Protein 7AVR (pdb70)

Foldseek 3Di:
DDWDFFDPVLVPQDPLAPADWDWDQPQVPRHRFIKIKGKDADLPFPEEEEAEEDAPAFLSLQSLQQCLQRVVRYIYITIGFALHARTIHDQDLVCDALCNRLSSVVSVCVVSVAANYAYEAAAVSCLRVLLNCVVVVRRYAEYEYEQYAQDAFDAADPVLVVVLVVLVVDPHDQFLVVVCVQQPPLDDVSNSSSRCSQDPDCSSCSNNSNRSVRRDPGCPGPSNVSRVVSLVCQQPPDDHAYAYEFFQQEPHRGDVRVVVVQNSHPHYDDYHYDPNGGSSCSSVCNVVSVVGVVPDPPD/DDWDFQDPVLVPQQVLAPADWDWDQPQPPRHRFIKIKGKDADLPFPEEEEAEEDAPFFLSLQSLQQCLQRVVRYIYIGIGFALHARTIHDQDLVCDALCNRLSVVVSVCVVSVAAAYEYEAAAVSCLRVLLNCLVVVRRYAEYEYELYAQDAFDAADPVLVVVLVVLVPDPHDQFLVVVCVQQPPLDDVSNSSSRCSQDPDCSSNSSNSNRSVRRDRGCPHPSNVSRVVSLVCQQPVDDHAYAYEFEQQEPHRGDVRVVVVQNSHPHYDDYHYDPNHGSSCSSVCNVVSVVGVVRDDD/DQDWDFFDPVLVPQDVLAPFDWDWDQPQPPRHRFIKTKGKDADPPFPEEEEAEEDAPAFLSLQSLQQCLQRVVRYIYITIGFALHARTIHGQDLVCDALCNRLSVVVSVCVVSVAANYAYHAAAVSCLRVLLNCLVVVRRYAEYEYELYAQDAFDAADPVLVVVLVVLVPDPHDQQLVVVCVQQPPLDDVSNSSSRCSQDPDCSSNSNNSNPSVRRDRGCPGPSNVSRVSSLCCQQPVDDHAYAYEFFQAEPHRGDVRVVVVQNSHPHYDDYHYDPSHGSSCSSVCNVVSVVGVVRDDD/DDWDFFDPVLVPQQVLAPADWDWDQCQVPRHRFIKIKGKDADLPFPEEEEAEEDAPAFLSLQSLQQCLQRVVRYIYIGIGFALHARTIHHQDLVCDALCNRLSVVVSVCVVSVAARYAYEAAAVSCLRVLLNCVVVVRRYAEYEYELYAQAALDAADPVLVVVLVVLVPDPHDQFLVVVCVQQPPLDDVSNSSSRCSQDPDCSSNSNNSNRSVRRDNGCPGPSNVSRVVSLVCQQPPDDHYYAYEFFQAEPHRGDVRVVVVQNSHPHYDDYHYDPNGGSSCSSVCNVVSVVGVVRHD/DDWDFFDPVLVPQDVLAPADWDWDQPQPPRHRWIKTKGKDADLPFPEEEEAEEDAPFFLSLQSLQQCLQRVVRYIYITIGFALHARTIHDQDLVCDALCNRLSSVVSVCVVSVAANYAYEAAAVSCLRVLLNCLVVVRRYAEYEYELYAQAAFDAADPVLVVVLVVLVPDPHDQFLVVVCVQQPPLDDVSNSSSRCSQDPDCSSCSNNSNRSVRRRRGCPHPSNVSRVSSLCCQQPVDDHAYAYEFEQQEPHRGDVRVVVVQNSHPHYDDYHYDPNGGSSCSSVCNVVSVVSVVRDDD/DFDWDFFDPVLVPQDPLAPADWDWDQPQVPRHRFIKIKGKDADLPFPAEEEAEEDAPFFQSLQSLQQCLQRVVRYIYIGIGFALHARTIHGQDLVCDALCNRLSVVVSVCVVSVAARYAYEAAAVSCLRVLLNCVVVVRRYAEYEYELYAQAALPAADPVLVVVLVVLVPDPHDQFLVVVCVQQPPLDDVSNSSSRCSQDPDCSSNSNNSNRSVRRDNGCPGPSNVSRVVSLVCQQPPDDHYYAYEFFQQEPHRGDVRVVVVQNSRHRYDDYHYDPNHGSSCSSVCNVVSVVGVVRHD/DQDWDFFDPVLVPQQVLAPADWDWDQPQPPRHRFIKTKGKDADLPFPEEEEAEEDAPAFLSLQSLQQCLQRVVRYIYITIGFALHARTIHGQDLVCDALCNRLSSVVSVCVVSVAARYAYEAAAVSCLRVLLNCLVVVRRYFEYEYELYAQDAFDAADPVLVVVLVVLVPDPHDQQLVVVCVQQPPLDDVSNSSSRCSQDPDCSSNSNNSNRSVRRDRGCPGPSNVSRVVSLCCQQPVDDHYYAYEFFQAEPHRGDVRVVVVQNSHPHYDDYHYDPNGGSSCSSVCNVVSVVGVVRDDD/DAWDFFDPVLVPQQVLAPADWDWDQCQVPRHRFIKIKGKDADLPFPEEEEAEEDAPAFLSLQSLQQCLQRVVRYIYIGIGFALHARTIHHQDLVCDALCNRLSSVVSVCVVSVAAAYAYEAAAVSCLRVLLPCLVVVRRYAEYEYEQYAQAAFDAADPVLVVVLVVLVPDPHDQQLVVVCVQQPPLDDVSNSSSRCSQDPDCSSCSNNSNRSVRPDPGCPGPSNVSRVVSLVCQQPPDDHYYAYEFFQQEPHRGDVRVVVVQNSHPHYDDYHYDPNGGSSCSSVCNVSSVVGVVRDPSD

Radius of gyration: 51.77 Å; Cα contacts (8 Å, |Δi|>4): 5154; chains: 8; bounding box: 103×87×160 Å

Solvent-accessible surface area: 83856 Å² total; per-residue (Å²): 106,146,41,58,118,5,57,96,96,18,12,86,27,18,86,50,6,100,40,148,33,51,76,8,78,96,3,37,56,10,116,86,4,37,0,1,19,5,17,44,39,100,130,128,20,131,21,6,0,1,0,3,2,0,9,0,1,2,1,1,0,0,14,51,0,0,50,27,0,38,127,52,53,16,19,0,0,0,1,2,3,0,0,0,0,35,1,8,1,1,77,80,79,87,26,0,56,10,50,17,0,1,37,0,1,23,41,0,0,95,96,34,75,1,118,55,0,0,1,0,0,0,19,26,0,0,9,1,0,0,0,2,0,9,19,23,63,93,54,9,82,14,0,0,0,0,0,0,59,7,20,75,31,119,122,54,66,76,23,12,65,109,60,33,53,29,3,99,83,13,25,27,6,2,1,2,0,26,0,3,40,28,1,28,74,22,5,84,35,52,5,0,13,0,0,29,4,0,12,25,39,90,94,28,20,24,0,2,65,40,1,0,54,14,30,18,105,89,62,118,47,54,1,0,77,16,0,89,53,0,36,95,11,1,34,72,89,9,110,24,55,6,17,0,0,0,0,1,31,6,28,66,30,0,6,18,26,0,54,131,10,55,108,36,4,110,64,15,60,86,8,47,56,26,50,64,0,0,29,4,0,0,4,49,0,53,92,0,0,79,88,0,28,82,58,13,84,33,169,69,149,38,58,124,6,56,110,90,17,15,87,36,20,89,51,2,103,39,160,35,54,76,10,70,100,5,49,75,13,118,85,6,45,0,1,17,2,40,48,40,113,166,131,22,125,26,7,0,0,1,2,1,0,7,1,1,1,1,1,0,0,13,53,0,0,50,26,0,39,128,52,50,22,28,0,0,0,1,2,3,0,0,0,0,15,0,10,0,1,78,84,67,90,31,0,56,10,57,21,0,7,55,0,1,25,49,0,0,90,93,34,76,1,124,38,0,0,1,0,0,0,18,25,1,0,8,0,0,0,0,1,0,13,70,17,88,112,56,10,86,15,0,0,0,0,0,0,56,6,16,64,18,114,119,46,64,85,23,8,68,106,60,34,52,30,18,100,87,12,23,28,6,2,0,1,0,23,0,3,40,28,1,27,74,22,5,85,36,55,6,0,14,0,1,30,4,0,12,25,38,103,93,28,19,19,1,2,86,45,0,1,55,16,33,19,82,81,60,120,50,62,1,0,135,41,0,82,119,0,28,103,10,1,31,100,94,8,112,25,56,4,15,0,0,0,0,2,28,7,27,61,31,0,6,14,23,0,51,126,9,43,117,33,5,106,64,16,54,60,9,33,45,27,74,66,0,0,27,4,0,0,4,47,0,53,87,0,0,89,82,0,31,90,55,14,111,85,160,62,130,38,58,119,5,58,96,99,20,12,87,27,18,90,51,6,95,38,146,26,54,76,6,77,98,3,41,58,13,105,75,7,38,0,1,17,5,18,46,36,71,138,125,16,134,37,6,0,1,1,3,2,0,8,1,1,3,1,1,0,0,12,53,0,0,51,24,0,39,129,52,42,17,22,0,0,0,1,3,2,0,0,0,0,36,0,8,0,1,71,58,76,90,29,0,59,10,51,20,0,6,64,0,1,30,56,0,1,93,86,31,78,1,120,50,0,0,1,0,0,0,19,27,1,0,10,0,0,0,0,1,0,15,68,20,65,128,51,10,88,8,0,0,0,0,0,0,54,8,21,57,24,101,119,52,66,103,23,10,78,119,57,33,58,30,14,103,78,13,33,29,6,2,1,2,1,21,0,4,36,32,1,30,74,20,5,85,37,38,4,2,14,0,2,29,4,0,12,25,38,88,98,28,18,19,0,1,83,40,0,2,65,14,32,18,96,85,63,141,47,49,2,0,111,24,0,90,114,0,38,104,10,1,33,94,101,9,109,24,55,5,15,0,0,0,0,2,32,6,29,64,30,0,4,26,21,0,39,97,9,58,107,36,4,106,67,15,58,89,10,31,53,28,75,69,0,0,27,4,0,0,4,48,0,51,89,0,0,89,83,0,30,91,57,14,99,84,104,157,37,58,117,7,62,108,128,26,13,86,27,19,90,49,2,101,38,150,33,58,76,7,75,94,3,42,58,14,111,84,5,45,0,1,20,3,19,46,37,72,138,127,17,121,38,7,3,1,0,2,1,0,7,1,1,0,2,2,0,0,11,52,0,0,51,24,0,38,129,51,44,34,20,0,0,0,1,2,3,0,0,0,0,20,0,8,0,1,60,94,74,76,39,0,58,9,60,19,0,7,49,0,2,24,51,0,0,90,93,32,93,1,90,58,0,1,2,0,0,1,19,26,1,0,8,0,1,0,0,2,0,34,87,22,98,118,42,14,96,12,0,0,0,0,0,0,57,8,16,65,37,121,126,55,67,81,27,10,72,96,61,40,50,44,4,122,89,13,36,21,4,2,1,2,0,20,0,2,36,28,1,28,79,22,5,85,31,47,5,0,14,0,0,31,4,0,13,27,38,57,97,27,14,20,0,1,54,43,0,2,89,15,29,18,109,89,64,102,49,60,1,0,98,36,0,89,130,0,37,104,11,2,35,88,94,9,110,22,59,5,15,0,0,0,0,2,34,8,32,63,27,0,3,19,18,0,54,125,10,51,109,33,4,100,67,13,60,84,9,32,48,27,75,60,0,0,30,4,0,0,4,47,0,52,91,0,0,88,83,0,40,91,57,23,138,66,138,37,58,119,6,55,98,89,16,12,88,27,20,90,50,3,104,41,151,29,51,75,8,73,105,5,48,70,13,110,83,8,43,0,0,18,3,41,42,41,107,166,124,22,128,26,6,0,1,1,2,2,0,7,0,1,1,2,1,0,0,13,53,0,0,49,26,0,38,128,52,43,20,32,0,0,0,1,2,2,0,0,0,0,25,0,8,1,1,71,74,63,89,31,0,49,10,92,16,1,8,56,0,2,28,39,0,0,81,91,31,74,1,134,43,0,0,1,0,0,0,18,26,0,0,9,0,0,0,0,1,0,13,68,29,87,124,66,11,79,15,0,0,0,0,0,0,53,6,15,60,18,96,119,48,58,96,22,8,80,111,57,36,54,30,17,108,90,13,24,30,6,2,0,1,0,26,0,2,39,34,1,28,74,22,5,85,32,52,4,0,13,0,1,29,4,0,12,24,40,98,91,28,19,19,1,2,98,44,0,2,56,15,34,19,79,76,60,125,48,70,1,0,146,62,0,85,116,0,26,97,12,1,33,99,95,10,110,24,55,4,14,0,0,0,0,2,24,8,27,63,31,0,8,18,18,0,39,104,9,56,106,32,5,104,63,19,55,79,9,32,43,26,72,73,0,0,28,4,0,0,4,45,0,53,93,0,0,88,82,0,28,91,56,14,113,83,162,59,144,38,59,119,9,57,109,119,28,14,86,34,18,94,51,3,99,38,146,31,58,76,7,76,95,3,42,58,16,116,63,6,44,0,1,20,2,18,49,40,104,134,133,20,130,40,7,1,0,0,2,0,0,8,1,1,1,2,3,0,0,13,53,0,0,49,24,0,39,127,52,51,33,19,0,0,0,1,2,1,0,0,0,0,19,0,8,1,1,70,91,73,82,38,0,56,9,60,18,1,7,48,0,1,25,52,0,0,88,95,34,93,1,81,69,0,0,1,0,0,0,19,25,0,0,10,0,0,1,0,1,0,34,88,20,92,126,41,15,95,6,0,0,0,0,0,0,56,8,18,62,36,116,124,55,70,77,19,10,72,101,59,37,49,35,3,133,84,12,52,21,3,3,1,2,0,21,0,3,35,28,1,25,74,22,5,86,29,47,5,0,13,0,1,30,4,1,12,26,37,52,98,29,14,19,1,0,44,42,0,1,96,15,30,20,109,95,62,108,49,59,2,0,96,34,0,92,131,0,36,104,10,1,36,88,96,8,107,22,61,5,14,0,0,0,0,2,33,8,33,65,28,0,5,23,22,0,57,130,9,52,108,32,4,110,48,14,60,85,9,32,47,27,74,62,0,0,28,4,0,0,4,49,0,51,91,0,0,87,83,0,39,91,57,22,145,145,45,57,40,57,121,5,67,100,117,26,13,65,28,20,89,50,5,99,40,146,28,58,75,7,72,102,4,44,58,15,111,66,6,40,0,1,17,4,16,47,36,96,133,126,20,102,24,7,0,0,1,2,1,0,9,1,1,2,1,1,0,0,13,53,0,0,50,24,0,39,129,54,50,15,23,0,0,0,1,2,2,0,0,0,0,30,0,9,1,1,71,16,27,17,4,0,50,9,53,19,1,7,62,0,1,27,56,0,0,92,91,31,77,1,124,52,0,0,1,0,0,0,19,26,1,0,9,0,0,0,0,1,0,14,72,18,76,125,52,10,82,15,0,0,1,0,0,0,45,6,18,60,26,117,107,51,65,72,18,12,74,103,62,33,47,35,14,78,84,13,36,27,6,3,0,1,1,21,0,5,38,28,1,31,75,22,7,84,36,48,5,3,13,0,2,30,4,0,12,25,38,99,98,28,17,20,1,1,80,32,0,1,33,14,32,18,91,76,62,131,47,47,1,0,114,26,0,87,112,0,37,106,11,1,37,98,96,9,103,24,57,5,16,0,0,0,0,1,24,6,31,62,30,0,5,25,20,0,34,88,4,61,108,30,5,102,64,16,61,79,9,33,50,27,78,76,0,0,28,4,0,0,4,50,0,51,90,0,0,88,82,0,30,91,56,14,106,70,162,145,39,58,117,4,55,94,94,16,12,86,22,18,86,49,7,105,43,149,18,56,75,8,75,94,3,37,66,18,112,77,9,35,0,0,19,5,15,47,34,98,129,84,19,123,23,9,0,1,1,3,1,0,7,1,1,1,2,1,0,0,12,52,0,0,50,26,0,38,128,55,51,16,22,0,0,0,1,2,4,0,0,0,0,35,0,8,1,1,80,75,79,87,31,0,57,11,78,22,0,15,44,0,1,25,44,0,1,94,93,33,74,1,120,52,0,0,2,0,0,0,19,26,0,0,9,0,0,0,0,1,0,32,85,25,95,121,56,8,84,14,0,0,0,0,0,0,60,8,17,74,34,120,121,48,66,89,29,12,55,91,61,29,50,33,4,89,91,10,25,27,6,2,0,1,0,21,0,2,35,29,1,28,74,23,4,83,34,51,5,0,14,0,0,30,5,0,13,26,41,95,94,28,20,24,0,2,80,38,0,1,59,15,31,19,106,85,62,104,43,61,2,1,96,45,0,92,132,0,36,94,13,1,42,78,106,9,110,24,58,6,12,0,0,0,0,1,32,6,26,62,30,0,8,14,27,0,53,133,9,56,105,36,4,117,66,15,54,89,11,45,46,27,57,62,0,0,28,5,0,0,4,48,0,53,94,0,0,88,97,0,28,82,58,14,86,28,168

Structure (mmCIF, N/CA/C/O backbone):
data_7AVR
#
_entry.id   7AVR
#
_cell.length_a   117.385
_cell.length_b   155.506
_cell.length_c   155.611
_cell.angle_alpha   90.00
_cell.angle_beta   90.00
_cell.angle_gamma   90.00
#
_symmetry.space_group_name_H-M   'P 21 21 2'
#
loop_
_entity.id
_entity.type
_entity.pdbx_description
1 polymer 'Haloalkane dehalogenase 1'
2 non-polymer 'CHLORIDE ION'
3 water water
#
loop_
_atom_site.group_PDB
_atom_site.id
_atom_site.type_symbol
_atom_site.label_atom_id
_atom_site.label_alt_id
_atom_site.label_comp_id
_atom_site.label_asym_id
_atom_site.label_entity_id
_atom_site.label_seq_id
_atom_site.pdbx_PDB_ins_code
_atom_site.Cartn_x
_atom_site.Cartn_y
_atom_site.Cartn_z
_atom_site.occupancy
_atom_site.B_iso_or_equiv
_atom_site.auth_seq_id
_atom_site.auth_comp_id
_atom_site.auth_asym_id
_atom_site.auth_atom_id
_atom_site.pdbx_PDB_model_num
ATOM 1 N N . ILE A 1 3 ? 30.211 16.710 121.002 1.00 60.92 3 ILE A N 1
ATOM 2 C CA . ILE A 1 3 ? 30.714 17.569 122.135 1.00 52.67 3 ILE A CA 1
ATOM 3 C C . ILE A 1 3 ? 31.060 16.643 123.323 1.00 45.06 3 ILE A C 1
ATOM 4 O O . ILE A 1 3 ? 30.205 15.927 123.853 1.00 49.24 3 ILE A O 1
ATOM 9 N N . LYS A 1 4 ? 32.324 16.681 123.735 1.00 36.25 4 LYS A N 1
ATOM 10 C CA . LYS A 1 4 ? 32.815 15.839 124.828 1.00 35.15 4 LYS A CA 1
ATOM 11 C C . LYS A 1 4 ? 32.108 16.321 126.131 1.00 31.13 4 LYS A C 1
ATOM 12 O O . LYS A 1 4 ? 32.062 17.524 126.424 1.00 27.30 4 LYS A O 1
ATOM 18 N N . ALA A 1 5 ? 31.500 15.356 126.855 1.00 26.92 5 ALA A N 1
ATOM 19 C CA . ALA A 1 5 ? 30.774 15.623 128.094 1.00 27.68 5 ALA A CA 1
ATOM 20 C C . ALA A 1 5 ? 30.810 14.420 129.053 1.00 28.96 5 ALA A C 1
ATOM 21 O O . ALA A 1 5 ? 31.084 13.314 128.631 1.00 33.54 5 ALA A O 1
ATOM 23 N N . LEU A 1 6 ? 30.472 14.680 130.294 1.00 30.50 6 LEU A N 1
ATOM 24 C CA . LEU A 1 6 ? 30.258 13.684 131.330 1.00 30.98 6 LEU A CA 1
ATOM 25 C C . LEU A 1 6 ? 28.783 13.582 131.644 1.00 27.86 6 LEU A C 1
ATOM 26 O O . LEU A 1 6 ? 28.031 14.544 131.500 1.00 32.43 6 LEU A O 1
ATOM 31 N N . ARG A 1 7 ? 28.363 12.385 132.024 1.00 31.23 7 ARG A N 1
ATOM 32 C CA . ARG A 1 7 ? 27.030 12.083 132.460 1.00 29.39 7 ARG A CA 1
ATOM 33 C C . ARG A 1 7 ? 27.146 11.737 133.924 1.00 29.27 7 ARG A C 1
ATOM 34 O O . ARG A 1 7 ? 27.877 10.819 134.279 1.00 25.59 7 ARG A O 1
ATOM 42 N N . THR A 1 8 ? 26.413 12.461 134.784 1.00 30.86 8 THR A N 1
ATOM 43 C CA . THR A 1 8 ? 26.409 12.142 136.212 1.00 26.87 8 THR A CA 1
ATOM 44 C C . THR A 1 8 ? 25.841 10.703 136.428 1.00 30.37 8 THR A C 1
ATOM 45 O O . THR A 1 8 ? 24.788 10.400 135.938 1.00 31.16 8 THR A O 1
ATOM 49 N N . PRO A 1 9 ? 26.563 9.844 137.138 1.00 32.19 9 PRO A N 1
ATOM 50 C CA . PRO A 1 9 ? 26.068 8.525 137.467 1.00 36.36 9 PRO A CA 1
ATOM 51 C C . PRO A 1 9 ? 24.699 8.579 138.124 1.00 42.61 9 PRO A C 1
ATOM 52 O O . PRO A 1 9 ? 24.461 9.449 139.004 1.00 41.03 9 PRO A O 1
ATOM 56 N N . GLU A 1 10 ? 23.810 7.680 137.701 1.00 35.86 10 GLU A N 1
ATOM 57 C CA . GLU A 1 10 ? 22.416 7.666 138.123 1.00 39.04 10 GLU A CA 1
ATOM 58 C C . GLU A 1 10 ? 22.240 7.498 139.621 1.00 36.87 10 GLU A C 1
ATOM 59 O O . GLU A 1 10 ? 21.287 8.057 140.198 1.00 36.90 10 GLU A O 1
ATOM 65 N N . GLU A 1 11 ? 23.153 6.740 140.259 1.00 35.69 11 GLU A N 1
ATOM 66 C CA . GLU A 1 11 ? 23.143 6.518 141.695 1.00 37.65 11 GLU A CA 1
ATOM 67 C C . GLU A 1 11 ? 23.163 7.830 142.512 1.00 32.17 11 GLU A C 1
ATOM 68 O O . GLU A 1 11 ? 22.654 7.889 143.610 1.00 35.62 11 GLU A O 1
ATOM 74 N N . ARG A 1 12 ? 23.688 8.886 141.922 1.00 30.01 12 ARG A N 1
ATOM 75 C CA . ARG A 1 12 ? 23.684 10.238 142.545 1.00 29.40 12 ARG A CA 1
ATOM 76 C C . ARG A 1 12 ? 22.295 10.743 142.842 1.00 28.33 12 ARG A C 1
ATOM 77 O O . ARG A 1 12 ? 22.133 11.589 143.722 1.00 27.36 12 ARG A O 1
ATOM 85 N N . PHE A 1 13 ? 21.300 10.280 142.073 1.00 27.37 13 PHE A N 1
ATOM 86 C CA . PHE A 1 13 ? 19.922 10.763 142.147 1.00 28.87 13 PHE A CA 1
ATOM 87 C C . PHE A 1 13 ? 18.969 9.804 142.814 1.00 33.53 13 PHE A C 1
ATOM 88 O O . PHE A 1 13 ? 17.775 10.041 142.773 1.00 35.17 13 PHE A O 1
ATOM 96 N N . SER A 1 14 ? 19.485 8.769 143.477 1.00 29.49 14 SER A N 1
ATOM 97 C CA . SER A 1 14 ? 18.666 7.730 144.089 1.00 32.84 14 SER A CA 1
ATOM 98 C C . SER A 1 14 ? 18.012 8.195 145.397 1.00 32.60 14 SER A C 1
ATOM 99 O O . SER A 1 14 ? 17.073 7.572 145.838 1.00 29.45 14 SER A O 1
ATOM 102 N N . VAL A 1 15 ? 18.493 9.282 146.024 1.00 31.40 15 VAL A N 1
ATOM 103 C CA . VAL A 1 15 ? 17.908 9.832 147.237 1.00 28.93 15 VAL A CA 1
ATOM 104 C C . VAL A 1 15 ? 17.436 11.271 147.012 1.00 28.89 15 VAL A C 1
ATOM 105 O O . VAL A 1 15 ? 18.199 12.184 147.188 1.00 31.71 15 VAL A O 1
ATOM 109 N N . LEU A 1 16 ? 16.193 11.415 146.526 1.00 35.39 16 LEU A N 1
ATOM 110 C CA . LEU A 1 16 ? 15.489 12.664 146.229 1.00 30.16 16 LEU A CA 1
ATOM 111 C C . LEU A 1 16 ? 14.014 12.578 146.672 1.00 32.27 16 LEU A C 1
ATOM 112 O O . LEU A 1 16 ? 13.117 12.808 145.861 1.00 32.44 16 LEU A O 1
ATOM 117 N N . PRO A 1 17 ? 13.735 12.342 147.944 1.00 33.93 17 PRO A N 1
ATOM 118 C CA . PRO A 1 17 ? 12.348 12.158 148.344 1.00 33.01 17 PRO A CA 1
ATOM 119 C C . PRO A 1 17 ? 11.519 13.417 148.143 1.00 28.73 17 PRO A C 1
ATOM 120 O O . PRO A 1 17 ? 10.351 13.296 147.893 1.00 32.04 17 PRO A O 1
ATOM 124 N N . ALA A 1 18 ? 12.105 14.625 148.202 1.00 25.62 18 ALA A N 1
ATOM 125 C CA . ALA A 1 18 ? 11.389 15.855 147.977 1.00 26.25 18 ALA A CA 1
ATOM 126 C C . ALA A 1 18 ? 11.158 16.227 146.465 1.00 27.18 18 ALA A C 1
ATOM 127 O O . ALA A 1 18 ? 10.561 17.290 146.195 1.00 28.66 18 ALA A O 1
ATOM 129 N N . PHE A 1 19 ? 11.598 15.377 145.522 1.00 28.42 19 PHE A N 1
ATOM 130 C CA . PHE A 1 19 ? 11.517 15.671 144.099 1.00 30.74 19 PHE A CA 1
ATOM 131 C C . PHE A 1 19 ? 11.231 14.350 143.379 1.00 31.94 19 PHE A C 1
ATOM 132 O O . PHE A 1 19 ? 12.059 13.828 142.642 1.00 32.39 19 PHE A O 1
ATOM 140 N N . PRO A 1 20 ? 10.022 13.809 143.582 1.00 38.90 20 PRO A N 1
ATOM 141 C CA . PRO A 1 20 ? 9.730 12.444 143.123 1.00 40.95 20 PRO A CA 1
ATOM 142 C C . PRO A 1 20 ? 9.161 12.433 141.681 1.00 49.15 20 PRO A C 1
ATOM 143 O O . PRO A 1 20 ? 8.165 11.784 141.439 1.00 67.61 20 PRO A O 1
ATOM 147 N N . TYR A 1 21 ? 9.742 13.176 140.766 1.00 39.15 21 TYR A N 1
ATOM 148 C CA . TYR A 1 21 ? 9.305 13.104 139.367 1.00 38.19 21 TYR A CA 1
ATOM 149 C C . TYR A 1 21 ? 10.298 12.231 138.603 1.00 38.89 21 TYR A C 1
ATOM 150 O O . TYR A 1 21 ? 11.517 12.320 138.876 1.00 36.06 21 TYR A O 1
ATOM 159 N N . GLN A 1 22 ? 9.781 11.392 137.696 1.00 36.85 22 GLN A N 1
ATOM 160 C CA . GLN A 1 22 ? 10.604 10.682 136.732 1.00 35.64 22 GLN A CA 1
ATOM 161 C C . GLN A 1 22 ? 11.032 11.707 135.625 1.00 37.58 22 GLN A C 1
ATOM 162 O O . GLN A 1 22 ? 10.192 12.352 134.999 1.00 32.82 22 GLN A O 1
ATOM 168 N N . PRO A 1 23 ? 12.347 11.860 135.412 1.00 34.19 23 PRO A N 1
ATOM 169 C CA . PRO A 1 23 ? 12.808 12.804 134.436 1.00 31.82 23 PRO A CA 1
ATOM 170 C C . PRO A 1 23 ? 12.588 12.332 132.986 1.00 32.66 23 PRO A C 1
ATOM 171 O O . PRO A 1 23 ? 12.632 11.159 132.738 1.00 31.90 23 PRO A O 1
ATOM 175 N N . ASN A 1 24 ? 12.396 13.309 132.093 1.00 29.83 24 ASN A N 1
ATOM 176 C CA . ASN A 1 24 ? 12.385 13.082 130.658 1.00 33.20 24 ASN A CA 1
ATOM 177 C C . ASN A 1 24 ? 13.701 13.552 130.085 1.00 29.41 24 ASN A C 1
ATOM 178 O O . ASN A 1 24 ? 14.407 14.335 130.711 1.00 37.83 24 ASN A O 1
ATOM 183 N N . TYR A 1 25 ? 14.027 13.032 128.913 1.00 32.86 25 TYR A N 1
ATOM 184 C CA . TYR A 1 25 ? 15.311 13.303 128.255 1.00 29.98 25 TYR A CA 1
ATOM 185 C C . TYR A 1 25 ? 15.084 13.611 126.783 1.00 33.15 25 TYR A C 1
ATOM 186 O O . TYR A 1 25 ? 14.182 13.039 126.140 1.00 37.15 25 TYR A O 1
ATOM 195 N N . VAL A 1 26 ? 15.920 14.473 126.252 1.00 30.08 26 VAL A N 1
ATOM 196 C CA . VAL A 1 26 ? 15.986 14.772 124.800 1.00 32.35 26 VAL A CA 1
ATOM 197 C C . VAL A 1 26 ? 17.458 14.847 124.419 1.00 37.69 26 VAL A C 1
ATOM 198 O O . VAL A 1 26 ? 18.208 15.524 125.064 1.00 27.63 26 VAL A O 1
ATOM 202 N N . ASP A 1 27 ? 17.866 14.104 123.406 1.00 38.15 27 ASP A N 1
ATOM 203 C CA . ASP A 1 27 ? 19.267 13.995 122.987 1.00 35.72 27 ASP A CA 1
ATOM 204 C C . ASP A 1 27 ? 19.519 14.279 121.475 1.00 32.53 27 ASP A C 1
ATOM 205 O O . ASP A 1 27 ? 20.613 14.063 121.030 1.00 39.56 27 ASP A O 1
ATOM 210 N N . ASP A 1 28 ? 18.548 14.920 120.817 1.00 41.40 28 ASP A N 1
ATOM 211 C CA . ASP A 1 28 ? 18.672 15.287 119.435 1.00 45.80 28 ASP A CA 1
ATOM 212 C C . ASP A 1 28 ? 18.117 16.702 119.245 1.00 44.79 28 ASP A C 1
ATOM 213 O O . ASP A 1 28 ? 17.433 17.022 118.243 1.00 43.25 28 ASP A O 1
ATOM 218 N N . LEU A 1 29 ? 18.388 17.572 120.198 1.00 36.47 29 LEU A N 1
ATOM 219 C CA . LEU A 1 29 ? 18.186 19.010 119.980 1.00 39.23 29 LEU A CA 1
ATOM 220 C C . LEU A 1 29 ? 19.160 19.455 118.888 1.00 40.86 29 LEU A C 1
ATOM 221 O O . LEU A 1 29 ? 20.337 19.105 118.904 1.00 43.14 29 LEU A O 1
ATOM 226 N N . GLY A 1 30 ? 18.636 20.189 117.909 1.00 46.79 30 GLY A N 1
ATOM 227 C CA . GLY A 1 30 ? 19.408 20.715 116.791 1.00 40.59 30 GLY A CA 1
ATOM 228 C C . GLY A 1 30 ? 20.638 21.502 117.188 1.00 41.39 30 GLY A C 1
ATOM 229 O O . GLY A 1 30 ? 20.516 22.529 117.824 1.00 41.53 30 GLY A O 1
ATOM 230 N N . GLY A 1 31 ? 21.813 21.018 116.793 1.00 34.00 31 GLY A N 1
ATOM 231 C CA . GLY A 1 31 ? 23.081 21.597 117.201 1.00 38.68 31 GLY A CA 1
ATOM 232 C C . GLY A 1 31 ? 23.765 20.925 118.388 1.00 33.28 31 GLY A C 1
ATOM 233 O O . GLY A 1 31 ? 24.958 21.060 118.566 1.00 48.03 31 GLY A O 1
ATOM 234 N N . TYR A 1 32 ? 23.033 20.136 119.154 1.00 41.54 32 TYR A N 1
ATOM 235 C CA . TYR A 1 32 ? 23.519 19.558 120.448 1.00 40.39 32 TYR A CA 1
ATOM 236 C C . TYR A 1 32 ? 23.499 18.028 120.347 1.00 47.22 32 TYR A C 1
ATOM 237 O O . TYR A 1 32 ? 23.460 17.340 121.382 1.00 35.56 32 TYR A O 1
ATOM 246 N N . GLU A 1 33 ? 23.568 17.496 119.123 1.00 39.75 33 GLU A N 1
ATOM 247 C CA . GLU A 1 33 ? 23.302 16.090 118.873 1.00 41.65 33 GLU A CA 1
ATOM 248 C C . GLU A 1 33 ? 24.044 15.208 119.868 1.00 35.79 33 GLU A C 1
ATOM 249 O O . GLU A 1 33 ? 25.196 15.367 120.079 1.00 39.34 33 GLU A O 1
ATOM 255 N N . SER A 1 34 ? 23.299 14.300 120.499 1.00 43.72 34 SER A N 1
ATOM 256 C CA . SER A 1 34 ? 23.769 13.321 121.452 1.00 47.89 34 SER A CA 1
ATOM 257 C C . SER A 1 34 ? 24.018 13.865 122.867 1.00 45.58 34 SER A C 1
ATOM 258 O O . SER A 1 34 ? 24.194 13.085 123.752 1.00 43.33 34 SER A O 1
ATOM 261 N N . LEU A 1 35 ? 24.046 15.179 123.056 1.00 39.88 35 LEU A N 1
ATOM 262 C CA . LEU A 1 35 ? 24.042 15.770 124.418 1.00 43.83 35 LEU A CA 1
ATOM 263 C C . LEU A 1 35 ? 22.650 15.657 124.920 1.00 39.08 35 LEU A C 1
ATOM 264 O O . LEU A 1 35 ? 21.739 16.182 124.304 1.00 46.58 35 LEU A O 1
ATOM 269 N N . ARG A 1 36 ? 22.453 14.959 126.024 1.00 33.31 36 ARG A N 1
ATOM 270 C CA . ARG A 1 36 ? 21.119 14.656 126.580 1.00 30.25 36 ARG A CA 1
ATOM 271 C C . ARG A 1 36 ? 20.706 15.711 127.633 1.00 31.37 36 ARG A C 1
ATOM 272 O O . ARG A 1 36 ? 21.438 15.953 128.597 1.00 29.41 36 ARG A O 1
ATOM 280 N N . MET A 1 37 ? 19.556 16.346 127.405 1.00 27.76 37 MET A N 1
ATOM 281 C CA . MET A 1 37 ? 18.988 17.321 128.309 1.00 26.53 37 MET A CA 1
ATOM 282 C C . MET A 1 37 ? 17.905 16.646 129.087 1.00 26.54 37 MET A C 1
ATOM 283 O O . MET A 1 37 ? 17.052 16.001 128.494 1.00 26.54 37 MET A O 1
ATOM 288 N N . ALA A 1 38 ? 17.957 16.765 130.421 1.00 29.16 38 ALA A N 1
ATOM 289 C CA . ALA A 1 38 ? 16.896 16.277 131.333 1.00 28.37 38 ALA A CA 1
ATOM 290 C C . ALA A 1 38 ? 15.870 17.384 131.578 1.00 30.69 38 ALA A C 1
ATOM 291 O O . ALA A 1 38 ? 16.220 18.573 131.652 1.00 29.99 38 ALA A O 1
ATOM 293 N N . TYR A 1 39 ? 14.598 17.018 131.686 1.00 27.78 39 TYR A N 1
ATOM 294 C CA . TYR A 1 39 ? 13.565 17.984 132.007 1.00 34.79 39 TYR A CA 1
ATOM 295 C C . TYR A 1 39 ? 12.409 17.273 132.723 1.00 32.54 39 TYR A C 1
ATOM 296 O O . TYR A 1 39 ? 12.091 16.092 132.422 1.00 29.61 39 TYR A O 1
ATOM 305 N N . ILE A 1 40 ? 11.832 17.985 133.690 1.00 24.34 40 ILE A N 1
ATOM 306 C CA . ILE A 1 40 ? 10.588 17.579 134.324 1.00 26.32 40 ILE A CA 1
ATOM 307 C C . ILE A 1 40 ? 9.443 17.995 133.409 1.00 26.04 40 ILE A C 1
ATOM 308 O O . ILE A 1 40 ? 9.466 19.114 132.902 1.00 28.58 40 ILE A O 1
ATOM 313 N N . ASP A 1 41 ? 8.422 17.124 133.293 1.00 24.68 41 ASP A N 1
ATOM 314 C CA . ASP A 1 41 ? 7.174 17.421 132.511 1.00 25.80 41 ASP A CA 1
ATOM 315 C C . ASP A 1 41 ? 6.001 16.785 133.224 1.00 24.49 41 ASP A C 1
ATOM 316 O O . ASP A 1 41 ? 5.860 15.597 133.195 1.00 26.18 41 ASP A O 1
ATOM 321 N N . GLU A 1 42 ? 5.179 17.587 133.910 1.00 30.78 42 GLU A N 1
ATOM 322 C CA . GLU A 1 42 ? 4.112 17.129 134.835 1.00 33.11 42 GLU A CA 1
ATOM 323 C C . GLU A 1 42 ? 2.851 17.904 134.528 1.00 32.89 42 GLU A C 1
ATOM 324 O O . GLU A 1 42 ? 2.921 19.021 133.993 1.00 30.91 42 GLU A O 1
ATOM 330 N N . GLY A 1 43 ? 1.711 17.317 134.842 1.00 35.29 43 GLY A N 1
ATOM 331 C CA . GLY A 1 43 ? 0.384 17.882 134.501 1.00 39.16 43 GLY A CA 1
ATOM 332 C C . GLY A 1 43 ? -0.086 17.315 133.174 1.00 38.61 43 GLY A C 1
ATOM 333 O O . GLY A 1 43 ? 0.679 16.701 132.422 1.00 44.45 43 GLY A O 1
ATOM 334 N N . ASP A 1 44 ? -1.357 17.554 132.855 1.00 42.33 44 ASP A N 1
ATOM 335 C CA . ASP A 1 44 ? -1.948 17.068 131.596 1.00 42.05 44 ASP A CA 1
ATOM 336 C C . ASP A 1 44 ? -1.306 17.819 130.437 1.00 39.89 44 ASP A C 1
ATOM 337 O O . ASP A 1 44 ? -1.198 19.027 130.476 1.00 44.43 44 ASP A O 1
ATOM 342 N N . LYS A 1 45 ? -0.874 17.069 129.435 1.00 45.00 45 LYS A N 1
ATOM 343 C CA . LYS A 1 45 ? -0.199 17.647 128.238 1.00 52.34 45 LYS A CA 1
ATOM 344 C C . LYS A 1 45 ? -1.069 18.668 127.459 1.00 52.22 45 LYS A C 1
ATOM 345 O O . LYS A 1 45 ? -0.568 19.581 126.808 1.00 58.38 45 LYS A O 1
ATOM 351 N N . ASP A 1 46 ? -2.388 18.465 127.523 1.00 55.09 46 ASP A N 1
ATOM 352 C CA . ASP A 1 46 ? -3.384 19.356 126.924 1.00 49.97 46 ASP A CA 1
ATOM 353 C C . ASP A 1 46 ? -3.884 20.451 127.884 1.00 54.29 46 ASP A C 1
ATOM 354 O O . ASP A 1 46 ? -4.897 21.087 127.571 1.00 43.95 46 ASP A O 1
ATOM 359 N N . SER A 1 47 ? -3.149 20.710 128.984 1.00 44.27 47 SER A N 1
ATOM 360 C CA . SER A 1 47 ? -3.471 21.828 129.862 1.00 47.30 47 SER A CA 1
ATOM 361 C C . SER A 1 47 ? -3.465 23.123 129.083 1.00 43.36 47 SER A C 1
ATOM 362 O O . SER A 1 47 ? -2.735 23.245 128.124 1.00 49.27 47 SER A O 1
ATOM 365 N N . GLU A 1 48 ? -4.270 24.100 129.493 1.00 37.15 48 GLU A N 1
ATOM 366 C CA . GLU A 1 48 ? -4.359 25.403 128.828 1.00 37.93 48 GLU A CA 1
ATOM 367 C C . GLU A 1 48 ? -2.922 26.049 128.784 1.00 35.80 48 GLU A C 1
ATOM 368 O O . GLU A 1 48 ? -2.424 26.403 127.730 1.00 39.27 48 GLU A O 1
ATOM 374 N N . TYR A 1 49 ? -2.274 26.106 129.955 1.00 36.85 49 TYR A N 1
ATOM 375 C CA . TYR A 1 49 ? -1.045 26.824 130.162 1.00 34.61 49 TYR A CA 1
ATOM 376 C C . TYR A 1 49 ? 0.083 25.878 130.586 1.00 30.22 49 TYR A C 1
ATOM 377 O O . TYR A 1 49 ? -0.178 24.882 131.242 1.00 23.41 49 TYR A O 1
ATOM 386 N N . THR A 1 50 ? 1.321 26.205 130.174 1.00 27.85 50 THR A N 1
ATOM 387 C CA . THR A 1 50 ? 2.553 25.486 130.583 1.00 27.93 50 THR A CA 1
ATOM 388 C C . THR A 1 50 ? 3.436 26.435 131.314 1.00 25.17 50 THR A C 1
ATOM 389 O O . THR A 1 50 ? 3.790 27.485 130.774 1.00 23.18 50 THR A O 1
ATOM 393 N N . PHE A 1 51 ? 3.793 26.104 132.567 1.00 24.44 51 PHE A N 1
ATOM 394 C CA . PHE A 1 51 ? 4.751 26.917 133.356 1.00 26.99 51 PHE A CA 1
ATOM 395 C C . PHE A 1 51 ? 6.171 26.392 133.035 1.00 22.82 51 PHE A C 1
ATOM 396 O O . PHE A 1 51 ? 6.527 25.257 133.393 1.00 27.37 51 PHE A O 1
ATOM 404 N N . LEU A 1 52 ? 6.947 27.213 132.312 1.00 22.82 52 LEU A N 1
ATOM 405 C CA . LEU A 1 52 ? 8.308 26.849 131.909 1.00 20.34 52 LEU A CA 1
ATOM 406 C C . LEU A 1 52 ? 9.232 27.447 132.964 1.00 19.37 52 LEU A C 1
ATOM 407 O O . LEU A 1 52 ? 9.298 28.688 133.069 1.00 17.27 52 LEU A O 1
ATOM 412 N N . CYS A 1 53 ? 9.822 26.581 133.800 1.00 19.51 53 CYS A N 1
ATOM 413 C CA . CYS A 1 53 ? 10.552 27.014 135.017 1.00 19.26 53 CYS A CA 1
ATOM 414 C C . CYS A 1 53 ? 12.027 26.814 134.764 1.00 14.88 53 CYS A C 1
ATOM 415 O O . CYS A 1 53 ? 12.445 25.700 134.631 1.00 16.59 53 CYS A O 1
ATOM 418 N N . LEU A 1 54 ? 12.756 27.943 134.667 1.00 16.93 54 LEU A N 1
ATOM 419 C CA . LEU A 1 54 ? 14.201 27.998 134.308 1.00 17.21 54 LEU A CA 1
ATOM 420 C C . LEU A 1 54 ? 15.037 28.336 135.543 1.00 13.53 54 LEU A C 1
ATOM 421 O O . LEU A 1 54 ? 14.872 29.388 136.136 1.00 15.66 54 LEU A O 1
ATOM 426 N N . HIS A 1 55 ? 15.968 27.429 135.843 1.00 14.39 55 HIS A N 1
ATOM 427 C CA . HIS A 1 55 ? 16.957 27.627 136.923 1.00 16.99 55 HIS A CA 1
ATOM 428 C C . HIS A 1 55 ? 18.170 28.378 136.374 1.00 15.93 55 HIS A C 1
ATOM 429 O O . HIS A 1 55 ? 18.309 28.500 135.105 1.00 18.89 55 HIS A O 1
ATOM 436 N N . GLY A 1 56 ? 19.052 28.817 137.279 1.00 15.57 56 GLY A N 1
ATOM 437 C CA . GLY A 1 56 ? 20.338 29.404 137.012 1.00 16.54 56 GLY A CA 1
ATOM 438 C C . GLY A 1 56 ? 21.513 28.729 137.674 1.00 15.28 56 GLY A C 1
ATOM 439 O O . GLY A 1 56 ? 21.491 27.503 137.876 1.00 13.87 56 GLY A O 1
ATOM 440 N N . GLU A 1 57 ? 22.463 29.547 138.075 1.00 17.54 57 GLU A N 1
ATOM 441 C CA . GLU A 1 57 ? 23.725 29.114 138.777 1.00 20.49 57 GLU A CA 1
ATOM 442 C C . GLU A 1 57 ? 23.463 28.892 140.273 1.00 19.43 57 GLU A C 1
ATOM 443 O O . GLU A 1 57 ? 22.806 29.733 140.871 1.00 20.58 57 GLU A O 1
ATOM 449 N N . PRO A 1 58 ? 23.998 27.846 140.923 1.00 18.33 58 PRO A N 1
ATOM 450 C CA . PRO A 1 58 ? 24.482 26.563 140.388 1.00 18.45 58 PRO A CA 1
ATOM 451 C C . PRO A 1 58 ? 23.466 25.453 140.676 1.00 19.04 58 PRO A C 1
ATOM 452 O O . PRO A 1 58 ? 23.787 24.468 141.329 1.00 20.90 58 PRO A O 1
ATOM 456 N N . THR A 1 59 ? 22.237 25.667 140.207 1.00 20.04 59 THR A N 1
ATOM 457 C CA . THR A 1 59 ? 21.068 24.875 140.620 1.00 20.63 59 THR A CA 1
ATOM 458 C C . THR A 1 59 ? 20.642 23.934 139.467 1.00 19.83 59 THR A C 1
ATOM 459 O O . THR A 1 59 ? 21.399 23.703 138.540 1.00 19.40 59 THR A O 1
ATOM 463 N N . TRP A 1 60 ? 19.435 23.359 139.594 1.00 22.55 60 TRP A N 1
ATOM 464 C CA . TRP A 1 60 ? 18.792 22.559 138.574 1.00 23.07 60 TRP A CA 1
ATOM 465 C C . TRP A 1 60 ? 17.289 22.563 138.894 1.00 20.25 60 TRP A C 1
ATOM 466 O O . TRP A 1 60 ? 16.903 23.316 139.817 1.00 19.41 60 TRP A O 1
ATOM 477 N N . SER A 1 61 ? 16.494 21.763 138.185 1.00 19.20 61 SER A N 1
ATOM 478 C CA . SER A 1 61 ? 15.020 21.754 138.293 1.00 16.80 61 SER A CA 1
ATOM 479 C C . SER A 1 61 ? 14.537 21.439 139.745 1.00 15.37 61 SER A C 1
ATOM 480 O O . SER A 1 61 ? 13.452 21.826 140.091 1.00 17.88 61 SER A O 1
ATOM 483 N N . TYR A 1 62 ? 15.385 20.777 140.540 1.00 15.93 62 TYR A N 1
ATOM 484 C CA . TYR A 1 62 ? 15.145 20.531 141.954 1.00 17.66 62 TYR A CA 1
ATOM 485 C C . TYR A 1 62 ? 14.786 21.792 142.709 1.00 20.07 62 TYR A C 1
ATOM 486 O O . TYR A 1 62 ? 13.971 21.758 143.667 1.00 17.81 62 TYR A O 1
ATOM 495 N N . LEU A 1 63 ? 15.366 22.930 142.290 1.00 18.45 63 LEU A N 1
ATOM 496 C CA . LEU A 1 63 ? 15.065 24.218 142.871 1.00 20.57 63 LEU A CA 1
ATOM 497 C C . LEU A 1 63 ? 13.573 24.589 142.822 1.00 18.35 63 LEU A C 1
ATOM 498 O O . LEU A 1 63 ? 13.085 25.388 143.687 1.00 24.07 63 LEU A O 1
ATOM 503 N N . TYR A 1 64 ? 12.875 24.051 141.828 1.00 17.33 64 TYR A N 1
ATOM 504 C CA . TYR A 1 64 ? 11.441 24.305 141.581 1.00 19.46 64 TYR A CA 1
ATOM 505 C C . TYR A 1 64 ? 10.494 23.294 142.247 1.00 20.85 64 TYR A C 1
ATOM 506 O O . TYR A 1 64 ? 9.299 23.387 142.036 1.00 18.92 64 TYR A O 1
ATOM 515 N N . ARG A 1 65 ? 11.033 22.395 143.066 1.00 20.38 65 ARG A N 1
ATOM 516 C CA . ARG A 1 65 ? 10.244 21.305 143.702 1.00 22.64 65 ARG A CA 1
ATOM 517 C C . ARG A 1 65 ? 9.070 21.776 144.555 1.00 25.93 65 ARG A C 1
ATOM 518 O O . ARG A 1 65 ? 8.110 21.006 144.719 1.00 32.04 65 ARG A O 1
ATOM 526 N N . LYS A 1 66 ? 9.160 22.991 145.131 1.00 23.18 66 LYS A N 1
ATOM 527 C CA . LYS A 1 66 ? 8.088 23.476 145.994 1.00 25.62 66 LYS A CA 1
ATOM 528 C C . LYS A 1 66 ? 6.993 24.151 145.151 1.00 27.19 66 LYS A C 1
ATOM 529 O O . LYS A 1 66 ? 5.843 24.158 145.566 1.00 22.52 66 LYS A O 1
ATOM 535 N N . MET A 1 67 ? 7.361 24.667 143.946 1.00 23.32 67 MET A N 1
ATOM 536 C CA . MET A 1 67 ? 6.457 25.456 143.048 1.00 22.94 67 MET A CA 1
ATOM 537 C C . MET A 1 67 ? 5.681 24.543 142.150 1.00 26.26 67 MET A C 1
ATOM 538 O O . MET A 1 67 ? 4.459 24.743 141.963 1.00 29.34 67 MET A O 1
ATOM 543 N N . ILE A 1 68 ? 6.337 23.519 141.620 1.00 23.01 68 ILE A N 1
ATOM 544 C CA . ILE A 1 68 ? 5.724 22.568 140.678 1.00 27.48 68 ILE A CA 1
ATOM 545 C C . ILE A 1 68 ? 4.349 22.021 141.151 1.00 29.90 68 ILE A C 1
ATOM 546 O O . ILE A 1 68 ? 3.362 22.122 140.397 1.00 37.44 68 ILE A O 1
ATOM 551 N N . PRO A 1 69 ? 4.263 21.491 142.385 1.00 31.90 69 PRO A N 1
ATOM 552 C CA . PRO A 1 69 ? 2.950 20.956 142.841 1.00 30.03 69 PRO A CA 1
ATOM 553 C C . PRO A 1 69 ? 1.826 21.989 142.930 1.00 32.27 69 PRO A C 1
ATOM 554 O O . PRO A 1 69 ? 0.655 21.630 142.747 1.00 33.10 69 PRO A O 1
ATOM 558 N N . VAL A 1 70 ? 2.179 23.248 143.202 1.00 33.89 70 VAL A N 1
ATOM 559 C CA . VAL A 1 70 ? 1.179 24.321 143.240 1.00 31.95 70 VAL A CA 1
ATOM 560 C C . VAL A 1 70 ? 0.565 24.534 141.838 1.00 32.41 70 VAL A C 1
ATOM 561 O O . VAL A 1 70 ? -0.656 24.680 141.714 1.00 30.58 70 VAL A O 1
ATOM 565 N N . PHE A 1 71 ? 1.410 24.560 140.815 1.00 30.24 71 PHE A N 1
ATOM 566 C CA . PHE A 1 71 ? 0.966 24.706 139.426 1.00 28.46 71 PHE A CA 1
ATOM 567 C C . PHE A 1 71 ? 0.169 23.505 138.899 1.00 32.14 71 PHE A C 1
ATOM 568 O O . PHE A 1 71 ? -0.877 23.680 138.215 1.00 31.84 71 PHE A O 1
ATOM 576 N N . THR A 1 72 ? 0.622 22.287 139.187 1.00 25.40 72 THR A N 1
ATOM 577 C CA . THR A 1 72 ? -0.055 21.102 138.741 1.00 26.82 72 THR A CA 1
ATOM 578 C C . THR A 1 72 ? -1.368 20.864 139.488 1.00 36.33 72 THR A C 1
ATOM 579 O O . THR A 1 72 ? -2.312 20.363 138.916 1.00 37.02 72 THR A O 1
ATOM 583 N N . ASP A 1 73 ? -1.467 21.285 140.741 1.00 38.68 73 ASP A N 1
ATOM 584 C CA . ASP A 1 73 ? -2.656 21.184 141.563 1.00 41.78 73 ASP A CA 1
ATOM 585 C C . ASP A 1 73 ? -3.710 22.221 141.141 1.00 47.83 73 ASP A C 1
ATOM 586 O O . ASP A 1 73 ? -4.790 22.269 141.665 1.00 62.42 73 ASP A O 1
ATOM 591 N N . ALA A 1 74 ? -3.355 23.134 140.273 1.00 47.59 74 ALA A N 1
ATOM 592 C CA . ALA A 1 74 ? -4.280 24.106 139.704 1.00 39.60 74 ALA A CA 1
ATOM 593 C C . ALA A 1 74 ? -4.720 23.747 138.306 1.00 40.20 74 ALA A C 1
ATOM 594 O O . ALA A 1 74 ? -5.461 24.510 137.690 1.00 39.87 74 ALA A O 1
ATOM 596 N N . GLY A 1 75 ? -4.273 22.617 137.795 1.00 35.97 75 GLY A N 1
ATOM 597 C CA . GLY A 1 75 ? -4.640 22.084 136.504 1.00 39.06 75 GLY A CA 1
ATOM 598 C C . GLY A 1 75 ? -3.736 22.442 135.347 1.00 37.13 75 GLY A C 1
ATOM 599 O O . GLY A 1 75 ? -4.140 22.242 134.177 1.00 38.17 75 GLY A O 1
ATOM 600 N N . HIS A 1 76 ? -2.526 22.964 135.630 1.00 31.93 76 HIS A N 1
ATOM 601 C CA . HIS A 1 76 ? -1.578 23.315 134.562 1.00 31.78 76 HIS A CA 1
ATOM 602 C C . HIS A 1 76 ? -0.468 22.304 134.354 1.00 33.43 76 HIS A C 1
ATOM 603 O O . HIS A 1 76 ? -0.315 21.362 135.152 1.00 33.42 76 HIS A O 1
ATOM 610 N N . ARG A 1 77 ? 0.247 22.478 133.214 1.00 27.94 77 ARG A N 1
ATOM 611 C CA . ARG A 1 77 ? 1.415 21.678 132.888 1.00 27.18 77 ARG A CA 1
ATOM 612 C C . ARG A 1 77 ? 2.671 22.451 133.382 1.00 28.96 77 ARG A C 1
ATOM 613 O O . ARG A 1 77 ? 2.665 23.684 133.411 1.00 29.70 77 ARG A O 1
ATOM 621 N N . VAL A 1 78 ? 3.724 21.726 133.752 1.00 30.22 78 VAL A N 1
ATOM 622 C CA . VAL A 1 78 ? 5.000 22.336 134.140 1.00 28.74 78 VAL A CA 1
ATOM 623 C C . VAL A 1 78 ? 6.117 21.654 133.393 1.00 24.71 78 VAL A C 1
ATOM 624 O O . VAL A 1 78 ? 6.165 20.431 133.339 1.00 26.02 78 VAL A O 1
ATOM 628 N N . VAL A 1 79 ? 7.006 22.457 132.789 1.00 27.34 79 VAL A N 1
ATOM 629 C CA . VAL A 1 79 ? 8.233 21.947 132.156 1.00 20.86 79 VAL A CA 1
ATOM 630 C C . VAL A 1 79 ? 9.389 22.668 132.864 1.00 22.47 79 VAL A C 1
ATOM 631 O O . VAL A 1 79 ? 9.415 23.896 132.891 1.00 18.61 79 VAL A O 1
ATOM 635 N N . ALA A 1 80 ? 10.317 21.901 133.430 1.00 22.12 80 ALA A N 1
ATOM 636 C CA . ALA A 1 80 ? 11.469 22.452 134.211 1.00 20.27 80 ALA A CA 1
ATOM 637 C C . ALA A 1 80 ? 12.728 21.728 133.705 1.00 19.34 80 ALA A C 1
ATOM 638 O O . ALA A 1 80 ? 12.982 20.612 134.123 1.00 22.75 80 ALA A O 1
ATOM 640 N N . PRO A 1 81 ? 13.451 22.324 132.770 1.00 20.77 81 PRO A N 1
ATOM 641 C CA . PRO A 1 81 ? 14.667 21.676 132.223 1.00 20.66 81 PRO A CA 1
ATOM 642 C C . PRO A 1 81 ? 15.866 21.918 133.132 1.00 19.63 81 PRO A C 1
ATOM 643 O O . PRO A 1 81 ? 15.923 22.940 133.826 1.00 20.06 81 PRO A O 1
ATOM 647 N N . ASP A 1 82 ? 16.791 20.970 133.095 1.00 20.49 82 ASP A N 1
ATOM 648 C CA . ASP A 1 82 ? 18.124 21.124 133.585 1.00 22.21 82 ASP A CA 1
ATOM 649 C C . ASP A 1 82 ? 18.998 21.592 132.419 1.00 23.13 82 ASP A C 1
ATOM 650 O O . ASP A 1 82 ? 19.141 20.888 131.390 1.00 28.65 82 ASP A O 1
ATOM 655 N N . LEU A 1 83 ? 19.605 22.777 132.552 1.00 20.92 83 LEU A N 1
ATOM 656 C CA . LEU A 1 83 ? 20.556 23.278 131.569 1.00 18.88 83 LEU A CA 1
ATOM 657 C C . LEU A 1 83 ? 21.699 22.292 131.436 1.00 19.54 83 LEU A C 1
ATOM 658 O O . LEU A 1 83 ? 22.058 21.571 132.389 1.00 21.81 83 LEU A O 1
ATOM 663 N N . PHE A 1 84 ? 22.286 22.249 130.232 1.00 20.52 84 PHE A N 1
ATOM 664 C CA . PHE A 1 84 ? 23.500 21.473 130.021 1.00 19.28 84 PHE A CA 1
ATOM 665 C C . PHE A 1 84 ? 24.569 22.019 131.013 1.00 19.71 84 PHE A C 1
ATOM 666 O O . PHE A 1 84 ? 24.724 23.239 131.145 1.00 17.87 84 PHE A O 1
ATOM 674 N N . GLY A 1 85 ? 25.312 21.099 131.655 1.00 17.34 85 GLY A N 1
ATOM 675 C CA . GLY A 1 85 ? 26.206 21.373 132.748 1.00 17.61 85 GLY A CA 1
ATOM 676 C C . GLY A 1 85 ? 25.578 21.258 134.128 1.00 15.91 85 GLY A C 1
ATOM 677 O O . GLY A 1 85 ? 26.298 21.358 135.124 1.00 17.30 85 GLY A O 1
ATOM 678 N N . PHE A 1 86 ? 24.259 21.037 134.197 1.00 15.49 86 PHE A N 1
ATOM 679 C CA . PHE A 1 86 ? 23.527 21.072 135.498 1.00 18.85 86 PHE A CA 1
ATOM 680 C C . PHE A 1 86 ? 22.560 19.889 135.635 1.00 18.65 86 PHE A C 1
ATOM 681 O O . PHE A 1 86 ? 22.174 19.236 134.615 1.00 19.79 86 PHE A O 1
ATOM 689 N N . GLY A 1 87 ? 22.250 19.594 136.887 1.00 20.13 87 GLY A N 1
ATOM 690 C CA . GLY A 1 87 ? 21.217 18.609 137.220 1.00 24.18 87 GLY A CA 1
ATOM 691 C C . GLY A 1 87 ? 21.499 17.237 136.668 1.00 21.31 87 GLY A C 1
ATOM 692 O O . GLY A 1 87 ? 22.637 16.738 136.829 1.00 21.18 87 GLY A O 1
ATOM 693 N N . ARG A 1 88 ? 20.531 16.707 135.959 1.00 25.20 88 ARG A N 1
ATOM 694 C CA . ARG A 1 88 ? 20.650 15.398 135.309 1.00 30.85 88 ARG A CA 1
ATOM 695 C C . ARG A 1 88 ? 21.021 15.460 133.841 1.00 28.10 88 ARG A C 1
ATOM 696 O O . ARG A 1 88 ? 21.136 14.388 133.197 1.00 31.72 88 ARG A O 1
ATOM 704 N N . SER A 1 89 ? 21.265 16.669 133.314 1.00 23.16 89 SER A N 1
ATOM 705 C CA . SER A 1 89 ? 21.654 16.823 131.894 1.00 23.49 89 SER A CA 1
ATOM 706 C C . SER A 1 89 ? 23.100 16.461 131.751 1.00 25.81 89 SER A C 1
ATOM 707 O O . SER A 1 89 ? 23.854 16.450 132.752 1.00 28.18 89 SER A O 1
ATOM 710 N N . ASP A 1 90 ? 23.535 16.205 130.532 1.00 25.60 90 ASP A N 1
ATOM 711 C CA . ASP A 1 90 ? 24.951 15.994 130.264 1.00 20.98 90 ASP A CA 1
ATOM 712 C C . ASP A 1 90 ? 25.744 17.264 130.443 1.00 20.62 90 ASP A C 1
ATOM 713 O O . ASP A 1 90 ? 25.199 18.377 130.314 1.00 21.17 90 ASP A O 1
ATOM 718 N N . LYS A 1 91 ? 27.030 17.093 130.729 1.00 22.58 91 LYS A N 1
ATOM 719 C CA . LYS A 1 91 ? 27.919 18.192 131.161 1.00 23.21 91 LYS A CA 1
ATOM 720 C C . LYS A 1 91 ? 29.178 18.284 130.286 1.00 22.44 91 LYS A C 1
ATOM 721 O O . LYS A 1 91 ? 30.140 17.563 130.500 1.00 21.59 91 LYS A O 1
ATOM 727 N N . PRO A 1 92 ? 29.172 19.180 129.276 1.00 26.31 92 PRO A N 1
ATOM 728 C CA . PRO A 1 92 ? 30.390 19.469 128.519 1.00 27.51 92 PRO A CA 1
ATOM 729 C C . PRO A 1 92 ? 31.603 19.750 129.419 1.00 34.66 92 PRO A C 1
ATOM 730 O O . PRO A 1 92 ? 31.423 20.334 130.499 1.00 33.12 92 PRO A O 1
ATOM 734 N N . ILE A 1 93 ? 32.778 19.266 128.999 1.00 26.97 93 ILE A N 1
ATOM 735 C CA . ILE A 1 93 ? 33.981 19.375 129.763 1.00 31.54 93 ILE A CA 1
ATOM 736 C C . ILE A 1 93 ? 34.912 20.474 129.270 1.00 26.54 93 ILE A C 1
ATOM 737 O O . ILE A 1 93 ? 35.864 20.745 129.933 1.00 34.29 93 ILE A O 1
ATOM 742 N N . GLU A 1 94 ? 34.594 21.093 128.127 1.00 25.14 94 GLU A N 1
ATOM 743 C CA . GLU A 1 94 ? 35.410 22.198 127.602 1.00 28.02 94 GLU A CA 1
ATOM 744 C C . GLU A 1 94 ? 34.763 23.565 127.936 1.00 26.27 94 GLU A C 1
ATOM 745 O O . GLU A 1 94 ? 33.585 23.757 127.649 1.00 27.64 94 GLU A O 1
ATOM 751 N N . ASP A 1 95 ? 35.542 24.426 128.527 1.00 24.18 95 ASP A N 1
ATOM 752 C CA . ASP A 1 95 ? 35.156 25.730 128.920 1.00 25.97 95 ASP A CA 1
ATOM 753 C C . ASP A 1 95 ? 34.387 26.497 127.861 1.00 23.45 95 ASP A C 1
ATOM 754 O O . ASP A 1 95 ? 33.393 27.015 128.115 1.00 19.05 95 ASP A O 1
ATOM 759 N N . SER A 1 96 ? 34.945 26.544 126.665 1.00 24.63 96 SER A N 1
ATOM 760 C CA . SER A 1 96 ? 34.465 27.388 125.571 1.00 24.42 96 SER A CA 1
ATOM 761 C C . SER A 1 96 ? 33.100 27.005 125.045 1.00 24.89 96 SER A C 1
ATOM 762 O O . SER A 1 96 ? 32.499 27.822 124.330 1.00 23.87 96 SER A O 1
ATOM 765 N N . VAL A 1 97 ? 32.650 25.759 125.283 1.00 22.12 97 VAL A N 1
ATOM 766 C CA . VAL A 1 97 ? 31.370 25.315 124.807 1.00 24.08 97 VAL A CA 1
ATOM 767 C C . VAL A 1 97 ? 30.256 26.083 125.527 1.00 26.97 97 VAL A C 1
ATOM 768 O O . VAL A 1 97 ? 29.204 26.370 124.920 1.00 24.57 97 VAL A O 1
ATOM 772 N N . TYR A 1 98 ? 30.438 26.367 126.821 1.00 22.89 98 TYR A N 1
ATOM 773 C CA . TYR A 1 98 ? 29.463 27.170 127.552 1.00 20.51 98 TYR A CA 1
ATOM 774 C C . TYR A 1 98 ? 29.605 28.621 127.206 1.00 18.71 98 TYR A C 1
ATOM 775 O O . TYR A 1 98 ? 30.667 29.157 127.309 1.00 18.65 98 TYR A O 1
ATOM 784 N N . ASN A 1 99 ? 28.487 29.249 126.796 1.00 19.37 99 ASN A N 1
ATOM 785 C CA . ASN A 1 99 ? 28.378 30.686 126.528 1.00 21.73 99 ASN A CA 1
ATOM 786 C C . ASN A 1 99 ? 26.917 31.028 126.468 1.00 18.16 99 ASN A C 1
ATOM 787 O O . ASN A 1 99 ? 26.066 30.110 126.551 1.00 22.91 99 ASN A O 1
ATOM 792 N N . PHE A 1 100 ? 26.583 32.322 126.339 1.00 17.34 100 PHE A N 1
ATOM 793 C CA . PHE A 1 100 ? 25.192 32.800 126.328 1.00 19.46 100 PHE A CA 1
ATOM 794 C C . PHE A 1 100 ? 24.403 32.169 125.203 1.00 17.17 100 PHE A C 1
ATOM 795 O O . PHE A 1 100 ? 23.317 31.659 125.454 1.00 16.72 100 PHE A O 1
ATOM 803 N N . GLU A 1 101 ? 24.963 32.127 123.996 1.00 18.58 101 GLU A N 1
ATOM 804 C CA . GLU A 1 101 ? 24.281 31.469 122.892 1.00 17.90 101 GLU A CA 1
ATOM 805 C C . GLU A 1 101 ? 24.001 29.986 123.065 1.00 19.46 101 GLU A C 1
ATOM 806 O O . GLU A 1 101 ? 22.921 29.548 122.745 1.00 21.86 101 GLU A O 1
ATOM 812 N N . PHE A 1 102 ? 24.986 29.236 123.523 1.00 20.72 102 PHE A N 1
ATOM 813 C CA . PHE A 1 102 ? 24.880 27.796 123.816 1.00 22.14 102 PHE A CA 1
ATOM 814 C C . PHE A 1 102 ? 23.659 27.503 124.663 1.00 20.45 102 PHE A C 1
ATOM 815 O O . PHE A 1 102 ? 22.856 26.617 124.313 1.00 19.26 102 PHE A O 1
ATOM 823 N N . HIS A 1 103 ? 23.525 28.259 125.780 1.00 18.14 103 HIS A N 1
ATOM 824 C CA . HIS A 1 103 ? 22.406 28.049 126.742 1.00 19.18 103 HIS A CA 1
ATOM 825 C C . HIS A 1 103 ? 21.072 28.488 126.173 1.00 16.86 103 HIS A C 1
ATOM 826 O O . HIS A 1 103 ? 20.096 27.720 126.227 1.00 18.19 103 HIS A O 1
ATOM 833 N N . ARG A 1 104 ? 21.039 29.710 125.645 1.00 20.67 104 ARG A N 1
ATOM 834 C CA . ARG A 1 104 ? 19.813 30.301 125.091 1.00 23.34 104 ARG A CA 1
ATOM 835 C C . ARG A 1 104 ? 19.229 29.411 124.010 1.00 25.31 104 ARG A C 1
ATOM 836 O O . ARG A 1 104 ? 18.055 29.087 124.062 1.00 25.61 104 ARG A O 1
ATOM 844 N N . ASN A 1 105 ? 20.084 28.967 123.079 1.00 21.27 105 ASN A N 1
ATOM 845 C CA . ASN A 1 105 ? 19.630 28.152 121.939 1.00 24.25 105 ASN A CA 1
ATOM 846 C C . ASN A 1 105 ? 19.147 26.817 122.401 1.00 25.83 105 ASN A C 1
ATOM 847 O O . ASN A 1 105 ? 18.179 26.340 121.823 1.00 21.18 105 ASN A O 1
ATOM 852 N N . SER A 1 106 ? 19.762 26.226 123.435 1.00 26.17 106 SER A N 1
ATOM 853 C CA . SER A 1 106 ? 19.247 24.941 123.989 1.00 25.27 106 SER A CA 1
ATOM 854 C C . SER A 1 106 ? 17.840 25.066 124.440 1.00 28.83 106 SER A C 1
ATOM 855 O O . SER A 1 106 ? 17.042 24.127 124.246 1.00 27.18 106 SER A O 1
ATOM 858 N N . LEU A 1 107 ? 17.508 26.212 125.059 1.00 25.76 107 LEU A N 1
ATOM 859 C CA . LEU A 1 107 ? 16.147 26.439 125.565 1.00 25.52 107 LEU A CA 1
ATOM 860 C C . LEU A 1 107 ? 15.160 26.683 124.412 1.00 22.37 107 LEU A C 1
ATOM 861 O O . LEU A 1 107 ? 14.060 26.147 124.412 1.00 22.68 107 LEU A O 1
ATOM 866 N N . ILE A 1 108 ? 15.579 27.506 123.451 1.00 28.16 108 ILE A N 1
ATOM 867 C CA . ILE A 1 108 ? 14.809 27.699 122.204 1.00 27.22 108 ILE A CA 1
ATOM 868 C C . ILE A 1 108 ? 14.495 26.368 121.515 1.00 27.21 108 ILE A C 1
ATOM 869 O O . ILE A 1 108 ? 13.352 26.166 121.176 1.00 26.14 108 ILE A O 1
ATOM 874 N N . GLN A 1 109 ? 15.483 25.482 121.369 1.00 29.92 109 GLN A N 1
ATOM 875 C CA . GLN A 1 109 ? 15.324 24.126 120.752 1.00 30.60 109 GLN A CA 1
ATOM 876 C C . GLN A 1 109 ? 14.400 23.238 121.529 1.00 30.79 109 GLN A C 1
ATOM 877 O O . GLN A 1 109 ? 13.576 22.544 120.927 1.00 25.50 109 GLN A O 1
ATOM 883 N N . LEU A 1 110 ? 14.481 23.298 122.872 1.00 27.12 110 LEU A N 1
ATOM 884 C CA . LEU A 1 110 ? 13.607 22.507 123.735 1.00 28.22 110 LEU A CA 1
ATOM 885 C C . LEU A 1 110 ? 12.172 22.972 123.559 1.00 28.54 110 LEU A C 1
ATOM 886 O O . LEU A 1 110 ? 11.260 22.140 123.412 1.00 29.35 110 LEU A O 1
ATOM 891 N N . ILE A 1 111 ? 11.986 24.289 123.570 1.00 27.65 111 ILE A N 1
ATOM 892 C CA . ILE A 1 111 ? 10.651 24.879 123.387 1.00 28.82 111 ILE A CA 1
ATOM 893 C C . ILE A 1 111 ? 10.011 24.410 122.059 1.00 29.81 111 ILE A C 1
ATOM 894 O O . ILE A 1 111 ? 8.850 24.024 122.041 1.00 28.82 111 ILE A O 1
ATOM 899 N N . GLU A 1 112 ? 10.778 24.470 120.975 1.00 29.63 112 GLU A N 1
ATOM 900 C CA . GLU A 1 112 ? 10.290 24.054 119.666 1.00 33.67 112 GLU A CA 1
ATOM 901 C C . GLU A 1 112 ? 10.042 22.552 119.648 1.00 35.16 112 GLU A C 1
ATOM 902 O O . GLU A 1 112 ? 9.031 22.084 119.125 1.00 33.05 112 GLU A O 1
ATOM 908 N N . HIS A 1 113 ? 10.976 21.802 120.223 1.00 37.40 113 HIS A N 1
ATOM 909 C CA . HIS A 1 113 ? 10.863 20.334 120.286 1.00 39.74 113 HIS A CA 1
ATOM 910 C C . HIS A 1 113 ? 9.600 19.822 120.939 1.00 44.27 113 HIS A C 1
ATOM 911 O O . HIS A 1 113 ? 8.981 18.881 120.423 1.00 37.99 113 HIS A O 1
ATOM 918 N N . LEU A 1 114 ? 9.210 20.424 122.052 1.00 39.68 114 LEU A N 1
ATOM 919 C CA . LEU A 1 114 ? 7.944 20.111 122.755 1.00 38.62 114 LEU A CA 1
ATOM 920 C C . LEU A 1 114 ? 6.751 20.934 122.214 1.00 34.45 114 LEU A C 1
ATOM 921 O O . LEU A 1 114 ? 5.643 20.742 122.658 1.00 32.45 114 LEU A O 1
ATOM 926 N N . ASP A 1 115 ? 7.026 21.877 121.301 1.00 32.88 115 ASP A N 1
ATOM 927 C CA . ASP A 1 115 ? 6.052 22.769 120.743 1.00 38.45 115 ASP A CA 1
ATOM 928 C C . ASP A 1 115 ? 5.227 23.441 121.839 1.00 34.16 115 ASP A C 1
ATOM 929 O O . ASP A 1 115 ? 4.010 23.484 121.755 1.00 29.52 115 ASP A O 1
ATOM 934 N N . LEU A 1 116 ? 5.931 23.987 122.833 1.00 29.38 116 LEU A N 1
ATOM 935 C CA . LEU A 1 116 ? 5.297 24.669 123.949 1.00 32.43 116 LEU A CA 1
ATOM 936 C C . LEU A 1 116 ? 4.576 25.930 123.553 1.00 33.76 116 LEU A C 1
ATOM 937 O O . LEU A 1 116 ? 5.134 26.742 122.853 1.00 37.07 116 LEU A O 1
ATOM 942 N N . LYS A 1 117 ? 3.349 26.093 124.042 1.00 34.22 117 LYS A N 1
ATOM 943 C CA . LYS A 1 117 ? 2.517 27.286 123.779 1.00 36.92 117 LYS A CA 1
ATOM 944 C C . LYS A 1 117 ? 1.810 27.648 125.045 1.00 36.77 117 LYS A C 1
ATOM 945 O O . LYS A 1 117 ? 1.781 26.866 126.004 1.00 37.94 117 LYS A O 1
ATOM 951 N N . ASN A 1 118 ? 1.260 28.848 125.094 1.00 31.83 118 ASN A N 1
ATOM 952 C CA . ASN A 1 118 ? 0.594 29.382 126.311 1.00 33.36 118 ASN A CA 1
ATOM 953 C C . ASN A 1 118 ? 1.543 29.222 127.520 1.00 34.61 118 ASN A C 1
ATOM 954 O O . ASN A 1 118 ? 1.198 28.662 128.559 1.00 29.64 118 ASN A O 1
ATOM 959 N N . ILE A 1 119 ? 2.747 29.776 127.358 1.00 31.56 119 ILE A N 1
ATOM 960 C CA . ILE A 1 119 ? 3.824 29.615 128.328 1.00 31.17 119 ILE A CA 1
ATOM 961 C C . ILE A 1 119 ? 3.708 30.706 129.370 1.00 28.01 119 ILE A C 1
ATOM 962 O O . ILE A 1 119 ? 3.541 31.899 129.033 1.00 27.82 119 ILE A O 1
ATOM 967 N N . VAL A 1 120 ? 3.749 30.271 130.658 1.00 25.01 120 VAL A N 1
ATOM 968 C CA . VAL A 1 120 ? 4.052 31.176 131.744 1.00 25.95 120 VAL A CA 1
ATOM 969 C C . VAL A 1 120 ? 5.561 30.961 132.082 1.00 24.94 120 VAL A C 1
ATOM 970 O O . VAL A 1 120 ? 5.969 29.868 132.525 1.00 24.96 120 VAL A O 1
ATOM 974 N N . LEU A 1 121 ? 6.364 31.980 131.773 1.00 23.82 121 LEU A N 1
ATOM 975 C CA . LEU A 1 121 ? 7.804 31.932 131.998 1.00 19.10 121 LEU A CA 1
ATOM 976 C C . LEU A 1 121 ? 8.018 32.172 133.484 1.00 18.65 121 LEU A C 1
ATOM 977 O O . LEU A 1 121 ? 7.605 33.217 133.991 1.00 19.28 121 LEU A O 1
ATOM 982 N N . VAL A 1 122 ? 8.648 31.174 134.145 1.00 17.93 122 VAL A N 1
ATOM 983 C CA . VAL A 1 122 ? 9.086 31.332 135.558 1.00 19.96 122 VAL A CA 1
ATOM 984 C C . VAL A 1 122 ? 10.631 31.313 135.545 1.00 18.61 122 VAL A C 1
ATOM 985 O O . VAL A 1 122 ? 11.218 30.324 135.028 1.00 25.77 122 VAL A O 1
ATOM 989 N N . CYS A 1 123 ? 11.281 32.359 136.017 1.00 17.58 123 CYS A N 1
ATOM 990 C CA . CYS A 1 123 ? 12.745 32.457 135.970 1.00 19.38 123 CYS A CA 1
ATOM 991 C C . CYS A 1 123 ? 13.364 33.173 137.101 1.00 17.97 123 CYS A C 1
ATOM 992 O O . CYS A 1 123 ? 12.627 33.881 137.887 1.00 14.83 123 CYS A O 1
ATOM 995 N N . GLN A 1 124 ? 14.702 33.023 137.257 1.00 15.37 124 GLN A N 1
ATOM 996 C CA . GLN A 1 124 ? 15.530 33.572 138.341 1.00 18.70 124 GLN A CA 1
ATOM 997 C C . GLN A 1 124 ? 16.987 33.351 137.961 1.00 17.26 124 GLN A C 1
ATOM 998 O O . GLN A 1 124 ? 17.273 32.410 137.239 1.00 17.26 124 GLN A O 1
ATOM 1004 N N . ASP A 1 125 ? 17.873 34.234 138.472 1.00 17.28 125 ASP A N 1
ATOM 1005 C CA . ASP A 1 125 ? 19.300 34.195 138.184 1.00 17.22 125 ASP A CA 1
ATOM 1006 C C . ASP A 1 125 ? 19.511 34.159 136.646 1.00 17.11 125 ASP A C 1
ATOM 1007 O O . ASP A 1 125 ? 18.766 34.874 135.920 1.00 17.22 125 ASP A O 1
ATOM 1012 N N . TRP A 1 126 ? 20.427 33.332 136.172 1.00 16.74 126 TRP A N 1
ATOM 1013 C CA . TRP A 1 126 ? 20.658 33.114 134.697 1.00 16.86 126 TRP A CA 1
ATOM 1014 C C . TRP A 1 126 ? 19.431 32.533 133.971 1.00 17.12 126 TRP A C 1
ATOM 1015 O O . TRP A 1 126 ? 19.268 32.733 132.808 1.00 13.60 126 TRP A O 1
ATOM 1026 N N . GLY A 1 127 ? 18.560 31.841 134.696 1.00 18.44 127 GLY A N 1
ATOM 1027 C CA . GLY A 1 127 ? 17.257 31.504 134.198 1.00 15.90 127 GLY A CA 1
ATOM 1028 C C . GLY A 1 127 ? 16.562 32.684 133.573 1.00 15.74 127 GLY A C 1
ATOM 1029 O O . GLY A 1 127 ? 15.996 32.547 132.493 1.00 14.34 127 GLY A O 1
ATOM 1030 N N . GLY A 1 128 ? 16.629 33.825 134.235 1.00 18.91 128 GLY A N 1
ATOM 1031 C CA . GLY A 1 128 ? 16.098 35.075 133.714 1.00 19.70 128 GLY A CA 1
ATOM 1032 C C . GLY A 1 128 ? 17.045 35.774 132.745 1.00 18.20 128 GLY A C 1
ATOM 1033 O O . GLY A 1 128 ? 16.592 36.208 131.678 1.00 14.59 128 GLY A O 1
ATOM 1034 N N . GLY A 1 129 ? 18.338 35.861 133.086 1.00 16.81 129 GLY A N 1
ATOM 1035 C CA . GLY A 1 129 ? 19.334 36.436 132.202 1.00 16.74 129 GLY A CA 1
ATOM 1036 C C . GLY A 1 129 ? 19.294 35.891 130.771 1.00 15.67 129 GLY A C 1
ATOM 1037 O O . GLY A 1 129 ? 19.372 36.656 129.812 1.00 17.25 129 GLY A O 1
ATOM 1038 N N . LEU A 1 130 ? 19.166 34.575 130.645 1.00 15.55 130 LEU A N 1
ATOM 1039 C CA . LEU A 1 130 ? 18.851 33.868 129.429 1.00 18.64 130 LEU A CA 1
ATOM 1040 C C . LEU A 1 130 ? 17.392 33.983 128.996 1.00 18.63 130 LEU A C 1
ATOM 1041 O O . LEU A 1 130 ? 17.062 34.539 127.904 1.00 16.52 130 LEU A O 1
ATOM 1046 N N . GLY A 1 131 ? 16.492 33.444 129.854 1.00 17.04 131 GLY A N 1
ATOM 1047 C CA . GLY A 1 131 ? 15.067 33.242 129.529 1.00 18.46 131 GLY A CA 1
ATOM 1048 C C . GLY A 1 131 ? 14.282 34.494 129.162 1.00 15.80 131 GLY A C 1
ATOM 1049 O O . GLY A 1 131 ? 13.443 34.439 128.283 1.00 19.52 131 GLY A O 1
ATOM 1050 N N . LEU A 1 132 ? 14.577 35.615 129.862 1.00 17.22 132 LEU A N 1
ATOM 1051 C CA . LEU A 1 132 ? 13.873 36.876 129.585 1.00 15.92 132 LEU A CA 1
ATOM 1052 C C . LEU A 1 132 ? 14.237 37.407 128.165 1.00 18.31 132 LEU A C 1
ATOM 1053 O O . LEU A 1 132 ? 13.523 38.317 127.694 1.00 14.01 132 LEU A O 1
ATOM 1058 N N . THR A 1 133 ? 15.305 36.856 127.513 1.00 17.02 133 THR A N 1
ATOM 1059 C CA . THR A 1 133 ? 15.622 37.256 126.166 1.00 19.56 133 THR A CA 1
ATOM 1060 C C . THR A 1 133 ? 14.997 36.390 125.089 1.00 22.42 133 THR A C 1
ATOM 1061 O O . THR A 1 133 ? 15.294 36.575 123.882 1.00 20.69 133 THR A O 1
ATOM 1065 N N . ILE A 1 134 ? 14.183 35.393 125.489 1.00 20.68 134 ILE A N 1
ATOM 1066 C CA . ILE A 1 134 ? 13.582 34.434 124.526 1.00 26.65 134 ILE A CA 1
ATOM 1067 C C . ILE A 1 134 ? 12.240 34.865 123.925 1.00 24.46 134 ILE A C 1
ATOM 1068 O O . ILE A 1 134 ? 12.072 34.804 122.697 1.00 24.86 134 ILE A O 1
ATOM 1073 N N . PRO A 1 135 ? 11.314 35.372 124.756 1.00 26.84 135 PRO A N 1
ATOM 1074 C CA . PRO A 1 135 ? 10.019 35.780 124.257 1.00 25.63 135 PRO A CA 1
ATOM 1075 C C . PRO A 1 135 ? 9.990 36.777 123.091 1.00 27.53 135 PRO A C 1
ATOM 1076 O O . PRO A 1 135 ? 9.097 36.634 122.239 1.00 29.49 135 PRO A O 1
ATOM 1080 N N . MET A 1 136 ? 10.957 37.692 123.019 1.00 24.77 136 MET A N 1
ATOM 1081 C CA . MET A 1 136 ? 10.996 38.658 121.890 1.00 26.87 136 MET A CA 1
ATOM 1082 C C . MET A 1 136 ? 11.169 37.986 120.521 1.00 23.10 136 MET A C 1
ATOM 1083 O O . MET A 1 136 ? 10.777 38.559 119.505 1.00 24.45 136 MET A O 1
ATOM 1088 N N . ASP A 1 137 ? 11.679 36.780 120.503 1.00 23.92 137 ASP A N 1
ATOM 1089 C CA . ASP A 1 137 ? 11.848 36.006 119.283 1.00 27.90 137 ASP A CA 1
ATOM 1090 C C . ASP A 1 137 ? 10.874 34.854 119.159 1.00 25.19 137 ASP A C 1
ATOM 1091 O O . ASP A 1 137 ? 11.000 34.012 118.246 1.00 20.85 137 ASP A O 1
ATOM 1096 N N . MET A 1 138 ? 9.871 34.863 120.028 1.00 27.21 138 MET A N 1
ATOM 1097 C CA . MET A 1 138 ? 8.809 33.870 120.052 1.00 26.36 138 MET A CA 1
ATOM 1098 C C . MET A 1 138 ? 7.705 34.515 120.875 1.00 29.00 138 MET A C 1
ATOM 1099 O O . MET A 1 138 ? 7.345 34.025 121.945 1.00 26.40 138 MET A O 1
ATOM 1104 N N . GLN A 1 139 ? 7.171 35.622 120.365 1.00 22.29 139 GLN A N 1
ATOM 1105 C CA . GLN A 1 139 ? 6.154 36.376 121.095 1.00 25.16 139 GLN A CA 1
ATOM 1106 C C . GLN A 1 139 ? 4.817 35.694 121.244 1.00 28.60 139 GLN A C 1
ATOM 1107 O O . GLN A 1 139 ? 4.153 35.934 122.245 1.00 26.80 139 GLN A O 1
ATOM 1113 N N . ASP A 1 140 ? 4.409 34.902 120.302 1.00 20.21 140 ASP A N 1
ATOM 1114 C CA . ASP A 1 140 ? 3.123 34.170 120.332 1.00 30.03 140 ASP A CA 1
ATOM 1115 C C . ASP A 1 140 ? 3.063 33.018 121.354 1.00 31.87 140 ASP A C 1
ATOM 1116 O O . ASP A 1 140 ? 1.979 32.652 121.768 1.00 31.50 140 ASP A O 1
ATOM 1121 N N . ARG A 1 141 ? 4.201 32.508 121.748 1.00 25.59 141 ARG A N 1
ATOM 1122 C CA . ARG A 1 141 ? 4.329 31.384 122.692 1.00 26.61 141 ARG A CA 1
ATOM 1123 C C . ARG A 1 141 ? 4.154 31.743 124.175 1.00 27.30 141 ARG A C 1
ATOM 1124 O O . ARG A 1 141 ? 3.671 30.934 124.934 1.00 29.02 141 ARG A O 1
ATOM 1132 N N . PHE A 1 142 ? 4.461 33.006 124.525 1.00 25.60 142 PHE A N 1
ATOM 1133 C CA . PHE A 1 142 ? 4.514 33.496 125.911 1.00 26.14 142 PHE A CA 1
ATOM 1134 C C . PHE A 1 142 ? 3.337 34.388 126.274 1.00 25.46 142 PHE A C 1
ATOM 1135 O O . PHE A 1 142 ? 3.135 35.386 125.562 1.00 25.64 142 PHE A O 1
ATOM 1143 N N . LYS A 1 143 ? 2.596 34.027 127.331 1.00 23.37 143 LYS A N 1
ATOM 1144 C CA . LYS A 1 143 ? 1.438 34.753 127.866 1.00 26.89 143 LYS A CA 1
ATOM 1145 C C . LYS A 1 143 ? 1.632 35.487 129.152 1.00 24.75 143 LYS A C 1
ATOM 1146 O O . LYS A 1 143 ? 1.147 36.578 129.293 1.00 23.82 143 LYS A O 1
ATOM 1152 N N . LYS A 1 144 ? 2.360 34.886 130.111 1.00 23.98 144 LYS A N 1
ATOM 1153 C CA . LYS A 1 144 ? 2.588 35.508 131.426 1.00 22.80 144 LYS A CA 1
ATOM 1154 C C . LYS A 1 144 ? 4.038 35.250 131.941 1.00 21.54 144 LYS A C 1
ATOM 1155 O O . LYS A 1 144 ? 4.773 34.467 131.364 1.00 21.54 144 LYS A O 1
ATOM 1161 N N . LEU A 1 145 ? 4.402 35.961 133.007 1.00 25.70 145 LEU A N 1
ATOM 1162 C CA . LEU A 1 145 ? 5.758 35.941 133.584 1.00 23.86 145 LEU A CA 1
ATOM 1163 C C . LEU A 1 145 ? 5.690 35.949 135.127 1.00 21.37 145 LEU A C 1
ATOM 1164 O O . LEU A 1 145 ? 5.034 36.805 135.717 1.00 23.30 145 LEU A O 1
ATOM 1169 N N . ILE A 1 146 ? 6.381 34.993 135.747 1.00 23.93 146 ILE A N 1
ATOM 1170 C CA . ILE A 1 146 ? 6.704 35.041 137.175 1.00 22.81 146 ILE A CA 1
ATOM 1171 C C . ILE A 1 146 ? 8.229 35.223 137.256 1.00 23.34 146 ILE A C 1
ATOM 1172 O O . ILE A 1 146 ? 8.958 34.394 136.720 1.00 22.56 146 ILE A O 1
ATOM 1177 N N . VAL A 1 147 ? 8.669 36.327 137.851 1.00 22.23 147 VAL A N 1
ATOM 1178 C CA . VAL A 1 147 ? 10.078 36.708 137.857 1.00 20.57 147 VAL A CA 1
ATOM 1179 C C . VAL A 1 147 ? 10.532 36.901 139.310 1.00 21.30 147 VAL A C 1
ATOM 1180 O O . VAL A 1 147 ? 9.900 37.547 140.122 1.00 19.57 147 VAL A O 1
ATOM 1184 N N . MET A 1 148 ? 11.704 36.317 139.608 1.00 21.75 148 MET A N 1
ATOM 1185 C CA . MET A 1 148 ? 12.322 36.414 140.904 1.00 17.95 148 MET A CA 1
ATOM 1186 C C . MET A 1 148 ? 13.799 36.810 140.654 1.00 24.25 148 MET A C 1
ATOM 1187 O O . MET A 1 148 ? 14.158 37.105 139.508 1.00 20.55 148 MET A O 1
ATOM 1192 N N . ASN A 1 149 ? 14.539 37.018 141.712 1.00 15.78 149 ASN A N 1
ATOM 1193 C CA . ASN A 1 149 ? 15.815 37.689 141.752 1.00 17.34 149 ASN A CA 1
ATOM 1194 C C . ASN A 1 149 ? 16.656 37.407 140.530 1.00 17.75 149 ASN A C 1
ATOM 1195 O O . ASN A 1 149 ? 17.275 36.330 140.412 1.00 20.61 149 ASN A O 1
ATOM 1200 N N . THR A 1 150 ? 16.713 38.319 139.601 1.00 17.94 150 THR A N 1
ATOM 1201 C CA . THR A 1 150 ? 17.338 38.151 138.304 1.00 17.85 150 THR A CA 1
ATOM 1202 C C . THR A 1 150 ? 17.638 39.550 137.732 1.00 16.63 150 THR A C 1
ATOM 1203 O O . THR A 1 150 ? 17.441 40.515 138.392 1.00 18.74 150 THR A O 1
ATOM 1207 N N . THR A 1 151 ? 18.127 39.619 136.522 1.00 15.64 151 THR A N 1
ATOM 1208 C CA . THR A 1 151 ? 18.465 40.823 135.841 1.00 16.94 151 THR A CA 1
ATOM 1209 C C . THR A 1 151 ? 18.512 40.572 134.322 1.00 16.52 151 THR A C 1
ATOM 1210 O O . THR A 1 151 ? 18.636 39.395 133.918 1.00 18.18 151 THR A O 1
ATOM 1214 N N . ILE A 1 152 ? 18.354 41.628 133.515 1.00 16.07 152 ILE A N 1
ATOM 1215 C CA . ILE A 1 152 ? 18.642 41.524 132.054 1.00 17.47 152 ILE A CA 1
ATOM 1216 C C . ILE A 1 152 ? 19.827 42.413 131.852 1.00 15.26 152 ILE A C 1
ATOM 1217 O O . ILE A 1 152 ? 19.858 43.539 132.391 1.00 16.68 152 ILE A O 1
ATOM 1222 N N . SER A 1 153 ? 20.838 41.916 131.158 1.00 14.39 153 SER A N 1
ATOM 1223 C CA . SER A 1 153 ? 22.090 42.661 130.918 1.00 14.01 153 SER A CA 1
ATOM 1224 C C . SER A 1 153 ? 21.796 43.886 130.057 1.00 17.23 153 SER A C 1
ATOM 1225 O O . SER A 1 153 ? 21.181 43.715 129.005 1.00 17.62 153 SER A O 1
ATOM 1228 N N . ASN A 1 154 ? 22.246 45.038 130.485 1.00 16.03 154 ASN A N 1
ATOM 1229 C CA . ASN A 1 154 ? 22.186 46.328 129.803 1.00 18.42 154 ASN A CA 1
ATOM 1230 C C . ASN A 1 154 ? 23.522 46.952 129.451 1.00 20.29 154 ASN A C 1
ATOM 1231 O O . ASN A 1 154 ? 23.555 48.054 128.861 1.00 20.52 154 ASN A O 1
ATOM 1236 N N . GLY A 1 155 ? 24.621 46.259 129.737 1.00 20.82 155 GLY A N 1
ATOM 1237 C CA . GLY A 1 155 ? 25.955 46.753 129.462 1.00 23.40 155 GLY A CA 1
ATOM 1238 C C . GLY A 1 155 ? 26.569 47.712 130.462 1.00 26.58 155 GLY A C 1
ATOM 1239 O O . GLY A 1 155 ? 27.698 48.045 130.311 1.00 24.74 155 GLY A O 1
ATOM 1240 N N . GLU A 1 156 ? 25.843 48.127 131.486 1.00 29.09 156 GLU A N 1
ATOM 1241 C CA . GLU A 1 156 ? 26.348 49.088 132.451 1.00 30.56 156 GLU A CA 1
ATOM 1242 C C . GLU A 1 156 ? 27.484 48.513 133.275 1.00 31.31 156 GLU A C 1
ATOM 1243 O O . GLU A 1 156 ? 27.575 47.314 133.425 1.00 28.51 156 GLU A O 1
ATOM 1249 N N . PRO A 1 157 ? 28.388 49.390 133.791 1.00 26.19 157 PRO A N 1
ATOM 1250 C CA . PRO A 1 157 ? 29.478 48.871 134.666 1.00 25.02 157 PRO A CA 1
ATOM 1251 C C . PRO A 1 157 ? 28.850 47.956 135.784 1.00 26.79 157 PRO A C 1
ATOM 1252 O O . PRO A 1 157 ? 27.741 48.228 136.279 1.00 26.31 157 PRO A O 1
ATOM 1256 N N . LEU A 1 158 ? 29.563 46.892 136.099 1.00 25.19 158 LEU A N 1
ATOM 1257 C CA . LEU A 1 158 ? 29.053 45.923 137.111 1.00 24.71 158 LEU A CA 1
ATOM 1258 C C . LEU A 1 158 ? 29.207 46.569 138.488 1.00 24.47 158 LEU A C 1
ATOM 1259 O O . LEU A 1 158 ? 30.155 47.298 138.770 1.00 18.30 158 LEU A O 1
ATOM 1264 N N . ALA A 1 159 ? 28.192 46.390 139.338 1.00 23.42 159 ALA A N 1
ATOM 1265 C CA . ALA A 1 159 ? 28.259 46.697 140.755 1.00 30.01 159 ALA A CA 1
ATOM 1266 C C . ALA A 1 159 ? 29.370 45.890 141.466 1.00 22.22 159 ALA A C 1
ATOM 1267 O O . ALA A 1 159 ? 29.784 44.825 140.958 1.00 27.44 159 ALA A O 1
ATOM 1269 N N . GLU A 1 160 ? 29.926 46.439 142.532 1.00 27.04 160 GLU A N 1
ATOM 1270 C CA . GLU A 1 160 ? 31.078 45.827 143.190 1.00 27.40 160 GLU A CA 1
ATOM 1271 C C . GLU A 1 160 ? 30.864 44.360 143.597 1.00 24.96 160 GLU A C 1
ATOM 1272 O O . GLU A 1 160 ? 31.751 43.525 143.455 1.00 20.67 160 GLU A O 1
ATOM 1278 N N . ALA A 1 161 ? 29.681 44.077 144.103 1.00 22.64 161 ALA A N 1
ATOM 1279 C CA . ALA A 1 161 ? 29.262 42.730 144.534 1.00 21.52 161 ALA A CA 1
ATOM 1280 C C . ALA A 1 161 ? 29.396 41.682 143.446 1.00 21.95 161 ALA A C 1
ATOM 1281 O O . ALA A 1 161 ? 29.901 40.610 143.693 1.00 23.18 161 ALA A O 1
ATOM 1283 N N . ALA A 1 162 ? 29.041 42.045 142.214 1.00 21.35 162 ALA A N 1
ATOM 1284 C CA . ALA A 1 162 ? 29.113 41.157 141.075 1.00 22.91 162 ALA A CA 1
ATOM 1285 C C . ALA A 1 162 ? 30.539 40.945 140.642 1.00 22.72 162 ALA A C 1
ATOM 1286 O O . ALA A 1 162 ? 30.912 39.811 140.340 1.00 20.37 162 ALA A O 1
ATOM 1288 N N . VAL A 1 163 ? 31.349 42.019 140.608 1.00 24.04 163 VAL A N 1
ATOM 1289 C CA . VAL A 1 163 ? 32.770 41.881 140.312 1.00 22.81 163 VAL A CA 1
ATOM 1290 C C . VAL A 1 163 ? 33.455 40.952 141.350 1.00 20.81 163 VAL A C 1
ATOM 1291 O O . VAL A 1 163 ? 34.249 40.100 140.964 1.00 23.47 163 VAL A O 1
ATOM 1295 N N . GLN A 1 164 ? 33.142 41.154 142.636 1.00 21.03 164 GLN A N 1
ATOM 1296 C CA . GLN A 1 164 ? 33.641 40.318 143.758 1.00 22.78 164 GLN A CA 1
ATOM 1297 C C . GLN A 1 164 ? 33.255 38.866 143.599 1.00 22.41 164 GLN A C 1
ATOM 1298 O O . GLN A 1 164 ? 34.109 37.976 143.784 1.00 19.56 164 GLN A O 1
ATOM 1304 N N . TRP A 1 165 ? 31.996 38.628 143.207 1.00 22.10 165 TRP A N 1
ATOM 1305 C CA . TRP A 1 165 ? 31.496 37.297 142.892 1.00 20.72 165 TRP A CA 1
ATOM 1306 C C . TRP A 1 165 ? 32.306 36.625 141.768 1.00 22.59 165 TRP A C 1
ATOM 1307 O O . TRP A 1 165 ? 32.669 35.475 141.906 1.00 20.74 165 TRP A O 1
ATOM 1318 N N . MET A 1 166 ? 32.606 37.357 140.678 1.00 20.57 166 MET A N 1
ATOM 1319 C CA . MET A 1 166 ? 33.383 36.796 139.603 1.00 22.59 166 MET A CA 1
ATOM 1320 C C . MET A 1 166 ? 34.819 36.455 140.096 1.00 20.40 166 MET A C 1
ATOM 1321 O O . MET A 1 166 ? 35.328 35.375 139.799 1.00 20.60 166 MET A O 1
ATOM 1326 N N . ALA A 1 167 ? 35.431 37.369 140.825 1.00 21.22 167 ALA A N 1
ATOM 1327 C CA . ALA A 1 167 ? 36.850 37.145 141.313 1.00 23.21 167 ALA A CA 1
ATOM 1328 C C . ALA A 1 167 ? 36.908 35.982 142.324 1.00 26.60 167 ALA A C 1
ATOM 1329 O O . ALA A 1 167 ? 37.875 35.190 142.298 1.00 21.88 167 ALA A O 1
ATOM 1331 N N . PHE A 1 168 ? 35.901 35.881 143.186 1.00 23.82 168 PHE A N 1
ATOM 1332 C CA . PHE A 1 168 ? 35.853 34.818 144.182 1.00 24.65 168 PHE A CA 1
ATOM 1333 C C . PHE A 1 168 ? 35.741 33.451 143.515 1.00 24.67 168 PHE A C 1
ATOM 1334 O O . PHE A 1 168 ? 36.321 32.471 143.984 1.00 23.27 168 PHE A O 1
ATOM 1342 N N . ASN A 1 169 ? 34.944 33.390 142.453 1.00 22.78 169 ASN A N 1
ATOM 1343 C CA . ASN A 1 169 ? 34.746 32.153 141.712 1.00 21.05 169 ASN A CA 1
ATOM 1344 C C . ASN A 1 169 ? 36.063 31.785 141.057 1.00 21.49 169 ASN A C 1
ATOM 1345 O O . ASN A 1 169 ? 36.459 30.620 141.033 1.00 19.88 169 ASN A O 1
ATOM 1350 N N . GLU A 1 170 ? 36.730 32.790 140.500 1.00 16.70 170 GLU A N 1
ATOM 1351 C CA A GLU A 1 170 ? 38.052 32.596 139.880 0.50 18.04 170 GLU A CA 1
ATOM 1352 C CA B GLU A 1 170 ? 38.063 32.692 139.816 0.50 18.68 170 GLU A CA 1
ATOM 1353 C C . GLU A 1 170 ? 39.430 32.498 140.732 1.00 22.37 170 GLU A C 1
ATOM 1354 O O . GLU A 1 170 ? 40.573 32.327 140.307 1.00 20.48 170 GLU A O 1
ATOM 1365 N N . THR A 1 171 ? 39.134 32.512 142.028 1.00 23.03 171 THR A N 1
ATOM 1366 C CA . THR A 1 171 ? 40.174 32.346 143.036 1.00 21.99 171 THR A CA 1
ATOM 1367 C C . THR A 1 171 ? 40.068 30.988 143.721 1.00 18.12 171 THR A C 1
ATOM 1368 O O . THR A 1 171 ? 41.079 30.370 144.055 1.00 17.78 171 THR A O 1
ATOM 1372 N N . ILE A 1 172 ? 38.838 30.528 143.929 1.00 15.84 172 ILE A N 1
ATOM 1373 C CA . ILE A 1 172 ? 38.605 29.260 144.567 1.00 19.31 172 ILE A CA 1
ATOM 1374 C C . ILE A 1 172 ? 38.887 28.019 143.750 1.00 22.40 172 ILE A C 1
ATOM 1375 O O . ILE A 1 172 ? 38.840 28.057 142.494 1.00 17.23 172 ILE A O 1
ATOM 1380 N N . SER A 1 173 ? 39.096 26.884 144.457 1.00 21.94 173 SER A N 1
ATOM 1381 C CA . SER A 1 173 ? 39.279 25.610 143.770 1.00 22.10 173 SER A CA 1
ATOM 1382 C C . SER A 1 173 ? 38.038 25.219 142.971 1.00 25.44 173 SER A C 1
ATOM 1383 O O . SER A 1 173 ? 38.144 24.779 141.832 1.00 24.04 173 SER A O 1
ATOM 1386 N N . GLU A 1 174 ? 36.882 25.333 143.609 1.00 22.50 174 GLU A N 1
ATOM 1387 C CA . GLU A 1 174 ? 35.607 25.049 142.992 1.00 23.58 174 GLU A CA 1
ATOM 1388 C C . GLU A 1 174 ? 34.544 25.624 143.899 1.00 20.40 174 GLU A C 1
ATOM 1389 O O . GLU A 1 174 ? 34.812 25.779 145.109 1.00 17.55 174 GLU A O 1
ATOM 1395 N N . LEU A 1 175 ? 33.361 25.870 143.363 1.00 19.22 175 LEU A N 1
ATOM 1396 C CA . LEU A 1 175 ? 32.305 26.504 144.161 1.00 18.36 175 LEU A CA 1
ATOM 1397 C C . LEU A 1 175 ? 31.594 25.384 145.005 1.00 18.72 175 LEU A C 1
ATOM 1398 O O . LEU A 1 175 ? 31.262 24.332 144.455 1.00 15.44 175 LEU A O 1
ATOM 1403 N N . PRO A 1 176 ? 31.412 25.615 146.332 1.00 16.73 176 PRO A N 1
ATOM 1404 C CA . PRO A 1 176 ? 30.717 24.636 147.155 1.00 16.54 176 PRO A CA 1
ATOM 1405 C C . PRO A 1 176 ? 29.200 24.817 146.916 1.00 17.89 176 PRO A C 1
ATOM 1406 O O . PRO A 1 176 ? 28.623 25.745 147.467 1.00 17.32 176 PRO A O 1
ATOM 1410 N N . VAL A 1 177 ? 28.609 23.958 146.074 1.00 15.72 177 VAL A N 1
ATOM 1411 C CA . VAL A 1 177 ? 27.278 24.155 145.544 1.00 16.25 177 VAL A CA 1
ATOM 1412 C C . VAL A 1 177 ? 26.209 24.118 146.629 1.00 15.59 177 VAL A C 1
ATOM 1413 O O . VAL A 1 177 ? 25.504 25.111 146.834 1.00 15.24 177 VAL A O 1
ATOM 1417 N N . ALA A 1 178 ? 26.178 23.012 147.390 1.00 17.35 178 ALA A N 1
ATOM 1418 C CA . ALA A 1 178 ? 25.198 22.860 148.466 1.00 17.37 178 ALA A CA 1
ATOM 1419 C C . ALA A 1 178 ? 25.398 23.919 149.549 1.00 20.06 178 ALA A C 1
ATOM 1420 O O . ALA A 1 178 ? 24.427 24.477 150.049 1.00 20.22 178 ALA A O 1
ATOM 1422 N N . GLY A 1 179 ? 26.665 24.181 149.879 1.00 18.69 179 GLY A N 1
ATOM 1423 C CA . GLY A 1 179 ? 27.048 25.237 150.813 1.00 19.66 179 GLY A CA 1
ATOM 1424 C C . GLY A 1 179 ? 26.472 26.559 150.480 1.00 19.24 179 GLY A C 1
ATOM 1425 O O . GLY A 1 179 ? 25.899 27.231 151.369 1.00 14.91 179 GLY A O 1
ATOM 1426 N N . LEU A 1 180 ? 26.633 26.974 149.223 1.00 16.28 180 LEU A N 1
ATOM 1427 C CA . LEU A 1 180 ? 26.156 28.308 148.760 1.00 15.97 180 LEU A CA 1
ATOM 1428 C C . LEU A 1 180 ? 24.646 28.387 148.909 1.00 13.22 180 LEU A C 1
ATOM 1429 O O . LEU A 1 180 ? 24.138 29.348 149.461 1.00 14.51 180 LEU A O 1
ATOM 1434 N N . VAL A 1 181 ? 23.932 27.351 148.424 1.00 15.35 181 VAL A N 1
ATOM 1435 C CA . VAL A 1 181 ? 22.448 27.368 148.497 1.00 16.78 181 VAL A CA 1
ATOM 1436 C C . VAL A 1 181 ? 21.967 27.364 149.925 1.00 17.37 181 VAL A C 1
ATOM 1437 O O . VAL A 1 181 ? 21.034 28.125 150.258 1.00 14.26 181 VAL A O 1
ATOM 1441 N N . ALA A 1 182 ? 22.557 26.519 150.747 1.00 17.22 182 ALA A N 1
ATOM 1442 C CA . ALA A 1 182 ? 22.178 26.418 152.209 1.00 21.32 182 ALA A CA 1
ATOM 1443 C C . ALA A 1 182 ? 22.459 27.756 152.953 1.00 20.20 182 ALA A C 1
ATOM 1444 O O . ALA A 1 182 ? 21.607 28.195 153.710 1.00 19.30 182 ALA A O 1
ATOM 1446 N N . CYS A 1 183 ? 23.590 28.416 152.667 1.00 17.84 183 CYS A N 1
ATOM 1447 C CA . CYS A 1 183 ? 23.894 29.702 153.212 1.00 19.80 183 CYS A CA 1
ATOM 1448 C C . CYS A 1 183 ? 22.904 30.733 152.840 1.00 18.30 183 CYS A C 1
ATOM 1449 O O . CYS A 1 183 ? 22.472 31.543 153.688 1.00 20.43 183 CYS A O 1
ATOM 1452 N N . ASP A 1 184 ? 22.425 30.688 151.604 1.00 17.08 184 ASP A N 1
ATOM 1453 C CA . ASP A 1 184 ? 21.423 31.658 151.129 1.00 15.72 184 ASP A CA 1
ATOM 1454 C C . ASP A 1 184 ? 20.002 31.460 151.656 1.00 17.41 184 ASP A C 1
ATOM 1455 O O . ASP A 1 184 ? 19.333 32.442 152.008 1.00 15.02 184 ASP A O 1
ATOM 1460 N N . ALA A 1 185 ? 19.570 30.196 151.730 1.00 16.47 185 ALA A N 1
ATOM 1461 C CA . ALA A 1 185 ? 18.186 29.842 151.965 1.00 17.92 185 ALA A CA 1
ATOM 1462 C C . ALA A 1 185 ? 17.840 29.524 153.421 1.00 17.85 185 ALA A C 1
ATOM 1463 O O . ALA A 1 185 ? 16.701 29.388 153.736 1.00 19.51 185 ALA A O 1
ATOM 1465 N N . GLY A 1 186 ? 18.866 29.376 154.260 1.00 19.05 186 GLY A N 1
ATOM 1466 C CA . GLY A 1 186 ? 18.661 29.142 155.721 1.00 17.68 186 GLY A CA 1
ATOM 1467 C C . GLY A 1 186 ? 17.825 27.933 156.007 1.00 15.95 186 GLY A C 1
ATOM 1468 O O . GLY A 1 186 ? 18.069 26.850 155.439 1.00 14.20 186 GLY A O 1
ATOM 1469 N N . ALA A 1 187 ? 16.796 28.113 156.829 1.00 18.61 187 ALA A N 1
ATOM 1470 C CA . ALA A 1 187 ? 15.983 27.027 157.325 1.00 23.07 187 ALA A CA 1
ATOM 1471 C C . ALA A 1 187 ? 15.122 26.391 156.245 1.00 22.21 187 ALA A C 1
ATOM 1472 O O . ALA A 1 187 ? 14.583 25.288 156.449 1.00 23.16 187 ALA A O 1
ATOM 1474 N N . ALA A 1 188 ? 15.013 27.032 155.056 1.00 20.34 188 ALA A N 1
ATOM 1475 C CA . ALA A 1 188 ? 14.234 26.503 153.967 1.00 21.63 188 ALA A CA 1
ATOM 1476 C C . ALA A 1 188 ? 14.915 25.358 153.250 1.00 26.22 188 ALA A C 1
ATOM 1477 O O . ALA A 1 188 ? 14.287 24.645 152.461 1.00 22.13 188 ALA A O 1
ATOM 1479 N N . VAL A 1 189 ? 16.198 25.143 153.544 1.00 23.54 189 VAL A N 1
ATOM 1480 C CA . VAL A 1 189 ? 16.990 24.014 152.988 1.00 26.06 189 VAL A CA 1
ATOM 1481 C C . VAL A 1 189 ? 17.495 23.149 154.171 1.00 25.09 189 VAL A C 1
ATOM 1482 O O . VAL A 1 189 ? 18.105 23.696 155.053 1.00 22.87 189 VAL A O 1
ATOM 1486 N N . ASN A 1 190 ? 17.294 21.822 154.057 1.00 23.41 190 ASN A N 1
ATOM 1487 C CA . ASN A 1 190 ? 17.830 20.843 154.974 1.00 26.55 190 ASN A CA 1
ATOM 1488 C C . ASN A 1 190 ? 18.937 20.028 154.297 1.00 26.04 190 ASN A C 1
ATOM 1489 O O . ASN A 1 190 ? 19.274 20.286 153.143 1.00 18.03 190 ASN A O 1
ATOM 1494 N N . VAL A 1 191 ? 19.503 19.034 155.017 1.00 20.72 191 VAL A N 1
ATOM 1495 C CA . VAL A 1 191 ? 20.674 18.307 154.514 1.00 24.78 191 VAL A CA 1
ATOM 1496 C C . VAL A 1 191 ? 20.321 17.401 153.355 1.00 25.15 191 VAL A C 1
ATOM 1497 O O . VAL A 1 191 ? 21.184 17.165 152.487 1.00 24.13 191 VAL A O 1
ATOM 1501 N N . MET A 1 192 ? 19.053 16.921 153.301 1.00 23.09 192 MET A N 1
ATOM 1502 C CA . MET A 1 192 ? 18.547 16.162 152.148 1.00 23.29 192 MET A CA 1
ATOM 1503 C C . MET A 1 192 ? 18.556 17.059 150.880 1.00 21.38 192 MET A C 1
ATOM 1504 O O . MET A 1 192 ? 18.896 16.598 149.830 1.00 20.01 192 MET A O 1
ATOM 1509 N N . ASP A 1 193 ? 18.251 18.357 151.055 1.00 18.75 193 ASP A N 1
ATOM 1510 C CA . ASP A 1 193 ? 18.309 19.314 149.963 1.00 17.91 193 ASP A CA 1
ATOM 1511 C C . ASP A 1 193 ? 19.738 19.588 149.526 1.00 18.86 193 ASP A C 1
ATOM 1512 O O . ASP A 1 193 ? 19.997 19.692 148.291 1.00 13.85 193 ASP A O 1
ATOM 1517 N N . ALA A 1 194 ? 20.659 19.696 150.503 1.00 19.65 194 ALA A N 1
ATOM 1518 C CA . ALA A 1 194 ? 22.069 19.886 150.250 1.00 18.10 194 ALA A CA 1
ATOM 1519 C C . ALA A 1 194 ? 22.616 18.718 149.425 1.00 20.99 194 ALA A C 1
ATOM 1520 O O . ALA A 1 194 ? 23.385 18.940 148.489 1.00 21.54 194 ALA A O 1
ATOM 1522 N N . LEU A 1 195 ? 22.191 17.490 149.743 1.00 22.27 195 LEU A N 1
ATOM 1523 C CA . LEU A 1 195 ? 22.541 16.304 148.994 1.00 21.09 195 LEU A CA 1
ATOM 1524 C C . LEU A 1 195 ? 22.088 16.401 147.542 1.00 17.93 195 LEU A C 1
ATOM 1525 O O . LEU A 1 195 ? 22.868 16.090 146.639 1.00 18.82 195 LEU A O 1
ATOM 1530 N N . ALA A 1 196 ? 20.859 16.867 147.331 1.00 18.19 196 ALA A N 1
ATOM 1531 C CA . ALA A 1 196 ? 20.311 17.081 146.000 1.00 19.85 196 ALA A CA 1
ATOM 1532 C C . ALA A 1 196 ? 21.066 18.100 145.201 1.00 20.97 196 ALA A C 1
ATOM 1533 O O . ALA A 1 196 ? 21.273 17.882 144.004 1.00 18.46 196 ALA A O 1
ATOM 1535 N N . TYR A 1 197 ? 21.486 19.187 145.829 1.00 23.38 197 TYR A N 1
ATOM 1536 C CA . TYR A 1 197 ? 22.246 20.241 145.143 1.00 20.32 197 TYR A CA 1
ATOM 1537 C C . TYR A 1 197 ? 23.666 19.817 144.827 1.00 20.39 197 TYR A C 1
ATOM 1538 O O . TYR A 1 197 ? 24.153 20.161 143.750 1.00 23.72 197 TYR A O 1
ATOM 1547 N N . ASP A 1 198 ? 24.305 19.021 145.676 1.00 19.06 198 ASP A N 1
ATOM 1548 C CA . ASP A 1 198 ? 25.646 18.436 145.374 1.00 18.11 198 ASP A CA 1
ATOM 1549 C C . ASP A 1 198 ? 25.565 17.255 144.407 1.00 15.41 198 ASP A C 1
ATOM 1550 O O . ASP A 1 198 ? 26.599 16.916 143.820 1.00 16.94 198 ASP A O 1
ATOM 1555 N N . ALA A 1 199 ? 24.372 16.647 144.256 1.00 16.99 199 ALA A N 1
ATOM 1556 C CA . ALA A 1 199 ? 24.193 15.355 143.490 1.00 17.60 199 ALA A CA 1
ATOM 1557 C C . ALA A 1 199 ? 24.722 15.396 142.049 1.00 21.86 199 ALA A C 1
ATOM 1558 O O . ALA A 1 199 ? 25.362 14.449 141.616 1.00 21.93 199 ALA A O 1
ATOM 1560 N N . PRO A 1 200 ? 24.514 16.514 141.305 1.00 20.15 200 PRO A N 1
ATOM 1561 C CA . PRO A 1 200 ? 25.034 16.517 139.923 1.00 21.05 200 PRO A CA 1
ATOM 1562 C C . PRO A 1 200 ? 26.539 16.404 139.774 1.00 21.10 200 PRO A C 1
ATOM 1563 O O . PRO A 1 200 ? 27.002 16.073 138.681 1.00 20.17 200 PRO A O 1
ATOM 1567 N N . PHE A 1 201 ? 27.305 16.651 140.831 1.00 17.70 201 PHE A N 1
ATOM 1568 C CA . PHE A 1 201 ? 28.765 16.998 140.746 1.00 20.51 201 PHE A CA 1
ATOM 1569 C C . PHE A 1 201 ? 29.619 16.117 141.677 1.00 22.68 201 PHE A C 1
ATOM 1570 O O . PHE A 1 201 ? 30.037 16.550 142.751 1.00 21.98 201 PHE A O 1
ATOM 1578 N N . PRO A 1 202 ? 29.879 14.841 141.278 1.00 23.98 202 PRO A N 1
ATOM 1579 C CA . PRO A 1 202 ? 30.817 14.028 142.065 1.00 26.23 202 PRO A CA 1
ATOM 1580 C C . PRO A 1 202 ? 32.206 14.664 142.286 1.00 25.88 202 PRO A C 1
ATOM 1581 O O . PRO A 1 202 ? 32.866 14.391 143.289 1.00 24.11 202 PRO A O 1
ATOM 1585 N N . ASN A 1 203 ? 32.650 15.547 141.354 1.00 23.43 203 ASN A N 1
ATOM 1586 C CA . ASN A 1 203 ? 33.914 16.285 141.474 1.00 20.04 203 ASN A CA 1
ATOM 1587 C C . ASN A 1 203 ? 33.934 17.425 140.503 1.00 15.98 203 ASN A C 1
ATOM 1588 O O . ASN A 1 203 ? 32.975 17.599 139.726 1.00 19.68 203 ASN A O 1
ATOM 1593 N N . LYS A 1 204 ? 34.993 18.246 140.570 1.00 20.05 204 LYS A N 1
ATOM 1594 C CA . LYS A 1 204 ? 35.082 19.478 139.805 1.00 18.87 204 LYS A CA 1
ATOM 1595 C C . LYS A 1 204 ? 35.106 19.276 138.280 1.00 20.14 204 LYS A C 1
ATOM 1596 O O . LYS A 1 204 ? 34.766 20.201 137.563 1.00 19.96 204 LYS A O 1
ATOM 1602 N N . ASN A 1 205 ? 35.455 18.092 137.813 1.00 18.54 205 ASN A N 1
ATOM 1603 C CA . ASN A 1 205 ? 35.421 17.802 136.375 1.00 21.45 205 ASN A CA 1
ATOM 1604 C C . ASN A 1 205 ? 33.980 17.938 135.807 1.00 17.77 205 ASN A C 1
ATOM 1605 O O . ASN A 1 205 ? 33.823 18.229 134.606 1.00 17.84 205 ASN A O 1
ATOM 1610 N N . TYR A 1 206 ? 32.976 17.743 136.656 1.00 15.73 206 TYR A N 1
ATOM 1611 C CA . TYR A 1 206 ? 31.560 17.891 136.318 1.00 17.56 206 TYR A CA 1
ATOM 1612 C C . TYR A 1 206 ? 31.027 19.365 136.419 1.00 16.45 206 TYR A C 1
ATOM 1613 O O . TYR A 1 206 ? 29.865 19.611 136.069 1.00 19.03 206 TYR A O 1
ATOM 1622 N N . LYS A 1 207 ? 31.872 20.276 136.912 1.00 16.86 207 LYS A N 1
ATOM 1623 C CA . LYS A 1 207 ? 31.480 21.631 137.294 1.00 16.65 207 LYS A CA 1
ATOM 1624 C C . LYS A 1 207 ? 31.939 22.707 136.282 1.00 16.17 207 LYS A C 1
ATOM 1625 O O . LYS A 1 207 ? 31.869 23.887 136.609 1.00 14.72 207 LYS A O 1
ATOM 1631 N N . VAL A 1 208 ? 32.369 22.308 135.061 1.00 12.85 208 VAL A N 1
ATOM 1632 C CA . VAL A 1 208 ? 32.811 23.292 134.097 1.00 16.17 208 VAL A CA 1
ATOM 1633 C C . VAL A 1 208 ? 31.718 24.323 133.783 1.00 14.67 208 VAL A C 1
ATOM 1634 O O . VAL A 1 208 ? 32.047 25.515 133.687 1.00 16.86 208 VAL A O 1
ATOM 1638 N N . GLY A 1 209 ? 30.463 23.893 133.630 1.00 16.90 209 GLY A N 1
ATOM 1639 C CA . GLY A 1 209 ? 29.339 24.838 133.480 1.00 19.23 209 GLY A CA 1
ATOM 1640 C C . GLY A 1 209 ? 29.124 25.770 134.655 1.00 19.16 209 GLY A C 1
ATOM 1641 O O . GLY A 1 209 ? 28.816 26.956 134.484 1.00 15.94 209 GLY A O 1
ATOM 1642 N N . VAL A 1 210 ? 29.263 25.201 135.870 1.00 21.30 210 VAL A N 1
ATOM 1643 C CA . VAL A 1 210 ? 29.206 25.973 137.139 1.00 19.91 210 VAL A CA 1
ATOM 1644 C C . VAL A 1 210 ? 30.302 27.031 137.187 1.00 20.56 210 VAL A C 1
ATOM 1645 O O . VAL A 1 210 ? 30.055 28.149 137.672 1.00 19.47 210 VAL A O 1
ATOM 1649 N N . LYS A 1 211 ? 31.523 26.645 136.787 1.00 20.44 211 LYS A N 1
ATOM 1650 C CA . LYS A 1 211 ? 32.667 27.574 136.690 1.00 20.30 211 LYS A CA 1
ATOM 1651 C C . LYS A 1 211 ? 32.422 28.642 135.671 1.00 20.77 211 LYS A C 1
ATOM 1652 O O . LYS A 1 211 ? 32.777 29.802 135.923 1.00 16.88 211 LYS A O 1
ATOM 1658 N N . ARG A 1 212 ? 31.804 28.302 134.538 1.00 18.01 212 ARG A N 1
ATOM 1659 C CA . ARG A 1 212 ? 31.641 29.271 133.463 1.00 20.24 212 ARG A CA 1
ATOM 1660 C C . ARG A 1 212 ? 30.610 30.326 133.666 1.00 18.81 212 ARG A C 1
ATOM 1661 O O . ARG A 1 212 ? 30.802 31.448 133.167 1.00 15.19 212 ARG A O 1
ATOM 1669 N N . PHE A 1 213 ? 29.529 30.053 134.418 1.00 15.77 213 PHE A N 1
ATOM 1670 C CA . PHE A 1 213 ? 28.482 31.046 134.602 1.00 19.00 213 PHE A CA 1
ATOM 1671 C C . PHE A 1 213 ? 28.964 32.373 135.163 1.00 14.36 213 PHE A C 1
ATOM 1672 O O . PHE A 1 213 ? 28.650 33.401 134.595 1.00 11.25 213 PHE A O 1
ATOM 1680 N N . PRO A 1 214 ? 29.731 32.363 136.289 1.00 12.93 214 PRO A N 1
ATOM 1681 C CA . PRO A 1 214 ? 30.283 33.637 136.786 1.00 13.58 214 PRO A CA 1
ATOM 1682 C C . PRO A 1 214 ? 31.177 34.338 135.763 1.00 12.29 214 PRO A C 1
ATOM 1683 O O . PRO A 1 214 ? 31.111 35.576 135.639 1.00 14.03 214 PRO A O 1
ATOM 1687 N N . GLN A 1 215 ? 31.958 33.582 135.010 1.00 15.83 215 GLN A N 1
ATOM 1688 C CA . GLN A 1 215 ? 32.796 34.159 133.948 1.00 18.49 215 GLN A CA 1
ATOM 1689 C C . GLN A 1 215 ? 32.002 34.811 132.847 1.00 17.77 215 GLN A C 1
ATOM 1690 O O . GLN A 1 215 ? 32.500 35.706 132.153 1.00 23.53 215 GLN A O 1
ATOM 1696 N N . MET A 1 216 ? 30.768 34.362 132.648 1.00 19.94 216 MET A N 1
ATOM 1697 C CA . MET A 1 216 ? 29.876 34.821 131.551 1.00 20.97 216 MET A CA 1
ATOM 1698 C C . MET A 1 216 ? 29.209 36.144 131.874 1.00 17.14 216 MET A C 1
ATOM 1699 O O . MET A 1 216 ? 28.612 36.735 130.982 1.00 15.83 216 MET A O 1
ATOM 1704 N N . ILE A 1 217 ? 29.234 36.597 133.131 1.00 15.18 217 ILE A N 1
ATOM 1705 C CA . ILE A 1 217 ? 28.638 37.883 133.509 1.00 15.44 217 ILE A CA 1
ATOM 1706 C C . ILE A 1 217 ? 29.323 38.950 132.610 1.00 18.91 217 ILE A C 1
ATOM 1707 O O . ILE A 1 217 ? 30.546 39.025 132.606 1.00 19.71 217 ILE A O 1
ATOM 1712 N N . PRO A 1 218 ? 28.550 39.726 131.848 1.00 18.54 218 PRO A N 1
ATOM 1713 C CA . PRO A 1 218 ? 29.130 40.585 130.835 1.00 18.36 218 PRO A CA 1
ATOM 1714 C C . PRO A 1 218 ? 29.855 41.791 131.368 1.00 14.81 218 PRO A C 1
ATOM 1715 O O . PRO A 1 218 ? 29.354 42.454 132.249 1.00 17.94 218 PRO A O 1
ATOM 1719 N N . THR A 1 219 ? 31.096 41.984 130.875 1.00 17.52 219 THR A N 1
ATOM 1720 C CA . THR A 1 219 ? 32.007 43.064 131.185 1.00 17.53 219 THR A CA 1
ATOM 1721 C C . THR A 1 219 ? 32.222 44.025 129.990 1.00 20.69 219 THR A C 1
ATOM 1722 O O . THR A 1 219 ? 32.834 45.100 130.207 1.00 24.40 219 THR A O 1
ATOM 1726 N N . ASN A 1 220 ? 31.597 43.725 128.841 1.00 23.38 220 ASN A N 1
ATOM 1727 C CA . ASN A 1 220 ? 31.593 44.606 127.681 1.00 30.58 220 ASN A CA 1
ATOM 1728 C C . ASN A 1 220 ? 30.268 44.532 126.957 1.00 31.44 220 ASN A C 1
ATOM 1729 O O . ASN A 1 220 ? 29.587 43.533 126.897 1.00 23.04 220 ASN A O 1
ATOM 1734 N N . ALA A 1 221 ? 29.820 45.712 126.449 1.00 35.23 221 ALA A N 1
ATOM 1735 C CA . ALA A 1 221 ? 28.500 45.861 125.798 1.00 35.70 221 ALA A CA 1
ATOM 1736 C C . ALA A 1 221 ? 28.370 45.151 124.470 1.00 35.98 221 ALA A C 1
ATOM 1737 O O . ALA A 1 221 ? 27.271 45.054 123.902 1.00 35.44 221 ALA A O 1
ATOM 1739 N N . ASP A 1 222 ? 29.453 44.582 123.984 1.00 30.06 222 ASP A N 1
ATOM 1740 C CA . ASP A 1 222 ? 29.441 43.766 122.766 1.00 25.61 222 ASP A CA 1
ATOM 1741 C C . ASP A 1 222 ? 29.191 42.307 123.097 1.00 25.71 222 ASP A C 1
ATOM 1742 O O . ASP A 1 222 ? 29.041 41.548 122.159 1.00 23.60 222 ASP A O 1
ATOM 1747 N N . ASP A 1 223 ? 29.059 41.916 124.409 1.00 19.52 223 ASP A N 1
ATOM 1748 C CA . ASP A 1 223 ? 28.775 40.543 124.773 1.00 19.35 223 ASP A CA 1
ATOM 1749 C C . ASP A 1 223 ? 27.354 40.212 124.286 1.00 16.89 223 ASP A C 1
ATOM 1750 O O . ASP A 1 223 ? 26.464 41.083 124.331 1.00 17.81 223 ASP A O 1
ATOM 1755 N N . ASP A 1 224 ? 27.152 38.962 123.832 1.00 18.19 224 ASP A N 1
ATOM 1756 C CA . ASP A 1 224 ? 25.855 38.488 123.431 1.00 17.90 224 ASP A CA 1
ATOM 1757 C C . ASP A 1 224 ? 24.762 38.734 124.518 1.00 17.66 224 ASP A C 1
ATOM 1758 O O . ASP A 1 224 ? 23.608 39.062 124.153 1.00 15.36 224 ASP A O 1
ATOM 1763 N N . ALA A 1 225 ? 25.131 38.598 125.788 1.00 14.84 225 ALA A N 1
ATOM 1764 C CA . ALA A 1 225 ? 24.197 38.765 126.922 1.00 14.35 225 ALA A CA 1
ATOM 1765 C C . ALA A 1 225 ? 23.561 40.135 126.861 1.00 13.30 225 ALA A C 1
ATOM 1766 O O . ALA A 1 225 ? 22.337 40.249 127.051 1.00 13.68 225 ALA A O 1
ATOM 1768 N N . VAL A 1 226 ? 24.353 41.131 126.495 1.00 13.12 226 VAL A N 1
ATOM 1769 C CA . VAL A 1 226 ? 23.927 42.545 126.444 1.00 15.62 226 VAL A CA 1
ATOM 1770 C C . VAL A 1 226 ? 23.210 42.843 125.133 1.00 17.77 226 VAL A C 1
ATOM 1771 O O . VAL A 1 226 ? 22.224 43.599 125.126 1.00 14.67 226 VAL A O 1
ATOM 1775 N N . LYS A 1 227 ? 23.741 42.327 124.015 1.00 17.36 227 LYS A N 1
ATOM 1776 C CA . LYS A 1 227 ? 23.053 42.481 122.701 1.00 17.80 227 LYS A CA 1
ATOM 1777 C C . LYS A 1 227 ? 21.630 41.966 122.758 1.00 15.51 227 LYS A C 1
ATOM 1778 O O . LYS A 1 227 ? 20.704 42.696 122.495 1.00 15.58 227 LYS A O 1
ATOM 1784 N N . TYR A 1 228 ? 21.444 40.708 123.144 1.00 15.64 228 TYR A N 1
ATOM 1785 C CA . TYR A 1 228 ? 20.095 40.149 123.410 1.00 16.38 228 TYR A CA 1
ATOM 1786 C C . TYR A 1 228 ? 19.383 40.897 124.499 1.00 15.49 228 TYR A C 1
ATOM 1787 O O . TYR A 1 228 ? 18.167 41.164 124.374 1.00 17.50 228 TYR A O 1
ATOM 1796 N N . GLY A 1 229 ? 20.130 41.240 125.564 1.00 16.39 229 GLY A N 1
ATOM 1797 C CA . GLY A 1 229 ? 19.585 41.948 126.712 1.00 15.98 229 GLY A CA 1
ATOM 1798 C C . GLY A 1 229 ? 18.886 43.227 126.404 1.00 16.98 229 GLY A C 1
ATOM 1799 O O . GLY A 1 229 ? 17.741 43.439 126.806 1.00 18.30 229 GLY A O 1
ATOM 1800 N N . LEU A 1 230 ? 19.543 44.084 125.618 1.00 18.29 230 LEU A N 1
ATOM 1801 C CA . LEU A 1 230 ? 18.983 45.404 125.268 1.00 16.62 230 LEU A CA 1
ATOM 1802 C C . LEU A 1 230 ? 17.724 45.290 124.379 1.00 15.41 230 LEU A C 1
ATOM 1803 O O . LEU A 1 230 ? 16.805 46.087 124.539 1.00 15.35 230 LEU A O 1
ATOM 1808 N N . ARG A 1 231 ? 17.678 44.293 123.523 1.00 15.12 231 ARG A N 1
ATOM 1809 C CA . ARG A 1 231 ? 16.509 44.018 122.732 1.00 16.83 231 ARG A CA 1
ATOM 1810 C C . ARG A 1 231 ? 15.350 43.519 123.652 1.00 17.07 231 ARG A C 1
ATOM 1811 O O . ARG A 1 231 ? 14.242 43.874 123.454 1.00 13.06 231 ARG A O 1
ATOM 1819 N N . ALA A 1 232 ? 15.691 42.739 124.672 1.00 14.82 232 ALA A N 1
ATOM 1820 C CA . ALA A 1 232 ? 14.713 42.202 125.578 1.00 17.66 232 ALA A CA 1
ATOM 1821 C C . ALA A 1 232 ? 14.017 43.291 126.376 1.00 16.30 232 ALA A C 1
ATOM 1822 O O . ALA A 1 232 ? 12.789 43.253 126.566 1.00 19.67 232 ALA A O 1
ATOM 1824 N N . ILE A 1 233 ? 14.845 44.210 126.873 1.00 18.04 233 ILE A N 1
ATOM 1825 C CA . ILE A 1 233 ? 14.416 45.395 127.611 1.00 18.50 233 ILE A CA 1
ATOM 1826 C C . ILE A 1 233 ? 13.410 46.191 126.779 1.00 20.38 233 ILE A C 1
ATOM 1827 O O . ILE A 1 233 ? 12.354 46.537 127.278 1.00 20.85 233 ILE A O 1
ATOM 1832 N N . GLU A 1 234 ? 13.708 46.378 125.492 1.00 23.73 234 GLU A N 1
ATOM 1833 C CA . GLU A 1 234 ? 12.767 47.005 124.554 1.00 23.76 234 GLU A CA 1
ATOM 1834 C C . GLU A 1 234 ? 11.443 46.207 124.471 1.00 20.83 234 GLU A C 1
ATOM 1835 O O . GLU A 1 234 ? 10.392 46.824 124.508 1.00 24.44 234 GLU A O 1
ATOM 1841 N N . PHE A 1 235 ? 11.529 44.876 124.379 1.00 20.38 235 PHE A N 1
ATOM 1842 C CA . PHE A 1 235 ? 10.376 44.005 124.266 1.00 21.68 235 PHE A CA 1
ATOM 1843 C C . PHE A 1 235 ? 9.445 44.117 125.499 1.00 21.49 235 PHE A C 1
ATOM 1844 O O . PHE A 1 235 ? 8.233 44.262 125.343 1.00 22.11 235 PHE A O 1
ATOM 1852 N N . TRP A 1 236 ? 10.034 44.021 126.731 1.00 21.06 236 TRP A N 1
ATOM 1853 C CA . TRP A 1 236 ? 9.228 44.042 127.968 1.00 19.69 236 TRP A CA 1
ATOM 1854 C C . TRP A 1 236 ? 8.641 45.424 128.235 1.00 23.29 236 TRP A C 1
ATOM 1855 O O . TRP A 1 236 ? 7.577 45.547 128.837 1.00 25.85 236 TRP A O 1
ATOM 1866 N N . SER A 1 237 ? 9.328 46.459 127.761 1.00 22.62 237 SER A N 1
ATOM 1867 C CA . SER A 1 237 ? 8.892 47.835 127.983 1.00 27.11 237 SER A CA 1
ATOM 1868 C C . SER A 1 237 ? 7.972 48.427 126.911 1.00 26.88 237 SER A C 1
ATOM 1869 O O . SER A 1 237 ? 7.320 49.442 127.156 1.00 28.50 237 SER A O 1
ATOM 1872 N N . ASN A 1 238 ? 7.912 47.813 125.733 1.00 27.14 238 ASN A N 1
ATOM 1873 C CA . ASN A 1 238 ? 7.048 48.363 124.661 1.00 27.86 238 ASN A CA 1
ATOM 1874 C C . ASN A 1 238 ? 6.132 47.387 123.951 1.00 33.23 238 ASN A C 1
ATOM 1875 O O . ASN A 1 238 ? 5.014 47.773 123.586 1.00 42.19 238 ASN A O 1
ATOM 1880 N N . GLU A 1 239 ? 6.572 46.150 123.752 1.00 32.12 239 GLU A N 1
ATOM 1881 C CA . GLU A 1 239 ? 5.754 45.166 123.046 1.00 33.52 239 GLU A CA 1
ATOM 1882 C C . GLU A 1 239 ? 4.922 44.268 123.961 1.00 35.79 239 GLU A C 1
ATOM 1883 O O . GLU A 1 239 ? 3.733 44.057 123.721 1.00 34.49 239 GLU A O 1
ATOM 1889 N N . TRP A 1 240 ? 5.551 43.742 125.005 1.00 25.95 240 TRP A N 1
ATOM 1890 C CA . TRP A 1 240 ? 4.879 42.844 125.939 1.00 25.85 240 TRP A CA 1
ATOM 1891 C C . TRP A 1 240 ? 3.463 43.312 126.341 1.00 24.81 240 TRP A C 1
ATOM 1892 O O . TRP A 1 240 ? 3.288 44.450 126.825 1.00 21.79 240 TRP A O 1
ATOM 1903 N N . SER A 1 241 ? 2.492 42.421 126.238 1.00 22.82 241 SER A N 1
ATOM 1904 C CA . SER A 1 241 ? 1.104 42.713 126.563 1.00 25.09 241 SER A CA 1
ATOM 1905 C C . SER A 1 241 ? 0.497 41.693 127.555 1.00 30.25 241 SER A C 1
ATOM 1906 O O . SER A 1 241 ? -0.709 41.750 127.811 1.00 25.75 241 SER A O 1
ATOM 1909 N N . GLY A 1 242 ? 1.344 40.859 128.162 1.00 23.91 242 GLY A N 1
ATOM 1910 C CA . GLY A 1 242 ? 0.888 39.859 129.139 1.00 21.95 242 GLY A CA 1
ATOM 1911 C C . GLY A 1 242 ? 0.823 40.302 130.568 1.00 22.97 242 GLY A C 1
ATOM 1912 O O . GLY A 1 242 ? 1.053 41.435 130.856 1.00 18.74 242 GLY A O 1
ATOM 1913 N N . GLU A 1 243 ? 0.444 39.363 131.458 1.00 19.47 243 GLU A N 1
ATOM 1914 C CA . GLU A 1 243 ? 0.433 39.595 132.872 1.00 25.23 243 GLU A CA 1
ATOM 1915 C C . GLU A 1 243 ? 1.782 39.185 133.477 1.00 22.76 243 GLU A C 1
ATOM 1916 O O . GLU A 1 243 ? 2.375 38.210 133.016 1.00 22.64 243 GLU A O 1
ATOM 1922 N N . SER A 1 244 ? 2.226 39.874 134.490 1.00 21.48 244 SER A N 1
ATOM 1923 C CA . SER A 1 244 ? 3.449 39.551 135.230 1.00 23.40 244 SER A CA 1
ATOM 1924 C C . SER A 1 244 ? 3.234 39.590 136.717 1.00 23.65 244 SER A C 1
ATOM 1925 O O . SER A 1 244 ? 2.240 40.187 137.179 1.00 25.14 244 SER A O 1
ATOM 1928 N N . PHE A 1 245 ? 4.127 38.930 137.427 1.00 23.14 245 PHE A N 1
ATOM 1929 C CA . PHE A 1 245 ? 4.152 38.917 138.910 1.00 21.43 245 PHE A CA 1
ATOM 1930 C C . PHE A 1 245 ? 5.643 38.761 139.308 1.00 19.41 245 PHE A C 1
ATOM 1931 O O . PHE A 1 245 ? 6.334 37.840 138.790 1.00 21.61 245 PHE A O 1
ATOM 1939 N N . MET A 1 246 ? 6.078 39.607 140.212 1.00 18.70 246 MET A N 1
ATOM 1940 C CA . MET A 1 246 ? 7.472 39.677 140.655 1.00 23.42 246 MET A CA 1
ATOM 1941 C C . MET A 1 246 ? 7.535 39.329 142.163 1.00 21.14 246 MET A C 1
ATOM 1942 O O . MET A 1 246 ? 6.733 39.855 142.942 1.00 29.34 246 MET A O 1
ATOM 1947 N N . ALA A 1 247 ? 8.432 38.431 142.530 1.00 17.02 247 ALA A N 1
ATOM 1948 C CA . ALA A 1 247 ? 8.735 38.105 143.947 1.00 19.21 247 ALA A CA 1
ATOM 1949 C C . ALA A 1 247 ? 10.228 38.318 144.222 1.00 19.49 247 ALA A C 1
ATOM 1950 O O . ALA A 1 247 ? 11.062 37.853 143.465 1.00 20.15 247 ALA A O 1
ATOM 1952 N N . ILE A 1 248 ? 10.556 39.116 145.235 1.00 17.65 248 ILE A N 1
ATOM 1953 C CA . ILE A 1 248 ? 11.896 39.497 145.546 1.00 20.21 248 ILE A CA 1
ATOM 1954 C C . ILE A 1 248 ? 12.333 38.849 146.867 1.00 22.58 248 ILE A C 1
ATOM 1955 O O . ILE A 1 248 ? 11.669 39.017 147.912 1.00 23.64 248 ILE A O 1
ATOM 1960 N N . GLY A 1 249 ? 13.429 38.069 146.790 1.00 25.16 249 GLY A N 1
ATOM 1961 C CA . GLY A 1 249 ? 14.162 37.626 148.006 1.00 21.70 249 GLY A CA 1
ATOM 1962 C C . GLY A 1 249 ? 15.034 38.719 148.517 1.00 23.95 249 GLY A C 1
ATOM 1963 O O . GLY A 1 249 ? 16.031 39.088 147.903 1.00 23.60 249 GLY A O 1
ATOM 1964 N N . MET A 1 250 ? 14.665 39.260 149.679 1.00 18.43 250 MET A N 1
ATOM 1965 C CA . MET A 1 250 ? 15.343 40.490 150.187 1.00 19.25 250 MET A CA 1
ATOM 1966 C C . MET A 1 250 ? 16.731 40.317 150.703 1.00 16.34 250 MET A C 1
ATOM 1967 O O . MET A 1 250 ? 17.558 41.270 150.676 1.00 16.20 250 MET A O 1
ATOM 1972 N N . LYS A 1 251 ? 17.077 39.109 151.153 1.00 18.12 251 LYS A N 1
ATOM 1973 C CA . LYS A 1 251 ? 18.424 38.797 151.700 1.00 19.30 251 LYS A CA 1
ATOM 1974 C C . LYS A 1 251 ? 19.347 38.476 150.504 1.00 24.70 251 LYS A C 1
ATOM 1975 O O . LYS A 1 251 ? 19.933 37.372 150.447 1.00 25.22 251 LYS A O 1
ATOM 1981 N N . ASP A 1 252 ? 19.420 39.384 149.573 1.00 19.51 252 ASP A N 1
ATOM 1982 C CA . ASP A 1 252 ? 20.282 39.210 148.373 1.00 17.78 252 ASP A CA 1
ATOM 1983 C C . ASP A 1 252 ? 21.021 40.505 148.156 1.00 18.03 252 ASP A C 1
ATOM 1984 O O . ASP A 1 252 ? 20.475 41.498 147.703 1.00 19.00 252 ASP A O 1
ATOM 1989 N N . ALA A 1 253 ? 22.340 40.469 148.429 1.00 23.37 253 ALA A N 1
ATOM 1990 C CA . ALA A 1 253 ? 23.251 41.591 148.228 1.00 27.72 253 ALA A CA 1
ATOM 1991 C C . ALA A 1 253 ? 23.617 41.950 146.746 1.00 27.20 253 ALA A C 1
ATOM 1992 O O . ALA A 1 253 ? 24.173 43.003 146.473 1.00 34.68 253 ALA A O 1
ATOM 1994 N N . VAL A 1 254 ? 23.262 41.082 145.795 1.00 28.10 254 VAL A N 1
ATOM 1995 C CA . VAL A 1 254 ? 23.529 41.343 144.407 1.00 25.80 254 VAL A CA 1
ATOM 1996 C C . VAL A 1 254 ? 22.241 41.596 143.620 1.00 22.75 254 VAL A C 1
ATOM 1997 O O . VAL A 1 254 ? 22.099 42.666 142.998 1.00 26.30 254 VAL A O 1
ATOM 2001 N N . LEU A 1 255 ? 21.312 40.642 143.581 1.00 21.33 255 LEU A N 1
ATOM 2002 C CA . LEU A 1 255 ? 20.103 40.792 142.780 1.00 20.98 255 LEU A CA 1
ATOM 2003 C C . LEU A 1 255 ? 18.821 40.856 143.618 1.00 20.88 255 LEU A C 1
ATOM 2004 O O . LEU A 1 255 ? 17.777 40.284 143.264 1.00 17.94 255 LEU A O 1
ATOM 2009 N N . GLY A 1 256 ? 18.893 41.611 144.674 1.00 17.09 256 GLY A N 1
ATOM 2010 C CA . GLY A 1 256 ? 17.765 41.855 145.612 1.00 18.63 256 GLY A CA 1
ATOM 2011 C C . GLY A 1 256 ? 16.920 43.026 145.194 1.00 18.00 256 GLY A C 1
ATOM 2012 O O . GLY A 1 256 ? 16.847 43.323 143.975 1.00 17.92 256 GLY A O 1
ATOM 2013 N N . GLU A 1 257 ? 16.407 43.734 146.168 1.00 19.13 257 GLU A N 1
ATOM 2014 C CA . GLU A 1 257 ? 15.379 44.769 146.006 1.00 19.63 257 GLU A CA 1
ATOM 2015 C C . GLU A 1 257 ? 15.774 45.862 144.981 1.00 19.32 257 GLU A C 1
ATOM 2016 O O . GLU A 1 257 ? 14.916 46.225 144.157 1.00 17.62 257 GLU A O 1
ATOM 2022 N N . ALA A 1 258 ? 16.991 46.391 145.072 1.00 21.18 258 ALA A N 1
ATOM 2023 C CA . ALA A 1 258 ? 17.401 47.497 144.231 1.00 21.81 258 ALA A CA 1
ATOM 2024 C C . ALA A 1 258 ? 17.415 47.082 142.725 1.00 24.13 258 ALA A C 1
ATOM 2025 O O . ALA A 1 258 ? 16.808 47.765 141.893 1.00 23.32 258 ALA A O 1
ATOM 2027 N N . ALA A 1 259 ? 18.046 45.939 142.450 1.00 21.39 259 ALA A N 1
ATOM 2028 C CA . ALA A 1 259 ? 18.106 45.387 141.092 1.00 22.14 259 ALA A CA 1
ATOM 2029 C C . ALA A 1 259 ? 16.750 44.972 140.569 1.00 21.58 259 ALA A C 1
ATOM 2030 O O . ALA A 1 259 ? 16.459 45.177 139.388 1.00 21.19 259 ALA A O 1
ATOM 2032 N N . MET A 1 260 ? 15.890 44.403 141.444 1.00 18.14 260 MET A N 1
ATOM 2033 C CA . MET A 1 260 ? 14.586 43.940 141.020 1.00 23.09 260 MET A CA 1
ATOM 2034 C C . MET A 1 260 ? 13.617 45.112 140.734 1.00 20.43 260 MET A C 1
ATOM 2035 O O . MET A 1 260 ? 12.835 45.045 139.798 1.00 19.60 260 MET A O 1
ATOM 2040 N N . MET A 1 261 ? 13.714 46.174 141.518 1.00 23.99 261 MET A N 1
ATOM 2041 C CA . MET A 1 261 ? 12.893 47.384 141.276 1.00 26.70 261 MET A CA 1
ATOM 2042 C C . MET A 1 261 ? 13.285 48.070 139.941 1.00 26.38 261 MET A C 1
ATOM 2043 O O . MET A 1 261 ? 12.397 48.553 139.236 1.00 23.19 261 MET A O 1
ATOM 2048 N N . GLN A 1 262 ? 14.568 48.080 139.627 1.00 25.47 262 GLN A N 1
ATOM 2049 C CA . GLN A 1 262 ? 15.078 48.586 138.338 1.00 29.44 262 GLN A CA 1
ATOM 2050 C C . GLN A 1 262 ? 14.505 47.758 137.200 1.00 29.16 262 GLN A C 1
ATOM 2051 O O . GLN A 1 262 ? 14.074 48.299 136.213 1.00 27.98 262 GLN A O 1
ATOM 2057 N N . LEU A 1 263 ? 14.486 46.429 137.383 1.00 29.44 263 LEU A N 1
ATOM 2058 C CA . LEU A 1 263 ? 13.903 45.531 136.447 1.00 28.75 263 LEU A CA 1
ATOM 2059 C C . LEU A 1 263 ? 12.400 45.790 136.257 1.00 28.88 263 LEU A C 1
ATOM 2060 O O . LEU A 1 263 ? 11.932 45.840 135.116 1.00 24.95 263 LEU A O 1
ATOM 2065 N N . LYS A 1 264 ? 11.673 45.997 137.363 1.00 25.96 264 LYS A N 1
ATOM 2066 C CA . LYS A 1 264 ? 10.276 46.258 137.306 1.00 26.46 264 LYS A CA 1
ATOM 2067 C C . LYS A 1 264 ? 9.916 47.472 136.382 1.00 24.07 264 LYS A C 1
ATOM 2068 O O . LYS A 1 264 ? 8.917 47.425 135.703 1.00 23.87 264 LYS A O 1
ATOM 2074 N N . THR A 1 265 ? 10.746 48.484 136.382 1.00 25.62 265 THR A N 1
ATOM 2075 C CA . THR A 1 265 ? 10.525 49.701 135.603 1.00 34.30 265 THR A CA 1
ATOM 2076 C C . THR A 1 265 ? 10.482 49.390 134.083 1.00 31.64 265 THR A C 1
ATOM 2077 O O . THR A 1 265 ? 9.868 50.115 133.347 1.00 37.88 265 THR A O 1
ATOM 2081 N N . VAL A 1 266 ? 11.103 48.305 133.638 1.00 29.48 266 VAL A N 1
ATOM 2082 C CA . VAL A 1 266 ? 11.149 47.974 132.232 1.00 30.16 266 VAL A CA 1
ATOM 2083 C C . VAL A 1 266 ? 10.170 46.901 131.813 1.00 29.08 266 VAL A C 1
ATOM 2084 O O . VAL A 1 266 ? 10.120 46.567 130.626 1.00 28.12 266 VAL A O 1
ATOM 2088 N N . ILE A 1 267 ? 9.430 46.327 132.768 1.00 21.53 267 ILE A N 1
ATOM 2089 C CA . ILE A 1 267 ? 8.368 45.372 132.517 1.00 22.28 267 ILE A CA 1
ATOM 2090 C C . ILE A 1 267 ? 7.022 46.101 132.541 1.00 22.31 267 ILE A C 1
ATOM 2091 O O . ILE A 1 267 ? 6.484 46.406 133.616 1.00 26.32 267 ILE A O 1
ATOM 2096 N N . LYS A 1 268 ? 6.453 46.351 131.383 1.00 23.67 268 LYS A N 1
ATOM 2097 C CA . LYS A 1 268 ? 5.161 47.094 131.279 1.00 23.40 268 LYS A CA 1
ATOM 2098 C C . LYS A 1 268 ? 4.102 46.281 131.944 1.00 19.51 268 LYS A C 1
ATOM 2099 O O . LYS A 1 268 ? 3.948 45.102 131.604 1.00 16.37 268 LYS A O 1
ATOM 2105 N N . GLY A 1 269 ? 3.337 46.871 132.863 1.00 20.23 269 GLY A N 1
ATOM 2106 C CA . GLY A 1 269 ? 2.249 46.158 133.547 1.00 22.01 269 GLY A CA 1
ATOM 2107 C C . GLY A 1 269 ? 2.641 45.378 134.797 1.00 25.94 269 GLY A C 1
ATOM 2108 O O . GLY A 1 269 ? 1.817 44.747 135.400 1.00 18.46 269 GLY A O 1
ATOM 2109 N N . CYS A 1 270 ? 3.899 45.443 135.200 1.00 24.66 270 CYS A N 1
ATOM 2110 C CA . CYS A 1 270 ? 4.350 44.671 136.366 1.00 23.25 270 CYS A CA 1
ATOM 2111 C C . CYS A 1 270 ? 3.753 45.266 137.649 1.00 21.46 270 CYS A C 1
ATOM 2112 O O . CYS A 1 270 ? 4.012 46.406 137.961 1.00 19.09 270 CYS A O 1
ATOM 2115 N N . PRO A 1 271 ? 2.949 44.481 138.388 1.00 23.90 271 PRO A N 1
ATOM 2116 C CA . PRO A 1 271 ? 2.348 45.031 139.651 1.00 28.01 271 PRO A CA 1
ATOM 2117 C C . PRO A 1 271 ? 3.361 45.124 140.729 1.00 26.42 271 PRO A C 1
ATOM 2118 O O . PRO A 1 271 ? 4.544 44.845 140.488 1.00 27.02 271 PRO A O 1
ATOM 2122 N N . GLU A 1 272 ? 2.940 45.659 141.861 1.00 29.60 272 GLU A N 1
ATOM 2123 C CA . GLU A 1 272 ? 3.739 45.770 143.086 1.00 31.58 272 GLU A CA 1
ATOM 2124 C C . GLU A 1 272 ? 4.359 44.395 143.367 1.00 28.91 272 GLU A C 1
ATOM 2125 O O . GLU A 1 272 ? 3.666 43.372 143.331 1.00 30.03 272 GLU A O 1
ATOM 2131 N N . PRO A 1 273 ? 5.691 44.350 143.560 1.00 27.89 273 PRO A N 1
ATOM 2132 C CA . PRO A 1 273 ? 6.335 43.078 143.879 1.00 28.57 273 PRO A CA 1
ATOM 2133 C C . PRO A 1 273 ? 5.996 42.536 145.280 1.00 22.74 273 PRO A C 1
ATOM 2134 O O . PRO A 1 273 ? 5.837 43.323 146.215 1.00 28.06 273 PRO A O 1
ATOM 2138 N N . MET A 1 274 ? 5.877 41.230 145.377 1.00 22.77 274 MET A N 1
ATOM 2139 C CA . MET A 1 274 ? 5.930 40.484 146.626 1.00 22.21 274 MET A CA 1
ATOM 2140 C C . MET A 1 274 ? 7.355 40.508 147.159 1.00 28.56 274 MET A C 1
ATOM 2141 O O . MET A 1 274 ? 8.264 40.046 146.461 1.00 24.05 274 MET A O 1
ATOM 2146 N N . LYS A 1 275 ? 7.579 41.131 148.345 1.00 23.19 275 LYS A N 1
ATOM 2147 C CA . LYS A 1 275 ? 8.935 41.232 148.960 1.00 27.53 275 LYS A CA 1
ATOM 2148 C C . LYS A 1 275 ? 9.005 40.239 150.179 1.00 29.57 275 LYS A C 1
ATOM 2149 O O . LYS A 1 275 ? 8.227 40.365 151.164 1.00 23.03 275 LYS A O 1
ATOM 2155 N N . ILE A 1 276 ? 9.856 39.215 150.051 1.00 25.68 276 ILE A N 1
ATOM 2156 C CA . ILE A 1 276 ? 9.924 38.141 151.044 1.00 23.76 276 ILE A CA 1
ATOM 2157 C C . ILE A 1 276 ? 11.151 38.410 151.875 1.00 24.02 276 ILE A C 1
ATOM 2158 O O . ILE A 1 276 ? 12.298 38.134 151.440 1.00 22.56 276 ILE A O 1
ATOM 2163 N N . GLU A 1 277 ? 10.946 38.909 153.102 1.00 24.32 277 GLU A N 1
ATOM 2164 C CA . GLU A 1 277 ? 12.055 39.314 153.981 1.00 26.64 277 GLU A CA 1
ATOM 2165 C C . GLU A 1 277 ? 12.957 38.138 154.371 1.00 22.88 277 GLU A C 1
ATOM 2166 O O . GLU A 1 277 ? 14.169 38.344 154.557 1.00 26.30 277 GLU A O 1
ATOM 2172 N N . GLU A 1 278 ? 12.417 36.946 154.430 1.00 20.92 278 GLU A N 1
ATOM 2173 C CA . GLU A 1 278 ? 13.160 35.752 154.910 1.00 22.88 278 GLU A CA 1
ATOM 2174 C C . GLU A 1 278 ? 13.875 35.006 153.784 1.00 23.16 278 GLU A C 1
ATOM 2175 O O . GLU A 1 278 ? 14.748 34.127 154.036 1.00 20.07 278 GLU A O 1
ATOM 2181 N N . ALA A 1 279 ? 13.505 35.353 152.529 1.00 22.73 279 ALA A N 1
ATOM 2182 C CA . ALA A 1 279 ? 14.109 34.694 151.357 1.00 19.67 279 ALA A CA 1
ATOM 2183 C C . ALA A 1 279 ? 15.389 35.368 150.912 1.00 19.56 279 ALA A C 1
ATOM 2184 O O . ALA A 1 279 ? 15.535 36.584 151.014 1.00 19.50 279 ALA A O 1
ATOM 2186 N N . GLY A 1 280 ? 16.312 34.573 150.404 1.00 18.96 280 GLY A N 1
ATOM 2187 C CA . GLY A 1 280 ? 17.550 35.056 149.766 1.00 17.19 280 GLY A CA 1
ATOM 2188 C C . GLY A 1 280 ? 17.439 35.025 148.238 1.00 17.05 280 GLY A C 1
ATOM 2189 O O . GLY A 1 280 ? 16.371 35.048 147.734 1.00 14.80 280 GLY A O 1
ATOM 2190 N N . HIS A 1 281 ? 18.602 35.013 147.588 1.00 20.24 281 HIS A N 1
ATOM 2191 C CA . HIS A 1 281 ? 18.670 34.920 146.123 1.00 20.89 281 HIS A CA 1
ATOM 2192 C C . HIS A 1 281 ? 17.851 33.775 145.551 1.00 19.04 281 HIS A C 1
ATOM 2193 O O . HIS A 1 281 ? 17.149 33.985 144.551 1.00 17.52 281 HIS A O 1
ATOM 2200 N N . PHE A 1 282 ? 17.894 32.593 146.178 1.00 17.59 282 PHE A N 1
ATOM 2201 C CA . PHE A 1 282 ? 17.113 31.424 145.757 1.00 16.89 282 PHE A CA 1
ATOM 2202 C C . PHE A 1 282 ? 15.686 31.501 146.310 1.00 16.89 282 PHE A C 1
ATOM 2203 O O . PHE A 1 282 ? 15.288 30.832 147.200 1.00 15.97 282 PHE A O 1
ATOM 2211 N N . VAL A 1 283 ? 14.936 32.355 145.634 1.00 19.52 283 VAL A N 1
ATOM 2212 C CA . VAL A 1 283 ? 13.534 32.737 145.998 1.00 16.07 283 VAL A CA 1
ATOM 2213 C C . VAL A 1 283 ? 12.635 31.513 146.019 1.00 17.28 283 VAL A C 1
ATOM 2214 O O . VAL A 1 283 ? 11.695 31.434 146.884 1.00 15.77 283 VAL A O 1
ATOM 2218 N N . GLN A 1 284 ? 12.911 30.529 145.134 1.00 16.14 284 GLN A N 1
ATOM 2219 C CA . GLN A 1 284 ? 12.058 29.368 144.970 1.00 19.55 284 GLN A CA 1
ATOM 2220 C C . GLN A 1 284 ? 12.071 28.431 146.205 1.00 21.85 284 GLN A C 1
ATOM 2221 O O . GLN A 1 284 ? 11.174 27.599 146.344 1.00 24.18 284 GLN A O 1
ATOM 2227 N N . GLU A 1 285 ? 13.076 28.581 147.078 1.00 19.41 285 GLU A N 1
ATOM 2228 C CA . GLU A 1 285 ? 13.080 27.868 148.360 1.00 22.02 285 GLU A CA 1
ATOM 2229 C C . GLU A 1 285 ? 11.984 28.398 149.307 1.00 22.31 285 GLU A C 1
ATOM 2230 O O . GLU A 1 285 ? 11.670 27.772 150.346 1.00 22.71 285 GLU A O 1
ATOM 2236 N N . TYR A 1 286 ? 11.428 29.553 148.950 1.00 22.07 286 TYR A N 1
ATOM 2237 C CA . TYR A 1 286 ? 10.307 30.235 149.659 1.00 22.48 286 TYR A CA 1
ATOM 2238 C C . TYR A 1 286 ? 9.164 30.402 148.687 1.00 20.51 286 TYR A C 1
ATOM 2239 O O . TYR A 1 286 ? 8.373 31.318 148.794 1.00 23.49 286 TYR A O 1
ATOM 2248 N N . GLY A 1 287 ? 9.038 29.423 147.785 1.00 21.28 287 GLY A N 1
ATOM 2249 C CA . GLY A 1 287 ? 8.328 29.567 146.529 1.00 25.13 287 GLY A CA 1
ATOM 2250 C C . GLY A 1 287 ? 6.896 29.039 146.550 1.00 27.41 287 GLY A C 1
ATOM 2251 O O . GLY A 1 287 ? 6.160 29.305 145.564 1.00 28.01 287 GLY A O 1
ATOM 2252 N N . VAL A 1 288 ? 6.483 28.321 147.621 1.00 33.49 288 VAL A N 1
ATOM 2253 C CA . VAL A 1 288 ? 5.051 27.907 147.715 1.00 33.06 288 VAL A CA 1
ATOM 2254 C C . VAL A 1 288 ? 4.126 29.124 147.614 1.00 27.52 288 VAL A C 1
ATOM 2255 O O . VAL A 1 288 ? 3.229 29.156 146.764 1.00 30.84 288 VAL A O 1
ATOM 2259 N N . GLU A 1 289 ? 4.409 30.133 148.429 1.00 31.00 289 GLU A N 1
ATOM 2260 C CA . GLU A 1 289 ? 3.598 31.342 148.529 1.00 31.36 289 GLU A CA 1
ATOM 2261 C C . GLU A 1 289 ? 3.728 32.197 147.273 1.00 32.37 289 GLU A C 1
ATOM 2262 O O . GLU A 1 289 ? 2.760 32.839 146.856 1.00 23.18 289 GLU A O 1
ATOM 2268 N N . VAL A 1 290 ? 4.922 32.158 146.616 1.00 22.93 290 VAL A N 1
ATOM 2269 C CA . VAL A 1 290 ? 5.073 32.838 145.330 1.00 25.33 290 VAL A CA 1
ATOM 2270 C C . VAL A 1 290 ? 4.188 32.241 144.260 1.00 23.47 290 VAL A C 1
ATOM 2271 O O . VAL A 1 290 ? 3.508 33.015 143.572 1.00 22.57 290 VAL A O 1
ATOM 2275 N N . ALA A 1 291 ? 4.174 30.893 144.159 1.00 20.85 291 ALA A N 1
ATOM 2276 C CA . ALA A 1 291 ? 3.312 30.192 143.214 1.00 23.51 291 ALA A CA 1
ATOM 2277 C C . ALA A 1 291 ? 1.848 30.416 143.491 1.00 22.70 291 ALA A C 1
ATOM 2278 O O . ALA A 1 291 ? 1.033 30.742 142.564 1.00 23.03 291 ALA A O 1
ATOM 2280 N N . GLU A 1 292 ? 1.454 30.331 144.781 1.00 23.10 292 GLU A N 1
ATOM 2281 C CA . GLU A 1 292 ? 0.058 30.623 145.175 1.00 24.30 292 GLU A CA 1
ATOM 2282 C C . GLU A 1 292 ? -0.383 32.027 144.831 1.00 24.78 292 GLU A C 1
ATOM 2283 O O . GLU A 1 292 ? -1.442 32.224 144.217 1.00 30.23 292 GLU A O 1
ATOM 2289 N N . GLN A 1 293 ? 0.392 33.010 145.219 1.00 22.41 293 GLN A N 1
ATOM 2290 C CA . GLN A 1 293 ? 0.044 34.396 144.960 1.00 26.18 293 GLN A CA 1
ATOM 2291 C C . GLN A 1 293 ? 0.080 34.814 143.515 1.00 29.93 293 GLN A C 1
ATOM 2292 O O . GLN A 1 293 ? -0.688 35.680 143.077 1.00 30.88 293 GLN A O 1
ATOM 2298 N N . ALA A 1 294 ? 1.027 34.245 142.746 1.00 27.72 294 ALA A N 1
ATOM 2299 C CA . ALA A 1 294 ? 1.111 34.465 141.268 1.00 30.70 294 ALA A CA 1
ATOM 2300 C C . ALA A 1 294 ? -0.185 34.037 140.607 1.00 32.59 294 ALA A C 1
ATOM 2301 O O . ALA A 1 294 ? -0.800 34.838 139.840 1.00 28.35 294 ALA A O 1
ATOM 2303 N N . LEU A 1 295 ? -0.610 32.786 140.910 1.00 31.37 295 LEU A N 1
ATOM 2304 C CA . LEU A 1 295 ? -1.822 32.221 140.364 1.00 34.43 295 LEU A CA 1
ATOM 2305 C C . LEU A 1 295 ? -3.089 33.027 140.713 1.00 33.31 295 LEU A C 1
ATOM 2306 O O . LEU A 1 295 ? -3.988 33.141 139.870 1.00 35.40 295 LEU A O 1
ATOM 2311 N N . ALA A 1 296 ? -3.173 33.516 141.948 1.00 33.09 296 ALA A N 1
ATOM 2312 C CA . ALA A 1 296 ? -4.304 34.309 142.442 1.00 36.36 296 ALA A CA 1
ATOM 2313 C C . ALA A 1 296 ? -4.357 35.667 141.733 1.00 31.98 296 ALA A C 1
ATOM 2314 O O . ALA A 1 296 ? -5.441 36.151 141.333 1.00 27.67 296 ALA A O 1
ATOM 2316 N N . SER A 1 297 ? -3.174 36.250 141.526 1.00 23.41 297 SER A N 1
ATOM 2317 C CA . SER A 1 297 ? -3.032 37.515 140.814 1.00 28.90 297 SER A CA 1
ATOM 2318 C C . SER A 1 297 ? -3.395 37.398 139.328 1.00 27.30 297 SER A C 1
ATOM 2319 O O . SER A 1 297 ? -3.824 38.384 138.726 1.00 28.13 297 SER A O 1
ATOM 2322 N N . PHE A 1 298 ? -3.209 36.217 138.749 1.00 28.70 298 PHE A N 1
ATOM 2323 C CA . PHE A 1 298 ? -3.386 36.000 137.320 1.00 24.37 298 PHE A CA 1
ATOM 2324 C C . PHE A 1 298 ? -4.831 35.661 136.921 1.00 28.47 298 PHE A C 1
ATOM 2325 O O . PHE A 1 298 ? -5.545 34.952 137.658 1.00 29.14 298 PHE A O 1
ATOM 2333 N N . THR A 1 299 ? -5.197 36.087 135.726 1.00 28.93 299 THR A N 1
ATOM 2334 C CA . THR A 1 299 ? -6.443 35.637 135.051 1.00 31.88 299 THR A CA 1
ATOM 2335 C C . THR A 1 299 ? -6.078 34.540 134.095 1.00 27.56 299 THR A C 1
ATOM 2336 O O . THR A 1 299 ? -5.496 34.775 133.050 1.00 26.97 299 THR A O 1
ATOM 2340 N N . MET A 1 300 ? -6.292 33.323 134.594 1.00 28.32 300 MET A N 1
ATOM 2341 C CA . MET A 1 300 ? -5.783 32.116 134.040 1.00 30.61 300 MET A CA 1
ATOM 2342 C C . MET A 1 300 ? -6.698 31.500 133.047 1.00 30.18 300 MET A C 1
ATOM 2343 O O . MET A 1 300 ? -6.800 30.259 132.951 1.00 38.38 300 MET A O 1
ATOM 2348 N N . ILE A 1 301 ? -7.323 32.372 132.265 1.00 29.68 301 ILE A N 1
ATOM 2349 C CA . ILE A 1 301 ? -8.241 32.047 131.201 1.00 29.99 301 ILE A CA 1
ATOM 2350 C C . ILE A 1 301 ? -7.863 32.950 130.095 1.00 32.98 301 ILE A C 1
ATOM 2351 O O . ILE A 1 301 ? -7.173 33.931 130.339 1.00 28.78 301 ILE A O 1
ATOM 2356 N N . ILE B 1 3 ? 50.482 2.829 155.649 1.00 39.77 3 ILE B N 1
ATOM 2357 C CA . ILE B 1 3 ? 48.977 2.946 155.591 1.00 38.45 3 ILE B CA 1
ATOM 2358 C C . ILE B 1 3 ? 48.573 3.703 154.341 1.00 35.69 3 ILE B C 1
ATOM 2359 O O . ILE B 1 3 ? 48.955 4.858 154.199 1.00 29.70 3 ILE B O 1
ATOM 2364 N N . LYS B 1 4 ? 47.840 3.071 153.431 1.00 31.34 4 LYS B N 1
ATOM 2365 C CA . LYS B 1 4 ? 47.415 3.730 152.188 1.00 37.46 4 LYS B CA 1
ATOM 2366 C C . LYS B 1 4 ? 46.498 4.895 152.512 1.00 30.03 4 LYS B C 1
ATOM 2367 O O . LYS B 1 4 ? 45.527 4.712 153.276 1.00 27.52 4 LYS B O 1
ATOM 2373 N N . ALA B 1 5 ? 46.844 6.085 151.986 1.00 30.45 5 ALA B N 1
ATOM 2374 C CA . ALA B 1 5 ? 46.131 7.337 152.307 1.00 27.18 5 ALA B CA 1
ATOM 2375 C C . ALA B 1 5 ? 46.320 8.355 151.174 1.00 33.32 5 ALA B C 1
ATOM 2376 O O . ALA B 1 5 ? 47.275 8.254 150.404 1.00 32.88 5 ALA B O 1
ATOM 2378 N N . LEU B 1 6 ? 45.439 9.349 151.144 1.00 27.85 6 LEU B N 1
ATOM 2379 C CA . LEU B 1 6 ? 45.530 10.499 150.316 1.00 26.01 6 LEU B CA 1
ATOM 2380 C C . LEU B 1 6 ? 45.897 11.714 151.143 1.00 24.52 6 LEU B C 1
ATOM 2381 O O . LEU B 1 6 ? 45.537 11.798 152.306 1.00 21.21 6 LEU B O 1
ATOM 2386 N N . ARG B 1 7 ? 46.561 12.653 150.512 1.00 21.81 7 ARG B N 1
ATOM 2387 C CA . ARG B 1 7 ? 46.872 13.958 151.069 1.00 18.48 7 ARG B CA 1
ATOM 2388 C C . ARG B 1 7 ? 46.117 14.918 150.228 1.00 19.46 7 ARG B C 1
ATOM 2389 O O . ARG B 1 7 ? 46.302 14.944 148.975 1.00 17.61 7 ARG B O 1
ATOM 2397 N N . THR B 1 8 ? 45.263 15.733 150.868 1.00 16.40 8 THR B N 1
ATOM 2398 C CA . THR B 1 8 ? 44.572 16.798 150.153 1.00 17.05 8 THR B CA 1
ATOM 2399 C C . THR B 1 8 ? 45.563 17.789 149.507 1.00 16.27 8 THR B C 1
ATOM 2400 O O . THR B 1 8 ? 46.408 18.280 150.184 1.00 14.45 8 THR B O 1
ATOM 2404 N N . PRO B 1 9 ? 45.457 18.022 148.203 1.00 17.75 9 PRO B N 1
ATOM 2405 C CA . PRO B 1 9 ? 46.316 18.997 147.539 1.00 21.61 9 PRO B CA 1
ATOM 2406 C C . PRO B 1 9 ? 46.255 20.355 148.251 1.00 21.61 9 PRO B C 1
ATOM 2407 O O . PRO B 1 9 ? 45.133 20.815 148.658 1.00 20.48 9 PRO B O 1
ATOM 2411 N N . GLU B 1 10 ? 47.450 20.960 148.397 1.00 21.00 10 GLU B N 1
ATOM 2412 C CA . GLU B 1 10 ? 47.606 22.200 149.153 1.00 24.07 10 GLU B CA 1
ATOM 2413 C C . GLU B 1 10 ? 46.775 23.359 148.628 1.00 20.07 10 GLU B C 1
ATOM 2414 O O . GLU B 1 10 ? 46.319 24.217 149.430 1.00 20.49 10 GLU B O 1
ATOM 2420 N N . GLU B 1 11 ? 46.563 23.382 147.290 1.00 26.26 11 GLU B N 1
ATOM 2421 C CA . GLU B 1 11 ? 45.779 24.454 146.654 1.00 26.35 11 GLU B CA 1
ATOM 2422 C C . GLU B 1 11 ? 44.334 24.558 147.246 1.00 22.13 11 GLU B C 1
ATOM 2423 O O . GLU B 1 11 ? 43.720 25.615 147.231 1.00 23.25 11 GLU B O 1
ATOM 2429 N N . ARG B 1 12 ? 43.838 23.466 147.796 1.00 20.68 12 ARG B N 1
ATOM 2430 C CA . ARG B 1 12 ? 42.526 23.453 148.464 1.00 17.96 12 ARG B CA 1
ATOM 2431 C C . ARG B 1 12 ? 42.447 24.405 149.642 1.00 19.11 12 ARG B C 1
ATOM 2432 O O . ARG B 1 12 ? 41.331 24.801 150.007 1.00 21.70 12 ARG B O 1
ATOM 2440 N N . PHE B 1 13 ? 43.585 24.706 150.257 1.00 16.61 13 PHE B N 1
ATOM 2441 C CA . PHE B 1 13 ? 43.651 25.531 151.479 1.00 23.15 13 PHE B CA 1
ATOM 2442 C C . PHE B 1 13 ? 44.142 26.948 151.247 1.00 26.17 13 PHE B C 1
ATOM 2443 O O . PHE B 1 13 ? 44.376 27.610 152.213 1.00 26.88 13 PHE B O 1
ATOM 2451 N N . SER B 1 14 ? 44.239 27.369 149.966 1.00 26.15 14 SER B N 1
ATOM 2452 C CA . SER B 1 14 ? 44.806 28.663 149.624 1.00 24.70 14 SER B CA 1
ATOM 2453 C C . SER B 1 14 ? 43.904 29.849 149.966 1.00 26.17 14 SER B C 1
ATOM 2454 O O . SER B 1 14 ? 44.374 30.951 150.048 1.00 28.77 14 SER B O 1
ATOM 2457 N N . VAL B 1 15 ? 42.583 29.624 150.143 1.00 21.61 15 VAL B N 1
ATOM 2458 C CA . VAL B 1 15 ? 41.642 30.647 150.520 1.00 22.74 15 VAL B CA 1
ATOM 2459 C C . VAL B 1 15 ? 40.974 30.269 151.858 1.00 21.23 15 VAL B C 1
ATOM 2460 O O . VAL B 1 15 ? 39.996 29.519 151.828 1.00 18.17 15 VAL B O 1
ATOM 2464 N N . LEU B 1 16 ? 41.594 30.741 152.953 1.00 20.71 16 LEU B N 1
ATOM 2465 C CA . LEU B 1 16 ? 41.123 30.552 154.341 1.00 23.33 16 LEU B CA 1
ATOM 2466 C C . LEU B 1 16 ? 41.262 31.826 155.190 1.00 22.97 16 LEU B C 1
ATOM 2467 O O . LEU B 1 16 ? 41.946 31.829 156.213 1.00 23.72 16 LEU B O 1
ATOM 2472 N N . PRO B 1 17 ? 40.622 32.921 154.774 1.00 30.37 17 PRO B N 1
ATOM 2473 C CA . PRO B 1 17 ? 40.935 34.203 155.438 1.00 26.31 17 PRO B CA 1
ATOM 2474 C C . PRO B 1 17 ? 40.513 34.210 156.876 1.00 27.22 17 PRO B C 1
ATOM 2475 O O . PRO B 1 17 ? 41.204 34.872 157.656 1.00 21.68 17 PRO B O 1
ATOM 2479 N N . ALA B 1 18 ? 39.473 33.455 157.282 1.00 23.00 18 ALA B N 1
ATOM 2480 C CA . ALA B 1 18 ? 39.077 33.414 158.682 1.00 23.74 18 ALA B CA 1
ATOM 2481 C C . ALA B 1 18 ? 39.895 32.427 159.579 1.00 25.22 18 ALA B C 1
ATOM 2482 O O . ALA B 1 18 ? 39.550 32.243 160.783 1.00 25.82 18 ALA B O 1
ATOM 2484 N N . PHE B 1 19 ? 40.946 31.799 159.037 1.00 24.55 19 PHE B N 1
ATOM 2485 C CA . PHE B 1 19 ? 41.741 30.793 159.762 1.00 23.11 19 PHE B CA 1
ATOM 2486 C C . PHE B 1 19 ? 43.175 30.944 159.361 1.00 27.15 19 PHE B C 1
ATOM 2487 O O . PHE B 1 19 ? 43.742 30.085 158.725 1.00 24.52 19 PHE B O 1
ATOM 2495 N N . PRO B 1 20 ? 43.799 32.076 159.735 1.00 31.91 20 PRO B N 1
ATOM 2496 C CA . PRO B 1 20 ? 45.131 32.417 159.210 1.00 31.65 20 PRO B CA 1
ATOM 2497 C C . PRO B 1 20 ? 46.260 31.837 160.112 1.00 34.33 20 PRO B C 1
ATOM 2498 O O . PRO B 1 20 ? 47.170 32.534 160.462 1.00 41.35 20 PRO B O 1
ATOM 2502 N N . TYR B 1 21 ? 46.143 30.590 160.536 1.00 28.17 21 TYR B N 1
ATOM 2503 C CA . TYR B 1 21 ? 47.219 29.945 161.293 1.00 29.63 21 TYR B CA 1
ATOM 2504 C C . TYR B 1 21 ? 47.964 29.021 160.324 1.00 27.86 21 TYR B C 1
ATOM 2505 O O . TYR B 1 21 ? 47.352 28.386 159.450 1.00 27.25 21 TYR B O 1
ATOM 2514 N N . GLN B 1 22 ? 49.294 29.037 160.392 1.00 24.56 22 GLN B N 1
ATOM 2515 C CA . GLN B 1 22 ? 50.153 28.128 159.643 1.00 26.53 22 GLN B CA 1
ATOM 2516 C C . GLN B 1 22 ? 50.122 26.764 160.372 1.00 26.64 22 GLN B C 1
ATOM 2517 O O . GLN B 1 22 ? 50.418 26.680 161.579 1.00 22.62 22 GLN B O 1
ATOM 2523 N N . PRO B 1 23 ? 49.727 25.691 159.669 1.00 22.95 23 PRO B N 1
ATOM 2524 C CA . PRO B 1 23 ? 49.615 24.397 160.327 1.00 24.90 23 PRO B CA 1
ATOM 2525 C C . PRO B 1 23 ? 50.971 23.754 160.661 1.00 26.22 23 PRO B C 1
ATOM 2526 O O . PRO B 1 23 ? 51.900 23.959 159.925 1.00 27.87 23 PRO B O 1
ATOM 2530 N N . ASN B 1 24 ? 51.014 22.993 161.760 1.00 24.23 24 ASN B N 1
ATOM 2531 C CA . ASN B 1 24 ? 52.119 22.139 162.109 1.00 20.68 24 ASN B CA 1
ATOM 2532 C C . ASN B 1 24 ? 51.771 20.698 161.781 1.00 23.23 24 ASN B C 1
ATOM 2533 O O . ASN B 1 24 ? 50.582 20.380 161.594 1.00 22.82 24 ASN B O 1
ATOM 2538 N N . TYR B 1 25 ? 52.776 19.847 161.655 1.00 20.63 25 TYR B N 1
ATOM 2539 C CA . TYR B 1 25 ? 52.586 18.458 161.188 1.00 18.27 25 TYR B CA 1
ATOM 2540 C C . TYR B 1 25 ? 53.440 17.523 162.044 1.00 20.50 25 TYR B C 1
ATOM 2541 O O . TYR B 1 25 ? 54.603 17.875 162.439 1.00 18.29 25 TYR B O 1
ATOM 2550 N N . VAL B 1 26 ? 52.931 16.314 162.253 1.00 17.87 26 VAL B N 1
ATOM 2551 C CA . VAL B 1 26 ? 53.674 15.194 162.853 1.00 21.04 26 VAL B CA 1
ATOM 2552 C C . VAL B 1 26 ? 53.363 13.944 162.055 1.00 19.47 26 VAL B C 1
ATOM 2553 O O . VAL B 1 26 ? 52.251 13.648 161.818 1.00 18.36 26 VAL B O 1
ATOM 2557 N N . ASP B 1 27 ? 54.397 13.225 161.616 1.00 20.08 27 ASP B N 1
ATOM 2558 C CA . ASP B 1 27 ? 54.199 12.018 160.799 1.00 21.14 27 ASP B CA 1
ATOM 2559 C C . ASP B 1 27 ? 54.938 10.769 161.295 1.00 19.88 27 ASP B C 1
ATOM 2560 O O . ASP B 1 27 ? 55.130 9.808 160.550 1.00 21.65 27 ASP B O 1
ATOM 2565 N N . ASP B 1 28 ? 55.344 10.804 162.556 1.00 21.32 28 ASP B N 1
ATOM 2566 C CA . ASP B 1 28 ? 56.050 9.716 163.226 1.00 29.53 28 ASP B CA 1
ATOM 2567 C C . ASP B 1 28 ? 55.338 9.432 164.551 1.00 30.29 28 ASP B C 1
ATOM 2568 O O . ASP B 1 28 ? 55.997 9.177 165.606 1.00 32.12 28 ASP B O 1
ATOM 2573 N N . LEU B 1 29 ? 54.015 9.515 164.571 1.00 26.47 29 LEU B N 1
ATOM 2574 C CA . LEU B 1 29 ? 53.296 9.082 165.780 1.00 26.86 29 LEU B CA 1
ATOM 2575 C C . LEU B 1 29 ? 53.413 7.571 165.818 1.00 31.00 29 LEU B C 1
ATOM 2576 O O . LEU B 1 29 ? 53.243 6.870 164.784 1.00 35.76 29 LEU B O 1
ATOM 2581 N N . GLY B 1 30 ? 53.750 7.058 167.023 1.00 32.50 30 GLY B N 1
ATOM 2582 C CA . GLY B 1 30 ? 53.886 5.626 167.249 1.00 36.14 30 GLY B CA 1
ATOM 2583 C C . GLY B 1 30 ? 52.664 4.815 166.838 1.00 31.94 30 GLY B C 1
ATOM 2584 O O . GLY B 1 30 ? 51.587 5.015 167.371 1.00 34.77 30 GLY B O 1
ATOM 2585 N N . GLY B 1 31 ? 52.869 3.901 165.903 1.00 29.54 31 GLY B N 1
ATOM 2586 C CA . GLY B 1 31 ? 51.802 3.080 165.377 1.00 30.85 31 GLY B CA 1
ATOM 2587 C C . GLY B 1 31 ? 51.242 3.568 164.033 1.00 30.62 31 GLY B C 1
ATOM 2588 O O . GLY B 1 31 ? 50.537 2.780 163.409 1.00 35.19 31 GLY B O 1
ATOM 2589 N N . TYR B 1 32 ? 51.550 4.831 163.623 1.00 31.38 32 TYR B N 1
ATOM 2590 C CA . TYR B 1 32 ? 50.893 5.430 162.463 1.00 29.47 32 TYR B CA 1
ATOM 2591 C C . TYR B 1 32 ? 51.765 5.681 161.274 1.00 34.61 32 TYR B C 1
ATOM 2592 O O . TYR B 1 32 ? 51.544 6.605 160.470 1.00 48.96 32 TYR B O 1
ATOM 2601 N N . GLU B 1 33 ? 52.809 4.852 161.175 1.00 36.91 33 GLU B N 1
ATOM 2602 C CA . GLU B 1 33 ? 53.677 4.811 159.960 1.00 31.13 33 GLU B CA 1
ATOM 2603 C C . GLU B 1 33 ? 54.035 6.287 159.618 1.00 28.28 33 GLU B C 1
ATOM 2604 O O . GLU B 1 33 ? 54.451 7.056 160.600 1.00 24.69 33 GLU B O 1
ATOM 2610 N N . SER B 1 34 ? 53.975 6.635 158.393 1.00 17.78 34 SER B N 1
ATOM 2611 C CA . SER B 1 34 ? 54.302 8.022 158.046 1.00 22.20 34 SER B CA 1
ATOM 2612 C C . SER B 1 34 ? 53.002 8.805 157.717 1.00 22.71 34 SER B C 1
ATOM 2613 O O . SER B 1 34 ? 52.963 9.686 156.843 1.00 25.22 34 SER B O 1
ATOM 2616 N N . LEU B 1 35 ? 51.904 8.462 158.410 1.00 22.58 35 LEU B N 1
ATOM 2617 C CA . LEU B 1 35 ? 50.643 9.222 158.281 1.00 23.60 35 LEU B CA 1
ATOM 2618 C C . LEU B 1 35 ? 50.828 10.522 158.963 1.00 22.59 35 LEU B C 1
ATOM 2619 O O . LEU B 1 35 ? 51.152 10.545 160.133 1.00 23.15 35 LEU B O 1
ATOM 2624 N N . ARG B 1 36 ? 50.647 11.626 158.241 1.00 25.14 36 ARG B N 1
ATOM 2625 C CA . ARG B 1 36 ? 50.903 12.986 158.753 1.00 23.80 36 ARG B CA 1
ATOM 2626 C C . ARG B 1 36 ? 49.653 13.635 159.338 1.00 19.87 36 ARG B C 1
ATOM 2627 O O . ARG B 1 36 ? 48.608 13.711 158.647 1.00 20.00 36 ARG B O 1
ATOM 2635 N N . MET B 1 37 ? 49.719 14.053 160.580 1.00 19.99 37 MET B N 1
ATOM 2636 C CA . MET B 1 37 ? 48.638 14.717 161.269 1.00 17.01 37 MET B CA 1
ATOM 2637 C C . MET B 1 37 ? 48.948 16.194 161.284 1.00 18.73 37 MET B C 1
ATOM 2638 O O . MET B 1 37 ? 50.064 16.565 161.710 1.00 18.68 37 MET B O 1
ATOM 2643 N N . ALA B 1 38 ? 47.993 17.013 160.868 1.00 18.41 38 ALA B N 1
ATOM 2644 C CA . ALA B 1 38 ? 48.055 18.491 160.963 1.00 17.58 38 ALA B CA 1
ATOM 2645 C C . ALA B 1 38 ? 47.477 18.978 162.269 1.00 17.44 38 ALA B C 1
ATOM 2646 O O . ALA B 1 38 ? 46.495 18.421 162.762 1.00 16.48 38 ALA B O 1
ATOM 2648 N N . TYR B 1 39 ? 48.069 20.027 162.861 1.00 19.19 39 TYR B N 1
ATOM 2649 C CA . TYR B 1 39 ? 47.513 20.616 164.064 1.00 19.49 39 TYR B CA 1
ATOM 2650 C C . TYR B 1 39 ? 47.891 22.112 164.123 1.00 19.38 39 TYR B C 1
ATOM 2651 O O . TYR B 1 39 ? 48.995 22.509 163.685 1.00 20.61 39 TYR B O 1
ATOM 2660 N N . ILE B 1 40 ? 46.935 22.892 164.646 1.00 18.81 40 ILE B N 1
ATOM 2661 C CA . ILE B 1 40 ? 47.189 24.288 164.999 1.00 20.76 40 ILE B CA 1
ATOM 2662 C C . ILE B 1 40 ? 47.869 24.293 166.374 1.00 19.26 40 ILE B C 1
ATOM 2663 O O . ILE B 1 40 ? 47.446 23.540 167.267 1.00 19.12 40 ILE B O 1
ATOM 2668 N N . ASP B 1 41 ? 48.874 25.173 166.529 1.00 21.38 41 ASP B N 1
ATOM 2669 C CA . ASP B 1 41 ? 49.572 25.392 167.825 1.00 22.42 41 ASP B CA 1
ATOM 2670 C C . ASP B 1 41 ? 49.858 26.910 167.957 1.00 21.57 41 ASP B C 1
ATOM 2671 O O . ASP B 1 41 ? 50.710 27.403 167.277 1.00 29.12 41 ASP B O 1
ATOM 2676 N N . GLU B 1 42 ? 49.070 27.604 168.764 1.00 23.67 42 GLU B N 1
ATOM 2677 C CA . GLU B 1 42 ? 49.245 29.035 168.920 1.00 26.42 42 GLU B CA 1
ATOM 2678 C C . GLU B 1 42 ? 49.458 29.407 170.371 1.00 29.20 42 GLU B C 1
ATOM 2679 O O . GLU B 1 42 ? 49.420 28.557 171.261 1.00 24.20 42 GLU B O 1
ATOM 2685 N N . GLY B 1 43 ? 49.683 30.692 170.598 1.00 31.34 43 GLY B N 1
ATOM 2686 C CA . GLY B 1 43 ? 49.908 31.204 171.954 1.00 33.98 43 GLY B CA 1
ATOM 2687 C C . GLY B 1 43 ? 51.330 30.907 172.384 1.00 34.77 43 GLY B C 1
ATOM 2688 O O . GLY B 1 43 ? 52.068 30.112 171.677 1.00 34.47 43 GLY B O 1
ATOM 2689 N N . ASP B 1 44 ? 51.744 31.461 173.528 1.00 39.77 44 ASP B N 1
ATOM 2690 C CA . ASP B 1 44 ? 53.117 31.254 173.986 1.00 45.68 44 ASP B CA 1
ATOM 2691 C C . ASP B 1 44 ? 53.312 29.813 174.411 1.00 45.88 44 ASP B C 1
ATOM 2692 O O . ASP B 1 44 ? 52.456 29.235 175.095 1.00 47.21 44 ASP B O 1
ATOM 2697 N N . LYS B 1 45 ? 54.415 29.217 173.913 1.00 48.70 45 LYS B N 1
ATOM 2698 C CA . LYS B 1 45 ? 54.715 27.791 174.181 1.00 55.24 45 LYS B CA 1
ATOM 2699 C C . LYS B 1 45 ? 54.827 27.409 175.669 1.00 56.00 45 LYS B C 1
ATOM 2700 O O . LYS B 1 45 ? 54.578 26.288 176.080 1.00 47.73 45 LYS B O 1
ATOM 2706 N N . ASP B 1 46 ? 55.254 28.368 176.462 1.00 54.31 46 ASP B N 1
ATOM 2707 C CA . ASP B 1 46 ? 55.382 28.251 177.940 1.00 51.47 46 ASP B CA 1
ATOM 2708 C C . ASP B 1 46 ? 54.157 28.748 178.678 1.00 48.59 46 ASP B C 1
ATOM 2709 O O . ASP B 1 46 ? 54.257 29.062 179.875 1.00 48.72 46 ASP B O 1
ATOM 2714 N N . SER B 1 47 ? 52.990 28.848 177.993 1.00 45.61 47 SER B N 1
ATOM 2715 C CA . SER B 1 47 ? 51.760 29.270 178.669 1.00 42.43 47 SER B CA 1
ATOM 2716 C C . SER B 1 47 ? 51.460 28.285 179.803 1.00 48.21 47 SER B C 1
ATOM 2717 O O . SER B 1 47 ? 51.792 27.116 179.671 1.00 45.45 47 SER B O 1
ATOM 2720 N N . GLU B 1 48 ? 50.811 28.742 180.871 1.00 43.24 48 GLU B N 1
ATOM 2721 C CA . GLU B 1 48 ? 50.434 27.876 181.967 1.00 50.08 48 GLU B CA 1
ATOM 2722 C C . GLU B 1 48 ? 49.544 26.724 181.484 1.00 48.80 48 GLU B C 1
ATOM 2723 O O . GLU B 1 48 ? 49.838 25.552 181.708 1.00 53.76 48 GLU B O 1
ATOM 2729 N N . TYR B 1 49 ? 48.513 27.059 180.738 1.00 38.99 49 TYR B N 1
ATOM 2730 C CA . TYR B 1 49 ? 47.439 26.167 180.323 1.00 34.21 49 TYR B CA 1
ATOM 2731 C C . TYR B 1 49 ? 47.412 26.002 178.785 1.00 31.24 49 TYR B C 1
ATOM 2732 O O . TYR B 1 49 ? 47.745 26.943 178.089 1.00 26.86 49 TYR B O 1
ATOM 2741 N N . THR B 1 50 ? 47.104 24.775 178.319 1.00 32.93 50 THR B N 1
ATOM 2742 C CA . THR B 1 50 ? 46.906 24.460 176.904 1.00 31.42 50 THR B CA 1
ATOM 2743 C C . THR B 1 50 ? 45.474 24.020 176.689 1.00 28.07 50 THR B C 1
ATOM 2744 O O . THR B 1 50 ? 45.058 23.066 177.304 1.00 27.43 50 THR B O 1
ATOM 2748 N N . PHE B 1 51 ? 44.729 24.714 175.814 1.00 29.48 51 PHE B N 1
ATOM 2749 C CA . PHE B 1 51 ? 43.391 24.322 175.407 1.00 28.81 51 PHE B CA 1
ATOM 2750 C C . PHE B 1 51 ? 43.496 23.344 174.224 1.00 27.33 51 PHE B C 1
ATOM 2751 O O . PHE B 1 51 ? 43.904 23.717 173.119 1.00 29.14 51 PHE B O 1
ATOM 2759 N N . LEU B 1 52 ? 43.187 22.077 174.487 1.00 22.83 52 LEU B N 1
ATOM 2760 C CA . LEU B 1 52 ? 43.244 21.011 173.479 1.00 25.07 52 LEU B CA 1
ATOM 2761 C C . LEU B 1 52 ? 41.855 20.896 172.879 1.00 23.31 52 LEU B C 1
ATOM 2762 O O . LEU B 1 52 ? 40.946 20.507 173.595 1.00 26.84 52 LEU B O 1
ATOM 2767 N N . CYS B 1 53 ? 41.700 21.370 171.622 1.00 24.12 53 CYS B N 1
ATOM 2768 C CA . CYS B 1 53 ? 40.372 21.582 171.004 1.00 21.88 53 CYS B CA 1
ATOM 2769 C C . CYS B 1 53 ? 40.201 20.482 169.953 1.00 21.05 53 CYS B C 1
ATOM 2770 O O . CYS B 1 53 ? 40.931 20.474 168.964 1.00 19.44 53 CYS B O 1
ATOM 2773 N N . LEU B 1 54 ? 39.276 19.563 170.224 1.00 20.75 54 LEU B N 1
ATOM 2774 C CA . LEU B 1 54 ? 39.006 18.342 169.419 1.00 20.26 54 LEU B CA 1
ATOM 2775 C C . LEU B 1 54 ? 37.692 18.485 168.669 1.00 19.61 54 LEU B C 1
ATOM 2776 O O . LEU B 1 54 ? 36.652 18.648 169.259 1.00 16.34 54 LEU B O 1
ATOM 2781 N N . HIS B 1 55 ? 37.787 18.388 167.317 1.00 17.03 55 HIS B N 1
ATOM 2782 C CA . HIS B 1 55 ? 36.672 18.333 166.426 1.00 16.13 55 HIS B CA 1
ATOM 2783 C C . HIS B 1 55 ? 36.169 16.883 166.292 1.00 17.39 55 HIS B C 1
ATOM 2784 O O . HIS B 1 55 ? 36.865 15.966 166.697 1.00 18.34 55 HIS B O 1
ATOM 2791 N N . GLY B 1 56 ? 34.993 16.744 165.676 1.00 17.95 56 GLY B N 1
ATOM 2792 C CA . GLY B 1 56 ? 34.417 15.427 165.256 1.00 18.32 56 GLY B CA 1
ATOM 2793 C C . GLY B 1 56 ? 34.006 15.442 163.802 1.00 17.06 56 GLY B C 1
ATOM 2794 O O . GLY B 1 56 ? 34.699 16.032 162.939 1.00 15.17 56 GLY B O 1
ATOM 2795 N N . GLU B 1 57 ? 32.885 14.777 163.540 1.00 18.52 57 GLU B N 1
ATOM 2796 C CA . GLU B 1 57 ? 32.297 14.559 162.214 1.00 22.48 57 GLU B CA 1
ATOM 2797 C C . GLU B 1 57 ? 31.508 15.806 161.755 1.00 26.60 57 GLU B C 1
ATOM 2798 O O . GLU B 1 57 ? 30.757 16.325 162.563 1.00 31.76 57 GLU B O 1
ATOM 2804 N N . PRO B 1 58 ? 31.591 16.262 160.502 1.00 23.42 58 PRO B N 1
ATOM 2805 C CA . PRO B 1 58 ? 32.648 16.022 159.503 1.00 19.53 58 PRO B CA 1
ATOM 2806 C C . PRO B 1 58 ? 33.519 17.255 159.350 1.00 17.86 58 PRO B C 1
ATOM 2807 O O . PRO B 1 58 ? 33.642 17.811 158.246 1.00 23.48 58 PRO B O 1
ATOM 2811 N N . THR B 1 59 ? 34.099 17.694 160.448 1.00 16.07 59 THR B N 1
ATOM 2812 C CA . THR B 1 59 ? 34.756 19.019 160.563 1.00 17.89 59 THR B CA 1
ATOM 2813 C C . THR B 1 59 ? 36.272 18.880 160.598 1.00 16.65 59 THR B C 1
ATOM 2814 O O . THR B 1 59 ? 36.796 17.833 160.240 1.00 16.80 59 THR B O 1
ATOM 2818 N N . TRP B 1 60 ? 36.988 19.970 161.025 1.00 15.69 60 TRP B N 1
ATOM 2819 C CA . TRP B 1 60 ? 38.388 19.965 161.266 1.00 15.37 60 TRP B CA 1
ATOM 2820 C C . TRP B 1 60 ? 38.668 21.178 162.199 1.00 16.18 60 TRP B C 1
ATOM 2821 O O . TRP B 1 60 ? 37.679 21.799 162.625 1.00 14.03 60 TRP B O 1
ATOM 2832 N N . SER B 1 61 ? 39.944 21.499 162.446 1.00 16.64 61 SER B N 1
ATOM 2833 C CA . SER B 1 61 ? 40.340 22.578 163.389 1.00 17.06 61 SER B CA 1
ATOM 2834 C C . SER B 1 61 ? 39.722 23.955 163.026 1.00 18.41 61 SER B C 1
ATOM 2835 O O . SER B 1 61 ? 39.566 24.786 163.925 1.00 12.62 61 SER B O 1
ATOM 2838 N N . TYR B 1 62 ? 39.389 24.140 161.726 1.00 13.27 62 TYR B N 1
ATOM 2839 C CA . TYR B 1 62 ? 38.676 25.323 161.264 1.00 16.11 62 TYR B CA 1
ATOM 2840 C C . TYR B 1 62 ? 37.424 25.643 162.085 1.00 13.87 62 TYR B C 1
ATOM 2841 O O . TYR B 1 62 ? 37.073 26.828 162.284 1.00 14.52 62 TYR B O 1
ATOM 2850 N N . LEU B 1 63 ? 36.779 24.620 162.579 1.00 13.99 63 LEU B N 1
ATOM 2851 C CA . LEU B 1 63 ? 35.599 24.728 163.428 1.00 15.60 63 LEU B CA 1
ATOM 2852 C C . LEU B 1 63 ? 35.846 25.582 164.690 1.00 18.41 63 LEU B C 1
ATOM 2853 O O . LEU B 1 63 ? 34.885 26.183 165.271 1.00 16.48 63 LEU B O 1
ATOM 2858 N N . TYR B 1 64 ? 37.099 25.577 165.154 1.00 17.27 64 TYR B N 1
ATOM 2859 C CA . TYR B 1 64 ? 37.537 26.268 166.382 1.00 18.92 64 TYR B CA 1
ATOM 2860 C C . TYR B 1 64 ? 38.065 27.689 166.122 1.00 19.75 64 TYR B C 1
ATOM 2861 O O . TYR B 1 64 ? 38.494 28.315 167.052 1.00 17.16 64 TYR B O 1
ATOM 2870 N N . ARG B 1 65 ? 37.956 28.193 164.874 1.00 18.39 65 ARG B N 1
ATOM 2871 C CA . ARG B 1 65 ? 38.478 29.507 164.490 1.00 20.79 65 ARG B CA 1
ATOM 2872 C C . ARG B 1 65 ? 37.958 30.693 165.305 1.00 20.91 65 ARG B C 1
ATOM 2873 O O . ARG B 1 65 ? 38.658 31.708 165.402 1.00 24.22 65 ARG B O 1
ATOM 2881 N N . LYS B 1 66 ? 36.730 30.590 165.827 1.00 22.99 66 LYS B N 1
ATOM 2882 C CA . LYS B 1 66 ? 36.151 31.698 166.595 1.00 20.42 66 LYS B CA 1
ATOM 2883 C C . LYS B 1 66 ? 36.578 31.615 168.064 1.00 24.35 66 LYS B C 1
ATOM 2884 O O . LYS B 1 66 ? 36.660 32.657 168.709 1.00 24.86 66 LYS B O 1
ATOM 2890 N N . MET B 1 67 ? 36.911 30.407 168.554 1.00 23.83 67 MET B N 1
ATOM 2891 C CA . MET B 1 67 ? 37.293 30.139 169.983 1.00 27.86 67 MET B CA 1
ATOM 2892 C C . MET B 1 67 ? 38.738 30.380 170.227 1.00 28.39 67 MET B C 1
ATOM 2893 O O . MET B 1 67 ? 39.107 30.962 171.256 1.00 29.50 67 MET B O 1
ATOM 2898 N N . ILE B 1 68 ? 39.583 29.947 169.285 1.00 27.29 68 ILE B N 1
ATOM 2899 C CA . ILE B 1 68 ? 41.057 30.057 169.423 1.00 28.67 68 ILE B CA 1
ATOM 2900 C C . ILE B 1 68 ? 41.529 31.460 169.847 1.00 29.36 68 ILE B C 1
ATOM 2901 O O . ILE B 1 68 ? 42.258 31.569 170.830 1.00 32.53 68 ILE B O 1
ATOM 2906 N N . PRO B 1 69 ? 41.087 32.528 169.146 1.00 33.29 69 PRO B N 1
ATOM 2907 C CA . PRO B 1 69 ? 41.556 33.878 169.537 1.00 31.78 69 PRO B CA 1
ATOM 2908 C C . PRO B 1 69 ? 41.142 34.310 170.945 1.00 31.73 69 PRO B C 1
ATOM 2909 O O . PRO B 1 69 ? 41.876 35.097 171.561 1.00 32.24 69 PRO B O 1
ATOM 2913 N N . VAL B 1 70 ? 40.013 33.817 171.438 1.00 35.70 70 VAL B N 1
ATOM 2914 C CA . VAL B 1 70 ? 39.580 34.122 172.797 1.00 35.55 70 VAL B CA 1
ATOM 2915 C C . VAL B 1 70 ? 40.557 33.525 173.828 1.00 35.35 70 VAL B C 1
ATOM 2916 O O . VAL B 1 70 ? 40.933 34.190 174.785 1.00 36.38 70 VAL B O 1
ATOM 2920 N N . PHE B 1 71 ? 40.942 32.278 173.627 1.00 32.32 71 PHE B N 1
ATOM 2921 C CA . PHE B 1 71 ? 41.913 31.591 174.480 1.00 28.30 71 PHE B CA 1
ATOM 2922 C C . PHE B 1 71 ? 43.346 32.200 174.406 1.00 34.11 71 PHE B C 1
ATOM 2923 O O . PHE B 1 71 ? 44.021 32.399 175.467 1.00 30.90 71 PHE B O 1
ATOM 2931 N N . THR B 1 72 ? 43.818 32.506 173.196 1.00 29.82 72 THR B N 1
ATOM 2932 C CA . THR B 1 72 ? 45.129 33.069 173.033 1.00 30.78 72 THR B CA 1
ATOM 2933 C C . THR B 1 72 ? 45.200 34.531 173.507 1.00 32.56 72 THR B C 1
ATOM 2934 O O . THR B 1 72 ? 46.247 34.950 174.003 1.00 40.01 72 THR B O 1
ATOM 2938 N N . ASP B 1 73 ? 44.104 35.289 173.379 1.00 28.27 73 ASP B N 1
ATOM 2939 C CA . ASP B 1 73 ? 44.015 36.642 173.904 1.00 33.19 73 ASP B CA 1
ATOM 2940 C C . ASP B 1 73 ? 44.145 36.687 175.399 1.00 33.11 73 ASP B C 1
ATOM 2941 O O . ASP B 1 73 ? 44.623 37.674 175.932 1.00 34.42 73 ASP B O 1
ATOM 2946 N N . ALA B 1 74 ? 43.796 35.584 176.079 1.00 35.46 74 ALA B N 1
ATOM 2947 C CA . ALA B 1 74 ? 43.828 35.511 177.540 1.00 32.52 74 ALA B CA 1
ATOM 2948 C C . ALA B 1 74 ? 45.132 34.978 178.078 1.00 33.89 74 ALA B C 1
ATOM 2949 O O . ALA B 1 74 ? 45.222 34.744 179.267 1.00 31.45 74 ALA B O 1
ATOM 2951 N N . GLY B 1 75 ? 46.107 34.757 177.193 1.00 30.32 75 GLY B N 1
ATOM 2952 C CA . GLY B 1 75 ? 47.438 34.358 177.541 1.00 33.06 75 GLY B CA 1
ATOM 2953 C C . GLY B 1 75 ? 47.725 32.856 177.541 1.00 32.11 75 GLY B C 1
ATOM 2954 O O . GLY B 1 75 ? 48.753 32.439 178.059 1.00 32.70 75 GLY B O 1
ATOM 2955 N N . HIS B 1 76 ? 46.839 32.063 176.955 1.00 28.32 76 HIS B N 1
ATOM 2956 C CA . HIS B 1 76 ? 46.983 30.611 176.904 1.00 25.99 76 HIS B CA 1
ATOM 2957 C C . HIS B 1 76 ? 47.423 30.078 175.551 1.00 27.61 76 HIS B C 1
ATOM 2958 O O . HIS B 1 76 ? 47.451 30.812 174.577 1.00 26.40 76 HIS B O 1
ATOM 2965 N N . ARG B 1 77 ? 47.842 28.808 175.546 1.00 27.57 77 ARG B N 1
ATOM 2966 C CA . ARG B 1 77 ? 48.248 28.079 174.354 1.00 28.15 77 ARG B CA 1
ATOM 2967 C C . ARG B 1 77 ? 46.994 27.271 173.873 1.00 27.53 77 ARG B C 1
ATOM 2968 O O . ARG B 1 77 ? 46.158 26.872 174.687 1.00 24.79 77 ARG B O 1
ATOM 2976 N N . VAL B 1 78 ? 46.889 27.072 172.557 1.00 24.06 78 VAL B N 1
ATOM 2977 C CA . VAL B 1 78 ? 45.836 26.234 171.976 1.00 25.84 78 VAL B CA 1
ATOM 2978 C C . VAL B 1 78 ? 46.486 25.210 171.053 1.00 24.18 78 VAL B C 1
ATOM 2979 O O . VAL B 1 78 ? 47.335 25.564 170.230 1.00 23.55 78 VAL B O 1
ATOM 2983 N N . VAL B 1 79 ? 46.060 23.951 171.164 1.00 23.00 79 VAL B N 1
ATOM 2984 C CA . VAL B 1 79 ? 46.424 22.892 170.223 1.00 23.48 79 VAL B CA 1
ATOM 2985 C C . VAL B 1 79 ? 45.121 22.335 169.683 1.00 17.95 79 VAL B C 1
ATOM 2986 O O . VAL B 1 79 ? 44.266 21.917 170.465 1.00 22.63 79 VAL B O 1
ATOM 2990 N N . ALA B 1 80 ? 44.966 22.359 168.334 1.00 18.25 80 ALA B N 1
ATOM 2991 C CA . ALA B 1 80 ? 43.741 21.923 167.681 1.00 18.13 80 ALA B CA 1
ATOM 2992 C C . ALA B 1 80 ? 44.134 21.021 166.511 1.00 16.48 80 ALA B C 1
ATOM 2993 O O . ALA B 1 80 ? 44.500 21.524 165.421 1.00 13.91 80 ALA B O 1
ATOM 2995 N N . PRO B 1 81 ? 44.144 19.685 166.735 1.00 15.02 81 PRO B N 1
ATOM 2996 C CA . PRO B 1 81 ? 44.540 18.762 165.653 1.00 14.87 81 PRO B CA 1
ATOM 2997 C C . PRO B 1 81 ? 43.374 18.498 164.696 1.00 16.47 81 PRO B C 1
ATOM 2998 O O . PRO B 1 81 ? 42.227 18.592 165.068 1.00 20.59 81 PRO B O 1
ATOM 3002 N N . ASP B 1 82 ? 43.741 18.184 163.463 1.00 15.58 82 ASP B N 1
ATOM 3003 C CA . ASP B 1 82 ? 42.889 17.559 162.506 1.00 17.83 82 ASP B CA 1
ATOM 3004 C C . ASP B 1 82 ? 43.074 16.037 162.627 1.00 17.27 82 ASP B C 1
ATOM 3005 O O . ASP B 1 82 ? 44.153 15.510 162.418 1.00 15.80 82 ASP B O 1
ATOM 3010 N N . LEU B 1 83 ? 41.984 15.336 162.929 1.00 16.01 83 LEU B N 1
ATOM 3011 C CA . LEU B 1 83 ? 41.990 13.872 162.982 1.00 16.57 83 LEU B CA 1
ATOM 3012 C C . LEU B 1 83 ? 42.402 13.319 161.632 1.00 15.92 83 LEU B C 1
ATOM 3013 O O . LEU B 1 83 ? 42.125 13.984 160.574 1.00 14.70 83 LEU B O 1
ATOM 3018 N N . PHE B 1 84 ? 43.012 12.149 161.616 1.00 16.63 84 PHE B N 1
ATOM 3019 C CA . PHE B 1 84 ? 43.259 11.449 160.387 1.00 17.38 84 PHE B CA 1
ATOM 3020 C C . PHE B 1 84 ? 41.905 11.231 159.655 1.00 15.71 84 PHE B C 1
ATOM 3021 O O . PHE B 1 84 ? 40.921 10.832 160.300 1.00 20.69 84 PHE B O 1
ATOM 3029 N N . GLY B 1 85 ? 41.859 11.495 158.351 1.00 16.60 85 GLY B N 1
ATOM 3030 C CA . GLY B 1 85 ? 40.665 11.546 157.544 1.00 16.15 85 GLY B CA 1
ATOM 3031 C C . GLY B 1 85 ? 40.057 12.927 157.417 1.00 18.82 85 GLY B C 1
ATOM 3032 O O . GLY B 1 85 ? 39.076 13.096 156.637 1.00 20.97 85 GLY B O 1
ATOM 3033 N N . PHE B 1 86 ? 40.609 13.927 158.145 1.00 18.73 86 PHE B N 1
ATOM 3034 C CA . PHE B 1 86 ? 39.964 15.279 158.207 1.00 19.14 86 PHE B CA 1
ATOM 3035 C C . PHE B 1 86 ? 40.976 16.396 158.012 1.00 21.22 86 PHE B C 1
ATOM 3036 O O . PHE B 1 86 ? 42.202 16.208 158.198 1.00 18.90 86 PHE B O 1
ATOM 3044 N N . GLY B 1 87 ? 40.445 17.538 157.582 1.00 15.35 87 GLY B N 1
ATOM 3045 C CA . GLY B 1 87 ? 41.224 18.781 157.499 1.00 16.62 87 GLY B CA 1
ATOM 3046 C C . GLY B 1 87 ? 42.416 18.695 156.592 1.00 17.04 87 GLY B C 1
ATOM 3047 O O . GLY B 1 87 ? 42.288 18.203 155.444 1.00 18.69 87 GLY B O 1
ATOM 3048 N N . ARG B 1 88 ? 43.591 19.012 157.128 1.00 17.97 88 ARG B N 1
ATOM 3049 C CA . ARG B 1 88 ? 44.835 18.932 156.368 1.00 20.72 88 ARG B CA 1
ATOM 3050 C C . ARG B 1 88 ? 45.635 17.652 156.667 1.00 21.45 88 ARG B C 1
ATOM 3051 O O . ARG B 1 88 ? 46.721 17.460 156.120 1.00 21.70 88 ARG B O 1
ATOM 3059 N N . SER B 1 89 ? 45.104 16.782 157.527 1.00 20.14 89 SER B N 1
ATOM 3060 C CA . SER B 1 89 ? 45.794 15.522 157.881 1.00 18.73 89 SER B CA 1
ATOM 3061 C C . SER B 1 89 ? 45.664 14.569 156.741 1.00 21.95 89 SER B C 1
ATOM 3062 O O . SER B 1 89 ? 44.789 14.735 155.883 1.00 21.54 89 SER B O 1
ATOM 3065 N N . ASP B 1 90 ? 46.501 13.529 156.744 1.00 23.77 90 ASP B N 1
ATOM 3066 C CA . ASP B 1 90 ? 46.371 12.470 155.760 1.00 26.15 90 ASP B CA 1
ATOM 3067 C C . ASP B 1 90 ? 45.119 11.655 155.982 1.00 24.10 90 ASP B C 1
ATOM 3068 O O . ASP B 1 90 ? 44.627 11.565 157.102 1.00 29.34 90 ASP B O 1
ATOM 3073 N N . LYS B 1 91 ? 44.641 11.056 154.907 1.00 21.94 91 LYS B N 1
ATOM 3074 C CA . LYS B 1 91 ? 43.309 10.397 154.859 1.00 24.76 91 LYS B CA 1
ATOM 3075 C C . LYS B 1 91 ? 43.376 8.968 154.364 1.00 21.42 91 LYS B C 1
ATOM 3076 O O . LYS B 1 91 ? 43.427 8.736 153.170 1.00 21.72 91 LYS B O 1
ATOM 3082 N N . PRO B 1 92 ? 43.448 7.985 155.289 1.00 22.88 92 PRO B N 1
ATOM 3083 C CA . PRO B 1 92 ? 43.331 6.565 154.891 1.00 22.99 92 PRO B CA 1
ATOM 3084 C C . PRO B 1 92 ? 42.172 6.296 153.966 1.00 23.76 92 PRO B C 1
ATOM 3085 O O . PRO B 1 92 ? 41.128 6.949 154.105 1.00 22.31 92 PRO B O 1
ATOM 3089 N N . ILE B 1 93 ? 42.388 5.419 152.973 1.00 20.51 93 ILE B N 1
ATOM 3090 C CA . ILE B 1 93 ? 41.423 5.123 151.961 1.00 21.02 93 ILE B CA 1
ATOM 3091 C C . ILE B 1 93 ? 40.675 3.815 152.224 1.00 21.02 93 ILE B C 1
ATOM 3092 O O . ILE B 1 93 ? 39.749 3.526 151.497 1.00 28.50 93 ILE B O 1
ATOM 3097 N N . GLU B 1 94 ? 41.059 3.049 153.212 1.00 23.06 94 GLU B N 1
ATOM 3098 C CA . GLU B 1 94 ? 40.426 1.774 153.546 1.00 25.53 94 GLU B CA 1
ATOM 3099 C C . GLU B 1 94 ? 39.522 1.959 154.786 1.00 25.81 94 GLU B C 1
ATOM 3100 O O . GLU B 1 94 ? 39.980 2.467 155.822 1.00 28.30 94 GLU B O 1
ATOM 3106 N N . ASP B 1 95 ? 38.281 1.551 154.625 1.00 24.18 95 ASP B N 1
ATOM 3107 C CA . ASP B 1 95 ? 37.263 1.560 155.605 1.00 25.64 95 ASP B CA 1
ATOM 3108 C C . ASP B 1 95 ? 37.702 1.070 156.978 1.00 23.87 95 ASP B C 1
ATOM 3109 O O . ASP B 1 95 ? 37.516 1.740 157.917 1.00 23.69 95 ASP B O 1
ATOM 3114 N N . SER B 1 96 ? 38.330 -0.087 157.039 1.00 24.53 96 SER B N 1
ATOM 3115 C CA . SER B 1 96 ? 38.623 -0.749 158.341 1.00 23.85 96 SER B CA 1
ATOM 3116 C C . SER B 1 96 ? 39.683 -0.084 159.176 1.00 22.66 96 SER B C 1
ATOM 3117 O O . SER B 1 96 ? 39.852 -0.418 160.348 1.00 26.59 96 SER B O 1
ATOM 3120 N N . VAL B 1 97 ? 40.488 0.798 158.560 1.00 26.22 97 VAL B N 1
ATOM 3121 C CA . VAL B 1 97 ? 41.538 1.511 159.302 1.00 20.76 97 VAL B CA 1
ATOM 3122 C C . VAL B 1 97 ? 40.928 2.435 160.308 1.00 21.32 97 VAL B C 1
ATOM 3123 O O . VAL B 1 97 ? 41.484 2.635 161.427 1.00 20.81 97 VAL B O 1
ATOM 3127 N N . TYR B 1 98 ? 39.812 3.076 159.944 1.00 20.96 98 TYR B N 1
ATOM 3128 C CA . TYR B 1 98 ? 39.106 3.955 160.908 1.00 22.01 98 TYR B CA 1
ATOM 3129 C C . TYR B 1 98 ? 38.318 3.119 161.893 1.00 24.35 98 TYR B C 1
ATOM 3130 O O . TYR B 1 98 ? 37.516 2.283 161.466 1.00 29.02 98 TYR B O 1
ATOM 3139 N N . ASN B 1 99 ? 38.560 3.373 163.195 1.00 25.19 99 ASN B N 1
ATOM 3140 C CA . ASN B 1 99 ? 37.809 2.805 164.298 1.00 26.16 99 ASN B CA 1
ATOM 3141 C C . ASN B 1 99 ? 38.106 3.593 165.566 1.00 23.99 99 ASN B C 1
ATOM 3142 O O . ASN B 1 99 ? 38.970 4.521 165.499 1.00 30.60 99 ASN B O 1
ATOM 3147 N N . PHE B 1 100 ? 37.457 3.284 166.679 1.00 23.27 100 PHE B N 1
ATOM 3148 C CA . PHE B 1 100 ? 37.593 3.987 167.929 1.00 24.89 100 PHE B CA 1
ATOM 3149 C C . PHE B 1 100 ? 39.025 4.025 168.438 1.00 24.99 100 PHE B C 1
ATOM 3150 O O . PHE B 1 100 ? 39.563 5.059 168.756 1.00 23.31 100 PHE B O 1
ATOM 3158 N N . GLU B 1 101 ? 39.681 2.868 168.425 1.00 25.28 101 GLU B N 1
ATOM 3159 C CA . GLU B 1 101 ? 41.074 2.764 168.828 1.00 28.58 101 GLU B CA 1
ATOM 3160 C C . GLU B 1 101 ? 42.044 3.562 167.985 1.00 27.16 101 GLU B C 1
ATOM 3161 O O . GLU B 1 101 ? 42.925 4.234 168.573 1.00 25.83 101 GLU B O 1
ATOM 3167 N N . PHE B 1 102 ? 41.912 3.465 166.649 1.00 20.97 102 PHE B N 1
ATOM 3168 C CA . PHE B 1 102 ? 42.722 4.216 165.710 1.00 21.74 102 PHE B CA 1
ATOM 3169 C C . PHE B 1 102 ? 42.767 5.699 166.063 1.00 21.93 102 PHE B C 1
ATOM 3170 O O . PHE B 1 102 ? 43.857 6.296 166.147 1.00 22.79 102 PHE B O 1
ATOM 3178 N N . HIS B 1 103 ? 41.585 6.286 166.266 1.00 22.25 103 HIS B N 1
ATOM 3179 C CA . HIS B 1 103 ? 41.459 7.728 166.557 1.00 21.21 103 HIS B CA 1
ATOM 3180 C C . HIS B 1 103 ? 41.947 8.103 167.932 1.00 23.54 103 HIS B C 1
ATOM 3181 O O . HIS B 1 103 ? 42.732 9.060 168.072 1.00 19.89 103 HIS B O 1
ATOM 3188 N N . ARG B 1 104 ? 41.490 7.364 168.942 1.00 22.43 104 ARG B N 1
ATOM 3189 C CA . ARG B 1 104 ? 41.820 7.625 170.340 1.00 21.77 104 ARG B CA 1
ATOM 3190 C C . ARG B 1 104 ? 43.346 7.617 170.519 1.00 21.60 104 ARG B C 1
ATOM 3191 O O . ARG B 1 104 ? 43.894 8.551 171.085 1.00 19.00 104 ARG B O 1
ATOM 3199 N N . ASN B 1 105 ? 43.986 6.565 169.975 1.00 21.68 105 ASN B N 1
ATOM 3200 C CA . ASN B 1 105 ? 45.430 6.395 170.154 1.00 28.67 105 ASN B CA 1
ATOM 3201 C C . ASN B 1 105 ? 46.195 7.493 169.449 1.00 28.29 105 ASN B C 1
ATOM 3202 O O . ASN B 1 105 ? 47.201 7.932 169.985 1.00 31.45 105 ASN B O 1
ATOM 3207 N N . SER B 1 106 ? 45.716 7.960 168.282 1.00 22.39 106 SER B N 1
ATOM 3208 C CA . SER B 1 106 ? 46.349 9.080 167.605 1.00 20.92 106 SER B CA 1
ATOM 3209 C C . SER B 1 106 ? 46.421 10.300 168.466 1.00 20.60 106 SER B C 1
ATOM 3210 O O . SER B 1 106 ? 47.459 11.037 168.447 1.00 20.15 106 SER B O 1
ATOM 3213 N N . LEU B 1 107 ? 45.354 10.549 169.234 1.00 19.35 107 LEU B N 1
ATOM 3214 C CA . LEU B 1 107 ? 45.285 11.722 170.106 1.00 19.95 107 LEU B CA 1
ATOM 3215 C C . LEU B 1 107 ? 46.203 11.548 171.324 1.00 23.71 107 LEU B C 1
ATOM 3216 O O . LEU B 1 107 ? 46.913 12.478 171.719 1.00 20.27 107 LEU B O 1
ATOM 3221 N N . ILE B 1 108 ? 46.140 10.357 171.930 1.00 23.54 108 ILE B N 1
ATOM 3222 C CA . ILE B 1 108 ? 47.092 9.993 173.010 1.00 25.27 108 ILE B CA 1
ATOM 3223 C C . ILE B 1 108 ? 48.560 10.213 172.574 1.00 28.40 108 ILE B C 1
ATOM 3224 O O . ILE B 1 108 ? 49.286 10.827 173.318 1.00 34.45 108 ILE B O 1
ATOM 3229 N N . GLN B 1 109 ? 48.942 9.753 171.373 1.00 26.43 109 GLN B N 1
ATOM 3230 C CA . GLN B 1 109 ? 50.309 9.899 170.819 1.00 24.53 109 GLN B CA 1
ATOM 3231 C C . GLN B 1 109 ? 50.692 11.341 170.581 1.00 28.32 109 GLN B C 1
ATOM 3232 O O . GLN B 1 109 ? 51.833 11.733 170.874 1.00 17.28 109 GLN B O 1
ATOM 3238 N N . LEU B 1 110 ? 49.733 12.144 170.094 1.00 28.84 110 LEU B N 1
ATOM 3239 C CA . LEU B 1 110 ? 49.964 13.576 169.861 1.00 30.12 110 LEU B CA 1
ATOM 3240 C C . LEU B 1 110 ? 50.221 14.261 171.193 1.00 31.04 110 LEU B C 1
ATOM 3241 O O . LEU B 1 110 ? 51.174 15.070 171.322 1.00 32.21 110 LEU B O 1
ATOM 3246 N N . ILE B 1 111 ? 49.388 13.952 172.182 1.00 27.46 111 ILE B N 1
ATOM 3247 C CA . ILE B 1 111 ? 49.544 14.519 173.520 1.00 35.34 111 ILE B CA 1
ATOM 3248 C C . ILE B 1 111 ? 50.947 14.240 174.113 1.00 36.66 111 ILE B C 1
ATOM 3249 O O . ILE B 1 111 ? 51.589 15.174 174.651 1.00 31.39 111 ILE B O 1
ATOM 3254 N N . GLU B 1 112 ? 51.395 12.984 173.988 1.00 39.17 112 GLU B N 1
ATOM 3255 C CA . GLU B 1 112 ? 52.692 12.559 174.506 1.00 40.15 112 GLU B CA 1
ATOM 3256 C C . GLU B 1 112 ? 53.836 13.126 173.674 1.00 35.51 112 GLU B C 1
ATOM 3257 O O . GLU B 1 112 ? 54.867 13.472 174.231 1.00 40.33 112 GLU B O 1
ATOM 3263 N N . HIS B 1 113 ? 53.621 13.299 172.358 1.00 33.03 113 HIS B N 1
ATOM 3264 C CA . HIS B 1 113 ? 54.596 13.889 171.459 1.00 34.63 113 HIS B CA 1
ATOM 3265 C C . HIS B 1 113 ? 54.911 15.364 171.759 1.00 29.60 113 HIS B C 1
ATOM 3266 O O . HIS B 1 113 ? 56.104 15.753 171.743 1.00 27.56 113 HIS B O 1
ATOM 3273 N N . LEU B 1 114 ? 53.881 16.146 172.029 1.00 27.93 114 LEU B N 1
ATOM 3274 C CA . LEU B 1 114 ? 54.028 17.563 172.420 1.00 28.46 114 LEU B CA 1
ATOM 3275 C C . LEU B 1 114 ? 54.215 17.738 173.942 1.00 28.19 114 LEU B C 1
ATOM 3276 O O . LEU B 1 114 ? 54.408 18.863 174.391 1.00 31.39 114 LEU B O 1
ATOM 3281 N N . ASP B 1 115 ? 54.101 16.638 174.700 1.00 30.13 115 ASP B N 1
ATOM 3282 C CA . ASP B 1 115 ? 54.227 16.640 176.127 1.00 34.29 115 ASP B CA 1
ATOM 3283 C C . ASP B 1 115 ? 53.299 17.697 176.744 1.00 35.07 115 ASP B C 1
ATOM 3284 O O . ASP B 1 115 ? 53.713 18.463 177.600 1.00 40.48 115 ASP B O 1
ATOM 3289 N N . LEU B 1 116 ? 52.049 17.726 176.326 1.00 34.83 116 LEU B N 1
ATOM 3290 C CA . LEU B 1 116 ? 51.050 18.666 176.827 1.00 34.30 116 LEU B CA 1
ATOM 3291 C C . LEU B 1 116 ? 50.759 18.458 178.306 1.00 37.17 116 LEU B C 1
ATOM 3292 O O . LEU B 1 116 ? 50.560 17.367 178.728 1.00 39.04 116 LEU B O 1
ATOM 3297 N N . LYS B 1 117 ? 50.673 19.536 179.067 1.00 41.71 117 LYS B N 1
ATOM 3298 C CA . LYS B 1 117 ? 50.537 19.418 180.503 1.00 47.45 117 LYS B CA 1
ATOM 3299 C C . LYS B 1 117 ? 49.347 19.961 181.280 1.00 52.29 117 LYS B C 1
ATOM 3300 O O . LYS B 1 117 ? 48.735 19.219 182.003 1.00 68.71 117 LYS B O 1
ATOM 3306 N N . ASN B 1 118 ? 49.039 21.237 181.215 1.00 45.21 118 ASN B N 1
ATOM 3307 C CA . ASN B 1 118 ? 47.927 21.730 182.013 1.00 42.89 118 ASN B CA 1
ATOM 3308 C C . ASN B 1 118 ? 46.804 21.921 181.032 1.00 38.05 118 ASN B C 1
ATOM 3309 O O . ASN B 1 118 ? 46.483 22.993 180.633 1.00 40.53 118 ASN B O 1
ATOM 3314 N N . ILE B 1 119 ? 46.225 20.821 180.650 1.00 32.59 119 ILE B N 1
ATOM 3315 C CA . ILE B 1 119 ? 45.260 20.804 179.614 1.00 26.15 119 ILE B CA 1
ATOM 3316 C C . ILE B 1 119 ? 43.826 21.108 179.955 1.00 27.13 119 ILE B C 1
ATOM 3317 O O . ILE B 1 119 ? 43.292 20.581 180.865 1.00 22.96 119 ILE B O 1
ATOM 3322 N N . VAL B 1 120 ? 43.282 22.066 179.234 1.00 28.46 120 VAL B N 1
ATOM 3323 C CA . VAL B 1 120 ? 41.832 22.278 179.225 1.00 29.17 120 VAL B CA 1
ATOM 3324 C C . VAL B 1 120 ? 41.291 21.551 177.969 1.00 25.92 120 VAL B C 1
ATOM 3325 O O . VAL B 1 120 ? 41.594 21.957 176.833 1.00 33.18 120 VAL B O 1
ATOM 3329 N N . LEU B 1 121 ? 40.572 20.455 178.195 1.00 29.61 121 LEU B N 1
ATOM 3330 C CA . LEU B 1 121 ? 40.018 19.653 177.115 1.00 28.36 121 LEU B CA 1
ATOM 3331 C C . LEU B 1 121 ? 38.771 20.411 176.632 1.00 26.98 121 LEU B C 1
ATOM 3332 O O . LEU B 1 121 ? 37.851 20.661 177.436 1.00 22.67 121 LEU B O 1
ATOM 3337 N N . VAL B 1 122 ? 38.762 20.768 175.353 1.00 24.58 122 VAL B N 1
ATOM 3338 C CA . VAL B 1 122 ? 37.596 21.338 174.679 1.00 21.96 122 VAL B CA 1
ATOM 3339 C C . VAL B 1 122 ? 37.131 20.347 173.611 1.00 20.91 122 VAL B C 1
ATOM 3340 O O . VAL B 1 122 ? 37.915 20.013 172.712 1.00 20.67 122 VAL B O 1
ATOM 3344 N N . CYS B 1 123 ? 35.910 19.865 173.699 1.00 19.02 123 CYS B N 1
ATOM 3345 C CA . CYS B 1 123 ? 35.415 18.819 172.763 1.00 20.83 123 CYS B CA 1
ATOM 3346 C C . CYS B 1 123 ? 33.966 18.955 172.456 1.00 21.81 123 CYS B C 1
ATOM 3347 O O . CYS B 1 123 ? 33.224 19.685 173.164 1.00 18.17 123 CYS B O 1
ATOM 3350 N N . GLN B 1 124 ? 33.553 18.217 171.418 1.00 20.96 124 GLN B N 1
ATOM 3351 C CA . GLN B 1 124 ? 32.197 18.259 170.814 1.00 18.73 124 GLN B CA 1
ATOM 3352 C C . GLN B 1 124 ? 32.150 17.047 169.849 1.00 16.65 124 GLN B C 1
ATOM 3353 O O . GLN B 1 124 ? 33.177 16.691 169.286 1.00 21.44 124 GLN B O 1
ATOM 3359 N N . ASP B 1 125 ? 30.974 16.481 169.669 1.00 20.30 125 ASP B N 1
ATOM 3360 C CA . ASP B 1 125 ? 30.695 15.354 168.768 1.00 19.05 125 ASP B CA 1
ATOM 3361 C C . ASP B 1 125 ? 31.689 14.209 169.146 1.00 19.37 125 ASP B C 1
ATOM 3362 O O . ASP B 1 125 ? 31.951 13.987 170.356 1.00 18.31 125 ASP B O 1
ATOM 3367 N N . TRP B 1 126 ? 32.278 13.557 168.126 1.00 19.39 126 TRP B N 1
ATOM 3368 C CA . TRP B 1 126 ? 33.332 12.516 168.324 1.00 19.35 126 TRP B CA 1
ATOM 3369 C C . TRP B 1 126 ? 34.582 13.032 169.021 1.00 20.27 126 TRP B C 1
ATOM 3370 O O . TRP B 1 126 ? 35.289 12.296 169.662 1.00 18.62 126 TRP B O 1
ATOM 3381 N N . GLY B 1 127 ? 34.851 14.348 168.892 1.00 23.39 127 GLY B N 1
ATOM 3382 C CA . GLY B 1 127 ? 35.827 15.004 169.714 1.00 23.47 127 GLY B CA 1
ATOM 3383 C C . GLY B 1 127 ? 35.677 14.639 171.178 1.00 22.10 127 GLY B C 1
ATOM 3384 O O . GLY B 1 127 ? 36.675 14.313 171.839 1.00 23.59 127 GLY B O 1
ATOM 3385 N N . GLY B 1 128 ? 34.454 14.655 171.665 1.00 25.75 128 GLY B N 1
ATOM 3386 C CA . GLY B 1 128 ? 34.134 14.216 173.023 1.00 24.55 128 GLY B CA 1
ATOM 3387 C C . GLY B 1 128 ? 34.026 12.709 173.182 1.00 27.18 128 GLY B C 1
ATOM 3388 O O . GLY B 1 128 ? 34.569 12.168 174.136 1.00 21.68 128 GLY B O 1
ATOM 3389 N N . GLY B 1 129 ? 33.323 12.050 172.254 1.00 22.08 129 GLY B N 1
ATOM 3390 C CA . GLY B 1 129 ? 33.187 10.582 172.226 1.00 21.92 129 GLY B CA 1
ATOM 3391 C C . GLY B 1 129 ? 34.515 9.861 172.435 1.00 23.28 129 GLY B C 1
ATOM 3392 O O . GLY B 1 129 ? 34.613 8.919 173.224 1.00 23.59 129 GLY B O 1
ATOM 3393 N N . LEU B 1 130 ? 35.532 10.313 171.693 1.00 24.09 130 LEU B N 1
ATOM 3394 C CA . LEU B 1 130 ? 36.898 9.907 171.845 1.00 26.66 130 LEU B CA 1
ATOM 3395 C C . LEU B 1 130 ? 37.602 10.590 173.049 1.00 28.72 130 LEU B C 1
ATOM 3396 O O . LEU B 1 130 ? 38.065 9.898 173.996 1.00 25.06 130 LEU B O 1
ATOM 3401 N N . GLY B 1 131 ? 37.694 11.941 172.997 1.00 27.49 131 GLY B N 1
ATOM 3402 C CA . GLY B 1 131 ? 38.458 12.738 173.923 1.00 26.55 131 GLY B CA 1
ATOM 3403 C C . GLY B 1 131 ? 38.135 12.591 175.420 1.00 25.79 131 GLY B C 1
ATOM 3404 O O . GLY B 1 131 ? 39.049 12.577 176.270 1.00 26.91 131 GLY B O 1
ATOM 3405 N N . LEU B 1 132 ? 36.857 12.480 175.728 1.00 26.19 132 LEU B N 1
ATOM 3406 C CA . LEU B 1 132 ? 36.399 12.285 177.094 1.00 31.38 132 LEU B CA 1
ATOM 3407 C C . LEU B 1 132 ? 36.893 10.931 177.687 1.00 30.46 132 LEU B C 1
ATOM 3408 O O . LEU B 1 132 ? 36.826 10.753 178.910 1.00 28.74 132 LEU B O 1
ATOM 3413 N N . THR B 1 133 ? 37.334 10.003 176.830 1.00 27.37 133 THR B N 1
ATOM 3414 C CA . THR B 1 133 ? 37.853 8.711 177.297 1.00 26.89 133 THR B CA 1
ATOM 3415 C C . THR B 1 133 ? 39.377 8.723 177.528 1.00 26.35 133 THR B C 1
ATOM 3416 O O . THR B 1 133 ? 39.934 7.676 177.870 1.00 25.59 133 THR B O 1
ATOM 3420 N N . ILE B 1 134 ? 40.032 9.873 177.308 1.00 24.17 134 ILE B N 1
ATOM 3421 C CA . ILE B 1 134 ? 41.493 9.955 177.402 1.00 25.17 134 ILE B CA 1
ATOM 3422 C C . ILE B 1 134 ? 42.047 10.326 178.787 1.00 27.13 134 ILE B C 1
ATOM 3423 O O . ILE B 1 134 ? 43.013 9.669 179.248 1.00 22.70 134 ILE B O 1
ATOM 3428 N N . PRO B 1 135 ? 41.441 11.309 179.476 1.00 27.26 135 PRO B N 1
ATOM 3429 C CA . PRO B 1 135 ? 41.972 11.739 180.751 1.00 26.22 135 PRO B CA 1
ATOM 3430 C C . PRO B 1 135 ? 42.143 10.654 181.838 1.00 32.02 135 PRO B C 1
ATOM 3431 O O . PRO B 1 135 ? 43.096 10.744 182.609 1.00 28.47 135 PRO B O 1
ATOM 3435 N N . MET B 1 136 ? 41.270 9.639 181.846 1.00 33.07 136 MET B N 1
ATOM 3436 C CA . MET B 1 136 ? 41.335 8.535 182.776 1.00 30.84 136 MET B CA 1
ATOM 3437 C C . MET B 1 136 ? 42.652 7.757 182.695 1.00 31.91 136 MET B C 1
ATOM 3438 O O . MET B 1 136 ? 43.059 7.139 183.686 1.00 29.87 136 MET B O 1
ATOM 3443 N N . ASP B 1 137 ? 43.324 7.805 181.547 1.00 30.32 137 ASP B N 1
ATOM 3444 C CA . ASP B 1 137 ? 44.596 7.155 181.350 1.00 29.66 137 ASP B CA 1
ATOM 3445 C C . ASP B 1 137 ? 45.762 8.130 181.304 1.00 31.84 137 ASP B C 1
ATOM 3446 O O . ASP B 1 137 ? 46.906 7.727 181.025 1.00 33.34 137 ASP B O 1
ATOM 3451 N N . MET B 1 138 ? 45.509 9.404 181.602 1.00 33.97 138 MET B N 1
ATOM 3452 C CA . MET B 1 138 ? 46.525 10.480 181.676 1.00 37.09 138 MET B CA 1
ATOM 3453 C C . MET B 1 138 ? 46.085 11.560 182.658 1.00 40.23 138 MET B C 1
ATOM 3454 O O . MET B 1 138 ? 46.092 12.726 182.325 1.00 39.97 138 MET B O 1
ATOM 3459 N N . GLN B 1 139 ? 45.681 11.156 183.846 1.00 41.44 139 GLN B N 1
ATOM 3460 C CA . GLN B 1 139 ? 44.991 12.006 184.816 1.00 40.81 139 GLN B CA 1
ATOM 3461 C C . GLN B 1 139 ? 45.695 13.295 185.174 1.00 44.01 139 GLN B C 1
ATOM 3462 O O . GLN B 1 139 ? 45.051 14.317 185.368 1.00 48.53 139 GLN B O 1
ATOM 3468 N N . ASP B 1 140 ? 47.007 13.223 185.335 1.00 39.70 140 ASP B N 1
ATOM 3469 C CA . ASP B 1 140 ? 47.837 14.373 185.729 1.00 41.09 140 ASP B CA 1
ATOM 3470 C C . ASP B 1 140 ? 47.966 15.473 184.676 1.00 37.33 140 ASP B C 1
ATOM 3471 O O . ASP B 1 140 ? 48.253 16.624 185.036 1.00 40.15 140 ASP B O 1
ATOM 3476 N N . ARG B 1 141 ? 47.685 15.163 183.413 1.00 34.93 141 ARG B N 1
ATOM 3477 C CA . ARG B 1 141 ? 47.802 16.152 182.336 1.00 37.38 141 ARG B CA 1
ATOM 3478 C C . ARG B 1 141 ? 46.551 17.000 182.047 1.00 35.29 141 ARG B C 1
ATOM 3479 O O . ARG B 1 141 ? 46.632 17.996 181.327 1.00 32.86 141 ARG B O 1
ATOM 3487 N N . PHE B 1 142 ? 45.406 16.612 182.600 1.00 32.37 142 PHE B N 1
ATOM 3488 C CA . PHE B 1 142 ? 44.141 17.341 182.378 1.00 35.53 142 PHE B CA 1
ATOM 3489 C C . PHE B 1 142 ? 43.642 18.042 183.649 1.00 38.96 142 PHE B C 1
ATOM 3490 O O . PHE B 1 142 ? 43.489 17.369 184.672 1.00 41.89 142 PHE B O 1
ATOM 3498 N N . LYS B 1 143 ? 43.376 19.353 183.562 1.00 39.18 143 LYS B N 1
ATOM 3499 C CA . LYS B 1 143 ? 42.972 20.233 184.672 1.00 42.25 143 LYS B CA 1
ATOM 3500 C C . LYS B 1 143 ? 41.486 20.683 184.581 1.00 42.00 143 LYS B C 1
ATOM 3501 O O . LYS B 1 143 ? 40.792 20.724 185.601 1.00 42.16 143 LYS B O 1
ATOM 3507 N N . LYS B 1 144 ? 41.002 21.018 183.370 1.00 35.12 144 LYS B N 1
ATOM 3508 C CA . LYS B 1 144 ? 39.650 21.500 183.183 1.00 30.18 144 LYS B CA 1
ATOM 3509 C C . LYS B 1 144 ? 39.008 20.968 181.862 1.00 23.95 144 LYS B C 1
ATOM 3510 O O . LYS B 1 144 ? 39.687 20.373 181.050 1.00 28.20 144 LYS B O 1
ATOM 3516 N N . LEU B 1 145 ? 37.709 21.207 181.728 1.00 25.11 145 LEU B N 1
ATOM 3517 C CA . LEU B 1 145 ? 36.895 20.671 180.594 1.00 24.05 145 LEU B CA 1
ATOM 3518 C C . LEU B 1 145 ? 35.884 21.735 180.143 1.00 28.87 145 LEU B C 1
ATOM 3519 O O . LEU B 1 145 ? 35.108 22.258 180.948 1.00 27.26 145 LEU B O 1
ATOM 3524 N N . ILE B 1 146 ? 35.861 21.998 178.836 1.00 25.70 146 ILE B N 1
ATOM 3525 C CA . ILE B 1 146 ? 34.764 22.715 178.169 1.00 23.77 146 ILE B CA 1
ATOM 3526 C C . ILE B 1 146 ? 34.114 21.660 177.252 1.00 26.88 146 ILE B C 1
ATOM 3527 O O . ILE B 1 146 ? 34.800 21.123 176.379 1.00 28.65 146 ILE B O 1
ATOM 3532 N N . VAL B 1 147 ? 32.849 21.355 177.494 1.00 24.12 147 VAL B N 1
ATOM 3533 C CA . VAL B 1 147 ? 32.104 20.354 176.736 1.00 30.58 147 VAL B CA 1
ATOM 3534 C C . VAL B 1 147 ? 30.891 20.975 176.050 1.00 32.95 147 VAL B C 1
ATOM 3535 O O . VAL B 1 147 ? 30.116 21.749 176.626 1.00 24.63 147 VAL B O 1
ATOM 3539 N N . MET B 1 148 ? 30.775 20.664 174.763 1.00 31.08 148 MET B N 1
ATOM 3540 C CA . MET B 1 148 ? 29.680 21.038 173.892 1.00 29.69 148 MET B CA 1
ATOM 3541 C C . MET B 1 148 ? 29.120 19.779 173.235 1.00 30.81 148 MET B C 1
ATOM 3542 O O . MET B 1 148 ? 29.741 18.720 173.287 1.00 23.19 148 MET B O 1
ATOM 3547 N N . ASN B 1 149 ? 27.899 19.882 172.698 1.00 27.30 149 ASN B N 1
ATOM 3548 C CA . ASN B 1 149 ? 27.097 18.808 172.144 1.00 24.84 149 ASN B CA 1
ATOM 3549 C C . ASN B 1 149 ? 27.916 17.565 171.779 1.00 24.03 149 ASN B C 1
ATOM 3550 O O . ASN B 1 149 ? 28.635 17.550 170.789 1.00 27.08 149 ASN B O 1
ATOM 3555 N N . THR B 1 150 ? 27.861 16.592 172.670 1.00 22.12 150 THR B N 1
ATOM 3556 C CA . THR B 1 150 ? 28.670 15.367 172.618 1.00 19.41 150 THR B CA 1
ATOM 3557 C C . THR B 1 150 ? 27.995 14.335 173.554 1.00 18.77 150 THR B C 1
ATOM 3558 O O . THR B 1 150 ? 26.923 14.602 174.132 1.00 18.90 150 THR B O 1
ATOM 3562 N N . THR B 1 151 ? 28.618 13.178 173.676 1.00 21.31 151 THR B N 1
ATOM 3563 C CA . THR B 1 151 ? 28.110 12.091 174.512 1.00 21.58 151 THR B CA 1
ATOM 3564 C C . THR B 1 151 ? 29.305 11.137 174.809 1.00 21.77 151 THR B C 1
ATOM 3565 O O . THR B 1 151 ? 30.341 11.188 174.123 1.00 22.07 151 THR B O 1
ATOM 3569 N N . ILE B 1 152 ? 29.192 10.347 175.852 1.00 21.23 152 ILE B N 1
ATOM 3570 C CA . ILE B 1 152 ? 30.120 9.228 176.144 1.00 24.81 152 ILE B CA 1
ATOM 3571 C C . ILE B 1 152 ? 29.257 7.996 175.963 1.00 25.48 152 ILE B C 1
ATOM 3572 O O . ILE B 1 152 ? 28.148 7.958 176.466 1.00 27.42 152 ILE B O 1
ATOM 3577 N N . SER B 1 153 ? 29.737 7.048 175.179 1.00 23.33 153 SER B N 1
ATOM 3578 C CA . SER B 1 153 ? 28.999 5.824 174.877 1.00 28.32 153 SER B CA 1
ATOM 3579 C C . SER B 1 153 ? 28.836 4.993 176.154 1.00 31.39 153 SER B C 1
ATOM 3580 O O . SER B 1 153 ? 29.829 4.759 176.837 1.00 30.88 153 SER B O 1
ATOM 3583 N N . ASN B 1 154 ? 27.612 4.613 176.452 1.00 28.91 154 ASN B N 1
ATOM 3584 C CA . ASN B 1 154 ? 27.188 3.834 177.613 1.00 30.21 154 ASN B CA 1
ATOM 3585 C C . ASN B 1 154 ? 26.512 2.519 177.256 1.00 33.66 154 ASN B C 1
ATOM 3586 O O . ASN B 1 154 ? 26.167 1.769 178.157 1.00 35.13 154 ASN B O 1
ATOM 3591 N N . GLY B 1 155 ? 26.367 2.198 175.975 1.00 35.80 155 GLY B N 1
ATOM 3592 C CA . GLY B 1 155 ? 25.769 0.979 175.504 1.00 42.19 155 GLY B CA 1
ATOM 3593 C C . GLY B 1 155 ? 24.215 0.967 175.460 1.00 39.72 155 GLY B C 1
ATOM 3594 O O . GLY B 1 155 ? 23.663 0.025 174.952 1.00 41.14 155 GLY B O 1
ATOM 3595 N N . GLU B 1 156 ? 23.554 2.007 175.908 1.00 34.56 156 GLU B N 1
ATOM 3596 C CA . GLU B 1 156 ? 22.094 2.020 175.976 1.00 31.80 156 GLU B CA 1
ATOM 3597 C C . GLU B 1 156 ? 21.484 2.093 174.573 1.00 32.17 156 GLU B C 1
ATOM 3598 O O . GLU B 1 156 ? 22.166 2.569 173.671 1.00 29.70 156 GLU B O 1
ATOM 3604 N N . PRO B 1 157 ? 20.251 1.651 174.388 1.00 29.99 157 PRO B N 1
ATOM 3605 C CA . PRO B 1 157 ? 19.646 1.687 173.050 1.00 33.53 157 PRO B CA 1
ATOM 3606 C C . PRO B 1 157 ? 19.807 3.065 172.376 1.00 34.31 157 PRO B C 1
ATOM 3607 O O . PRO B 1 157 ? 19.718 4.109 173.041 1.00 32.92 157 PRO B O 1
ATOM 3611 N N . LEU B 1 158 ? 20.112 3.069 171.079 1.00 39.33 158 LEU B N 1
ATOM 3612 C CA . LEU B 1 158 ? 20.140 4.284 170.295 1.00 38.47 158 LEU B CA 1
ATOM 3613 C C . LEU B 1 158 ? 18.747 4.883 170.173 1.00 38.30 158 LEU B C 1
ATOM 3614 O O . LEU B 1 158 ? 17.821 4.174 169.968 1.00 50.51 158 LEU B O 1
ATOM 3619 N N . ALA B 1 159 ? 18.670 6.206 170.305 1.00 38.80 159 ALA B N 1
ATOM 3620 C CA . ALA B 1 159 ? 17.459 6.960 169.965 1.00 38.55 159 ALA B CA 1
ATOM 3621 C C . ALA B 1 159 ? 17.155 6.823 168.461 1.00 37.13 159 ALA B C 1
ATOM 3622 O O . ALA B 1 159 ? 18.075 6.567 167.662 1.00 43.66 159 ALA B O 1
ATOM 3624 N N . GLU B 1 160 ? 15.895 6.982 168.073 1.00 33.58 160 GLU B N 1
ATOM 3625 C CA . GLU B 1 160 ? 15.508 6.849 166.668 1.00 43.23 160 GLU B CA 1
ATOM 3626 C C . GLU B 1 160 ? 16.283 7.777 165.727 1.00 44.06 160 GLU B C 1
ATOM 3627 O O . GLU B 1 160 ? 16.644 7.391 164.616 1.00 40.92 160 GLU B O 1
ATOM 3633 N N . ALA B 1 161 ? 16.531 8.998 166.186 1.00 39.84 161 ALA B N 1
ATOM 3634 C CA . ALA B 1 161 ? 17.249 10.026 165.398 1.00 37.30 161 ALA B CA 1
ATOM 3635 C C . ALA B 1 161 ? 18.670 9.608 165.059 1.00 34.44 161 ALA B C 1
ATOM 3636 O O . ALA B 1 161 ? 19.101 9.818 163.934 1.00 34.32 161 ALA B O 1
ATOM 3638 N N . ALA B 1 162 ? 19.341 8.922 165.969 1.00 30.35 162 ALA B N 1
ATOM 3639 C CA . ALA B 1 162 ? 20.700 8.392 165.765 1.00 30.10 162 ALA B CA 1
ATOM 3640 C C . ALA B 1 162 ? 20.698 7.257 164.774 1.00 29.53 162 ALA B C 1
ATOM 3641 O O . ALA B 1 162 ? 21.551 7.207 163.886 1.00 22.82 162 ALA B O 1
ATOM 3643 N N . VAL B 1 163 ? 19.734 6.327 164.922 1.00 28.48 163 VAL B N 1
ATOM 3644 C CA . VAL B 1 163 ? 19.580 5.231 163.985 1.00 29.82 163 VAL B CA 1
ATOM 3645 C C . VAL B 1 163 ? 19.323 5.787 162.557 1.00 32.69 163 VAL B C 1
ATOM 3646 O O . VAL B 1 163 ? 19.899 5.302 161.611 1.00 30.33 163 VAL B O 1
ATOM 3650 N N . GLN B 1 164 ? 18.443 6.784 162.448 1.00 33.06 164 GLN B N 1
ATOM 3651 C CA . GLN B 1 164 ? 18.111 7.479 161.181 1.00 32.88 164 GLN B CA 1
ATOM 3652 C C . GLN B 1 164 ? 19.318 8.138 160.559 1.00 33.13 164 GLN B C 1
ATOM 3653 O O . GLN B 1 164 ? 19.535 8.017 159.352 1.00 37.85 164 GLN B O 1
ATOM 3659 N N . TRP B 1 165 ? 20.127 8.791 161.392 1.00 32.79 165 TRP B N 1
ATOM 3660 C CA . TRP B 1 165 ? 21.432 9.368 160.983 1.00 33.65 165 TRP B CA 1
ATOM 3661 C C . TRP B 1 165 ? 22.359 8.299 160.381 1.00 29.11 165 TRP B C 1
ATOM 3662 O O . TRP B 1 165 ? 22.948 8.531 159.340 1.00 23.74 165 TRP B O 1
ATOM 3673 N N . MET B 1 166 ? 22.469 7.134 161.026 1.00 28.41 166 MET B N 1
ATOM 3674 C CA . MET B 1 166 ? 23.303 6.073 160.495 1.00 31.34 166 MET B CA 1
ATOM 3675 C C . MET B 1 166 ? 22.763 5.570 159.171 1.00 25.32 166 MET B C 1
ATOM 3676 O O . MET B 1 166 ? 23.542 5.374 158.205 1.00 21.05 166 MET B O 1
ATOM 3681 N N . ALA B 1 167 ? 21.448 5.346 159.086 1.00 26.14 167 ALA B N 1
ATOM 3682 C CA . ALA B 1 167 ? 20.837 4.820 157.838 1.00 26.20 167 ALA B CA 1
ATOM 3683 C C . ALA B 1 167 ? 20.973 5.822 156.667 1.00 25.85 167 ALA B C 1
ATOM 3684 O O . ALA B 1 167 ? 21.199 5.419 155.519 1.00 31.91 167 ALA B O 1
ATOM 3686 N N . PHE B 1 168 ? 20.805 7.117 156.983 1.00 28.17 168 PHE B N 1
ATOM 3687 C CA . PHE B 1 168 ? 21.060 8.238 156.009 1.00 29.60 168 PHE B CA 1
ATOM 3688 C C . PHE B 1 168 ? 22.442 8.134 155.396 1.00 29.66 168 PHE B C 1
ATOM 3689 O O . PHE B 1 168 ? 22.585 8.068 154.154 1.00 29.80 168 PHE B O 1
ATOM 3697 N N . ASN B 1 169 ? 23.467 8.058 156.240 1.00 24.32 169 ASN B N 1
ATOM 3698 C CA . ASN B 1 169 ? 24.854 7.972 155.781 1.00 26.92 169 ASN B CA 1
ATOM 3699 C C . ASN B 1 169 ? 25.152 6.721 155.019 1.00 29.52 169 ASN B C 1
ATOM 3700 O O . ASN B 1 169 ? 25.987 6.746 154.125 1.00 29.29 169 ASN B O 1
ATOM 3705 N N . GLU B 1 170 ? 24.394 5.650 155.284 1.00 24.62 170 GLU B N 1
ATOM 3706 C CA . GLU B 1 170 ? 24.484 4.403 154.491 1.00 32.49 170 GLU B CA 1
ATOM 3707 C C . GLU B 1 170 ? 23.890 4.515 153.108 1.00 30.61 170 GLU B C 1
ATOM 3708 O O . GLU B 1 170 ? 24.432 3.972 152.167 1.00 42.84 170 GLU B O 1
ATOM 3714 N N . THR B 1 171 ? 22.740 5.190 153.021 1.00 37.54 171 THR B N 1
ATOM 3715 C CA . THR B 1 171 ? 21.930 5.275 151.792 1.00 35.93 171 THR B CA 1
ATOM 3716 C C . THR B 1 171 ? 22.449 6.260 150.766 1.00 37.51 171 THR B C 1
ATOM 3717 O O . THR B 1 171 ? 22.391 6.000 149.552 1.00 34.34 171 THR B O 1
ATOM 3721 N N . ILE B 1 172 ? 23.008 7.390 151.227 1.00 33.98 172 ILE B N 1
ATOM 3722 C CA . ILE B 1 172 ? 23.540 8.415 150.332 1.00 33.85 172 ILE B CA 1
ATOM 3723 C C . ILE B 1 172 ? 24.853 8.062 149.617 1.00 30.10 172 ILE B C 1
ATOM 3724 O O . ILE B 1 172 ? 25.640 7.230 150.083 1.00 32.45 172 ILE B O 1
ATOM 3729 N N . SER B 1 173 ? 25.110 8.754 148.501 1.00 27.94 173 SER B N 1
ATOM 3730 C CA . SER B 1 173 ? 26.384 8.588 147.773 1.00 25.87 173 SER B CA 1
ATOM 3731 C C . SER B 1 173 ? 27.564 9.004 148.638 1.00 27.10 173 SER B C 1
ATOM 3732 O O . SER B 1 173 ? 28.579 8.340 148.665 1.00 28.84 173 SER B O 1
ATOM 3735 N N . GLU B 1 174 ? 27.430 10.159 149.275 1.00 25.22 174 GLU B N 1
ATOM 3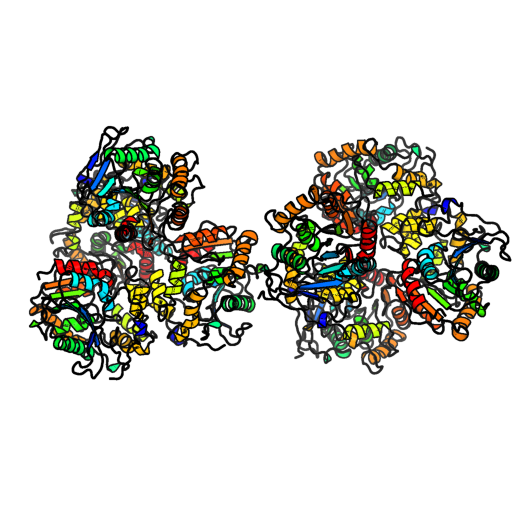736 C CA . GLU B 1 174 ? 28.445 10.696 150.189 1.00 23.74 174 GLU B CA 1
ATOM 3737 C C . GLU B 1 174 ? 27.793 11.830 150.929 1.00 23.80 174 GLU B C 1
ATOM 3738 O O . GLU B 1 174 ? 26.778 12.405 150.416 1.00 23.93 174 GLU B O 1
ATOM 3744 N N . LEU B 1 175 ? 28.325 12.197 152.074 1.00 22.57 175 LEU B N 1
ATOM 3745 C CA . LEU B 1 175 ? 27.736 13.259 152.886 1.00 21.27 175 LEU B CA 1
ATOM 3746 C C . LEU B 1 175 ? 28.163 14.643 152.319 1.00 21.31 175 LEU B C 1
ATOM 3747 O O . LEU B 1 175 ? 29.326 14.851 152.076 1.00 24.99 175 LEU B O 1
ATOM 3752 N N . PRO B 1 176 ? 27.212 15.570 152.099 1.00 23.38 176 PRO B N 1
ATOM 3753 C CA . PRO B 1 176 ? 27.557 16.939 151.682 1.00 21.49 176 PRO B CA 1
ATOM 3754 C C . PRO B 1 176 ? 28.072 17.715 152.915 1.00 19.16 176 PRO B C 1
ATOM 3755 O O . PRO B 1 176 ? 27.281 18.129 153.731 1.00 22.48 176 PRO B O 1
ATOM 3759 N N . VAL B 1 177 ? 29.374 17.821 153.073 1.00 20.81 177 VAL B N 1
ATOM 3760 C CA . VAL B 1 177 ? 30.024 18.280 154.297 1.00 19.57 177 VAL B CA 1
ATOM 3761 C C . VAL B 1 177 ? 29.701 19.753 154.626 1.00 16.63 177 VAL B C 1
ATOM 3762 O O . VAL B 1 177 ? 29.090 20.012 155.640 1.00 15.29 177 VAL B O 1
ATOM 3766 N N . ALA B 1 178 ? 29.964 20.639 153.707 1.00 15.26 178 ALA B N 1
ATOM 3767 C CA . ALA B 1 178 ? 29.606 22.083 153.844 1.00 17.11 178 ALA B CA 1
ATOM 3768 C C . ALA B 1 178 ? 28.120 22.275 153.997 1.00 18.53 178 ALA B C 1
ATOM 3769 O O . ALA B 1 178 ? 27.686 23.070 154.824 1.00 18.63 178 ALA B O 1
ATOM 3771 N N . GLY B 1 179 ? 27.349 21.545 153.205 1.00 16.95 179 GLY B N 1
ATOM 3772 C CA . GLY B 1 179 ? 25.870 21.546 153.250 1.00 18.01 179 GLY B CA 1
ATOM 3773 C C . GLY B 1 179 ? 25.374 21.254 154.678 1.00 21.70 179 GLY B C 1
ATOM 3774 O O . GLY B 1 179 ? 24.500 21.977 155.191 1.00 20.15 179 GLY B O 1
ATOM 3775 N N . LEU B 1 180 ? 25.897 20.190 155.277 1.00 19.28 180 LEU B N 1
ATOM 3776 C CA . LEU B 1 180 ? 25.483 19.759 156.600 1.00 20.52 180 LEU B CA 1
ATOM 3777 C C . LEU B 1 180 ? 25.773 20.825 157.640 1.00 18.70 180 LEU B C 1
ATOM 3778 O O . LEU B 1 180 ? 24.897 21.191 158.422 1.00 19.87 180 LEU B O 1
ATOM 3783 N N . VAL B 1 181 ? 27.003 21.368 157.619 1.00 16.55 181 VAL B N 1
ATOM 3784 C CA . VAL B 1 181 ? 27.426 22.363 158.602 1.00 17.98 181 VAL B CA 1
ATOM 3785 C C . VAL B 1 181 ? 26.610 23.638 158.438 1.00 18.66 181 VAL B C 1
ATOM 3786 O O . VAL B 1 181 ? 26.160 24.230 159.467 1.00 19.14 181 VAL B O 1
ATOM 3790 N N . ALA B 1 182 ? 26.435 24.074 157.185 1.00 16.23 182 ALA B N 1
ATOM 3791 C CA . ALA B 1 182 ? 25.631 25.308 156.889 1.00 19.36 182 ALA B CA 1
ATOM 3792 C C . ALA B 1 182 ? 24.144 25.145 157.336 1.00 21.23 182 ALA B C 1
ATOM 3793 O O . ALA B 1 182 ? 23.589 26.046 157.926 1.00 19.55 182 ALA B O 1
ATOM 3795 N N . CYS B 1 183 ? 23.552 23.974 157.082 1.00 18.17 183 CYS B N 1
ATOM 3796 C CA . CYS B 1 183 ? 22.203 23.665 157.515 1.00 22.86 183 CYS B CA 1
ATOM 3797 C C . CYS B 1 183 ? 22.080 23.746 159.018 1.00 24.59 183 CYS B C 1
ATOM 3798 O O . CYS B 1 183 ? 21.083 24.277 159.534 1.00 23.99 183 CYS B O 1
ATOM 3801 N N . ASP B 1 184 ? 23.102 23.281 159.734 1.00 20.28 184 ASP B N 1
ATOM 3802 C CA . ASP B 1 184 ? 23.074 23.301 161.199 1.00 19.16 184 ASP B CA 1
ATOM 3803 C C . ASP B 1 184 ? 23.274 24.661 161.841 1.00 20.56 184 ASP B C 1
ATOM 3804 O O . ASP B 1 184 ? 22.555 25.000 162.813 1.00 17.38 184 ASP B O 1
ATOM 3809 N N . ALA B 1 185 ? 24.221 25.445 161.288 1.00 17.66 185 ALA B N 1
ATOM 3810 C CA . ALA B 1 185 ? 24.708 26.649 161.937 1.00 18.09 185 ALA B CA 1
ATOM 3811 C C . ALA B 1 185 ? 24.021 27.940 161.447 1.00 17.56 185 ALA B C 1
ATOM 3812 O O . ALA B 1 185 ? 24.255 28.984 162.014 1.00 17.96 185 ALA B O 1
ATOM 3814 N N . GLY B 1 186 ? 23.276 27.855 160.363 1.00 17.37 186 GLY B N 1
ATOM 3815 C CA . GLY B 1 186 ? 22.613 29.007 159.730 1.00 20.31 186 GLY B CA 1
ATOM 3816 C C . GLY B 1 186 ? 23.459 30.175 159.464 1.00 17.99 186 GLY B C 1
ATOM 3817 O O . GLY B 1 186 ? 24.466 30.033 158.872 1.00 17.11 186 GLY B O 1
ATOM 3818 N N . ALA B 1 187 ? 23.045 31.341 160.010 1.00 17.87 187 ALA B N 1
ATOM 3819 C CA . ALA B 1 187 ? 23.680 32.605 159.760 1.00 18.44 187 ALA B CA 1
ATOM 3820 C C . ALA B 1 187 ? 25.104 32.697 160.278 1.00 14.55 187 ALA B C 1
ATOM 3821 O O . ALA B 1 187 ? 25.832 33.589 159.867 1.00 14.52 187 ALA B O 1
ATOM 3823 N N . ALA B 1 188 ? 25.521 31.769 161.167 1.00 14.07 188 ALA B N 1
ATOM 3824 C CA . ALA B 1 188 ? 26.870 31.757 161.692 1.00 13.99 188 ALA B CA 1
ATOM 3825 C C . ALA B 1 188 ? 27.910 31.284 160.699 1.00 12.93 188 ALA B C 1
ATOM 3826 O O . ALA B 1 188 ? 29.086 31.463 160.932 1.00 15.04 188 ALA B O 1
ATOM 3828 N N . VAL B 1 189 ? 27.472 30.699 159.597 1.00 14.28 189 VAL B N 1
ATOM 3829 C CA . VAL B 1 189 ? 28.331 30.234 158.504 1.00 15.24 189 VAL B CA 1
ATOM 3830 C C . VAL B 1 189 ? 27.979 30.911 157.200 1.00 14.81 189 VAL B C 1
ATOM 3831 O O . VAL B 1 189 ? 26.797 30.918 156.829 1.00 16.20 189 VAL B O 1
ATOM 3835 N N . ASN B 1 190 ? 29.031 31.432 156.510 1.00 17.82 190 ASN B N 1
ATOM 3836 C CA . ASN B 1 190 ? 28.932 32.027 155.194 1.00 19.81 190 ASN B CA 1
ATOM 3837 C C . ASN B 1 190 ? 29.578 31.129 154.159 1.00 18.92 190 ASN B C 1
ATOM 3838 O O . ASN B 1 190 ? 30.084 30.061 154.496 1.00 16.85 190 ASN B O 1
ATOM 3843 N N . VAL B 1 191 ? 29.604 31.567 152.897 1.00 20.35 191 VAL B N 1
ATOM 3844 C CA . VAL B 1 191 ? 30.117 30.761 151.791 1.00 20.34 191 VAL B CA 1
ATOM 3845 C C . VAL B 1 191 ? 31.597 30.527 151.832 1.00 17.40 191 VAL B C 1
ATOM 3846 O O . VAL B 1 191 ? 32.049 29.467 151.402 1.00 17.41 191 VAL B O 1
ATOM 3850 N N . MET B 1 192 ? 32.329 31.463 152.409 1.00 17.42 192 MET B N 1
ATOM 3851 C CA . MET B 1 192 ? 33.797 31.331 152.655 1.00 20.56 192 MET B CA 1
ATOM 3852 C C . MET B 1 192 ? 34.014 30.170 153.680 1.00 18.26 192 MET B C 1
ATOM 3853 O O . MET B 1 192 ? 34.929 29.383 153.49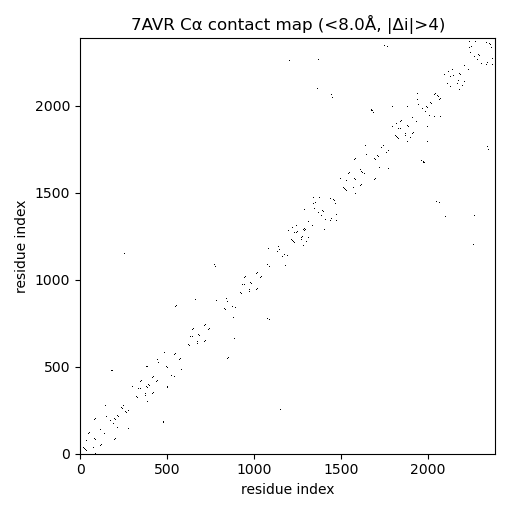2 1.00 17.50 192 MET B O 1
ATOM 3858 N N . ASP B 1 193 ? 33.106 30.047 154.666 1.00 17.43 193 ASP B N 1
ATOM 3859 C CA . ASP B 1 193 ? 33.172 28.946 155.603 1.00 15.50 193 ASP B CA 1
ATOM 3860 C C . ASP B 1 193 ? 32.839 27.603 154.937 1.00 16.62 193 ASP B C 1
ATOM 3861 O O . ASP B 1 193 ? 33.492 26.579 155.233 1.00 14.44 193 ASP B O 1
ATOM 3866 N N . ALA B 1 194 ? 31.824 27.606 154.064 1.00 16.34 194 ALA B N 1
ATOM 3867 C CA . ALA B 1 194 ? 31.431 26.438 153.288 1.00 13.94 194 ALA B CA 1
ATOM 3868 C C . ALA B 1 194 ? 32.580 25.934 152.455 1.00 15.69 194 ALA B C 1
ATOM 3869 O O . ALA B 1 194 ? 32.818 24.710 152.394 1.00 13.16 194 ALA B O 1
ATOM 3871 N N . LEU B 1 195 ? 33.332 26.847 151.826 1.00 14.90 195 LEU B N 1
ATOM 3872 C CA . LEU B 1 195 ? 34.526 26.548 151.058 1.00 15.77 195 LEU B CA 1
ATOM 3873 C C . LEU B 1 195 ? 35.574 25.814 151.946 1.00 14.33 195 LEU B C 1
ATOM 3874 O O . LEU B 1 195 ? 36.118 24.792 151.505 1.00 18.41 195 LEU B O 1
ATOM 3879 N N . ALA B 1 196 ? 35.778 26.310 153.141 1.00 15.63 196 ALA B N 1
ATOM 3880 C CA . ALA B 1 196 ? 36.714 25.729 154.119 1.00 16.91 196 ALA B CA 1
ATOM 3881 C C . ALA B 1 196 ? 36.308 24.354 154.561 1.00 16.50 196 ALA B C 1
ATOM 3882 O O . ALA B 1 196 ? 37.182 23.507 154.662 1.00 14.44 196 ALA B O 1
ATOM 3884 N N . TYR B 1 197 ? 34.999 24.126 154.772 1.00 16.86 197 TYR B N 1
ATOM 3885 C CA . TYR B 1 197 ? 34.504 22.841 155.201 1.00 16.67 197 TYR B CA 1
ATOM 3886 C C . TYR B 1 197 ? 34.553 21.791 154.078 1.00 16.60 197 TYR B C 1
ATOM 3887 O O . TYR B 1 197 ? 34.869 20.641 154.351 1.00 18.60 197 TYR B O 1
ATOM 3896 N N . ASP B 1 198 ? 34.315 22.203 152.836 1.00 18.21 198 ASP B N 1
ATOM 3897 C CA . ASP B 1 198 ? 34.478 21.278 151.674 1.00 18.74 198 ASP B CA 1
ATOM 3898 C C . ASP B 1 198 ? 35.935 21.112 151.266 1.00 17.73 198 ASP B C 1
ATOM 3899 O O . ASP B 1 198 ? 36.214 20.122 150.546 1.00 20.19 198 ASP B O 1
ATOM 3904 N N . ALA B 1 199 ? 36.832 22.014 151.706 1.00 15.19 199 ALA B N 1
ATOM 3905 C CA . ALA B 1 199 ? 38.267 22.051 151.225 1.00 14.92 199 ALA B CA 1
ATOM 3906 C C . ALA B 1 199 ? 39.021 20.710 151.385 1.00 15.80 199 ALA B C 1
ATOM 3907 O O . ALA B 1 199 ? 39.743 20.327 150.488 1.00 11.83 199 ALA B O 1
ATOM 3909 N N . PRO B 1 200 ? 38.817 19.951 152.522 1.00 13.37 200 PRO B N 1
ATOM 3910 C CA . PRO B 1 200 ? 39.558 18.736 152.650 1.00 12.26 200 PRO B CA 1
ATOM 3911 C C . PRO B 1 200 ? 39.275 17.655 151.621 1.00 12.50 200 PRO B C 1
ATOM 3912 O O . PRO B 1 200 ? 40.074 16.737 151.478 1.00 14.84 200 PRO B O 1
ATOM 3916 N N . PHE B 1 201 ? 38.148 17.754 150.885 1.00 13.66 201 PHE B N 1
ATOM 3917 C CA . PHE B 1 201 ? 37.522 16.635 150.180 1.00 13.89 201 PHE B CA 1
ATOM 3918 C C . PHE B 1 201 ? 37.216 16.943 148.710 1.00 14.85 201 PHE B C 1
ATOM 3919 O O . PHE B 1 201 ? 36.056 17.272 148.343 1.00 15.39 201 PHE B O 1
ATOM 3927 N N . PRO B 1 202 ? 38.235 16.925 147.835 1.00 13.89 202 PRO B N 1
ATOM 3928 C CA . PRO B 1 202 ? 37.928 17.124 146.386 1.00 14.04 202 PRO B CA 1
ATOM 3929 C C . PRO B 1 202 ? 36.916 16.139 145.817 1.00 16.76 202 PRO B C 1
ATOM 3930 O O . PRO B 1 202 ? 36.229 16.464 144.836 1.00 19.75 202 PRO B O 1
ATOM 3934 N N . ASN B 1 203 ? 36.799 14.919 146.407 1.00 19.63 203 ASN B N 1
ATOM 3935 C CA . ASN B 1 203 ? 35.805 13.908 145.999 1.00 20.17 203 ASN B CA 1
ATOM 3936 C C . ASN B 1 203 ? 35.705 12.834 147.064 1.00 18.08 203 ASN B C 1
ATOM 3937 O O . ASN B 1 203 ? 36.448 12.921 148.079 1.00 16.39 203 ASN B O 1
ATOM 3942 N N . LYS B 1 204 ? 34.821 11.874 146.888 1.00 17.02 204 LYS B N 1
ATOM 3943 C CA . LYS B 1 204 ? 34.490 10.894 147.888 1.00 20.60 204 LYS B CA 1
ATOM 3944 C C . LYS B 1 204 ? 35.627 9.969 148.255 1.00 18.20 204 LYS B C 1
ATOM 3945 O O . LYS B 1 204 ? 35.604 9.399 149.378 1.00 20.86 204 LYS B O 1
ATOM 3951 N N . ASN B 1 205 ? 36.637 9.834 147.397 1.00 22.41 205 ASN B N 1
ATOM 3952 C CA . ASN B 1 205 ? 37.815 9.034 147.733 1.00 22.16 205 ASN B CA 1
ATOM 3953 C C . ASN B 1 205 ? 38.537 9.563 148.991 1.00 23.05 205 ASN B C 1
ATOM 3954 O O . ASN B 1 205 ? 39.190 8.791 149.720 1.00 20.85 205 ASN B O 1
ATOM 3959 N N . TYR B 1 206 ? 38.409 10.887 149.236 1.00 20.30 206 TYR B N 1
ATOM 3960 C CA . TYR B 1 206 ? 38.983 11.564 150.382 1.00 18.67 206 TYR B CA 1
ATOM 3961 C C . TYR B 1 206 ? 38.092 11.494 151.671 1.00 20.22 206 TYR B C 1
ATOM 3962 O O . TYR B 1 206 ? 38.542 11.944 152.727 1.00 14.97 206 TYR B O 1
ATOM 3971 N N . LYS B 1 207 ? 36.886 10.942 151.560 1.00 19.01 207 LYS B N 1
ATOM 3972 C CA . LYS B 1 207 ? 35.836 11.013 152.578 1.00 19.17 207 LYS B CA 1
ATOM 3973 C C . LYS B 1 207 ? 35.608 9.687 153.327 1.00 18.51 207 LYS B C 1
ATOM 3974 O O . LYS B 1 207 ? 34.617 9.549 154.036 1.00 19.84 207 LYS B O 1
ATOM 3980 N N . VAL B 1 208 ? 36.555 8.746 153.242 1.00 22.00 208 VAL B N 1
ATOM 3981 C CA . VAL B 1 208 ? 36.390 7.466 153.919 1.00 19.83 208 VAL B CA 1
ATOM 3982 C C . VAL B 1 208 ? 36.223 7.627 155.406 1.00 21.25 208 VAL B C 1
ATOM 3983 O O . VAL B 1 208 ? 35.382 6.966 156.003 1.00 16.07 208 VAL B O 1
ATOM 3987 N N . GLY B 1 209 ? 37.021 8.511 156.027 1.00 19.05 209 GLY B N 1
ATOM 3988 C CA . GLY B 1 209 ? 36.823 8.834 157.480 1.00 19.17 209 GLY B CA 1
ATOM 3989 C C . GLY B 1 209 ? 35.474 9.476 157.784 1.00 18.68 209 GLY B C 1
ATOM 3990 O O . GLY B 1 209 ? 34.871 9.150 158.834 1.00 21.14 209 GLY B O 1
ATOM 3991 N N . VAL B 1 210 ? 35.002 10.345 156.900 1.00 19.86 210 VAL B N 1
ATOM 3992 C CA . VAL B 1 210 ? 33.666 10.973 156.989 1.00 19.92 210 VAL B CA 1
ATOM 3993 C C . VAL B 1 210 ? 32.554 9.897 156.931 1.00 21.60 210 VAL B C 1
ATOM 3994 O O . VAL B 1 210 ? 31.558 9.985 157.664 1.00 22.34 210 VAL B O 1
ATOM 3998 N N . LYS B 1 211 ? 32.701 8.940 155.989 1.00 19.84 211 LYS B N 1
ATOM 3999 C CA . LYS B 1 211 ? 31.807 7.793 155.884 1.00 23.38 211 LYS B CA 1
ATOM 4000 C C . LYS B 1 211 ? 31.829 6.924 157.122 1.00 21.88 211 LYS B C 1
ATOM 4001 O O . LYS B 1 211 ? 30.786 6.429 157.563 1.00 18.07 211 LYS B O 1
ATOM 4007 N N . ARG B 1 212 ? 33.013 6.736 157.708 1.00 18.07 212 ARG B N 1
ATOM 4008 C CA . ARG B 1 212 ? 33.149 5.781 158.793 1.00 17.29 212 ARG B CA 1
ATOM 4009 C C . ARG B 1 212 ? 32.641 6.212 160.154 1.00 20.33 212 ARG B C 1
ATOM 4010 O O . ARG B 1 212 ? 32.164 5.354 160.935 1.00 19.51 212 ARG B O 1
ATOM 4018 N N . PHE B 1 213 ? 32.670 7.515 160.436 1.00 17.04 213 PHE B N 1
ATOM 4019 C CA . PHE B 1 213 ? 32.201 7.991 161.752 1.00 17.73 213 PHE B CA 1
ATOM 4020 C C . PHE B 1 213 ? 30.775 7.595 162.096 1.00 20.16 213 PHE B C 1
ATOM 4021 O O . PHE B 1 213 ? 30.564 7.054 163.185 1.00 18.04 213 PHE B O 1
ATOM 4029 N N . PRO B 1 214 ? 29.796 7.825 161.207 1.00 19.71 214 PRO B N 1
ATOM 4030 C CA . PRO B 1 214 ? 28.426 7.338 161.479 1.00 20.44 214 PRO B CA 1
ATOM 4031 C C . PRO B 1 214 ? 28.375 5.793 161.694 1.00 24.43 214 PRO B C 1
ATOM 4032 O O . PRO B 1 214 ? 27.641 5.321 162.593 1.00 22.03 214 PRO B O 1
ATOM 4036 N N . GLN B 1 215 ? 29.140 5.054 160.936 1.00 23.52 215 GLN B N 1
ATOM 4037 C CA . GLN B 1 215 ? 29.207 3.580 161.104 1.00 23.27 215 GLN B CA 1
ATOM 4038 C C . GLN B 1 215 ? 29.765 3.160 162.471 1.00 23.44 215 GLN B C 1
ATOM 4039 O O . GLN B 1 215 ? 29.474 2.058 162.975 1.00 21.88 215 GLN B O 1
ATOM 4045 N N . MET B 1 216 ? 30.570 4.029 163.074 1.00 23.32 216 MET B N 1
ATOM 4046 C CA . MET B 1 216 ? 31.262 3.746 164.347 1.00 26.53 216 MET B CA 1
ATOM 4047 C C . MET B 1 216 ? 30.359 3.943 165.561 1.00 26.79 216 MET B C 1
ATOM 4048 O O . MET B 1 216 ? 30.742 3.526 166.663 1.00 26.23 216 MET B O 1
ATOM 4053 N N . ILE B 1 217 ? 29.201 4.619 165.399 1.00 22.67 217 ILE B N 1
ATOM 4054 C CA . ILE B 1 217 ? 28.297 4.840 166.531 1.00 19.94 217 ILE B CA 1
ATOM 4055 C C . ILE B 1 217 ? 27.935 3.457 167.073 1.00 25.09 217 ILE B C 1
ATOM 4056 O O . ILE B 1 217 ? 27.446 2.603 166.310 1.00 25.90 217 ILE B O 1
ATOM 4061 N N . PRO B 1 218 ? 28.157 3.214 168.378 1.00 23.58 218 PRO B N 1
ATOM 4062 C CA . PRO B 1 218 ? 27.838 1.894 168.934 1.00 27.16 218 PRO B CA 1
ATOM 4063 C C . PRO B 1 218 ? 26.305 1.680 169.043 1.00 31.59 218 PRO B C 1
ATOM 4064 O O . PRO B 1 218 ? 25.583 2.609 169.517 1.00 35.90 218 PRO B O 1
ATOM 4068 N N . THR B 1 219 ? 25.841 0.513 168.685 1.00 36.84 219 THR B N 1
ATOM 4069 C CA . THR B 1 219 ? 24.401 0.164 168.729 1.00 33.33 219 THR B CA 1
ATOM 4070 C C . THR B 1 219 ? 23.917 -0.656 170.024 1.00 41.45 219 THR B C 1
ATOM 4071 O O . THR B 1 219 ? 22.788 -0.662 170.350 1.00 39.55 219 THR B O 1
ATOM 4075 N N . ASN B 1 220 ? 24.906 -1.190 170.749 1.00 37.26 220 ASN B N 1
ATOM 4076 C CA . ASN B 1 220 ? 24.810 -2.010 171.913 1.00 48.56 220 ASN B CA 1
ATOM 4077 C C . ASN B 1 220 ? 26.198 -1.915 172.687 1.00 43.34 220 ASN B C 1
ATOM 4078 O O . ASN B 1 220 ? 27.205 -1.496 172.142 1.00 37.52 220 ASN B O 1
ATOM 4083 N N . ALA B 1 221 ? 26.234 -2.495 173.876 1.00 44.37 221 ALA B N 1
ATOM 4084 C CA . ALA B 1 221 ? 27.340 -2.488 174.761 1.00 43.21 221 ALA B CA 1
ATOM 4085 C C . ALA B 1 221 ? 28.632 -3.175 174.362 1.00 45.90 221 ALA B C 1
ATOM 4086 O O . ALA B 1 221 ? 29.682 -3.002 174.984 1.00 46.47 221 ALA B O 1
ATOM 4088 N N . ASP B 1 222 ? 28.537 -3.991 173.339 1.00 39.42 222 ASP B N 1
ATOM 4089 C CA . ASP B 1 222 ? 29.700 -4.740 172.806 1.00 40.67 222 ASP B CA 1
ATOM 4090 C C . ASP B 1 222 ? 30.374 -3.883 171.704 1.00 41.14 222 ASP B C 1
ATOM 4091 O O . ASP B 1 222 ? 30.236 -4.081 170.512 1.00 42.88 222 ASP B O 1
ATOM 4096 N N . ASP B 1 223 ? 31.177 -2.927 172.166 1.00 39.03 223 ASP B N 1
ATOM 4097 C CA . ASP B 1 223 ? 31.915 -2.032 171.274 1.00 38.41 223 ASP B CA 1
ATOM 4098 C C . ASP B 1 223 ? 33.014 -1.275 172.024 1.00 29.95 223 ASP B C 1
ATOM 4099 O O . ASP B 1 223 ? 32.798 -0.811 173.143 1.00 32.02 223 ASP B O 1
ATOM 4104 N N . ASP B 1 224 ? 34.190 -1.151 171.409 1.00 30.51 224 ASP B N 1
ATOM 4105 C CA . ASP B 1 224 ? 35.309 -0.439 172.048 1.00 33.96 224 ASP B CA 1
ATOM 4106 C C . ASP B 1 224 ? 34.877 0.960 172.631 1.00 28.49 224 ASP B C 1
ATOM 4107 O O . ASP B 1 224 ? 35.324 1.382 173.732 1.00 27.39 224 ASP B O 1
ATOM 4112 N N . ALA B 1 225 ? 34.010 1.640 171.858 1.00 26.21 225 ALA B N 1
ATOM 4113 C CA . ALA B 1 225 ? 33.495 2.967 172.247 1.00 28.11 225 ALA B CA 1
ATOM 4114 C C . ALA B 1 225 ? 32.874 2.925 173.616 1.00 26.78 225 ALA B C 1
ATOM 4115 O O . ALA B 1 225 ? 33.070 3.817 174.434 1.00 32.85 225 ALA B O 1
ATOM 4117 N N . VAL B 1 226 ? 32.159 1.847 173.863 1.00 26.23 226 VAL B N 1
ATOM 4118 C CA . VAL B 1 226 ? 31.394 1.614 175.132 1.00 27.92 226 VAL B CA 1
ATOM 4119 C C . VAL B 1 226 ? 32.292 1.098 176.243 1.00 29.96 226 VAL B C 1
ATOM 4120 O O . VAL B 1 226 ? 32.134 1.488 177.403 1.00 28.38 226 VAL B O 1
ATOM 4124 N N . LYS B 1 227 ? 33.190 0.162 175.908 1.00 33.69 227 LYS B N 1
ATOM 4125 C CA . LYS B 1 227 ? 34.224 -0.311 176.878 1.00 32.79 227 LYS B CA 1
ATOM 4126 C C . LYS B 1 227 ? 34.988 0.872 177.474 1.00 33.99 227 LYS B C 1
ATOM 4127 O O . LYS B 1 227 ? 35.000 1.048 178.674 1.00 30.85 227 LYS B O 1
ATOM 4133 N N . TYR B 1 228 ? 35.602 1.703 176.614 1.00 27.35 228 TYR B N 1
ATOM 4134 C CA . TYR B 1 228 ? 36.213 2.931 177.037 1.00 28.06 228 TYR B CA 1
ATOM 4135 C C . TYR B 1 228 ? 35.245 3.897 177.716 1.00 28.77 228 TYR B C 1
ATOM 4136 O O . TYR B 1 228 ? 35.552 4.531 178.757 1.00 30.98 228 TYR B O 1
ATOM 4145 N N . GLY B 1 229 ? 34.076 3.988 177.096 1.00 29.95 229 GLY B N 1
ATOM 4146 C CA . GLY B 1 229 ? 33.018 4.891 177.527 1.00 30.15 229 GLY B CA 1
ATOM 4147 C C . GLY B 1 229 ? 32.595 4.694 178.987 1.00 31.48 229 GLY B C 1
ATOM 4148 O O . GLY B 1 229 ? 32.559 5.648 179.760 1.00 27.30 229 GLY B O 1
ATOM 4149 N N . LEU B 1 230 ? 32.326 3.445 179.360 1.00 30.91 230 LEU B N 1
ATOM 4150 C CA . LEU B 1 230 ? 31.860 3.140 180.721 1.00 32.77 230 LEU B CA 1
ATOM 4151 C C . LEU B 1 230 ? 32.929 3.401 181.793 1.00 29.44 230 LEU B C 1
ATOM 4152 O O . LEU B 1 230 ? 32.608 3.852 182.906 1.00 41.18 230 LEU B O 1
ATOM 4157 N N . ARG B 1 231 ? 34.190 3.260 181.399 1.00 31.16 231 ARG B N 1
ATOM 4158 C CA . ARG B 1 231 ? 35.306 3.542 182.288 1.00 31.30 231 ARG B CA 1
ATOM 4159 C C . ARG B 1 231 ? 35.479 5.060 182.430 1.00 32.57 231 ARG B C 1
ATOM 4160 O O . ARG B 1 231 ? 35.928 5.542 183.470 1.00 32.12 231 ARG B O 1
ATOM 4168 N N . ALA B 1 232 ? 35.122 5.807 181.384 1.00 31.51 232 ALA B N 1
ATOM 4169 C CA . ALA B 1 232 ? 35.231 7.255 181.409 1.00 28.31 232 ALA B CA 1
ATOM 4170 C C . ALA B 1 232 ? 34.178 7.860 182.310 1.00 24.88 232 ALA B C 1
ATOM 4171 O O . ALA B 1 232 ? 34.478 8.818 183.042 1.00 23.20 232 ALA B O 1
ATOM 4173 N N . ILE B 1 233 ? 32.960 7.337 182.199 1.00 28.06 233 ILE B N 1
ATOM 4174 C CA . ILE B 1 233 ? 31.813 7.734 183.021 1.00 30.94 233 ILE B CA 1
ATOM 4175 C C . ILE B 1 233 ? 32.176 7.557 184.516 1.00 33.37 233 ILE B C 1
ATOM 4176 O O . ILE B 1 233 ? 31.966 8.467 185.286 1.00 33.21 233 ILE B O 1
ATOM 4181 N N . GLU B 1 234 ? 32.826 6.441 184.861 1.00 33.94 234 GLU B N 1
ATOM 4182 C CA . GLU B 1 234 ? 33.380 6.261 186.201 1.00 34.78 234 GLU B CA 1
ATOM 4183 C C . GLU B 1 234 ? 34.379 7.322 186.587 1.00 34.30 234 GLU B C 1
ATOM 4184 O O . GLU B 1 234 ? 34.297 7.844 187.692 1.00 38.25 234 GLU B O 1
ATOM 4190 N N . PHE B 1 235 ? 35.298 7.662 185.669 1.00 29.10 235 PHE B N 1
ATOM 4191 C CA . PHE B 1 235 ? 36.323 8.667 185.893 1.00 27.68 235 PHE B CA 1
ATOM 4192 C C . PHE B 1 235 ? 35.720 10.049 186.179 1.00 32.83 235 PHE B C 1
ATOM 4193 O O . PHE B 1 235 ? 36.119 10.700 187.147 1.00 26.05 235 PHE B O 1
ATOM 4201 N N . TRP B 1 236 ? 34.776 10.507 185.334 1.00 29.51 236 TRP B N 1
ATOM 4202 C CA . TRP B 1 236 ? 34.179 11.859 185.461 1.00 32.02 236 TRP B CA 1
ATOM 4203 C C . TRP B 1 236 ? 33.279 11.949 186.691 1.00 30.19 236 TRP B C 1
ATOM 4204 O O . TRP B 1 236 ? 33.140 13.022 187.291 1.00 30.14 236 TRP B O 1
ATOM 4215 N N . SER B 1 237 ? 32.649 10.834 187.027 1.00 32.70 237 SER B N 1
ATOM 4216 C CA . SER B 1 237 ? 31.772 10.761 188.199 1.00 36.72 237 SER B CA 1
ATOM 4217 C C . SER B 1 237 ? 32.497 10.648 189.560 1.00 40.65 237 SER B C 1
ATOM 4218 O O . SER B 1 237 ? 31.982 11.184 190.551 1.00 42.36 237 SER B O 1
ATOM 4221 N N . ASN B 1 238 ? 33.642 9.962 189.606 1.00 39.59 238 ASN B N 1
ATOM 4222 C CA . ASN B 1 238 ? 34.293 9.640 190.901 1.00 38.34 238 ASN B CA 1
ATOM 4223 C C . ASN B 1 238 ? 35.726 10.125 191.099 1.00 41.36 238 ASN B C 1
ATOM 4224 O O . ASN B 1 238 ? 36.112 10.474 192.200 1.00 43.11 238 ASN B O 1
ATOM 4229 N N . GLU B 1 239 ? 36.510 10.184 190.036 1.00 39.24 239 GLU B N 1
ATOM 4230 C CA . GLU B 1 239 ? 37.937 10.473 190.138 1.00 40.20 239 GLU B CA 1
ATOM 4231 C C . GLU B 1 239 ? 38.267 11.895 189.713 1.00 41.35 239 GLU B C 1
ATOM 4232 O O . GLU B 1 239 ? 39.077 12.544 190.328 1.00 40.53 239 GLU B O 1
ATOM 4238 N N . TRP B 1 240 ? 37.605 12.401 188.670 1.00 35.77 240 TRP B N 1
ATOM 4239 C CA . TRP B 1 240 ? 37.727 13.801 188.262 1.00 35.44 240 TRP B CA 1
ATOM 4240 C C . TRP B 1 240 ? 37.544 14.798 189.412 1.00 31.45 240 TRP B C 1
ATOM 4241 O O . TRP B 1 240 ? 36.537 14.764 190.101 1.00 27.29 240 TRP B O 1
ATOM 4252 N N . SER B 1 241 ? 38.476 15.728 189.548 1.00 28.52 241 SER B N 1
ATOM 4253 C CA . SER B 1 241 ? 38.430 16.770 190.585 1.00 33.17 241 SER B CA 1
ATOM 4254 C C . SER B 1 241 ? 38.560 18.191 190.026 1.00 36.32 241 SER B C 1
ATOM 4255 O O . SER B 1 241 ? 38.732 19.142 190.770 1.00 36.06 241 SER B O 1
ATOM 4258 N N . GLY B 1 242 ? 38.520 18.319 188.681 1.00 34.39 242 GLY B N 1
ATOM 4259 C CA . GLY B 1 242 ? 38.746 19.610 187.993 1.00 35.27 242 GLY B CA 1
ATOM 4260 C C . GLY B 1 242 ? 37.507 20.458 187.808 1.00 32.16 242 GLY B C 1
ATOM 4261 O O . GLY B 1 242 ? 36.430 20.085 188.261 1.00 38.76 242 GLY B O 1
ATOM 4262 N N . GLU B 1 243 ? 37.673 21.600 187.187 1.00 31.47 243 GLU B N 1
ATOM 4263 C CA . GLU B 1 243 ? 36.589 22.484 186.896 1.00 36.95 243 GLU B CA 1
ATOM 4264 C C . GLU B 1 243 ? 36.026 22.157 185.509 1.00 32.69 243 GLU B C 1
ATOM 4265 O O . GLU B 1 243 ? 36.766 21.769 184.659 1.00 31.30 243 GLU B O 1
ATOM 4271 N N . SER B 1 244 ? 34.729 22.338 185.297 1.00 38.26 244 SER B N 1
ATOM 4272 C CA . SER B 1 244 ? 34.073 22.074 183.991 1.00 33.14 244 SER B CA 1
ATOM 4273 C C . SER B 1 244 ? 33.131 23.179 183.628 1.00 38.37 244 SER B C 1
ATOM 4274 O O . SER B 1 244 ? 32.737 23.983 184.503 1.00 33.69 244 SER B O 1
ATOM 4277 N N . PHE B 1 245 ? 32.807 23.252 182.327 1.00 31.54 245 PHE B N 1
ATOM 4278 C CA . PHE B 1 245 ? 31.830 24.203 181.788 1.00 30.74 245 PHE B CA 1
ATOM 4279 C C . PHE B 1 245 ? 31.179 23.556 180.562 1.00 28.10 245 PHE B C 1
ATOM 4280 O O . PHE B 1 245 ? 31.902 23.050 179.696 1.00 24.88 245 PHE B O 1
ATOM 4288 N N . MET B 1 246 ? 29.867 23.576 180.512 1.00 27.51 246 MET B N 1
ATOM 4289 C CA . MET B 1 246 ? 29.064 22.945 179.466 1.00 24.95 246 MET B CA 1
ATOM 4290 C C . MET B 1 246 ? 28.283 24.021 178.704 1.00 26.09 246 MET B C 1
ATOM 4291 O O . MET B 1 246 ? 27.647 24.866 179.320 1.00 22.85 246 MET B O 1
ATOM 4296 N N . ALA B 1 247 ? 28.340 23.978 177.367 1.00 21.65 247 ALA B N 1
ATOM 4297 C CA . ALA B 1 247 ? 27.512 24.834 176.490 1.00 18.81 247 ALA B CA 1
ATOM 4298 C C . ALA B 1 247 ? 26.732 23.955 175.525 1.00 21.18 247 ALA B C 1
ATOM 4299 O O . ALA B 1 247 ? 27.315 23.085 174.879 1.00 22.15 247 ALA B O 1
ATOM 4301 N N . ILE B 1 248 ? 25.415 24.119 175.446 1.00 20.00 248 ILE B N 1
ATOM 4302 C CA . ILE B 1 248 ? 24.553 23.271 174.697 1.00 24.90 248 ILE B CA 1
ATOM 4303 C C . ILE B 1 248 ? 23.958 24.094 173.535 1.00 25.46 248 ILE B C 1
ATOM 4304 O O . ILE B 1 248 ? 23.320 25.191 173.755 1.00 24.96 248 ILE B O 1
ATOM 4309 N N . GLY B 1 249 ? 24.184 23.574 172.311 1.00 23.64 249 GLY B N 1
ATOM 4310 C CA . GLY B 1 249 ? 23.426 24.052 171.128 1.00 22.70 249 GLY B CA 1
ATOM 4311 C C . GLY B 1 249 ? 22.108 23.420 171.073 1.00 18.28 249 GLY B C 1
ATOM 4312 O O . GLY B 1 249 ? 21.956 22.200 170.850 1.00 17.55 249 GLY B O 1
ATOM 4313 N N . MET B 1 250 ? 21.059 24.236 171.270 1.00 23.09 250 MET B N 1
ATOM 4314 C CA . MET B 1 250 ? 19.695 23.687 171.463 1.00 21.82 250 MET B CA 1
ATOM 4315 C C . MET B 1 250 ? 19.026 23.100 170.228 1.00 23.22 250 MET B C 1
ATOM 4316 O O . MET B 1 250 ? 18.190 22.181 170.341 1.00 20.22 250 MET B O 1
ATOM 4321 N N . LYS B 1 251 ? 19.411 23.596 169.062 1.00 20.78 251 LYS B N 1
ATOM 4322 C CA . LYS B 1 251 ? 18.864 23.160 167.786 1.00 24.52 251 LYS B CA 1
ATOM 4323 C C . LYS B 1 251 ? 19.609 21.896 167.332 1.00 25.35 251 LYS B C 1
ATOM 4324 O O . LYS B 1 251 ? 20.184 21.861 166.248 1.00 40.73 251 LYS B O 1
ATOM 4330 N N . ASP B 1 252 ? 19.616 20.883 168.167 1.00 26.26 252 ASP B N 1
ATOM 4331 C CA . ASP B 1 252 ? 20.281 19.595 167.860 1.00 24.63 252 ASP B CA 1
ATOM 4332 C C . ASP B 1 252 ? 19.302 18.519 168.262 1.00 26.29 252 ASP B C 1
ATOM 4333 O O . ASP B 1 252 ? 19.002 18.377 169.436 1.00 22.79 252 ASP B O 1
ATOM 4338 N N . ALA B 1 253 ? 18.791 17.806 167.265 1.00 33.00 253 ALA B N 1
ATOM 4339 C CA . ALA B 1 253 ? 17.885 16.660 167.458 1.00 32.17 253 ALA B CA 1
ATOM 4340 C C . ALA B 1 253 ? 18.501 15.362 167.999 1.00 34.09 253 ALA B C 1
ATOM 4341 O O . ALA B 1 253 ? 17.796 14.457 168.424 1.00 30.70 253 ALA B O 1
ATOM 4343 N N . VAL B 1 254 ? 19.812 15.272 168.018 1.00 33.40 254 VAL B N 1
ATOM 4344 C CA . VAL B 1 254 ? 20.501 14.068 168.507 1.00 32.14 254 VAL B CA 1
ATOM 4345 C C . VAL B 1 254 ? 21.236 14.333 169.819 1.00 26.56 254 VAL B C 1
ATOM 4346 O O . VAL B 1 254 ? 20.991 13.653 170.790 1.00 28.26 254 VAL B O 1
ATOM 4350 N N . LEU B 1 255 ? 22.172 15.286 169.842 1.00 24.72 255 LEU B N 1
ATOM 4351 C CA . LEU B 1 255 ? 23.008 15.518 171.023 1.00 22.41 255 LEU B CA 1
ATOM 4352 C C . LEU B 1 255 ? 22.803 16.891 171.633 1.00 19.45 255 LEU B C 1
ATOM 4353 O O . LEU B 1 255 ? 23.758 17.534 172.094 1.00 18.66 255 LEU B O 1
ATOM 4358 N N . GLY B 1 256 ? 21.545 17.293 171.702 1.00 20.54 256 GLY B N 1
ATOM 4359 C CA . GLY B 1 256 ? 21.093 18.566 172.275 1.00 19.36 256 GLY B CA 1
ATOM 4360 C C . GLY B 1 256 ? 20.845 18.462 173.761 1.00 19.22 256 GLY B C 1
ATOM 4361 O O . GLY B 1 256 ? 21.498 17.612 174.437 1.00 22.47 256 GLY B O 1
ATOM 4362 N N . GLU B 1 257 ? 19.878 19.220 174.238 1.00 21.48 257 GLU B N 1
ATOM 4363 C CA . GLU B 1 257 ? 19.643 19.443 175.678 1.00 25.79 257 GLU B CA 1
ATOM 4364 C C . GLU B 1 257 ? 19.474 18.137 176.502 1.00 23.64 257 GLU B C 1
ATOM 4365 O O . GLU B 1 257 ? 20.054 18.022 177.561 1.00 26.00 257 GLU B O 1
ATOM 4371 N N . ALA B 1 258 ? 18.673 17.228 176.006 1.00 26.42 258 ALA B N 1
ATOM 4372 C CA . ALA B 1 258 ? 18.364 15.966 176.712 1.00 28.98 258 ALA B CA 1
ATOM 4373 C C . ALA B 1 258 ? 19.638 15.125 176.939 1.00 28.35 258 ALA B C 1
ATOM 4374 O O . ALA B 1 258 ? 19.938 14.754 178.079 1.00 32.94 258 ALA B O 1
ATOM 4376 N N . ALA B 1 259 ? 20.400 14.918 175.867 1.00 28.23 259 ALA B N 1
ATOM 4377 C CA . ALA B 1 259 ? 21.633 14.140 175.902 1.00 25.86 259 ALA B CA 1
ATOM 4378 C C . ALA B 1 259 ? 22.721 14.865 176.738 1.00 28.45 259 ALA B C 1
ATOM 4379 O O . ALA B 1 259 ? 23.451 14.202 177.480 1.00 27.87 259 ALA B O 1
ATOM 4381 N N . MET B 1 260 ? 22.792 16.196 176.639 1.00 24.09 260 MET B N 1
ATOM 4382 C CA . MET B 1 260 ? 23.798 16.960 177.354 1.00 25.97 260 MET B CA 1
ATOM 4383 C C . MET B 1 260 ? 23.510 17.004 178.874 1.00 25.93 260 MET B C 1
ATOM 4384 O O . MET B 1 260 ? 24.448 16.931 179.675 1.00 24.73 260 MET B O 1
ATOM 4389 N N . MET B 1 261 ? 22.231 17.099 179.247 1.00 27.00 261 MET B N 1
ATOM 4390 C CA . MET B 1 261 ? 21.859 17.107 180.679 1.00 31.19 261 MET B CA 1
ATOM 4391 C C . MET B 1 261 ? 22.171 15.713 181.324 1.00 29.90 261 MET B C 1
ATOM 4392 O O . MET B 1 261 ? 22.599 15.670 182.475 1.00 32.04 261 MET B O 1
ATOM 4397 N N . GLN B 1 262 ? 21.958 14.630 180.577 1.00 26.74 262 GLN B N 1
ATOM 4398 C CA . GLN B 1 262 ? 22.317 13.281 180.993 1.00 26.22 262 GLN B CA 1
ATOM 4399 C C . GLN B 1 262 ? 23.803 13.177 181.217 1.00 30.29 262 GLN B C 1
ATOM 4400 O O . GLN B 1 262 ? 24.240 12.616 182.194 1.00 26.57 262 GLN B O 1
ATOM 4406 N N . LEU B 1 263 ? 24.584 13.754 180.303 1.00 27.94 263 LEU B N 1
ATOM 4407 C CA . LEU B 1 263 ? 26.017 13.838 180.420 1.00 26.47 263 LEU B CA 1
ATOM 4408 C C . LEU B 1 263 ? 26.440 14.606 181.643 1.00 27.78 263 LEU B C 1
ATOM 4409 O O . LEU B 1 263 ? 27.314 14.132 182.378 1.00 28.35 263 LEU B O 1
ATOM 4414 N N . LYS B 1 264 ? 25.800 15.765 181.897 1.00 29.18 264 LYS B N 1
ATOM 4415 C CA . LYS B 1 264 ? 26.130 16.574 183.041 1.00 31.82 264 LYS B CA 1
ATOM 4416 C C . LYS B 1 264 ? 26.051 15.797 184.370 1.00 31.06 264 LYS B C 1
ATOM 4417 O O . LYS B 1 264 ? 26.850 16.024 185.242 1.00 31.80 264 LYS B O 1
ATOM 4423 N N . THR B 1 265 ? 25.104 14.891 184.494 1.00 30.14 265 THR B N 1
ATOM 4424 C CA . THR B 1 265 ? 24.879 14.097 185.711 1.00 31.35 265 THR B CA 1
ATOM 4425 C C . THR B 1 265 ? 26.113 13.248 186.048 1.00 35.19 265 THR B C 1
ATOM 4426 O O . THR B 1 265 ? 26.309 12.933 187.197 1.00 34.57 265 THR B O 1
ATOM 4430 N N . VAL B 1 266 ? 26.944 12.888 185.064 1.00 31.95 266 VAL B N 1
ATOM 4431 C CA . VAL B 1 266 ? 28.095 12.052 185.312 1.00 31.94 266 VAL B CA 1
ATOM 4432 C C . VAL B 1 266 ? 29.412 12.793 185.400 1.00 29.33 266 VAL B C 1
ATOM 4433 O O . VAL B 1 266 ? 30.443 12.154 185.637 1.00 32.35 266 VAL B O 1
ATOM 4437 N N . ILE B 1 267 ? 29.388 14.109 185.200 1.00 30.96 267 ILE B N 1
ATOM 4438 C CA . ILE B 1 267 ? 30.536 14.981 185.379 1.00 30.99 267 ILE B CA 1
ATOM 4439 C C . ILE B 1 267 ? 30.451 15.652 186.741 1.00 32.50 267 ILE B C 1
ATOM 4440 O O . ILE B 1 267 ? 29.687 16.603 186.940 1.00 38.72 267 ILE B O 1
ATOM 4445 N N . LYS B 1 268 ? 31.260 15.193 187.680 1.00 34.12 268 LYS B N 1
ATOM 4446 C CA . LYS B 1 268 ? 31.213 15.718 189.072 1.00 34.91 268 LYS B CA 1
ATOM 4447 C C . LYS B 1 268 ? 31.629 17.167 189.034 1.00 31.74 268 LYS B C 1
ATOM 4448 O O . LYS B 1 268 ? 32.683 17.469 188.487 1.00 27.58 268 LYS B O 1
ATOM 4454 N N . GLY B 1 269 ? 30.822 18.063 189.621 1.00 24.68 269 GLY B N 1
ATOM 4455 C CA . GLY B 1 269 ? 31.174 19.475 189.672 1.00 26.28 269 GLY B CA 1
ATOM 4456 C C . GLY B 1 269 ? 30.724 20.313 188.471 1.00 28.42 269 GLY B C 1
ATOM 4457 O O . GLY B 1 269 ? 30.990 21.493 188.416 1.00 30.65 269 GLY B O 1
ATOM 4458 N N . CYS B 1 270 ? 30.044 19.707 187.502 1.00 29.98 270 CYS B N 1
ATOM 4459 C CA . CYS B 1 270 ? 29.641 20.437 186.305 1.00 31.28 270 CYS B CA 1
ATOM 4460 C C . CYS B 1 270 ? 28.554 21.455 186.643 1.00 28.76 270 CYS B C 1
ATOM 4461 O O . CYS B 1 270 ? 27.497 21.092 187.085 1.00 31.98 270 CYS B O 1
ATOM 4464 N N . PRO B 1 271 ? 28.839 22.778 186.431 1.00 29.25 271 PRO B N 1
ATOM 4465 C CA . PRO B 1 271 ? 27.828 23.800 186.787 1.00 32.94 271 PRO B CA 1
ATOM 4466 C C . PRO B 1 271 ? 26.695 23.787 185.776 1.00 40.11 271 PRO B C 1
ATOM 4467 O O . PRO B 1 271 ? 26.682 22.943 184.864 1.00 36.69 271 PRO B O 1
ATOM 4471 N N . GLU B 1 272 ? 25.726 24.670 186.030 1.00 38.57 272 GLU B N 1
ATOM 4472 C CA . GLU B 1 272 ? 24.607 24.917 185.152 1.00 40.18 272 GLU B CA 1
ATOM 4473 C C . GLU B 1 272 ? 25.121 25.133 183.725 1.00 32.43 272 GLU B C 1
ATOM 4474 O O . GLU B 1 272 ? 26.048 25.912 183.517 1.00 28.04 272 GLU B O 1
ATOM 4480 N N . PRO B 1 273 ? 24.577 24.378 182.745 1.00 31.19 273 PRO B N 1
ATOM 4481 C CA . PRO B 1 273 ? 24.940 24.619 181.348 1.00 32.02 273 PRO B CA 1
ATOM 4482 C C . PRO B 1 273 ? 24.488 25.943 180.762 1.00 28.96 273 PRO B C 1
ATOM 4483 O O . PRO B 1 273 ? 23.446 26.399 181.078 1.00 23.42 273 PRO B O 1
ATOM 4487 N N . MET B 1 274 ? 25.346 26.536 179.947 1.00 31.12 274 MET B N 1
ATOM 4488 C CA . MET B 1 274 ? 25.003 27.637 179.018 1.00 31.71 274 MET B CA 1
ATOM 4489 C C . MET B 1 274 ? 24.174 27.033 177.876 1.00 30.36 274 MET B C 1
ATOM 4490 O O . MET B 1 274 ? 24.669 26.125 177.196 1.00 27.89 274 MET B O 1
ATOM 4495 N N . LYS B 1 275 ? 22.911 27.438 177.723 1.00 26.22 275 LYS B N 1
ATOM 4496 C CA . LYS B 1 275 ? 21.998 26.963 176.687 1.00 28.71 275 LYS B CA 1
ATOM 4497 C C . LYS B 1 275 ? 21.788 28.013 175.562 1.00 29.40 275 LYS B C 1
ATOM 4498 O O . LYS B 1 275 ? 21.266 29.116 175.813 1.00 26.69 275 LYS B O 1
ATOM 4504 N N . ILE B 1 276 ? 22.298 27.727 174.369 1.00 27.91 276 ILE B N 1
ATOM 4505 C CA . ILE B 1 276 ? 22.341 28.713 173.274 1.00 25.30 276 ILE B CA 1
ATOM 4506 C C . ILE B 1 276 ? 21.211 28.331 172.324 1.00 27.77 276 ILE B C 1
ATOM 4507 O O . ILE B 1 276 ? 21.345 27.369 171.528 1.00 22.83 276 ILE B O 1
ATOM 4512 N N . GLU B 1 277 ? 20.094 29.095 172.388 1.00 26.13 277 GLU B N 1
ATOM 4513 C CA . GLU B 1 277 ? 18.902 28.768 171.595 1.00 24.87 277 GLU B CA 1
ATOM 4514 C C . GLU B 1 277 ? 19.142 28.829 170.083 1.00 22.45 277 GLU B C 1
ATOM 4515 O O . GLU B 1 277 ? 18.499 28.099 169.344 1.00 24.36 277 GLU B O 1
ATOM 4521 N N . GLU B 1 278 ? 20.051 29.697 169.656 1.00 26.09 278 GLU B N 1
ATOM 4522 C CA . GLU B 1 278 ? 20.347 29.886 168.226 1.00 33.85 278 GLU B CA 1
ATOM 4523 C C . GLU B 1 278 ? 21.363 28.916 167.621 1.00 29.01 278 GLU B C 1
ATOM 4524 O O . GLU B 1 278 ? 21.503 28.831 166.414 1.00 23.37 278 GLU B O 1
ATOM 4530 N N . ALA B 1 279 ? 22.062 28.216 168.507 1.00 21.49 279 ALA B N 1
ATOM 4531 C CA . ALA B 1 279 ? 23.160 27.295 168.119 1.00 24.83 279 ALA B CA 1
ATOM 4532 C C . ALA B 1 279 ? 22.620 25.900 167.818 1.00 24.56 279 ALA B C 1
ATOM 4533 O O . ALA B 1 279 ? 21.693 25.431 168.481 1.00 29.59 279 ALA B O 1
ATOM 4535 N N . GLY B 1 280 ? 23.226 25.249 166.813 1.00 20.23 280 GLY B N 1
ATOM 4536 C CA . GLY B 1 280 ? 22.944 23.840 166.536 1.00 21.88 280 GLY B CA 1
ATOM 4537 C C . GLY B 1 280 ? 24.015 22.907 167.098 1.00 21.14 280 GLY B C 1
ATOM 4538 O O . GLY B 1 280 ? 24.695 23.282 168.038 1.00 20.24 280 GLY B O 1
ATOM 4539 N N . HIS B 1 281 ? 24.094 21.703 166.537 1.00 19.05 281 HIS B N 1
ATOM 4540 C CA . HIS B 1 281 ? 25.111 20.723 166.914 1.00 22.48 281 HIS B CA 1
ATOM 4541 C C . HIS B 1 281 ? 26.523 21.288 166.939 1.00 20.86 281 HIS B C 1
ATOM 4542 O O . HIS B 1 281 ? 27.267 21.029 167.895 1.00 20.25 281 HIS B O 1
ATOM 4549 N N . PHE B 1 282 ? 26.885 22.074 165.916 1.00 18.02 282 PHE B N 1
ATOM 4550 C CA . PHE B 1 282 ? 28.210 22.722 165.805 1.00 18.57 282 PHE B CA 1
ATOM 4551 C C . PHE B 1 282 ? 28.253 24.003 166.650 1.00 19.89 282 PHE B C 1
ATOM 4552 O O . PHE B 1 282 ? 28.241 25.103 166.146 1.00 17.66 282 PHE B O 1
ATOM 4560 N N . VAL B 1 283 ? 28.354 23.760 167.967 1.00 19.89 283 VAL B N 1
ATOM 4561 C CA . VAL B 1 283 ? 28.281 24.855 168.980 1.00 18.62 283 VAL B CA 1
ATOM 4562 C C . VAL B 1 283 ? 29.359 25.890 168.807 1.00 19.37 283 VAL B C 1
ATOM 4563 O O . VAL B 1 283 ? 29.114 27.106 169.068 1.00 20.79 283 VAL B O 1
ATOM 4567 N N . GLN B 1 284 ? 30.536 25.469 168.296 1.00 20.57 284 GLN B N 1
ATOM 4568 C CA . GLN B 1 284 ? 31.690 26.331 168.149 1.00 20.17 284 GLN B CA 1
ATOM 4569 C C . GLN B 1 284 ? 31.486 27.455 167.116 1.00 17.89 284 GLN B C 1
ATOM 4570 O O . GLN B 1 284 ? 32.223 28.438 167.152 1.00 17.45 284 GLN B O 1
ATOM 4576 N N . GLU B 1 285 ? 30.504 27.300 166.215 1.00 19.30 285 GLU B N 1
ATOM 4577 C CA . GLU B 1 285 ? 30.129 28.381 165.301 1.00 16.33 285 GLU B CA 1
ATOM 4578 C C . GLU B 1 285 ? 29.443 29.560 166.071 1.00 18.73 285 GLU B C 1
ATOM 4579 O O . GLU B 1 285 ? 29.239 30.612 165.493 1.00 19.99 285 GLU B O 1
ATOM 4585 N N . TYR B 1 286 ? 29.090 29.309 167.322 1.00 20.07 286 TYR B N 1
ATOM 4586 C CA . TYR B 1 286 ? 28.492 30.272 168.275 1.00 22.01 286 TYR B CA 1
ATOM 4587 C C . TYR B 1 286 ? 29.382 30.339 169.501 1.00 21.76 286 TYR B C 1
ATOM 4588 O O . TYR B 1 286 ? 28.913 30.586 170.634 1.00 25.99 286 TYR B O 1
ATOM 4597 N N . GLY B 1 287 ? 30.695 30.155 169.279 1.00 23.11 287 GLY B N 1
ATOM 4598 C CA . GLY B 1 287 ? 31.618 29.753 170.320 1.00 23.08 287 GLY B CA 1
ATOM 4599 C C . GLY B 1 287 ? 32.393 30.894 170.986 1.00 23.65 287 GLY B C 1
ATOM 4600 O O . GLY B 1 287 ? 33.102 30.633 171.979 1.00 22.41 287 GLY B O 1
ATOM 4601 N N . VAL B 1 288 ? 32.311 32.116 170.457 1.00 22.69 288 VAL B N 1
ATOM 4602 C CA . VAL B 1 288 ? 32.986 33.286 171.102 1.00 27.65 288 VAL B CA 1
ATOM 4603 C C . VAL B 1 288 ? 32.502 33.428 172.547 1.00 25.16 288 VAL B C 1
ATOM 4604 O O . VAL B 1 288 ? 33.336 33.446 173.476 1.00 27.68 288 VAL B O 1
ATOM 4608 N N . GLU B 1 289 ? 31.164 33.432 172.732 1.00 28.23 289 GLU B N 1
ATOM 4609 C CA . GLU B 1 289 ? 30.559 33.632 174.012 1.00 29.84 289 GLU B CA 1
ATOM 4610 C C . GLU B 1 289 ? 30.781 32.408 174.935 1.00 34.89 289 GLU B C 1
ATOM 4611 O O . GLU B 1 289 ? 30.924 32.557 176.156 1.00 32.20 289 GLU B O 1
ATOM 4617 N N . VAL B 1 290 ? 30.865 31.202 174.333 1.00 31.59 290 VAL B N 1
ATOM 4618 C CA . VAL B 1 290 ? 31.209 29.989 175.068 1.00 33.76 290 VAL B CA 1
ATOM 4619 C C . VAL B 1 290 ? 32.612 30.070 175.668 1.00 30.38 290 VAL B C 1
ATOM 4620 O O . VAL B 1 290 ? 32.761 29.785 176.870 1.00 28.61 290 VAL B O 1
ATOM 4624 N N . ALA B 1 291 ? 33.584 30.477 174.842 1.00 30.47 291 ALA B N 1
ATOM 4625 C CA . ALA B 1 291 ? 34.971 30.645 175.275 1.00 31.09 291 ALA B CA 1
ATOM 4626 C C . ALA B 1 291 ? 35.099 31.749 176.340 1.00 34.54 291 ALA B C 1
ATOM 4627 O O . ALA B 1 291 ? 35.753 31.562 177.385 1.00 33.80 291 ALA B O 1
ATOM 4629 N N . GLU B 1 292 ? 34.423 32.875 176.111 1.00 33.05 292 GLU B N 1
ATOM 4630 C CA . GLU B 1 292 ? 34.406 33.975 177.113 1.00 34.62 292 GLU B CA 1
ATOM 4631 C C . GLU B 1 292 ? 33.822 33.548 178.451 1.00 37.14 292 GLU B C 1
ATOM 4632 O O . GLU B 1 292 ? 34.434 33.767 179.491 1.00 35.75 292 GLU B O 1
ATOM 4638 N N . GLN B 1 293 ? 32.662 32.935 178.427 1.00 37.44 293 GLN B N 1
ATOM 4639 C CA . GLN B 1 293 ? 32.009 32.517 179.673 1.00 34.84 293 GLN B CA 1
ATOM 4640 C C . GLN B 1 293 ? 32.708 31.378 180.402 1.00 28.59 293 GLN B C 1
ATOM 4641 O O . GLN B 1 293 ? 32.676 31.328 181.621 1.00 32.20 293 GLN B O 1
ATOM 4647 N N . ALA B 1 294 ? 33.300 30.446 179.654 1.00 29.86 294 ALA B N 1
ATOM 4648 C CA . ALA B 1 294 ? 34.127 29.370 180.212 1.00 30.55 294 ALA B CA 1
ATOM 4649 C C . ALA B 1 294 ? 35.289 29.944 181.027 1.00 30.74 294 ALA B C 1
ATOM 4650 O O . ALA B 1 294 ? 35.483 29.568 182.210 1.00 37.73 294 ALA B O 1
ATOM 4652 N N . LEU B 1 295 ? 36.041 30.857 180.395 1.00 30.13 295 LEU B N 1
ATOM 4653 C CA . LEU B 1 295 ? 37.177 31.510 181.009 1.00 33.51 295 LEU B CA 1
ATOM 4654 C C . LEU B 1 295 ? 36.809 32.308 182.292 1.00 34.02 295 LEU B C 1
ATOM 4655 O O . LEU B 1 295 ? 37.584 32.306 183.260 1.00 32.19 295 LEU B O 1
ATOM 4660 N N . ALA B 1 296 ? 35.667 32.994 182.262 1.00 34.61 296 ALA B N 1
ATOM 4661 C CA . ALA B 1 296 ? 35.172 33.797 183.389 1.00 33.43 296 ALA B CA 1
ATOM 4662 C C . ALA B 1 296 ? 34.758 32.887 184.545 1.00 40.04 296 ALA B C 1
ATOM 4663 O O . ALA B 1 296 ? 35.034 33.172 185.728 1.00 40.64 296 ALA B O 1
ATOM 4665 N N . SER B 1 297 ? 34.134 31.755 184.193 1.00 44.82 297 SER B N 1
ATOM 4666 C CA . SER B 1 297 ? 33.744 30.732 185.163 1.00 45.67 297 SER B CA 1
ATOM 4667 C C . SER B 1 297 ? 34.930 30.041 185.817 1.00 39.00 297 SER B C 1
ATOM 4668 O O . SER B 1 297 ? 34.823 29.571 186.925 1.00 41.23 297 SER B O 1
ATOM 4671 N N . PHE B 1 298 ? 36.054 29.965 185.119 1.00 40.94 298 PHE B N 1
ATOM 4672 C CA . PHE B 1 298 ? 37.240 29.226 185.571 1.00 34.53 298 PHE B CA 1
ATOM 4673 C C . PHE B 1 298 ? 38.177 30.049 186.467 1.00 39.03 298 PHE B C 1
ATOM 4674 O O . PHE B 1 298 ? 38.354 31.248 186.250 1.00 44.59 298 PHE B O 1
ATOM 4682 N N . THR B 1 299 ? 38.833 29.402 187.394 1.00 39.39 299 THR B N 1
ATOM 4683 C CA . THR B 1 299 ? 39.984 29.939 188.141 1.00 46.50 299 THR B CA 1
ATOM 4684 C C . THR B 1 299 ? 41.260 29.379 187.555 1.00 48.17 299 THR B C 1
ATOM 4685 O O . THR B 1 299 ? 41.548 28.191 187.680 1.00 36.74 299 THR B O 1
ATOM 4689 N N . MET B 1 300 ? 42.128 30.270 187.088 1.00 53.44 300 MET B N 1
ATOM 4690 C CA . MET B 1 300 ? 43.373 29.896 186.395 1.00 59.01 300 MET B CA 1
ATOM 4691 C C . MET B 1 300 ? 44.583 30.554 187.012 1.00 59.26 300 MET B C 1
ATOM 4692 O O . MET B 1 300 ? 44.926 31.688 186.676 1.00 74.02 300 MET B O 1
ATOM 4697 N N . THR C 1 2 ? -19.260 38.948 191.334 1.00 54.00 2 THR C N 1
ATOM 4698 C CA . THR C 1 2 ? -18.813 40.003 192.289 1.00 45.69 2 THR C CA 1
ATOM 4699 C C . THR C 1 2 ? -17.300 40.152 192.405 1.00 43.52 2 THR C C 1
ATOM 4700 O O . THR C 1 2 ? -16.864 41.088 193.032 1.00 56.47 2 THR C O 1
ATOM 4704 N N . ILE C 1 3 ? -16.510 39.255 191.806 1.00 39.88 3 ILE C N 1
ATOM 4705 C CA . ILE C 1 3 ? -15.000 39.382 191.732 1.00 33.34 3 ILE C CA 1
ATOM 4706 C C . ILE C 1 3 ? -14.665 40.607 190.892 1.00 29.49 3 ILE C C 1
ATOM 4707 O O . ILE C 1 3 ? -15.097 40.694 189.707 1.00 31.63 3 ILE C O 1
ATOM 4712 N N . LYS C 1 4 ? -13.957 41.570 191.454 1.00 24.34 4 LYS C N 1
ATOM 4713 C CA . LYS C 1 4 ? -13.584 42.798 190.719 1.00 22.80 4 LYS C CA 1
ATOM 4714 C C . LYS C 1 4 ? -12.673 42.403 189.539 1.00 22.02 4 LYS C C 1
ATOM 4715 O O . LYS C 1 4 ? -11.677 41.663 189.724 1.00 18.31 4 LYS C O 1
ATOM 4721 N N . ALA C 1 5 ? -13.025 42.899 188.357 1.00 22.37 5 ALA C N 1
ATOM 4722 C CA . ALA C 1 5 ? -12.332 42.532 187.087 1.00 26.71 5 ALA C CA 1
ATOM 4723 C C . ALA C 1 5 ? -12.566 43.573 186.024 1.00 29.72 5 ALA C C 1
ATOM 4724 O O . ALA C 1 5 ? -13.525 44.355 186.115 1.00 29.77 5 ALA C O 1
ATOM 4726 N N . LEU C 1 6 ? -11.685 43.589 185.023 1.00 27.96 6 LEU C N 1
ATOM 4727 C CA . LEU C 1 6 ? -11.763 44.426 183.875 1.00 28.28 6 LEU C CA 1
ATOM 4728 C C . LEU C 1 6 ? -12.103 43.568 182.671 1.00 25.86 6 LEU C C 1
ATOM 4729 O O . LEU C 1 6 ? -11.769 42.374 182.581 1.00 22.19 6 LEU C O 1
ATOM 4734 N N . ARG C 1 7 ? -12.849 44.177 181.753 1.00 25.86 7 ARG C N 1
ATOM 4735 C CA . ARG C 1 7 ? -13.156 43.602 180.441 1.00 23.36 7 ARG C CA 1
ATOM 4736 C C . ARG C 1 7 ? -12.389 44.437 179.460 1.00 24.53 7 ARG C C 1
ATOM 4737 O O . ARG C 1 7 ? -12.544 45.677 179.409 1.00 26.08 7 ARG C O 1
ATOM 4745 N N . THR C 1 8 ? -11.539 43.770 178.654 1.00 23.23 8 THR C N 1
ATOM 4746 C CA . THR C 1 8 ? -10.839 44.469 177.589 1.00 20.19 8 THR C CA 1
ATOM 4747 C C . THR C 1 8 ? -11.803 45.141 176.605 1.00 19.58 8 THR C C 1
ATOM 4748 O O . THR C 1 8 ? -12.684 44.468 176.105 1.00 26.76 8 THR C O 1
ATOM 4752 N N . PRO C 1 9 ? -11.669 46.447 176.347 1.00 24.10 9 PRO C N 1
ATOM 4753 C CA . PRO C 1 9 ? -12.477 47.115 175.368 1.00 26.93 9 PRO C CA 1
ATOM 4754 C C . PRO C 1 9 ? -12.466 46.411 174.035 1.00 27.91 9 PRO C C 1
ATOM 4755 O O . PRO C 1 9 ? -11.386 45.956 173.563 1.00 22.61 9 PRO C O 1
ATOM 4759 N N . GLU C 1 10 ? -13.677 46.285 173.431 1.00 25.87 10 GLU C N 1
ATOM 4760 C CA . GLU C 1 10 ? -13.854 45.535 172.201 1.00 30.29 10 GLU C CA 1
ATOM 4761 C C . GLU C 1 10 ? -13.010 46.033 171.033 1.00 24.46 10 GLU C C 1
ATOM 4762 O O . GLU C 1 10 ? -12.583 45.193 170.194 1.00 28.59 10 GLU C O 1
ATOM 4768 N N . GLU C 1 11 ? -12.754 47.339 170.944 1.00 25.44 11 GLU C N 1
ATOM 4769 C CA . GLU C 1 11 ? -11.952 47.943 169.882 1.00 24.23 11 GLU C CA 1
ATOM 4770 C C . GLU C 1 11 ? -10.531 47.374 169.818 1.00 20.38 11 GLU C C 1
ATOM 4771 O O . GLU C 1 11 ? -9.912 47.403 168.836 1.00 20.24 11 GLU C O 1
ATOM 4777 N N . ARG C 1 12 ? -10.074 46.851 170.917 1.00 20.57 12 ARG C N 1
ATOM 4778 C CA . ARG C 1 12 ? -8.771 46.131 170.940 1.00 19.57 12 ARG C CA 1
ATOM 4779 C C . ARG C 1 12 ? -8.708 44.925 170.019 1.00 16.51 12 ARG C C 1
ATOM 4780 O O . ARG C 1 12 ? -7.615 44.538 169.631 1.00 15.80 12 ARG C O 1
ATOM 4788 N N . PHE C 1 13 ? -9.865 44.328 169.732 1.00 16.45 13 PHE C N 1
ATOM 4789 C CA . PHE C 1 13 ? -9.949 43.093 168.926 1.00 18.69 13 PHE C CA 1
ATOM 4790 C C . PHE C 1 13 ? -10.417 43.307 167.492 1.00 20.58 13 PHE C C 1
ATOM 4791 O O . PHE C 1 13 ? -10.673 42.327 166.846 1.00 25.41 13 PHE C O 1
ATOM 4799 N N . SER C 1 14 ? -10.509 44.564 167.053 1.00 20.69 14 SER C N 1
ATOM 4800 C CA . SER C 1 14 ? -11.060 44.898 165.741 1.00 21.83 14 SER C CA 1
ATOM 4801 C C . SER C 1 14 ? -10.135 44.521 164.554 1.00 23.51 14 SER C C 1
ATOM 4802 O O . SER C 1 14 ? -10.597 44.411 163.461 1.00 23.70 14 SER C O 1
ATOM 4805 N N . VAL C 1 15 ? -8.824 44.315 164.792 1.00 23.85 15 VAL C N 1
ATOM 4806 C CA . VAL C 1 15 ? -7.884 43.922 163.776 1.00 25.55 15 VAL C CA 1
ATOM 4807 C C . VAL C 1 15 ? -7.234 42.574 164.205 1.00 23.42 15 VAL C C 1
ATOM 4808 O O . VAL C 1 15 ? -6.250 42.575 164.939 1.00 21.16 15 VAL C O 1
ATOM 4812 N N . LEU C 1 16 ? -7.852 41.489 163.738 1.00 20.59 16 LEU C N 1
ATOM 4813 C CA . LEU C 1 16 ? -7.441 40.097 163.930 1.00 23.22 16 LEU C CA 1
ATOM 4814 C C . LEU C 1 16 ? -7.558 39.234 162.664 1.00 23.52 16 LEU C C 1
ATOM 4815 O O . LEU C 1 16 ? -8.181 38.213 162.683 1.00 23.85 16 LEU C O 1
ATOM 4820 N N . PRO C 1 17 ? -6.935 39.653 161.560 1.00 24.30 17 PRO C N 1
ATOM 4821 C CA . PRO C 1 17 ? -7.198 38.979 160.290 1.00 22.27 17 PRO C CA 1
ATOM 4822 C C . PRO C 1 17 ? -6.795 37.527 160.292 1.00 20.17 17 PRO C C 1
ATOM 4823 O O . PRO C 1 17 ? -7.462 36.759 159.623 1.00 16.91 17 PRO C O 1
ATOM 4827 N N . ALA C 1 18 ? -5.750 37.153 161.057 1.00 21.88 18 ALA C N 1
ATOM 4828 C CA . ALA C 1 18 ? -5.341 35.728 161.093 1.00 18.14 18 ALA C CA 1
ATOM 4829 C C . ALA C 1 18 ? -6.150 34.824 162.062 1.00 22.97 18 ALA C C 1
ATOM 4830 O O . ALA C 1 18 ? -5.814 33.661 162.192 1.00 21.39 18 ALA C O 1
ATOM 4832 N N . PHE C 1 19 ? -7.203 35.357 162.699 1.00 22.90 19 PHE C N 1
ATOM 4833 C CA . PHE C 1 19 ? -7.992 34.665 163.716 1.00 19.71 19 PHE C CA 1
ATOM 4834 C C . PHE C 1 19 ? -9.428 35.080 163.554 1.00 21.36 19 PHE C C 1
ATOM 4835 O O . PHE C 1 19 ? -9.991 35.753 164.394 1.00 22.72 19 PHE C O 1
ATOM 4843 N N . PRO C 1 20 ? -10.061 34.677 162.414 1.00 26.08 20 PRO C N 1
ATOM 4844 C CA . PRO C 1 20 ? -11.365 35.223 162.057 1.00 27.80 20 PRO C CA 1
ATOM 4845 C C . PRO C 1 20 ? -12.531 34.411 162.658 1.00 29.34 20 PRO C C 1
ATOM 4846 O O . PRO C 1 20 ? -13.456 34.074 161.961 1.00 34.44 20 PRO C O 1
ATOM 4850 N N . TYR C 1 21 ? -12.441 34.018 163.914 1.00 29.53 21 TYR C N 1
ATOM 4851 C CA . TYR C 1 21 ? -13.563 33.295 164.549 1.00 25.35 21 TYR C CA 1
ATOM 4852 C C . TYR C 1 21 ? -14.283 34.305 165.437 1.00 27.44 21 TYR C C 1
ATOM 4853 O O . TYR C 1 21 ? -13.646 35.194 166.058 1.00 22.60 21 TYR C O 1
ATOM 4862 N N . GLN C 1 22 ? -15.600 34.203 165.470 1.00 26.97 22 GLN C N 1
ATOM 4863 C CA . GLN C 1 22 ? -16.421 34.919 166.476 1.00 27.88 22 GLN C CA 1
ATOM 4864 C C . GLN C 1 22 ? -16.312 34.191 167.797 1.00 29.30 22 GLN C C 1
ATOM 4865 O O . GLN C 1 22 ? -16.591 32.994 167.873 1.00 24.66 22 GLN C O 1
ATOM 4871 N N . PRO C 1 23 ? -15.912 34.891 168.863 1.00 27.22 23 PRO C N 1
ATOM 4872 C CA . PRO C 1 23 ? -15.821 34.243 170.167 1.00 27.69 23 PRO C CA 1
ATOM 4873 C C . PRO C 1 23 ? -17.193 33.938 170.782 1.00 23.69 23 PRO C C 1
ATOM 4874 O O . PRO C 1 23 ? -18.100 34.694 170.576 1.00 26.71 23 PRO C O 1
ATOM 4878 N N . ASN C 1 24 ? -17.252 32.869 171.557 1.00 24.36 24 ASN C N 1
ATOM 4879 C CA . ASN C 1 24 ? -18.374 32.524 172.400 1.00 20.96 24 ASN C CA 1
ATOM 4880 C C . ASN C 1 24 ? -18.005 32.839 173.839 1.00 22.20 24 ASN C C 1
ATOM 4881 O O . ASN C 1 24 ? -16.851 33.000 174.164 1.00 19.50 24 ASN C O 1
ATOM 4886 N N . TYR C 1 25 ? -19.010 32.963 174.670 1.00 20.18 25 TYR C N 1
ATOM 4887 C CA . TYR C 1 25 ? -18.868 33.437 176.070 1.00 22.62 25 TYR C CA 1
ATOM 4888 C C . TYR C 1 25 ? -19.685 32.546 176.991 1.00 22.28 25 TYR C C 1
ATOM 4889 O O . TYR C 1 25 ? -20.800 32.088 176.630 1.00 22.79 25 TYR C O 1
ATOM 4898 N N . VAL C 1 26 ? -19.161 32.359 178.183 1.00 22.57 26 VAL C N 1
ATOM 4899 C CA . VAL C 1 26 ? -19.879 31.719 179.304 1.00 25.17 26 VAL C CA 1
ATOM 4900 C C . VAL C 1 26 ? -19.642 32.584 180.554 1.00 25.89 26 VAL C C 1
ATOM 4901 O O . VAL C 1 26 ? -18.522 32.885 180.859 1.00 25.66 26 VAL C O 1
ATOM 4905 N N . ASP C 1 27 ? -20.710 33.010 181.225 1.00 27.87 27 ASP C N 1
ATOM 4906 C CA . ASP C 1 27 ? -20.569 33.875 182.400 1.00 26.22 27 ASP C CA 1
ATOM 4907 C C . ASP C 1 27 ? -21.358 33.416 183.626 1.00 29.28 27 ASP C C 1
ATOM 4908 O O . ASP C 1 27 ? -21.709 34.221 184.490 1.00 42.75 27 ASP C O 1
ATOM 4913 N N . ASP C 1 28 ? -21.631 32.120 183.692 1.00 29.71 28 ASP C N 1
ATOM 4914 C CA . ASP C 1 28 ? -22.356 31.522 184.801 1.00 27.17 28 ASP C CA 1
ATOM 4915 C C . ASP C 1 28 ? -21.628 30.294 185.350 1.00 32.65 28 ASP C C 1
ATOM 4916 O O . ASP C 1 28 ? -22.261 29.407 185.922 1.00 34.42 28 ASP C O 1
ATOM 4921 N N . LEU C 1 29 ? -20.307 30.235 185.182 1.00 25.83 29 LEU C N 1
ATOM 4922 C CA . LEU C 1 29 ? -19.564 29.091 185.685 1.00 24.50 29 LEU C CA 1
ATOM 4923 C C . LEU C 1 29 ? -19.700 29.132 187.221 1.00 27.07 29 LEU C C 1
ATOM 4924 O O . LEU C 1 29 ? -19.528 30.201 187.862 1.00 26.37 29 LEU C O 1
ATOM 4929 N N . GLY C 1 30 ? -20.035 27.986 187.815 1.00 27.97 30 GLY C N 1
ATOM 4930 C CA . GLY C 1 30 ? -20.225 27.889 189.260 1.00 28.78 30 GLY C CA 1
ATOM 4931 C C . GLY C 1 30 ? -18.988 28.282 190.054 1.00 29.09 30 GLY C C 1
ATOM 4932 O O . GLY C 1 30 ? -17.882 27.710 189.863 1.00 37.91 30 GLY C O 1
ATOM 4933 N N . GLY C 1 31 ? -19.159 29.291 190.903 1.00 32.88 31 GLY C N 1
ATOM 4934 C CA . GLY C 1 31 ? -18.039 29.879 191.638 1.00 35.81 31 GLY C CA 1
ATOM 4935 C C . GLY C 1 31 ? -17.477 31.162 191.037 1.00 40.55 31 GLY C C 1
ATOM 4936 O O . GLY C 1 31 ? -16.869 31.939 191.745 1.00 37.24 31 GLY C O 1
ATOM 4937 N N . TYR C 1 32 ? -17.748 31.429 189.782 1.00 32.72 32 TYR C N 1
ATOM 4938 C CA . TYR C 1 32 ? -17.126 32.571 189.031 1.00 40.90 32 TYR C CA 1
ATOM 4939 C C . TYR C 1 32 ? -18.221 33.522 188.551 1.00 49.02 32 TYR C C 1
ATOM 4940 O O . TYR C 1 32 ? -18.039 34.201 187.516 1.00 63.83 32 TYR C O 1
ATOM 4949 N N . GLU C 1 33 ? -19.374 33.516 189.230 1.00 45.37 33 GLU C N 1
ATOM 4950 C CA . GLU C 1 33 ? -20.615 34.078 188.667 1.00 35.96 33 GLU C CA 1
ATOM 4951 C C . GLU C 1 33 ? -20.364 35.410 188.029 1.00 23.16 33 GLU C C 1
ATOM 4952 O O . GLU C 1 33 ? -19.731 36.279 188.673 1.00 24.99 33 GLU C O 1
ATOM 4958 N N . SER C 1 34 ? -20.783 35.585 186.783 1.00 27.89 34 SER C N 1
ATOM 4959 C CA . SER C 1 34 ? -20.684 36.863 186.048 1.00 29.67 34 SER C CA 1
ATOM 4960 C C . SER C 1 34 ? -19.329 37.168 185.482 1.00 25.01 34 SER C C 1
ATOM 4961 O O . SER C 1 34 ? -19.212 38.070 184.701 1.00 28.02 34 SER C O 1
ATOM 4964 N N . LEU C 1 35 ? -18.285 36.451 185.876 1.00 26.29 35 LEU C N 1
ATOM 4965 C CA . LEU C 1 35 ? -16.955 36.514 185.188 1.00 24.79 35 LEU C CA 1
ATOM 4966 C C . LEU C 1 35 ? -17.131 35.769 183.925 1.00 19.23 35 LEU C C 1
ATOM 4967 O O . LEU C 1 35 ? -17.465 34.600 183.940 1.00 19.99 35 LEU C O 1
ATOM 4972 N N . ARG C 1 36 ? -16.920 36.453 182.805 1.00 18.07 36 ARG C N 1
ATOM 4973 C CA . ARG C 1 36 ? -17.162 35.910 181.463 1.00 19.93 36 ARG C CA 1
ATOM 4974 C C . ARG C 1 36 ? -15.919 35.327 180.845 1.00 21.00 36 ARG C C 1
ATOM 4975 O O . ARG C 1 36 ? -14.893 35.992 180.746 1.00 18.87 36 ARG C O 1
ATOM 4983 N N . MET C 1 37 ? -16.000 34.057 180.456 1.00 18.66 37 MET C N 1
ATOM 4984 C CA . MET C 1 37 ? -14.906 33.333 179.805 1.00 19.50 37 MET C CA 1
ATOM 4985 C C . MET C 1 37 ? -15.213 33.311 178.327 1.00 18.80 37 MET C C 1
ATOM 4986 O O . MET C 1 37 ? -16.301 32.959 177.948 1.00 18.96 37 MET C O 1
ATOM 4991 N N . ALA C 1 38 ? -14.253 33.716 177.518 1.00 18.32 38 ALA C N 1
ATOM 4992 C CA . ALA C 1 38 ? -14.328 33.654 176.029 1.00 19.74 38 ALA C CA 1
ATOM 4993 C C . ALA C 1 38 ? -13.714 32.344 175.535 1.00 20.78 38 ALA C C 1
ATOM 4994 O O . ALA C 1 38 ? -12.776 31.807 176.133 1.00 20.61 38 ALA C O 1
ATOM 4996 N N . TYR C 1 39 ? -14.299 31.735 174.518 1.00 19.63 39 TYR C N 1
ATOM 4997 C CA . TYR C 1 39 ? -13.781 30.522 173.928 1.00 20.34 39 TYR C CA 1
ATOM 4998 C C . TYR C 1 39 ? -14.170 30.428 172.468 1.00 20.04 39 TYR C C 1
ATOM 4999 O O . TYR C 1 39 ? -15.300 30.875 172.060 1.00 20.20 39 TYR C O 1
ATOM 5008 N N . ILE C 1 40 ? -13.235 29.902 171.677 1.00 18.53 40 ILE C N 1
ATOM 5009 C CA . ILE C 1 40 ? -13.490 29.536 170.293 1.00 18.65 40 ILE C CA 1
ATOM 5010 C C . ILE C 1 40 ? -14.207 28.210 170.273 1.00 21.75 40 ILE C C 1
ATOM 5011 O O . ILE C 1 40 ? -13.777 27.313 170.994 1.00 24.64 40 ILE C O 1
ATOM 5016 N N . ASP C 1 41 ? -15.213 28.065 169.386 1.00 22.65 41 ASP C N 1
ATOM 5017 C CA . ASP C 1 41 ? -15.931 26.798 169.166 1.00 21.32 41 ASP C CA 1
ATOM 5018 C C . ASP C 1 41 ? -16.254 26.683 167.677 1.00 25.73 41 ASP C C 1
ATOM 5019 O O . ASP C 1 41 ? -17.109 27.371 167.206 1.00 26.08 41 ASP C O 1
ATOM 5024 N N . GLU C 1 42 ? -15.533 25.824 166.963 1.00 23.98 42 GLU C N 1
ATOM 5025 C CA . GLU C 1 42 ? -15.586 25.721 165.461 1.00 30.24 42 GLU C CA 1
ATOM 5026 C C . GLU C 1 42 ? -15.691 24.254 165.109 1.00 28.49 42 GLU C C 1
ATOM 5027 O O . GLU C 1 42 ? -15.254 23.400 165.889 1.00 27.31 42 GLU C O 1
ATOM 5033 N N . GLY C 1 43 ? -16.277 23.990 163.932 1.00 33.54 43 GLY C N 1
ATOM 5034 C CA . GLY C 1 43 ? -16.569 22.620 163.493 1.00 35.63 43 GLY C CA 1
ATOM 5035 C C . GLY C 1 43 ? -17.970 22.189 163.960 1.00 35.23 43 GLY C C 1
ATOM 5036 O O . GLY C 1 43 ? -18.603 22.825 164.778 1.00 37.08 43 GLY C O 1
ATOM 5037 N N . ASP C 1 44 ? -18.446 21.111 163.372 1.00 37.16 44 ASP C N 1
ATOM 5038 C CA . ASP C 1 44 ? -19.789 20.599 163.610 1.00 36.08 44 ASP C CA 1
ATOM 5039 C C . ASP C 1 44 ? -19.903 20.103 165.039 1.00 36.03 44 ASP C C 1
ATOM 5040 O O . ASP C 1 44 ? -19.053 19.377 165.523 1.00 38.44 44 ASP C O 1
ATOM 5045 N N . LYS C 1 45 ? -20.954 20.528 165.733 1.00 39.18 45 LYS C N 1
ATOM 5046 C CA . LYS C 1 45 ? -21.294 20.011 167.086 1.00 42.10 45 LYS C CA 1
ATOM 5047 C C . LYS C 1 45 ? -21.460 18.496 167.193 1.00 39.92 45 LYS C C 1
ATOM 5048 O O . LYS C 1 45 ? -21.189 17.905 168.283 1.00 38.41 45 LYS C O 1
ATOM 5054 N N . ASP C 1 46 ? -21.863 17.861 166.088 1.00 44.76 46 ASP C N 1
ATOM 5055 C CA . ASP C 1 46 ? -21.932 16.377 166.021 1.00 43.47 46 ASP C CA 1
ATOM 5056 C C . ASP C 1 46 ? -20.641 15.701 165.532 1.00 40.38 46 ASP C C 1
ATOM 5057 O O . ASP C 1 46 ? -20.663 14.538 165.202 1.00 43.69 46 ASP C O 1
ATOM 5062 N N . SER C 1 47 ? -19.525 16.439 165.514 1.00 34.42 47 SER C N 1
ATOM 5063 C CA . SER C 1 47 ? -18.214 15.841 165.206 1.00 33.33 47 SER C CA 1
ATOM 5064 C C . SER C 1 47 ? -17.926 14.747 166.173 1.00 31.25 47 SER C C 1
ATOM 5065 O O . SER C 1 47 ? -18.328 14.861 167.315 1.00 26.61 47 SER C O 1
ATOM 5068 N N . GLU C 1 48 ? -17.207 13.692 165.742 1.00 34.19 48 GLU C N 1
ATOM 5069 C CA . GLU C 1 48 ? -16.895 12.591 166.675 1.00 40.54 48 GLU C CA 1
ATOM 5070 C C . GLU C 1 48 ? -16.062 13.126 167.854 1.00 43.12 48 GLU C C 1
ATOM 5071 O O . GLU C 1 48 ? -16.396 12.928 169.000 1.00 39.96 48 GLU C O 1
ATOM 5077 N N . TYR C 1 49 ? -15.018 13.874 167.533 1.00 39.16 49 TYR C N 1
ATOM 5078 C CA . TYR C 1 49 ? -13.972 14.300 168.458 1.00 41.83 49 TYR C CA 1
ATOM 5079 C C . TYR C 1 49 ? -13.928 15.825 168.618 1.00 43.40 49 TYR C C 1
ATOM 5080 O O . TYR C 1 49 ? -14.248 16.525 167.664 1.00 39.92 49 TYR C O 1
ATOM 5089 N N . THR C 1 50 ? -13.607 16.298 169.835 1.00 39.50 50 THR C N 1
ATOM 5090 C CA . THR C 1 50 ? -13.418 17.726 170.150 1.00 35.21 50 THR C CA 1
ATOM 5091 C C . THR C 1 50 ? -11.992 17.936 170.596 1.00 30.37 50 THR C C 1
ATOM 5092 O O . THR C 1 50 ? -11.569 17.323 171.549 1.00 30.91 50 THR C O 1
ATOM 5096 N N . PHE C 1 51 ? -11.236 18.796 169.892 1.00 29.02 51 PHE C N 1
ATOM 5097 C CA . PHE C 1 51 ? -9.894 19.178 170.271 1.00 28.99 51 PHE C CA 1
ATOM 5098 C C . PHE C 1 51 ? -9.957 20.363 171.242 1.00 26.59 51 PHE C C 1
ATOM 5099 O O . PHE C 1 51 ? -10.321 21.465 170.842 1.00 30.35 51 PHE C O 1
ATOM 5107 N N . LEU C 1 52 ? -9.641 20.122 172.504 1.00 25.04 52 LEU C N 1
ATOM 5108 C CA . LEU C 1 52 ? -9.673 21.148 173.556 1.00 20.43 52 LEU C CA 1
ATOM 5109 C C . LEU C 1 52 ? -8.290 21.713 173.684 1.00 18.35 52 LEU C C 1
ATOM 5110 O O . LEU C 1 52 ? -7.403 21.003 174.109 1.00 19.41 52 LEU C O 1
ATOM 5115 N N . CYS C 1 53 ? -8.117 22.956 173.209 1.00 18.63 53 CYS C N 1
ATOM 5116 C CA . CYS C 1 53 ? -6.764 23.585 173.000 1.00 15.93 53 CYS C CA 1
ATOM 5117 C C . CYS C 1 53 ? -6.589 24.630 174.112 1.00 18.36 53 CYS C C 1
ATOM 5118 O O . CYS C 1 53 ? -7.277 25.581 174.130 1.00 19.15 53 CYS C O 1
ATOM 5121 N N . LEU C 1 54 ? -5.678 24.364 175.014 1.00 17.49 54 LEU C N 1
ATOM 5122 C CA . LEU C 1 54 ? -5.383 25.175 176.244 1.00 17.31 54 LEU C CA 1
ATOM 5123 C C . LEU C 1 54 ? -4.036 25.902 176.089 1.00 16.05 54 LEU C C 1
ATOM 5124 O O . LEU C 1 54 ? -3.052 25.305 175.930 1.00 18.17 54 LEU C O 1
ATOM 5129 N N . HIS C 1 55 ? -4.117 27.230 176.196 1.00 18.54 55 HIS C N 1
ATOM 5130 C CA . HIS C 1 55 ? -2.968 28.139 176.195 1.00 19.26 55 HIS C CA 1
ATOM 5131 C C . HIS C 1 55 ? -2.423 28.286 177.621 1.00 17.07 55 HIS C C 1
ATOM 5132 O O . HIS C 1 55 ? -3.093 27.890 178.561 1.00 21.05 55 HIS C O 1
ATOM 5139 N N . GLY C 1 56 ? -1.259 28.905 177.740 1.00 18.96 56 GLY C N 1
ATOM 5140 C CA . GLY C 1 56 ? -0.641 29.322 179.034 1.00 18.11 56 GLY C CA 1
ATOM 5141 C C . GLY C 1 56 ? -0.239 30.775 179.046 1.00 15.93 56 GLY C C 1
ATOM 5142 O O . GLY C 1 56 ? -0.946 31.626 178.473 1.00 15.04 56 GLY C O 1
ATOM 5143 N N . GLU C 1 57 ? 0.879 31.033 179.664 1.00 15.30 57 GLU C N 1
ATOM 5144 C CA . GLU C 1 57 ? 1.456 32.383 179.941 1.00 15.80 57 GLU C CA 1
ATOM 5145 C C . GLU C 1 57 ? 2.236 32.840 178.696 1.00 16.70 57 GLU C C 1
ATOM 5146 O O . GLU C 1 57 ? 3.003 32.040 178.187 1.00 14.21 57 GLU C O 1
ATOM 5152 N N . PRO C 1 58 ? 2.131 34.111 178.240 1.00 15.24 58 PRO C N 1
ATOM 5153 C CA . PRO C 1 58 ? 1.088 35.087 178.465 1.00 14.79 58 PRO C CA 1
ATOM 5154 C C . PRO C 1 58 ? 0.176 35.226 177.264 1.00 14.21 58 PRO C C 1
ATOM 5155 O O . PRO C 1 58 ? 0.045 36.328 176.714 1.00 15.52 58 PRO C O 1
ATOM 5159 N N . THR C 1 59 ? -0.392 34.111 176.815 1.00 15.33 59 THR C N 1
ATOM 5160 C CA . THR C 1 59 ? -1.055 34.008 175.507 1.00 16.59 59 THR C CA 1
ATOM 5161 C C . THR C 1 59 ? -2.572 33.941 175.632 1.00 14.74 59 THR C C 1
ATOM 5162 O O . THR C 1 59 ? -3.104 34.299 176.672 1.00 16.68 59 THR C O 1
ATOM 5166 N N . TRP C 1 60 ? -3.259 33.540 174.553 1.00 14.01 60 TRP C N 1
ATOM 5167 C CA . TRP C 1 60 ? -4.711 33.269 174.555 1.00 14.95 60 TRP C CA 1
ATOM 5168 C C . TRP C 1 60 ? -4.970 32.338 173.347 1.00 15.01 60 TRP C C 1
ATOM 5169 O O . TRP C 1 60 ? -3.985 31.928 172.726 1.00 15.89 60 TRP C O 1
ATOM 5180 N N . SER C 1 61 ? -6.235 32.085 173.031 1.00 15.95 61 SER C N 1
ATOM 5181 C CA . SER C 1 61 ? -6.642 31.110 171.941 1.00 13.91 61 SER C CA 1
ATOM 5182 C C . SER C 1 61 ? -6.047 31.499 170.575 1.00 16.91 61 SER C C 1
ATOM 5183 O O . SER C 1 61 ? -5.892 30.619 169.738 1.00 18.12 61 SER C O 1
ATOM 5186 N N . TYR C 1 62 ? -5.697 32.780 170.380 1.00 19.81 62 TYR C N 1
ATOM 5187 C CA . TYR C 1 62 ? -4.998 33.258 169.200 1.00 19.83 62 TYR C CA 1
ATOM 5188 C C . TYR C 1 62 ? -3.742 32.425 168.875 1.00 20.00 62 TYR C C 1
ATOM 5189 O O . TYR C 1 62 ? -3.412 32.210 167.697 1.00 17.42 62 TYR C O 1
ATOM 5198 N N . LEU C 1 63 ? -3.086 31.940 169.911 1.00 14.87 63 LEU C N 1
ATOM 5199 C CA . LEU C 1 63 ? -1.929 31.071 169.796 1.00 14.99 63 LEU C CA 1
ATOM 5200 C C . LEU C 1 63 ? -2.194 29.800 168.962 1.00 14.88 63 LEU C C 1
ATOM 5201 O O . LEU C 1 63 ? -1.233 29.249 168.346 1.00 13.94 63 LEU C O 1
ATOM 5206 N N . TYR C 1 64 ? -3.422 29.341 168.977 1.00 16.75 64 TYR C N 1
ATOM 5207 C CA . TYR C 1 64 ? -3.880 28.107 168.275 1.00 19.34 64 TYR C CA 1
ATOM 5208 C C . TYR C 1 64 ? -4.436 28.364 166.858 1.00 16.57 64 TYR C C 1
ATOM 5209 O O . TYR C 1 64 ? -4.918 27.425 166.231 1.00 17.51 64 TYR C O 1
ATOM 5218 N N . ARG C 1 65 ? -4.280 29.591 166.353 1.00 17.07 65 ARG C N 1
ATOM 5219 C CA . ARG C 1 65 ? -4.873 29.987 165.043 1.00 18.84 65 ARG C CA 1
ATOM 5220 C C . ARG C 1 65 ? -4.386 29.181 163.861 1.00 16.51 65 ARG C C 1
ATOM 5221 O O . ARG C 1 65 ? -5.120 29.105 162.840 1.00 21.71 65 ARG C O 1
ATOM 5229 N N . LYS C 1 66 ? -3.200 28.624 163.924 1.00 18.08 66 LYS C N 1
ATOM 5230 C CA . LYS C 1 66 ? -2.618 27.872 162.804 1.00 21.56 66 LYS C CA 1
ATOM 5231 C C . LYS C 1 66 ? -3.077 26.400 162.896 1.00 23.69 66 LYS C C 1
ATOM 5232 O O . LYS C 1 66 ? -3.171 25.764 161.879 1.00 25.36 66 LYS C O 1
ATOM 5238 N N . MET C 1 67 ? -3.404 25.905 164.112 1.00 25.67 67 MET C N 1
ATOM 5239 C CA . MET C 1 67 ? -3.779 24.494 164.399 1.00 22.41 67 MET C CA 1
ATOM 5240 C C . MET C 1 67 ? -5.252 24.257 164.164 1.00 21.71 67 MET C C 1
ATOM 5241 O O . MET C 1 67 ? -5.645 23.233 163.560 1.00 29.09 67 MET C O 1
ATOM 5246 N N . ILE C 1 68 ? -6.073 25.193 164.598 1.00 23.99 68 ILE C N 1
ATOM 5247 C CA . ILE C 1 68 ? -7.539 25.092 164.493 1.00 25.80 68 ILE C CA 1
ATOM 5248 C C . ILE C 1 68 ? -8.038 24.690 163.076 1.00 26.49 68 ILE C C 1
ATOM 5249 O O . ILE C 1 68 ? -8.796 23.726 162.960 1.00 24.50 68 ILE C O 1
ATOM 5254 N N . PRO C 1 69 ? -7.590 25.377 162.015 1.00 28.58 69 PRO C N 1
ATOM 5255 C CA . PRO C 1 69 ? -8.064 25.018 160.665 1.00 27.18 69 PRO C CA 1
ATOM 5256 C C . PRO C 1 69 ? -7.681 23.599 160.218 1.00 30.04 69 PRO C C 1
ATOM 5257 O O . PRO C 1 69 ? -8.428 22.986 159.431 1.00 25.28 69 PRO C O 1
ATOM 5261 N N . VAL C 1 70 ? -6.562 23.094 160.704 1.00 30.71 70 VAL C N 1
ATOM 5262 C CA . VAL C 1 70 ? -6.143 21.722 160.395 1.00 32.12 70 VAL C CA 1
ATOM 5263 C C . VAL C 1 70 ? -7.155 20.709 160.996 1.00 27.97 70 VAL C C 1
ATOM 5264 O O . VAL C 1 70 ? -7.534 19.756 160.330 1.00 20.67 70 VAL C O 1
ATOM 5268 N N . PHE C 1 71 ? -7.543 20.920 162.244 1.00 26.03 71 PHE C N 1
ATOM 5269 C CA . PHE C 1 71 ? -8.531 20.086 162.922 1.00 26.74 71 PHE C CA 1
ATOM 5270 C C . PHE C 1 71 ? -9.941 20.177 162.321 1.00 27.70 71 PHE C C 1
ATOM 5271 O O . PHE C 1 71 ? -10.621 19.146 162.128 1.00 30.81 71 PHE C O 1
ATOM 5279 N N . THR C 1 72 ? -10.411 21.388 162.015 1.00 27.73 72 THR C N 1
ATOM 5280 C CA . THR C 1 72 ? -11.713 21.577 161.459 1.00 29.13 72 THR C CA 1
ATOM 5281 C C . THR C 1 72 ? -11.792 21.093 159.967 1.00 28.42 72 THR C C 1
ATOM 5282 O O . THR C 1 72 ? -12.838 20.600 159.581 1.00 27.18 72 THR C O 1
ATOM 5286 N N . ASP C 1 73 ? -10.686 21.205 159.214 1.00 30.81 73 ASP C N 1
ATOM 5287 C CA . ASP C 1 73 ? -10.608 20.662 157.886 1.00 31.85 73 ASP C CA 1
ATOM 5288 C C . ASP C 1 73 ? -10.776 19.144 157.858 1.00 35.29 73 ASP C C 1
ATOM 5289 O O . ASP C 1 73 ? -11.285 18.604 156.875 1.00 31.21 73 ASP C O 1
ATOM 5294 N N . ALA C 1 74 ? -10.425 18.482 158.954 1.00 33.98 74 ALA C N 1
ATOM 5295 C CA . ALA C 1 74 ? -10.458 17.031 159.051 1.00 33.97 74 ALA C CA 1
ATOM 5296 C C . ALA C 1 74 ? -11.763 16.498 159.613 1.00 34.64 74 ALA C C 1
ATOM 5297 O O . ALA C 1 74 ? -11.879 15.299 159.876 1.00 41.74 74 ALA C O 1
ATOM 5299 N N . GLY C 1 75 ? -12.713 17.397 159.840 1.00 36.33 75 GLY C N 1
ATOM 5300 C CA . GLY C 1 75 ? -14.045 17.070 160.276 1.00 37.31 75 GLY C CA 1
ATOM 5301 C C . GLY C 1 75 ? -14.305 17.089 161.762 1.00 44.37 75 GLY C C 1
ATOM 5302 O O . GLY C 1 75 ? -15.303 16.555 162.183 1.00 41.50 75 GLY C O 1
ATOM 5303 N N . HIS C 1 76 ? -13.387 17.690 162.537 1.00 45.84 76 HIS C N 1
ATOM 5304 C CA . HIS C 1 76 ? -13.504 17.715 164.003 1.00 39.25 76 HIS C CA 1
ATOM 5305 C C . HIS C 1 76 ? -13.956 19.071 164.525 1.00 39.08 76 HIS C C 1
ATOM 5306 O O . HIS C 1 76 ? -14.006 20.057 163.779 1.00 44.26 76 HIS C O 1
ATOM 5313 N N . ARG C 1 77 ? -14.368 19.069 165.789 1.00 37.89 77 ARG C N 1
ATOM 5314 C CA . ARG C 1 77 ? -14.746 20.266 166.525 1.00 31.43 77 ARG C CA 1
ATOM 5315 C C . ARG C 1 77 ? -13.499 20.730 167.323 1.00 34.66 77 ARG C C 1
ATOM 5316 O O . ARG C 1 77 ? -12.673 19.922 167.733 1.00 32.40 77 ARG C O 1
ATOM 5324 N N . VAL C 1 78 ? -13.384 22.039 167.524 1.00 34.70 78 VAL C N 1
ATOM 5325 C CA . VAL C 1 78 ? -12.286 22.619 168.346 1.00 26.15 78 VAL C CA 1
ATOM 5326 C C . VAL C 1 78 ? -12.888 23.568 169.351 1.00 22.68 78 VAL C C 1
ATOM 5327 O O . VAL C 1 78 ? -13.732 24.372 169.004 1.00 30.50 78 VAL C O 1
ATOM 5331 N N . VAL C 1 79 ? -12.454 23.443 170.600 1.00 23.08 79 VAL C N 1
ATOM 5332 C CA . VAL C 1 79 ? -12.786 24.375 171.674 1.00 26.50 79 VAL C CA 1
ATOM 5333 C C . VAL C 1 79 ? -11.465 24.928 172.191 1.00 23.34 79 VAL C C 1
ATOM 5334 O O . VAL C 1 79 ? -10.641 24.139 172.619 1.00 25.66 79 VAL C O 1
ATOM 5338 N N . ALA C 1 80 ? -11.295 26.248 172.188 1.00 23.79 80 ALA C N 1
ATOM 5339 C CA . ALA C 1 80 ? -10.047 26.894 172.642 1.00 23.23 80 ALA C CA 1
ATOM 5340 C C . ALA C 1 80 ? -10.425 28.062 173.543 1.00 21.21 80 ALA C C 1
ATOM 5341 O O . ALA C 1 80 ? -10.794 29.104 173.045 1.00 24.80 80 ALA C O 1
ATOM 5343 N N . PRO C 1 81 ? -10.433 27.838 174.878 1.00 21.39 81 PRO C N 1
ATOM 5344 C CA . PRO C 1 81 ? -10.821 28.913 175.796 1.00 17.07 81 PRO C CA 1
ATOM 5345 C C . PRO C 1 81 ? -9.674 29.851 176.080 1.00 18.48 81 PRO C C 1
ATOM 5346 O O . PRO C 1 81 ? -8.499 29.448 176.027 1.00 16.17 81 PRO C O 1
ATOM 5350 N N . ASP C 1 82 ? -10.027 31.089 176.397 1.00 17.89 82 ASP C N 1
ATOM 5351 C CA . ASP C 1 82 ? -9.169 32.059 176.988 1.00 15.52 82 ASP C CA 1
ATOM 5352 C C . ASP C 1 82 ? -9.340 31.974 178.502 1.00 17.79 82 ASP C C 1
ATOM 5353 O O . ASP C 1 82 ? -10.447 32.190 179.030 1.00 17.46 82 ASP C O 1
ATOM 5358 N N . LEU C 1 83 ? -8.261 31.684 179.202 1.00 18.87 83 LEU C N 1
ATOM 5359 C CA . LEU C 1 83 ? -8.269 31.651 180.661 1.00 17.12 83 LEU C CA 1
ATOM 5360 C C . LEU C 1 83 ? -8.671 33.009 181.203 1.00 16.72 83 LEU C C 1
ATOM 5361 O O . LEU C 1 83 ? -8.387 34.052 180.534 1.00 17.42 83 LEU C O 1
ATOM 5366 N N . PHE C 1 84 ? -9.318 33.029 182.376 1.00 15.63 84 PHE C N 1
ATOM 5367 C CA . PHE C 1 84 ? -9.543 34.290 183.054 1.00 18.55 84 PHE C CA 1
ATOM 5368 C C . PHE C 1 84 ? -8.178 35.015 183.257 1.00 16.56 84 PHE C C 1
ATOM 5369 O O . PHE C 1 84 ? -7.217 34.374 183.665 1.00 19.54 84 PHE C O 1
ATOM 5377 N N . GLY C 1 85 ? -8.145 36.312 183.002 1.00 16.69 85 GLY C N 1
ATOM 5378 C CA . GLY C 1 85 ? -6.940 37.130 182.933 1.00 14.55 85 GLY C CA 1
ATOM 5379 C C . GLY C 1 85 ? -6.318 37.234 181.563 1.00 15.96 85 GLY C C 1
ATOM 5380 O O . GLY C 1 85 ? -5.333 38.007 181.396 1.00 17.05 85 GLY C O 1
ATOM 5381 N N . PHE C 1 86 ? -6.873 36.497 180.562 1.00 15.86 86 PHE C N 1
ATOM 5382 C CA . PHE C 1 86 ? -6.213 36.405 179.224 1.00 16.46 86 PHE C CA 1
ATOM 5383 C C . PHE C 1 86 ? -7.225 36.582 178.090 1.00 16.92 86 PHE C C 1
ATOM 5384 O O . PHE C 1 86 ? -8.466 36.388 178.295 1.00 16.16 86 PHE C O 1
ATOM 5392 N N . GLY C 1 87 ? -6.703 36.990 176.938 1.00 14.91 87 GLY C N 1
ATOM 5393 C CA . GLY C 1 87 ? -7.483 37.031 175.700 1.00 17.71 87 GLY C CA 1
ATOM 5394 C C . GLY C 1 87 ? -8.687 37.937 175.770 1.00 17.69 87 GLY C C 1
ATOM 5395 O O . GLY C 1 87 ? -8.548 39.103 176.261 1.00 18.43 87 GLY C O 1
ATOM 5396 N N . ARG C 1 88 ? -9.855 37.378 175.490 1.00 15.49 88 ARG C N 1
ATOM 5397 C CA . ARG C 1 88 ? -11.092 38.113 175.541 1.00 16.92 88 ARG C CA 1
ATOM 5398 C C . ARG C 1 88 ? -11.912 37.823 176.797 1.00 17.19 88 ARG C C 1
ATOM 5399 O O . ARG C 1 88 ? -13.019 38.332 176.957 1.00 16.72 88 ARG C O 1
ATOM 5407 N N . SER C 1 89 ? -11.347 37.024 177.731 1.00 14.68 89 SER C N 1
ATOM 5408 C CA . SER C 1 89 ? -12.041 36.703 178.986 1.00 16.97 89 SER C CA 1
ATOM 5409 C C . SER C 1 89 ? -11.908 37.868 179.920 1.00 17.45 89 SER C C 1
ATOM 5410 O O . SER C 1 89 ? -11.071 38.728 179.736 1.00 18.32 89 SER C O 1
ATOM 5413 N N . ASP C 1 90 ? -12.763 37.889 180.954 1.00 19.51 90 ASP C N 1
ATOM 5414 C CA . ASP C 1 90 ? -12.626 38.900 181.981 1.00 17.29 90 ASP C CA 1
ATOM 5415 C C . ASP C 1 90 ? -11.399 38.697 182.825 1.00 17.45 90 ASP C C 1
ATOM 5416 O O . ASP C 1 90 ? -10.904 37.568 182.930 1.00 14.27 90 ASP C O 1
ATOM 5421 N N . LYS C 1 91 ? -10.909 39.791 183.408 1.00 16.41 91 LYS C N 1
ATOM 5422 C CA . LYS C 1 91 ? -9.572 39.837 184.042 1.00 19.33 91 LYS C CA 1
ATOM 5423 C C . LYS C 1 91 ? -9.632 40.370 185.477 1.00 17.08 91 LYS C C 1
ATOM 5424 O O . LYS C 1 91 ? -9.658 41.582 185.680 1.00 16.14 91 LYS C O 1
ATOM 5430 N N . PRO C 1 92 ? -9.710 39.473 186.481 1.00 19.57 92 PRO C N 1
ATOM 5431 C CA . PRO C 1 92 ? -9.579 39.898 187.881 1.00 18.45 92 PRO C CA 1
ATOM 5432 C C . PRO C 1 92 ? -8.396 40.807 188.123 1.00 22.39 92 PRO C C 1
ATOM 5433 O O . PRO C 1 92 ? -7.377 40.637 187.492 1.00 21.28 92 PRO C O 1
ATOM 5437 N N . ILE C 1 93 ? -8.583 41.833 188.992 1.00 23.68 93 ILE C N 1
ATOM 5438 C CA . ILE C 1 93 ? -7.635 42.822 189.264 1.00 27.49 93 ILE C CA 1
ATOM 5439 C C . ILE C 1 93 ? -6.884 42.587 190.588 1.00 27.74 93 ILE C C 1
ATOM 5440 O O . ILE C 1 93 ? -5.935 43.317 190.859 1.00 24.42 93 ILE C O 1
ATOM 5445 N N . GLU C 1 94 ? -7.278 41.612 191.372 1.00 26.33 94 GLU C N 1
ATOM 5446 C CA . GLU C 1 94 ? -6.635 41.265 192.614 1.00 27.77 94 GLU C CA 1
ATOM 5447 C C . GLU C 1 94 ? -5.747 40.037 192.465 1.00 27.11 94 GLU C C 1
ATOM 5448 O O . GLU C 1 94 ? -6.216 38.989 191.982 1.00 27.02 94 GLU C O 1
ATOM 5454 N N . ASP C 1 95 ? -4.474 40.191 192.901 1.00 26.24 95 ASP C N 1
ATOM 5455 C CA . ASP C 1 95 ? -3.412 39.190 192.836 1.00 24.41 95 ASP C CA 1
ATOM 5456 C C . ASP C 1 95 ? -3.917 37.835 193.338 1.00 24.21 95 ASP C C 1
ATOM 5457 O O . ASP C 1 95 ? -3.748 36.797 192.656 1.00 20.42 95 ASP C O 1
ATOM 5462 N N . SER C 1 96 ? -4.563 37.841 194.545 1.00 19.87 96 SER C N 1
ATOM 5463 C CA . SER C 1 96 ? -4.851 36.572 195.228 1.00 22.32 96 SER C CA 1
ATOM 5464 C C . SER C 1 96 ? -5.917 35.689 194.566 1.00 15.77 96 SER C C 1
ATOM 5465 O O . SER C 1 96 ? -6.049 34.522 194.932 1.00 19.38 96 SER C O 1
ATOM 5468 N N . VAL C 1 97 ? -6.723 36.282 193.685 1.00 17.21 97 VAL C N 1
ATOM 5469 C CA . VAL C 1 97 ? -7.774 35.527 192.991 1.00 20.77 97 VAL C CA 1
ATOM 5470 C C . VAL C 1 97 ? -7.168 34.474 192.093 1.00 17.41 97 VAL C C 1
ATOM 5471 O O . VAL C 1 97 ? -7.720 33.362 191.915 1.00 16.91 97 VAL C O 1
ATOM 5475 N N . TYR C 1 98 ? -6.060 34.842 191.441 1.00 17.59 98 TYR C N 1
ATOM 5476 C CA . TYR C 1 98 ? -5.357 33.854 190.564 1.00 16.90 98 TYR C CA 1
ATOM 5477 C C . TYR C 1 98 ? -4.579 32.879 191.390 1.00 19.22 98 TYR C C 1
ATOM 5478 O O . TYR C 1 98 ? -3.785 33.311 192.190 1.00 17.46 98 TYR C O 1
ATOM 5487 N N . ASN C 1 99 ? -4.823 31.579 191.158 1.00 21.47 99 ASN C N 1
ATOM 5488 C CA . ASN C 1 99 ? -4.091 30.466 191.713 1.00 20.81 99 ASN C CA 1
ATOM 5489 C C . ASN C 1 99 ? -4.379 29.210 190.919 1.00 18.70 99 ASN C C 1
ATOM 5490 O O . ASN C 1 99 ? -5.236 29.266 190.020 1.00 22.00 99 ASN C O 1
ATOM 5495 N N . PHE C 1 100 ? -3.703 28.114 191.199 1.00 20.71 100 PHE C N 1
ATOM 5496 C CA . PHE C 1 100 ? -3.846 26.828 190.504 1.00 20.69 100 PHE C CA 1
ATOM 5497 C C . PHE C 1 100 ? -5.280 26.333 190.527 1.00 22.44 100 PHE C C 1
ATOM 5498 O O . PHE C 1 100 ? -5.833 26.015 189.476 1.00 20.90 100 PHE C O 1
ATOM 5506 N N . GLU C 1 101 ? -5.911 26.352 191.685 1.00 23.04 101 GLU C N 1
ATOM 5507 C CA . GLU C 1 101 ? -7.299 25.934 191.810 1.00 24.79 101 GLU C CA 1
ATOM 5508 C C . GLU C 1 101 ? -8.291 26.785 191.012 1.00 21.19 101 GLU C C 1
ATOM 5509 O O . GLU C 1 101 ? -9.171 26.226 190.360 1.00 26.61 101 GLU C O 1
ATOM 5515 N N . PHE C 1 102 ? -8.172 28.104 191.104 1.00 18.14 102 PHE C N 1
ATOM 5516 C CA . PHE C 1 102 ? -8.981 29.071 190.349 1.00 18.48 102 PHE C CA 1
ATOM 5517 C C . PHE C 1 102 ? -9.039 28.716 188.856 1.00 20.39 102 PHE C C 1
ATOM 5518 O O . PHE C 1 102 ? -10.137 28.637 188.288 1.00 20.63 102 PHE C O 1
ATOM 5526 N N . HIS C 1 103 ? -7.863 28.490 188.274 1.00 18.46 103 HIS C N 1
ATOM 5527 C CA . HIS C 1 103 ? -7.753 28.180 186.819 1.00 19.15 103 HIS C CA 1
ATOM 5528 C C . HIS C 1 103 ? -8.259 26.800 186.468 1.00 21.38 103 HIS C C 1
ATOM 5529 O O . HIS C 1 103 ? -9.059 26.656 185.528 1.00 19.71 103 HIS C O 1
ATOM 5536 N N . ARG C 1 104 ? -7.791 25.807 187.214 1.00 21.38 104 ARG C N 1
ATOM 5537 C CA . ARG C 1 104 ? -8.164 24.398 186.984 1.00 27.59 104 ARG C CA 1
ATOM 5538 C C . ARG C 1 104 ? -9.684 24.243 187.031 1.00 29.27 104 ARG C C 1
ATOM 5539 O O . ARG C 1 104 ? -10.265 23.668 186.118 1.00 26.29 104 ARG C O 1
ATOM 5547 N N . ASN C 1 105 ? -10.303 24.811 188.074 1.00 26.30 105 ASN C N 1
ATOM 5548 C CA . ASN C 1 105 ? -11.742 24.675 188.270 1.00 26.91 105 ASN C CA 1
ATOM 5549 C C . ASN C 1 105 ? -12.526 25.358 187.169 1.00 26.59 105 ASN C C 1
ATOM 5550 O O . ASN C 1 105 ? -13.542 24.819 186.748 1.00 24.02 105 ASN C O 1
ATOM 5555 N N . SER C 1 106 ? -12.030 26.512 186.685 1.00 26.22 106 SER C N 1
ATOM 5556 C CA . SER C 1 106 ? -12.684 27.183 185.556 1.00 24.31 106 SER C CA 1
ATOM 5557 C C . SER C 1 106 ? -12.766 26.299 184.348 1.00 22.92 106 SER C C 1
ATOM 5558 O O . SER C 1 106 ? -13.782 26.317 183.620 1.00 20.82 106 SER C O 1
ATOM 5561 N N . LEU C 1 107 ? -11.700 25.520 184.102 1.00 21.29 107 LEU C N 1
ATOM 5562 C CA . LEU C 1 107 ? -11.655 24.618 182.951 1.00 26.12 107 LEU C CA 1
ATOM 5563 C C . LEU C 1 107 ? -12.601 23.426 183.154 1.00 24.59 107 LEU C C 1
ATOM 5564 O O . LEU C 1 107 ? -13.309 23.031 182.233 1.00 21.71 107 LEU C O 1
ATOM 5569 N N . ILE C 1 108 ? -12.544 22.840 184.341 1.00 22.78 108 ILE C N 1
ATOM 5570 C CA . ILE C 1 108 ? -13.497 21.778 184.727 1.00 24.76 108 ILE C CA 1
ATOM 5571 C C . ILE C 1 108 ? -14.965 22.224 184.499 1.00 25.58 108 ILE C C 1
ATOM 5572 O O . ILE C 1 108 ? -15.699 21.470 183.867 1.00 26.23 108 ILE C O 1
ATOM 5577 N N . GLN C 1 109 ? -15.333 23.441 184.982 1.00 21.08 109 GLN C N 1
ATOM 5578 C CA . GLN C 1 109 ? -16.675 24.009 184.794 1.00 27.88 109 GLN C CA 1
ATOM 5579 C C . GLN C 1 109 ? -17.064 24.245 183.342 1.00 25.46 109 GLN C C 1
ATOM 5580 O O . GLN C 1 109 ? -18.196 23.961 182.948 1.00 30.29 109 GLN C O 1
ATOM 5586 N N . LEU C 1 110 ? -16.097 24.698 182.544 1.00 24.34 110 LEU C N 1
ATOM 5587 C CA . LEU C 1 110 ? -16.313 24.946 181.097 1.00 19.94 110 LEU C CA 1
ATOM 5588 C C . LEU C 1 110 ? -16.578 23.622 180.427 1.00 21.47 110 LEU C C 1
ATOM 5589 O O . LEU C 1 110 ? -17.546 23.518 179.615 1.00 17.99 110 LEU C O 1
ATOM 5594 N N . ILE C 1 111 ? -15.773 22.614 180.735 1.00 17.91 111 ILE C N 1
ATOM 5595 C CA . ILE C 1 111 ? -15.923 21.286 180.159 1.00 22.89 111 ILE C CA 1
ATOM 5596 C C . ILE C 1 111 ? -17.341 20.716 180.434 1.00 27.01 111 ILE C C 1
ATOM 5597 O O . ILE C 1 111 ? -17.976 20.177 179.510 1.00 26.76 111 ILE C O 1
ATOM 5602 N N . GLU C 1 112 ? -17.809 20.855 181.675 1.00 25.92 112 GLU C N 1
ATOM 5603 C CA . GLU C 1 112 ? -19.108 20.362 182.089 1.00 28.87 112 GLU C CA 1
ATOM 5604 C C . GLU C 1 112 ? -20.233 21.197 181.532 1.00 31.19 112 GLU C C 1
ATOM 5605 O O . GLU C 1 112 ? -21.272 20.659 181.181 1.00 43.81 112 GLU C O 1
ATOM 5611 N N . HIS C 1 113 ? -20.002 22.507 181.359 1.00 32.07 113 HIS C N 1
ATOM 5612 C CA . HIS C 1 113 ? -20.962 23.426 180.744 1.00 31.49 113 HIS C CA 1
ATOM 5613 C C . HIS C 1 113 ? -21.262 23.129 179.280 1.00 35.32 113 HIS C C 1
ATOM 5614 O O . HIS C 1 113 ? -22.429 23.179 178.871 1.00 43.07 113 HIS C O 1
ATOM 5621 N N . LEU C 1 114 ? -20.225 22.826 178.504 1.00 32.68 114 LEU C N 1
ATOM 5622 C CA . LEU C 1 114 ? -20.375 22.414 177.093 1.00 33.19 114 LEU C CA 1
ATOM 5623 C C . LEU C 1 114 ? -20.583 20.928 176.922 1.00 32.41 114 LEU C C 1
ATOM 5624 O O . LEU C 1 114 ? -20.776 20.484 175.797 1.00 28.73 114 LEU C O 1
ATOM 5629 N N . ASP C 1 115 ? -20.519 20.183 178.022 1.00 32.58 115 ASP C N 1
ATOM 5630 C CA . ASP C 1 115 ? -20.686 18.739 177.987 1.00 33.90 115 ASP C CA 1
ATOM 5631 C C . ASP C 1 115 ? -19.734 18.128 176.968 1.00 32.80 115 ASP C C 1
ATOM 5632 O O . ASP C 1 115 ? -20.144 17.318 176.136 1.00 31.57 115 ASP C O 1
ATOM 5637 N N . LEU C 1 116 ? -18.463 18.515 177.031 1.00 30.68 116 LEU C N 1
ATOM 5638 C CA . LEU C 1 116 ? -17.476 17.984 176.078 1.00 27.90 116 LEU C CA 1
ATOM 5639 C C . LEU C 1 116 ? -17.195 16.529 176.271 1.00 25.76 116 LEU C C 1
ATOM 5640 O O . LEU C 1 116 ? -16.969 16.120 177.380 1.00 29.76 116 LEU C O 1
ATOM 5645 N N . LYS C 1 117 ? -17.173 15.758 175.189 1.00 29.16 117 LYS C N 1
ATOM 5646 C CA . LYS C 1 117 ? -16.875 14.342 175.186 1.00 31.72 117 LYS C CA 1
ATOM 5647 C C . LYS C 1 117 ? -15.987 14.033 173.996 1.00 30.18 117 LYS C C 1
ATOM 5648 O O . LYS C 1 117 ? -15.837 14.835 173.091 1.00 30.91 117 LYS C O 1
ATOM 5654 N N . ASN C 1 118 ? -15.366 12.855 174.024 1.00 28.34 118 ASN C N 1
ATOM 5655 C CA . ASN C 1 118 ? -14.390 12.447 172.997 1.00 34.76 118 ASN C CA 1
ATOM 5656 C C . ASN C 1 118 ? -13.329 13.578 172.783 1.00 29.58 118 ASN C C 1
ATOM 5657 O O . ASN C 1 118 ? -13.114 14.056 171.672 1.00 25.62 118 ASN C O 1
ATOM 5662 N N . ILE C 1 119 ? -12.700 13.966 173.894 1.00 31.55 119 ILE C N 1
ATOM 5663 C CA . ILE C 1 119 ? -11.790 15.101 173.916 1.00 27.84 119 ILE C CA 1
ATOM 5664 C C . ILE C 1 119 ? -10.403 14.679 173.537 1.00 22.75 119 ILE C C 1
ATOM 5665 O O . ILE C 1 119 ? -9.907 13.688 174.079 1.00 29.44 119 ILE C O 1
ATOM 5670 N N . VAL C 1 120 ? -9.812 15.392 172.574 1.00 25.89 120 VAL C N 1
ATOM 5671 C CA . VAL C 1 120 ? -8.382 15.377 172.346 1.00 25.31 120 VAL C CA 1
ATOM 5672 C C . VAL C 1 120 ? -7.796 16.637 173.059 1.00 23.34 120 VAL C C 1
ATOM 5673 O O . VAL C 1 120 ? -8.083 17.758 172.642 1.00 22.89 120 VAL C O 1
ATOM 5677 N N . LEU C 1 121 ? -7.082 16.418 174.141 1.00 24.79 121 LEU C N 1
ATOM 5678 C CA . LEU C 1 121 ? -6.491 17.478 174.950 1.00 27.00 121 LEU C CA 1
ATOM 5679 C C . LEU C 1 121 ? -5.256 17.954 174.178 1.00 26.10 121 LEU C C 1
ATOM 5680 O O . LEU C 1 121 ? -4.346 17.155 173.939 1.00 31.39 121 LEU C O 1
ATOM 5685 N N . VAL C 1 122 ? -5.231 19.224 173.825 1.00 28.89 122 VAL C N 1
ATOM 5686 C CA . VAL C 1 122 ? -4.080 19.897 173.221 1.00 27.85 122 VAL C CA 1
ATOM 5687 C C . VAL C 1 122 ? -3.588 20.971 174.200 1.00 24.06 122 VAL C C 1
ATOM 5688 O O . VAL C 1 122 ? -4.352 21.852 174.554 1.00 21.28 122 VAL C O 1
ATOM 5692 N N . CYS C 1 123 ? -2.358 20.876 174.669 1.00 20.33 123 CYS C N 1
ATOM 5693 C CA . CYS C 1 123 ? -1.856 21.767 175.729 1.00 25.14 123 CYS C CA 1
ATOM 5694 C C . CYS C 1 123 ? -0.392 22.081 175.599 1.00 26.41 123 CYS C C 1
ATOM 5695 O O . CYS C 1 123 ? 0.329 21.396 174.844 1.00 28.29 123 CYS C O 1
ATOM 5698 N N . GLN C 1 124 ? 0.038 23.128 176.330 1.00 28.14 124 GLN C N 1
ATOM 5699 C CA . GLN C 1 124 ? 1.380 23.718 176.302 1.00 24.81 124 GLN C CA 1
ATOM 5700 C C . GLN C 1 124 ? 1.464 24.706 177.484 1.00 24.89 124 GLN C C 1
ATOM 5701 O O . GLN C 1 124 ? 0.459 25.266 177.842 1.00 23.37 124 GLN C O 1
ATOM 5707 N N . ASP C 1 125 ? 2.653 24.891 178.030 1.00 25.45 125 ASP C N 1
ATOM 5708 C CA . ASP C 1 125 ? 2.945 25.798 179.134 1.00 27.77 125 ASP C CA 1
ATOM 5709 C C . ASP C 1 125 ? 1.969 25.443 180.299 1.00 23.41 125 ASP C C 1
ATOM 5710 O O . ASP C 1 125 ? 1.704 24.229 180.532 1.00 19.99 125 ASP C O 1
ATOM 5715 N N . TRP C 1 126 ? 1.408 26.455 180.970 1.00 23.56 126 TRP C N 1
ATOM 5716 C CA . TRP C 1 126 ? 0.370 26.260 182.038 1.00 21.74 126 TRP C CA 1
ATOM 5717 C C . TRP C 1 126 ? -0.898 25.575 181.521 1.00 19.15 126 TRP C C 1
ATOM 5718 O O . TRP C 1 126 ? -1.586 24.942 182.257 1.00 16.89 126 TRP C O 1
ATOM 5729 N N . GLY C 1 127 ? -1.180 25.698 180.203 1.00 18.47 127 GLY C N 1
ATOM 5730 C CA . GLY C 1 127 ? -2.171 24.883 179.567 1.00 20.06 127 GLY C CA 1
ATOM 5731 C C . GLY C 1 127 ? -2.030 23.430 179.914 1.00 20.68 127 GLY C C 1
ATOM 5732 O O . GLY C 1 127 ? -3.033 22.776 180.231 1.00 16.28 127 GLY C O 1
ATOM 5733 N N . GLY C 1 128 ? -0.808 22.918 179.892 1.00 16.91 128 GLY C N 1
ATOM 5734 C CA . GLY C 1 128 ? -0.493 21.560 180.301 1.00 19.00 128 GLY C CA 1
ATOM 5735 C C . GLY C 1 128 ? -0.355 21.399 181.814 1.00 17.95 128 GLY C C 1
ATOM 5736 O O . GLY C 1 128 ? -0.914 20.460 182.348 1.00 23.38 128 GLY C O 1
ATOM 5737 N N . GLY C 1 129 ? 0.359 22.334 182.479 1.00 18.39 129 GLY C N 1
ATOM 5738 C CA . GLY C 1 129 ? 0.483 22.325 183.935 1.00 19.58 129 GLY C CA 1
ATOM 5739 C C . GLY C 1 129 ? -0.848 22.169 184.661 1.00 21.26 129 GLY C C 1
ATOM 5740 O O . GLY C 1 129 ? -0.943 21.403 185.619 1.00 23.93 129 GLY C O 1
ATOM 5741 N N . LEU C 1 130 ? -1.865 22.908 184.208 1.00 18.99 130 LEU C N 1
ATOM 5742 C CA . LEU C 1 130 ? -3.231 22.788 184.607 1.00 20.05 130 LEU C CA 1
ATOM 5743 C C . LEU C 1 130 ? -3.938 21.587 183.944 1.00 21.28 130 LEU C C 1
ATOM 5744 O O . LEU C 1 130 ? -4.392 20.651 184.650 1.00 18.00 130 LEU C O 1
ATOM 5749 N N . GLY C 1 131 ? -4.035 21.619 182.601 1.00 19.84 131 GLY C N 1
ATOM 5750 C CA . GLY C 1 131 ? -4.837 20.710 181.815 1.00 19.66 131 GLY C CA 1
ATOM 5751 C C . GLY C 1 131 ? -4.513 19.221 181.980 1.00 23.14 131 GLY C C 1
ATOM 5752 O O . GLY C 1 131 ? -5.434 18.365 181.995 1.00 22.78 131 GLY C O 1
ATOM 5753 N N . LEU C 1 132 ? -3.202 18.895 182.066 1.00 21.97 132 LEU C N 1
ATOM 5754 C CA . LEU C 1 132 ? -2.785 17.526 182.240 1.00 21.01 132 LEU C CA 1
ATOM 5755 C C . LEU C 1 132 ? -3.266 16.952 183.626 1.00 24.74 132 LEU C C 1
ATOM 5756 O O . LEU C 1 132 ? -3.209 15.738 183.811 1.00 26.97 132 LEU C O 1
ATOM 5761 N N . THR C 1 133 ? -3.678 17.817 184.563 1.00 22.15 133 THR C N 1
ATOM 5762 C CA . THR C 1 133 ? -4.205 17.368 185.843 1.00 24.08 133 THR C CA 1
ATOM 5763 C C . THR C 1 133 ? -5.728 17.147 185.862 1.00 26.61 133 THR C C 1
ATOM 5764 O O . THR C 1 133 ? -6.275 16.838 186.912 1.00 23.86 133 THR C O 1
ATOM 5768 N N . ILE C 1 134 ? -6.396 17.373 184.707 1.00 28.26 134 ILE C N 1
ATOM 5769 C CA . ILE C 1 134 ? -7.859 17.293 184.653 1.00 32.97 134 ILE C CA 1
ATOM 5770 C C . ILE C 1 134 ? -8.452 15.918 184.307 1.00 32.86 134 ILE C C 1
ATOM 5771 O O . ILE C 1 134 ? -9.401 15.485 184.982 1.00 32.08 134 ILE C O 1
ATOM 5776 N N . PRO C 1 135 ? -7.873 15.207 183.310 1.00 27.22 135 PRO C N 1
ATOM 5777 C CA . PRO C 1 135 ? -8.426 13.931 182.924 1.00 30.07 135 PRO C CA 1
ATOM 5778 C C . PRO C 1 135 ? -8.574 12.869 184.050 1.00 26.59 135 PRO C C 1
ATOM 5779 O O . PRO C 1 135 ? -9.538 12.078 183.981 1.00 33.09 135 PRO C O 1
ATOM 5783 N N . MET C 1 136 ? -7.688 12.884 185.054 1.00 32.56 136 MET C N 1
ATOM 5784 C CA . MET C 1 136 ? -7.756 11.972 186.177 1.00 34.59 136 MET C CA 1
ATOM 5785 C C . MET C 1 136 ? -9.076 12.085 186.977 1.00 35.67 136 MET C C 1
ATOM 5786 O O . MET C 1 136 ? -9.492 11.111 187.621 1.00 34.87 136 MET C O 1
ATOM 5791 N N . ASP C 1 137 ? -9.730 13.233 186.904 1.00 34.20 137 ASP C N 1
ATOM 5792 C CA . ASP C 1 137 ? -10.999 13.451 187.552 1.00 33.40 137 ASP C CA 1
ATOM 5793 C C . ASP C 1 137 ? -12.170 13.503 186.572 1.00 40.55 137 ASP C C 1
ATOM 5794 O O . ASP C 1 137 ? -13.310 13.820 186.994 1.00 35.83 137 ASP C O 1
ATOM 5799 N N . MET C 1 138 ? -11.924 13.172 185.306 1.00 37.76 138 MET C N 1
ATOM 5800 C CA . MET C 1 138 ? -12.946 13.112 184.247 1.00 41.18 138 MET C CA 1
ATOM 5801 C C . MET C 1 138 ? -12.538 12.116 183.154 1.00 33.23 138 MET C C 1
ATOM 5802 O O . MET C 1 138 ? -12.574 12.438 181.979 1.00 32.92 138 MET C O 1
ATOM 5807 N N . GLN C 1 139 ? -12.157 10.925 183.550 1.00 33.69 139 GLN C N 1
ATOM 5808 C CA . GLN C 1 139 ? -11.550 9.937 182.678 1.00 38.80 139 GLN C CA 1
ATOM 5809 C C . GLN C 1 139 ? -12.331 9.569 181.437 1.00 35.03 139 GLN C C 1
ATOM 5810 O O . GLN C 1 139 ? -11.700 9.351 180.389 1.00 43.48 139 GLN C O 1
ATOM 5816 N N . ASP C 1 140 ? -13.648 9.482 181.538 1.00 33.80 140 ASP C N 1
ATOM 5817 C CA . ASP C 1 140 ? -14.486 9.094 180.368 1.00 36.05 140 ASP C CA 1
ATOM 5818 C C . ASP C 1 140 ? -14.592 10.143 179.267 1.00 37.79 140 ASP C C 1
ATOM 5819 O O . ASP C 1 140 ? -14.981 9.853 178.175 1.00 33.90 140 ASP C O 1
ATOM 5824 N N . ARG C 1 141 ? -14.272 11.408 179.591 1.00 40.11 141 ARG C N 1
ATOM 5825 C CA . ARG C 1 141 ? -14.322 12.525 178.626 1.00 37.34 141 ARG C CA 1
ATOM 5826 C C . ARG C 1 141 ? -13.142 12.594 177.654 1.00 39.59 141 ARG C C 1
ATOM 5827 O O . ARG C 1 141 ? -13.334 13.040 176.513 1.00 33.82 141 ARG C O 1
ATOM 5835 N N . PHE C 1 142 ? -11.963 12.120 178.099 1.00 33.94 142 PHE C N 1
ATOM 5836 C CA . PHE C 1 142 ? -10.696 12.307 177.348 1.00 33.07 142 PHE C CA 1
ATOM 5837 C C . PHE C 1 142 ? -10.215 11.028 176.674 1.00 34.29 142 PHE C C 1
ATOM 5838 O O . PHE C 1 142 ? -10.099 9.992 177.354 1.00 36.19 142 PHE C O 1
ATOM 5846 N N . LYS C 1 143 ? -9.959 11.109 175.369 1.00 30.76 143 LYS C N 1
ATOM 5847 C CA . LYS C 1 143 ? -9.552 9.984 174.485 1.00 32.06 143 LYS C CA 1
ATOM 5848 C C . LYS C 1 143 ? -8.108 10.068 174.004 1.00 33.61 143 LYS C C 1
ATOM 5849 O O . LYS C 1 143 ? -7.444 9.071 173.963 1.00 32.64 143 LYS C O 1
ATOM 5855 N N . LYS C 1 144 ? -7.625 11.262 173.647 1.00 31.58 144 LYS C N 1
ATOM 5856 C CA . LYS C 1 144 ? -6.243 11.454 173.129 1.00 33.00 144 LYS C CA 1
ATOM 5857 C C . LYS C 1 144 ? -5.579 12.747 173.639 1.00 25.17 144 LYS C C 1
ATOM 5858 O O . LYS C 1 144 ? -6.229 13.551 174.220 1.00 24.72 144 LYS C O 1
ATOM 5864 N N . LEU C 1 145 ? -4.292 12.892 173.383 1.00 32.83 145 LEU C N 1
ATOM 5865 C CA . LEU C 1 145 ? -3.440 13.995 173.884 1.00 32.01 145 LEU C CA 1
ATOM 5866 C C . LEU C 1 145 ? -2.443 14.452 172.796 1.00 31.15 145 LEU C C 1
ATOM 5867 O O . LEU C 1 145 ? -1.712 13.646 172.250 1.00 31.25 145 LEU C O 1
ATOM 5872 N N . ILE C 1 146 ? -2.411 15.754 172.520 1.00 23.69 146 ILE C N 1
ATOM 5873 C CA . ILE C 1 146 ? -1.310 16.414 171.819 1.00 23.15 146 ILE C CA 1
ATOM 5874 C C . ILE C 1 146 ? -0.635 17.336 172.816 1.00 25.07 146 ILE C C 1
ATOM 5875 O O . ILE C 1 146 ? -1.304 18.196 173.376 1.00 30.18 146 ILE C O 1
ATOM 5880 N N . VAL C 1 147 ? 0.620 17.092 173.144 1.00 22.71 147 VAL C N 1
ATOM 5881 C CA . VAL C 1 147 ? 1.377 17.796 174.168 1.00 23.84 147 VAL C CA 1
ATOM 5882 C C . VAL C 1 147 ? 2.602 18.472 173.543 1.00 20.24 147 VAL C C 1
ATOM 5883 O O . VAL C 1 147 ? 3.373 17.892 172.780 1.00 19.84 147 VAL C O 1
ATOM 5887 N N . MET C 1 148 ? 2.765 19.714 173.940 1.00 19.74 148 MET C N 1
ATOM 5888 C CA . MET C 1 148 ? 3.836 20.593 173.538 1.00 21.43 148 MET C CA 1
ATOM 5889 C C . MET C 1 148 ? 4.537 21.204 174.777 1.00 24.74 148 MET C C 1
ATOM 5890 O O . MET C 1 148 ? 4.120 21.040 175.829 1.00 33.42 148 MET C O 1
ATOM 5895 N N . ASN C 1 149 ? 5.576 21.946 174.596 1.00 20.58 149 ASN C N 1
ATOM 5896 C CA . ASN C 1 149 ? 6.432 22.403 175.647 1.00 19.91 149 ASN C CA 1
ATOM 5897 C C . ASN C 1 149 ? 5.659 22.727 176.910 1.00 22.02 149 ASN C C 1
ATOM 5898 O O . ASN C 1 149 ? 4.934 23.684 176.925 1.00 25.52 149 ASN C O 1
ATOM 5903 N N . THR C 1 150 ? 5.778 21.868 177.908 1.00 21.29 150 THR C N 1
ATOM 5904 C CA . THR C 1 150 ? 4.998 21.933 179.121 1.00 19.31 150 THR C CA 1
ATOM 5905 C C . THR C 1 150 ? 5.674 20.989 180.180 1.00 25.48 150 THR C C 1
ATOM 5906 O O . THR C 1 150 ? 6.720 20.393 179.882 1.00 30.97 150 THR C O 1
ATOM 5910 N N . THR C 1 151 ? 5.057 20.887 181.351 1.00 28.40 151 THR C N 1
ATOM 5911 C CA . THR C 1 151 ? 5.530 20.001 182.399 1.00 27.32 151 THR C CA 1
ATOM 5912 C C . THR C 1 151 ? 4.353 19.730 183.396 1.00 27.40 151 THR C C 1
ATOM 5913 O O . THR C 1 151 ? 3.349 20.441 183.354 1.00 25.00 151 THR C O 1
ATOM 5917 N N . ILE C 1 152 ? 4.469 18.664 184.171 1.00 28.63 152 ILE C N 1
ATOM 5918 C CA . ILE C 1 152 ? 3.564 18.402 185.319 1.00 32.30 152 ILE C CA 1
ATOM 5919 C C . ILE C 1 152 ? 4.429 18.611 186.542 1.00 27.52 152 ILE C C 1
ATOM 5920 O O . ILE C 1 152 ? 5.519 18.047 186.567 1.00 22.64 152 ILE C O 1
ATOM 5925 N N . SER C 1 153 ? 3.968 19.393 187.503 1.00 29.25 153 SER C N 1
ATOM 5926 C CA . SER C 1 153 ? 4.731 19.688 188.697 1.00 31.58 153 SER C CA 1
ATOM 5927 C C . SER C 1 153 ? 4.901 18.399 189.529 1.00 40.62 153 SER C C 1
ATOM 5928 O O . SER C 1 153 ? 3.879 17.735 189.795 1.00 37.47 153 SER C O 1
ATOM 5931 N N . ASN C 1 154 ? 6.159 18.107 189.906 1.00 33.03 154 ASN C N 1
ATOM 5932 C CA . ASN C 1 154 ? 6.515 16.996 190.773 1.00 35.35 154 ASN C CA 1
ATOM 5933 C C . ASN C 1 154 ? 7.135 17.384 192.118 1.00 38.31 154 ASN C C 1
ATOM 5934 O O . ASN C 1 154 ? 7.471 16.501 192.918 1.00 41.43 154 ASN C O 1
ATOM 5939 N N . GLY C 1 155 ? 7.252 18.673 192.390 1.00 33.46 155 GLY C N 1
ATOM 5940 C CA . GLY C 1 155 ? 7.817 19.170 193.634 1.00 39.15 155 GLY C CA 1
ATOM 5941 C C . GLY C 1 155 ? 9.304 19.249 193.730 1.00 45.65 155 GLY C C 1
ATOM 5942 O O . GLY C 1 155 ? 9.785 19.709 194.746 1.00 40.38 155 GLY C O 1
ATOM 5943 N N . GLU C 1 156 ? 10.059 18.814 192.706 1.00 39.04 156 GLU C N 1
ATOM 5944 C CA . GLU C 1 156 ? 11.524 18.860 192.788 1.00 39.07 156 GLU C CA 1
ATOM 5945 C C . GLU C 1 156 ? 12.030 20.293 192.828 1.00 37.38 156 GLU C C 1
ATOM 5946 O O . GLU C 1 156 ? 11.366 21.186 192.350 1.00 33.43 156 GLU C O 1
ATOM 5952 N N . PRO C 1 157 ? 13.212 20.536 193.462 1.00 35.51 157 PRO C N 1
ATOM 5953 C CA . PRO C 1 157 ? 13.766 21.911 193.404 1.00 37.29 157 PRO C CA 1
ATOM 5954 C C . PRO C 1 157 ? 13.796 22.461 191.951 1.00 39.03 157 PRO C C 1
ATOM 5955 O O . PRO C 1 157 ? 14.020 21.706 191.035 1.00 45.46 157 PRO C O 1
ATOM 5959 N N . LEU C 1 158 ? 13.492 23.730 191.800 1.00 40.99 158 LEU C N 1
ATOM 5960 C CA . LEU C 1 158 ? 13.411 24.385 190.501 1.00 38.99 158 LEU C CA 1
ATOM 5961 C C . LEU C 1 158 ? 14.784 24.516 189.891 1.00 37.21 158 LEU C C 1
ATOM 5962 O O . LEU C 1 158 ? 15.733 24.820 190.580 1.00 38.09 158 LEU C O 1
ATOM 5967 N N . ALA C 1 159 ? 14.858 24.234 188.583 1.00 41.64 159 ALA C N 1
ATOM 5968 C CA . ALA C 1 159 ? 16.090 24.517 187.804 1.00 40.50 159 ALA C CA 1
ATOM 5969 C C . ALA C 1 159 ? 16.388 26.010 187.764 1.00 32.07 159 ALA C C 1
ATOM 5970 O O . ALA C 1 159 ? 15.489 26.807 187.951 1.00 25.97 159 ALA C O 1
ATOM 5972 N N . GLU C 1 160 ? 17.657 26.368 187.579 1.00 27.34 160 GLU C N 1
ATOM 5973 C CA . GLU C 1 160 ? 18.077 27.780 187.525 1.00 29.21 160 GLU C CA 1
ATOM 5974 C C . GLU C 1 160 ? 17.246 28.625 186.540 1.00 27.16 160 GLU C C 1
ATOM 5975 O O . GLU C 1 160 ? 16.908 29.759 186.863 1.00 21.54 160 GLU C O 1
ATOM 5981 N N . ALA C 1 161 ? 16.927 28.067 185.368 1.00 24.80 161 ALA C N 1
ATOM 5982 C CA . ALA C 1 161 ? 16.159 28.813 184.344 1.00 27.56 161 ALA C CA 1
ATOM 5983 C C . ALA C 1 161 ? 14.794 29.279 184.822 1.00 26.08 161 ALA C C 1
ATOM 5984 O O . ALA C 1 161 ? 14.426 30.435 184.601 1.00 21.30 161 ALA C O 1
ATOM 5986 N N . ALA C 1 162 ? 14.129 28.392 185.599 1.00 23.95 162 ALA C N 1
ATOM 5987 C CA . ALA C 1 162 ? 12.818 28.689 186.163 1.00 29.26 162 ALA C CA 1
ATOM 5988 C C . ALA C 1 162 ? 12.917 29.739 187.249 1.00 26.23 162 ALA C C 1
ATOM 5989 O O . ALA C 1 162 ? 12.092 30.638 187.287 1.00 23.14 162 ALA C O 1
ATOM 5991 N N . VAL C 1 163 ? 13.923 29.612 188.145 1.00 22.25 163 VAL C N 1
ATOM 5992 C CA . VAL C 1 163 ? 14.152 30.585 189.166 1.00 22.75 163 VAL C CA 1
ATOM 5993 C C . VAL C 1 163 ? 14.425 31.975 188.558 1.00 22.73 163 VAL C C 1
ATOM 5994 O O . VAL C 1 163 ? 13.886 32.946 189.037 1.00 26.85 163 VAL C O 1
ATOM 5998 N N . GLN C 1 164 ? 15.273 32.015 187.506 1.00 19.51 164 GLN C N 1
ATOM 5999 C CA A GLN C 1 164 ? 15.609 33.268 186.770 0.50 20.54 164 GLN C CA 1
ATOM 6000 C CA B GLN C 1 164 ? 15.614 33.265 186.776 0.50 20.80 164 GLN C CA 1
ATOM 6001 C C . GLN C 1 164 ? 14.355 33.902 186.162 1.00 16.22 164 GLN C C 1
ATOM 6002 O O . GLN C 1 164 ? 14.175 35.129 186.269 1.00 15.18 164 GLN C O 1
ATOM 6013 N N . TRP C 1 165 ? 13.521 33.051 185.567 1.00 18.51 165 TRP C N 1
ATOM 6014 C CA . TRP C 1 165 ? 12.216 33.485 185.036 1.00 20.48 165 TRP C CA 1
ATOM 6015 C C . TRP C 1 165 ? 11.320 34.127 186.104 1.00 22.21 165 TRP C C 1
ATOM 6016 O O . TRP C 1 165 ? 10.743 35.191 185.866 1.00 21.32 165 TRP C O 1
ATOM 6027 N N . MET C 1 166 ? 11.240 33.498 187.291 1.00 19.50 166 MET C N 1
ATOM 6028 C CA . MET C 1 166 ? 10.460 34.088 188.375 1.00 20.47 166 MET C CA 1
ATOM 6029 C C . MET C 1 166 ? 11.017 35.405 188.826 1.00 18.98 166 MET C C 1
ATOM 6030 O O . MET C 1 166 ? 10.258 36.356 189.007 1.00 18.34 166 MET C O 1
ATOM 6035 N N . ALA C 1 167 ? 12.333 35.476 189.000 1.00 23.40 167 ALA C N 1
ATOM 6036 C CA . ALA C 1 167 ? 12.985 36.739 189.491 1.00 25.09 167 ALA C CA 1
ATOM 6037 C C . ALA C 1 167 ? 12.831 37.879 188.470 1.00 19.19 167 ALA C C 1
ATOM 6038 O O . ALA C 1 167 ? 12.615 39.048 188.873 1.00 19.23 167 ALA C O 1
ATOM 6040 N N . PHE C 1 168 ? 12.954 37.538 187.186 1.00 23.63 168 PHE C N 1
ATOM 6041 C CA . PHE C 1 168 ? 12.666 38.492 186.059 1.00 23.81 168 PHE C CA 1
ATOM 6042 C C . PHE C 1 168 ? 11.304 39.139 186.203 1.00 21.87 168 PHE C C 1
ATOM 6043 O O . PHE C 1 168 ? 11.176 40.426 186.284 1.00 23.67 168 PHE C O 1
ATOM 6051 N N . ASN C 1 169 ? 10.272 38.302 186.302 1.00 23.54 169 ASN C N 1
ATOM 6052 C CA . ASN C 1 169 ? 8.900 38.797 186.416 1.00 23.12 169 ASN C CA 1
ATOM 6053 C C . ASN C 1 169 ? 8.641 39.552 187.669 1.00 26.24 169 ASN C C 1
ATOM 6054 O O . ASN C 1 169 ? 7.784 40.436 187.669 1.00 26.76 169 ASN C O 1
ATOM 6059 N N . GLU C 1 170 ? 9.415 39.287 188.736 1.00 25.51 170 GLU C N 1
ATOM 6060 C CA . GLU C 1 170 ? 9.344 40.074 189.972 1.00 24.73 170 GLU C CA 1
ATOM 6061 C C . GLU C 1 170 ? 9.928 41.444 189.856 1.00 25.02 170 GLU C C 1
ATOM 6062 O O . GLU C 1 170 ? 9.326 42.407 190.413 1.00 22.86 170 GLU C O 1
ATOM 6068 N N . THR C 1 171 ? 11.095 41.547 189.151 1.00 23.94 171 THR C N 1
ATOM 6069 C CA . THR C 1 171 ? 11.837 42.778 189.061 1.00 26.62 171 THR C CA 1
ATOM 6070 C C . THR C 1 171 ? 11.275 43.823 188.102 1.00 27.47 171 THR C C 1
ATOM 6071 O O . THR C 1 171 ? 11.333 45.041 188.381 1.00 22.12 171 THR C O 1
ATOM 6075 N N . ILE C 1 172 ? 10.721 43.361 186.975 1.00 20.92 172 ILE C N 1
ATOM 6076 C CA . ILE C 1 172 ? 10.204 44.277 185.957 1.00 20.48 172 ILE C CA 1
ATOM 6077 C C . ILE C 1 172 ? 8.867 44.994 186.323 1.00 19.91 172 ILE C C 1
ATOM 6078 O O . ILE C 1 172 ? 8.062 44.478 187.158 1.00 20.66 172 ILE C O 1
ATOM 6083 N N . SER C 1 173 ? 8.593 46.105 185.678 1.00 19.30 173 SER C N 1
ATOM 6084 C CA . SER C 1 173 ? 7.312 46.803 185.803 1.00 21.29 173 SER C CA 1
ATOM 6085 C C . SER C 1 173 ? 6.153 45.928 185.381 1.00 21.87 173 SER C C 1
ATOM 6086 O O . SER C 1 173 ? 5.114 45.861 186.095 1.00 24.26 173 SER C O 1
ATOM 6089 N N . GLU C 1 174 ? 6.280 45.328 184.234 1.00 18.80 174 GLU C N 1
ATOM 6090 C CA . GLU C 1 174 ? 5.253 44.425 183.683 1.00 21.41 174 GLU C CA 1
ATOM 6091 C C . GLU C 1 174 ? 5.953 43.680 182.543 1.00 17.38 174 GLU C C 1
ATOM 6092 O O . GLU C 1 174 ? 6.926 44.173 181.971 1.00 18.17 174 GLU C O 1
ATOM 6098 N N . LEU C 1 175 ? 5.411 42.524 182.199 1.00 17.74 175 LEU C N 1
ATOM 6099 C CA . LEU C 1 175 ? 5.985 41.690 181.140 1.00 17.88 175 LEU C CA 1
ATOM 6100 C C . LEU C 1 175 ? 5.582 42.259 179.748 1.00 17.59 175 LEU C C 1
ATOM 6101 O O . LEU C 1 175 ? 4.404 42.545 179.537 1.00 19.52 175 LEU C O 1
ATOM 6106 N N . PRO C 1 176 ? 6.526 42.435 178.825 1.00 17.76 176 PRO C N 1
ATOM 6107 C CA . PRO C 1 176 ? 6.178 42.827 177.448 1.00 19.87 176 PRO C CA 1
ATOM 6108 C C . PRO C 1 176 ? 5.677 41.601 176.710 1.00 18.70 176 PRO C C 1
ATOM 6109 O O . PRO C 1 176 ? 6.458 40.784 176.290 1.00 21.60 176 PRO C O 1
ATOM 6113 N N . VAL C 1 177 ? 4.345 41.482 176.587 1.00 17.65 177 VAL C N 1
ATOM 6114 C CA . VAL C 1 177 ? 3.689 40.232 176.162 1.00 16.44 177 VAL C CA 1
ATOM 6115 C C . VAL C 1 177 ? 4.028 39.910 174.701 1.00 15.48 177 VAL C C 1
ATOM 6116 O O . VAL C 1 177 ? 4.611 38.867 174.432 1.00 13.25 177 VAL C O 1
ATOM 6120 N N . ALA C 1 178 ? 3.761 40.823 173.796 1.00 13.63 178 ALA C N 1
ATOM 6121 C CA . ALA C 1 178 ? 4.085 40.649 172.356 1.00 13.47 178 ALA C CA 1
ATOM 6122 C C . ALA C 1 178 ? 5.562 40.497 172.154 1.00 16.07 178 ALA C C 1
ATOM 6123 O O . ALA C 1 178 ? 5.981 39.646 171.328 1.00 15.78 178 ALA C O 1
ATOM 6125 N N . GLY C 1 179 ? 6.361 41.304 172.856 1.00 16.40 179 GLY C N 1
ATOM 6126 C CA . GLY C 1 179 ? 7.812 41.209 172.838 1.00 18.15 179 GLY C CA 1
ATOM 6127 C C . GLY C 1 179 ? 8.306 39.804 173.130 1.00 16.89 179 GLY C C 1
ATOM 6128 O O . GLY C 1 179 ? 9.169 39.281 172.379 1.00 19.35 179 GLY C O 1
ATOM 6129 N N . LEU C 1 180 ? 7.792 39.217 174.222 1.00 16.03 180 LEU C N 1
ATOM 6130 C CA . LEU C 1 180 ? 8.227 37.898 174.663 1.00 17.51 180 LEU C CA 1
ATOM 6131 C C . LEU C 1 180 ? 7.918 36.838 173.561 1.00 16.60 180 LEU C C 1
ATOM 6132 O O . LEU C 1 180 ? 8.799 36.075 173.203 1.00 14.80 180 LEU C O 1
ATOM 6137 N N . VAL C 1 181 ? 6.686 36.866 173.039 1.00 15.70 181 VAL C N 1
ATOM 6138 C CA . VAL C 1 181 ? 6.254 35.892 172.071 1.00 18.75 181 VAL C CA 1
ATOM 6139 C C . VAL C 1 181 ? 7.034 36.035 170.780 1.00 19.68 181 VAL C C 1
ATOM 6140 O O . VAL C 1 181 ? 7.466 35.023 170.178 1.00 20.25 181 VAL C O 1
ATOM 6144 N N . ALA C 1 182 ? 7.189 37.291 170.311 1.00 19.29 182 ALA C N 1
ATOM 6145 C CA . ALA C 1 182 ? 7.986 37.568 169.058 1.00 18.71 182 ALA C CA 1
ATOM 6146 C C . ALA C 1 182 ? 9.453 37.137 169.203 1.00 21.74 182 ALA C C 1
ATOM 6147 O O . ALA C 1 182 ? 9.995 36.529 168.296 1.00 21.01 182 ALA C O 1
ATOM 6149 N N . CYS C 1 183 ? 10.070 37.400 170.372 1.00 18.30 183 CYS C N 1
ATOM 6150 C CA . CYS C 1 183 ? 11.435 36.976 170.632 1.00 19.16 183 CYS C CA 1
ATOM 6151 C C . CYS C 1 183 ? 11.555 35.447 170.569 1.00 19.12 183 CYS C C 1
ATOM 6152 O O . CYS C 1 183 ? 12.496 34.948 170.044 1.00 17.64 183 CYS C O 1
ATOM 6155 N N . ASP C 1 184 ? 10.549 34.747 171.083 1.00 21.23 184 ASP C N 1
ATOM 6156 C CA . ASP C 1 184 ? 10.539 33.285 171.058 1.00 19.12 184 ASP C CA 1
ATOM 6157 C C . ASP C 1 184 ? 10.302 32.626 169.721 1.00 19.80 184 ASP C C 1
ATOM 6158 O O . ASP C 1 184 ? 10.971 31.623 169.390 1.00 22.98 184 ASP C O 1
ATOM 6163 N N . ALA C 1 185 ? 9.378 33.177 168.949 1.00 21.67 185 ALA C N 1
ATOM 6164 C CA . ALA C 1 185 ? 8.857 32.552 167.732 1.00 22.37 185 ALA C CA 1
ATOM 6165 C C . ALA C 1 185 ? 9.567 33.019 166.440 1.00 23.27 185 ALA C C 1
ATOM 6166 O O . ALA C 1 185 ? 9.325 32.427 165.406 1.00 22.34 185 ALA C O 1
ATOM 6168 N N . GLY C 1 186 ? 10.327 34.077 166.515 1.00 21.29 186 GLY C N 1
ATOM 6169 C CA . GLY C 1 186 ? 11.008 34.637 165.305 1.00 24.03 186 GLY C CA 1
ATOM 6170 C C . GLY C 1 186 ? 10.119 34.958 164.158 1.00 22.69 186 GLY C C 1
ATOM 6171 O O . GLY C 1 186 ? 9.097 35.555 164.344 1.00 19.57 186 GLY C O 1
ATOM 6172 N N . ALA C 1 187 ? 10.453 34.399 162.990 1.00 23.32 187 ALA C N 1
ATOM 6173 C CA . ALA C 1 187 ? 9.778 34.714 161.735 1.00 22.58 187 ALA C CA 1
ATOM 6174 C C . ALA C 1 187 ? 8.367 34.171 161.685 1.00 26.13 187 ALA C C 1
ATOM 6175 O O . ALA C 1 187 ? 7.594 34.557 160.801 1.00 24.04 187 ALA C O 1
ATOM 6177 N N . ALA C 1 188 ? 7.983 33.268 162.635 1.00 23.75 188 ALA C N 1
ATOM 6178 C CA . ALA C 1 188 ? 6.657 32.723 162.666 1.00 22.41 188 ALA C CA 1
ATOM 6179 C C . ALA C 1 188 ? 5.626 33.712 163.189 1.00 20.68 188 ALA C C 1
ATOM 6180 O O . ALA C 1 188 ? 4.422 33.496 162.997 1.00 19.03 188 ALA C O 1
ATOM 6182 N N . VAL C 1 189 ? 6.081 34.811 163.776 1.00 18.12 189 VAL C N 1
ATOM 6183 C CA . VAL C 1 189 ? 5.233 35.892 164.276 1.00 21.19 189 VAL C CA 1
ATOM 6184 C C . VAL C 1 189 ? 5.606 37.205 163.585 1.00 21.63 189 VAL C C 1
ATOM 6185 O O . VAL C 1 189 ? 6.766 37.542 163.558 1.00 22.92 189 VAL C O 1
ATOM 6189 N N . ASN C 1 190 ? 4.587 37.901 163.055 1.00 20.16 190 ASN C N 1
ATOM 6190 C CA . ASN C 1 190 ? 4.730 39.202 162.410 1.00 21.58 190 ASN C CA 1
ATOM 6191 C C . ASN C 1 190 ? 4.099 40.283 163.281 1.00 19.40 190 ASN C C 1
ATOM 6192 O O . ASN C 1 190 ? 3.571 39.950 164.356 1.00 13.96 190 ASN C O 1
ATOM 6197 N N . VAL C 1 191 ? 4.077 41.534 162.805 1.00 17.86 191 VAL C N 1
ATOM 6198 C CA . VAL C 1 191 ? 3.623 42.646 163.603 1.00 20.57 191 VAL C CA 1
ATOM 6199 C C . VAL C 1 191 ? 2.085 42.609 163.866 1.00 18.77 191 VAL C C 1
ATOM 6200 O O . VAL C 1 191 ? 1.657 43.051 164.936 1.00 19.91 191 VAL C O 1
ATOM 6204 N N . MET C 1 192 ? 1.355 42.011 162.931 1.00 22.81 192 MET C N 1
ATOM 6205 C CA . MET C 1 192 ? -0.090 41.778 163.087 1.00 23.84 192 MET C CA 1
ATOM 6206 C C . MET C 1 192 ? -0.344 40.797 164.255 1.00 25.07 192 MET C C 1
ATOM 6207 O O . MET C 1 192 ? -1.254 40.993 165.038 1.00 20.35 192 MET C O 1
ATOM 6212 N N . ASP C 1 193 ? 0.571 39.798 164.393 1.00 21.47 193 ASP C N 1
ATOM 6213 C CA . ASP C 1 193 ? 0.490 38.867 165.506 1.00 18.86 193 ASP C CA 1
ATOM 6214 C C . ASP C 1 193 ? 0.852 39.532 166.825 1.00 16.04 193 ASP C C 1
ATOM 6215 O O . ASP C 1 193 ? 0.194 39.242 167.866 1.00 14.06 193 ASP C O 1
ATOM 6220 N N . ALA C 1 194 ? 1.858 40.389 166.812 1.00 17.44 194 ALA C N 1
ATOM 6221 C CA . ALA C 1 194 ? 2.283 41.158 167.986 1.00 17.83 194 ALA C CA 1
ATOM 6222 C C . ALA C 1 194 ? 1.156 42.011 168.487 1.00 18.44 194 ALA C C 1
ATOM 6223 O O . ALA C 1 194 ? 0.938 42.079 169.727 1.00 14.85 194 ALA C O 1
ATOM 6225 N N . LEU C 1 195 ? 0.392 42.626 167.573 1.00 19.24 195 LEU C N 1
ATOM 6226 C CA . LEU C 1 195 ? -0.789 43.413 167.889 1.00 16.62 195 LEU C CA 1
ATOM 6227 C C . LEU C 1 195 ? -1.823 42.555 168.636 1.00 18.87 195 LEU C C 1
ATOM 6228 O O . LEU C 1 195 ? -2.360 43.012 169.643 1.00 16.22 195 LEU C O 1
ATOM 6233 N N . ALA C 1 196 ? -2.056 41.359 168.152 1.00 17.84 196 ALA C N 1
ATOM 6234 C CA . ALA C 1 196 ? -2.976 40.406 168.736 1.00 19.00 196 ALA C CA 1
ATOM 6235 C C . ALA C 1 196 ? -2.569 39.952 170.104 1.00 17.13 196 ALA C C 1
ATOM 6236 O O . ALA C 1 196 ? -3.455 39.844 170.961 1.00 17.48 196 ALA C O 1
ATOM 6238 N N . TYR C 1 197 ? -1.285 39.735 170.335 1.00 14.59 197 TYR C N 1
ATOM 6239 C CA . TYR C 1 197 ? -0.788 39.314 171.630 1.00 14.05 197 TYR C CA 1
ATOM 6240 C C . TYR C 1 197 ? -0.820 40.448 172.665 1.00 13.58 197 TYR C C 1
ATOM 6241 O O . TYR C 1 197 ? -1.159 40.176 173.812 1.00 13.33 197 TYR C O 1
ATOM 6250 N N . ASP C 1 198 ? -0.573 41.697 172.247 1.00 13.26 198 ASP C N 1
ATOM 6251 C CA . ASP C 1 198 ? -0.726 42.853 173.125 1.00 16.46 198 ASP C CA 1
ATOM 6252 C C . ASP C 1 198 ? -2.199 43.273 173.304 1.00 18.56 198 ASP C C 1
ATOM 6253 O O . ASP C 1 198 ? -2.480 44.010 174.273 1.00 20.33 198 ASP C O 1
ATOM 6258 N N . ALA C 1 199 ? -3.097 42.831 172.404 1.00 16.68 199 ALA C N 1
ATOM 6259 C CA . ALA C 1 199 ? -4.529 43.312 172.364 1.00 19.51 199 ALA C CA 1
ATOM 6260 C C . ALA C 1 199 ? -5.285 43.179 173.688 1.00 15.75 199 ALA C C 1
ATOM 6261 O O . ALA C 1 199 ? -5.991 44.086 174.072 1.00 21.23 199 ALA C O 1
ATOM 6263 N N . PRO C 1 200 ? -5.106 42.043 174.434 1.00 17.67 200 PRO C N 1
ATOM 6264 C CA . PRO C 1 200 ? -5.861 41.924 175.694 1.00 16.63 200 PRO C CA 1
ATOM 6265 C C . PRO C 1 200 ? -5.544 42.972 176.759 1.00 19.38 200 PRO C C 1
ATOM 6266 O O . PRO C 1 200 ? -6.326 43.128 177.661 1.00 20.80 200 PRO C O 1
ATOM 6270 N N . PHE C 1 201 ? -4.414 43.694 176.637 1.00 20.92 201 PHE C N 1
ATOM 6271 C CA . PHE C 1 201 ? -3.751 44.415 177.747 1.00 20.68 201 PHE C CA 1
ATOM 6272 C C . PHE C 1 201 ? -3.445 45.881 177.446 1.00 22.09 201 PHE C C 1
ATOM 6273 O O . PHE C 1 201 ? -2.310 46.242 177.119 1.00 22.48 201 PHE C O 1
ATOM 6281 N N . PRO C 1 202 ? -4.497 46.770 177.434 1.00 21.33 202 PRO C N 1
ATOM 6282 C CA . PRO C 1 202 ? -4.188 48.197 177.245 1.00 19.22 202 PRO C CA 1
ATOM 6283 C C . PRO C 1 202 ? -3.163 48.794 178.223 1.00 19.30 202 PRO C C 1
ATOM 6284 O O . PRO C 1 202 ? -2.503 49.781 177.894 1.00 26.48 202 PRO C O 1
ATOM 6288 N N . ASN C 1 203 ? -3.035 48.226 179.441 1.00 19.25 203 ASN C N 1
ATOM 6289 C CA . ASN C 1 203 ? -2.045 48.651 180.437 1.00 20.19 203 ASN C CA 1
ATOM 6290 C C . ASN C 1 203 ? -1.945 47.584 181.532 1.00 19.37 203 ASN C C 1
ATOM 6291 O O . ASN C 1 203 ? -2.676 46.587 181.464 1.00 17.80 203 ASN C O 1
ATOM 6296 N N . LYS C 1 204 ? -1.057 47.787 182.492 1.00 21.50 204 LYS C N 1
ATOM 6297 C CA . LYS C 1 204 ? -0.731 46.799 183.489 1.00 20.62 204 LYS C CA 1
ATOM 6298 C C . LYS C 1 204 ? -1.863 46.420 184.415 1.00 20.63 204 LYS C C 1
ATOM 6299 O O . LYS C 1 204 ? -1.958 45.250 184.811 1.00 22.43 204 LYS C O 1
ATOM 6305 N N . ASN C 1 205 ? -2.855 47.292 184.553 1.00 22.75 205 ASN C N 1
ATOM 6306 C CA . ASN C 1 205 ? -4.039 46.969 185.356 1.00 24.19 205 ASN C CA 1
ATOM 6307 C C . ASN C 1 205 ? -4.769 45.716 184.840 1.00 20.77 205 ASN C C 1
ATOM 6308 O O . ASN C 1 205 ? -5.426 45.027 185.620 1.00 18.12 205 ASN C O 1
ATOM 6313 N N . TYR C 1 206 ? -4.646 45.448 183.528 1.00 18.84 206 TYR C N 1
ATOM 6314 C CA . TYR C 1 206 ? -5.214 44.273 182.875 1.00 21.18 206 TYR C CA 1
ATOM 6315 C C . TYR C 1 206 ? -4.329 43.000 182.941 1.00 23.73 206 TYR C C 1
ATOM 6316 O O . TYR C 1 206 ? -4.775 41.929 182.475 1.00 20.02 206 TYR C O 1
ATOM 6325 N N . LYS C 1 207 ? -3.118 43.138 183.497 1.00 20.67 207 LYS C N 1
ATOM 6326 C CA . LYS C 1 207 ? -2.077 42.062 183.410 1.00 23.20 207 LYS C CA 1
ATOM 6327 C C . LYS C 1 207 ? -1.855 41.333 184.733 1.00 22.02 207 LYS C C 1
ATOM 6328 O O . LYS C 1 207 ? -0.883 40.643 184.882 1.00 26.51 207 LYS C O 1
ATOM 6334 N N . VAL C 1 208 ? -2.800 41.440 185.674 1.00 22.01 208 VAL C N 1
ATOM 6335 C CA . VAL C 1 208 ? -2.639 40.787 186.992 1.00 22.92 208 VAL C CA 1
ATOM 6336 C C . VAL C 1 208 ? -2.478 39.300 186.828 1.00 19.53 208 VAL C C 1
ATOM 6337 O O . VAL C 1 208 ? -1.644 38.710 187.502 1.00 18.31 208 VAL C O 1
ATOM 6341 N N . GLY C 1 209 ? -3.288 38.669 185.925 1.00 18.87 209 GLY C N 1
ATOM 6342 C CA . GLY C 1 209 ? -3.104 37.232 185.626 1.00 20.12 209 GLY C CA 1
ATOM 6343 C C . GLY C 1 209 ? -1.744 36.888 185.020 1.00 18.67 209 GLY C C 1
ATOM 6344 O O . GLY C 1 209 ? -1.151 35.857 185.328 1.00 19.76 209 GLY C O 1
ATOM 6345 N N . VAL C 1 210 ? -1.274 37.764 184.114 1.00 18.34 210 VAL C N 1
ATOM 6346 C CA . VAL C 1 210 ? 0.046 37.669 183.469 1.00 16.80 210 VAL C CA 1
ATOM 6347 C C . VAL C 1 210 ? 1.173 37.744 184.547 1.00 19.74 210 VAL C C 1
ATOM 6348 O O . VAL C 1 210 ? 2.167 37.008 184.462 1.00 19.26 210 VAL C O 1
ATOM 6352 N N . LYS C 1 211 ? 1.024 38.682 185.483 1.00 21.31 211 LYS C N 1
ATOM 6353 C CA . LYS C 1 211 ? 1.937 38.824 186.623 1.00 21.40 211 LYS C CA 1
ATOM 6354 C C . LYS C 1 211 ? 1.905 37.591 187.526 1.00 22.63 211 LYS C C 1
ATOM 6355 O O . LYS C 1 211 ? 2.958 37.151 188.010 1.00 24.83 211 LYS C O 1
ATOM 6361 N N . ARG C 1 212 ? 0.742 37.014 187.731 1.00 19.35 212 ARG C N 1
ATOM 6362 C CA . ARG C 1 212 ? 0.608 35.941 188.692 1.00 19.09 212 ARG C CA 1
ATOM 6363 C C . ARG C 1 212 ? 1.083 34.586 188.284 1.00 17.08 212 ARG C C 1
ATOM 6364 O O . ARG C 1 212 ? 1.566 33.821 189.164 1.00 19.39 212 ARG C O 1
ATOM 6372 N N . PHE C 1 213 ? 1.023 34.260 186.976 1.00 15.14 213 PHE C N 1
ATOM 6373 C CA . PHE C 1 213 ? 1.472 32.923 186.537 1.00 16.74 213 PHE C CA 1
ATOM 6374 C C . PHE C 1 213 ? 2.903 32.575 186.922 1.00 18.09 213 PHE C C 1
ATOM 6375 O O . PHE C 1 213 ? 3.112 31.514 187.480 1.00 21.03 213 PHE C O 1
ATOM 6383 N N . PRO C 1 214 ? 3.897 33.476 186.661 1.00 16.86 214 PRO C N 1
ATOM 6384 C CA . PRO C 1 214 ? 5.269 33.161 187.118 1.00 18.44 214 PRO C CA 1
ATOM 6385 C C . PRO C 1 214 ? 5.337 32.967 188.669 1.00 19.28 214 PRO C C 1
ATOM 6386 O O . PRO C 1 214 ? 6.051 32.047 189.156 1.00 18.59 214 PRO C O 1
ATOM 6390 N N . GLN C 1 215 ? 4.591 33.776 189.412 1.00 18.71 215 GLN C N 1
ATOM 6391 C CA . GLN C 1 215 ? 4.574 33.635 190.881 1.00 23.03 215 GLN C CA 1
ATOM 6392 C C . GLN C 1 215 ? 3.990 32.291 191.344 1.00 25.89 215 GLN C C 1
ATOM 6393 O O . GLN C 1 215 ? 4.328 31.796 192.461 1.00 23.77 215 GLN C O 1
ATOM 6399 N N . MET C 1 216 ? 3.131 31.693 190.518 1.00 21.88 216 MET C N 1
ATOM 6400 C CA . MET C 1 216 ? 2.459 30.437 190.830 1.00 22.58 216 MET C CA 1
ATOM 6401 C C . MET C 1 216 ? 3.304 29.194 190.623 1.00 23.30 216 MET C C 1
ATOM 6402 O O . MET C 1 216 ? 2.913 28.112 191.054 1.00 20.78 216 MET C O 1
ATOM 6407 N N . ILE C 1 217 ? 4.442 29.303 189.946 1.00 20.06 217 ILE C N 1
ATOM 6408 C CA . ILE C 1 217 ? 5.357 28.150 189.739 1.00 23.33 217 ILE C CA 1
ATOM 6409 C C . ILE C 1 217 ? 5.711 27.639 191.119 1.00 26.47 217 ILE C C 1
ATOM 6410 O O . ILE C 1 217 ? 6.200 28.431 191.946 1.00 26.06 217 ILE C O 1
ATOM 6415 N N . PRO C 1 218 ? 5.462 26.340 191.406 1.00 24.45 218 PRO C N 1
ATOM 6416 C CA . PRO C 1 218 ? 5.667 25.838 192.783 1.00 24.25 218 PRO C CA 1
ATOM 6417 C C . PRO C 1 218 ? 7.146 25.759 193.167 1.00 26.26 218 PRO C C 1
ATOM 6418 O O . PRO C 1 218 ? 7.942 25.249 192.428 1.00 25.31 218 PRO C O 1
ATOM 6422 N N . THR C 1 219 ? 7.454 26.245 194.365 1.00 27.19 219 THR C N 1
ATOM 6423 C CA . THR C 1 219 ? 8.807 26.255 194.961 1.00 34.39 219 THR C CA 1
ATOM 6424 C C . THR C 1 219 ? 9.018 25.150 196.082 1.00 36.02 219 THR C C 1
ATOM 6425 O O . THR C 1 219 ? 10.131 24.901 196.465 1.00 57.39 219 THR C O 1
ATOM 6429 N N . ASN C 1 220 ? 7.931 24.473 196.442 1.00 35.80 220 ASN C N 1
ATOM 6430 C CA . ASN C 1 220 ? 7.865 23.450 197.452 1.00 38.62 220 ASN C CA 1
ATOM 6431 C C . ASN C 1 220 ? 6.742 22.461 197.114 1.00 37.91 220 ASN C C 1
ATOM 6432 O O . ASN C 1 220 ? 5.748 22.791 196.430 1.00 30.81 220 ASN C O 1
ATOM 6437 N N . ALA C 1 221 ? 6.829 21.276 197.732 1.00 34.22 221 ALA C N 1
ATOM 6438 C CA . ALA C 1 221 ? 5.912 20.164 197.376 1.00 34.76 221 ALA C CA 1
ATOM 6439 C C . ALA C 1 221 ? 4.496 20.340 197.951 1.00 33.18 221 ALA C C 1
ATOM 6440 O O . ALA C 1 221 ? 3.610 19.558 197.659 1.00 38.91 221 ALA C O 1
ATOM 6442 N N . ASP C 1 222 ? 4.310 21.365 198.788 1.00 38.64 222 ASP C N 1
ATOM 6443 C CA . ASP C 1 222 ? 3.050 21.616 199.418 1.00 39.48 222 ASP C CA 1
ATOM 6444 C C . ASP C 1 222 ? 2.146 22.557 198.612 1.00 44.43 222 ASP C C 1
ATOM 6445 O O . ASP C 1 222 ? 1.222 23.185 199.168 1.00 45.53 222 ASP C O 1
ATOM 6450 N N . ASP C 1 223 ? 2.440 22.804 197.363 1.00 35.13 223 ASP C N 1
ATOM 6451 C CA . ASP C 1 223 ? 1.598 23.616 196.472 1.00 31.40 223 ASP C CA 1
ATOM 6452 C C . ASP C 1 223 ? 0.574 22.744 195.814 1.00 27.97 223 ASP C C 1
ATOM 6453 O O . ASP C 1 223 ? 0.843 21.594 195.495 1.00 27.02 223 ASP C O 1
ATOM 6458 N N . ASP C 1 224 ? -0.629 23.291 195.583 1.00 30.44 224 ASP C N 1
ATOM 6459 C CA . ASP C 1 224 ? -1.676 22.625 194.819 1.00 30.67 224 ASP C CA 1
ATOM 6460 C C . ASP C 1 224 ? -1.174 22.058 193.467 1.00 33.95 224 ASP C C 1
ATOM 6461 O O . ASP C 1 224 ? -1.600 20.957 193.041 1.00 29.06 224 ASP C O 1
ATOM 6466 N N . ALA C 1 225 ? -0.307 22.811 192.790 1.00 27.41 225 ALA C N 1
ATOM 6467 C CA . ALA C 1 225 ? 0.224 22.412 191.450 1.00 24.79 225 ALA C CA 1
ATOM 6468 C C . ALA C 1 225 ? 0.878 21.040 191.553 1.00 26.49 225 ALA C C 1
ATOM 6469 O O . ALA C 1 225 ? 0.682 20.201 190.671 1.00 30.44 225 ALA C O 1
ATOM 6471 N N . VAL C 1 226 ? 1.571 20.805 192.668 1.00 26.55 226 VAL C N 1
ATOM 6472 C CA . VAL C 1 226 ? 2.319 19.553 192.916 1.00 30.56 226 VAL C CA 1
ATOM 6473 C C . VAL C 1 226 ? 1.396 18.445 193.451 1.00 35.43 226 VAL C C 1
ATOM 6474 O O . VAL C 1 226 ? 1.545 17.280 193.080 1.00 32.18 226 VAL C O 1
ATOM 6478 N N . LYS C 1 227 ? 0.494 18.813 194.374 1.00 32.98 227 LYS C N 1
ATOM 6479 C CA . LYS C 1 227 ? -0.547 17.869 194.874 1.00 35.57 227 LYS C CA 1
ATOM 6480 C C . LYS C 1 227 ? -1.316 17.238 193.697 1.00 32.42 227 LYS C C 1
ATOM 6481 O O . LYS C 1 227 ? -1.331 16.024 193.546 1.00 28.39 227 LYS C O 1
ATOM 6487 N N . TYR C 1 228 ? -1.913 18.072 192.851 1.00 27.70 228 TYR C N 1
ATOM 6488 C CA . TYR C 1 228 ? -2.554 17.608 191.632 1.00 28.75 228 TYR C CA 1
ATOM 6489 C C . TYR C 1 228 ? -1.574 16.953 190.685 1.00 25.65 228 TYR C C 1
ATOM 6490 O O . TYR C 1 228 ? -1.899 15.910 190.052 1.00 25.64 228 TYR C O 1
ATOM 6499 N N . GLY C 1 229 ? -0.400 17.562 190.576 1.00 30.16 229 GLY C N 1
ATOM 6500 C CA . GLY C 1 229 ? 0.656 17.103 189.681 1.00 30.93 229 GLY C CA 1
ATOM 6501 C C . GLY C 1 229 ? 1.050 15.654 189.879 1.00 32.36 229 GLY C C 1
ATOM 6502 O O . GLY C 1 229 ? 1.070 14.866 188.915 1.00 32.49 229 GLY C O 1
ATOM 6503 N N . LEU C 1 230 ? 1.324 15.294 191.139 1.00 35.48 230 LEU C N 1
ATOM 6504 C CA . LEU C 1 230 ? 1.775 13.933 191.450 1.00 36.61 230 LEU C CA 1
ATOM 6505 C C . LEU C 1 230 ? 0.693 12.851 191.178 1.00 28.25 230 LEU C C 1
ATOM 6506 O O . LEU C 1 230 ? 1.011 11.747 190.711 1.00 29.50 230 LEU C O 1
ATOM 6511 N N . ARG C 1 231 ? -0.561 13.218 191.451 1.00 32.29 231 ARG C N 1
ATOM 6512 C CA . ARG C 1 231 ? -1.704 12.373 191.064 1.00 33.95 231 ARG C CA 1
ATOM 6513 C C . ARG C 1 231 ? -1.821 12.200 189.534 1.00 28.50 231 ARG C C 1
ATOM 6514 O O . ARG C 1 231 ? -2.103 11.092 189.037 1.00 27.52 231 ARG C O 1
ATOM 6522 N N . ALA C 1 232 ? -1.517 13.275 188.789 1.00 30.66 232 ALA C N 1
ATOM 6523 C CA . ALA C 1 232 ? -1.643 13.255 187.329 1.00 27.35 232 ALA C CA 1
ATOM 6524 C C . ALA C 1 232 ? -0.609 12.333 186.706 1.00 26.81 232 ALA C C 1
ATOM 6525 O O . ALA C 1 232 ? -0.924 11.599 185.756 1.00 29.40 232 ALA C O 1
ATOM 6527 N N . ILE C 1 233 ? 0.619 12.438 187.224 1.00 28.56 233 ILE C N 1
ATOM 6528 C CA . ILE C 1 233 ? 1.751 11.606 186.816 1.00 31.61 233 ILE C CA 1
ATOM 6529 C C . ILE C 1 233 ? 1.368 10.109 186.987 1.00 36.87 233 ILE C C 1
ATOM 6530 O O . ILE C 1 233 ? 1.562 9.310 186.073 1.00 33.66 233 ILE C O 1
ATOM 6535 N N . GLU C 1 234 ? 0.736 9.781 188.124 1.00 41.28 234 GLU C N 1
ATOM 6536 C CA . GLU C 1 234 ? 0.190 8.442 188.333 1.00 40.05 234 GLU C CA 1
ATOM 6537 C C . GLU C 1 234 ? -0.845 8.051 187.264 1.00 34.52 234 GLU C C 1
ATOM 6538 O O . GLU C 1 234 ? -0.778 6.941 186.747 1.00 35.41 234 GLU C O 1
ATOM 6544 N N . PHE C 1 235 ? -1.755 8.980 186.940 1.00 28.90 235 PHE C N 1
ATOM 6545 C CA . PHE C 1 235 ? -2.789 8.772 185.946 1.00 33.92 235 PHE C CA 1
ATOM 6546 C C . PHE C 1 235 ? -2.225 8.479 184.550 1.00 36.34 235 PHE C C 1
ATOM 6547 O O . PHE C 1 235 ? -2.656 7.525 183.914 1.00 38.72 235 PHE C O 1
ATOM 6555 N N . TRP C 1 236 ? -1.283 9.297 184.082 1.00 34.90 236 TRP C N 1
ATOM 6556 C CA . TRP C 1 236 ? -0.705 9.152 182.715 1.00 33.31 236 TRP C CA 1
ATOM 6557 C C . TRP C 1 236 ? 0.173 7.914 182.602 1.00 29.28 236 TRP C C 1
ATOM 6558 O O . TRP C 1 236 ? 0.296 7.325 181.529 1.00 31.71 236 TRP C O 1
ATOM 6569 N N . SER C 1 237 ? 0.815 7.577 183.718 1.00 36.67 237 SER C N 1
ATOM 6570 C CA . SER C 1 237 ? 1.676 6.385 183.777 1.00 40.83 237 SER C CA 1
ATOM 6571 C C . SER C 1 237 ? 0.905 5.034 183.884 1.00 48.09 237 SER C C 1
ATOM 6572 O O . SER C 1 237 ? 1.372 4.026 183.327 1.00 38.97 237 SER C O 1
ATOM 6575 N N . ASN C 1 238 ? -0.223 5.015 184.593 1.00 41.57 238 ASN C N 1
ATOM 6576 C CA . ASN C 1 238 ? -0.891 3.741 184.949 1.00 38.88 238 ASN C CA 1
ATOM 6577 C C . ASN C 1 238 ? -2.339 3.564 184.494 1.00 42.21 238 ASN C C 1
ATOM 6578 O O . ASN C 1 238 ? -2.746 2.455 184.155 1.00 42.59 238 ASN C O 1
ATOM 6583 N N . GLU C 1 239 ? -3.115 4.641 184.541 1.00 38.96 239 GLU C N 1
ATOM 6584 C CA . GLU C 1 239 ? -4.519 4.587 184.154 1.00 38.74 239 GLU C CA 1
ATOM 6585 C C . GLU C 1 239 ? -4.701 4.876 182.673 1.00 35.17 239 GLU C C 1
ATOM 6586 O O . GLU C 1 239 ? -5.282 4.076 181.940 1.00 44.19 239 GLU C O 1
ATOM 6592 N N . TRP C 1 240 ? -4.201 6.026 182.236 1.00 34.48 240 TRP C N 1
ATOM 6593 C CA . TRP C 1 240 ? -4.317 6.418 180.833 1.00 34.17 240 TRP C CA 1
ATOM 6594 C C . TRP C 1 240 ? -4.191 5.269 179.840 1.00 31.70 240 TRP C C 1
ATOM 6595 O O . TRP C 1 240 ? -3.219 4.575 179.857 1.00 41.27 240 TRP C O 1
ATOM 6606 N N . SER C 1 241 ? -5.147 5.151 178.923 1.00 37.13 241 SER C N 1
ATOM 6607 C CA . SER C 1 241 ? -5.148 4.138 177.870 1.00 37.72 241 SER C CA 1
ATOM 6608 C C . SER C 1 241 ? -5.366 4.728 176.475 1.00 44.01 241 SER C C 1
ATOM 6609 O O . SER C 1 241 ? -5.644 3.995 175.503 1.00 44.83 241 SER C O 1
ATOM 6612 N N . GLY C 1 242 ? -5.245 6.030 176.334 1.00 34.66 242 GLY C N 1
ATOM 6613 C CA . GLY C 1 242 ? -5.428 6.712 175.019 1.00 34.73 242 GLY C CA 1
ATOM 6614 C C . GLY C 1 242 ? -4.190 6.842 174.161 1.00 30.45 242 GLY C C 1
ATOM 6615 O O . GLY C 1 242 ? -3.179 6.365 174.519 1.00 30.00 242 GLY C O 1
ATOM 6616 N N . GLU C 1 243 ? -4.368 7.480 172.995 1.00 29.84 243 GLU C N 1
ATOM 6617 C CA . GLU C 1 243 ? -3.294 7.774 172.089 1.00 31.28 243 GLU C CA 1
ATOM 6618 C C . GLU C 1 243 ? -2.680 9.144 172.411 1.00 28.21 243 GLU C C 1
ATOM 6619 O O . GLU C 1 243 ? -3.437 10.041 172.797 1.00 34.04 243 GLU C O 1
ATOM 6625 N N . SER C 1 244 ? -1.380 9.290 172.234 1.00 31.87 244 SER C N 1
ATOM 6626 C CA . SER C 1 244 ? -0.711 10.598 172.465 1.00 30.00 244 SER C CA 1
ATOM 6627 C C . SER C 1 244 ? 0.232 10.941 171.329 1.00 35.40 244 SER C C 1
ATOM 6628 O O . SER C 1 244 ? 0.609 10.066 170.552 1.00 39.04 244 SER C O 1
ATOM 6631 N N . PHE C 1 245 ? 0.568 12.232 171.246 1.00 27.59 245 PHE C N 1
ATOM 6632 C CA . PHE C 1 245 ? 1.542 12.772 170.290 1.00 27.89 245 PHE C CA 1
ATOM 6633 C C . PHE C 1 245 ? 2.231 13.951 170.954 1.00 28.17 245 PHE C C 1
ATOM 6634 O O . PHE C 1 245 ? 1.522 14.847 171.470 1.00 28.13 245 PHE C O 1
ATOM 6642 N N . MET C 1 246 ? 3.563 13.987 170.897 1.00 26.31 246 MET C N 1
ATOM 6643 C CA . MET C 1 246 ? 4.358 15.052 171.523 1.00 30.36 246 MET C CA 1
ATOM 6644 C C . MET C 1 246 ? 5.117 15.804 170.423 1.00 30.60 246 MET C C 1
ATOM 6645 O O . MET C 1 246 ? 5.732 15.191 169.557 1.00 28.20 246 MET C O 1
ATOM 6650 N N . ALA C 1 247 ? 5.105 17.134 170.519 1.00 31.64 247 ALA C N 1
ATOM 6651 C CA . ALA C 1 247 ? 5.907 18.024 169.612 1.00 23.44 247 ALA C CA 1
ATOM 6652 C C . ALA C 1 247 ? 6.752 18.933 170.471 1.00 24.35 247 ALA C C 1
ATOM 6653 O O . ALA C 1 247 ? 6.230 19.555 171.460 1.00 19.43 247 ALA C O 1
ATOM 6655 N N . ILE C 1 248 ? 8.078 18.975 170.265 1.00 18.08 248 ILE C N 1
ATOM 6656 C CA . ILE C 1 248 ? 8.950 19.743 171.080 1.00 23.21 248 ILE C CA 1
ATOM 6657 C C . ILE C 1 248 ? 9.530 20.915 170.316 1.00 24.74 248 ILE C C 1
ATOM 6658 O O . ILE C 1 248 ? 10.152 20.686 169.215 1.00 22.76 248 ILE C O 1
ATOM 6663 N N . GLY C 1 249 ? 9.318 22.137 170.857 1.00 22.20 249 GLY C N 1
ATOM 6664 C CA . GLY C 1 249 ? 10.088 23.319 170.377 1.00 21.88 249 GLY C CA 1
ATOM 6665 C C . GLY C 1 249 ? 11.418 23.355 171.000 1.00 19.38 249 GLY C C 1
ATOM 6666 O O . GLY C 1 249 ? 11.591 23.553 172.193 1.00 21.73 249 GLY C O 1
ATOM 6667 N N . MET C 1 250 ? 12.468 23.124 170.156 1.00 24.31 250 MET C N 1
ATOM 6668 C CA . MET C 1 250 ? 13.817 22.913 170.679 1.00 21.10 250 MET C CA 1
ATOM 6669 C C . MET C 1 250 ? 14.508 24.147 171.262 1.00 19.57 250 MET C C 1
ATOM 6670 O O . MET C 1 250 ? 15.365 24.041 172.148 1.00 22.16 250 MET C O 1
ATOM 6675 N N . LYS C 1 251 ? 14.132 25.332 170.782 1.00 23.12 251 LYS C N 1
ATOM 6676 C CA . LYS C 1 251 ? 14.710 26.593 171.196 1.00 23.64 251 LYS C CA 1
ATOM 6677 C C . LYS C 1 251 ? 13.976 27.064 172.462 1.00 25.98 251 LYS C C 1
ATOM 6678 O O . LYS C 1 251 ? 13.396 28.185 172.496 1.00 32.22 251 LYS C O 1
ATOM 6684 N N . ASP C 1 252 ? 13.938 26.224 173.475 1.00 27.38 252 ASP C N 1
ATOM 6685 C CA . ASP C 1 252 ? 13.319 26.575 174.759 1.00 25.01 252 ASP C CA 1
ATOM 6686 C C . ASP C 1 252 ? 14.314 26.137 175.819 1.00 25.31 252 ASP C C 1
ATOM 6687 O O . ASP C 1 252 ? 14.597 24.946 175.969 1.00 31.47 252 ASP C O 1
ATOM 6692 N N . ALA C 1 253 ? 14.853 27.107 176.535 1.00 26.44 253 ALA C N 1
ATOM 6693 C CA . ALA C 1 253 ? 15.773 26.887 177.659 1.00 33.08 253 ALA C CA 1
ATOM 6694 C C . ALA C 1 253 ? 15.160 26.364 178.973 1.00 34.97 253 ALA C C 1
ATOM 6695 O O . ALA C 1 253 ? 15.871 25.899 179.845 1.00 39.72 253 ALA C O 1
ATOM 6697 N N . VAL C 1 254 ? 13.836 26.392 179.090 1.00 26.75 254 VAL C N 1
ATOM 6698 C CA . VAL C 1 254 ? 13.169 25.950 180.311 1.00 28.96 254 VAL C CA 1
ATOM 6699 C C . VAL C 1 254 ? 12.401 24.614 180.057 1.00 27.24 254 VAL C C 1
ATOM 6700 O O . VAL C 1 254 ? 12.657 23.628 180.719 1.00 33.18 254 VAL C O 1
ATOM 6704 N N . LEU C 1 255 ? 11.439 24.624 179.131 1.00 27.01 255 LEU C N 1
ATOM 6705 C CA . LEU C 1 255 ? 10.578 23.465 178.919 1.00 27.80 255 LEU C CA 1
ATOM 6706 C C . LEU C 1 255 ? 10.768 22.820 177.538 1.00 25.22 255 LEU C C 1
ATOM 6707 O O . LEU C 1 255 ? 9.819 22.360 176.912 1.00 29.58 255 LEU C O 1
ATOM 6712 N N . GLY C 1 256 ? 12.039 22.747 177.112 1.00 21.65 256 GLY C N 1
ATOM 6713 C CA . GLY C 1 256 ? 12.465 22.169 175.861 1.00 23.10 256 GLY C CA 1
ATOM 6714 C C . GLY C 1 256 ? 12.691 20.692 175.931 1.00 24.32 256 GLY C C 1
ATOM 6715 O O . GLY C 1 256 ? 12.054 20.012 176.749 1.00 26.65 256 GLY C O 1
ATOM 6716 N N . GLU C 1 257 ? 13.626 20.191 175.146 1.00 24.24 257 GLU C N 1
ATOM 6717 C CA . GLU C 1 257 ? 13.871 18.770 174.915 1.00 24.80 257 GLU C CA 1
ATOM 6718 C C . GLU C 1 257 ? 14.053 17.929 176.207 1.00 25.50 257 GLU C C 1
ATOM 6719 O O . GLU C 1 257 ? 13.463 16.854 176.301 1.00 31.18 257 GLU C O 1
ATOM 6725 N N . ALA C 1 258 ? 14.875 18.442 177.138 1.00 27.99 258 ALA C N 1
ATOM 6726 C CA . ALA C 1 258 ? 15.182 17.658 178.352 1.00 30.55 258 ALA C CA 1
ATOM 6727 C C . ALA C 1 258 ? 13.925 17.476 179.207 1.00 30.76 258 ALA C C 1
ATOM 6728 O O . ALA C 1 258 ? 13.615 16.328 179.579 1.00 24.62 258 ALA C O 1
ATOM 6730 N N . ALA C 1 259 ? 13.179 18.580 179.438 1.00 27.44 259 ALA C N 1
ATOM 6731 C CA . ALA C 1 259 ? 11.956 18.543 180.209 1.00 23.94 259 ALA C CA 1
ATOM 6732 C C . ALA C 1 259 ? 10.850 17.726 179.523 1.00 26.79 259 ALA C C 1
ATOM 6733 O O . ALA C 1 259 ? 10.130 16.970 180.217 1.00 23.67 259 ALA C O 1
ATOM 6735 N N . MET C 1 260 ? 10.768 17.822 178.199 1.00 22.55 260 MET C N 1
ATOM 6736 C CA . MET C 1 260 ? 9.745 17.092 177.447 1.00 22.96 260 MET C CA 1
ATOM 6737 C C . MET C 1 260 ? 10.002 15.577 177.418 1.00 24.68 260 MET C C 1
ATOM 6738 O O . MET C 1 260 ? 9.054 14.788 177.507 1.00 22.68 260 MET C O 1
ATOM 6743 N N . MET C 1 261 ? 11.266 15.193 177.309 1.00 29.77 261 MET C N 1
ATOM 6744 C CA . MET C 1 261 ? 11.620 13.753 177.297 1.00 31.26 261 MET C CA 1
ATOM 6745 C C . MET C 1 261 ? 11.327 13.116 178.679 1.00 35.58 261 MET C C 1
ATOM 6746 O O . MET C 1 261 ? 10.876 11.965 178.727 1.00 38.02 261 MET C O 1
ATOM 6751 N N . GLN C 1 262 ? 11.579 13.862 179.763 1.00 31.85 262 GLN C N 1
ATOM 6752 C CA . GLN C 1 262 ? 11.242 13.426 181.126 1.00 32.99 262 GLN C CA 1
ATOM 6753 C C . GLN C 1 262 ? 9.744 13.222 181.244 1.00 40.25 262 GLN C C 1
ATOM 6754 O O . GLN C 1 262 ? 9.311 12.242 181.799 1.00 35.74 262 GLN C O 1
ATOM 6760 N N . LEU C 1 263 ? 8.971 14.166 180.690 1.00 36.48 263 LEU C N 1
ATOM 6761 C CA . LEU C 1 263 ? 7.541 14.061 180.637 1.00 29.52 263 LEU C CA 1
ATOM 6762 C C . LEU C 1 263 ? 7.068 12.844 179.866 1.00 31.80 263 LEU C C 1
ATOM 6763 O O . LEU C 1 263 ? 6.192 12.122 180.354 1.00 28.22 263 LEU C O 1
ATOM 6768 N N . LYS C 1 264 ? 7.676 12.593 178.707 1.00 31.22 264 LYS C N 1
ATOM 6769 C CA . LYS C 1 264 ? 7.327 11.446 177.885 1.00 32.72 264 LYS C CA 1
ATOM 6770 C C . LYS C 1 264 ? 7.398 10.119 178.652 1.00 31.80 264 LYS C C 1
ATOM 6771 O O . LYS C 1 264 ? 6.578 9.263 178.427 1.00 36.12 264 LYS C O 1
ATOM 6777 N N . THR C 1 265 ? 8.363 9.977 179.545 1.00 32.69 265 THR C N 1
ATOM 6778 C CA . THR C 1 265 ? 8.568 8.742 180.321 1.00 35.99 265 THR C CA 1
ATOM 6779 C C . THR C 1 265 ? 7.337 8.418 181.182 1.00 36.60 265 THR C C 1
ATOM 6780 O O . THR C 1 265 ? 7.116 7.269 181.487 1.00 40.40 265 THR C O 1
ATOM 6784 N N . VAL C 1 266 ? 6.535 9.414 181.559 1.00 39.42 266 VAL C N 1
ATOM 6785 C CA . VAL C 1 266 ? 5.386 9.170 182.421 1.00 36.22 266 VAL C CA 1
ATOM 6786 C C . VAL C 1 266 ? 4.058 9.118 181.696 1.00 39.53 266 VAL C C 1
ATOM 6787 O O . VAL C 1 266 ? 3.030 8.908 182.342 1.00 44.83 266 VAL C O 1
ATOM 6791 N N . ILE C 1 267 ? 4.064 9.341 180.371 1.00 32.53 267 ILE C N 1
ATOM 6792 C CA . ILE C 1 267 ? 2.910 9.204 179.509 1.00 31.66 267 ILE C CA 1
ATOM 6793 C C . ILE C 1 267 ? 2.955 7.833 178.830 1.00 36.40 267 ILE C C 1
ATOM 6794 O O . ILE C 1 267 ? 3.710 7.613 177.866 1.00 37.35 267 ILE C O 1
ATOM 6799 N N . LYS C 1 268 ? 2.131 6.900 179.310 1.00 38.89 268 LYS C N 1
ATOM 6800 C CA . LYS C 1 268 ? 2.110 5.532 178.776 1.00 39.70 268 LYS C CA 1
ATOM 6801 C C . LYS C 1 268 ? 1.693 5.575 177.322 1.00 36.68 268 LYS C C 1
ATOM 6802 O O . LYS C 1 268 ? 0.686 6.145 177.019 1.00 43.68 268 LYS C O 1
ATOM 6808 N N . GLY C 1 269 ? 2.499 4.943 176.440 1.00 34.75 269 GLY C N 1
ATOM 6809 C CA . GLY C 1 269 ? 2.166 4.885 175.023 1.00 37.41 269 GLY C CA 1
ATOM 6810 C C . GLY C 1 269 ? 2.637 6.068 174.172 1.00 35.31 269 GLY C C 1
ATOM 6811 O O . GLY C 1 269 ? 2.350 6.113 173.007 1.00 32.67 269 GLY C O 1
ATOM 6812 N N . CYS C 1 270 ? 3.349 7.028 174.767 1.00 34.61 270 CYS C N 1
ATOM 6813 C CA . CYS C 1 270 ? 3.757 8.204 174.011 1.00 34.64 270 CYS C CA 1
ATOM 6814 C C . CYS C 1 270 ? 4.812 7.852 172.961 1.00 34.18 270 CYS C C 1
ATOM 6815 O O . CYS C 1 270 ? 5.864 7.411 173.307 1.00 34.42 270 CYS C O 1
ATOM 6818 N N . PRO C 1 271 ? 4.510 8.065 171.653 1.00 30.30 271 PRO C N 1
ATOM 6819 C CA . PRO C 1 271 ? 5.486 7.726 170.614 1.00 30.96 271 PRO C CA 1
ATOM 6820 C C . PRO C 1 271 ? 6.615 8.712 170.575 1.00 35.21 271 PRO C C 1
ATOM 6821 O O . PRO C 1 271 ? 6.650 9.636 171.414 1.00 36.99 271 PRO C O 1
ATOM 6825 N N . GLU C 1 272 ? 7.567 8.439 169.697 1.00 34.14 272 GLU C N 1
ATOM 6826 C CA . GLU C 1 272 ? 8.685 9.301 169.406 1.00 34.66 272 GLU C CA 1
ATOM 6827 C C . GLU C 1 272 ? 8.201 10.718 169.179 1.00 28.88 272 GLU C C 1
ATOM 6828 O O . GLU C 1 272 ? 7.280 10.926 168.409 1.00 31.91 272 GLU C O 1
ATOM 6834 N N . PRO C 1 273 ? 8.782 11.695 169.929 1.00 33.39 273 PRO C N 1
ATOM 6835 C CA . PRO C 1 273 ? 8.388 13.102 169.734 1.00 33.38 273 PRO C CA 1
ATOM 6836 C C . PRO C 1 273 ? 8.833 13.671 168.368 1.00 34.52 273 PRO C C 1
ATOM 6837 O O . PRO C 1 273 ? 9.895 13.328 167.878 1.00 30.71 273 PRO C O 1
ATOM 6841 N N . MET C 1 274 ? 7.984 14.510 167.806 1.00 32.84 274 MET C N 1
ATOM 6842 C CA . MET C 1 274 ? 8.352 15.450 166.752 1.00 34.54 274 MET C CA 1
ATOM 6843 C C . MET C 1 274 ? 9.217 16.547 167.319 1.00 31.19 274 MET C C 1
ATOM 6844 O O . MET C 1 274 ? 8.745 17.231 168.253 1.00 30.57 274 MET C O 1
ATOM 6849 N N . LYS C 1 275 ? 10.488 16.674 166.881 1.00 25.64 275 LYS C N 1
ATOM 6850 C CA . LYS C 1 275 ? 11.417 17.718 167.390 1.00 29.27 275 LYS C CA 1
ATOM 6851 C C . LYS C 1 275 ? 11.627 18.852 166.368 1.00 26.88 275 LYS C C 1
ATOM 6852 O O . LYS C 1 275 ? 12.114 18.607 165.248 1.00 23.09 275 LYS C O 1
ATOM 6858 N N . ILE C 1 276 ? 11.135 20.042 166.679 1.00 32.27 276 ILE C N 1
ATOM 6859 C CA . ILE C 1 276 ? 11.091 21.165 165.686 1.00 32.44 276 ILE C CA 1
ATOM 6860 C C . ILE C 1 276 ? 12.221 22.094 166.061 1.00 30.30 276 ILE C C 1
ATOM 6861 O O . ILE C 1 276 ? 12.110 22.880 167.030 1.00 28.77 276 ILE C O 1
ATOM 6866 N N . GLU C 1 277 ? 13.312 22.037 165.298 1.00 22.63 277 GLU C N 1
ATOM 6867 C CA . GLU C 1 277 ? 14.510 22.832 165.598 1.00 24.48 277 GLU C CA 1
ATOM 6868 C C . GLU C 1 277 ? 14.306 24.324 165.540 1.00 19.54 277 GLU C C 1
ATOM 6869 O O . GLU C 1 277 ? 14.976 25.045 166.285 1.00 18.36 277 GLU C O 1
ATOM 6875 N N . GLU C 1 278 ? 13.379 24.757 164.715 1.00 21.19 278 GLU C N 1
ATOM 6876 C CA . GLU C 1 278 ? 13.144 26.231 164.483 1.00 28.03 278 GLU C CA 1
ATOM 6877 C C . GLU C 1 278 ? 12.129 26.817 165.473 1.00 21.50 278 GLU C C 1
ATOM 6878 O O . GLU C 1 278 ? 12.004 28.053 165.582 1.00 19.74 278 GLU C O 1
ATOM 6884 N N . ALA C 1 279 ? 11.430 25.920 166.203 1.00 22.78 279 ALA C N 1
ATOM 6885 C CA . ALA C 1 279 ? 10.368 26.335 167.128 1.00 20.23 279 ALA C CA 1
ATOM 6886 C C . ALA C 1 279 ? 10.926 26.613 168.516 1.00 20.44 279 ALA C C 1
ATOM 6887 O O . ALA C 1 279 ? 11.841 25.935 168.976 1.00 18.49 279 ALA C O 1
ATOM 6889 N N . GLY C 1 280 ? 10.354 27.619 169.183 1.00 20.79 280 GLY C N 1
ATOM 6890 C CA . GLY C 1 280 ? 10.625 27.933 170.562 1.00 20.15 280 GLY C CA 1
ATOM 6891 C C . GLY C 1 280 ? 9.555 27.384 171.505 1.00 21.95 280 GLY C C 1
ATOM 6892 O O . GLY C 1 280 ? 8.882 26.432 171.153 1.00 18.98 280 GLY C O 1
ATOM 6893 N N . HIS C 1 281 ? 9.482 27.953 172.710 1.00 27.58 281 HIS C N 1
ATOM 6894 C CA . HIS C 1 281 ? 8.491 27.561 173.707 1.00 24.89 281 HIS C CA 1
ATOM 6895 C C . HIS C 1 281 ? 7.058 27.538 173.145 1.00 22.50 281 HIS C C 1
ATOM 6896 O O . HIS C 1 281 ? 6.310 26.579 173.412 1.00 19.49 281 HIS C O 1
ATOM 6903 N N . PHE C 1 282 ? 6.681 28.562 172.355 1.00 18.18 282 PHE C N 1
ATOM 6904 C CA . PHE C 1 282 ? 5.401 28.667 171.744 1.00 20.21 282 PHE C CA 1
ATOM 6905 C C . PHE C 1 282 ? 5.331 27.830 170.449 1.00 21.18 282 PHE C C 1
ATOM 6906 O O . PHE C 1 282 ? 5.370 28.331 169.329 1.00 19.64 282 PHE C O 1
ATOM 6914 N N . VAL C 1 283 ? 5.238 26.533 170.665 1.00 21.93 283 VAL C N 1
ATOM 6915 C CA . VAL C 1 283 ? 5.280 25.492 169.600 1.00 22.79 283 VAL C CA 1
ATOM 6916 C C . VAL C 1 283 ? 4.204 25.668 168.576 1.00 20.61 283 VAL C C 1
ATOM 6917 O O . VAL C 1 283 ? 4.415 25.380 167.352 1.00 18.37 283 VAL C O 1
ATOM 6921 N N . GLN C 1 284 ? 3.037 26.198 169.010 1.00 18.72 284 GLN C N 1
ATOM 6922 C CA . GLN C 1 284 ? 1.872 26.335 168.161 1.00 21.21 284 GLN C CA 1
ATOM 6923 C C . GLN C 1 284 ? 2.087 27.371 167.017 1.00 19.36 284 GLN C C 1
ATOM 6924 O O . GLN C 1 284 ? 1.328 27.346 166.054 1.00 15.81 284 GLN C O 1
ATOM 6930 N N . GLU C 1 285 ? 3.092 28.247 167.165 1.00 17.84 285 GLU C N 1
ATOM 6931 C CA . GLU C 1 285 ? 3.461 29.155 166.074 1.00 18.67 285 GLU C CA 1
ATOM 6932 C C . GLU C 1 285 ? 4.106 28.373 164.887 1.00 18.36 285 GLU C C 1
ATOM 6933 O O . GLU C 1 285 ? 4.297 28.936 163.801 1.00 20.53 285 GLU C O 1
ATOM 6939 N N . TYR C 1 286 ? 4.459 27.112 165.141 1.00 21.79 286 TYR C N 1
ATOM 6940 C CA . TYR C 1 286 ? 5.011 26.158 164.161 1.00 21.19 286 TYR C CA 1
ATOM 6941 C C . TYR C 1 286 ? 4.086 24.945 164.112 1.00 22.53 286 TYR C C 1
ATOM 6942 O O . TYR C 1 286 ? 4.535 23.798 163.853 1.00 22.08 286 TYR C O 1
ATOM 6951 N N . GLY C 1 287 ? 2.804 25.188 164.320 1.00 22.53 287 GLY C N 1
ATOM 6952 C CA . GLY C 1 287 ? 1.854 24.165 164.748 1.00 25.23 287 GLY C CA 1
ATOM 6953 C C . GLY C 1 287 ? 1.035 23.508 163.591 1.00 22.19 287 GLY C C 1
ATOM 6954 O O . GLY C 1 287 ? 0.325 22.530 163.867 1.00 19.35 287 GLY C O 1
ATOM 6955 N N . VAL C 1 288 ? 1.109 24.065 162.364 1.00 24.34 288 VAL C N 1
ATOM 6956 C CA . VAL C 1 288 ? 0.416 23.414 161.224 1.00 22.68 288 VAL C CA 1
ATOM 6957 C C . VAL C 1 288 ? 0.859 21.939 161.076 1.00 27.36 288 VAL C C 1
ATOM 6958 O O . VAL C 1 288 ? 0.034 21.023 161.061 1.00 34.33 288 VAL C O 1
ATOM 6962 N N . GLU C 1 289 ? 2.155 21.740 161.042 1.00 27.95 289 GLU C N 1
ATOM 6963 C CA . GLU C 1 289 ? 2.781 20.437 160.834 1.00 29.27 289 GLU C CA 1
ATOM 6964 C C . GLU C 1 289 ? 2.581 19.530 162.064 1.00 31.24 289 GLU C C 1
ATOM 6965 O O . GLU C 1 289 ? 2.428 18.311 161.927 1.00 23.10 289 GLU C O 1
ATOM 6971 N N . VAL C 1 290 ? 2.513 20.133 163.276 1.00 29.41 290 VAL C N 1
ATOM 6972 C CA . VAL C 1 290 ? 2.148 19.390 164.467 1.00 24.86 290 VAL C CA 1
ATOM 6973 C C . VAL C 1 290 ? 0.765 18.818 164.412 1.00 23.27 290 VAL C C 1
ATOM 6974 O O . VAL C 1 290 ? 0.597 17.628 164.704 1.00 19.94 290 VAL C O 1
ATOM 6978 N N . ALA C 1 291 ? -0.212 19.662 164.016 1.00 18.86 291 ALA C N 1
ATOM 6979 C CA . ALA C 1 291 ? -1.598 19.255 163.867 1.00 21.30 291 ALA C CA 1
ATOM 6980 C C . ALA C 1 291 ? -1.739 18.172 162.757 1.00 24.82 291 ALA C C 1
ATOM 6981 O O . ALA C 1 291 ? -2.407 17.139 162.943 1.00 25.96 291 ALA C O 1
ATOM 6983 N N . GLU C 1 292 ? -1.071 18.391 161.627 1.00 28.03 292 GLU C N 1
ATOM 6984 C CA . GLU C 1 292 ? -1.074 17.399 160.527 1.00 28.25 292 GLU C CA 1
ATOM 6985 C C . GLU C 1 292 ? -0.498 16.046 160.950 1.00 31.68 292 GLU C C 1
ATOM 6986 O O . GLU C 1 292 ? -1.124 15.008 160.729 1.00 35.98 292 GLU C O 1
ATOM 6992 N N . GLN C 1 293 ? 0.661 16.051 161.557 1.00 28.92 293 GLN C N 1
ATOM 6993 C CA . GLN C 1 293 ? 1.301 14.814 161.974 1.00 34.64 293 GLN C CA 1
ATOM 6994 C C . GLN C 1 293 ? 0.606 14.087 163.110 1.00 37.99 293 GLN C C 1
ATOM 6995 O O . GLN C 1 293 ? 0.622 12.852 163.172 1.00 41.51 293 GLN C O 1
ATOM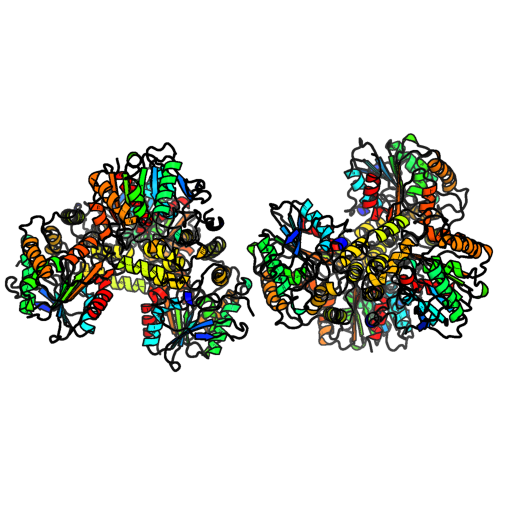 7001 N N . ALA C 1 294 ? 0.027 14.854 164.050 1.00 36.46 294 ALA C N 1
ATOM 7002 C CA . ALA C 1 294 ? -0.796 14.302 165.134 1.00 33.99 294 ALA C CA 1
ATOM 7003 C C . ALA C 1 294 ? -1.967 13.496 164.568 1.00 35.40 294 ALA C C 1
ATOM 7004 O O . ALA C 1 294 ? -2.183 12.316 164.963 1.00 33.51 294 ALA C O 1
ATOM 7006 N N . LEU C 1 295 ? -2.709 14.127 163.654 1.00 31.92 295 LEU C N 1
ATOM 7007 C CA . LEU C 1 295 ? -3.865 13.519 163.019 1.00 34.81 295 LEU C CA 1
ATOM 7008 C C . LEU C 1 295 ? -3.525 12.237 162.236 1.00 42.60 295 LEU C C 1
ATOM 7009 O O . LEU C 1 295 ? -4.317 11.275 162.257 1.00 37.46 295 LEU C O 1
ATOM 7014 N N . ALA C 1 296 ? -2.384 12.256 161.521 1.00 37.80 296 ALA C N 1
ATOM 7015 C CA . ALA C 1 296 ? -1.917 11.118 160.725 1.00 37.18 296 ALA C CA 1
ATOM 7016 C C . ALA C 1 296 ? -1.515 9.958 161.651 1.00 39.33 296 ALA C C 1
ATOM 7017 O O . ALA C 1 296 ? -1.825 8.771 161.370 1.00 43.72 296 ALA C O 1
ATOM 7019 N N . SER C 1 297 ? -0.880 10.307 162.772 1.00 46.89 297 SER C N 1
ATOM 7020 C CA . SER C 1 297 ? -0.503 9.332 163.798 1.00 42.75 297 SER C CA 1
ATOM 7021 C C . SER C 1 297 ? -1.694 8.687 164.499 1.00 38.08 297 SER C C 1
ATOM 7022 O O . SER C 1 297 ? -1.598 7.570 164.950 1.00 38.51 297 SER C O 1
ATOM 7025 N N . PHE C 1 298 ? -2.778 9.402 164.639 1.00 43.12 298 PHE C N 1
ATOM 7026 C CA . PHE C 1 298 ? -3.951 8.993 165.381 1.00 40.65 298 PHE C CA 1
ATOM 7027 C C . PHE C 1 298 ? -4.954 8.174 164.575 1.00 49.73 298 PHE C C 1
ATOM 7028 O O . PHE C 1 298 ? -5.017 8.245 163.377 1.00 42.11 298 PHE C O 1
ATOM 7036 N N . THR C 1 299 ? -5.746 7.387 165.298 1.00 49.54 299 THR C N 1
ATOM 7037 C CA . THR C 1 299 ? -6.796 6.568 164.707 1.00 44.18 299 THR C CA 1
ATOM 7038 C C . THR C 1 299 ? -8.104 7.244 165.094 1.00 47.06 299 THR C C 1
ATOM 7039 O O . THR C 1 299 ? -8.605 7.057 166.203 1.00 56.42 299 THR C O 1
ATOM 7043 N N . MET C 1 300 ? -8.653 8.031 164.176 1.00 50.42 300 MET C N 1
ATOM 7044 C CA . MET C 1 300 ? -9.844 8.775 164.442 1.00 55.93 300 MET C CA 1
ATOM 7045 C C . MET C 1 300 ? -11.120 8.102 164.056 1.00 47.22 300 MET C C 1
ATOM 7046 O O . MET C 1 300 ? -11.619 7.342 164.824 1.00 57.83 300 MET C O 1
ATOM 7051 N N . ILE D 1 3 ? 4.135 73.499 177.858 1.00 33.84 3 ILE D N 1
ATOM 7052 C CA . ILE D 1 3 ? 3.534 72.461 176.933 1.00 31.60 3 ILE D CA 1
ATOM 7053 C C . ILE D 1 3 ? 3.016 71.299 177.792 1.00 36.04 3 ILE D C 1
ATOM 7054 O O . ILE D 1 3 ? 3.769 70.711 178.570 1.00 42.80 3 ILE D O 1
ATOM 7059 N N . LYS D 1 4 ? 1.734 70.967 177.668 1.00 34.90 4 LYS D N 1
ATOM 7060 C CA . LYS D 1 4 ? 1.155 69.815 178.345 1.00 35.67 4 LYS D CA 1
ATOM 7061 C C . LYS D 1 4 ? 1.847 68.518 177.910 1.00 35.24 4 LYS D C 1
ATOM 7062 O O . LYS D 1 4 ? 1.997 68.280 176.728 1.00 32.95 4 LYS D O 1
ATOM 7068 N N . ALA D 1 5 ? 2.322 67.746 178.890 1.00 32.67 5 ALA D N 1
ATOM 7069 C CA . ALA D 1 5 ? 3.117 66.523 178.639 1.00 35.01 5 ALA D CA 1
ATOM 7070 C C . ALA D 1 5 ? 3.104 65.597 179.845 1.00 37.03 5 ALA D C 1
ATOM 7071 O O . ALA D 1 5 ? 2.837 66.032 180.948 1.00 32.40 5 ALA D O 1
ATOM 7073 N N . LEU D 1 6 ? 3.421 64.329 179.591 1.00 30.72 6 LEU D N 1
ATOM 7074 C CA . LEU D 1 6 ? 3.632 63.323 180.578 1.00 29.42 6 LEU D CA 1
ATOM 7075 C C . LEU D 1 6 ? 5.122 63.004 180.692 1.00 29.19 6 LEU D C 1
ATOM 7076 O O . LEU D 1 6 ? 5.858 63.127 179.694 1.00 32.66 6 LEU D O 1
ATOM 7081 N N . ARG D 1 7 ? 5.550 62.631 181.869 1.00 31.41 7 ARG D N 1
ATOM 7082 C CA . ARG D 1 7 ? 6.883 62.178 182.142 1.00 29.67 7 ARG D CA 1
ATOM 7083 C C . ARG D 1 7 ? 6.744 60.715 182.540 1.00 31.84 7 ARG D C 1
ATOM 7084 O O . ARG D 1 7 ? 6.019 60.383 183.477 1.00 31.58 7 ARG D O 1
ATOM 7092 N N . THR D 1 8 ? 7.464 59.836 181.830 1.00 29.26 8 THR D N 1
ATOM 7093 C CA . THR D 1 8 ? 7.452 58.424 182.176 1.00 24.45 8 THR D CA 1
ATOM 7094 C C . THR D 1 8 ? 8.054 58.213 183.592 1.00 26.54 8 THR D C 1
ATOM 7095 O O . THR D 1 8 ? 9.124 58.692 183.859 1.00 28.31 8 THR D O 1
ATOM 7099 N N . PRO D 1 9 ? 7.356 57.526 184.487 1.00 23.41 9 PRO D N 1
ATOM 7100 C CA . PRO D 1 9 ? 7.900 57.200 185.791 1.00 27.48 9 PRO D CA 1
ATOM 7101 C C . PRO D 1 9 ? 9.249 56.526 185.706 1.00 31.70 9 PRO D C 1
ATOM 7102 O O . PRO D 1 9 ? 9.442 55.629 184.878 1.00 22.10 9 PRO D O 1
ATOM 7106 N N . GLU D 1 10 ? 10.181 56.955 186.568 1.00 25.63 10 GLU D N 1
ATOM 7107 C CA . GLU D 1 10 ? 11.579 56.504 186.588 1.00 29.22 10 GLU D CA 1
ATOM 7108 C C . GLU D 1 10 ? 11.699 55.010 186.785 1.00 30.86 10 GLU D C 1
ATOM 7109 O O . GLU D 1 10 ? 12.644 54.410 186.246 1.00 30.78 10 GLU D O 1
ATOM 7115 N N . GLU D 1 11 ? 10.787 54.389 187.568 1.00 31.85 11 GLU D N 1
ATOM 7116 C CA . GLU D 1 11 ? 10.809 52.963 187.822 1.00 34.40 11 GLU D CA 1
ATOM 7117 C C . GLU D 1 11 ? 10.761 52.126 186.506 1.00 28.67 11 GLU D C 1
ATOM 7118 O O . GLU D 1 11 ? 11.256 51.018 186.472 1.00 31.08 11 GLU D O 1
ATOM 7124 N N . ARG D 1 12 ? 10.203 52.705 185.457 1.00 28.56 12 ARG D N 1
ATOM 7125 C CA . ARG D 1 12 ? 10.178 52.069 184.116 1.00 28.05 12 ARG D CA 1
ATOM 7126 C C . ARG D 1 12 ? 11.584 51.739 183.598 1.00 30.66 12 ARG D C 1
ATOM 7127 O O . ARG D 1 12 ? 11.721 50.845 182.766 1.00 29.37 12 ARG D O 1
ATOM 7135 N N . PHE D 1 13 ? 12.587 52.514 184.038 1.00 28.91 13 PHE D N 1
ATOM 7136 C CA . PHE D 1 13 ? 13.958 52.432 183.523 1.00 25.85 13 PHE D CA 1
ATOM 7137 C C . PHE D 1 13 ? 14.921 51.751 184.504 1.00 31.90 13 PHE D C 1
ATOM 7138 O O . PHE D 1 13 ? 16.110 51.793 184.250 1.00 28.15 13 PHE D O 1
ATOM 7146 N N . SER D 1 14 ? 14.403 51.097 185.547 1.00 27.44 14 SER D N 1
ATOM 7147 C CA . SER D 1 14 ? 15.253 50.572 186.625 1.00 29.30 14 SER D CA 1
ATOM 7148 C C . SER D 1 14 ? 15.961 49.260 186.223 1.00 30.22 14 SER D C 1
ATOM 7149 O O . SER D 1 14 ? 16.899 48.866 186.853 1.00 28.18 14 SER D O 1
ATOM 7152 N N . VAL D 1 15 ? 15.514 48.572 185.171 1.00 30.15 15 VAL D N 1
ATOM 7153 C CA . VAL D 1 15 ? 16.130 47.390 184.630 1.00 26.08 15 VAL D CA 1
ATOM 7154 C C . VAL D 1 15 ? 16.540 47.618 183.182 1.00 28.73 15 VAL D C 1
ATOM 7155 O O . VAL D 1 15 ? 15.699 47.437 182.282 1.00 27.31 15 VAL D O 1
ATOM 7159 N N . LEU D 1 16 ? 17.783 48.066 182.994 1.00 29.10 16 LEU D N 1
ATOM 7160 C CA . LEU D 1 16 ? 18.423 48.356 181.707 1.00 25.09 16 LEU D CA 1
ATOM 7161 C C . LEU D 1 16 ? 19.891 47.860 181.652 1.00 25.05 16 LEU D C 1
ATOM 7162 O O . LEU D 1 16 ? 20.780 48.631 181.381 1.00 25.56 16 LEU D O 1
ATOM 7167 N N . PRO D 1 17 ? 20.099 46.554 181.822 1.00 27.71 17 PRO D N 1
ATOM 7168 C CA . PRO D 1 17 ? 21.465 46.077 181.971 1.00 29.23 17 PRO D CA 1
ATOM 7169 C C . PRO D 1 17 ? 22.310 46.311 180.751 1.00 26.44 17 PRO D C 1
ATOM 7170 O O . PRO D 1 17 ? 23.512 46.546 180.902 1.00 28.11 17 PRO D O 1
ATOM 7174 N N . ALA D 1 18 ? 21.724 46.318 179.527 1.00 23.68 18 ALA D N 1
ATOM 7175 C CA . ALA D 1 18 ? 22.513 46.529 178.327 1.00 24.05 18 ALA D CA 1
ATOM 7176 C C . ALA D 1 18 ? 22.767 48.042 177.979 1.00 25.52 18 ALA D C 1
ATOM 7177 O O . ALA D 1 18 ? 23.351 48.321 176.896 1.00 24.85 18 ALA D O 1
ATOM 7179 N N . PHE D 1 19 ? 22.342 48.972 178.836 1.00 24.82 19 PHE D N 1
ATOM 7180 C CA . PHE D 1 19 ? 22.405 50.408 178.552 1.00 28.05 19 PHE D CA 1
ATOM 7181 C C . PHE D 1 19 ? 22.700 51.127 179.856 1.00 29.10 19 PHE D C 1
ATOM 7182 O O . PHE D 1 19 ? 21.882 51.858 180.387 1.00 28.45 19 PHE D O 1
ATOM 7190 N N . PRO D 1 20 ? 23.902 50.921 180.397 1.00 27.71 20 PRO D N 1
ATOM 7191 C CA . PRO D 1 20 ? 24.217 51.382 181.765 1.00 32.26 20 PRO D CA 1
ATOM 7192 C C . PRO D 1 20 ? 24.813 52.800 181.766 1.00 35.28 20 PRO D C 1
ATOM 7193 O O . PRO D 1 20 ? 25.810 53.045 182.387 1.00 39.53 20 PRO D O 1
ATOM 7197 N N . TYR D 1 21 ? 24.233 53.720 181.029 1.00 29.35 21 TYR D N 1
ATOM 7198 C CA . TYR D 1 21 ? 24.678 55.125 181.067 1.00 30.03 21 TYR D CA 1
ATOM 7199 C C . TYR D 1 21 ? 23.683 55.880 181.973 1.00 34.73 21 TYR D C 1
ATOM 7200 O O . TYR D 1 21 ? 22.457 55.580 181.940 1.00 38.54 21 TYR D O 1
ATOM 7209 N N . GLN D 1 22 ? 24.188 56.800 182.770 1.00 29.58 22 GLN D N 1
ATOM 7210 C CA . GLN D 1 22 ? 23.347 57.770 183.487 1.00 28.62 22 GLN D CA 1
ATOM 7211 C C . GLN D 1 22 ? 22.864 58.842 182.499 1.00 33.16 22 GLN D C 1
ATOM 7212 O O . GLN D 1 22 ? 23.699 59.475 181.804 1.00 25.47 22 GLN D O 1
ATOM 7218 N N . PRO D 1 23 ? 21.549 59.035 182.366 1.00 28.95 23 PRO D N 1
ATOM 7219 C CA . PRO D 1 23 ? 21.077 60.005 181.361 1.00 32.66 23 PRO D CA 1
ATOM 7220 C C . PRO D 1 23 ? 21.279 61.458 181.813 1.00 33.39 23 PRO D C 1
ATOM 7221 O O . PRO D 1 23 ? 21.259 61.728 183.008 1.00 35.31 23 PRO D O 1
ATOM 7225 N N . ASN D 1 24 ? 21.482 62.342 180.846 1.00 34.16 24 ASN D N 1
ATOM 7226 C CA . ASN D 1 24 ? 21.519 63.779 181.070 1.00 37.92 24 ASN D CA 1
ATOM 7227 C C . ASN D 1 24 ? 20.216 64.385 180.611 1.00 37.44 24 ASN D C 1
ATOM 7228 O O . ASN D 1 24 ? 19.494 63.772 179.829 1.00 31.40 24 ASN D O 1
ATOM 7233 N N . TYR D 1 25 ? 19.908 65.561 181.132 1.00 36.34 25 TYR D N 1
ATOM 7234 C CA . TYR D 1 25 ? 18.626 66.228 180.879 1.00 34.18 25 TYR D CA 1
ATOM 7235 C C . TYR D 1 25 ? 18.855 67.703 180.596 1.00 39.75 25 TYR D C 1
ATOM 7236 O O . TYR D 1 25 ? 19.763 68.338 181.217 1.00 32.63 25 TYR D O 1
ATOM 7245 N N . VAL D 1 26 ? 18.025 68.249 179.722 1.00 36.82 26 VAL D N 1
ATOM 7246 C CA . VAL D 1 26 ? 17.966 69.695 179.468 1.00 43.33 26 VAL D CA 1
ATOM 7247 C C . VAL D 1 26 ? 16.499 70.079 179.385 1.00 50.61 26 VAL D C 1
ATOM 7248 O O . VAL D 1 26 ? 15.763 69.481 178.625 1.00 46.03 26 VAL D O 1
ATOM 7252 N N . ASP D 1 27 ? 16.085 71.091 180.188 1.00 48.18 27 ASP D N 1
ATOM 7253 C CA . ASP D 1 27 ? 14.679 71.552 180.168 1.00 48.18 27 ASP D CA 1
ATOM 7254 C C . ASP D 1 27 ? 14.492 73.065 179.908 1.00 51.62 27 ASP D C 1
ATOM 7255 O O . ASP D 1 27 ? 13.457 73.606 180.235 1.00 50.75 27 ASP D O 1
ATOM 7260 N N . ASP D 1 28 ? 15.466 73.675 179.280 1.00 49.21 28 ASP D N 1
ATOM 7261 C CA . ASP D 1 28 ? 15.441 75.075 178.923 1.00 52.58 28 ASP D CA 1
ATOM 7262 C C . ASP D 1 28 ? 15.939 75.244 177.471 1.00 53.88 28 ASP D C 1
ATOM 7263 O O . ASP D 1 28 ? 16.671 76.213 177.159 1.00 52.22 28 ASP D O 1
ATOM 7268 N N . LEU D 1 29 ? 15.588 74.312 176.596 1.00 41.81 29 LEU D N 1
ATOM 7269 C CA . LEU D 1 29 ? 15.810 74.562 175.174 1.00 40.90 29 LEU D CA 1
ATOM 7270 C C . LEU D 1 29 ? 14.896 75.688 174.732 1.00 39.24 29 LEU D C 1
ATOM 7271 O O . LEU D 1 29 ? 13.717 75.657 175.059 1.00 45.96 29 LEU D O 1
ATOM 7276 N N . GLY D 1 30 ? 15.436 76.640 173.989 1.00 39.75 30 GLY D N 1
ATOM 7277 C CA . GLY D 1 30 ? 14.661 77.749 173.425 1.00 39.35 30 GLY D CA 1
ATOM 7278 C C . GLY D 1 30 ? 13.424 77.338 172.644 1.00 39.09 30 GLY D C 1
ATOM 7279 O O . GLY D 1 30 ? 13.524 76.683 171.640 1.00 39.74 30 GLY D O 1
ATOM 7280 N N . GLY D 1 31 ? 12.261 77.745 173.133 1.00 36.38 31 GLY D N 1
ATOM 7281 C CA . GLY D 1 31 ? 10.982 77.374 172.573 1.00 40.90 31 GLY D CA 1
ATOM 7282 C C . GLY D 1 31 ? 10.282 76.206 173.268 1.00 34.36 31 GLY D C 1
ATOM 7283 O O . GLY D 1 31 ? 9.079 76.059 173.156 1.00 44.21 31 GLY D O 1
ATOM 7284 N N . TYR D 1 32 ? 11.013 75.414 174.038 1.00 42.86 32 TYR D N 1
ATOM 7285 C CA . TYR D 1 32 ? 10.516 74.149 174.632 1.00 40.25 32 TYR D CA 1
ATOM 7286 C C . TYR D 1 32 ? 10.564 74.247 176.157 1.00 48.09 32 TYR D C 1
ATOM 7287 O O . TYR D 1 32 ? 10.589 73.222 176.840 1.00 51.55 32 TYR D O 1
ATOM 7296 N N . GLU D 1 33 ? 10.541 75.470 176.690 1.00 48.72 33 GLU D N 1
ATOM 7297 C CA . GLU D 1 33 ? 10.843 75.718 178.092 1.00 44.17 33 GLU D CA 1
ATOM 7298 C C . GLU D 1 33 ? 10.053 74.748 178.978 1.00 44.43 33 GLU D C 1
ATOM 7299 O O . GLU D 1 33 ? 8.894 74.573 178.825 1.00 39.15 33 GLU D O 1
ATOM 7305 N N . SER D 1 34 ? 10.774 74.090 179.883 1.00 52.86 34 SER D N 1
ATOM 7306 C CA . SER D 1 34 ? 10.285 73.149 180.857 1.00 50.43 34 SER D CA 1
ATOM 7307 C C . SER D 1 34 ? 10.025 71.761 180.319 1.00 43.98 34 SER D C 1
ATOM 7308 O O . SER D 1 34 ? 9.854 70.868 181.113 1.00 50.01 34 SER D O 1
ATOM 7311 N N . LEU D 1 35 ? 9.950 71.558 179.002 1.00 40.22 35 LEU D N 1
ATOM 7312 C CA . LEU D 1 35 ? 9.915 70.197 178.419 1.00 34.02 35 LEU D CA 1
ATOM 7313 C C . LEU D 1 35 ? 11.320 69.676 178.516 1.00 34.30 35 LEU D C 1
ATOM 7314 O O . LEU D 1 35 ? 12.219 70.266 177.963 1.00 39.05 35 LEU D O 1
ATOM 7319 N N . ARG D 1 36 ? 11.491 68.563 179.211 1.00 32.89 36 ARG D N 1
ATOM 7320 C CA . ARG D 1 36 ? 12.812 67.994 179.511 1.00 34.79 36 ARG D CA 1
ATOM 7321 C C . ARG D 1 36 ? 13.216 66.935 178.469 1.00 30.22 36 ARG D C 1
ATOM 7322 O O . ARG D 1 36 ? 12.466 65.973 178.247 1.00 27.66 36 ARG D O 1
ATOM 7330 N N . MET D 1 37 ? 14.367 67.151 177.823 1.00 25.99 37 MET D N 1
ATOM 7331 C CA . MET D 1 37 ? 14.901 66.230 176.861 1.00 30.42 37 MET D CA 1
ATOM 7332 C C . MET D 1 37 ? 15.999 65.450 177.539 1.00 32.49 37 MET D C 1
ATOM 7333 O O . MET D 1 37 ? 16.861 66.034 178.182 1.00 37.18 37 MET D O 1
ATOM 7338 N N . ALA D 1 38 ? 15.928 64.115 177.432 1.00 30.30 38 ALA D N 1
ATOM 7339 C CA . ALA D 1 38 ? 16.975 63.189 177.912 1.00 27.20 38 ALA D CA 1
ATOM 7340 C C . ALA D 1 38 ? 17.992 62.926 176.810 1.00 29.13 38 ALA D C 1
ATOM 7341 O O . ALA D 1 38 ? 17.638 62.860 175.626 1.00 30.08 38 ALA D O 1
ATOM 7343 N N . TYR D 1 39 ? 19.264 62.792 177.157 1.00 25.24 39 TYR D N 1
ATOM 7344 C CA . TYR D 1 39 ? 20.299 62.471 176.184 1.00 27.55 39 TYR D CA 1
ATOM 7345 C C . TYR D 1 39 ? 21.449 61.752 176.872 1.00 29.68 39 TYR D C 1
ATOM 7346 O O . TYR D 1 39 ? 21.774 62.030 178.056 1.00 25.41 39 TYR D O 1
ATOM 7355 N N . ILE D 1 40 ? 22.015 60.782 176.160 1.00 23.96 40 ILE D N 1
ATOM 7356 C CA . ILE D 1 40 ? 23.279 60.149 176.555 1.00 24.39 40 ILE D CA 1
ATOM 7357 C C . ILE D 1 40 ? 24.413 61.058 176.123 1.00 26.60 40 ILE D C 1
ATOM 7358 O O . ILE D 1 40 ? 24.385 61.563 175.006 1.00 27.39 40 ILE D O 1
ATOM 7363 N N . ASP D 1 41 ? 25.427 61.214 176.966 1.00 29.63 41 ASP D N 1
ATOM 7364 C CA . ASP D 1 41 ? 26.685 61.956 176.667 1.00 34.25 41 ASP D CA 1
ATOM 7365 C C . ASP D 1 41 ? 27.868 61.183 177.287 1.00 30.12 41 ASP D C 1
ATOM 7366 O O . ASP D 1 41 ? 27.994 61.205 178.457 1.00 27.36 41 ASP D O 1
ATOM 7371 N N . GLU D 1 42 ? 28.650 60.490 176.469 1.00 34.22 42 GLU D N 1
ATOM 7372 C CA . GLU D 1 42 ? 29.741 59.571 176.918 1.00 34.93 42 GLU D CA 1
ATOM 7373 C C . GLU D 1 42 ? 31.000 59.872 176.139 1.00 35.59 42 GLU D C 1
ATOM 7374 O O . GLU D 1 42 ? 30.920 60.387 175.031 1.00 36.84 42 GLU D O 1
ATOM 7380 N N . GLY D 1 43 ? 32.146 59.567 176.731 1.00 40.61 43 GLY D N 1
ATOM 7381 C CA . GLY D 1 43 ? 33.469 59.883 176.162 1.00 43.96 43 GLY D CA 1
ATOM 7382 C C . GLY D 1 43 ? 33.953 61.243 176.668 1.00 46.05 43 GLY D C 1
ATOM 7383 O O . GLY D 1 43 ? 33.188 62.020 177.253 1.00 47.78 43 GLY D O 1
ATOM 7384 N N . ASP D 1 44 ? 35.232 61.519 176.443 1.00 58.95 44 ASP D N 1
ATOM 7385 C CA . ASP D 1 44 ? 35.841 62.763 176.903 1.00 60.99 44 ASP D CA 1
ATOM 7386 C C . ASP D 1 44 ? 35.238 63.948 176.156 1.00 53.40 44 ASP D C 1
ATOM 7387 O O . ASP D 1 44 ? 35.132 63.916 174.949 1.00 57.19 44 ASP D O 1
ATOM 7392 N N . LYS D 1 45 ? 34.823 64.972 176.890 1.00 43.84 45 LYS D N 1
ATOM 7393 C CA . LYS D 1 45 ? 34.270 66.212 176.304 1.00 45.55 45 LYS D CA 1
ATOM 7394 C C . LYS D 1 45 ? 35.224 66.939 175.316 1.00 49.76 45 LYS D C 1
ATOM 7395 O O . LYS D 1 45 ? 34.771 67.606 174.357 1.00 46.79 45 LYS D O 1
ATOM 7401 N N . ASP D 1 46 ? 36.533 66.774 175.542 1.00 49.56 46 ASP D N 1
ATOM 7402 C CA . ASP D 1 46 ? 37.571 67.298 174.655 1.00 49.63 46 ASP D CA 1
ATOM 7403 C C . ASP D 1 46 ? 38.026 66.297 173.563 1.00 47.94 46 ASP D C 1
ATOM 7404 O O . ASP D 1 46 ? 39.087 66.469 172.956 1.00 37.02 46 ASP D O 1
ATOM 7409 N N . SER D 1 47 ? 37.224 65.264 173.299 1.00 43.65 47 SER D N 1
ATOM 7410 C CA . SER D 1 47 ? 37.459 64.369 172.157 1.00 42.39 47 SER D CA 1
ATOM 7411 C C . SER D 1 47 ? 37.508 65.176 170.876 1.00 38.49 47 SER D C 1
ATOM 7412 O O . SER D 1 47 ? 36.851 66.184 170.776 1.00 35.98 47 SER D O 1
ATOM 7415 N N . GLU D 1 48 ? 38.263 64.738 169.880 1.00 34.54 48 GLU D N 1
ATOM 7416 C CA . GLU D 1 48 ? 38.284 65.404 168.560 1.00 46.79 48 GLU D CA 1
ATOM 7417 C C . GLU D 1 48 ? 36.844 65.477 167.978 1.00 40.32 48 GLU D C 1
ATOM 7418 O O . GLU D 1 48 ? 36.367 66.554 167.639 1.00 36.50 48 GLU D O 1
ATOM 7424 N N . TYR D 1 49 ? 36.178 64.318 167.955 1.00 39.61 49 TYR D N 1
ATOM 7425 C CA . TYR D 1 49 ? 34.918 64.146 167.210 1.00 36.07 49 TYR D CA 1
ATOM 7426 C C . TYR D 1 49 ? 33.779 63.762 168.149 1.00 38.32 49 TYR D C 1
ATOM 7427 O O . TYR D 1 49 ? 34.037 63.091 169.167 1.00 31.74 49 TYR D O 1
ATOM 7436 N N . THR D 1 50 ? 32.541 64.191 167.837 1.00 36.66 50 THR D N 1
ATOM 7437 C CA . THR D 1 50 ? 31.328 63.807 168.569 1.00 36.25 50 THR D CA 1
ATOM 7438 C C . THR D 1 50 ? 30.388 63.083 167.634 1.00 35.70 50 THR D C 1
ATOM 7439 O O . THR D 1 50 ? 30.028 63.644 166.608 1.00 33.60 50 THR D O 1
ATOM 7443 N N . PHE D 1 51 ? 30.027 61.834 167.958 1.00 30.71 51 PHE D N 1
ATOM 7444 C CA . PHE D 1 51 ? 29.043 61.067 167.189 1.00 32.29 51 PHE D CA 1
ATOM 7445 C C . PHE D 1 51 ? 27.631 61.402 167.705 1.00 28.65 51 PHE D C 1
ATOM 7446 O O . PHE D 1 51 ? 27.270 61.036 168.823 1.00 27.37 51 PHE D O 1
ATOM 7454 N N . LEU D 1 52 ? 26.861 62.125 166.900 1.00 22.97 52 LEU D N 1
ATOM 7455 C CA . LEU D 1 52 ? 25.497 62.526 167.259 1.00 22.05 52 LEU D CA 1
ATOM 7456 C C . LEU D 1 52 ? 24.556 61.460 166.662 1.00 18.73 52 LEU D C 1
ATOM 7457 O O . LEU D 1 52 ? 24.489 61.352 165.439 1.00 20.95 52 LEU D O 1
ATOM 7462 N N . CYS D 1 53 ? 23.990 60.627 167.523 1.00 22.90 53 CYS D N 1
ATOM 7463 C CA . CYS D 1 53 ? 23.257 59.405 167.127 1.00 24.51 53 CYS D CA 1
ATOM 7464 C C . CYS D 1 53 ? 21.777 59.672 167.351 1.00 23.65 53 CYS D C 1
ATOM 7465 O O . CYS D 1 53 ? 21.358 59.838 168.479 1.00 21.14 53 CYS D O 1
ATOM 7468 N N . LEU D 1 54 ? 21.026 59.756 166.237 1.00 23.03 54 LEU D N 1
ATOM 7469 C CA . LEU D 1 54 ? 19.596 60.121 166.210 1.00 20.19 54 LEU D CA 1
ATOM 7470 C C . LEU D 1 54 ? 18.739 58.896 165.896 1.00 20.53 54 LEU D C 1
ATOM 7471 O O . LEU D 1 54 ? 18.901 58.287 164.835 1.00 21.81 54 LEU D O 1
ATOM 7476 N N . HIS D 1 55 ? 17.810 58.601 166.833 1.00 21.00 55 HIS D N 1
ATOM 7477 C CA . HIS D 1 55 ? 16.807 57.547 166.634 1.00 23.45 55 HIS D CA 1
ATOM 7478 C C . HIS D 1 55 ? 15.583 58.107 165.878 1.00 21.64 55 HIS D C 1
ATOM 7479 O O . HIS D 1 55 ? 15.462 59.339 165.741 1.00 22.49 55 HIS D O 1
ATOM 7486 N N . GLY D 1 56 ? 14.695 57.219 165.456 1.00 22.62 56 GLY D N 1
ATOM 7487 C CA . GLY D 1 56 ? 13.368 57.528 164.898 1.00 22.07 56 GLY D CA 1
ATOM 7488 C C . GLY D 1 56 ? 12.249 56.787 165.587 1.00 18.95 56 GLY D C 1
ATOM 7489 O O . GLY D 1 56 ? 12.255 56.614 166.834 1.00 23.05 56 GLY D O 1
ATOM 7490 N N . GLU D 1 57 ? 11.294 56.360 164.776 1.00 20.01 57 GLU D N 1
ATOM 7491 C CA . GLU D 1 57 ? 10.014 55.706 165.232 1.00 17.35 57 GLU D CA 1
ATOM 7492 C C . GLU D 1 57 ? 10.272 54.198 165.473 1.00 17.30 57 GLU D C 1
ATOM 7493 O O . GLU D 1 57 ? 10.929 53.614 164.637 1.00 13.89 57 GLU D O 1
ATOM 7499 N N . PRO D 1 58 ? 9.738 53.575 166.535 1.00 16.36 58 PRO D N 1
ATOM 7500 C CA . PRO D 1 58 ? 9.269 54.105 167.797 1.00 15.98 58 PRO D CA 1
ATOM 7501 C C . PRO D 1 58 ? 10.289 53.818 168.906 1.00 15.79 58 PRO D C 1
ATOM 7502 O O . PRO D 1 58 ? 9.994 53.109 169.913 1.00 15.74 58 PRO D O 1
ATOM 7506 N N . THR D 1 59 ? 11.502 54.296 168.702 1.00 16.66 59 THR D N 1
ATOM 7507 C CA . THR D 1 59 ? 12.692 53.887 169.466 1.00 16.93 59 THR D CA 1
ATOM 7508 C C . THR D 1 59 ? 13.136 55.018 170.388 1.00 19.61 59 THR D C 1
ATOM 7509 O O . THR D 1 59 ? 12.377 55.967 170.629 1.00 16.85 59 THR D O 1
ATOM 7513 N N . TRP D 1 60 ? 14.338 54.902 170.956 1.00 21.67 60 TRP D N 1
ATOM 7514 C CA . TRP D 1 60 ? 15.009 55.925 171.733 1.00 23.53 60 TRP D CA 1
ATOM 7515 C C . TRP D 1 60 ? 16.499 55.598 171.697 1.00 21.95 60 TRP D C 1
ATOM 7516 O O . TRP D 1 60 ? 16.870 54.673 170.970 1.00 27.72 60 TRP D O 1
ATOM 7527 N N . SER D 1 61 ? 17.309 56.305 172.497 1.00 25.54 61 SER D N 1
ATOM 7528 C CA . SER D 1 61 ? 18.787 56.186 172.486 1.00 25.20 61 SER D CA 1
ATOM 7529 C C . SER D 1 61 ? 19.256 54.733 172.788 1.00 29.02 61 SER D C 1
ATOM 7530 O O . SER D 1 61 ? 20.355 54.361 172.374 1.00 28.35 61 SER D O 1
ATOM 7533 N N . TYR D 1 62 ? 18.405 53.957 173.480 1.00 24.78 62 TYR D N 1
ATOM 7534 C CA . TYR D 1 62 ? 18.641 52.534 173.727 1.00 23.44 62 TYR D CA 1
ATOM 7535 C C . TYR D 1 62 ? 19.017 51.766 172.455 1.00 22.78 62 TYR D C 1
ATOM 7536 O O . TYR D 1 62 ? 19.827 50.817 172.490 1.00 20.20 62 TYR D O 1
ATOM 7545 N N . LEU D 1 63 ? 18.409 52.185 171.326 1.00 21.26 63 LEU D N 1
ATOM 7546 C CA . LEU D 1 63 ? 18.664 51.589 170.041 1.00 23.52 63 LEU D CA 1
ATOM 7547 C C . LEU D 1 63 ? 20.187 51.615 169.641 1.00 20.42 63 LEU D C 1
ATOM 7548 O O . LEU D 1 63 ? 20.649 50.767 168.830 1.00 24.73 63 LEU D O 1
ATOM 7553 N N . TYR D 1 64 ? 20.894 52.615 170.166 1.00 20.29 64 TYR D N 1
ATOM 7554 C CA . TYR D 1 64 ? 22.330 52.839 169.877 1.00 18.88 64 TYR D CA 1
ATOM 7555 C C . TYR D 1 64 ? 23.297 52.154 170.841 1.00 19.86 64 TYR D C 1
ATOM 7556 O O . TYR D 1 64 ? 24.490 52.353 170.709 1.00 19.22 64 TYR D O 1
ATOM 7565 N N . ARG D 1 65 ? 22.765 51.345 171.769 1.00 20.27 65 ARG D N 1
ATOM 7566 C CA . ARG D 1 65 ? 23.581 50.744 172.852 1.00 22.48 65 ARG D CA 1
ATOM 7567 C C . ARG D 1 65 ? 24.736 49.858 172.360 1.00 23.59 65 ARG D C 1
ATOM 7568 O O . ARG D 1 65 ? 25.703 49.679 173.121 1.00 26.23 65 ARG D O 1
ATOM 7576 N N . LYS D 1 66 ? 24.633 49.258 171.170 1.00 21.47 66 LYS D N 1
ATOM 7577 C CA . LYS D 1 66 ? 25.693 48.399 170.660 1.00 23.14 66 LYS D CA 1
ATOM 7578 C C . LYS D 1 66 ? 26.774 49.218 169.953 1.00 27.17 66 LYS D C 1
ATOM 7579 O O . LYS D 1 66 ? 27.917 48.787 169.923 1.00 24.45 66 LYS D O 1
ATOM 7585 N N . MET D 1 67 ? 26.405 50.406 169.420 1.00 27.70 67 MET D N 1
ATOM 7586 C CA . MET D 1 67 ? 27.288 51.303 168.626 1.00 22.97 67 MET D CA 1
ATOM 7587 C C . MET D 1 67 ? 28.097 52.206 169.536 1.00 25.95 67 MET D C 1
ATOM 7588 O O . MET D 1 67 ? 29.312 52.397 169.303 1.00 29.44 67 MET D O 1
ATOM 7593 N N . ILE D 1 68 ? 27.455 52.731 170.567 1.00 27.88 68 ILE D N 1
ATOM 7594 C CA . ILE D 1 68 ? 28.065 53.693 171.494 1.00 31.11 68 ILE D CA 1
ATOM 7595 C C . ILE D 1 68 ? 29.454 53.213 172.031 1.00 31.01 68 ILE D C 1
ATOM 7596 O O . ILE D 1 68 ? 30.430 53.968 171.917 1.00 32.54 68 ILE D O 1
ATOM 7601 N N . PRO D 1 69 ? 29.543 51.977 172.568 1.00 29.41 69 PRO D N 1
ATOM 7602 C CA . PRO D 1 69 ? 30.851 51.527 173.077 1.00 28.29 69 PRO D CA 1
ATOM 7603 C C . PRO D 1 69 ? 31.960 51.430 172.037 1.00 34.66 69 PRO D C 1
ATOM 7604 O O . PRO D 1 69 ? 33.135 51.598 172.388 1.00 35.71 69 PRO D O 1
ATOM 7608 N N . VAL D 1 70 ? 31.596 51.154 170.782 1.00 25.54 70 VAL D N 1
ATOM 7609 C CA . VAL D 1 70 ? 32.595 51.141 169.692 1.00 28.25 70 VAL D CA 1
ATOM 7610 C C . VAL D 1 70 ? 33.205 52.517 169.482 1.00 27.32 70 VAL D C 1
ATOM 7611 O O . VAL D 1 70 ? 34.408 52.644 169.344 1.00 28.85 70 VAL D O 1
ATOM 7615 N N . PHE D 1 71 ? 32.360 53.541 169.456 1.00 26.81 71 PHE D N 1
ATOM 7616 C CA . PHE D 1 71 ? 32.805 54.949 169.326 1.00 26.22 71 PHE D CA 1
ATOM 7617 C C . PHE D 1 71 ? 33.624 55.452 170.525 1.00 28.84 71 PHE D C 1
ATOM 7618 O O . PHE D 1 71 ? 34.664 56.117 170.364 1.00 27.29 71 PHE D O 1
ATOM 7626 N N . THR D 1 72 ? 33.166 55.167 171.739 1.00 27.51 72 THR D N 1
ATOM 7627 C CA . THR D 1 72 ? 33.852 55.605 172.938 1.00 27.85 72 THR D CA 1
ATOM 7628 C C . THR D 1 72 ? 35.172 54.830 173.162 1.00 33.22 72 THR D C 1
ATOM 7629 O O . THR D 1 72 ? 36.128 55.428 173.664 1.00 33.98 72 THR D O 1
ATOM 7633 N N . ASP D 1 73 ? 35.222 53.553 172.766 1.00 31.46 73 ASP D N 1
ATOM 7634 C CA . ASP D 1 73 ? 36.446 52.773 172.846 1.00 33.54 73 ASP D CA 1
ATOM 7635 C C . ASP D 1 73 ? 37.524 53.333 171.936 1.00 32.21 73 ASP D C 1
ATOM 7636 O O . ASP D 1 73 ? 38.708 53.176 172.240 1.00 28.42 73 ASP D O 1
ATOM 7641 N N . ALA D 1 74 ? 37.135 54.054 170.868 1.00 24.99 74 ALA D N 1
ATOM 7642 C CA . ALA D 1 74 ? 38.061 54.598 169.920 1.00 23.18 74 ALA D CA 1
ATOM 7643 C C . ALA D 1 74 ? 38.489 56.009 170.226 1.00 26.71 74 ALA D C 1
ATOM 7644 O O . ALA D 1 74 ? 39.161 56.642 169.378 1.00 27.84 74 ALA D O 1
ATOM 7646 N N . GLY D 1 75 ? 38.080 56.518 171.373 1.00 26.86 75 GLY D N 1
ATOM 7647 C CA . GLY D 1 75 ? 38.492 57.795 171.888 1.00 30.25 75 GLY D CA 1
ATOM 7648 C C . GLY D 1 75 ? 37.576 58.981 171.567 1.00 33.14 75 GLY D C 1
ATOM 7649 O O . GLY D 1 75 ? 37.985 60.115 171.725 1.00 30.12 75 GLY D O 1
ATOM 7650 N N . HIS D 1 76 ? 36.347 58.702 171.108 1.00 31.60 76 HIS D N 1
ATOM 7651 C CA . HIS D 1 76 ? 35.404 59.758 170.723 1.00 32.28 76 HIS D CA 1
ATOM 7652 C C . HIS D 1 76 ? 34.307 59.979 171.744 1.00 28.59 76 HIS D C 1
ATOM 7653 O O . HIS D 1 76 ? 34.148 59.194 172.671 1.00 30.80 76 HIS D O 1
ATOM 7660 N N . ARG D 1 77 ? 33.604 61.109 171.590 1.00 26.57 77 ARG D N 1
ATOM 7661 C CA . ARG D 1 77 ? 32.443 61.457 172.381 1.00 28.67 77 ARG D CA 1
ATOM 7662 C C . ARG D 1 77 ? 31.176 61.004 171.607 1.00 24.26 77 ARG D C 1
ATOM 7663 O O . ARG D 1 77 ? 31.181 60.979 170.379 1.00 32.16 77 ARG D O 1
ATOM 7671 N N . VAL D 1 78 ? 30.116 60.660 172.322 1.00 31.19 78 VAL D N 1
ATOM 7672 C CA . VAL D 1 78 ? 28.824 60.287 171.726 1.00 26.68 78 VAL D CA 1
ATOM 7673 C C . VAL D 1 78 ? 27.722 61.052 172.416 1.00 27.23 78 VAL D C 1
ATOM 7674 O O . VAL D 1 78 ? 27.680 61.125 173.639 1.00 26.02 78 VAL D O 1
ATOM 7678 N N . VAL D 1 79 ? 26.818 61.653 171.633 1.00 23.74 79 VAL D N 1
ATOM 7679 C CA . VAL D 1 79 ? 25.600 62.293 172.134 1.00 26.86 79 VAL D CA 1
ATOM 7680 C C . VAL D 1 79 ? 24.434 61.580 171.444 1.00 28.05 79 VAL D C 1
ATOM 7681 O O . VAL D 1 79 ? 24.402 61.563 170.215 1.00 31.63 79 VAL D O 1
ATOM 7685 N N . ALA D 1 80 ? 23.493 61.031 172.231 1.00 30.21 80 ALA D N 1
ATOM 7686 C CA . ALA D 1 80 ? 22.343 60.301 171.703 1.00 28.30 80 ALA D CA 1
ATOM 7687 C C . ALA D 1 80 ? 21.086 60.784 172.428 1.00 23.09 80 ALA D C 1
ATOM 7688 O O . ALA D 1 80 ? 20.828 60.348 173.552 1.00 28.61 80 ALA D O 1
ATOM 7690 N N . PRO D 1 81 ? 20.372 61.749 171.850 1.00 23.14 81 PRO D N 1
ATOM 7691 C CA . PRO D 1 81 ? 19.162 62.299 172.514 1.00 24.82 81 PRO D CA 1
ATOM 7692 C C . PRO D 1 81 ? 17.956 61.397 172.277 1.00 25.26 81 PRO D C 1
ATOM 7693 O O . PRO D 1 81 ? 17.877 60.721 171.254 1.00 28.01 81 PRO D O 1
ATOM 7697 N N . ASP D 1 82 ? 17.033 61.428 173.243 1.00 30.08 82 ASP D N 1
ATOM 7698 C CA . ASP D 1 82 ? 15.700 60.953 173.102 1.00 25.62 82 ASP D CA 1
ATOM 7699 C C . ASP D 1 82 ? 14.817 62.106 172.630 1.00 31.13 82 ASP D C 1
ATOM 7700 O O . ASP D 1 82 ? 14.688 63.138 173.323 1.00 28.13 82 ASP D O 1
ATOM 7705 N N . LEU D 1 83 ? 14.205 61.959 171.464 1.00 27.28 83 LEU D N 1
ATOM 7706 C CA . LEU D 1 83 ? 13.263 62.949 170.938 1.00 30.15 83 LEU D CA 1
ATOM 7707 C C . LEU D 1 83 ? 12.118 63.126 171.926 1.00 30.33 83 LEU D C 1
ATOM 7708 O O . LEU D 1 83 ? 11.758 62.160 172.669 1.00 29.75 83 LEU D O 1
ATOM 7713 N N . PHE D 1 84 ? 11.534 64.312 171.956 1.00 27.62 84 PHE D N 1
ATOM 7714 C CA . PHE D 1 84 ? 10.319 64.541 172.718 1.00 27.57 84 PHE D CA 1
ATOM 7715 C C . PHE D 1 84 ? 9.236 63.543 172.208 1.00 28.83 84 PHE D C 1
ATOM 7716 O O . PHE D 1 84 ? 9.084 63.384 170.969 1.00 32.13 84 PHE D O 1
ATOM 7724 N N . GLY D 1 85 ? 8.515 62.907 173.123 1.00 24.93 85 GLY D N 1
ATOM 7725 C CA . GLY D 1 85 ? 7.609 61.819 172.860 1.00 27.35 85 GLY D CA 1
ATOM 7726 C C . GLY D 1 85 ? 8.245 60.434 172.994 1.00 24.91 85 GLY D C 1
ATOM 7727 O O . GLY D 1 85 ? 7.520 59.410 172.910 1.00 23.47 85 GLY D O 1
ATOM 7728 N N . PHE D 1 86 ? 9.573 60.364 173.214 1.00 27.42 86 PHE D N 1
ATOM 7729 C CA . PHE D 1 86 ? 10.298 59.073 173.199 1.00 27.56 86 PHE D CA 1
ATOM 7730 C C . PHE D 1 86 ? 11.263 58.941 174.381 1.00 26.12 86 PHE D C 1
ATOM 7731 O O . PHE D 1 86 ? 11.664 59.958 175.019 1.00 26.02 86 PHE D O 1
ATOM 7739 N N . GLY D 1 87 ? 11.590 57.682 174.691 1.00 27.49 87 GLY D N 1
ATOM 7740 C CA . GLY D 1 87 ? 12.600 57.331 175.678 1.00 25.15 87 GLY D CA 1
ATOM 7741 C C . GLY D 1 87 ? 12.309 57.915 177.041 1.00 22.99 87 GLY D C 1
ATOM 7742 O O . GLY D 1 87 ? 11.188 57.756 177.546 1.00 24.25 87 GLY D O 1
ATOM 7743 N N . ARG D 1 88 ? 13.265 58.652 177.598 1.00 26.04 88 ARG D N 1
ATOM 7744 C CA . ARG D 1 88 ? 13.091 59.277 178.907 1.00 25.25 88 ARG D CA 1
ATOM 7745 C C . ARG D 1 88 ? 12.729 60.765 178.821 1.00 22.85 88 ARG D C 1
ATOM 7746 O O . ARG D 1 88 ? 12.612 61.437 179.845 1.00 26.81 88 ARG D O 1
ATOM 7754 N N . SER D 1 89 ? 12.554 61.276 177.604 1.00 24.69 89 SER D N 1
ATOM 7755 C CA . SER D 1 89 ? 12.202 62.693 177.402 1.00 26.80 89 SER D CA 1
ATOM 7756 C C . SER D 1 89 ? 10.740 62.835 177.759 1.00 32.21 89 SER D C 1
ATOM 7757 O O . SER D 1 89 ? 9.982 61.853 177.803 1.00 29.82 89 SER D O 1
ATOM 7760 N N . ASP D 1 90 ? 10.325 64.085 177.987 1.00 27.38 90 ASP D N 1
ATOM 7761 C CA . ASP D 1 90 ? 8.921 64.367 178.210 1.00 30.72 90 ASP D CA 1
ATOM 7762 C C . ASP D 1 90 ? 8.116 64.163 176.948 1.00 22.23 90 ASP D C 1
ATOM 7763 O O . ASP D 1 90 ? 8.646 64.272 175.841 1.00 27.12 90 ASP D O 1
ATOM 7768 N N . LYS D 1 91 ? 6.817 63.878 177.141 1.00 27.15 91 LYS D N 1
ATOM 7769 C CA . LYS D 1 91 ? 5.920 63.454 176.046 1.00 25.32 91 LYS D CA 1
ATOM 7770 C C . LYS D 1 91 ? 4.662 64.339 175.949 1.00 25.00 91 LYS D C 1
ATOM 7771 O O . LYS D 1 91 ? 3.701 64.119 176.675 1.00 25.53 91 LYS D O 1
ATOM 7777 N N . PRO D 1 92 ? 4.675 65.341 175.064 1.00 30.90 92 PRO D N 1
ATOM 7778 C CA . PRO D 1 92 ? 3.454 66.102 174.771 1.00 31.49 92 PRO D CA 1
ATOM 7779 C C . PRO D 1 92 ? 2.238 65.230 174.487 1.00 32.35 92 PRO D C 1
ATOM 7780 O O . PRO D 1 92 ? 2.404 64.160 173.903 1.00 33.58 92 PRO D O 1
ATOM 7784 N N . ILE D 1 93 ? 1.060 65.663 174.973 1.00 30.03 93 ILE D N 1
ATOM 7785 C CA . ILE D 1 93 ? -0.158 64.898 174.855 1.00 32.36 93 ILE D CA 1
ATOM 7786 C C . ILE D 1 93 ? -1.070 65.379 173.756 1.00 31.94 93 ILE D C 1
ATOM 7787 O O . ILE D 1 93 ? -2.042 64.703 173.485 1.00 33.03 93 ILE D O 1
ATOM 7792 N N . GLU D 1 94 ? -0.758 66.518 173.118 1.00 29.55 94 GLU D N 1
ATOM 7793 C CA . GLU D 1 94 ? -1.567 67.001 171.996 1.00 31.01 94 GLU D CA 1
ATOM 7794 C C . GLU D 1 94 ? -0.911 66.647 170.640 1.00 32.58 94 GLU D C 1
ATOM 7795 O O . GLU D 1 94 ? 0.247 66.951 170.434 1.00 36.74 94 GLU D O 1
ATOM 7801 N N . ASP D 1 95 ? -1.665 66.000 169.758 1.00 31.53 95 ASP D N 1
ATOM 7802 C CA . ASP D 1 95 ? -1.156 65.561 168.458 1.00 34.64 95 ASP D CA 1
ATOM 7803 C C . ASP D 1 95 ? -0.566 66.644 167.551 1.00 33.21 95 ASP D C 1
ATOM 7804 O O . ASP D 1 95 ? 0.379 66.381 166.806 1.00 31.23 95 ASP D O 1
ATOM 7809 N N . SER D 1 96 ? -1.114 67.852 167.609 1.00 31.83 96 SER D N 1
ATOM 7810 C CA . SER D 1 96 ? -0.641 68.940 166.749 1.00 30.01 96 SER D CA 1
ATOM 7811 C C . SER D 1 96 ? 0.720 69.499 167.126 1.00 27.46 96 SER D C 1
ATOM 7812 O O . SER D 1 96 ? 1.330 70.203 166.316 1.00 32.22 96 SER D O 1
ATOM 7815 N N . VAL D 1 97 ? 1.160 69.277 168.357 1.00 25.44 97 VAL D N 1
ATOM 7816 C CA . VAL D 1 97 ? 2.458 69.749 168.807 1.00 29.27 97 VAL D CA 1
ATOM 7817 C C . VAL D 1 97 ? 3.578 69.031 168.046 1.00 25.26 97 VAL D C 1
ATOM 7818 O O . VAL D 1 97 ? 4.622 69.612 167.752 1.00 24.82 97 VAL D O 1
ATOM 7822 N N . TYR D 1 98 ? 3.387 67.738 167.788 1.00 25.38 98 TYR D N 1
ATOM 7823 C CA . TYR D 1 98 ? 4.368 66.977 166.997 1.00 25.13 98 TYR D CA 1
ATOM 7824 C C . TYR D 1 98 ? 4.227 67.300 165.543 1.00 29.86 98 TYR D C 1
ATOM 7825 O O . TYR D 1 98 ? 3.135 67.181 165.010 1.00 28.33 98 TYR D O 1
ATOM 7834 N N . ASN D 1 99 ? 5.339 67.716 164.911 1.00 26.34 99 ASN D N 1
ATOM 7835 C CA . ASN D 1 99 ? 5.435 67.936 163.463 1.00 23.74 99 ASN D CA 1
ATOM 7836 C C . ASN D 1 99 ? 6.929 68.016 163.123 1.00 19.66 99 ASN D C 1
ATOM 7837 O O . ASN D 1 99 ? 7.760 67.978 164.047 1.00 21.13 99 ASN D O 1
ATOM 7842 N N . PHE D 1 100 ? 7.259 68.145 161.849 1.00 23.39 100 PHE D N 1
ATOM 7843 C CA . PHE D 1 100 ? 8.639 68.167 161.354 1.00 27.38 100 PHE D CA 1
ATOM 7844 C C . PHE D 1 100 ? 9.440 69.293 161.971 1.00 32.17 100 PHE D C 1
ATOM 7845 O O . PHE D 1 100 ? 10.518 69.060 162.484 1.00 42.00 100 PHE D O 1
ATOM 7853 N N . GLU D 1 101 ? 8.875 70.491 162.008 1.00 26.34 101 GLU D N 1
ATOM 7854 C CA . GLU D 1 101 ? 9.566 71.630 162.647 1.00 32.61 101 GLU D CA 1
ATOM 7855 C C . GLU D 1 101 ? 9.824 71.488 164.113 1.00 27.63 101 GLU D C 1
ATOM 7856 O O . GLU D 1 101 ? 10.928 71.815 164.561 1.00 32.82 101 GLU D O 1
ATOM 7862 N N . PHE D 1 102 ? 8.818 71.023 164.875 1.00 29.86 102 PHE D N 1
ATOM 7863 C CA . PHE D 1 102 ? 8.937 70.765 166.321 1.00 25.75 102 PHE D CA 1
ATOM 7864 C C . PHE D 1 102 ? 10.167 69.921 166.620 1.00 27.28 102 PHE D C 1
ATOM 7865 O O . PHE D 1 102 ? 10.982 70.293 167.504 1.00 21.84 102 PHE D O 1
ATOM 7873 N N . HIS D 1 103 ? 10.293 68.790 165.882 1.00 21.32 103 HIS D N 1
ATOM 7874 C CA . HIS D 1 103 ? 11.409 67.831 166.121 1.00 23.31 103 HIS D CA 1
ATOM 7875 C C . HIS D 1 103 ? 12.746 68.376 165.665 1.00 23.57 103 HIS D C 1
ATOM 7876 O O . HIS D 1 103 ? 13.725 68.320 166.421 1.00 36.31 103 HIS D O 1
ATOM 7883 N N . ARG D 1 104 ? 12.789 68.887 164.434 1.00 27.21 104 ARG D N 1
ATOM 7884 C CA . ARG D 1 104 ? 14.012 69.423 163.826 1.00 25.20 104 ARG D CA 1
ATOM 7885 C C . ARG D 1 104 ? 14.610 70.518 164.710 1.00 29.77 104 ARG D C 1
ATOM 7886 O O . ARG D 1 104 ? 15.783 70.450 165.044 1.00 28.29 104 ARG D O 1
ATOM 7894 N N . ASN D 1 105 ? 13.765 71.454 165.135 1.00 26.88 105 ASN D N 1
ATOM 7895 C CA . ASN D 1 105 ? 14.222 72.578 165.982 1.00 29.32 105 ASN D CA 1
ATOM 7896 C C . ASN D 1 105 ? 14.724 72.124 167.310 1.00 26.14 105 ASN D C 1
ATOM 7897 O O . ASN D 1 105 ? 15.705 72.683 167.773 1.00 35.28 105 ASN D O 1
ATOM 7902 N N . SER D 1 106 ? 14.098 71.109 167.899 1.00 29.16 106 SER D N 1
ATOM 7903 C CA . SER D 1 106 ? 14.606 70.540 169.191 1.00 29.80 106 SER D CA 1
ATOM 7904 C C . SER D 1 106 ? 16.029 70.075 169.064 1.00 27.63 106 SER D C 1
ATOM 7905 O O . SER D 1 106 ? 16.833 70.276 170.006 1.00 29.47 106 SER D O 1
ATOM 7908 N N . LEU D 1 107 ? 16.335 69.450 167.929 1.00 24.93 107 LEU D N 1
ATOM 7909 C CA . LEU D 1 107 ? 17.690 68.930 167.682 1.00 24.66 107 LEU D CA 1
ATOM 7910 C C . LEU D 1 107 ? 18.689 70.071 167.431 1.00 29.66 107 LEU D C 1
ATOM 7911 O O . LEU D 1 107 ? 19.800 70.063 167.950 1.00 22.68 107 LEU D O 1
ATOM 7916 N N . ILE D 1 108 ? 18.279 71.023 166.603 1.00 30.27 108 ILE D N 1
ATOM 7917 C CA . ILE D 1 108 ? 19.054 72.263 166.383 1.00 37.24 108 ILE D CA 1
ATOM 7918 C C . ILE D 1 108 ? 19.401 72.958 167.712 1.00 34.66 108 ILE D C 1
ATOM 7919 O O . ILE D 1 108 ? 20.565 73.285 167.896 1.00 37.32 108 ILE D O 1
ATOM 7924 N N . GLN D 1 109 ? 18.416 73.123 168.606 1.00 37.10 109 GLN D N 1
ATOM 7925 C CA . GLN D 1 109 ? 18.604 73.738 169.941 1.00 38.72 109 GLN D CA 1
ATOM 7926 C C . GLN D 1 109 ? 19.539 72.962 170.832 1.00 43.52 109 GLN D C 1
ATOM 7927 O O . GLN D 1 109 ? 20.375 73.564 171.516 1.00 39.58 109 GLN D O 1
ATOM 7933 N N . LEU D 1 110 ? 19.433 71.629 170.786 1.00 38.56 110 LEU D N 1
ATOM 7934 C CA . LEU D 1 110 ? 20.312 70.753 171.573 1.00 34.83 110 LEU D CA 1
ATOM 7935 C C . LEU D 1 110 ? 21.746 70.905 171.094 1.00 30.81 110 LEU D C 1
ATOM 7936 O O . LEU D 1 110 ? 22.675 71.051 171.911 1.00 27.43 110 LEU D O 1
ATOM 7941 N N . ILE D 1 111 ? 21.913 70.887 169.783 1.00 29.85 111 ILE D N 1
ATOM 7942 C CA . ILE D 1 111 ? 23.245 71.042 169.165 1.00 26.86 111 ILE D CA 1
ATOM 7943 C C . ILE D 1 111 ? 23.919 72.378 169.629 1.00 29.68 111 ILE D C 1
ATOM 7944 O O . ILE D 1 111 ? 25.097 72.379 170.018 1.00 33.19 111 ILE D O 1
ATOM 7949 N N . GLU D 1 112 ? 23.145 73.469 169.589 1.00 39.77 112 GLU D N 1
ATOM 7950 C CA . GLU D 1 112 ? 23.629 74.789 169.960 1.00 40.11 112 GLU D CA 1
ATOM 7951 C C . GLU D 1 112 ? 23.831 74.912 171.465 1.00 46.87 112 GLU D C 1
ATOM 7952 O O . GLU D 1 112 ? 24.781 75.560 171.900 1.00 40.61 112 GLU D O 1
ATOM 7958 N N . HIS D 1 113 ? 22.991 74.226 172.246 1.00 40.47 113 HIS D N 1
ATOM 7959 C CA . HIS D 1 113 ? 23.107 74.195 173.697 1.00 37.28 113 HIS D CA 1
ATOM 7960 C C . HIS D 1 113 ? 24.366 73.514 174.215 1.00 36.33 113 HIS D C 1
ATOM 7961 O O . HIS D 1 113 ? 25.007 74.035 175.170 1.00 29.26 113 HIS D O 1
ATOM 7968 N N . LEU D 1 114 ? 24.739 72.388 173.619 1.00 33.21 114 LEU D N 1
ATOM 7969 C CA . LEU D 1 114 ? 25.985 71.669 173.950 1.00 35.04 114 LEU D CA 1
ATOM 7970 C C . LEU D 1 114 ? 27.184 72.183 173.129 1.00 34.41 114 LEU D C 1
ATOM 7971 O O . LEU D 1 114 ? 28.292 71.700 173.336 1.00 28.86 114 LEU D O 1
ATOM 7976 N N . ASP D 1 115 ? 26.933 73.082 172.172 1.00 29.71 115 ASP D N 1
ATOM 7977 C CA . ASP D 1 115 ? 27.935 73.631 171.303 1.00 33.07 115 ASP D CA 1
ATOM 7978 C C . ASP D 1 115 ? 28.719 72.518 170.643 1.00 34.32 115 ASP D C 1
ATOM 7979 O O . ASP D 1 115 ? 29.963 72.555 170.612 1.00 30.48 115 ASP D O 1
ATOM 7984 N N . LEU D 1 116 ? 27.994 71.539 170.087 1.00 31.09 116 LEU D N 1
ATOM 7985 C CA . LEU D 1 116 ? 28.630 70.402 169.419 1.00 30.06 116 LEU D CA 1
ATOM 7986 C C . LEU D 1 116 ? 29.350 70.802 168.162 1.00 29.62 116 LEU D C 1
ATOM 7987 O O . LEU D 1 116 ? 28.807 71.529 167.354 1.00 25.76 116 LEU D O 1
ATOM 7992 N N . LYS D 1 117 ? 30.575 70.306 167.986 1.00 32.40 117 LYS D N 1
ATOM 7993 C CA . LYS D 1 117 ? 31.440 70.574 166.850 1.00 31.06 117 LYS D CA 1
ATOM 7994 C C . LYS D 1 117 ? 32.115 69.282 166.446 1.00 25.20 117 LYS D C 1
ATOM 7995 O O . LYS D 1 117 ? 32.118 68.313 167.197 1.00 36.48 117 LYS D O 1
ATOM 8001 N N . ASN D 1 118 ? 32.677 69.266 165.261 1.00 22.86 118 ASN D N 1
ATOM 8002 C CA . ASN D 1 118 ? 33.277 68.050 164.671 1.00 26.53 118 ASN D CA 1
ATOM 8003 C C . ASN D 1 118 ? 32.318 66.830 164.798 1.00 28.05 118 ASN D C 1
ATOM 8004 O O . ASN D 1 118 ? 32.680 65.771 165.339 1.00 27.96 118 ASN D O 1
ATOM 8009 N N . ILE D 1 119 ? 31.114 67.026 164.273 1.00 29.56 119 ILE D N 1
ATOM 8010 C CA . ILE D 1 119 ? 30.024 66.064 164.461 1.00 22.76 119 ILE D CA 1
ATOM 8011 C C . ILE D 1 119 ? 30.081 65.018 163.381 1.00 26.77 119 ILE D C 1
ATOM 8012 O O . ILE D 1 119 ? 30.207 65.359 162.175 1.00 28.10 119 ILE D O 1
ATOM 8017 N N . VAL D 1 120 ? 30.026 63.751 163.812 1.00 25.82 120 VAL D N 1
ATOM 8018 C CA . VAL D 1 120 ? 29.688 62.635 162.929 1.00 23.25 120 VAL D CA 1
ATOM 8019 C C . VAL D 1 120 ? 28.205 62.332 163.141 1.00 25.80 120 VAL D C 1
ATOM 8020 O O . VAL D 1 120 ? 27.806 61.886 164.235 1.00 28.49 120 VAL D O 1
ATOM 8024 N N . LEU D 1 121 ? 27.388 62.649 162.134 1.00 24.55 121 LEU D N 1
ATOM 8025 C CA . LEU D 1 121 ? 25.946 62.429 162.186 1.00 23.62 121 LEU D CA 1
ATOM 8026 C C . LEU D 1 121 ? 25.732 60.934 161.950 1.00 22.53 121 LEU D C 1
ATOM 8027 O O . LEU D 1 121 ? 26.118 60.428 160.902 1.00 24.39 121 LEU D O 1
ATOM 8032 N N . VAL D 1 122 ? 25.113 60.266 162.917 1.00 20.21 122 VAL D N 1
ATOM 8033 C CA . VAL D 1 122 ? 24.659 58.882 162.798 1.00 18.86 122 VAL D CA 1
ATOM 8034 C C . VAL D 1 122 ? 23.123 58.881 162.860 1.00 21.74 122 VAL D C 1
ATOM 8035 O O . VAL D 1 122 ? 22.546 59.383 163.835 1.00 22.22 122 VAL D O 1
ATOM 8039 N N . CYS D 1 123 ? 22.455 58.379 161.819 1.00 19.81 123 CYS D N 1
ATOM 8040 C CA . CYS D 1 123 ? 20.993 58.460 161.756 1.00 21.45 123 CYS D CA 1
ATOM 8041 C C . CYS D 1 123 ? 20.385 57.281 161.043 1.00 20.28 123 CYS D C 1
ATOM 8042 O O . CYS D 1 123 ? 21.116 56.528 160.316 1.00 20.70 123 CYS D O 1
ATOM 8045 N N . GLN D 1 124 ? 19.048 57.163 161.206 1.00 19.89 124 GLN D N 1
ATOM 8046 C CA . GLN D 1 124 ? 18.231 56.065 160.673 1.00 18.99 124 GLN D CA 1
ATOM 8047 C C . GLN D 1 124 ? 16.764 56.484 160.882 1.00 17.53 124 GLN D C 1
ATOM 8048 O O . GLN D 1 124 ? 16.478 57.208 161.848 1.00 21.52 124 GLN D O 1
ATOM 8054 N N . ASP D 1 125 ? 15.875 55.992 160.015 1.00 20.40 125 ASP D N 1
ATOM 8055 C CA . ASP D 1 125 ? 14.434 56.278 160.071 1.00 20.71 125 ASP D CA 1
ATOM 8056 C C . ASP D 1 125 ? 14.241 57.810 160.109 1.00 21.90 125 ASP D C 1
ATOM 8057 O O . ASP D 1 125 ? 14.964 58.533 159.383 1.00 19.03 125 ASP D O 1
ATOM 8062 N N . TRP D 1 126 ? 13.334 58.302 160.963 1.00 23.40 126 TRP D N 1
ATOM 8063 C CA . TRP D 1 126 ? 13.114 59.789 161.162 1.00 22.43 126 TRP D CA 1
ATOM 8064 C C . TRP D 1 126 ? 14.331 60.493 161.715 1.00 22.53 126 TRP D C 1
ATOM 8065 O O . TRP D 1 126 ? 14.502 61.670 161.488 1.00 29.42 126 TRP D O 1
ATOM 8076 N N . GLY D 1 127 ? 15.206 59.770 162.415 1.00 22.80 127 GLY D N 1
ATOM 8077 C CA . GLY D 1 127 ? 16.532 60.253 162.728 1.00 24.60 127 GLY D CA 1
ATOM 8078 C C . GLY D 1 127 ? 17.210 60.877 161.537 1.00 20.07 127 GLY D C 1
ATOM 8079 O O . GLY D 1 127 ? 17.774 61.969 161.647 1.00 20.95 127 GLY D O 1
ATOM 8080 N N . GLY D 1 128 ? 17.135 60.205 160.400 1.00 21.22 128 GLY D N 1
ATOM 8081 C CA . GLY D 1 128 ? 17.669 60.700 159.142 1.00 20.74 128 GLY D CA 1
ATOM 8082 C C . GLY D 1 128 ? 16.715 61.684 158.442 1.00 20.06 128 GLY D C 1
ATOM 8083 O O . GLY D 1 128 ? 17.178 62.727 157.984 1.00 20.56 128 GLY D O 1
ATOM 8084 N N . GLY D 1 129 ? 15.435 61.347 158.366 1.00 18.03 129 GLY D N 1
ATOM 8085 C CA . GLY D 1 129 ? 14.409 62.239 157.785 1.00 19.49 129 GLY D CA 1
ATOM 8086 C C . GLY D 1 129 ? 14.488 63.657 158.296 1.00 17.02 129 GLY D C 1
ATOM 8087 O O . GLY D 1 129 ? 14.438 64.623 157.497 1.00 21.45 129 GLY D O 1
ATOM 8088 N N . LEU D 1 130 ? 14.600 63.785 159.619 1.00 19.66 130 LEU D N 1
ATOM 8089 C CA . LEU D 1 130 ? 14.931 65.037 160.292 1.00 19.36 130 LEU D CA 1
ATOM 8090 C C . LEU D 1 130 ? 16.417 65.460 160.172 1.00 22.51 130 LEU D C 1
ATOM 8091 O O . LEU D 1 130 ? 16.737 66.528 159.602 1.00 25.07 130 LEU D O 1
ATOM 8096 N N . GLY D 1 131 ? 17.301 64.608 160.715 1.00 26.81 131 GLY D N 1
ATOM 8097 C CA . GLY D 1 131 ? 18.729 64.913 160.901 1.00 24.62 131 GLY D CA 1
ATOM 8098 C C . GLY D 1 131 ? 19.506 65.255 159.638 1.00 26.49 131 GLY D C 1
ATOM 8099 O O . GLY D 1 131 ? 20.369 66.155 159.657 1.00 27.17 131 GLY D O 1
ATOM 8100 N N . LEU D 1 132 ? 19.223 64.541 158.534 1.00 20.70 132 LEU D N 1
ATOM 8101 C CA . LEU D 1 132 ? 19.865 64.832 157.263 1.00 21.27 132 LEU D CA 1
ATOM 8102 C C . LEU D 1 132 ? 19.510 66.216 156.716 1.00 20.22 132 LEU D C 1
ATOM 8103 O O . LEU D 1 132 ? 20.203 66.695 155.780 1.00 17.13 132 LEU D O 1
ATOM 8108 N N . THR D 1 133 ? 18.460 66.855 157.253 1.00 22.67 133 THR D N 1
ATOM 8109 C CA . THR D 1 133 ? 18.101 68.234 156.838 1.00 23.49 133 THR D CA 1
ATOM 8110 C C . THR D 1 133 ? 18.769 69.306 157.665 1.00 19.83 133 THR D C 1
ATOM 8111 O O . THR D 1 133 ? 18.491 70.498 157.430 1.00 25.63 133 THR D O 1
ATOM 8115 N N . ILE D 1 134 ? 19.600 68.926 158.659 1.00 23.40 134 ILE D N 1
ATOM 8116 C CA . ILE D 1 134 ? 20.199 69.889 159.595 1.00 24.85 134 ILE D CA 1
ATOM 8117 C C . ILE D 1 134 ? 21.538 70.493 159.137 1.00 25.74 134 ILE D C 1
ATOM 8118 O O . ILE D 1 134 ? 21.703 71.712 159.233 1.00 20.21 134 ILE D O 1
ATOM 8123 N N . PRO D 1 135 ? 22.479 69.645 158.647 1.00 25.75 135 PRO D N 1
ATOM 8124 C CA . PRO D 1 135 ? 23.794 70.162 158.294 1.00 25.30 135 PRO D CA 1
ATOM 8125 C C . PRO D 1 135 ? 23.846 71.343 157.307 1.00 26.55 135 PRO D C 1
ATOM 8126 O O . PRO D 1 135 ? 24.716 72.195 157.468 1.00 22.29 135 PRO D O 1
ATOM 8130 N N . MET D 1 136 ? 22.903 71.413 156.365 1.00 27.12 136 MET D N 1
ATOM 8131 C CA . MET D 1 136 ? 22.814 72.515 155.404 1.00 26.49 136 MET D CA 1
ATOM 8132 C C . MET D 1 136 ? 22.647 73.898 156.078 1.00 24.86 136 MET D C 1
ATOM 8133 O O . MET D 1 136 ? 23.026 74.900 155.491 1.00 24.58 136 MET D O 1
ATOM 8138 N N . ASP D 1 137 ? 22.119 73.931 157.278 1.00 22.26 137 ASP D N 1
ATOM 8139 C CA . ASP D 1 137 ? 21.917 75.131 158.028 1.00 26.38 137 ASP D CA 1
ATOM 8140 C C . ASP D 1 137 ? 22.889 75.255 159.215 1.00 26.92 137 ASP D C 1
ATOM 8141 O O . ASP D 1 137 ? 22.738 76.204 160.031 1.00 29.17 137 ASP D O 1
ATOM 8146 N N . MET D 1 138 ? 23.869 74.337 159.305 1.00 30.88 138 MET D N 1
ATOM 8147 C CA . MET D 1 138 ? 24.972 74.424 160.280 1.00 30.66 138 MET D CA 1
ATOM 8148 C C . MET D 1 138 ? 26.211 73.693 159.754 1.00 30.24 138 MET D C 1
ATOM 8149 O O . MET D 1 138 ? 26.777 72.810 160.423 1.00 32.66 138 MET D O 1
ATOM 8154 N N . GLN D 1 139 ? 26.617 74.069 158.558 1.00 30.80 139 GLN D N 1
ATOM 8155 C CA . GLN D 1 139 ? 27.626 73.358 157.772 1.00 33.52 139 GLN D CA 1
ATOM 8156 C C . GLN D 1 139 ? 28.938 73.107 158.457 1.00 38.85 139 GLN D C 1
ATOM 8157 O O . GLN D 1 139 ? 29.526 72.058 158.247 1.00 36.41 139 GLN D O 1
ATOM 8163 N N . ASP D 1 140 ? 29.420 74.085 159.207 1.00 37.53 140 ASP D N 1
ATOM 8164 C CA . ASP D 1 140 ? 30.750 73.999 159.862 1.00 43.02 140 ASP D CA 1
ATOM 8165 C C . ASP D 1 140 ? 30.803 73.030 161.040 1.00 42.06 140 ASP D C 1
ATOM 8166 O O . ASP D 1 140 ? 31.902 72.575 161.392 1.00 44.12 140 ASP D O 1
ATOM 8171 N N . ARG D 1 141 ? 29.645 72.666 161.602 1.00 31.27 141 ARG D N 1
ATOM 8172 C CA . ARG D 1 141 ? 29.568 71.730 162.726 1.00 31.02 141 ARG D CA 1
ATOM 8173 C C . ARG D 1 141 ? 29.704 70.241 162.350 1.00 26.19 141 ARG D C 1
ATOM 8174 O O . ARG D 1 141 ? 30.209 69.471 163.172 1.00 28.11 141 ARG D O 1
ATOM 8182 N N . PHE D 1 142 ? 29.352 69.881 161.102 1.00 26.05 142 PHE D N 1
ATOM 8183 C CA . PHE D 1 142 ? 29.324 68.506 160.633 1.00 24.46 142 PHE D CA 1
ATOM 8184 C C . PHE D 1 142 ? 30.498 68.131 159.722 1.00 24.47 142 PHE D C 1
ATOM 8185 O O . PHE D 1 142 ? 30.699 68.802 158.717 1.00 27.49 142 PHE D O 1
ATOM 8193 N N . LYS D 1 143 ? 31.193 67.051 160.067 1.00 25.16 143 LYS D N 1
ATOM 8194 C CA . LYS D 1 143 ? 32.422 66.530 159.374 1.00 28.90 143 LYS D CA 1
ATOM 8195 C C . LYS D 1 143 ? 32.158 65.221 158.615 1.00 28.51 143 LYS D C 1
ATOM 8196 O O . LYS D 1 143 ? 32.627 65.082 157.513 1.00 31.46 143 LYS D O 1
ATOM 8202 N N . LYS D 1 144 ? 31.384 64.278 159.204 1.00 27.12 144 LYS D N 1
ATOM 8203 C CA . LYS D 1 144 ? 31.154 62.977 158.590 1.00 24.14 144 LYS D CA 1
ATOM 8204 C C . LYS D 1 144 ? 29.709 62.470 158.862 1.00 22.29 144 LYS D C 1
ATOM 8205 O O . LYS D 1 144 ? 28.977 63.049 159.636 1.00 18.22 144 LYS D O 1
ATOM 8211 N N . LEU D 1 145 ? 29.347 61.371 158.190 1.00 21.52 145 LEU D N 1
ATOM 8212 C CA . LEU D 1 145 ? 28.003 60.813 158.210 1.00 21.66 145 LEU D CA 1
ATOM 8213 C C . LEU D 1 145 ? 28.061 59.277 158.194 1.00 19.67 145 LEU D C 1
ATOM 8214 O O . LEU D 1 145 ? 28.712 58.671 157.326 1.00 17.41 145 LEU D O 1
ATOM 8219 N N . ILE D 1 146 ? 27.357 58.658 159.129 1.00 22.54 146 ILE D N 1
ATOM 8220 C CA . ILE D 1 146 ? 27.018 57.237 159.076 1.00 21.42 146 ILE D CA 1
ATOM 8221 C C . ILE D 1 146 ? 25.507 57.171 158.900 1.00 20.64 146 ILE D C 1
ATOM 8222 O O . ILE D 1 146 ? 24.764 57.694 159.746 1.00 19.88 146 ILE D O 1
ATOM 8227 N N . VAL D 1 147 ? 25.065 56.573 157.796 1.00 17.76 147 VAL D N 1
ATOM 8228 C CA . VAL D 1 147 ? 23.648 56.538 157.425 1.00 19.98 147 VAL D CA 1
ATOM 8229 C C . VAL D 1 147 ? 23.191 55.094 157.282 1.00 17.30 147 VAL D C 1
ATOM 8230 O O . VAL D 1 147 ? 23.828 54.259 156.633 1.00 17.16 147 VAL D O 1
ATOM 8234 N N . MET D 1 148 ? 22.072 54.836 157.931 1.00 19.08 148 MET D N 1
ATOM 8235 C CA . MET D 1 148 ? 21.385 53.526 157.903 1.00 20.53 148 MET D CA 1
ATOM 8236 C C . MET D 1 148 ? 19.905 53.779 157.524 1.00 18.53 148 MET D C 1
ATOM 8237 O O . MET D 1 148 ? 19.448 54.943 157.544 1.00 15.04 148 MET D O 1
ATOM 8242 N N . ASN D 1 149 ? 19.208 52.727 157.156 1.00 17.31 149 ASN D N 1
ATOM 8243 C CA . ASN D 1 149 ? 17.883 52.711 156.621 1.00 15.11 149 ASN D CA 1
ATOM 8244 C C . ASN D 1 149 ? 17.053 53.951 156.965 1.00 14.86 149 ASN D C 1
ATOM 8245 O O . ASN D 1 149 ? 16.537 54.084 158.078 1.00 14.81 149 ASN D O 1
ATOM 8250 N N . THR D 1 150 ? 16.982 54.839 155.967 1.00 18.46 150 THR D N 1
ATOM 8251 C CA . THR D 1 150 ? 16.413 56.188 156.129 1.00 18.02 150 THR D CA 1
ATOM 8252 C C . THR D 1 150 ? 16.088 56.724 154.698 1.00 21.59 150 THR D C 1
ATOM 8253 O O . THR D 1 150 ? 16.323 56.061 153.714 1.00 17.83 150 THR D O 1
ATOM 8257 N N . THR D 1 151 ? 15.538 57.931 154.677 1.00 17.81 151 THR D N 1
ATOM 8258 C CA . THR D 1 151 ? 15.224 58.631 153.450 1.00 20.25 151 THR D CA 1
ATOM 8259 C C . THR D 1 151 ? 15.194 60.154 153.697 1.00 18.85 151 THR D C 1
ATOM 8260 O O . THR D 1 151 ? 15.112 60.559 154.819 1.00 21.76 151 THR D O 1
ATOM 8264 N N . ILE D 1 152 ? 15.346 60.933 152.627 1.00 21.57 152 ILE D N 1
ATOM 8265 C CA . ILE D 1 152 ? 15.082 62.403 152.672 1.00 22.13 152 ILE D CA 1
ATOM 8266 C C . ILE D 1 152 ? 13.847 62.558 151.803 1.00 19.98 152 ILE D C 1
ATOM 8267 O O . ILE D 1 152 ? 13.755 62.001 150.731 1.00 18.11 152 ILE D O 1
ATOM 8272 N N . SER D 1 153 ? 12.859 63.268 152.322 1.00 19.11 153 SER D N 1
ATOM 8273 C CA . SER D 1 153 ? 11.581 63.516 151.658 1.00 19.13 153 SER D CA 1
ATOM 8274 C C . SER D 1 153 ? 11.812 64.350 150.405 1.00 21.17 153 SER D C 1
ATOM 8275 O O . SER D 1 153 ? 12.521 65.398 150.478 1.00 21.97 153 SER D O 1
ATOM 8278 N N . ASN D 1 154 ? 11.262 63.918 149.272 1.00 22.58 154 ASN D N 1
ATOM 8279 C CA . ASN D 1 154 ? 11.396 64.644 147.994 1.00 27.03 154 ASN D CA 1
ATOM 8280 C C . ASN D 1 154 ? 10.080 65.007 147.325 1.00 26.20 154 ASN D C 1
ATOM 8281 O O . ASN D 1 154 ? 10.093 65.592 146.241 1.00 25.25 154 ASN D O 1
ATOM 8286 N N . GLY D 1 155 ? 8.967 64.686 147.960 1.00 26.20 155 GLY D N 1
ATOM 8287 C CA . GLY D 1 155 ? 7.634 64.960 147.424 1.00 30.78 155 GLY D CA 1
ATOM 8288 C C . GLY D 1 155 ? 7.126 63.986 146.299 1.00 29.68 155 GLY D C 1
ATOM 8289 O O . GLY D 1 155 ? 6.065 64.133 145.810 1.00 26.05 155 GLY D O 1
ATOM 8290 N N . GLU D 1 156 ? 7.889 62.948 146.005 1.00 25.00 156 GLU D N 1
ATOM 8291 C CA . GLU D 1 156 ? 7.480 61.932 145.034 1.00 23.66 156 GLU D CA 1
ATOM 8292 C C . GLU D 1 156 ? 6.285 61.133 145.536 1.00 24.87 156 GLU D C 1
ATOM 8293 O O . GLU D 1 156 ? 6.088 61.073 146.773 1.00 23.53 156 GLU D O 1
ATOM 8299 N N . PRO D 1 157 ? 5.521 60.506 144.668 1.00 21.95 157 PRO D N 1
ATOM 8300 C CA . PRO D 1 157 ? 4.448 59.579 145.163 1.00 23.94 157 PRO D CA 1
ATOM 8301 C C . PRO D 1 157 ? 4.996 58.608 146.231 1.00 21.39 157 PRO D C 1
ATOM 8302 O O . PRO D 1 157 ? 6.083 58.159 146.144 1.00 19.45 157 PRO D O 1
ATOM 8306 N N . LEU D 1 158 ? 4.208 58.372 147.297 1.00 23.76 158 LEU D N 1
ATOM 8307 C CA . LEU D 1 158 ? 4.546 57.382 148.316 1.00 22.09 158 LEU D CA 1
ATOM 8308 C C . LEU D 1 158 ? 4.515 55.996 147.749 1.00 27.76 158 LEU D C 1
ATOM 8309 O O . LEU D 1 158 ? 3.606 55.686 146.953 1.00 30.66 158 LEU D O 1
ATOM 8314 N N . ALA D 1 159 ? 5.516 55.174 148.076 1.00 26.91 159 ALA D N 1
ATOM 8315 C CA . ALA D 1 159 ? 5.484 53.738 147.767 1.00 32.58 159 ALA D CA 1
ATOM 8316 C C . ALA D 1 159 ? 4.311 53.053 148.477 1.00 30.81 159 ALA D C 1
ATOM 8317 O O . ALA D 1 159 ? 3.840 53.554 149.518 1.00 27.66 159 ALA D O 1
ATOM 8319 N N . GLU D 1 160 ? 3.804 51.953 147.918 1.00 28.81 160 GLU D N 1
ATOM 8320 C CA . GLU D 1 160 ? 2.628 51.297 148.504 1.00 31.15 160 GLU D CA 1
ATOM 8321 C C . GLU D 1 160 ? 2.878 50.869 149.973 1.00 26.10 160 GLU D C 1
ATOM 8322 O O . GLU D 1 160 ? 2.011 50.952 150.839 1.00 25.86 160 GLU D O 1
ATOM 8328 N N . ALA D 1 161 ? 4.066 50.382 150.242 1.00 27.93 161 ALA D N 1
ATOM 8329 C CA . ALA D 1 161 ? 4.485 49.903 151.578 1.00 26.55 161 ALA D CA 1
ATOM 8330 C C . ALA D 1 161 ? 4.360 50.989 152.645 1.00 23.56 161 ALA D C 1
ATOM 8331 O O . ALA D 1 161 ? 3.859 50.727 153.733 1.00 24.55 161 ALA D O 1
ATOM 8333 N N . ALA D 1 162 ? 4.727 52.247 152.271 1.00 25.88 162 ALA D N 1
ATOM 8334 C CA . ALA D 1 162 ? 4.627 53.375 153.155 1.00 23.43 162 ALA D CA 1
ATOM 8335 C C . ALA D 1 162 ? 3.179 53.780 153.406 1.00 21.14 162 ALA D C 1
ATOM 8336 O O . ALA D 1 162 ? 2.815 54.060 154.528 1.00 19.04 162 ALA D O 1
ATOM 8338 N N . VAL D 1 163 ? 2.363 53.786 152.369 1.00 21.53 163 VAL D N 1
ATOM 8339 C CA . VAL D 1 163 ? 0.924 54.051 152.502 1.00 20.49 163 VAL D CA 1
ATOM 8340 C C . VAL D 1 163 ? 0.276 53.012 153.430 1.00 20.08 163 VAL D C 1
ATOM 8341 O O . VAL D 1 163 ? -0.507 53.379 154.264 1.00 19.23 163 VAL D O 1
ATOM 8345 N N . GLN D 1 164 ? 0.619 51.731 153.234 1.00 22.15 164 GLN D N 1
ATOM 8346 C CA . GLN D 1 164 ? 0.116 50.601 154.064 1.00 25.30 164 GLN D CA 1
ATOM 8347 C C . GLN D 1 164 ? 0.516 50.784 155.541 1.00 21.14 164 GLN D C 1
ATOM 8348 O O . GLN D 1 164 ? -0.313 50.612 156.452 1.00 22.46 164 GLN D O 1
ATOM 8354 N N . TRP D 1 165 ? 1.778 51.186 155.745 1.00 20.75 165 TRP D N 1
ATOM 8355 C CA . TRP D 1 165 ? 2.267 51.561 157.080 1.00 21.49 165 TRP D CA 1
ATOM 8356 C C . TRP D 1 165 ? 1.456 52.659 157.738 1.00 20.55 165 TRP D C 1
ATOM 8357 O O . TRP D 1 165 ? 1.103 52.541 158.919 1.00 17.49 165 TRP D O 1
ATOM 8368 N N . MET D 1 166 ? 1.137 53.718 157.002 1.00 17.42 166 MET D N 1
ATOM 8369 C CA . MET D 1 166 ? 0.324 54.805 157.539 1.00 19.86 166 MET D CA 1
ATOM 8370 C C . MET D 1 166 ? -1.086 54.295 157.897 1.00 18.13 166 MET D C 1
ATOM 8371 O O . MET D 1 166 ? -1.587 54.606 158.968 1.00 20.23 166 MET D O 1
ATOM 8376 N N . ALA D 1 167 ? -1.688 53.536 157.006 1.00 20.68 167 ALA D N 1
ATOM 8377 C CA . ALA D 1 167 ? -3.086 53.017 157.249 1.00 21.18 167 ALA D CA 1
ATOM 8378 C C . ALA D 1 167 ? -3.135 52.060 158.455 1.00 22.35 167 ALA D C 1
ATOM 8379 O O . ALA D 1 167 ? -4.104 52.093 159.243 1.00 21.30 167 ALA D O 1
ATOM 8381 N N . PHE D 1 168 ? -2.086 51.210 158.584 1.00 21.73 168 PHE D N 1
ATOM 8382 C CA . PHE D 1 168 ? -1.892 50.325 159.775 1.00 22.98 168 PHE D CA 1
ATOM 8383 C C . PHE D 1 168 ? -1.953 51.132 161.083 1.00 19.73 168 PHE D C 1
ATOM 8384 O O . PHE D 1 168 ? -2.806 50.857 161.967 1.00 17.59 168 PHE D O 1
ATOM 8392 N N . ASN D 1 169 ? -1.130 52.169 161.173 1.00 19.37 169 ASN D N 1
ATOM 8393 C CA . ASN D 1 169 ? -1.049 52.982 162.351 1.00 21.33 169 ASN D CA 1
ATOM 8394 C C . ASN D 1 169 ? -2.312 53.759 162.631 1.00 25.37 169 ASN D C 1
ATOM 8395 O O . ASN D 1 169 ? -2.621 54.016 163.802 1.00 27.60 169 ASN D O 1
ATOM 8400 N N . GLU D 1 170 ? -3.122 53.990 161.602 1.00 24.78 170 GLU D N 1
ATOM 8401 C CA . GLU D 1 170 ? -4.392 54.696 161.766 1.00 28.45 170 GLU D CA 1
ATOM 8402 C C . GLU D 1 170 ? -5.557 53.763 162.152 1.00 29.32 170 GLU D C 1
ATOM 8403 O O . GLU D 1 170 ? -6.546 54.210 162.735 1.00 28.89 170 GLU D O 1
ATOM 8409 N N . THR D 1 171 ? -5.436 52.477 161.825 1.00 30.51 171 THR D N 1
ATOM 8410 C CA . THR D 1 171 ? -6.470 51.476 162.123 1.00 32.73 171 THR D CA 1
ATOM 8411 C C . THR D 1 171 ? -6.340 50.824 163.492 1.00 28.52 171 THR D C 1
ATOM 8412 O O . THR D 1 171 ? -7.357 50.550 164.150 1.00 28.42 171 THR D O 1
ATOM 8416 N N . ILE D 1 172 ? -5.091 50.615 163.956 1.00 24.57 172 ILE D N 1
ATOM 8417 C CA . ILE D 1 172 ? -4.862 49.969 165.227 1.00 23.13 172 ILE D CA 1
ATOM 8418 C C . ILE D 1 172 ? -5.170 50.835 166.477 1.00 24.87 172 ILE D C 1
ATOM 8419 O O . ILE D 1 172 ? -5.124 52.070 166.432 1.00 22.95 172 ILE D O 1
ATOM 8424 N N . SER D 1 173 ? -5.382 50.134 167.610 1.00 21.39 173 SER D N 1
ATOM 8425 C CA . SER D 1 173 ? -5.575 50.797 168.880 1.00 21.80 173 SER D CA 1
ATOM 8426 C C . SER D 1 173 ? -4.315 51.599 169.280 1.00 23.85 173 SER D C 1
ATOM 8427 O O . SER D 1 173 ? -4.409 52.748 169.718 1.00 21.68 173 SER D O 1
ATOM 8430 N N . GLU D 1 174 ? -3.160 50.955 169.154 1.00 21.07 174 GLU D N 1
ATOM 8431 C CA . GLU D 1 174 ? -1.882 51.565 169.435 1.00 18.95 174 GLU D CA 1
ATOM 8432 C C . GLU D 1 174 ? -0.822 50.660 168.864 1.00 22.67 174 GLU D C 1
ATOM 8433 O O . GLU D 1 174 ? -1.080 49.445 168.680 1.00 18.81 174 GLU D O 1
ATOM 8439 N N . LEU D 1 175 ? 0.364 51.211 168.599 1.00 19.52 175 LEU D N 1
ATOM 8440 C CA . LEU D 1 175 ? 1.436 50.433 167.951 1.00 18.01 175 LEU D CA 1
ATOM 8441 C C . LEU D 1 175 ? 2.131 49.550 169.031 1.00 17.26 175 LEU D C 1
ATOM 8442 O O . LEU D 1 175 ? 2.461 50.078 170.077 1.00 14.88 175 LEU D O 1
ATOM 8447 N N . PRO D 1 176 ? 2.308 48.225 168.781 1.00 14.82 176 PRO D N 1
ATOM 8448 C CA . PRO D 1 176 ? 3.019 47.389 169.717 1.00 16.52 176 PRO D CA 1
ATOM 8449 C C . PRO D 1 176 ? 4.522 47.629 169.601 1.00 19.89 176 PRO D C 1
ATOM 8450 O O . PRO D 1 176 ? 5.123 47.107 168.635 1.00 18.90 176 PRO D O 1
ATOM 8454 N N . VAL D 1 177 ? 5.097 48.452 170.474 1.00 18.00 177 VAL D N 1
ATOM 8455 C CA . VAL D 1 177 ? 6.442 49.010 170.265 1.00 19.24 177 VAL D CA 1
ATOM 8456 C C . VAL D 1 177 ? 7.541 47.950 170.304 1.00 17.25 177 VAL D C 1
ATOM 8457 O O . VAL D 1 177 ? 8.235 47.733 169.296 1.00 21.40 177 VAL D O 1
ATOM 8461 N N . ALA D 1 178 ? 7.580 47.207 171.386 1.00 18.14 178 ALA D N 1
ATOM 8462 C CA . ALA D 1 178 ? 8.564 46.098 171.543 1.00 18.02 178 ALA D CA 1
ATOM 8463 C C . ALA D 1 178 ? 8.345 45.035 170.515 1.00 18.74 178 ALA D C 1
ATOM 8464 O O . ALA D 1 178 ? 9.316 44.507 169.941 1.00 17.09 178 ALA D O 1
ATOM 8466 N N . GLY D 1 179 ? 7.052 44.706 170.278 1.00 15.67 179 GLY D N 1
ATOM 8467 C CA . GLY D 1 179 ? 6.668 43.752 169.215 1.00 17.91 179 GLY D CA 1
ATOM 8468 C C . GLY D 1 179 ? 7.262 44.079 167.894 1.00 16.96 179 GLY D C 1
ATOM 8469 O O . GLY D 1 179 ? 7.788 43.185 167.223 1.00 17.45 179 GLY D O 1
ATOM 8470 N N . LEU D 1 180 ? 7.103 45.340 167.461 1.00 19.07 180 LEU D N 1
ATOM 8471 C CA . LEU D 1 180 ? 7.578 45.774 166.119 1.00 19.10 180 LEU D CA 1
ATOM 8472 C C . LEU D 1 180 ? 9.068 45.621 166.029 1.00 19.29 180 LEU D C 1
ATOM 8473 O O . LEU D 1 180 ? 9.571 45.058 165.067 1.00 17.33 180 LEU D O 1
ATOM 8478 N N . VAL D 1 181 ? 9.800 46.105 167.057 1.00 17.85 181 VAL D N 1
ATOM 8479 C CA . VAL D 1 181 ? 11.286 46.045 167.017 1.00 17.94 181 VAL D CA 1
ATOM 8480 C C . VAL D 1 181 ? 11.758 44.588 167.030 1.00 17.93 181 VAL D C 1
ATOM 8481 O O . VAL D 1 181 ? 12.675 44.250 166.248 1.00 22.17 181 VAL D O 1
ATOM 8485 N N . ALA D 1 182 ? 11.151 43.767 167.890 1.00 21.77 182 ALA D N 1
ATOM 8486 C CA . ALA D 1 182 ? 11.530 42.314 167.979 1.00 22.38 182 ALA D CA 1
ATOM 8487 C C . ALA D 1 182 ? 11.229 41.561 166.672 1.00 20.71 182 ALA D C 1
ATOM 8488 O O . ALA D 1 182 ? 12.071 40.786 166.206 1.00 17.96 182 ALA D O 1
ATOM 8490 N N . CYS D 1 183 ? 10.080 41.858 166.023 1.00 18.60 183 CYS D N 1
ATOM 8491 C CA . CYS D 1 183 ? 9.746 41.291 164.758 1.00 20.43 183 CYS D CA 1
ATOM 8492 C C . CYS D 1 183 ? 10.755 41.659 163.680 1.00 19.38 183 CYS D C 1
ATOM 8493 O O . CYS D 1 183 ? 11.139 40.832 162.883 1.00 20.70 183 CYS D O 1
ATOM 8496 N N . ASP D 1 184 ? 11.234 42.886 163.715 1.00 20.14 184 ASP D N 1
ATOM 8497 C CA . ASP D 1 184 ? 12.232 43.374 162.732 1.00 20.59 184 ASP D CA 1
ATOM 8498 C C . ASP D 1 184 ? 13.624 42.840 162.914 1.00 22.64 184 ASP D C 1
ATOM 8499 O O . ASP D 1 184 ? 14.291 42.478 161.899 1.00 24.42 184 ASP D O 1
ATOM 8504 N N . ALA D 1 185 ? 14.080 42.752 164.161 1.00 23.21 185 ALA D N 1
ATOM 8505 C CA . ALA D 1 185 ? 15.482 42.503 164.488 1.00 24.51 185 ALA D CA 1
ATOM 8506 C C . ALA D 1 185 ? 15.799 41.045 164.804 1.00 23.24 185 ALA D C 1
ATOM 8507 O O . ALA D 1 185 ? 16.950 40.710 164.918 1.00 25.74 185 ALA D O 1
ATOM 8509 N N . GLY D 1 186 ? 14.770 40.200 164.950 1.00 24.23 186 GLY D N 1
ATOM 8510 C CA . GLY D 1 186 ? 14.954 38.756 165.196 1.00 21.18 186 GLY D CA 1
ATOM 8511 C C . GLY D 1 186 ? 15.835 38.476 166.405 1.00 21.83 186 GLY D C 1
ATOM 8512 O O . GLY D 1 186 ? 15.627 39.035 167.491 1.00 20.91 186 GLY D O 1
ATOM 8513 N N . ALA D 1 187 ? 16.851 37.633 166.176 1.00 20.44 187 ALA D N 1
ATOM 8514 C CA . ALA D 1 187 ? 17.710 37.134 167.200 1.00 23.51 187 ALA D CA 1
ATOM 8515 C C . ALA D 1 187 ? 18.587 38.211 167.856 1.00 24.23 187 ALA D C 1
ATOM 8516 O O . ALA D 1 187 ? 19.141 37.974 168.936 1.00 20.67 187 ALA D O 1
ATOM 8518 N N . ALA D 1 188 ? 18.679 39.396 167.242 1.00 19.74 188 ALA D N 1
ATOM 8519 C CA . ALA D 1 188 ? 19.465 40.476 167.770 1.00 22.01 188 ALA D CA 1
ATOM 8520 C C . ALA D 1 188 ? 18.820 41.162 168.985 1.00 24.19 188 ALA D C 1
ATOM 8521 O O . ALA D 1 188 ? 19.460 41.949 169.642 1.00 21.94 188 ALA D O 1
ATOM 8523 N N . VAL D 1 189 ? 17.546 40.888 169.207 1.00 24.89 189 VAL D N 1
ATOM 8524 C CA . VAL D 1 189 ? 16.771 41.461 170.323 1.00 26.93 189 VAL D CA 1
ATOM 8525 C C . VAL D 1 189 ? 16.234 40.297 171.211 1.00 25.93 189 VAL D C 1
ATOM 8526 O O . VAL D 1 189 ? 15.631 39.395 170.670 1.00 26.71 189 VAL D O 1
ATOM 8530 N N . ASN D 1 190 ? 16.421 40.440 172.528 1.00 24.86 190 ASN D N 1
ATOM 8531 C CA . ASN D 1 190 ? 15.878 39.528 173.519 1.00 24.68 190 ASN D CA 1
ATOM 8532 C C . ASN D 1 190 ? 14.789 40.234 174.356 1.00 24.36 190 ASN D C 1
ATOM 8533 O O . ASN D 1 190 ? 14.488 41.374 174.105 1.00 23.94 190 ASN D O 1
ATOM 8538 N N . VAL D 1 191 ? 14.244 39.548 175.355 1.00 25.37 191 VAL D N 1
ATOM 8539 C CA . VAL D 1 191 ? 13.118 40.032 176.148 1.00 24.06 191 VAL D CA 1
ATOM 8540 C C . VAL D 1 191 ? 13.517 41.207 177.045 1.00 20.14 191 VAL D C 1
ATOM 8541 O O . VAL D 1 191 ? 12.662 42.075 177.285 1.00 22.99 191 VAL D O 1
ATOM 8545 N N . MET D 1 192 ? 14.781 41.256 177.470 1.00 23.39 192 MET D N 1
ATOM 8546 C CA . MET D 1 192 ? 15.328 42.411 178.210 1.00 24.42 192 MET D CA 1
ATOM 8547 C C . MET D 1 192 ? 15.285 43.670 177.302 1.00 23.34 192 MET D C 1
ATOM 8548 O O . MET D 1 192 ? 14.955 44.741 177.767 1.00 27.23 192 MET D O 1
ATOM 8553 N N . ASP D 1 193 ? 15.566 43.475 176.003 1.00 24.36 193 ASP D N 1
ATOM 8554 C CA . ASP D 1 193 ? 15.478 44.558 175.036 1.00 22.07 193 ASP D CA 1
ATOM 8555 C C . ASP D 1 193 ? 14.039 45.000 174.802 1.00 21.49 193 ASP D C 1
ATOM 8556 O O . ASP D 1 193 ? 13.760 46.223 174.694 1.00 17.22 193 ASP D O 1
ATOM 8561 N N . ALA D 1 194 ? 13.130 44.029 174.700 1.00 20.72 194 ALA D N 1
ATOM 8562 C CA . ALA D 1 194 ? 11.697 44.273 174.562 1.00 19.10 194 ALA D CA 1
ATOM 8563 C C . ALA D 1 194 ? 11.165 45.107 175.726 1.00 19.76 194 ALA D C 1
ATOM 8564 O O . ALA D 1 194 ? 10.393 46.056 175.495 1.00 19.54 194 ALA D O 1
ATOM 8566 N N . LEU D 1 195 ? 11.626 44.814 176.934 1.00 19.56 195 LEU D N 1
ATOM 8567 C CA . LEU D 1 195 ? 11.318 45.562 178.141 1.00 21.71 195 LEU D CA 1
ATOM 8568 C C . LEU D 1 195 ? 11.733 47.036 178.007 1.00 21.53 195 LEU D C 1
ATOM 8569 O O . LEU D 1 195 ? 10.936 47.938 178.316 1.00 21.69 195 LEU D O 1
ATOM 8574 N N . ALA D 1 196 ? 12.964 47.253 177.503 1.00 20.47 196 ALA D N 1
ATOM 8575 C CA . ALA D 1 196 ? 13.483 48.561 177.265 1.00 22.54 196 ALA D CA 1
ATOM 8576 C C . ALA D 1 196 ? 12.726 49.355 176.260 1.00 21.26 196 ALA D C 1
ATOM 8577 O O . ALA D 1 196 ? 12.518 50.550 176.471 1.00 23.55 196 ALA D O 1
ATOM 8579 N N . TYR D 1 197 ? 12.288 48.708 175.184 1.00 20.49 197 TYR D N 1
ATOM 8580 C CA . TYR D 1 197 ? 11.522 49.368 174.120 1.00 19.82 197 TYR D CA 1
ATOM 8581 C C . TYR D 1 197 ? 10.107 49.719 174.563 1.00 21.91 197 TYR D C 1
ATOM 8582 O O . TYR D 1 197 ? 9.619 50.788 174.217 1.00 23.22 197 TYR D O 1
ATOM 8591 N N . ASP D 1 198 ? 9.483 48.877 175.403 1.00 19.07 198 ASP D N 1
ATOM 8592 C CA . ASP D 1 198 ? 8.146 49.178 175.973 1.00 19.69 198 ASP D CA 1
ATOM 8593 C C . ASP D 1 198 ? 8.227 50.154 177.146 1.00 19.40 198 ASP D C 1
ATOM 8594 O O . ASP D 1 198 ? 7.179 50.767 177.449 1.00 19.50 198 ASP D O 1
ATOM 8599 N N . ALA D 1 199 ? 9.436 50.327 177.744 1.00 19.24 199 ALA D N 1
ATOM 8600 C CA . ALA D 1 199 ? 9.603 51.112 179.006 1.00 18.06 199 ALA D CA 1
ATOM 8601 C C . ALA D 1 199 ? 9.062 52.556 178.937 1.00 18.86 199 ALA D C 1
ATOM 8602 O O . ALA D 1 199 ? 8.427 53.000 179.874 1.00 20.19 199 ALA D O 1
ATOM 8604 N N . PRO D 1 200 ? 9.286 53.287 177.802 1.00 20.92 200 PRO D N 1
ATOM 8605 C CA . PRO D 1 200 ? 8.778 54.663 177.801 1.00 21.42 200 PRO D CA 1
ATOM 8606 C C . PRO D 1 200 ? 7.265 54.827 177.905 1.00 23.04 200 PRO D C 1
ATOM 8607 O O . PRO D 1 200 ? 6.821 55.934 178.240 1.00 22.52 200 PRO D O 1
ATOM 8611 N N . PHE D 1 201 ? 6.482 53.760 177.669 1.00 20.00 201 PHE D N 1
ATOM 8612 C CA . PHE D 1 201 ? 5.052 53.860 177.339 1.00 23.38 201 PHE D CA 1
ATOM 8613 C C . PHE D 1 201 ? 4.173 52.946 178.241 1.00 25.72 201 PHE D C 1
ATOM 8614 O O . PHE D 1 201 ? 3.742 51.846 177.839 1.00 22.02 201 PHE D O 1
ATOM 8622 N N . PRO D 1 202 ? 3.927 53.361 179.513 1.00 25.15 202 PRO D N 1
ATOM 8623 C CA . PRO D 1 202 ? 3.023 52.624 180.353 1.00 21.96 202 PRO D CA 1
ATOM 8624 C C . PRO D 1 202 ? 1.600 52.388 179.740 1.00 27.19 202 PRO D C 1
ATOM 8625 O O . PRO D 1 202 ? 0.936 51.383 180.097 1.00 28.63 202 PRO D O 1
ATOM 8629 N N . ASN D 1 203 ? 1.144 53.279 178.847 1.00 21.76 203 ASN D N 1
ATOM 8630 C CA . ASN D 1 203 ? -0.119 53.158 178.145 1.00 22.08 203 ASN D CA 1
ATOM 8631 C C . ASN D 1 203 ? -0.136 54.150 176.975 1.00 22.49 203 ASN D C 1
ATOM 8632 O O . ASN D 1 203 ? 0.827 54.907 176.778 1.00 26.39 203 ASN D O 1
ATOM 8637 N N . LYS D 1 204 ? -1.185 54.089 176.160 1.00 20.54 204 LYS D N 1
ATOM 8638 C CA . LYS D 1 204 ? -1.292 54.828 174.947 1.00 24.60 204 LYS D CA 1
ATOM 8639 C C . LYS D 1 204 ? -1.314 56.353 175.121 1.00 24.71 204 LYS D C 1
ATOM 8640 O O . LYS D 1 204 ? -0.977 57.087 174.173 1.00 23.42 204 LYS D O 1
ATOM 8646 N N . ASN D 1 205 ? -1.651 56.839 176.304 1.00 27.30 205 ASN D N 1
ATOM 8647 C CA . ASN D 1 205 ? -1.593 58.280 176.579 1.00 26.10 205 ASN D CA 1
ATOM 8648 C C . ASN D 1 205 ? -0.164 58.832 176.427 1.00 26.95 205 ASN D C 1
ATOM 8649 O O . ASN D 1 205 ? -0.014 60.029 176.109 1.00 27.98 205 ASN D O 1
ATOM 8654 N N . TYR D 1 206 ? 0.853 57.966 176.610 1.00 28.12 206 TYR D N 1
ATOM 8655 C CA . TYR D 1 206 ? 2.254 58.308 176.452 1.00 24.85 206 TYR D CA 1
ATOM 8656 C C . TYR D 1 206 ? 2.778 58.195 174.962 1.00 27.80 206 TYR D C 1
ATOM 8657 O O . TYR D 1 206 ? 3.938 58.524 174.708 1.00 26.48 206 TYR D O 1
ATOM 8666 N N . LYS D 1 207 ? 1.915 57.709 174.057 1.00 22.00 207 LYS D N 1
ATOM 8667 C CA . LYS D 1 207 ? 2.274 57.335 172.707 1.00 22.92 207 LYS D CA 1
ATOM 8668 C C . LYS D 1 207 ? 1.861 58.326 171.612 1.00 20.45 207 LYS D C 1
ATOM 8669 O O . LYS D 1 207 ? 1.927 57.994 170.432 1.00 21.86 207 LYS D O 1
ATOM 8675 N N . VAL D 1 208 ? 1.459 59.546 172.000 1.00 21.50 208 VAL D N 1
ATOM 8676 C CA . VAL D 1 208 ? 0.981 60.515 171.006 1.00 26.15 208 VAL D CA 1
ATOM 8677 C C . VAL D 1 208 ? 2.100 60.807 169.957 1.00 26.62 208 VAL D C 1
ATOM 8678 O O . VAL D 1 208 ? 1.770 60.880 168.760 1.00 29.79 208 VAL D O 1
ATOM 8682 N N . GLY D 1 209 ? 3.365 60.954 170.392 1.00 25.98 209 GLY D N 1
ATOM 8683 C CA . GLY D 1 209 ? 4.468 61.089 169.450 1.00 27.53 209 GLY D CA 1
ATOM 8684 C C . GLY D 1 209 ? 4.688 59.872 168.513 1.00 23.15 209 GLY D C 1
ATOM 8685 O O . GLY D 1 209 ? 4.993 60.029 167.332 1.00 20.34 209 GLY D O 1
ATOM 8686 N N . VAL D 1 210 ? 4.524 58.680 169.087 1.00 24.46 210 VAL D N 1
ATOM 8687 C CA . VAL D 1 210 ? 4.565 57.405 168.345 1.00 22.56 210 VAL D CA 1
ATOM 8688 C C . VAL D 1 210 ? 3.461 57.336 167.295 1.00 21.43 210 VAL D C 1
ATOM 8689 O O . VAL D 1 210 ? 3.690 56.834 166.187 1.00 28.40 210 VAL D O 1
ATOM 8693 N N . LYS D 1 211 ? 2.245 57.769 167.670 1.00 23.27 211 LYS D N 1
ATOM 8694 C CA . LYS D 1 211 ? 1.119 57.890 166.719 1.00 19.22 211 LYS D CA 1
ATOM 8695 C C . LYS D 1 211 ? 1.387 58.876 165.642 1.00 15.41 211 LYS D C 1
ATOM 8696 O O . LYS D 1 211 ? 1.035 58.653 164.501 1.00 18.57 211 LYS D O 1
ATOM 8702 N N . ARG D 1 212 ? 2.027 59.994 165.972 1.00 17.32 212 ARG D N 1
ATOM 8703 C CA . ARG D 1 212 ? 2.198 61.084 165.003 1.00 17.40 212 ARG D CA 1
ATOM 8704 C C . ARG D 1 212 ? 3.225 60.866 163.928 1.00 21.47 212 ARG D C 1
ATOM 8705 O O . ARG D 1 212 ? 3.030 61.347 162.788 1.00 20.11 212 ARG D O 1
ATOM 8713 N N . PHE D 1 213 ? 4.299 60.073 164.214 1.00 16.93 213 PHE D N 1
ATOM 8714 C CA . PHE D 1 213 ? 5.326 59.876 163.233 1.00 20.87 213 PHE D CA 1
ATOM 8715 C C . PHE D 1 213 ? 4.843 59.313 161.893 1.00 21.55 213 PHE D C 1
ATOM 8716 O O . PHE D 1 213 ? 5.145 59.865 160.834 1.00 19.58 213 PHE D O 1
ATOM 8724 N N . PRO D 1 214 ? 4.046 58.188 161.918 1.00 21.19 214 PRO D N 1
ATOM 8725 C CA . PRO D 1 214 ? 3.506 57.681 160.686 1.00 20.48 214 PRO D CA 1
ATOM 8726 C C . PRO D 1 214 ? 2.628 58.733 159.937 1.00 23.53 214 PRO D C 1
ATOM 8727 O O . PRO D 1 214 ? 2.668 58.857 158.705 1.00 20.91 214 PRO D O 1
ATOM 8731 N N . GLN D 1 215 ? 1.833 59.480 160.694 1.00 22.81 215 GLN D N 1
ATOM 8732 C CA . GLN D 1 215 ? 1.011 60.552 160.088 1.00 23.44 215 GLN D CA 1
ATOM 8733 C C . GLN D 1 215 ? 1.798 61.659 159.431 1.00 25.64 215 GLN D C 1
ATOM 8734 O O . GLN D 1 215 ? 1.292 62.336 158.529 1.00 29.06 215 GLN D O 1
ATOM 8740 N N . MET D 1 216 ? 3.041 61.832 159.866 1.00 23.73 216 MET D N 1
ATOM 8741 C CA . MET D 1 216 ? 3.954 62.906 159.368 1.00 22.75 216 MET D CA 1
ATOM 8742 C C . MET D 1 216 ? 4.590 62.577 158.052 1.00 22.69 216 MET D C 1
ATOM 8743 O O . MET D 1 216 ? 5.160 63.461 157.438 1.00 20.84 216 MET D O 1
ATOM 8748 N N . ILE D 1 217 ? 4.537 61.310 157.608 1.00 18.88 217 ILE D N 1
ATOM 8749 C CA . ILE D 1 217 ? 5.125 60.914 156.320 1.00 18.69 217 ILE D CA 1
ATOM 8750 C C . ILE D 1 217 ? 4.452 61.790 155.262 1.00 18.84 217 ILE D C 1
ATOM 8751 O O . ILE D 1 217 ? 3.185 61.798 155.191 1.00 19.16 217 ILE D O 1
ATOM 8756 N N . PRO D 1 218 ? 5.232 62.520 154.461 1.00 23.35 218 PRO D N 1
ATOM 8757 C CA . PRO D 1 218 ? 4.621 63.569 153.613 1.00 20.55 218 PRO D CA 1
ATOM 8758 C C . PRO D 1 218 ? 3.888 63.029 152.428 1.00 21.31 218 PRO D C 1
ATOM 8759 O O . PRO D 1 218 ? 4.398 62.142 151.756 1.00 23.08 218 PRO D O 1
ATOM 8763 N N . THR D 1 219 ? 2.664 63.510 152.213 1.00 23.08 219 THR D N 1
ATOM 8764 C CA . THR D 1 219 ? 1.795 63.253 151.081 1.00 25.69 219 THR D CA 1
ATOM 8765 C C . THR D 1 219 ? 1.582 64.521 150.202 1.00 25.47 219 THR D C 1
ATOM 8766 O O . THR D 1 219 ? 0.876 64.480 149.171 1.00 21.96 219 THR D O 1
ATOM 8770 N N . ASN D 1 220 ? 2.176 65.660 150.603 1.00 24.53 220 ASN D N 1
ATOM 8771 C CA . ASN D 1 220 ? 2.026 66.963 149.894 1.00 23.19 220 ASN D CA 1
ATOM 8772 C C . ASN D 1 220 ? 3.363 67.655 149.707 1.00 26.39 220 ASN D C 1
ATOM 8773 O O . ASN D 1 220 ? 4.128 67.639 150.643 1.00 24.05 220 ASN D O 1
ATOM 8778 N N . ALA D 1 221 ? 3.737 68.152 148.507 1.00 30.60 221 ALA D N 1
ATOM 8779 C CA . ALA D 1 221 ? 5.120 68.729 148.305 1.00 33.63 221 ALA D CA 1
ATOM 8780 C C . ALA D 1 221 ? 5.343 70.057 149.031 1.00 30.63 221 ALA D C 1
ATOM 8781 O O . ALA D 1 221 ? 6.440 70.565 149.090 1.00 52.89 221 ALA D O 1
ATOM 8783 N N . ASP D 1 222 ? 4.291 70.620 149.600 1.00 35.63 222 ASP D N 1
ATOM 8784 C CA . ASP D 1 222 ? 4.368 71.772 150.454 1.00 40.84 222 ASP D CA 1
ATOM 8785 C C . ASP D 1 222 ? 4.580 71.420 151.891 1.00 41.17 222 ASP D C 1
ATOM 8786 O O . ASP D 1 222 ? 4.672 72.340 152.706 1.00 35.16 222 ASP D O 1
ATOM 8791 N N . ASP D 1 223 ? 4.670 70.135 152.255 1.00 35.90 223 ASP D N 1
ATOM 8792 C CA . ASP D 1 223 ? 4.965 69.715 153.631 1.00 38.43 223 ASP D CA 1
ATOM 8793 C C . ASP D 1 223 ? 6.387 70.190 153.958 1.00 32.94 223 ASP D C 1
ATOM 8794 O O . ASP D 1 223 ? 7.275 70.152 153.086 1.00 32.27 223 ASP D O 1
ATOM 8799 N N . ASP D 1 224 ? 6.593 70.636 155.210 1.00 33.67 224 ASP D N 1
ATOM 8800 C CA . ASP D 1 224 ? 7.898 71.035 155.676 1.00 30.92 224 ASP D CA 1
ATOM 8801 C C . ASP D 1 224 ? 8.979 69.961 155.422 1.00 34.66 224 ASP D C 1
ATOM 8802 O O . ASP D 1 224 ? 10.145 70.307 155.092 1.00 31.40 224 ASP D O 1
ATOM 8807 N N . ALA D 1 225 ? 8.602 68.673 155.572 1.00 33.58 225 ALA D N 1
ATOM 8808 C CA . ALA D 1 225 ? 9.551 67.553 155.412 1.00 31.68 225 ALA D CA 1
ATOM 8809 C C . ALA D 1 225 ? 10.178 67.619 154.024 1.00 31.65 225 ALA D C 1
ATOM 8810 O O . ALA D 1 225 ? 11.395 67.415 153.905 1.00 24.66 225 ALA D O 1
ATOM 8812 N N . VAL D 1 226 ? 9.373 67.973 153.025 1.00 30.63 226 VAL D N 1
ATOM 8813 C CA . VAL D 1 226 ? 9.785 68.011 151.622 1.00 28.41 226 VAL D CA 1
ATOM 8814 C C . VAL D 1 226 ? 10.508 69.334 151.292 1.00 30.85 226 VAL D C 1
ATOM 8815 O O . VAL D 1 226 ? 11.493 69.323 150.529 1.00 28.47 226 VAL D O 1
ATOM 8819 N N . LYS D 1 227 ? 9.983 70.464 151.822 1.00 34.59 227 LYS D N 1
ATOM 8820 C CA . LYS D 1 227 ? 10.663 71.761 151.678 1.00 32.04 227 LYS D CA 1
ATOM 8821 C C . LYS D 1 227 ? 12.116 71.668 152.177 1.00 25.65 227 LYS D C 1
ATOM 8822 O O . LYS D 1 227 ? 13.043 71.946 151.416 1.00 32.85 227 LYS D O 1
ATOM 8828 N N . TYR D 1 228 ? 12.317 71.265 153.424 1.00 23.25 228 TYR D N 1
ATOM 8829 C CA . TYR D 1 228 ? 13.652 71.014 153.954 1.00 26.02 228 TYR D CA 1
ATOM 8830 C C . TYR D 1 228 ? 14.368 69.919 153.195 1.00 23.13 228 TYR D C 1
ATOM 8831 O O . TYR D 1 228 ? 15.607 70.033 152.924 1.00 21.15 228 TYR D O 1
ATOM 8840 N N . GLY D 1 229 ? 13.611 68.861 152.868 1.00 20.33 229 GLY D N 1
ATOM 8841 C CA . GLY D 1 229 ? 14.139 67.694 152.193 1.00 20.02 229 GLY D CA 1
ATOM 8842 C C . GLY D 1 229 ? 14.844 67.994 150.900 1.00 18.21 229 GLY D C 1
ATOM 8843 O O . GLY D 1 229 ? 16.017 67.572 150.682 1.00 17.42 229 GLY D O 1
ATOM 8844 N N . LEU D 1 230 ? 14.166 68.762 150.040 1.00 20.07 230 LEU D N 1
ATOM 8845 C CA . LEU D 1 230 ? 14.744 69.092 148.712 1.00 20.99 230 LEU D CA 1
ATOM 8846 C C . LEU D 1 230 ? 15.993 69.946 148.781 1.00 21.60 230 LEU D C 1
ATOM 8847 O O . LEU D 1 230 ? 16.932 69.785 147.973 1.00 28.83 230 LEU D O 1
ATOM 8852 N N . ARG D 1 231 ? 16.068 70.782 149.812 1.00 26.45 231 ARG D N 1
ATOM 8853 C CA . ARG D 1 231 ? 17.237 71.623 150.029 1.00 29.16 231 ARG D CA 1
ATOM 8854 C C . ARG D 1 231 ? 18.397 70.778 150.569 1.00 26.74 231 ARG D C 1
ATOM 8855 O O . ARG D 1 231 ? 19.564 71.076 150.315 1.00 29.33 231 ARG D O 1
ATOM 8863 N N . ALA D 1 232 ? 18.064 69.724 151.313 1.00 28.81 232 ALA D N 1
ATOM 8864 C CA . ALA D 1 232 ? 19.069 68.817 151.895 1.00 23.44 232 ALA D CA 1
ATOM 8865 C C . ALA D 1 232 ? 19.745 68.005 150.788 1.00 27.00 232 ALA D C 1
ATOM 8866 O O . ALA D 1 232 ? 20.974 67.821 150.823 1.00 25.28 232 ALA D O 1
ATOM 8868 N N . ILE D 1 233 ? 18.921 67.496 149.873 1.00 24.03 233 ILE D N 1
ATOM 8869 C CA . ILE D 1 233 ? 19.350 66.738 148.716 1.00 25.75 233 ILE D CA 1
ATOM 8870 C C . ILE D 1 233 ? 20.357 67.573 147.886 1.00 27.14 233 ILE D C 1
ATOM 8871 O O . ILE D 1 233 ? 21.419 67.084 147.541 1.00 26.55 233 ILE D O 1
ATOM 8876 N N . GLU D 1 234 ? 20.049 68.863 147.697 1.00 24.60 234 GLU D N 1
ATOM 8877 C CA . GLU D 1 234 ? 20.993 69.808 147.080 1.00 29.01 234 GLU D CA 1
ATOM 8878 C C . GLU D 1 234 ? 22.319 69.892 147.872 1.00 29.82 234 GLU D C 1
ATOM 8879 O O . GLU D 1 234 ? 23.366 69.855 147.267 1.00 31.08 234 GLU D O 1
ATOM 8885 N N . PHE D 1 235 ? 22.230 69.994 149.203 1.00 25.20 235 PHE D N 1
ATOM 8886 C CA . PHE D 1 235 ? 23.365 70.113 150.083 1.00 30.56 235 PHE D CA 1
ATOM 8887 C C . PHE D 1 235 ? 24.311 68.869 149.973 1.00 31.50 235 PHE D C 1
ATOM 8888 O O . PHE D 1 235 ? 25.532 69.036 149.814 1.00 29.36 235 PHE D O 1
ATOM 8896 N N . TRP D 1 236 ? 23.742 67.654 150.071 1.00 28.29 236 TRP D N 1
ATOM 8897 C CA . TRP D 1 236 ? 24.532 66.416 150.063 1.00 26.63 236 TRP D CA 1
ATOM 8898 C C . TRP D 1 236 ? 25.127 66.145 148.689 1.00 28.42 236 TRP D C 1
ATOM 8899 O O . TRP D 1 236 ? 26.213 65.528 148.555 1.00 26.93 236 TRP D O 1
ATOM 8910 N N . SER D 1 237 ? 24.387 66.565 147.651 1.00 29.20 237 SER D N 1
ATOM 8911 C CA . SER D 1 237 ? 24.853 66.405 146.278 1.00 29.98 237 SER D CA 1
ATOM 8912 C C . SER D 1 237 ? 25.926 67.411 145.816 1.00 30.65 237 SER D C 1
ATOM 8913 O O . SER D 1 237 ? 26.784 67.041 144.996 1.00 31.09 237 SER D O 1
ATOM 8916 N N . ASN D 1 238 ? 25.869 68.651 146.300 1.00 26.18 238 ASN D N 1
ATOM 8917 C CA . ASN D 1 238 ? 26.708 69.734 145.745 1.00 28.02 238 ASN D CA 1
ATOM 8918 C C . ASN D 1 238 ? 27.644 70.456 146.720 1.00 30.81 238 ASN D C 1
ATOM 8919 O O . ASN D 1 238 ? 28.770 70.851 146.321 1.00 30.18 238 ASN D O 1
ATOM 8924 N N . GLU D 1 239 ? 27.255 70.567 147.984 1.00 28.18 239 GLU D N 1
ATOM 8925 C CA . GLU D 1 239 ? 28.015 71.336 148.938 1.00 28.51 239 GLU D CA 1
ATOM 8926 C C . GLU D 1 239 ? 28.795 70.463 149.898 1.00 31.35 239 GLU D C 1
ATOM 8927 O O . GLU D 1 239 ? 29.918 70.775 150.226 1.00 29.56 239 GLU D O 1
ATOM 8933 N N . TRP D 1 240 ? 28.194 69.354 150.354 1.00 29.56 240 TRP D N 1
ATOM 8934 C CA . TRP D 1 240 ? 28.862 68.402 151.245 1.00 27.42 240 TRP D CA 1
ATOM 8935 C C . TRP D 1 240 ? 30.266 67.972 150.724 1.00 24.17 240 TRP D C 1
ATOM 8936 O O . TRP D 1 240 ? 30.390 67.499 149.590 1.00 23.83 240 TRP D O 1
ATOM 8947 N N . SER D 1 241 ? 31.260 68.058 151.586 1.00 30.01 241 SER D N 1
ATOM 8948 C CA . SER D 1 241 ? 32.644 67.672 151.233 1.00 29.75 241 SER D CA 1
ATOM 8949 C C . SER D 1 241 ? 33.239 66.721 152.309 1.00 36.93 241 SER D C 1
ATOM 8950 O O . SER D 1 241 ? 34.454 66.475 152.330 1.00 32.28 241 SER D O 1
ATOM 8953 N N . GLY D 1 242 ? 32.396 66.157 153.179 1.00 32.44 242 GLY D N 1
ATOM 8954 C CA . GLY D 1 242 ? 32.850 65.228 154.231 1.00 26.40 242 GLY D CA 1
ATOM 8955 C C . GLY D 1 242 ? 32.901 63.761 153.802 1.00 23.12 242 GLY D C 1
ATOM 8956 O O . GLY D 1 242 ? 32.666 63.454 152.667 1.00 25.84 242 GLY D O 1
ATOM 8957 N N . GLU D 1 243 ? 33.294 62.888 154.747 1.00 26.40 243 GLU D N 1
ATOM 8958 C CA . GLU D 1 243 ? 33.325 61.485 154.537 1.00 24.73 243 GLU D CA 1
ATOM 8959 C C . GLU D 1 243 ? 31.976 60.884 154.976 1.00 24.46 243 GLU D C 1
ATOM 8960 O O . GLU D 1 243 ? 31.367 61.352 155.912 1.00 22.85 243 GLU D O 1
ATOM 8966 N N . SER D 1 244 ? 31.556 59.835 154.271 1.00 25.19 244 SER D N 1
ATOM 8967 C CA . SER D 1 244 ? 30.284 59.148 154.570 1.00 25.37 244 SER D CA 1
ATOM 8968 C C . SER D 1 244 ? 30.481 57.649 154.537 1.00 25.88 244 SER D C 1
ATOM 8969 O O . SER D 1 244 ? 31.488 57.155 153.976 1.00 24.78 244 SER D O 1
ATOM 8972 N N . PHE D 1 245 ? 29.556 56.955 155.176 1.00 24.58 245 PHE D N 1
ATOM 8973 C CA . PHE D 1 245 ? 29.502 55.483 155.187 1.00 23.94 245 PHE D CA 1
ATOM 8974 C C . PHE D 1 245 ? 28.048 55.078 155.363 1.00 23.74 245 PHE D C 1
ATOM 8975 O O . PHE D 1 245 ? 27.365 55.601 156.272 1.00 23.49 245 PHE D O 1
ATOM 8983 N N . MET D 1 246 ? 27.594 54.143 154.536 1.00 20.32 246 MET D N 1
ATOM 8984 C CA . MET D 1 246 ? 26.232 53.683 154.493 1.00 25.88 246 MET D CA 1
ATOM 8985 C C . MET D 1 246 ? 26.163 52.199 154.837 1.00 23.77 246 MET D C 1
ATOM 8986 O O . MET D 1 246 ? 26.963 51.406 154.305 1.00 26.18 246 MET D O 1
ATOM 8991 N N . ALA D 1 247 ? 25.236 51.825 155.728 1.00 25.72 247 ALA D N 1
ATOM 8992 C CA . ALA D 1 247 ? 24.933 50.406 156.036 1.00 22.46 247 ALA D CA 1
ATOM 8993 C C . ALA D 1 247 ? 23.442 50.158 155.831 1.00 22.46 247 ALA D C 1
ATOM 8994 O O . ALA D 1 247 ? 22.617 50.912 156.331 1.00 21.67 247 ALA D O 1
ATOM 8996 N N . ILE D 1 248 ? 23.083 49.134 155.064 1.00 19.79 248 ILE D N 1
ATOM 8997 C CA . ILE D 1 248 ? 21.751 48.820 154.687 1.00 22.89 248 ILE D CA 1
ATOM 8998 C C . ILE D 1 248 ? 21.301 47.528 155.344 1.00 28.28 248 ILE D C 1
ATOM 8999 O O . ILE D 1 248 ? 21.977 46.455 155.185 1.00 21.90 248 ILE D O 1
ATOM 9004 N N . GLY D 1 249 ? 20.211 47.623 156.141 1.00 25.29 249 GLY D N 1
ATOM 9005 C CA . GLY D 1 249 ? 19.474 46.424 156.597 1.00 22.71 249 GLY D CA 1
ATOM 9006 C C . GLY D 1 249 ? 18.588 45.922 155.507 1.00 23.17 249 GLY D C 1
ATOM 9007 O O . GLY D 1 249 ? 17.574 46.561 155.151 1.00 21.37 249 GLY D O 1
ATOM 9008 N N . MET D 1 250 ? 18.931 44.741 154.944 1.00 21.18 250 MET D N 1
ATOM 9009 C CA . MET D 1 250 ? 18.275 44.272 153.748 1.00 21.56 250 MET D CA 1
ATOM 9010 C C . MET D 1 250 ? 16.814 43.795 153.910 1.00 17.90 250 MET D C 1
ATOM 9011 O O . MET D 1 250 ? 15.998 43.855 152.976 1.00 17.87 250 MET D O 1
ATOM 9016 N N . LYS D 1 251 ? 16.484 43.333 155.119 1.00 21.37 251 LYS D N 1
ATOM 9017 C CA . LYS D 1 251 ? 15.157 42.837 155.445 1.00 25.15 251 LYS D CA 1
ATOM 9018 C C . LYS D 1 251 ? 14.240 44.028 155.794 1.00 28.32 251 LYS D C 1
ATOM 9019 O O . LYS D 1 251 ? 13.675 44.090 156.892 1.00 33.13 251 LYS D O 1
ATOM 9025 N N . ASP D 1 252 ? 14.145 44.981 154.879 1.00 25.04 252 ASP D N 1
ATOM 9026 C CA . ASP D 1 252 ? 13.274 46.185 155.115 1.00 22.33 252 ASP D CA 1
ATOM 9027 C C . ASP D 1 252 ? 12.565 46.414 153.806 1.00 26.59 252 ASP D C 1
ATOM 9028 O O . ASP D 1 252 ? 13.188 46.706 152.801 1.00 30.77 252 ASP D O 1
ATOM 9033 N N . ALA D 1 253 ? 11.264 46.239 153.787 1.00 26.49 253 ALA D N 1
ATOM 9034 C CA . ALA D 1 253 ? 10.403 46.488 152.604 1.00 29.18 253 ALA D CA 1
ATOM 9035 C C . ALA D 1 253 ? 10.103 47.959 152.275 1.00 24.92 253 ALA D C 1
ATOM 9036 O O . ALA D 1 253 ? 9.610 48.279 151.202 1.00 31.47 253 ALA D O 1
ATOM 9038 N N . VAL D 1 254 ? 10.429 48.864 153.182 1.00 24.47 254 VAL D N 1
ATOM 9039 C CA . VAL D 1 254 ? 10.147 50.302 152.964 1.00 24.61 254 VAL D CA 1
ATOM 9040 C C . VAL D 1 254 ? 11.464 51.082 152.746 1.00 21.52 254 VAL D C 1
ATOM 9041 O O . VAL D 1 254 ? 11.595 51.738 151.729 1.00 26.63 254 VAL D O 1
ATOM 9045 N N . LEU D 1 255 ? 12.410 51.033 153.698 1.00 16.90 255 LEU D N 1
ATOM 9046 C CA . LEU D 1 255 ? 13.620 51.822 153.586 1.00 15.10 255 LEU D CA 1
ATOM 9047 C C . LEU D 1 255 ? 14.895 50.950 153.459 1.00 14.26 255 LEU D C 1
ATOM 9048 O O . LEU D 1 255 ? 15.931 51.278 153.992 1.00 14.70 255 LEU D O 1
ATOM 9053 N N . GLY D 1 256 ? 14.776 49.865 152.703 1.00 13.52 256 GLY D N 1
ATOM 9054 C CA . GLY D 1 256 ? 15.852 48.926 152.460 1.00 14.76 256 GLY D CA 1
ATOM 9055 C C . GLY D 1 256 ? 16.706 49.277 151.287 1.00 15.88 256 GLY D C 1
ATOM 9056 O O . GLY D 1 256 ? 16.836 50.483 150.992 1.00 15.24 256 GLY D O 1
ATOM 9057 N N . GLU D 1 257 ? 17.310 48.283 150.647 1.00 17.40 257 GLU D N 1
ATOM 9058 C CA . GLU D 1 257 ? 18.218 48.492 149.518 1.00 19.56 257 GLU D CA 1
ATOM 9059 C C . GLU D 1 257 ? 17.814 49.520 148.456 1.00 21.91 257 GLU D C 1
ATOM 9060 O O . GLU D 1 257 ? 18.596 50.409 148.120 1.00 23.01 257 GLU D O 1
ATOM 9066 N N . ALA D 1 258 ? 16.600 49.399 147.932 1.00 20.98 258 ALA D N 1
ATOM 9067 C CA . ALA D 1 258 ? 16.132 50.286 146.858 1.00 20.43 258 ALA D CA 1
ATOM 9068 C C . ALA D 1 258 ? 16.147 51.733 147.261 1.00 21.90 258 ALA D C 1
ATOM 9069 O O . ALA D 1 258 ? 16.765 52.577 146.552 1.00 24.20 258 ALA D O 1
ATOM 9071 N N . ALA D 1 259 ? 15.571 52.036 148.431 1.00 20.23 259 ALA D N 1
ATOM 9072 C CA . ALA D 1 259 ? 15.561 53.399 148.989 1.00 21.28 259 ALA D CA 1
ATOM 9073 C C . ALA D 1 259 ? 16.933 53.890 149.330 1.00 18.37 259 ALA D C 1
ATOM 9074 O O . ALA D 1 259 ? 17.247 55.075 149.070 1.00 24.35 259 ALA D O 1
ATOM 9076 N N . MET D 1 260 ? 17.786 53.008 149.879 1.00 17.72 260 MET D N 1
ATOM 9077 C CA . MET D 1 260 ? 19.124 53.403 150.310 1.00 20.04 260 MET D CA 1
ATOM 9078 C C . MET D 1 260 ? 20.048 53.679 149.130 1.00 18.58 260 MET D C 1
ATOM 9079 O O . MET D 1 260 ? 20.853 54.627 149.181 1.00 17.94 260 MET D O 1
ATOM 9084 N N . MET D 1 261 ? 19.914 52.869 148.061 1.00 21.20 261 MET D N 1
ATOM 9085 C CA . MET D 1 261 ? 20.718 53.099 146.837 1.00 22.21 261 MET D CA 1
ATOM 9086 C C . MET D 1 261 ? 20.343 54.438 146.165 1.00 24.77 261 MET D C 1
ATOM 9087 O O . MET D 1 261 ? 21.252 55.132 145.666 1.00 25.87 261 MET D O 1
ATOM 9092 N N . GLN D 1 262 ? 19.078 54.782 146.160 1.00 24.05 262 GLN D N 1
ATOM 9093 C CA . GLN D 1 262 ? 18.595 56.074 145.624 1.00 29.95 262 GLN D CA 1
ATOM 9094 C C . GLN D 1 262 ? 19.179 57.207 146.434 1.00 29.22 262 GLN D C 1
ATOM 9095 O O . GLN D 1 262 ? 19.612 58.177 145.872 1.00 26.57 262 GLN D O 1
ATOM 9101 N N . LEU D 1 263 ? 19.198 57.040 147.772 1.00 28.18 263 LEU D N 1
ATOM 9102 C CA . LEU D 1 263 ? 19.804 57.989 148.662 1.00 29.12 263 LEU D CA 1
ATOM 9103 C C . LEU D 1 263 ? 21.279 58.157 148.394 1.00 29.66 263 LEU D C 1
ATOM 9104 O O . LEU D 1 263 ? 21.750 59.285 148.333 1.00 31.18 263 LEU D O 1
ATOM 9109 N N . LYS D 1 264 ? 21.993 57.048 148.197 1.00 25.10 264 LYS D N 1
ATOM 9110 C CA . LYS D 1 264 ? 23.420 57.083 147.920 1.00 27.19 264 LYS D CA 1
ATOM 9111 C C . LYS D 1 264 ? 23.768 57.985 146.726 1.00 26.22 264 LYS D C 1
ATOM 9112 O O . LYS D 1 264 ? 24.775 58.658 146.765 1.00 36.89 264 LYS D O 1
ATOM 9118 N N . THR D 1 265 ? 22.933 57.987 145.701 1.00 27.13 265 THR D N 1
ATOM 9119 C CA . THR D 1 265 ? 23.161 58.766 144.478 1.00 30.74 265 THR D CA 1
ATOM 9120 C C . THR D 1 265 ? 23.227 60.285 144.795 1.00 30.90 265 THR D C 1
ATOM 9121 O O . THR D 1 265 ? 23.831 61.011 144.064 1.00 39.50 265 THR D O 1
ATOM 9125 N N . VAL D 1 266 ? 22.621 60.739 145.861 1.00 28.71 266 VAL D N 1
ATOM 9126 C CA . VAL D 1 266 ? 22.585 62.149 146.201 1.00 26.73 266 VAL D CA 1
ATOM 9127 C C . VAL D 1 266 ? 23.575 62.556 147.281 1.00 25.31 266 VAL D C 1
ATOM 9128 O O . VAL D 1 266 ? 23.654 63.744 147.585 1.00 21.60 266 VAL D O 1
ATOM 9132 N N . ILE D 1 267 ? 24.302 61.599 147.860 1.00 24.61 267 ILE D N 1
ATOM 9133 C CA . ILE D 1 267 ? 25.357 61.842 148.820 1.00 28.50 267 ILE D CA 1
ATOM 9134 C C . ILE D 1 267 ? 26.717 61.778 148.092 1.00 26.57 267 ILE D C 1
ATOM 9135 O O . ILE D 1 267 ? 27.237 60.694 147.805 1.00 28.01 267 ILE D O 1
ATOM 9140 N N . LYS D 1 268 ? 27.298 62.943 147.815 1.00 30.46 268 LYS D N 1
ATOM 9141 C CA . LYS D 1 268 ? 28.554 63.004 147.047 1.00 25.36 268 LYS D CA 1
ATOM 9142 C C . LYS D 1 268 ? 29.651 62.343 147.848 1.00 27.73 268 LYS D C 1
ATOM 9143 O O . LYS D 1 268 ? 29.840 62.680 149.024 1.00 21.17 268 LYS D O 1
ATOM 9149 N N . GLY D 1 269 ? 30.373 61.409 147.236 1.00 29.61 269 GLY D N 1
ATOM 9150 C CA . GLY D 1 269 ? 31.492 60.748 147.911 1.00 33.99 269 GLY D CA 1
ATOM 9151 C C . GLY D 1 269 ? 31.111 59.488 148.703 1.00 33.38 269 GLY D C 1
ATOM 9152 O O . GLY D 1 269 ? 31.969 58.884 149.298 1.00 28.89 269 GLY D O 1
ATOM 9153 N N . CYS D 1 270 ? 29.851 59.098 148.693 1.00 30.36 270 CYS D N 1
ATOM 9154 C CA . CYS D 1 270 ? 29.435 57.969 149.507 1.00 30.27 270 CYS D CA 1
ATOM 9155 C C . CYS D 1 270 ? 29.967 56.663 148.954 1.00 26.12 270 CYS D C 1
ATOM 9156 O O . CYS D 1 270 ? 29.604 56.324 147.876 1.00 27.71 270 CYS D O 1
ATOM 9159 N N . PRO D 1 271 ? 30.802 55.925 149.712 1.00 26.66 271 PRO D N 1
ATOM 9160 C CA . PRO D 1 271 ? 31.394 54.689 149.176 1.00 28.60 271 PRO D CA 1
ATOM 9161 C C . PRO D 1 271 ? 30.332 53.594 149.131 1.00 24.58 271 PRO D C 1
ATOM 9162 O O . PRO D 1 271 ? 29.136 53.849 149.531 1.00 28.10 271 PRO D O 1
ATOM 9166 N N . GLU D 1 272 ? 30.767 52.464 148.578 1.00 24.30 272 GLU D N 1
ATOM 9167 C CA . GLU D 1 272 ? 29.952 51.285 148.433 1.00 24.07 272 GLU D CA 1
ATOM 9168 C C . GLU D 1 272 ? 29.323 50.955 149.786 1.00 20.41 272 GLU D C 1
ATOM 9169 O O . GLU D 1 272 ? 30.029 50.956 150.826 1.00 14.82 272 GLU D O 1
ATOM 9175 N N . PRO D 1 273 ? 27.974 50.768 149.819 1.00 22.51 273 PRO D N 1
ATOM 9176 C CA . PRO D 1 273 ? 27.340 50.441 151.075 1.00 23.25 273 PRO D CA 1
ATOM 9177 C C . PRO D 1 273 ? 27.676 49.048 151.628 1.00 24.11 273 PRO D C 1
ATOM 9178 O O . PRO D 1 273 ? 27.819 48.106 150.823 1.00 22.27 273 PRO D O 1
ATOM 9182 N N . MET D 1 274 ? 27.764 48.960 152.925 1.00 22.68 274 MET D N 1
ATOM 9183 C CA . MET D 1 274 ? 27.692 47.678 153.662 1.00 24.52 274 MET D CA 1
ATOM 9184 C C . MET D 1 274 ? 26.264 47.169 153.634 1.00 29.67 274 MET D C 1
ATOM 9185 O O . MET D 1 274 ? 25.363 47.888 154.104 1.00 28.15 274 MET D O 1
ATOM 9190 N N . LYS D 1 275 ? 26.014 45.998 153.033 1.00 20.68 275 LYS D N 1
ATOM 9191 C CA . LYS D 1 275 ? 24.669 45.373 152.932 1.00 24.64 275 LYS D CA 1
ATOM 9192 C C . LYS D 1 275 ? 24.568 44.165 153.915 1.00 28.73 275 LYS D C 1
ATOM 9193 O O . LYS D 1 275 ? 25.298 43.159 153.770 1.00 28.79 275 LYS D O 1
ATOM 9199 N N . ILE D 1 276 ? 23.749 44.296 154.936 1.00 27.17 276 ILE D N 1
ATOM 9200 C CA . ILE D 1 276 ? 23.681 43.299 156.048 1.00 29.34 276 ILE D CA 1
ATOM 9201 C C . ILE D 1 276 ? 22.418 42.488 155.788 1.00 28.41 276 ILE D C 1
ATOM 92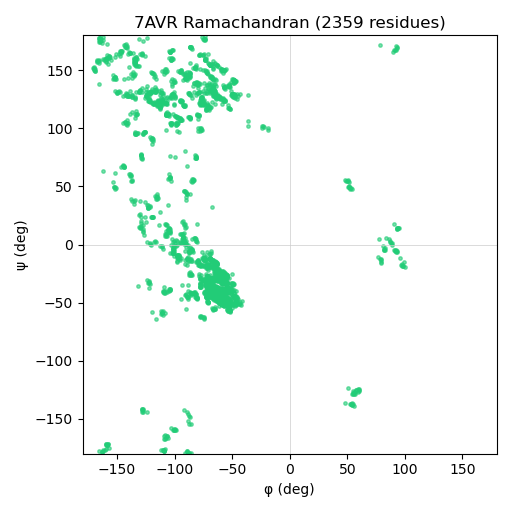02 O O . ILE D 1 276 ? 21.288 42.966 156.076 1.00 25.26 276 ILE D O 1
ATOM 9207 N N . GLU D 1 277 ? 22.592 41.264 155.272 1.00 23.32 277 GLU D N 1
ATOM 9208 C CA . GLU D 1 277 ? 21.488 40.412 154.889 1.00 24.77 277 GLU D CA 1
ATOM 9209 C C . GLU D 1 277 ? 20.539 40.046 156.045 1.00 24.03 277 GLU D C 1
ATOM 9210 O O . GLU D 1 277 ? 19.362 39.872 155.838 1.00 26.12 277 GLU D O 1
ATOM 9216 N N . GLU D 1 278 ? 21.101 39.935 157.238 1.00 24.82 278 GLU D N 1
ATOM 9217 C CA . GLU D 1 278 ? 20.380 39.508 158.458 1.00 23.67 278 GLU D CA 1
ATOM 9218 C C . GLU D 1 278 ? 19.683 40.644 159.188 1.00 26.49 278 GLU D C 1
ATOM 9219 O O . GLU D 1 278 ? 18.825 40.400 160.080 1.00 21.67 278 GLU D O 1
ATOM 9225 N N . ALA D 1 279 ? 20.035 41.879 158.838 1.00 30.82 279 ALA D N 1
ATOM 9226 C CA . ALA D 1 279 ? 19.508 43.076 159.510 1.00 26.49 279 ALA D CA 1
ATOM 9227 C C . ALA D 1 279 ? 18.231 43.558 158.863 1.00 25.53 279 ALA D C 1
ATOM 9228 O O . ALA D 1 279 ? 18.056 43.457 157.641 1.00 28.56 279 ALA D O 1
ATOM 9230 N N . GLY D 1 280 ? 17.318 44.075 159.695 1.00 24.37 280 GLY D N 1
ATOM 9231 C CA . GLY D 1 280 ? 16.073 44.700 159.237 1.00 24.86 280 GLY D CA 1
ATOM 9232 C C . GLY D 1 280 ? 16.185 46.216 159.266 1.00 21.74 280 GLY D C 1
ATOM 9233 O O . GLY D 1 280 ? 17.297 46.744 159.225 1.00 24.69 280 GLY D O 1
ATOM 9234 N N . HIS D 1 281 ? 15.029 46.891 159.295 1.00 19.64 281 HIS D N 1
ATOM 9235 C CA . HIS D 1 281 ? 14.964 48.336 159.397 1.00 17.68 281 HIS D CA 1
ATOM 9236 C C . HIS D 1 281 ? 15.842 48.926 160.505 1.00 18.40 281 HIS D C 1
ATOM 9237 O O . HIS D 1 281 ? 16.516 49.904 160.285 1.00 19.25 281 HIS D O 1
ATOM 9244 N N . PHE D 1 282 ? 15.815 48.317 161.692 1.00 17.41 282 PHE D N 1
ATOM 9245 C CA . PHE D 1 282 ? 16.575 48.742 162.862 1.00 20.01 282 PHE D CA 1
ATOM 9246 C C . PHE D 1 282 ? 18.007 48.204 162.768 1.00 25.20 282 PHE D C 1
ATOM 9247 O O . PHE D 1 282 ? 18.398 47.284 163.486 1.00 27.33 282 PHE D O 1
ATOM 9255 N N . VAL D 1 283 ? 18.758 48.846 161.878 1.00 26.20 283 VAL D N 1
ATOM 9256 C CA . VAL D 1 283 ? 20.135 48.427 161.517 1.00 25.21 283 VAL D CA 1
ATOM 9257 C C . VAL D 1 283 ? 21.062 48.416 162.728 1.00 23.68 283 VAL D C 1
ATOM 9258 O O . VAL D 1 283 ? 21.970 47.547 162.806 1.00 29.67 283 VAL D O 1
ATOM 9262 N N . GLN D 1 284 ? 20.822 49.317 163.684 1.00 24.88 284 GLN D N 1
ATOM 9263 C CA . GLN D 1 284 ? 21.680 49.475 164.874 1.00 24.41 284 GLN D CA 1
ATOM 9264 C C . GLN D 1 284 ? 21.674 48.242 165.802 1.00 22.90 284 GLN D C 1
ATOM 9265 O O . GLN D 1 284 ? 22.587 48.106 166.602 1.00 21.95 284 GLN D O 1
ATOM 9271 N N . GLU D 1 285 ? 20.642 47.387 165.685 1.00 23.51 285 GLU D N 1
ATOM 9272 C CA . GLU D 1 285 ? 20.638 46.121 166.408 1.00 22.14 285 GLU D CA 1
ATOM 9273 C C . GLU D 1 285 ? 21.709 45.139 165.839 1.00 20.55 285 GLU D C 1
ATOM 9274 O O . GLU D 1 285 ? 22.001 44.101 166.463 1.00 21.53 285 GLU D O 1
ATOM 9280 N N . TYR D 1 286 ? 22.261 45.480 164.705 1.00 19.40 286 TYR D N 1
ATOM 9281 C CA . TYR D 1 286 ? 23.336 44.750 163.986 1.00 23.07 286 TYR D CA 1
ATOM 9282 C C . TYR D 1 286 ? 24.501 45.718 163.781 1.00 22.85 286 TYR D C 1
ATOM 9283 O O . TYR D 1 286 ? 25.255 45.589 162.832 1.00 28.37 286 TYR D O 1
ATOM 9292 N N . GLY D 1 287 ? 24.657 46.640 164.740 1.00 24.57 287 GLY D N 1
ATOM 9293 C CA . GLY D 1 287 ? 25.392 47.863 164.544 1.00 22.93 287 GLY D CA 1
ATOM 9294 C C . GLY D 1 287 ? 26.841 47.855 165.002 1.00 25.91 287 GLY D C 1
ATOM 9295 O O . GLY D 1 287 ? 27.561 48.842 164.727 1.00 22.95 287 GLY D O 1
ATOM 9296 N N . VAL D 1 288 ? 27.261 46.827 165.719 1.00 22.62 288 VAL D N 1
ATOM 9297 C CA . VAL D 1 288 ? 28.724 46.726 166.141 1.00 23.23 288 VAL D CA 1
ATOM 9298 C C . VAL D 1 288 ? 29.624 46.801 164.931 1.00 21.69 288 VAL D C 1
ATOM 9299 O O . VAL D 1 288 ? 30.515 47.640 164.880 1.00 22.03 288 VAL D O 1
ATOM 9303 N N . GLU D 1 289 ? 29.357 45.977 163.934 1.00 21.10 289 GLU D N 1
ATOM 9304 C CA . GLU D 1 289 ? 30.159 45.856 162.731 1.00 24.65 289 GLU D CA 1
ATOM 9305 C C . GLU D 1 289 ? 29.995 47.111 161.846 1.00 22.76 289 GLU D C 1
ATOM 9306 O O . GLU D 1 289 ? 30.955 47.520 161.187 1.00 17.68 289 GLU D O 1
ATOM 9312 N N . VAL D 1 290 ? 28.818 47.767 161.892 1.00 20.93 290 VAL D N 1
ATOM 9313 C CA . VAL D 1 290 ? 28.621 49.056 161.219 1.00 21.47 290 VAL D CA 1
ATOM 9314 C C . VAL D 1 290 ? 29.519 50.132 161.797 1.00 22.01 290 VAL D C 1
ATOM 9315 O O . VAL D 1 290 ? 30.192 50.813 161.020 1.00 27.13 290 VAL D O 1
ATOM 9319 N N . ALA D 1 291 ? 29.548 50.243 163.137 1.00 18.34 291 ALA D N 1
ATOM 9320 C CA . ALA D 1 291 ? 30.391 51.199 163.839 1.00 17.90 291 ALA D CA 1
ATOM 9321 C C . ALA D 1 291 ? 31.892 50.902 163.605 1.00 21.20 291 ALA D C 1
ATOM 9322 O O . ALA D 1 291 ? 32.679 51.813 163.301 1.00 20.57 291 ALA D O 1
ATOM 9324 N N . GLU D 1 292 ? 32.266 49.639 163.674 1.00 22.00 292 GLU D N 1
ATOM 9325 C CA . GLU D 1 292 ? 33.665 49.219 163.372 1.00 24.62 292 GLU D CA 1
ATOM 9326 C C . GLU D 1 292 ? 34.088 49.559 161.973 1.00 24.25 292 GLU D C 1
ATOM 9327 O O . GLU D 1 292 ? 35.146 50.148 161.775 1.00 32.80 292 GLU D O 1
ATOM 9333 N N . GLN D 1 293 ? 33.310 49.190 160.997 1.00 25.63 293 GLN D N 1
ATOM 9334 C CA . GLN D 1 293 ? 33.646 49.459 159.596 1.00 29.92 293 GLN D CA 1
ATOM 9335 C C . GLN D 1 293 ? 33.602 50.902 159.196 1.00 31.52 293 GLN D C 1
ATOM 9336 O O . GLN D 1 293 ? 34.380 51.332 158.341 1.00 32.24 293 GLN D O 1
ATOM 9342 N N . ALA D 1 294 ? 32.669 51.663 159.774 1.00 26.07 294 ALA D N 1
ATOM 9343 C CA . ALA D 1 294 ? 32.587 53.132 159.601 1.00 23.39 294 ALA D CA 1
ATOM 9344 C C . ALA D 1 294 ? 33.906 53.780 160.040 1.00 25.84 294 ALA D C 1
ATOM 9345 O O . ALA D 1 294 ? 34.523 54.549 159.262 1.00 29.45 294 ALA D O 1
ATOM 9347 N N . LEU D 1 295 ? 34.336 53.467 161.259 1.00 29.83 295 LEU D N 1
ATOM 9348 C CA . LEU D 1 295 ? 35.554 53.980 161.832 1.00 30.29 295 LEU D CA 1
ATOM 9349 C C . LEU D 1 295 ? 36.823 53.639 161.031 1.00 30.09 295 LEU D C 1
ATOM 9350 O O . LEU D 1 295 ? 37.731 54.487 160.917 1.00 32.93 295 LEU D O 1
ATOM 9355 N N . ALA D 1 296 ? 36.889 52.414 160.518 1.00 31.90 296 ALA D N 1
ATOM 9356 C CA . ALA D 1 296 ? 38.016 51.921 159.705 1.00 33.60 296 ALA D CA 1
ATOM 9357 C C . ALA D 1 296 ? 38.057 52.645 158.363 1.00 35.31 296 ALA D C 1
ATOM 9358 O O . ALA D 1 296 ? 39.148 53.043 157.875 1.00 27.11 296 ALA D O 1
ATOM 9360 N N . SER D 1 297 ? 36.879 52.878 157.800 1.00 33.15 297 SER D N 1
ATOM 9361 C CA . SER D 1 297 ? 36.733 53.612 156.543 1.00 33.40 297 SER D CA 1
ATOM 9362 C C . SER D 1 297 ? 37.093 55.075 156.673 1.00 27.10 297 SER D C 1
ATOM 9363 O O . SER D 1 297 ? 37.500 55.685 155.690 1.00 29.05 297 SER D O 1
ATOM 9366 N N . PHE D 1 298 ? 36.863 55.649 157.832 1.00 33.24 298 PHE D N 1
ATOM 9367 C CA . PHE D 1 298 ? 37.050 57.070 158.097 1.00 30.47 298 PHE D CA 1
ATOM 9368 C C . PHE D 1 298 ? 38.467 57.491 158.395 1.00 37.84 298 PHE D C 1
ATOM 9369 O O . PHE D 1 298 ? 39.247 56.729 158.860 1.00 37.50 298 PHE D O 1
ATOM 9377 N N . THR D 1 299 ? 38.754 58.744 158.133 1.00 35.64 299 THR D N 1
ATOM 9378 C CA . THR D 1 299 ? 40.007 59.324 158.454 1.00 39.87 299 THR D CA 1
ATOM 9379 C C . THR D 1 299 ? 39.729 60.220 159.616 1.00 40.12 299 THR D C 1
ATOM 9380 O O . THR D 1 299 ? 40.125 59.951 160.717 1.00 48.35 299 THR D O 1
ATOM 9384 N N . ILE E 1 3 ? -41.625 75.001 78.279 1.00 43.33 3 ILE E N 1
ATOM 9385 C CA . ILE E 1 3 ? -40.115 75.010 78.107 1.00 46.02 3 ILE E CA 1
ATOM 9386 C C . ILE E 1 3 ? -39.784 74.197 76.837 1.00 41.80 3 ILE E C 1
ATOM 9387 O O . ILE E 1 3 ? -40.147 73.033 76.747 1.00 35.12 3 ILE E O 1
ATOM 9392 N N . LYS E 1 4 ? -39.116 74.825 75.871 1.00 36.48 4 LYS E N 1
ATOM 9393 C CA . LYS E 1 4 ? -38.729 74.175 74.635 1.00 33.88 4 LYS E CA 1
ATOM 9394 C C . LYS E 1 4 ? -37.785 73.011 74.920 1.00 25.81 4 LYS E C 1
ATOM 9395 O O . LYS E 1 4 ? -36.786 73.192 75.664 1.00 28.42 4 LYS E O 1
ATOM 9401 N N . ALA E 1 5 ? -38.133 71.814 74.404 1.00 30.55 5 ALA E N 1
ATOM 9402 C CA . ALA E 1 5 ? -37.393 70.573 74.692 1.00 32.60 5 ALA E CA 1
ATOM 9403 C C . ALA E 1 5 ? -37.612 69.535 73.596 1.00 36.74 5 ALA E C 1
ATOM 9404 O O . ALA E 1 5 ? -38.590 69.615 72.861 1.00 36.25 5 ALA E O 1
ATOM 9406 N N . LEU E 1 6 ? -36.709 68.566 73.539 1.00 28.18 6 LEU E N 1
ATOM 9407 C CA . LEU E 1 6 ? -36.798 67.423 72.652 1.00 27.42 6 LEU E CA 1
ATOM 9408 C C . LEU E 1 6 ? -37.095 66.174 73.477 1.00 26.07 6 LEU E C 1
ATOM 9409 O O . LEU E 1 6 ? -36.759 66.103 74.665 1.00 30.56 6 LEU E O 1
ATOM 9414 N N . ARG E 1 7 ? -37.806 65.239 72.859 1.00 24.26 7 ARG E N 1
ATOM 9415 C CA . ARG E 1 7 ? -38.112 63.957 73.425 1.00 26.46 7 ARG E CA 1
ATOM 9416 C C . ARG E 1 7 ? -37.359 62.951 72.596 1.00 23.54 7 ARG E C 1
ATOM 9417 O O . ARG E 1 7 ? -37.545 62.893 71.371 1.00 27.05 7 ARG E O 1
ATOM 9425 N N . THR E 1 8 ? -36.518 62.119 73.262 1.00 28.17 8 THR E N 1
ATOM 9426 C CA . THR E 1 8 ? -35.826 61.069 72.563 1.00 26.70 8 THR E CA 1
ATOM 9427 C C . THR E 1 8 ? -36.781 60.072 71.912 1.00 30.06 8 THR E C 1
ATOM 9428 O O . THR E 1 8 ? -37.645 59.576 72.568 1.00 30.91 8 THR E O 1
ATOM 9432 N N . PRO E 1 9 ? -36.661 59.828 70.580 1.00 27.42 9 PRO E N 1
ATOM 9433 C CA . PRO E 1 9 ? -37.467 58.841 69.931 1.00 28.45 9 PRO E CA 1
ATOM 9434 C C . PRO E 1 9 ? -37.436 57.500 70.624 1.00 34.77 9 PRO E C 1
ATOM 9435 O O . PRO E 1 9 ? -36.345 57.051 71.022 1.00 34.21 9 PRO E O 1
ATOM 9439 N N . GLU E 1 10 ? -38.602 56.904 70.849 1.00 28.41 10 GLU E N 1
ATOM 9440 C CA . GLU E 1 10 ? -38.703 55.630 71.561 1.00 27.41 10 GLU E CA 1
ATOM 9441 C C . GLU E 1 10 ? -37.816 54.524 71.001 1.00 23.02 10 GLU E C 1
ATOM 9442 O O . GLU E 1 10 ? -37.207 53.761 71.750 1.00 28.40 10 GLU E O 1
ATOM 9448 N N . GLU E 1 11 ? -37.750 54.446 69.679 1.00 25.38 11 GLU E N 1
ATOM 9449 C CA . GLU E 1 11 ? -36.962 53.418 68.993 1.00 24.71 11 GLU E CA 1
ATOM 9450 C C . GLU E 1 11 ? -35.503 53.336 69.551 1.00 23.41 11 GLU E C 1
ATOM 9451 O O . GLU E 1 11 ? -34.866 52.301 69.513 1.00 23.45 11 GLU E O 1
ATOM 9457 N N . ARG E 1 12 ? -35.018 54.430 70.104 1.00 19.15 12 ARG E N 1
ATOM 9458 C CA . ARG E 1 12 ? -33.705 54.454 70.762 1.00 21.78 12 ARG E CA 1
ATOM 9459 C C . ARG E 1 12 ? -33.597 53.505 71.939 1.00 22.62 12 ARG E C 1
ATOM 9460 O O . ARG E 1 12 ? -32.484 53.116 72.288 1.00 27.34 12 ARG E O 1
ATOM 9468 N N . PHE E 1 13 ? -34.729 53.187 72.561 1.00 22.64 13 PHE E N 1
ATOM 9469 C CA . PHE E 1 13 ? -34.777 52.346 73.779 1.00 26.25 13 PHE E CA 1
ATOM 9470 C C . PHE E 1 13 ? -35.242 50.935 73.538 1.00 26.43 13 PHE E C 1
ATOM 9471 O O . PHE E 1 13 ? -35.458 50.246 74.496 1.00 26.54 13 PHE E O 1
ATOM 9479 N N . SER E 1 14 ? -35.349 50.517 72.248 1.00 23.29 14 SER E N 1
ATOM 9480 C CA . SER E 1 14 ? -35.882 49.219 71.894 1.00 25.68 14 SER E CA 1
ATOM 9481 C C . SER E 1 14 ? -34.948 48.053 72.202 1.00 24.80 14 SER E C 1
ATOM 9482 O O . SER E 1 14 ? -35.416 46.923 72.262 1.00 22.00 14 SER E O 1
ATOM 9485 N N . VAL E 1 15 ? -33.638 48.305 72.392 1.00 21.40 15 VAL E N 1
ATOM 9486 C CA . VAL E 1 15 ? -32.692 47.261 72.792 1.00 28.19 15 VAL E CA 1
ATOM 9487 C C . VAL E 1 15 ? -32.058 47.610 74.144 1.00 26.65 15 VAL E C 1
ATOM 9488 O O . VAL E 1 15 ? -31.096 48.344 74.143 1.00 34.68 15 VAL E O 1
ATOM 9492 N N . LEU E 1 16 ? -32.692 47.137 75.224 1.00 28.61 16 LEU E N 1
ATOM 9493 C CA . LEU E 1 16 ? -32.270 47.290 76.613 1.00 29.54 16 LEU E CA 1
ATOM 9494 C C . LEU E 1 16 ? -32.408 46.008 77.461 1.00 27.94 16 LEU E C 1
ATOM 9495 O O . LEU E 1 16 ? -33.054 46.022 78.490 1.00 27.40 16 LEU E O 1
ATOM 9500 N N . PRO E 1 17 ? -31.804 44.915 77.040 1.00 31.73 17 PRO E N 1
ATOM 9501 C CA . PRO E 1 17 ? -32.070 43.639 77.747 1.00 32.27 17 PRO E CA 1
ATOM 9502 C C . PRO E 1 17 ? -31.606 43.654 79.163 1.00 30.63 17 PRO E C 1
ATOM 9503 O O . PRO E 1 17 ? -32.253 42.976 79.962 1.00 27.57 17 PRO E O 1
ATOM 9507 N N . ALA E 1 18 ? -30.554 44.433 79.526 1.00 25.34 18 ALA E N 1
ATOM 9508 C CA . ALA E 1 18 ? -30.133 44.502 80.932 1.00 24.36 18 ALA E CA 1
ATOM 9509 C C . ALA E 1 18 ? -30.953 45.459 81.841 1.00 23.56 18 ALA E C 1
ATOM 9510 O O . ALA E 1 18 ? -30.609 45.626 83.042 1.00 21.21 18 ALA E O 1
ATOM 9512 N N . PHE E 1 19 ? -32.031 46.077 81.310 1.00 24.10 19 PHE E N 1
ATOM 9513 C CA . PHE E 1 19 ? -32.807 47.076 82.027 1.00 21.82 19 PHE E CA 1
ATOM 9514 C C . PHE E 1 19 ? -34.251 46.908 81.654 1.00 24.62 19 PHE E C 1
ATOM 9515 O O . PHE E 1 19 ? -34.838 47.762 81.005 1.00 26.05 19 PHE E O 1
ATOM 9523 N N . PRO E 1 20 ? -34.854 45.775 82.049 1.00 29.05 20 PRO E N 1
ATOM 9524 C CA . PRO E 1 20 ? -36.182 45.413 81.548 1.00 36.17 20 PRO E CA 1
ATOM 9525 C C . PRO E 1 20 ? -37.317 45.981 82.418 1.00 29.04 20 PRO E C 1
ATOM 9526 O O . PRO E 1 20 ? -38.218 45.278 82.753 1.00 39.89 20 PRO E O 1
ATOM 9530 N N . TYR E 1 21 ? -37.228 47.216 82.826 1.00 24.53 21 TYR E N 1
ATOM 9531 C CA . TYR E 1 21 ? -38.325 47.839 83.613 1.00 30.99 21 TYR E CA 1
ATOM 9532 C C . TYR E 1 21 ? -39.083 48.757 82.637 1.00 34.06 21 TYR E C 1
ATOM 9533 O O . TYR E 1 21 ? -38.448 49.415 81.768 1.00 32.91 21 TYR E O 1
ATOM 9542 N N . GLN E 1 22 ? -40.381 48.774 82.768 1.00 34.91 22 GLN E N 1
ATOM 9543 C CA . GLN E 1 22 ? -41.246 49.731 82.052 1.00 34.24 22 GLN E CA 1
ATOM 9544 C C . GLN E 1 22 ? -41.153 51.078 82.768 1.00 32.52 22 GLN E C 1
ATOM 9545 O O . GLN E 1 22 ? -41.400 51.164 83.978 1.00 31.17 22 GLN E O 1
ATOM 9551 N N . PRO E 1 23 ? -40.781 52.151 82.028 1.00 33.73 23 PRO E N 1
ATOM 9552 C CA . PRO E 1 23 ? -40.674 53.454 82.674 1.00 33.46 23 PRO E CA 1
ATOM 9553 C C . PRO E 1 23 ? -42.023 54.072 83.045 1.00 32.40 23 PRO E C 1
ATOM 9554 O O . PRO E 1 23 ? -42.959 53.856 82.345 1.00 27.52 23 PRO E O 1
ATOM 9558 N N . ASN E 1 24 ? -42.039 54.837 84.140 1.00 32.55 24 ASN E N 1
ATOM 9559 C CA . ASN E 1 24 ? -43.155 55.683 84.510 1.00 29.66 24 ASN E CA 1
ATOM 9560 C C . ASN E 1 24 ? -42.812 57.124 84.178 1.00 28.68 24 ASN E C 1
ATOM 9561 O O . ASN E 1 24 ? -41.650 57.449 83.986 1.00 27.23 24 ASN E O 1
ATOM 9566 N N . TYR E 1 25 ? -43.823 57.960 84.081 1.00 25.58 25 TYR E N 1
ATOM 9567 C CA . TYR E 1 25 ? -43.691 59.348 83.610 1.00 25.47 25 TYR E CA 1
ATOM 9568 C C . TYR E 1 25 ? -44.512 60.273 84.496 1.00 25.27 25 TYR E C 1
ATOM 9569 O O . TYR E 1 25 ? -45.638 59.883 84.986 1.00 22.50 25 TYR E O 1
ATOM 9578 N N . VAL E 1 26 ? -43.989 61.466 84.728 1.00 20.95 26 VAL E N 1
ATOM 9579 C CA . VAL E 1 26 ? -44.738 62.566 85.371 1.00 27.93 26 VAL E CA 1
ATOM 9580 C C . VAL E 1 26 ? -44.487 63.839 84.569 1.00 27.07 26 VAL E C 1
ATOM 9581 O O . VAL E 1 26 ? -43.357 64.165 84.297 1.00 32.91 26 VAL E O 1
ATOM 9585 N N . ASP E 1 27 ? -45.548 64.504 84.111 1.00 25.53 27 ASP E N 1
ATOM 9586 C CA . ASP E 1 27 ? -45.448 65.707 83.247 1.00 24.78 27 ASP E CA 1
ATOM 9587 C C . ASP E 1 27 ? -46.274 66.901 83.740 1.00 26.47 27 ASP E C 1
ATOM 9588 O O . ASP E 1 27 ? -46.653 67.795 82.963 1.00 25.27 27 ASP E O 1
ATOM 9593 N N . ASP E 1 28 ? -46.555 66.927 85.027 1.00 25.37 28 ASP E N 1
ATOM 9594 C CA . ASP E 1 28 ? -47.225 68.011 85.704 1.00 29.49 28 ASP E CA 1
ATOM 9595 C C . ASP E 1 28 ? -46.488 68.301 87.017 1.00 37.17 28 ASP E C 1
ATOM 9596 O O . ASP E 1 28 ? -47.144 68.593 88.054 1.00 37.65 28 ASP E O 1
ATOM 9601 N N . LEU E 1 29 ? -45.147 68.163 87.041 1.00 30.61 29 LEU E N 1
ATOM 9602 C CA . LEU E 1 29 ? -44.409 68.646 88.194 1.00 34.50 29 LEU E CA 1
ATOM 9603 C C . LEU E 1 29 ? -44.549 70.186 88.251 1.00 31.82 29 LEU E C 1
ATOM 9604 O O . LEU E 1 29 ? -44.394 70.871 87.228 1.00 40.55 29 LEU E O 1
ATOM 9609 N N . GLY E 1 30 ? -44.855 70.693 89.449 1.00 36.53 30 GLY E N 1
ATOM 9610 C CA . GLY E 1 30 ? -44.989 72.133 89.673 1.00 37.85 30 GLY E CA 1
ATOM 9611 C C . GLY E 1 30 ? -43.805 72.965 89.236 1.00 35.07 30 GLY E C 1
ATOM 9612 O O . GLY E 1 30 ? -42.729 72.792 89.764 1.00 33.46 30 GLY E O 1
ATOM 9613 N N . GLY E 1 31 ? -44.004 73.857 88.283 1.00 35.13 31 GLY E N 1
ATOM 9614 C CA . GLY E 1 31 ? -42.952 74.665 87.709 1.00 35.23 31 GLY E CA 1
ATOM 9615 C C . GLY E 1 31 ? -42.347 74.131 86.406 1.00 37.44 31 GLY E C 1
ATOM 9616 O O . GLY E 1 31 ? -41.662 74.885 85.747 1.00 41.05 31 GLY E O 1
ATOM 9617 N N . TYR E 1 32 ? -42.660 72.864 86.037 1.00 35.16 32 TYR E N 1
ATOM 9618 C CA . TYR E 1 32 ? -42.029 72.212 84.895 1.00 42.48 32 TYR E CA 1
ATOM 9619 C C . TYR E 1 32 ? -42.982 71.932 83.753 1.00 46.51 32 TYR E C 1
ATOM 9620 O O . TYR E 1 32 ? -42.724 71.108 82.870 1.00 45.80 32 TYR E O 1
ATOM 9629 N N . GLU E 1 33 ? -44.139 72.618 83.812 1.00 49.11 33 GLU E N 1
ATOM 9630 C CA . GLU E 1 33 ? -45.048 72.697 82.679 1.00 40.78 33 GLU E CA 1
ATOM 9631 C C . GLU E 1 33 ? -45.304 71.270 82.155 1.00 30.66 33 GLU E C 1
ATOM 9632 O O . GLU E 1 33 ? -45.610 70.377 82.947 1.00 28.97 33 GLU E O 1
ATOM 9638 N N A SER E 1 34 ? -45.214 71.089 80.866 0.24 32.39 34 SER E N 1
ATOM 9639 N N B SER E 1 34 ? -45.189 71.080 80.849 0.70 32.33 34 SER E N 1
ATOM 9640 C CA A SER E 1 34 ? -45.500 69.754 80.284 0.30 33.98 34 SER E CA 1
ATOM 9641 C CA B SER E 1 34 ? -45.480 69.803 80.197 0.70 33.22 34 SER E CA 1
ATOM 9642 C C A SER E 1 34 ? -44.232 68.912 80.121 0.30 31.73 34 SER E C 1
ATOM 9643 C C B SER E 1 34 ? -44.274 68.866 80.184 0.70 28.43 34 SER E C 1
ATOM 9644 O O A SER E 1 34 ? -44.149 68.098 79.184 0.30 29.96 34 SER E O 1
ATOM 9645 O O B SER E 1 34 ? -44.288 67.873 79.427 0.70 24.59 34 SER E O 1
ATOM 9650 N N . LEU E 1 35 ? -43.190 69.231 80.863 1.00 31.95 35 LEU E N 1
ATOM 9651 C CA . LEU E 1 35 ? -41.868 68.540 80.701 1.00 31.98 35 LEU E CA 1
ATOM 9652 C C . LEU E 1 35 ? -42.023 67.269 81.418 1.00 35.18 35 LEU E C 1
ATOM 9653 O O . LEU E 1 35 ? -42.325 67.247 82.605 1.00 34.84 35 LEU E O 1
ATOM 9658 N N . ARG E 1 36 ? -41.814 66.151 80.679 1.00 28.67 36 ARG E N 1
ATOM 9659 C CA . ARG E 1 36 ? -42.042 64.812 81.206 1.00 29.68 36 ARG E CA 1
ATOM 9660 C C . ARG E 1 36 ? -40.788 64.196 81.768 1.00 26.68 36 ARG E C 1
ATOM 9661 O O . ARG E 1 36 ? -39.757 64.125 81.074 1.00 31.40 36 ARG E O 1
ATOM 9669 N N . MET E 1 37 ? -40.853 63.772 83.039 1.00 31.51 37 MET E N 1
ATOM 9670 C CA . MET E 1 37 ? -39.753 63.121 83.707 1.00 23.83 37 MET E CA 1
ATOM 9671 C C . MET E 1 37 ? -40.052 61.634 83.700 1.00 29.21 37 MET E C 1
ATOM 9672 O O . MET E 1 37 ? -41.147 61.244 84.087 1.00 24.25 37 MET E O 1
ATOM 9677 N N . ALA E 1 38 ? -39.108 60.826 83.258 1.00 25.91 38 ALA E N 1
ATOM 9678 C CA . ALA E 1 38 ? -39.155 59.353 83.328 1.00 29.19 38 ALA E CA 1
ATOM 9679 C C . ALA E 1 38 ? -38.534 58.862 84.662 1.00 24.78 38 ALA E C 1
ATOM 9680 O O . ALA E 1 38 ? -37.572 59.425 85.140 1.00 24.34 38 ALA E O 1
ATOM 9682 N N . TYR E 1 39 ? -39.109 57.832 85.265 1.00 24.64 39 TYR E N 1
ATOM 9683 C CA . TYR E 1 39 ? -38.571 57.244 86.457 1.00 23.04 39 TYR E CA 1
ATOM 9684 C C . TYR E 1 39 ? -38.943 55.749 86.517 1.00 23.13 39 TYR E C 1
ATOM 9685 O O . TYR E 1 39 ? -40.027 55.346 86.072 1.00 26.06 39 TYR E O 1
ATOM 9694 N N . ILE E 1 40 ? -37.982 54.965 87.019 1.00 24.14 40 ILE E N 1
ATOM 9695 C CA . ILE E 1 40 ? -38.212 53.571 87.376 1.00 26.29 40 ILE E CA 1
ATOM 9696 C C . ILE E 1 40 ? -38.899 53.546 88.733 1.00 29.70 40 ILE E C 1
ATOM 9697 O O . ILE E 1 40 ? -38.482 54.289 89.626 1.00 26.57 40 ILE E O 1
ATOM 9702 N N . ASP E 1 41 ? -39.908 52.652 88.881 1.00 26.26 41 ASP E N 1
ATOM 9703 C CA . ASP E 1 41 ? -40.592 52.410 90.186 1.00 28.32 41 ASP E CA 1
ATOM 9704 C C . ASP E 1 41 ? -40.871 50.930 90.295 1.00 25.65 41 ASP E C 1
ATOM 9705 O O . ASP E 1 41 ? -41.738 50.440 89.614 1.00 27.47 41 ASP E O 1
ATOM 9710 N N . GLU E 1 42 ? -40.143 50.214 91.140 1.00 32.53 42 GLU E N 1
ATOM 9711 C CA . GLU E 1 42 ? -40.157 48.711 91.219 1.00 30.76 42 GLU E CA 1
ATOM 9712 C C . GLU E 1 42 ? -40.218 48.323 92.678 1.00 28.55 42 GLU E C 1
ATOM 9713 O O . GLU E 1 42 ? -39.816 49.121 93.537 1.00 28.22 42 GLU E O 1
ATOM 9719 N N . GLY E 1 43 ? -40.731 47.118 92.938 1.00 29.25 43 GLY E N 1
ATOM 9720 C CA . GLY E 1 43 ? -40.986 46.634 94.279 1.00 35.55 43 GLY E CA 1
ATOM 9721 C C . GLY E 1 43 ? -42.380 46.938 94.730 1.00 39.74 43 GLY E C 1
ATOM 9722 O O . GLY E 1 43 ? -43.090 47.698 94.063 1.00 44.71 43 GLY E O 1
ATOM 9723 N N . ASP E 1 44 ? -42.787 46.384 95.876 1.00 48.10 44 ASP E N 1
ATOM 9724 C CA . ASP E 1 44 ? -44.151 46.555 96.375 1.00 50.38 44 ASP E CA 1
ATOM 9725 C C . ASP E 1 44 ? -44.326 48.014 96.799 1.00 51.58 44 ASP E C 1
ATOM 9726 O O . ASP E 1 44 ? -43.439 48.599 97.471 1.00 55.51 44 ASP E O 1
ATOM 9731 N N . LYS E 1 45 ? -45.414 48.646 96.320 1.00 55.86 45 LYS E N 1
ATOM 9732 C CA . LYS E 1 45 ? -45.671 50.072 96.596 1.00 56.03 45 LYS E CA 1
ATOM 9733 C C . LYS E 1 45 ? -45.785 50.432 98.095 1.00 56.42 45 LYS E C 1
ATOM 9734 O O . LYS E 1 45 ? -45.503 51.549 98.526 1.00 54.83 45 LYS E O 1
ATOM 9740 N N . ASP E 1 46 ? -46.243 49.458 98.876 1.00 58.68 46 ASP E N 1
ATOM 9741 C CA . ASP E 1 46 ? -46.349 49.547 100.345 1.00 62.06 46 ASP E CA 1
ATOM 9742 C C . ASP E 1 46 ? -45.116 49.003 101.065 1.00 55.50 46 ASP E C 1
ATOM 9743 O O . ASP E 1 46 ? -45.198 48.624 102.247 1.00 56.27 46 ASP E O 1
ATOM 9748 N N . SER E 1 47 ? -43.970 48.911 100.381 1.00 55.26 47 SER E N 1
ATOM 9749 C CA . SER E 1 47 ? -42.709 48.503 101.035 1.00 46.39 47 SER E CA 1
ATOM 9750 C C . SER E 1 47 ? -42.410 49.459 102.179 1.00 48.66 47 SER E C 1
ATOM 9751 O O . SER E 1 47 ? -42.750 50.595 102.096 1.00 50.39 47 SER E O 1
ATOM 9754 N N . GLU E 1 48 ? -41.743 48.988 103.222 1.00 51.10 48 GLU E N 1
ATOM 9755 C CA . GLU E 1 48 ? -41.305 49.834 104.325 1.00 52.58 48 GLU E CA 1
ATOM 9756 C C . GLU E 1 48 ? -40.458 51.014 103.829 1.00 45.65 48 GLU E C 1
ATOM 9757 O O . GLU E 1 48 ? -40.774 52.175 104.076 1.00 41.02 48 GLU E O 1
ATOM 9763 N N . TYR E 1 49 ? -39.439 50.691 103.041 1.00 32.46 49 TYR E N 1
ATOM 9764 C CA . TYR E 1 49 ? -38.388 51.630 102.634 1.00 35.22 49 TYR E CA 1
ATOM 9765 C C . TYR E 1 49 ? -38.375 51.818 101.110 1.00 27.54 49 TYR E C 1
ATOM 9766 O O . TYR E 1 49 ? -38.702 50.873 100.396 1.00 26.65 49 TYR E O 1
ATOM 9775 N N . THR E 1 50 ? -38.032 53.042 100.658 1.00 28.47 50 THR E N 1
ATOM 9776 C CA . THR E 1 50 ? -37.849 53.363 99.221 1.00 28.14 50 THR E CA 1
ATOM 9777 C C . THR E 1 50 ? -36.430 53.786 98.995 1.00 25.67 50 THR E C 1
ATOM 9778 O O . THR E 1 50 ? -35.993 54.736 99.620 1.00 27.72 50 THR E O 1
ATOM 9782 N N . PHE E 1 51 ? -35.700 53.088 98.115 1.00 23.87 51 PHE E N 1
ATOM 9783 C CA . PHE E 1 51 ? -34.349 53.482 97.696 1.00 23.14 51 PHE E CA 1
ATOM 9784 C C . PHE E 1 51 ? -34.463 54.453 96.527 1.00 24.49 51 PHE E C 1
ATOM 9785 O O . PHE E 1 51 ? -34.863 54.068 95.411 1.00 25.33 51 PHE E O 1
ATOM 9793 N N . LEU E 1 52 ? -34.161 55.735 96.794 1.00 28.17 52 LEU E N 1
ATOM 9794 C CA . LEU E 1 52 ? -34.265 56.777 95.787 1.00 21.42 52 LEU E CA 1
ATOM 9795 C C . LEU E 1 52 ? -32.851 56.915 95.189 1.00 25.52 52 LEU E C 1
ATOM 9796 O O . LEU E 1 52 ? -31.948 57.338 95.905 1.00 23.24 52 LEU E O 1
ATOM 9801 N N . CYS E 1 53 ? -32.699 56.455 93.929 1.00 24.87 53 CYS E N 1
ATOM 9802 C CA . CYS E 1 53 ? -31.377 56.275 93.297 1.00 22.46 53 CYS E CA 1
ATOM 9803 C C . CYS E 1 53 ? -31.228 57.378 92.254 1.00 23.06 53 CYS E C 1
ATOM 9804 O O . CYS E 1 53 ? -31.944 57.393 91.296 1.00 21.86 53 CYS E O 1
ATOM 9807 N N . LEU E 1 54 ? -30.300 58.296 92.515 1.00 30.82 54 LEU E N 1
ATOM 9808 C CA . LEU E 1 54 ? -30.041 59.529 91.696 1.00 22.86 54 LEU E CA 1
ATOM 9809 C C . LEU E 1 54 ? -28.724 59.382 90.936 1.00 21.33 54 LEU E C 1
ATOM 9810 O O . LEU E 1 54 ? -27.718 59.231 91.521 1.00 20.63 54 LEU E O 1
ATOM 9815 N N . HIS E 1 55 ? -28.821 59.485 89.602 1.00 18.03 55 HIS E N 1
ATOM 9816 C CA . HIS E 1 55 ? -27.693 59.515 88.692 1.00 18.98 55 HIS E CA 1
ATOM 9817 C C . HIS E 1 55 ? -27.199 60.975 88.542 1.00 18.68 55 HIS E C 1
ATOM 9818 O O . HIS E 1 55 ? -27.932 61.904 88.961 1.00 19.17 55 HIS E O 1
ATOM 9825 N N . GLY E 1 56 ? -26.044 61.134 87.906 1.00 19.88 56 GLY E N 1
ATOM 9826 C CA . GLY E 1 56 ? -25.491 62.439 87.491 1.00 23.20 56 GLY E CA 1
ATOM 9827 C C . GLY E 1 56 ? -25.099 62.449 86.017 1.00 22.99 56 GLY E C 1
ATOM 9828 O O . GLY E 1 56 ? -25.788 61.852 85.161 1.00 20.01 56 GLY E O 1
ATOM 9829 N N . GLU E 1 57 ? -23.986 63.107 85.738 1.00 24.49 57 GLU E N 1
ATOM 9830 C CA . GLU E 1 57 ? -23.399 63.319 84.423 1.00 28.73 57 GLU E CA 1
ATOM 9831 C C . GLU E 1 57 ? -22.624 62.083 83.939 1.00 32.03 57 GLU E C 1
ATOM 9832 O O . GLU E 1 57 ? -21.871 61.548 84.737 1.00 38.80 57 GLU E O 1
ATOM 9838 N N . PRO E 1 58 ? -22.726 61.648 82.665 1.00 25.65 58 PRO E N 1
ATOM 9839 C CA . PRO E 1 58 ? -23.786 61.889 81.696 1.00 24.32 58 PRO E CA 1
ATOM 9840 C C . PRO E 1 58 ? -24.661 60.645 81.544 1.00 23.02 58 PRO E C 1
ATOM 9841 O O . PRO E 1 58 ? -24.807 60.102 80.450 1.00 22.99 58 PRO E O 1
ATOM 9845 N N . THR E 1 59 ? -25.234 60.205 82.662 1.00 23.57 59 THR E N 1
ATOM 9846 C CA . THR E 1 59 ? -25.885 58.885 82.762 1.00 25.72 59 THR E CA 1
ATOM 9847 C C . THR E 1 59 ? -27.390 58.992 82.845 1.00 23.90 59 THR E C 1
ATOM 9848 O O . THR E 1 59 ? -27.933 60.041 82.501 1.00 23.43 59 THR E O 1
ATOM 9852 N N . TRP E 1 60 ? -28.075 57.903 83.263 1.00 21.39 60 TRP E N 1
ATOM 9853 C CA . TRP E 1 60 ? -29.515 57.903 83.547 1.00 19.57 60 TRP E CA 1
ATOM 9854 C C . TRP E 1 60 ? -29.770 56.693 84.457 1.00 22.03 60 TRP E C 1
ATOM 9855 O O . TRP E 1 60 ? -28.785 56.077 84.877 1.00 21.05 60 TRP E O 1
ATOM 9866 N N . SER E 1 61 ? -31.031 56.375 84.748 1.00 21.01 61 SER E N 1
ATOM 9867 C CA . SER E 1 61 ? -31.423 55.298 85.700 1.00 19.95 61 SER E CA 1
ATOM 9868 C C . SER E 1 61 ? -30.828 53.911 85.289 1.00 22.38 61 SER E C 1
ATOM 9869 O O . SER E 1 61 ? -30.664 53.066 86.165 1.00 19.87 61 SER E O 1
ATOM 9872 N N . TYR E 1 62 ? -30.509 53.737 83.994 1.00 19.57 62 TYR E N 1
ATOM 9873 C CA . TYR E 1 62 ? -29.793 52.552 83.499 1.00 23.78 62 TYR E CA 1
ATOM 9874 C C . TYR E 1 62 ? -28.535 52.224 84.306 1.00 18.56 62 TYR E C 1
ATOM 9875 O O . TYR E 1 62 ? -28.193 51.057 84.499 1.00 20.68 62 TYR E O 1
ATOM 9884 N N . LEU E 1 63 ? -27.881 53.278 84.804 1.00 18.40 63 LEU E N 1
ATOM 9885 C CA . LEU E 1 63 ? -26.698 53.157 85.620 1.00 18.67 63 LEU E CA 1
ATOM 9886 C C . LEU E 1 63 ? -26.916 52.307 86.886 1.00 19.98 63 LEU E C 1
ATOM 9887 O O . LEU E 1 63 ? -25.927 51.708 87.418 1.00 22.37 63 LEU E O 1
ATOM 9892 N N . TYR E 1 64 ? -28.157 52.313 87.386 1.00 20.82 64 TYR E N 1
ATOM 9893 C CA . TYR E 1 64 ? -28.550 51.616 88.610 1.00 22.76 64 TYR E CA 1
ATOM 9894 C C . TYR E 1 64 ? -29.104 50.199 88.365 1.00 22.33 64 TYR E C 1
ATOM 9895 O O . TYR E 1 64 ? -29.549 49.563 89.307 1.00 22.09 64 TYR E O 1
ATOM 9904 N N . ARG E 1 65 ? -29.003 49.696 87.136 1.00 26.97 65 ARG E N 1
ATOM 9905 C CA . ARG E 1 65 ? -29.575 48.382 86.740 1.00 24.70 65 ARG E CA 1
ATOM 9906 C C . ARG E 1 65 ? -29.038 47.196 87.548 1.00 20.95 65 ARG E C 1
ATOM 9907 O O . ARG E 1 65 ? -29.750 46.190 87.644 1.00 19.65 65 ARG E O 1
ATOM 9915 N N . LYS E 1 66 ? -27.823 47.275 88.067 1.00 20.24 66 LYS E N 1
ATOM 9916 C CA . LYS E 1 66 ? -27.229 46.156 88.803 1.00 19.27 66 LYS E CA 1
ATOM 9917 C C . LYS E 1 66 ? -27.639 46.249 90.286 1.00 20.83 66 LYS E C 1
ATOM 9918 O O . LYS E 1 66 ? -27.695 45.227 90.931 1.00 21.33 66 LYS E O 1
ATOM 9924 N N . MET E 1 67 ? -27.976 47.472 90.788 1.00 23.85 67 MET E N 1
ATOM 9925 C CA . MET E 1 67 ? -28.327 47.742 92.203 1.00 24.54 67 MET E CA 1
ATOM 9926 C C . MET E 1 67 ? -29.780 47.485 92.467 1.00 25.32 67 MET E C 1
ATOM 9927 O O . MET E 1 67 ? -30.133 46.878 93.496 1.00 35.13 67 MET E O 1
ATOM 9932 N N . ILE E 1 68 ? -30.625 47.928 91.574 1.00 26.70 68 ILE E N 1
ATOM 9933 C CA . ILE E 1 68 ? -32.099 47.799 91.677 1.00 31.06 68 ILE E CA 1
ATOM 9934 C C . ILE E 1 68 ? -32.560 46.386 92.081 1.00 30.23 68 ILE E C 1
ATOM 9935 O O . ILE E 1 68 ? -33.296 46.264 93.065 1.00 31.41 68 ILE E O 1
ATOM 9940 N N . PRO E 1 69 ? -32.110 45.328 91.386 1.00 30.70 69 PRO E N 1
ATOM 9941 C CA . PRO E 1 69 ? -32.565 43.975 91.764 1.00 29.12 69 PRO E CA 1
ATOM 9942 C C . PRO E 1 69 ? -32.157 43.528 93.158 1.00 29.53 69 PRO E C 1
ATOM 9943 O O . PRO E 1 69 ? -32.888 42.731 93.770 1.00 30.97 69 PRO E O 1
ATOM 9947 N N . VAL E 1 70 ? -31.020 44.025 93.653 1.00 29.11 70 VAL E N 1
ATOM 9948 C CA . VAL E 1 70 ? -30.585 43.704 95.006 1.00 30.29 70 VAL E CA 1
ATOM 9949 C C . VAL E 1 70 ? -31.566 44.295 96.038 1.00 25.99 70 VAL E C 1
ATOM 9950 O O . VAL E 1 70 ? -31.939 43.625 96.987 1.00 28.95 70 VAL E O 1
ATOM 9954 N N . PHE E 1 71 ? -31.955 45.548 95.844 1.00 21.85 71 PHE E N 1
ATOM 9955 C CA . PHE E 1 71 ? -32.927 46.222 96.710 1.00 23.81 71 PHE E CA 1
ATOM 9956 C C . PHE E 1 71 ? -34.350 45.601 96.633 1.00 24.49 71 PHE E C 1
ATOM 9957 O O . PHE E 1 71 ? -35.016 45.404 97.679 1.00 27.87 71 PHE E O 1
ATOM 9965 N N . THR E 1 72 ? -34.832 45.294 95.433 1.00 27.52 72 THR E N 1
ATOM 9966 C CA . THR E 1 72 ? -36.150 44.725 95.262 1.00 32.17 72 THR E CA 1
ATOM 9967 C C . THR E 1 72 ? -36.206 43.254 95.728 1.00 35.85 72 THR E C 1
ATOM 9968 O O . THR E 1 72 ? -37.235 42.837 96.230 1.00 37.67 72 THR E O 1
ATOM 9972 N N . ASP E 1 73 ? -35.112 42.512 95.587 1.00 39.07 73 ASP E N 1
ATOM 9973 C CA . ASP E 1 73 ? -35.015 41.143 96.106 1.00 39.15 73 ASP E CA 1
ATOM 9974 C C . ASP E 1 73 ? -35.127 41.104 97.615 1.00 37.29 73 ASP E C 1
ATOM 9975 O O . ASP E 1 73 ? -35.578 40.119 98.151 1.00 40.99 73 ASP E O 1
ATOM 9980 N N . ALA E 1 74 ? -34.775 42.204 98.286 1.00 33.40 74 ALA E N 1
ATOM 9981 C CA . ALA E 1 74 ? -34.780 42.275 99.741 1.00 35.19 74 ALA E CA 1
ATOM 9982 C C . ALA E 1 74 ? -36.089 42.817 100.296 1.00 32.76 74 ALA E C 1
ATOM 9983 O O . ALA E 1 74 ? -36.170 43.058 101.484 1.00 35.33 74 ALA E O 1
ATOM 9985 N N . GLY E 1 75 ? -37.072 43.039 99.421 1.00 31.90 75 GLY E N 1
ATOM 9986 C CA . GLY E 1 75 ? -38.381 43.475 99.779 1.00 31.65 75 GLY E CA 1
ATOM 9987 C C . GLY E 1 75 ? -38.670 44.947 99.778 1.00 37.53 75 GLY E C 1
ATOM 9988 O O . GLY E 1 75 ? -39.695 45.375 100.334 1.00 37.90 75 GLY E O 1
ATOM 9989 N N . HIS E 1 76 ? -37.776 45.752 99.177 1.00 28.88 76 HIS E N 1
ATOM 9990 C CA . HIS E 1 76 ? -37.927 47.216 99.175 1.00 25.59 76 HIS E CA 1
ATOM 9991 C C . HIS E 1 76 ? -38.407 47.748 97.828 1.00 26.61 76 HIS E C 1
ATOM 9992 O O . HIS E 1 76 ? -38.445 47.010 96.835 1.00 23.85 76 HIS E O 1
ATOM 9999 N N . ARG E 1 77 ? -38.840 49.000 97.841 1.00 26.69 77 ARG E N 1
ATOM 10000 C CA . ARG E 1 77 ? -39.244 49.744 96.662 1.00 29.26 77 ARG E CA 1
ATOM 10001 C C . ARG E 1 77 ? -37.995 50.556 96.181 1.00 28.31 77 ARG E C 1
ATOM 10002 O O . ARG E 1 77 ? -37.155 50.958 96.980 1.00 31.46 77 ARG E O 1
ATOM 10010 N N . VAL E 1 78 ? -37.901 50.756 94.861 1.00 27.83 78 VAL E N 1
ATOM 10011 C CA . VAL E 1 78 ? -36.837 51.560 94.261 1.00 26.64 78 VAL E CA 1
ATOM 10012 C C . VAL E 1 78 ? -37.469 52.594 93.340 1.00 23.26 78 VAL E C 1
ATOM 10013 O O . VAL E 1 78 ? -38.330 52.265 92.560 1.00 27.40 78 VAL E O 1
ATOM 10017 N N . VAL E 1 79 ? -37.040 53.857 93.487 1.00 24.10 79 VAL E N 1
ATOM 10018 C CA . VAL E 1 79 ? -37.411 54.932 92.557 1.00 25.14 79 VAL E CA 1
ATOM 10019 C C . VAL E 1 79 ? -36.120 55.491 92.005 1.00 24.55 79 VAL E C 1
ATOM 10020 O O . VAL E 1 79 ? -35.264 55.902 92.782 1.00 25.07 79 VAL E O 1
ATOM 10024 N N . ALA E 1 80 ? -35.985 55.480 90.660 1.00 24.14 80 ALA E N 1
ATOM 10025 C CA . ALA E 1 80 ? -34.741 55.934 90.003 1.00 26.49 80 ALA E CA 1
ATOM 10026 C C . ALA E 1 80 ? -35.159 56.839 88.850 1.00 21.17 80 ALA E C 1
ATOM 10027 O O . ALA E 1 80 ? -35.541 56.340 87.793 1.00 18.01 80 ALA E O 1
ATOM 10029 N N . PRO E 1 81 ? -35.155 58.168 89.079 1.00 22.41 81 PRO E N 1
ATOM 10030 C CA . PRO E 1 81 ? -35.578 59.098 88.014 1.00 19.01 81 PRO E CA 1
ATOM 10031 C C . PRO E 1 81 ? -34.432 59.375 87.050 1.00 20.87 81 PRO E C 1
ATOM 10032 O O . PRO E 1 81 ? -33.258 59.281 87.410 1.00 23.55 81 PRO E O 1
ATOM 10036 N N . ASP E 1 82 ? -34.816 59.698 85.817 1.00 22.19 82 ASP E N 1
ATOM 10037 C CA . ASP E 1 82 ? -33.964 60.308 84.848 1.00 23.00 82 ASP E CA 1
ATOM 10038 C C . ASP E 1 82 ? -34.145 61.820 84.963 1.00 25.50 82 ASP E C 1
ATOM 10039 O O . ASP E 1 82 ? -35.246 62.356 84.787 1.00 21.12 82 ASP E O 1
ATOM 10044 N N . LEU E 1 83 ? -33.061 62.524 85.267 1.00 25.00 83 LEU E N 1
ATOM 10045 C CA . LEU E 1 83 ? -33.080 63.982 85.323 1.00 25.12 83 LEU E CA 1
ATOM 10046 C C . LEU E 1 83 ? -33.488 64.529 83.974 1.00 22.93 83 LEU E C 1
ATOM 10047 O O . LEU E 1 83 ? -33.233 63.883 82.906 1.00 26.99 83 LEU E O 1
ATOM 10052 N N . PHE E 1 84 ? -34.116 65.714 83.980 1.00 27.30 84 PHE E N 1
ATOM 10053 C CA . PHE E 1 84 ? -34.381 66.416 82.746 1.00 31.67 84 PHE E CA 1
ATOM 10054 C C . PHE E 1 84 ? -33.037 66.629 82.010 1.00 31.24 84 PHE E C 1
ATOM 10055 O O . PHE E 1 84 ? -32.041 67.034 82.655 1.00 35.44 84 PHE E O 1
ATOM 10063 N N . GLY E 1 85 ? -33.032 66.380 80.694 1.00 24.74 85 GLY E N 1
ATOM 10064 C CA . GLY E 1 85 ? -31.836 66.351 79.871 1.00 25.84 85 GLY E CA 1
ATOM 10065 C C . GLY E 1 85 ? -31.210 64.974 79.719 1.00 22.12 85 GLY E C 1
ATOM 10066 O O . GLY E 1 85 ? -30.276 64.834 78.942 1.00 30.48 85 GLY E O 1
ATOM 10067 N N . PHE E 1 86 ? -31.742 63.965 80.450 1.00 22.34 86 PHE E N 1
ATOM 10068 C CA . PHE E 1 86 ? -31.100 62.619 80.501 1.00 22.33 86 PHE E CA 1
ATOM 10069 C C . PHE E 1 86 ? -32.124 61.502 80.317 1.00 25.15 86 PHE E C 1
ATOM 10070 O O . PHE E 1 86 ? -33.349 61.693 80.525 1.00 22.83 86 PHE E O 1
ATOM 10078 N N . GLY E 1 87 ? -31.621 60.352 79.887 1.00 25.49 87 GLY E N 1
ATOM 10079 C CA . GLY E 1 87 ? -32.374 59.118 79.823 1.00 24.09 87 GLY E CA 1
ATOM 10080 C C . GLY E 1 87 ? -33.581 59.225 78.929 1.00 27.78 87 GLY E C 1
ATOM 10081 O O . GLY E 1 87 ? -33.482 59.712 77.767 1.00 24.90 87 GLY E O 1
ATOM 10082 N N . ARG E 1 88 ? -34.742 58.881 79.478 1.00 24.96 88 ARG E N 1
ATOM 10083 C CA . ARG E 1 88 ? -35.996 58.956 78.738 1.00 28.37 88 ARG E CA 1
ATOM 10084 C C . ARG E 1 88 ? -36.790 60.234 79.040 1.00 32.00 88 ARG E C 1
ATOM 10085 O O . ARG E 1 88 ? -37.873 60.433 78.488 1.00 28.23 88 ARG E O 1
ATOM 10093 N N . SER E 1 89 ? -36.263 61.095 79.910 1.00 25.31 89 SER E N 1
ATOM 10094 C CA . SER E 1 89 ? -36.955 62.332 80.250 1.00 30.09 89 SER E CA 1
ATOM 10095 C C . SER E 1 89 ? -36.825 63.292 79.117 1.00 28.87 89 SER E C 1
ATOM 10096 O O . SER E 1 89 ? -35.969 63.143 78.267 1.00 22.68 89 SER E O 1
ATOM 10099 N N . ASP E 1 90 ? -37.670 64.326 79.135 1.00 27.85 90 ASP E N 1
ATOM 10100 C CA . ASP E 1 90 ? -37.558 65.392 78.135 1.00 28.86 90 ASP E CA 1
ATOM 10101 C C . ASP E 1 90 ? -36.318 66.214 78.352 1.00 26.92 90 ASP E C 1
ATOM 10102 O O . ASP E 1 90 ? -35.809 66.315 79.479 1.00 24.47 90 ASP E O 1
ATOM 10107 N N . LYS E 1 91 ? -35.850 66.828 77.259 1.00 30.17 91 LYS E N 1
ATOM 10108 C CA . LYS E 1 91 ? -34.535 67.496 77.225 1.00 28.77 91 LYS E CA 1
ATOM 10109 C C . LYS E 1 91 ? -34.635 68.946 76.743 1.00 28.25 91 LYS E C 1
ATOM 10110 O O . LYS E 1 91 ? -34.678 69.178 75.537 1.00 32.34 91 LYS E O 1
ATOM 10116 N N . PRO E 1 92 ? -34.690 69.917 77.672 1.00 27.22 92 PRO E N 1
ATOM 10117 C CA . PRO E 1 92 ? -34.588 71.331 77.279 1.00 32.92 92 PRO E CA 1
ATOM 10118 C C . PRO E 1 92 ? -33.434 71.618 76.354 1.00 39.24 92 PRO E C 1
ATOM 10119 O O . PRO E 1 92 ? -32.384 70.978 76.486 1.00 47.61 92 PRO E O 1
ATOM 10123 N N . ILE E 1 93 ? -33.664 72.509 75.373 1.00 41.04 93 ILE E N 1
ATOM 10124 C CA . ILE E 1 93 ? -32.689 72.813 74.354 1.00 36.65 93 ILE E CA 1
ATOM 10125 C C . ILE E 1 93 ? -31.961 74.129 74.618 1.00 37.10 93 ILE E C 1
ATOM 10126 O O . ILE E 1 93 ? -31.052 74.431 73.905 1.00 44.07 93 ILE E O 1
ATOM 10131 N N . GLU E 1 94 ? -32.356 74.885 75.631 1.00 36.80 94 GLU E N 1
ATOM 10132 C CA . GLU E 1 94 ? -31.712 76.138 75.998 1.00 39.20 94 GLU E CA 1
ATOM 10133 C C . GLU E 1 94 ? -30.806 75.967 77.198 1.00 40.14 94 GLU E C 1
ATOM 10134 O O . GLU E 1 94 ? -31.247 75.452 78.233 1.00 45.05 94 GLU E O 1
ATOM 10140 N N . ASP E 1 95 ? -29.565 76.378 77.022 1.00 38.41 95 ASP E N 1
ATOM 10141 C CA . ASP E 1 95 ? -28.516 76.301 77.989 1.00 38.66 95 ASP E CA 1
ATOM 10142 C C . ASP E 1 95 ? -28.929 76.787 79.365 1.00 34.17 95 ASP E C 1
ATOM 10143 O O . ASP E 1 95 ? -28.729 76.109 80.293 1.00 29.86 95 ASP E O 1
ATOM 10148 N N . SER E 1 96 ? -29.547 77.953 79.454 1.00 32.58 96 SER E N 1
ATOM 10149 C CA . SER E 1 96 ? -29.833 78.623 80.741 1.00 34.12 96 SER E CA 1
ATOM 10150 C C . SER E 1 96 ? -30.899 77.965 81.580 1.00 35.06 96 SER E C 1
ATOM 10151 O O . SER E 1 96 ? -31.030 78.311 82.764 1.00 37.01 96 SER E O 1
ATOM 10154 N N . VAL E 1 97 ? -31.716 77.094 80.987 1.00 32.09 97 VAL E N 1
ATOM 10155 C CA . VAL E 1 97 ? -32.734 76.364 81.755 1.00 30.42 97 VAL E CA 1
ATOM 10156 C C . VAL E 1 97 ? -32.097 75.440 82.755 1.00 30.76 97 VAL E C 1
ATOM 10157 O O . VAL E 1 97 ? -32.617 75.239 83.870 1.00 32.04 97 VAL E O 1
ATOM 10161 N N . TYR E 1 98 ? -30.995 74.806 82.358 1.00 33.39 98 TYR E N 1
ATOM 10162 C CA . TYR E 1 98 ? -30.253 73.927 83.293 1.00 27.89 98 TYR E CA 1
ATOM 10163 C C . TYR E 1 98 ? -29.456 74.750 84.260 1.00 28.11 98 TYR E C 1
ATOM 10164 O O . TYR E 1 98 ? -28.676 75.583 83.826 1.00 44.15 98 TYR E O 1
ATOM 10173 N N . ASN E 1 99 ? -29.659 74.494 85.561 1.00 33.53 99 ASN E N 1
ATOM 10174 C CA . ASN E 1 99 ? -28.864 75.077 86.659 1.00 33.86 99 ASN E CA 1
ATOM 10175 C C . ASN E 1 99 ? -29.155 74.246 87.914 1.00 30.05 99 ASN E C 1
ATOM 10176 O O . ASN E 1 99 ? -30.016 73.337 87.866 1.00 37.57 99 ASN E O 1
ATOM 10181 N N . PHE E 1 100 ? -28.475 74.547 89.019 1.00 29.68 100 PHE E N 1
ATOM 10182 C CA . PHE E 1 100 ? -28.608 73.829 90.277 1.00 28.26 100 PHE E CA 1
ATOM 10183 C C . PHE E 1 100 ? -30.035 73.812 90.804 1.00 26.59 100 PHE E C 1
ATOM 10184 O O . PHE E 1 100 ? -30.566 72.782 91.122 1.00 29.76 100 PHE E O 1
ATOM 10192 N N . GLU E 1 101 ? -30.690 74.967 90.792 1.00 31.98 101 GLU E N 1
ATOM 10193 C CA . GLU E 1 101 ? -32.078 75.048 91.243 1.00 34.09 101 GLU E CA 1
ATOM 10194 C C . GLU E 1 101 ? -33.008 74.179 90.382 1.00 32.06 101 GLU E C 1
ATOM 10195 O O . GLU E 1 101 ? -33.763 73.359 90.904 1.00 34.61 101 GLU E O 1
ATOM 10201 N N . PHE E 1 102 ? -32.945 74.370 89.066 1.00 28.20 102 PHE E N 1
ATOM 10202 C CA . PHE E 1 102 ? -33.770 73.624 88.106 1.00 25.93 102 PHE E CA 1
ATOM 10203 C C . PHE E 1 102 ? -33.814 72.134 88.464 1.00 26.58 102 PHE E C 1
ATOM 10204 O O . PHE E 1 102 ? -34.906 71.535 88.559 1.00 26.43 102 PHE E O 1
ATOM 10212 N N . HIS E 1 103 ? -32.610 71.550 88.653 1.00 26.86 103 HIS E N 1
ATOM 10213 C CA . HIS E 1 103 ? -32.473 70.110 88.920 1.00 30.03 103 HIS E CA 1
ATOM 10214 C C . HIS E 1 103 ? -32.961 69.731 90.321 1.00 30.42 103 HIS E C 1
ATOM 10215 O O . HIS E 1 103 ? -33.753 68.765 90.469 1.00 27.33 103 HIS E O 1
ATOM 10222 N N . ARG E 1 104 ? -32.491 70.472 91.325 1.00 28.21 104 ARG E N 1
ATOM 10223 C CA . ARG E 1 104 ? -32.824 70.214 92.716 1.00 27.65 104 ARG E CA 1
ATOM 10224 C C . ARG E 1 104 ? -34.352 70.233 92.919 1.00 24.38 104 ARG E C 1
ATOM 10225 O O . ARG E 1 104 ? -34.896 69.287 93.483 1.00 24.95 104 ARG E O 1
ATOM 10233 N N . ASN E 1 105 ? -34.995 71.273 92.382 1.00 35.24 105 ASN E N 1
ATOM 10234 C CA . ASN E 1 105 ? -36.442 71.438 92.552 1.00 31.29 105 ASN E CA 1
ATOM 10235 C C . ASN E 1 105 ? -37.209 70.340 91.847 1.00 30.62 105 ASN E C 1
ATOM 10236 O O . ASN E 1 105 ? -38.214 69.901 92.394 1.00 25.67 105 ASN E O 1
ATOM 10241 N N . SER E 1 106 ? -36.738 69.872 90.687 1.00 26.90 106 SER E N 1
ATOM 10242 C CA . SER E 1 106 ? -37.394 68.755 90.011 1.00 25.03 106 SER E CA 1
ATOM 10243 C C . SER E 1 106 ? -37.457 67.529 90.869 1.00 28.46 106 SER E C 1
ATOM 10244 O O . SER E 1 106 ? -38.476 66.799 90.861 1.00 25.66 106 SER E O 1
ATOM 10247 N N . LEU E 1 107 ? -36.366 67.284 91.626 1.00 28.05 107 LEU E N 1
ATOM 10248 C CA . LEU E 1 107 ? -36.300 66.122 92.510 1.00 31.75 107 LEU E CA 1
ATOM 10249 C C . LEU E 1 107 ? -37.209 66.301 93.731 1.00 33.28 107 LEU E C 1
ATOM 10250 O O . LEU E 1 107 ? -37.924 65.366 94.117 1.00 33.43 107 LEU E O 1
ATOM 10255 N N . ILE E 1 108 ? -37.150 67.491 94.329 1.00 30.66 108 ILE E N 1
ATOM 10256 C CA . ILE E 1 108 ? -38.085 67.856 95.412 1.00 38.43 108 ILE E CA 1
ATOM 10257 C C . ILE E 1 108 ? -39.562 67.621 94.989 1.00 36.87 108 ILE E C 1
ATOM 10258 O O . ILE E 1 108 ? -40.280 66.983 95.754 1.00 36.75 108 ILE E O 1
ATOM 10263 N N . GLN E 1 109 ? -39.954 68.093 93.790 1.00 35.84 109 GLN E N 1
ATOM 10264 C CA . GLN E 1 109 ? -41.321 67.939 93.259 1.00 37.03 109 GLN E CA 1
ATOM 10265 C C . GLN E 1 109 ? -41.706 66.477 93.013 1.00 37.71 109 GLN E C 1
ATOM 10266 O O . GLN E 1 109 ? -42.833 66.079 93.304 1.00 26.14 109 GLN E O 1
ATOM 10272 N N . LEU E 1 110 ? -40.741 65.680 92.531 1.00 27.82 110 LEU E N 1
ATOM 10273 C CA . LEU E 1 110 ? -40.970 64.244 92.268 1.00 25.73 110 LEU E CA 1
ATOM 10274 C C . LEU E 1 110 ? -41.209 63.551 93.594 1.00 24.23 110 LEU E C 1
ATOM 10275 O O . LEU E 1 110 ? -42.164 62.743 93.724 1.00 26.81 110 LEU E O 1
ATOM 10280 N N . ILE E 1 111 ? -40.370 63.861 94.581 1.00 25.83 111 ILE E N 1
ATOM 10281 C CA . ILE E 1 111 ? -40.490 63.266 95.912 1.00 30.73 111 ILE E CA 1
ATOM 10282 C C . ILE E 1 111 ? -41.907 63.542 96.514 1.00 36.52 111 ILE E C 1
ATOM 10283 O O . ILE E 1 111 ? -42.538 62.614 97.042 1.00 28.51 111 ILE E O 1
ATOM 10288 N N . GLU E 1 112 ? -42.368 64.792 96.397 1.00 36.51 112 GLU E N 1
ATOM 10289 C CA . GLU E 1 112 ? -43.652 65.204 96.941 1.00 37.75 112 GLU E CA 1
ATOM 10290 C C . GLU E 1 112 ? -44.806 64.667 96.117 1.00 40.02 112 GLU E C 1
ATOM 10291 O O . GLU E 1 112 ? -45.832 64.315 96.692 1.00 41.48 112 GLU E O 1
ATOM 10297 N N . HIS E 1 113 ? -44.606 64.510 94.800 1.00 40.21 113 HIS E N 1
ATOM 10298 C CA . HIS E 1 113 ? -45.590 63.925 93.906 1.00 36.21 113 HIS E CA 1
ATOM 10299 C C . HIS E 1 113 ? -45.899 62.452 94.188 1.00 39.26 113 HIS E C 1
ATOM 10300 O O . HIS E 1 113 ? -47.094 62.056 94.191 1.00 38.88 113 HIS E O 1
ATOM 10307 N N . LEU E 1 114 ? -44.864 61.667 94.440 1.00 34.81 114 LEU E N 1
ATOM 10308 C CA . LEU E 1 114 ? -45.009 60.243 94.822 1.00 30.49 114 LEU E CA 1
ATOM 10309 C C . LEU E 1 114 ? -45.173 60.045 96.332 1.00 32.81 114 LEU E C 1
ATOM 10310 O O . LEU E 1 114 ? -45.344 58.932 96.771 1.00 37.94 114 LEU E O 1
ATOM 10315 N N . ASP E 1 115 ? -45.034 61.138 97.094 1.00 33.90 115 ASP E N 1
ATOM 10316 C CA . ASP E 1 115 ? -45.159 61.129 98.527 1.00 38.97 115 ASP E CA 1
ATOM 10317 C C . ASP E 1 115 ? -44.239 60.094 99.121 1.00 34.64 115 ASP E C 1
ATOM 10318 O O . ASP E 1 115 ? -44.644 59.318 99.999 1.00 28.59 115 ASP E O 1
ATOM 10323 N N . LEU E 1 116 ? -42.971 60.115 98.670 1.00 32.21 116 LEU E N 1
ATOM 10324 C CA . LEU E 1 116 ? -41.964 59.166 99.170 1.00 32.33 116 LEU E CA 1
ATOM 10325 C C . LEU E 1 116 ? -41.630 59.407 100.610 1.00 32.73 116 LEU E C 1
ATOM 10326 O O . LEU E 1 116 ? -41.402 60.523 101.005 1.00 41.23 116 LEU E O 1
ATOM 10331 N N . LYS E 1 117 ? -41.561 58.334 101.391 1.00 32.40 117 LYS E N 1
ATOM 10332 C CA . LYS E 1 117 ? -41.277 58.352 102.832 1.00 37.82 117 LYS E CA 1
ATOM 10333 C C . LYS E 1 117 ? -40.356 57.162 103.096 1.00 33.52 117 LYS E C 1
ATOM 10334 O O . LYS E 1 117 ? -40.227 56.232 102.251 1.00 37.05 117 LYS E O 1
ATOM 10340 N N . ASN E 1 118 ? -39.715 57.171 104.265 1.00 38.32 118 ASN E N 1
ATOM 10341 C CA . ASN E 1 118 ? -38.724 56.135 104.612 1.00 35.46 118 ASN E CA 1
ATOM 10342 C C . ASN E 1 118 ? -37.692 55.928 103.442 1.00 30.90 118 ASN E C 1
ATOM 10343 O O . ASN E 1 118 ? -37.483 54.821 102.937 1.00 34.06 118 ASN E O 1
ATOM 10348 N N . ILE E 1 119 ? -37.077 57.039 103.049 1.00 27.43 119 ILE E N 1
ATOM 10349 C CA . ILE E 1 119 ? -36.192 57.071 101.875 1.00 23.58 119 ILE E CA 1
ATOM 10350 C C . ILE E 1 119 ? -34.797 56.698 102.271 1.00 27.81 119 ILE E C 1
ATOM 10351 O O . ILE E 1 119 ? -34.265 57.220 103.285 1.00 21.49 119 ILE E O 1
ATOM 10356 N N . VAL E 1 120 ? -34.218 55.740 101.531 1.00 31.32 120 VAL E N 1
ATOM 10357 C CA . VAL E 1 120 ? -32.764 55.539 101.514 1.00 33.57 120 VAL E CA 1
ATOM 10358 C C . VAL E 1 120 ? -32.226 56.250 100.264 1.00 26.86 120 VAL E C 1
ATOM 10359 O O . VAL E 1 120 ? -32.540 55.850 99.126 1.00 29.19 120 VAL E O 1
ATOM 10363 N N . LEU E 1 121 ? -31.502 57.349 100.501 1.00 26.66 121 LEU E N 1
ATOM 10364 C CA . LEU E 1 121 ? -30.969 58.176 99.412 1.00 34.57 121 LEU E CA 1
ATOM 10365 C C . LEU E 1 121 ? -29.723 57.419 98.909 1.00 27.39 121 LEU E C 1
ATOM 10366 O O . LEU E 1 121 ? -28.796 57.174 99.694 1.00 27.76 121 LEU E O 1
ATOM 10371 N N . VAL E 1 122 ? -29.738 57.076 97.621 1.00 24.78 122 VAL E N 1
ATOM 10372 C CA . VAL E 1 122 ? -28.567 56.496 96.934 1.00 25.24 122 VAL E CA 1
ATOM 10373 C C . VAL E 1 122 ? -28.122 57.507 95.867 1.00 26.27 122 VAL E C 1
ATOM 10374 O O . VAL E 1 122 ? -28.925 57.871 94.993 1.00 19.87 122 VAL E O 1
ATOM 10378 N N . CYS E 1 123 ? -26.885 57.977 95.946 1.00 24.16 123 CYS E N 1
ATOM 10379 C CA . CYS E 1 123 ? -26.414 59.022 95.017 1.00 21.56 123 CYS E CA 1
ATOM 10380 C C . CYS E 1 123 ? -24.963 58.896 94.697 1.00 25.63 123 CYS E C 1
ATOM 10381 O O . CYS E 1 123 ? -24.215 58.173 95.389 1.00 20.15 123 CYS E O 1
ATOM 10384 N N . GLN E 1 124 ? -24.580 59.644 93.630 1.00 20.20 124 GLN E N 1
ATOM 10385 C CA . GLN E 1 124 ? -23.214 59.604 93.041 1.00 18.91 124 GLN E CA 1
ATOM 10386 C C . GLN E 1 124 ? -23.180 60.809 92.063 1.00 18.07 124 GLN E C 1
ATOM 10387 O O . GLN E 1 124 ? -24.227 61.160 91.509 1.00 21.42 124 GLN E O 1
ATOM 10393 N N . ASP E 1 125 ? -21.991 61.372 91.862 1.00 22.10 125 ASP E N 1
ATOM 10394 C CA . ASP E 1 125 ? -21.753 62.495 90.954 1.00 20.38 125 ASP E CA 1
ATOM 10395 C C . ASP E 1 125 ? -22.733 63.633 91.359 1.00 20.80 125 ASP E C 1
ATOM 10396 O O . ASP E 1 125 ? -22.969 63.853 92.569 1.00 20.08 125 ASP E O 1
ATOM 10401 N N . TRP E 1 126 ? -23.333 64.306 90.352 1.00 22.95 126 TRP E N 1
ATOM 10402 C CA . TRP E 1 126 ? -24.390 65.349 90.577 1.00 22.49 126 TRP E CA 1
ATOM 10403 C C . TRP E 1 126 ? -25.618 64.823 91.287 1.00 22.36 126 TRP E C 1
ATOM 10404 O O . TRP E 1 126 ? -26.315 65.569 91.951 1.00 21.93 126 TRP E O 1
ATOM 10415 N N . GLY E 1 127 ? -25.901 63.511 91.154 1.00 24.08 127 GLY E N 1
ATOM 10416 C CA . GLY E 1 127 ? -26.870 62.867 91.977 1.00 24.36 127 GLY E CA 1
ATOM 10417 C C . GLY E 1 127 ? -26.698 63.218 93.450 1.00 23.92 127 GLY E C 1
ATOM 10418 O O . GLY E 1 127 ? -27.690 63.538 94.137 1.00 25.70 127 GLY E O 1
ATOM 10419 N N . GLY E 1 128 ? -25.446 63.200 93.931 1.00 24.56 128 GLY E N 1
ATOM 10420 C CA . GLY E 1 128 ? -25.119 63.626 95.273 1.00 26.54 128 GLY E CA 1
ATOM 10421 C C . GLY E 1 128 ? -25.005 65.123 95.449 1.00 26.52 128 GLY E C 1
ATOM 10422 O O . GLY E 1 128 ? -25.545 65.667 96.413 1.00 25.55 128 GLY E O 1
ATOM 10423 N N . GLY E 1 129 ? -24.296 65.795 94.501 1.00 27.98 129 GLY E N 1
ATOM 10424 C CA . GLY E 1 129 ? -24.161 67.250 94.503 1.00 24.70 129 GLY E CA 1
ATOM 10425 C C . GLY E 1 129 ? -25.498 67.980 94.715 1.00 30.35 129 GLY E C 1
ATOM 10426 O O . GLY E 1 129 ? -25.590 68.920 95.527 1.00 28.91 129 GLY E O 1
ATOM 10427 N N . LEU E 1 130 ? -26.519 67.534 93.980 1.00 30.29 130 LEU E N 1
ATOM 10428 C CA . LEU E 1 130 ? -27.893 67.938 94.159 1.00 27.06 130 LEU E CA 1
ATOM 10429 C C . LEU E 1 130 ? -28.586 67.266 95.366 1.00 30.90 130 LEU E C 1
ATOM 10430 O O . LEU E 1 130 ? -29.026 67.956 96.326 1.00 27.90 130 LEU E O 1
ATOM 10435 N N . GLY E 1 131 ? -28.677 65.918 95.311 1.00 30.25 131 GLY E N 1
ATOM 10436 C CA . GLY E 1 131 ? -29.463 65.117 96.237 1.00 27.48 131 GLY E CA 1
ATOM 10437 C C . GLY E 1 131 ? -29.108 65.252 97.715 1.00 27.95 131 GLY E C 1
ATOM 10438 O O . GLY E 1 131 ? -30.002 65.251 98.588 1.00 27.44 131 GLY E O 1
ATOM 10439 N N . LEU E 1 132 ? -27.803 65.348 98.020 1.00 30.69 132 LEU E N 1
ATOM 10440 C CA . LEU E 1 132 ? -27.347 65.514 99.388 1.00 28.96 132 LEU E CA 1
ATOM 10441 C C . LEU E 1 132 ? -27.816 66.872 99.994 1.00 36.98 132 LEU E C 1
ATOM 10442 O O . LEU E 1 132 ? -27.739 67.026 101.220 1.00 29.35 132 LEU E O 1
ATOM 10447 N N . THR E 1 133 ? -28.254 67.815 99.149 1.00 36.06 133 THR E N 1
ATOM 10448 C CA . THR E 1 133 ? -28.782 69.092 99.643 1.00 34.41 133 THR E CA 1
ATOM 10449 C C . THR E 1 133 ? -30.300 69.084 99.883 1.00 35.14 133 THR E C 1
ATOM 10450 O O . THR E 1 133 ? -30.853 70.118 100.238 1.00 26.13 133 THR E O 1
ATOM 10454 N N . ILE E 1 134 ? -30.964 67.948 99.655 1.00 31.88 134 ILE E N 1
ATOM 10455 C CA . ILE E 1 134 ? -32.425 67.863 99.769 1.00 31.16 134 ILE E CA 1
ATOM 10456 C C . ILE E 1 134 ? -32.975 67.486 101.161 1.00 34.86 134 ILE E C 1
ATOM 10457 O O . ILE E 1 134 ? -33.917 68.138 101.635 1.00 31.95 134 ILE E O 1
ATOM 10462 N N . PRO E 1 135 ? -32.338 66.486 101.842 1.00 30.04 135 PRO E N 1
ATOM 10463 C CA . PRO E 1 135 ? -32.841 66.070 103.124 1.00 31.90 135 PRO E CA 1
ATOM 10464 C C . PRO E 1 135 ? -33.018 67.154 104.213 1.00 36.91 135 PRO E C 1
ATOM 10465 O O . PRO E 1 135 ? -33.962 67.057 104.996 1.00 33.11 135 PRO E O 1
ATOM 10469 N N . MET E 1 136 ? -32.154 68.166 104.208 1.00 34.38 136 MET E N 1
ATOM 10470 C CA . MET E 1 136 ? -32.208 69.286 105.133 1.00 32.21 136 MET E CA 1
ATOM 10471 C C . MET E 1 136 ? -33.541 70.051 105.080 1.00 37.33 136 MET E C 1
ATOM 10472 O O . MET E 1 136 ? -33.951 70.650 106.081 1.00 35.81 136 MET E O 1
ATOM 10477 N N . ASP E 1 137 ? -34.220 70.004 103.941 1.00 38.78 137 ASP E N 1
ATOM 10478 C CA . ASP E 1 137 ? -35.483 70.650 103.752 1.00 36.40 137 ASP E CA 1
ATOM 10479 C C . ASP E 1 137 ? -36.655 69.663 103.698 1.00 41.83 137 ASP E C 1
ATOM 10480 O O . ASP E 1 137 ? -37.799 70.080 103.380 1.00 35.59 137 ASP E O 1
ATOM 10485 N N . MET E 1 138 ? -36.392 68.385 103.988 1.00 40.42 138 MET E N 1
ATOM 10486 C CA . MET E 1 138 ? -37.396 67.313 104.039 1.00 34.88 138 MET E CA 1
ATOM 10487 C C . MET E 1 138 ? -36.945 66.217 105.015 1.00 36.48 138 MET E C 1
ATOM 10488 O O . MET E 1 138 ? -36.936 65.041 104.667 1.00 34.71 138 MET E O 1
ATOM 10493 N N . GLN E 1 139 ? -36.552 66.615 106.219 1.00 33.63 139 GLN E N 1
ATOM 10494 C CA . GLN E 1 139 ? -35.891 65.747 107.175 1.00 35.28 139 GLN E CA 1
ATOM 10495 C C . GLN E 1 139 ? -36.605 64.471 107.527 1.00 30.25 139 GLN E C 1
ATOM 10496 O O . GLN E 1 139 ? -35.977 63.432 107.720 1.00 51.63 139 GLN E O 1
ATOM 10502 N N . ASP E 1 140 ? -37.921 64.552 107.651 1.00 31.20 140 ASP E N 1
ATOM 10503 C CA A ASP E 1 140 ? -38.783 63.418 108.040 0.40 33.14 140 ASP E CA 1
ATOM 10504 C CA B ASP E 1 140 ? -38.794 63.436 108.011 0.60 33.98 140 ASP E CA 1
ATOM 10505 C C . ASP E 1 140 ? -38.889 62.321 106.986 1.00 36.59 140 ASP E C 1
ATOM 10506 O O . ASP E 1 140 ? -39.233 61.192 107.318 1.00 39.69 140 ASP E O 1
ATOM 10515 N N . ARG E 1 141 ? -38.575 62.630 105.729 1.00 36.28 141 ARG E N 1
ATOM 10516 C CA . ARG E 1 141 ? -38.672 61.634 104.648 1.00 38.20 141 ARG E CA 1
ATOM 10517 C C . ARG E 1 141 ? -37.434 60.770 104.374 1.00 35.03 141 ARG E C 1
ATOM 10518 O O . ARG E 1 141 ? -37.513 59.773 103.655 1.00 36.80 141 ARG E O 1
ATOM 10526 N N . PHE E 1 142 ? -36.302 61.156 104.944 1.00 32.80 142 PHE E N 1
ATOM 10527 C CA . PHE E 1 142 ? -35.020 60.440 104.757 1.00 33.31 142 PHE E CA 1
ATOM 10528 C C . PHE E 1 142 ? -34.555 59.716 106.026 1.00 33.80 142 PHE E C 1
ATOM 10529 O O . PHE E 1 142 ? -34.408 60.370 107.041 1.00 34.90 142 PHE E O 1
ATOM 10537 N N . LYS E 1 143 ? -34.290 58.401 105.909 1.00 31.97 143 LYS E N 1
ATOM 10538 C CA . LYS E 1 143 ? -33.855 57.511 107.007 1.00 29.38 143 LYS E CA 1
ATOM 10539 C C . LYS E 1 143 ? -32.384 57.067 106.885 1.00 32.76 143 LYS E C 1
ATOM 10540 O O . LYS E 1 143 ? -31.678 57.009 107.896 1.00 22.79 143 LYS E O 1
ATOM 10546 N N . LYS E 1 144 ? -31.918 56.757 105.659 1.00 27.82 144 LYS E N 1
ATOM 10547 C CA . LYS E 1 144 ? -30.548 56.269 105.459 1.00 28.79 144 LYS E CA 1
ATOM 10548 C C . LYS E 1 144 ? -29.927 56.829 104.140 1.00 22.74 144 LYS E C 1
ATOM 10549 O O . LYS E 1 144 ? -30.604 57.410 103.351 1.00 20.09 144 LYS E O 1
ATOM 10555 N N . LEU E 1 145 ? -28.628 56.579 103.978 1.00 24.02 145 LEU E N 1
ATOM 10556 C CA . LEU E 1 145 ? -27.825 57.096 102.853 1.00 25.31 145 LEU E CA 1
ATOM 10557 C C . LEU E 1 145 ? -26.820 56.038 102.368 1.00 23.74 145 LEU E C 1
ATOM 10558 O O . LEU E 1 145 ? -26.056 55.498 103.149 1.00 22.38 145 LEU E O 1
ATOM 10563 N N . ILE E 1 146 ? -26.803 55.786 101.072 1.00 23.44 146 ILE E N 1
ATOM 10564 C CA . ILE E 1 146 ? -25.733 55.088 100.370 1.00 25.45 146 ILE E CA 1
ATOM 10565 C C . ILE E 1 146 ? -25.086 56.117 99.460 1.00 24.21 146 ILE E C 1
ATOM 10566 O O . ILE E 1 146 ? -25.764 56.663 98.606 1.00 24.85 146 ILE E O 1
ATOM 10571 N N . VAL E 1 147 ? -23.810 56.410 99.686 1.00 25.71 147 VAL E N 1
ATOM 10572 C CA . VAL E 1 147 ? -23.084 57.466 98.966 1.00 34.95 147 VAL E CA 1
ATOM 10573 C C . VAL E 1 147 ? -21.865 56.869 98.261 1.00 30.51 147 VAL E C 1
ATOM 10574 O O . VAL E 1 147 ? -21.085 56.101 98.826 1.00 28.45 147 VAL E O 1
ATOM 10578 N N . MET E 1 148 ? -21.767 57.213 96.997 1.00 27.64 148 MET E N 1
ATOM 10579 C CA . MET E 1 148 ? -20.684 56.809 96.090 1.00 27.09 148 MET E CA 1
ATOM 10580 C C . MET E 1 148 ? -20.118 58.079 95.417 1.00 25.92 148 MET E C 1
ATOM 10581 O O . MET E 1 148 ? -20.707 59.119 95.503 1.00 22.41 148 MET E O 1
ATOM 10586 N N . ASN E 1 149 ? -18.948 57.970 94.824 1.00 21.37 149 ASN E N 1
ATOM 10587 C CA . ASN E 1 149 ? -18.131 59.034 94.293 1.00 23.20 149 ASN E CA 1
ATOM 10588 C C . ASN E 1 149 ? -18.924 60.285 93.922 1.00 19.48 149 ASN E C 1
ATOM 10589 O O . ASN E 1 149 ? -19.620 60.321 92.900 1.00 20.16 149 ASN E O 1
ATOM 10594 N N . THR E 1 150 ? -18.852 61.247 94.832 1.00 19.70 150 THR E N 1
ATOM 10595 C CA . THR E 1 150 ? -19.639 62.474 94.802 1.00 20.66 150 THR E CA 1
ATOM 10596 C C . THR E 1 150 ? -18.940 63.510 95.707 1.00 19.65 150 THR E C 1
ATOM 10597 O O . THR E 1 150 ? -17.860 63.220 96.295 1.00 19.76 150 THR E O 1
ATOM 10601 N N . THR E 1 151 ? -19.578 64.676 95.845 1.00 26.35 151 THR E N 1
ATOM 10602 C CA . THR E 1 151 ? -19.118 65.696 96.783 1.00 24.52 151 THR E CA 1
ATOM 10603 C C . THR E 1 151 ? -20.289 66.637 97.094 1.00 22.08 151 THR E C 1
ATOM 10604 O O . THR E 1 151 ? -21.305 66.623 96.403 1.00 25.70 151 THR E O 1
ATOM 10608 N N . ILE E 1 152 ? -20.181 67.401 98.171 1.00 28.69 152 ILE E N 1
ATOM 10609 C CA . ILE E 1 152 ? -21.068 68.552 98.450 1.00 26.56 152 ILE E CA 1
ATOM 10610 C C . ILE E 1 152 ? -20.200 69.759 98.273 1.00 28.65 152 ILE E C 1
ATOM 10611 O O . ILE E 1 152 ? -19.082 69.786 98.784 1.00 29.68 152 ILE E O 1
ATOM 10616 N N . SER E 1 153 ? -20.671 70.715 97.475 1.00 27.25 153 SER E N 1
ATOM 10617 C CA . SER E 1 153 ? -19.928 71.933 97.173 1.00 25.82 153 SER E CA 1
ATOM 10618 C C . SER E 1 153 ? -19.724 72.753 98.446 1.00 29.13 153 SER E C 1
ATOM 10619 O O . SER E 1 153 ? -20.718 72.994 99.165 1.00 29.07 153 SER E O 1
ATOM 10622 N N . ASN E 1 154 ? -18.473 73.095 98.718 1.00 30.46 154 ASN E N 1
ATOM 10623 C CA . ASN E 1 154 ? -18.049 73.849 99.915 1.00 32.34 154 ASN E CA 1
ATOM 10624 C C . ASN E 1 154 ? -17.339 75.164 99.563 1.00 34.34 154 ASN E C 1
ATOM 10625 O O . ASN E 1 154 ? -16.961 75.904 100.463 1.00 42.46 154 ASN E O 1
ATOM 10630 N N . GLY E 1 155 ? -17.199 75.494 98.297 1.00 37.93 155 GLY E N 1
ATOM 10631 C CA . GLY E 1 155 ? -16.589 76.684 97.817 1.00 39.66 155 GLY E CA 1
ATOM 10632 C C . GLY E 1 155 ? -15.048 76.661 97.724 1.00 40.88 155 GLY E C 1
ATOM 10633 O O . GLY E 1 155 ? -14.460 77.616 97.258 1.00 32.19 155 GLY E O 1
ATOM 10634 N N . GLU E 1 156 ? -14.383 75.598 98.177 1.00 36.59 156 GLU E N 1
ATOM 10635 C CA A GLU E 1 156 ? -12.924 75.557 98.199 0.55 39.16 156 GLU E CA 1
ATOM 10636 C CA B GLU E 1 156 ? -12.921 75.568 98.212 0.45 37.73 156 GLU E CA 1
ATOM 10637 C C . GLU E 1 156 ? -12.365 75.485 96.772 1.00 39.86 156 GLU E C 1
ATOM 10638 O O . GLU E 1 156 ? -13.056 75.046 95.885 1.00 40.60 156 GLU E O 1
ATOM 10649 N N . PRO E 1 157 ? -11.115 75.937 96.579 1.00 39.31 157 PRO E N 1
ATOM 10650 C CA . PRO E 1 157 ? -10.562 75.961 95.205 1.00 35.07 157 PRO E CA 1
ATOM 10651 C C . PRO E 1 157 ? -10.725 74.590 94.508 1.00 35.96 157 PRO E C 1
ATOM 10652 O O . PRO E 1 157 ? -10.572 73.558 95.151 1.00 42.02 157 PRO E O 1
ATOM 10656 N N . LEU E 1 158 ? -11.065 74.601 93.220 1.00 32.91 158 LEU E N 1
ATOM 10657 C CA . LEU E 1 158 ? -11.093 73.404 92.406 1.00 31.81 158 LEU E CA 1
ATOM 10658 C C . LEU E 1 158 ? -9.711 72.800 92.247 1.00 33.55 158 LEU E C 1
ATOM 10659 O O . LEU E 1 158 ? -8.752 73.540 92.048 1.00 32.52 158 LEU E O 1
ATOM 10664 N N . ALA E 1 159 ? -9.630 71.485 92.342 1.00 36.41 159 ALA E N 1
ATOM 10665 C CA . ALA E 1 159 ? -8.402 70.755 91.924 1.00 39.00 159 ALA E CA 1
ATOM 10666 C C . ALA E 1 159 ? -8.141 70.926 90.440 1.00 40.93 159 ALA E C 1
ATOM 10667 O O . ALA E 1 159 ? -9.068 71.182 89.682 1.00 44.24 159 ALA E O 1
ATOM 10669 N N . GLU E 1 160 ? -6.897 70.818 90.009 1.00 31.92 160 GLU E N 1
ATOM 10670 C CA . GLU E 1 160 ? -6.545 70.878 88.574 1.00 38.65 160 GLU E CA 1
ATOM 10671 C C . GLU E 1 160 ? -7.357 69.929 87.700 1.00 36.96 160 GLU E C 1
ATOM 10672 O O . GLU E 1 160 ? -7.754 70.315 86.609 1.00 31.77 160 GLU E O 1
ATOM 10678 N N . ALA E 1 161 ? -7.618 68.715 88.177 1.00 35.77 161 ALA E N 1
ATOM 10679 C CA . ALA E 1 161 ? -8.348 67.700 87.392 1.00 31.91 161 ALA E CA 1
ATOM 10680 C C . ALA E 1 161 ? -9.764 68.171 87.041 1.00 30.05 161 ALA E C 1
ATOM 10681 O O . ALA E 1 161 ? -10.197 67.991 85.908 1.00 30.03 161 ALA E O 1
ATOM 10683 N N . ALA E 1 162 ? -10.424 68.866 87.988 1.00 30.08 162 ALA E N 1
ATOM 10684 C CA . ALA E 1 162 ? -11.733 69.417 87.797 1.00 28.62 162 ALA E CA 1
ATOM 10685 C C . ALA E 1 162 ? -11.745 70.574 86.829 1.00 27.38 162 ALA E C 1
ATOM 10686 O O . ALA E 1 162 ? -12.613 70.652 85.973 1.00 28.18 162 ALA E O 1
ATOM 10688 N N . VAL E 1 163 ? -10.769 71.479 86.968 1.00 27.94 163 VAL E N 1
ATOM 10689 C CA . VAL E 1 163 ? -10.602 72.592 86.037 1.00 31.99 163 VAL E CA 1
ATOM 10690 C C . VAL E 1 163 ? -10.388 72.057 84.608 1.00 31.74 163 VAL E C 1
ATOM 10691 O O . VAL E 1 163 ? -11.003 72.577 83.679 1.00 31.29 163 VAL E O 1
ATOM 10695 N N . GLN E 1 164 ? -9.516 71.040 84.470 1.00 26.40 164 GLN E N 1
ATOM 10696 C CA . GLN E 1 164 ? -9.217 70.381 83.175 1.00 30.03 164 GLN E CA 1
ATOM 10697 C C . GLN E 1 164 ? -10.461 69.761 82.570 1.00 28.34 164 GLN E C 1
ATOM 10698 O O . GLN E 1 164 ? -10.694 69.924 81.358 1.00 29.89 164 GLN E O 1
ATOM 10704 N N . TRP E 1 165 ? -11.251 69.088 83.410 1.00 26.68 165 TRP E N 1
ATOM 10705 C CA . TRP E 1 165 ? -12.561 68.547 83.012 1.00 28.80 165 TRP E CA 1
ATOM 10706 C C . TRP E 1 165 ? -13.496 69.616 82.464 1.00 31.03 165 TRP E C 1
ATOM 10707 O O . TRP E 1 165 ? -14.119 69.396 81.425 1.00 28.37 165 TRP E O 1
ATOM 10718 N N . MET E 1 166 ? -13.589 70.772 83.129 1.00 28.32 166 MET E N 1
ATOM 10719 C CA . MET E 1 166 ? -14.428 71.849 82.643 1.00 29.32 166 MET E CA 1
ATOM 10720 C C . MET E 1 166 ? -13.938 72.362 81.299 1.00 29.57 166 MET E C 1
ATOM 10721 O O . MET E 1 166 ? -14.750 72.546 80.353 1.00 25.58 166 MET E O 1
ATOM 10726 N N . ALA E 1 167 ? -12.629 72.591 81.192 1.00 29.72 167 ALA E N 1
ATOM 10727 C CA . ALA E 1 167 ? -12.051 73.135 79.926 1.00 34.77 167 ALA E CA 1
ATOM 10728 C C . ALA E 1 167 ? -12.194 72.133 78.747 1.00 35.42 167 ALA E C 1
ATOM 10729 O O . ALA E 1 167 ? -12.451 72.545 77.616 1.00 33.68 167 ALA E O 1
ATOM 10731 N N . PHE E 1 168 ? -12.031 70.849 79.043 1.00 31.56 168 PHE E N 1
ATOM 10732 C CA . PHE E 1 168 ? -12.283 69.726 78.069 1.00 32.11 168 PHE E CA 1
ATOM 10733 C C . PHE E 1 168 ? -13.679 69.828 77.482 1.00 30.65 168 PHE E C 1
ATOM 10734 O O . PHE E 1 168 ? -13.838 69.910 76.232 1.00 28.07 168 PHE E O 1
ATOM 10742 N N . ASN E 1 169 ? -14.690 69.885 78.346 1.00 28.65 169 ASN E N 1
ATOM 10743 C CA . ASN E 1 169 ? -16.074 69.969 77.902 1.00 29.16 169 ASN E CA 1
ATOM 10744 C C . ASN E 1 169 ? -16.398 71.227 77.156 1.00 34.91 169 ASN E C 1
ATOM 10745 O O . ASN E 1 169 ? -17.256 71.208 76.291 1.00 29.89 169 ASN E O 1
ATOM 10750 N N . GLU E 1 170 ? -15.645 72.305 77.433 1.00 28.65 170 GLU E N 1
ATOM 10751 C CA . GLU E 1 170 ? -15.759 73.557 76.671 1.00 34.98 170 GLU E CA 1
ATOM 10752 C C . GLU E 1 170 ? -15.191 73.466 75.266 1.00 34.23 170 GLU E C 1
ATOM 10753 O O . GLU E 1 170 ? -15.760 74.022 74.335 1.00 43.04 170 GLU E O 1
ATOM 10759 N N . THR E 1 171 ? -14.035 72.798 75.149 1.00 37.69 171 THR E N 1
ATOM 10760 C CA . THR E 1 171 ? -13.256 72.729 73.899 1.00 43.53 171 THR E CA 1
ATOM 10761 C C . THR E 1 171 ? -13.798 71.760 72.873 1.00 42.84 171 THR E C 1
ATOM 10762 O O . THR E 1 171 ? -13.744 72.039 71.667 1.00 40.07 171 THR E O 1
ATOM 10766 N N . ILE E 1 172 ? -14.338 70.622 73.329 1.00 41.63 172 ILE E N 1
ATOM 10767 C CA . ILE E 1 172 ? -14.855 69.599 72.416 1.00 36.72 172 ILE E CA 1
ATOM 10768 C C . ILE E 1 172 ? -16.195 69.964 71.723 1.00 35.04 172 ILE E C 1
ATOM 10769 O O . ILE E 1 172 ? -16.994 70.767 72.232 1.00 34.31 172 ILE E O 1
ATOM 10774 N N . SER E 1 173 ? -16.467 69.294 70.610 1.00 30.25 173 SER E N 1
ATOM 10775 C CA . SER E 1 173 ? -17.744 69.426 69.903 1.00 33.48 173 SER E CA 1
ATOM 10776 C C . SER E 1 173 ? -18.901 68.965 70.796 1.00 31.95 173 SER E C 1
ATOM 10777 O O . SER E 1 173 ? -19.936 69.656 70.874 1.00 35.27 173 SER E O 1
ATOM 10780 N N . GLU E 1 174 ? -18.742 67.805 71.420 1.00 27.40 174 GLU E N 1
ATOM 10781 C CA . GLU E 1 174 ? -19.736 67.253 72.318 1.00 29.72 174 GLU E CA 1
ATOM 10782 C C . GLU E 1 174 ? -19.040 66.098 73.054 1.00 27.36 174 GLU E C 1
ATOM 10783 O O . GLU E 1 174 ? -18.074 65.553 72.559 1.00 38.72 174 GLU E O 1
ATOM 10789 N N . LEU E 1 175 ? -19.580 65.751 74.225 1.00 30.47 175 LEU E N 1
ATOM 10790 C CA . LEU E 1 175 ? -18.977 64.699 75.042 1.00 32.02 175 LEU E CA 1
ATOM 10791 C C . LEU E 1 175 ? -19.381 63.301 74.474 1.00 28.93 175 LEU E C 1
ATOM 10792 O O . LEU E 1 175 ? -20.546 63.076 74.219 1.00 34.45 175 LEU E O 1
ATOM 10797 N N . PRO E 1 176 ? -18.413 62.382 74.277 1.00 25.33 176 PRO E N 1
ATOM 10798 C CA . PRO E 1 176 ? -18.742 61.009 73.878 1.00 22.23 176 PRO E CA 1
ATOM 10799 C C . PRO E 1 176 ? -19.237 60.251 75.115 1.00 19.67 176 PRO E C 1
ATOM 10800 O O . PRO E 1 176 ? -18.440 59.849 75.936 1.00 21.62 176 PRO E O 1
ATOM 10804 N N . VAL E 1 177 ? -20.559 60.122 75.249 1.00 18.94 177 VAL E N 1
ATOM 10805 C CA . VAL E 1 177 ? -21.202 59.673 76.497 1.00 19.40 177 VAL E CA 1
ATOM 10806 C C . VAL E 1 177 ? -20.840 58.200 76.798 1.00 19.93 177 VAL E C 1
ATOM 10807 O O . VAL E 1 177 ? -20.239 57.936 77.837 1.00 21.75 177 VAL E O 1
ATOM 10811 N N . ALA E 1 178 ? -21.111 57.315 75.864 1.00 18.94 178 ALA E N 1
ATOM 10812 C CA . ALA E 1 178 ? -20.778 55.873 76.055 1.00 20.64 178 ALA E CA 1
ATOM 10813 C C . ALA E 1 178 ? -19.271 55.674 76.179 1.00 21.67 178 ALA E C 1
ATOM 10814 O O . ALA E 1 178 ? -18.835 54.880 76.995 1.00 17.35 178 ALA E O 1
ATOM 10816 N N . GLY E 1 179 ? -18.511 56.407 75.384 1.00 23.42 179 GLY E N 1
ATOM 10817 C CA . GLY E 1 179 ? -17.061 56.434 75.426 1.00 23.58 179 GLY E CA 1
ATOM 10818 C C . GLY E 1 179 ? -16.531 56.702 76.848 1.00 24.69 179 GLY E C 1
ATOM 10819 O O . GLY E 1 179 ? -15.658 55.957 77.355 1.00 26.70 179 GLY E O 1
ATOM 10820 N N . LEU E 1 180 ? -17.054 57.781 77.461 1.00 21.32 180 LEU E N 1
ATOM 10821 C CA . LEU E 1 180 ? -16.629 58.187 78.784 1.00 22.36 180 LEU E CA 1
ATOM 10822 C C . LEU E 1 180 ? -16.913 57.093 79.827 1.00 24.74 180 LEU E C 1
ATOM 10823 O O . LEU E 1 180 ? -16.038 56.719 80.597 1.00 20.15 180 LEU E O 1
ATOM 10828 N N . VAL E 1 181 ? -18.119 56.566 79.809 1.00 21.78 181 VAL E N 1
ATOM 10829 C CA . VAL E 1 181 ? -18.557 55.550 80.768 1.00 20.97 181 VAL E CA 1
ATOM 10830 C C . VAL E 1 181 ? -17.759 54.270 80.596 1.00 20.45 181 VAL E C 1
ATOM 10831 O O . VAL E 1 181 ? -17.301 53.670 81.619 1.00 18.06 181 VAL E O 1
ATOM 10835 N N . ALA E 1 182 ? -17.589 53.841 79.335 1.00 22.20 182 ALA E N 1
ATOM 10836 C CA . ALA E 1 182 ? -16.798 52.609 79.036 1.00 23.71 182 ALA E CA 1
ATOM 10837 C C . ALA E 1 182 ? -15.316 52.771 79.452 1.00 26.04 182 ALA E C 1
ATOM 10838 O O . ALA E 1 182 ? -14.755 51.851 80.042 1.00 24.23 182 ALA E O 1
ATOM 10840 N N . CYS E 1 183 ? -14.720 53.942 79.200 1.00 20.29 183 CYS E N 1
ATOM 10841 C CA . CYS E 1 183 ? -13.351 54.221 79.629 1.00 21.57 183 CYS E CA 1
ATOM 10842 C C . CYS E 1 183 ? -13.216 54.130 81.133 1.00 22.30 183 CYS E C 1
ATOM 10843 O O . CYS E 1 183 ? -12.237 53.607 81.623 1.00 20.35 183 CYS E O 1
ATOM 10846 N N . ASP E 1 184 ? -14.225 54.620 81.857 1.00 21.70 184 ASP E N 1
ATOM 10847 C CA . ASP E 1 184 ? -14.186 54.592 83.330 1.00 23.27 184 ASP E CA 1
ATOM 10848 C C . ASP E 1 184 ? -14.403 53.234 83.959 1.00 22.57 184 ASP E C 1
ATOM 10849 O O . ASP E 1 184 ? -13.688 52.880 84.939 1.00 26.01 184 ASP E O 1
ATOM 10854 N N . ALA E 1 185 ? -15.327 52.459 83.408 1.00 20.11 185 ALA E N 1
ATOM 10855 C CA . ALA E 1 185 ? -15.838 51.232 84.058 1.00 20.71 185 ALA E CA 1
ATOM 10856 C C . ALA E 1 185 ? -15.161 49.948 83.534 1.00 19.50 185 ALA E C 1
ATOM 10857 O O . ALA E 1 185 ? -15.357 48.916 84.111 1.00 20.36 185 ALA E O 1
ATOM 10859 N N . GLY E 1 186 ? -14.407 50.043 82.453 1.00 23.55 186 GLY E N 1
ATOM 10860 C CA . GLY E 1 186 ? -13.673 48.888 81.874 1.00 25.62 186 GLY E CA 1
ATOM 10861 C C . GLY E 1 186 ? -14.554 47.718 81.558 1.00 22.35 186 GLY E C 1
ATOM 10862 O O . GLY E 1 186 ? -15.601 47.871 80.924 1.00 27.55 186 GLY E O 1
ATOM 10863 N N . ALA E 1 187 ? -14.177 46.546 82.073 1.00 20.83 187 ALA E N 1
ATOM 10864 C CA . ALA E 1 187 ? -14.828 45.294 81.797 1.00 22.30 187 ALA E CA 1
ATOM 10865 C C . ALA E 1 187 ? -16.238 45.210 82.349 1.00 19.58 187 ALA E C 1
ATOM 10866 O O . ALA E 1 187 ? -17.001 44.303 81.953 1.00 25.89 187 ALA E O 1
ATOM 10868 N N . ALA E 1 188 ? -16.643 46.131 83.227 1.00 22.17 188 ALA E N 1
ATOM 10869 C CA . ALA E 1 188 ? -17.979 46.147 83.785 1.00 21.85 188 ALA E CA 1
ATOM 10870 C C . ALA E 1 188 ? -19.031 46.633 82.816 1.00 19.77 188 ALA E C 1
ATOM 10871 O O . ALA E 1 188 ? -20.220 46.457 83.063 1.00 23.43 188 ALA E O 1
ATOM 10873 N N . VAL E 1 189 ? -18.593 47.233 81.707 1.00 25.66 189 VAL E N 1
ATOM 10874 C CA . VAL E 1 189 ? -19.482 47.714 80.626 1.00 21.92 189 VAL E CA 1
ATOM 10875 C C . VAL E 1 189 ? -19.131 47.019 79.312 1.00 23.57 189 VAL E C 1
ATOM 10876 O O . VAL E 1 189 ? -17.983 46.988 78.946 1.00 21.47 189 VAL E O 1
ATOM 10880 N N . ASN E 1 190 ? -20.180 46.501 78.626 1.00 22.13 190 ASN E N 1
ATOM 10881 C CA . ASN E 1 190 ? -20.098 45.897 77.303 1.00 21.39 190 ASN E CA 1
ATOM 10882 C C . ASN E 1 190 ? -20.745 46.770 76.257 1.00 20.86 190 ASN E C 1
ATOM 10883 O O . ASN E 1 190 ? -21.237 47.854 76.609 1.00 21.11 190 ASN E O 1
ATOM 10888 N N . VAL E 1 191 ? -20.784 46.325 75.003 1.00 21.63 191 VAL E N 1
ATOM 10889 C CA . VAL E 1 191 ? -21.279 47.170 73.890 1.00 20.66 191 VAL E CA 1
ATOM 10890 C C . VAL E 1 191 ? -22.795 47.394 73.984 1.00 16.77 191 VAL E C 1
ATOM 10891 O O . VAL E 1 191 ? -23.250 48.470 73.557 1.00 16.15 191 VAL E O 1
ATOM 10895 N N . MET E 1 192 ? -23.519 46.438 74.572 1.00 16.75 192 MET E N 1
ATOM 10896 C CA . MET E 1 192 ? -24.957 46.611 74.850 1.00 18.18 192 MET E CA 1
ATOM 10897 C C . MET E 1 192 ? -25.186 47.756 75.861 1.00 19.47 192 MET E C 1
ATOM 10898 O O . MET E 1 192 ? -26.112 48.534 75.692 1.00 13.73 192 MET E O 1
ATOM 10903 N N . ASP E 1 193 ? -24.256 47.877 76.827 1.00 20.41 193 ASP E N 1
ATOM 10904 C CA . ASP E 1 193 ? -24.305 48.986 77.773 1.00 18.51 193 ASP E CA 1
ATOM 10905 C C . ASP E 1 193 ? -23.968 50.319 77.115 1.00 15.29 193 ASP E C 1
ATOM 10906 O O . ASP E 1 193 ? -24.606 51.354 77.425 1.00 16.45 193 ASP E O 1
ATOM 10911 N N . ALA E 1 194 ? -22.977 50.306 76.231 1.00 16.42 194 ALA E N 1
ATOM 10912 C CA . ALA E 1 194 ? -22.565 51.484 75.448 1.00 16.06 194 ALA E CA 1
ATOM 10913 C C . ALA E 1 194 ? -23.732 52.003 74.643 1.00 16.56 194 ALA E C 1
ATOM 10914 O O . ALA E 1 194 ? -23.966 53.239 74.610 1.00 15.83 194 ALA E O 1
ATOM 10916 N N . LEU E 1 195 ? -24.503 51.089 74.046 1.00 16.00 195 LEU E N 1
ATOM 10917 C CA . LEU E 1 195 ? -25.707 51.423 73.287 1.00 18.22 195 LEU E CA 1
ATOM 10918 C C . LEU E 1 195 ? -26.727 52.149 74.180 1.00 18.45 195 LEU E C 1
ATOM 10919 O O . LEU E 1 195 ? -27.262 53.151 73.778 1.00 19.94 195 LEU E O 1
ATOM 10924 N N . ALA E 1 196 ? -26.930 51.625 75.399 1.00 19.85 196 ALA E N 1
ATOM 10925 C CA . ALA E 1 196 ? -27.833 52.196 76.381 1.00 20.91 196 ALA E CA 1
ATOM 10926 C C . ALA E 1 196 ? -27.425 53.590 76.814 1.00 20.08 196 ALA E C 1
ATOM 10927 O O . ALA E 1 196 ? -28.294 54.423 76.950 1.00 18.82 196 ALA E O 1
ATOM 10929 N N . TYR E 1 197 ? -26.132 53.822 76.995 1.00 18.62 197 TYR E N 1
ATOM 10930 C CA . TYR E 1 197 ? -25.646 55.103 77.427 1.00 18.58 197 TYR E CA 1
ATOM 10931 C C . TYR E 1 197 ? -25.705 56.160 76.320 1.00 17.47 197 TYR E C 1
ATOM 10932 O O . TYR E 1 197 ? -26.038 57.297 76.616 1.00 18.74 197 TYR E O 1
ATOM 10941 N N . ASP E 1 198 ? -25.467 55.751 75.065 1.00 19.07 198 ASP E N 1
ATOM 10942 C CA . ASP E 1 198 ? -25.651 56.661 73.927 1.00 22.44 198 ASP E CA 1
ATOM 10943 C C . ASP E 1 198 ? -27.112 56.834 73.524 1.00 24.11 198 ASP E C 1
ATOM 10944 O O . ASP E 1 198 ? -27.406 57.823 72.817 1.00 24.01 198 ASP E O 1
ATOM 10949 N N . ALA E 1 199 ? -28.006 55.913 73.967 1.00 21.76 199 ALA E N 1
ATOM 10950 C CA . ALA E 1 199 ? -29.435 55.886 73.512 1.00 21.67 199 ALA E CA 1
ATOM 10951 C C . ALA E 1 199 ? -30.192 57.212 73.678 1.00 24.87 199 ALA E C 1
ATOM 10952 O O . ALA E 1 199 ? -30.937 57.601 72.784 1.00 20.36 199 ALA E O 1
ATOM 10954 N N . PRO E 1 200 ? -29.989 57.942 74.826 1.00 20.43 200 PRO E N 1
ATOM 10955 C CA . PRO E 1 200 ? -30.768 59.188 74.968 1.00 23.35 200 PRO E CA 1
ATOM 10956 C C . PRO E 1 200 ? -30.481 60.267 73.934 1.00 24.05 200 PRO E C 1
ATOM 10957 O O . PRO E 1 200 ? -31.280 61.177 73.792 1.00 24.89 200 PRO E O 1
ATOM 10961 N N . PHE E 1 201 ? -29.363 60.168 73.201 1.00 26.09 201 PHE E N 1
ATOM 10962 C CA . PHE E 1 201 ? -28.722 61.307 72.495 1.00 22.60 201 PHE E CA 1
ATOM 10963 C C . PHE E 1 201 ? -28.422 60.998 71.019 1.00 21.48 201 PHE E C 1
ATOM 10964 O O . PHE E 1 201 ? -27.286 60.711 70.644 1.00 21.53 201 PHE E O 1
ATOM 10972 N N . PRO E 1 202 ? -29.482 60.982 70.148 1.00 20.81 202 PRO E N 1
ATOM 10973 C CA . PRO E 1 202 ? -29.215 60.812 68.730 1.00 20.74 202 PRO E CA 1
ATOM 10974 C C . PRO E 1 202 ? -28.212 61.812 68.110 1.00 20.89 202 PRO E C 1
ATOM 10975 O O . PRO E 1 202 ? -27.563 61.482 67.104 1.00 18.45 202 PRO E O 1
ATOM 10979 N N . ASN E 1 203 ? -28.090 63.030 68.697 1.00 23.89 203 ASN E N 1
ATOM 10980 C CA . ASN E 1 203 ? -27.115 64.034 68.267 1.00 23.86 203 ASN E CA 1
ATOM 10981 C C . ASN E 1 203 ? -26.983 65.113 69.337 1.00 24.11 203 ASN E C 1
ATOM 10982 O O . ASN E 1 203 ? -27.716 65.034 70.357 1.00 22.33 203 ASN E O 1
ATOM 10987 N N . LYS E 1 204 ? -26.105 66.079 69.130 1.00 21.02 204 LYS E N 1
ATOM 10988 C CA . LYS E 1 204 ? -25.767 67.049 70.125 1.00 25.79 204 LYS E CA 1
ATOM 10989 C C . LYS E 1 204 ? -26.905 67.981 70.516 1.00 22.97 204 LYS E C 1
ATOM 10990 O O . LYS E 1 204 ? -26.870 68.538 71.639 1.00 26.96 204 LYS E O 1
ATOM 10996 N N . ASN E 1 205 ? -27.919 68.126 69.665 1.00 22.57 205 ASN E N 1
ATOM 10997 C CA . ASN E 1 205 ? -29.088 68.919 70.031 1.00 24.83 205 ASN E CA 1
ATOM 10998 C C . ASN E 1 205 ? -29.812 68.376 71.260 1.00 22.34 205 ASN E C 1
ATOM 10999 O O . ASN E 1 205 ? -30.450 69.168 72.004 1.00 28.51 205 ASN E O 1
ATOM 11004 N N . TYR E 1 206 ? -29.677 67.052 71.531 1.00 23.54 206 TYR E N 1
ATOM 11005 C CA . TYR E 1 206 ? -30.219 66.392 72.695 1.00 25.95 206 TYR E CA 1
ATOM 11006 C C . TYR E 1 206 ? -29.319 66.459 73.969 1.00 29.10 206 TYR E C 1
ATOM 11007 O O . TYR E 1 206 ? -29.733 65.984 75.045 1.00 31.21 206 TYR E O 1
ATOM 11016 N N . LYS E 1 207 ? -28.129 67.025 73.836 1.00 28.67 207 LYS E N 1
ATOM 11017 C CA . LYS E 1 207 ? -27.050 66.979 74.844 1.00 24.25 207 LYS E CA 1
ATOM 11018 C C . LYS E 1 207 ? -26.843 68.275 75.612 1.00 26.33 207 LYS E C 1
ATOM 11019 O O . LYS E 1 207 ? -25.846 68.420 76.306 1.00 20.73 207 LYS E O 1
ATOM 11025 N N . VAL E 1 208 ? -27.796 69.209 75.534 1.00 25.19 208 VAL E N 1
ATOM 11026 C CA . VAL E 1 208 ? -27.635 70.504 76.221 1.00 24.43 208 VAL E CA 1
ATOM 11027 C C . VAL E 1 208 ? -27.438 70.319 77.711 1.00 25.81 208 VAL E C 1
ATOM 11028 O O . VAL E 1 208 ? -26.582 70.986 78.306 1.00 25.68 208 VAL E O 1
ATOM 11032 N N . GLY E 1 209 ? -28.245 69.412 78.334 1.00 24.37 209 GLY E N 1
ATOM 11033 C CA . GLY E 1 209 ? -28.037 69.072 79.767 1.00 26.11 209 GLY E CA 1
ATOM 11034 C C . GLY E 1 209 ? -26.663 68.454 80.069 1.00 26.02 209 GLY E C 1
ATOM 11035 O O . GLY E 1 209 ? -26.047 68.774 81.115 1.00 25.55 209 GLY E O 1
ATOM 11036 N N . VAL E 1 210 ? -26.206 67.588 79.170 1.00 27.99 210 VAL E N 1
ATOM 11037 C CA . VAL E 1 210 ? -24.857 66.962 79.236 1.00 23.24 210 VAL E CA 1
ATOM 11038 C C . VAL E 1 210 ? -23.759 68.037 79.182 1.00 25.87 210 VAL E C 1
ATOM 11039 O O . VAL E 1 210 ? -22.750 67.938 79.897 1.00 25.18 210 VAL E O 1
ATOM 11043 N N . LYS E 1 211 ? -23.918 69.005 78.246 1.00 21.95 211 LYS E N 1
ATOM 11044 C CA . LYS E 1 211 ? -23.014 70.137 78.144 1.00 23.86 211 LYS E CA 1
ATOM 11045 C C . LYS E 1 211 ? -23.014 71.006 79.389 1.00 21.93 211 LYS E C 1
ATOM 11046 O O . LYS E 1 211 ? -21.961 71.488 79.818 1.00 17.29 211 LYS E O 1
ATOM 11052 N N . ARG E 1 212 ? -24.192 71.200 79.997 1.00 23.41 212 ARG E N 1
ATOM 11053 C CA . ARG E 1 212 ? -24.314 72.142 81.084 1.00 27.24 212 ARG E CA 1
ATOM 11054 C C . ARG E 1 212 ? -23.766 71.707 82.429 1.00 28.22 212 ARG E C 1
ATOM 11055 O O . ARG E 1 212 ? -23.275 72.552 83.208 1.00 36.60 212 ARG E O 1
ATOM 11063 N N . PHE E 1 213 ? -23.808 70.386 82.698 1.00 25.03 213 PHE E N 1
ATOM 11064 C CA . PHE E 1 213 ? -23.320 69.899 84.008 1.00 25.36 213 PHE E CA 1
ATOM 11065 C C . PHE E 1 213 ? -21.896 70.297 84.335 1.00 22.90 213 PHE E C 1
ATOM 11066 O O . PHE E 1 213 ? -21.663 70.821 85.424 1.00 21.59 213 PHE E O 1
ATOM 11074 N N . PRO E 1 214 ? -20.914 70.063 83.427 1.00 21.03 214 PRO E N 1
ATOM 11075 C CA . PRO E 1 214 ? -19.551 70.527 83.706 1.00 22.13 214 PRO E CA 1
ATOM 11076 C C . PRO E 1 214 ? -19.477 72.062 83.938 1.00 27.35 214 PRO E C 1
ATOM 11077 O O . PRO E 1 214 ? -18.733 72.518 84.838 1.00 26.25 214 PRO E O 1
ATOM 11081 N N . GLN E 1 215 ? -20.245 72.822 83.197 1.00 23.69 215 GLN E N 1
ATOM 11082 C CA . GLN E 1 215 ? -20.274 74.294 83.373 1.00 27.24 215 GLN E CA 1
ATOM 11083 C C . GLN E 1 215 ? -20.820 74.709 84.732 1.00 26.11 215 GLN E C 1
ATOM 11084 O O . GLN E 1 215 ? -20.490 75.803 85.243 1.00 30.02 215 GLN E O 1
ATOM 11090 N N . MET E 1 216 ? -21.649 73.852 85.337 1.00 26.93 216 MET E N 1
ATOM 11091 C CA . MET E 1 216 ? -22.306 74.119 86.611 1.00 27.79 216 MET E CA 1
ATOM 11092 C C . MET E 1 216 ? -21.400 73.912 87.818 1.00 27.55 216 MET E C 1
ATOM 11093 O O . MET E 1 216 ? -21.770 74.334 88.928 1.00 33.53 216 MET E O 1
ATOM 11098 N N . ILE E 1 217 ? -20.251 73.230 87.650 1.00 28.29 217 ILE E N 1
ATOM 11099 C CA . ILE E 1 217 ? -19.341 72.985 88.759 1.00 24.00 217 ILE E CA 1
ATOM 11100 C C . ILE E 1 217 ? -18.962 74.366 89.317 1.00 26.23 217 ILE E C 1
ATOM 11101 O O . ILE E 1 217 ? -18.465 75.215 88.580 1.00 24.06 217 ILE E O 1
ATOM 11106 N N . PRO E 1 218 ? -19.165 74.579 90.633 1.00 24.68 218 PRO E N 1
ATOM 11107 C CA . PRO E 1 218 ? -18.787 75.879 91.217 1.00 30.14 218 PRO E CA 1
ATOM 11108 C C . PRO E 1 218 ? -17.245 76.036 91.310 1.00 30.17 218 PRO E C 1
ATOM 11109 O O . PRO E 1 218 ? -16.556 75.100 91.749 1.00 32.28 218 PRO E O 1
ATOM 11113 N N . THR E 1 219 ? -16.762 77.195 90.973 1.00 37.23 219 THR E N 1
ATOM 11114 C CA . THR E 1 219 ? -15.295 77.521 90.984 1.00 40.13 219 THR E CA 1
ATOM 11115 C C . THR E 1 219 ? -14.778 78.301 92.274 1.00 45.67 219 THR E C 1
ATOM 11116 O O . THR E 1 219 ? -13.610 78.235 92.557 1.00 35.47 219 THR E O 1
ATOM 11120 N N . ASN E 1 220 ? -15.751 78.830 93.042 1.00 33.83 220 ASN E N 1
ATOM 11121 C CA . ASN E 1 220 ? -15.589 79.509 94.283 1.00 41.28 220 ASN E CA 1
ATOM 11122 C C . ASN E 1 220 ? -16.956 79.430 95.084 1.00 40.48 220 ASN E C 1
ATOM 11123 O O . ASN E 1 220 ? -17.910 78.836 94.678 1.00 37.47 220 ASN E O 1
ATOM 11128 N N . ALA E 1 221 ? -16.993 80.102 96.227 1.00 38.60 221 ALA E N 1
ATOM 11129 C CA . ALA E 1 221 ? -18.119 80.137 97.128 1.00 38.59 221 ALA E CA 1
ATOM 11130 C C . ALA E 1 221 ? -19.369 80.821 96.693 1.00 40.29 221 ALA E C 1
ATOM 11131 O O . ALA E 1 221 ? -20.433 80.691 97.305 1.00 37.37 221 ALA E O 1
ATOM 11133 N N . ASP E 1 222 ? -19.233 81.606 95.627 1.00 36.20 222 ASP E N 1
ATOM 11134 C CA . ASP E 1 222 ? -20.337 82.384 95.076 1.00 32.74 222 ASP E CA 1
ATOM 11135 C C . ASP E 1 222 ? -21.141 81.634 94.021 1.00 34.75 222 ASP E C 1
ATOM 11136 O O . ASP E 1 222 ? -21.122 81.986 92.842 1.00 37.03 222 ASP E O 1
ATOM 11141 N N . ASP E 1 223 ? -21.845 80.598 94.458 1.00 37.35 223 ASP E N 1
ATOM 11142 C CA . ASP E 1 223 ? -22.708 79.783 93.547 1.00 41.34 223 ASP E CA 1
ATOM 11143 C C . ASP E 1 223 ? -23.849 79.147 94.360 1.00 33.05 223 ASP E C 1
ATOM 11144 O O . ASP E 1 223 ? -23.633 78.811 95.509 1.00 43.38 223 ASP E O 1
ATOM 11149 N N . ASP E 1 224 ? -25.006 78.999 93.801 1.00 34.13 224 ASP E N 1
ATOM 11150 C CA . ASP E 1 224 ? -26.134 78.290 94.401 1.00 38.98 224 ASP E CA 1
ATOM 11151 C C . ASP E 1 224 ? -25.747 76.889 94.979 1.00 32.90 224 ASP E C 1
ATOM 11152 O O . ASP E 1 224 ? -26.206 76.460 96.066 1.00 34.97 224 ASP E O 1
ATOM 11157 N N . ALA E 1 225 ? -24.907 76.168 94.197 1.00 36.04 225 ALA E N 1
ATOM 11158 C CA . ALA E 1 225 ? -24.440 74.822 94.584 1.00 30.29 225 ALA E CA 1
ATOM 11159 C C . ALA E 1 225 ? -23.787 74.863 95.952 1.00 30.08 225 ALA E C 1
ATOM 11160 O O . ALA E 1 225 ? -23.986 73.978 96.772 1.00 31.36 225 ALA E O 1
ATOM 11162 N N . VAL E 1 226 ? -23.040 75.926 96.200 1.00 32.96 226 VAL E N 1
ATOM 11163 C CA . VAL E 1 226 ? -22.264 76.138 97.441 1.00 30.54 226 VAL E CA 1
ATOM 11164 C C . VAL E 1 226 ? -23.153 76.687 98.574 1.00 30.87 226 VAL E C 1
ATOM 11165 O O . VAL E 1 226 ? -22.994 76.294 99.733 1.00 33.77 226 VAL E O 1
ATOM 11169 N N . LYS E 1 227 ? -24.021 77.634 98.244 1.00 38.96 227 LYS E N 1
ATOM 11170 C CA . LYS E 1 227 ? -25.046 78.137 99.208 1.00 41.23 227 LYS E CA 1
ATOM 11171 C C . LYS E 1 227 ? -25.837 76.956 99.817 1.00 31.84 227 LYS E C 1
ATOM 11172 O O . LYS E 1 227 ? -25.833 76.779 101.023 1.00 31.71 227 LYS E O 1
ATOM 11178 N N . TYR E 1 228 ? -26.478 76.146 98.966 1.00 32.57 228 TYR E N 1
ATOM 11179 C CA . TYR E 1 228 ? -27.092 74.919 99.388 1.00 28.63 228 TYR E CA 1
ATOM 11180 C C . TYR E 1 228 ? -26.148 73.936 100.063 1.00 32.05 228 TYR E C 1
ATOM 11181 O O . TYR E 1 228 ? -26.455 73.294 101.089 1.00 34.25 228 TYR E O 1
ATOM 11190 N N . GLY E 1 229 ? -24.972 73.832 99.439 1.00 35.98 229 GLY E N 1
ATOM 11191 C CA . GLY E 1 229 ? -23.923 72.911 99.862 1.00 32.74 229 GLY E CA 1
ATOM 11192 C C . GLY E 1 229 ? -23.502 73.089 101.307 1.00 33.36 229 GLY E C 1
ATOM 11193 O O . GLY E 1 229 ? -23.478 72.130 102.069 1.00 31.43 229 GLY E O 1
ATOM 11194 N N . LEU E 1 230 ? -23.206 74.326 101.682 1.00 33.67 230 LEU E N 1
ATOM 11195 C CA . LEU E 1 230 ? -22.730 74.632 103.058 1.00 32.68 230 LEU E CA 1
ATOM 11196 C C . LEU E 1 230 ? -23.810 74.374 104.115 1.00 32.63 230 LEU E C 1
ATOM 11197 O O . LEU E 1 230 ? -23.486 73.916 105.233 1.00 29.57 230 LEU E O 1
ATOM 11202 N N . ARG E 1 231 ? -25.069 74.649 103.779 1.00 30.41 231 ARG E N 1
ATOM 11203 C CA . ARG E 1 231 ? -26.201 74.271 104.633 1.00 31.85 231 ARG E CA 1
ATOM 11204 C C . ARG E 1 231 ? -26.319 72.725 104.805 1.00 29.85 231 ARG E C 1
ATOM 11205 O O . ARG E 1 231 ? -26.570 72.221 105.914 1.00 32.70 231 ARG E O 1
ATOM 11213 N N . ALA E 1 232 ? -26.024 71.987 103.714 1.00 27.55 232 ALA E N 1
ATOM 11214 C CA . ALA E 1 232 ? -26.137 70.541 103.727 1.00 22.82 232 ALA E CA 1
ATOM 11215 C C . ALA E 1 232 ? -25.075 69.908 104.614 1.00 25.71 232 ALA E C 1
ATOM 11216 O O . ALA E 1 232 ? -25.377 68.953 105.348 1.00 27.63 232 ALA E O 1
ATOM 11218 N N . ILE E 1 233 ? -23.865 70.426 104.501 1.00 24.67 233 ILE E N 1
ATOM 11219 C CA . ILE E 1 233 ? -22.715 70.029 105.321 1.00 27.98 233 ILE E CA 1
ATOM 11220 C C . ILE E 1 233 ? -23.054 70.193 106.811 1.00 29.13 233 ILE E C 1
ATOM 11221 O O . ILE E 1 233 ? -22.847 69.272 107.575 1.00 32.39 233 ILE E O 1
ATOM 11226 N N . GLU E 1 234 ? -23.752 71.269 107.154 1.00 32.76 234 GLU E N 1
ATOM 11227 C CA . GLU E 1 234 ? -24.199 71.470 108.527 1.00 37.38 234 GLU E CA 1
ATOM 11228 C C . GLU E 1 234 ? -25.240 70.400 108.906 1.00 34.39 234 GLU E C 1
ATOM 11229 O O . GLU E 1 234 ? -25.201 69.856 110.010 1.00 36.98 234 GLU E O 1
ATOM 11235 N N . PHE E 1 235 ? -26.166 70.105 107.990 1.00 34.54 235 PHE E N 1
ATOM 11236 C CA . PHE E 1 235 ? -27.204 69.104 108.215 1.00 33.08 235 PHE E CA 1
ATOM 11237 C C . PHE E 1 235 ? -26.601 67.710 108.495 1.00 33.85 235 PHE E C 1
ATOM 11238 O O . PHE E 1 235 ? -27.000 67.052 109.457 1.00 31.52 235 PHE E O 1
ATOM 11246 N N . TRP E 1 236 ? -25.664 67.254 107.639 1.00 33.93 236 TRP E N 1
ATOM 11247 C CA . TRP E 1 236 ? -25.082 65.894 107.757 1.00 32.42 236 TRP E CA 1
ATOM 11248 C C . TRP E 1 236 ? -24.168 65.784 108.978 1.00 32.85 236 TRP E C 1
ATOM 11249 O O . TRP E 1 236 ? -24.023 64.706 109.568 1.00 30.15 236 TRP E O 1
ATOM 11260 N N . SER E 1 237 ? -23.532 66.903 109.316 1.00 32.76 237 SER E N 1
ATOM 11261 C CA . SER E 1 237 ? -22.642 66.962 110.479 1.00 38.00 237 SER E CA 1
ATOM 11262 C C . SER E 1 237 ? -23.357 67.068 111.845 1.00 45.85 237 SER E C 1
ATOM 11263 O O . SER E 1 237 ? -22.836 66.523 112.835 1.00 43.73 237 SER E O 1
ATOM 11266 N N . ASN E 1 238 ? -24.500 67.757 111.905 1.00 47.22 238 ASN E N 1
ATOM 11267 C CA . ASN E 1 238 ? -25.126 68.080 113.211 1.00 48.95 238 ASN E CA 1
ATOM 11268 C C . ASN E 1 238 ? -26.564 67.589 113.417 1.00 50.34 238 ASN E C 1
ATOM 11269 O O . ASN E 1 238 ? -26.931 67.232 114.531 1.00 49.14 238 ASN E O 1
ATOM 11274 N N . GLU E 1 239 ? -27.360 67.545 112.354 1.00 52.32 239 GLU E N 1
ATOM 11275 C CA . GLU E 1 239 ? -28.777 67.253 112.480 1.00 46.47 239 GLU E CA 1
ATOM 11276 C C . GLU E 1 239 ? -29.112 65.828 112.045 1.00 49.32 239 GLU E C 1
ATOM 11277 O O . GLU E 1 239 ? -29.907 65.178 112.663 1.00 40.00 239 GLU E O 1
ATOM 11283 N N . TRP E 1 240 ? -28.474 65.334 110.980 1.00 41.87 240 TRP E N 1
ATOM 11284 C CA . TRP E 1 240 ? -28.604 63.936 110.566 1.00 37.40 240 TRP E CA 1
ATOM 11285 C C . TRP E 1 240 ? -28.395 62.938 111.694 1.00 28.37 240 TRP E C 1
ATOM 11286 O O . TRP E 1 240 ? -27.322 62.985 112.367 1.00 30.12 240 TRP E O 1
ATOM 11297 N N . SER E 1 241 ? -29.313 61.998 111.858 1.00 29.64 241 SER E N 1
ATOM 11298 C CA . SER E 1 241 ? -29.161 60.929 112.883 1.00 33.97 241 SER E CA 1
ATOM 11299 C C . SER E 1 241 ? -29.390 59.539 112.295 1.00 32.26 241 SER E C 1
ATOM 11300 O O . SER E 1 241 ? -29.616 58.540 113.020 1.00 35.85 241 SER E O 1
ATOM 11303 N N . GLY E 1 242 ? -29.402 59.429 110.961 1.00 37.60 242 GLY E N 1
ATOM 11304 C CA . GLY E 1 242 ? -29.633 58.128 110.257 1.00 29.07 242 GLY E CA 1
ATOM 11305 C C . GLY E 1 242 ? -28.385 57.281 110.050 1.00 31.38 242 GLY E C 1
ATOM 11306 O O . GLY E 1 242 ? -27.301 57.649 110.503 1.00 42.71 242 GLY E O 1
ATOM 11307 N N . GLU E 1 243 ? -28.554 56.133 109.412 1.00 33.76 243 GLU E N 1
ATOM 11308 C CA . GLU E 1 243 ? -27.475 55.258 109.055 1.00 36.23 243 GLU E CA 1
ATOM 11309 C C . GLU E 1 243 ? -26.944 55.594 107.671 1.00 29.67 243 GLU E C 1
ATOM 11310 O O . GLU E 1 243 ? -27.715 55.973 106.805 1.00 31.27 243 GLU E O 1
ATOM 11316 N N . SER E 1 244 ? -25.639 55.424 107.474 1.00 35.09 244 SER E N 1
ATOM 11317 C CA . SER E 1 244 ? -25.010 55.710 106.190 1.00 26.84 244 SER E CA 1
ATOM 11318 C C . SER E 1 244 ? -23.948 54.675 105.813 1.00 32.75 244 SER E C 1
ATOM 11319 O O . SER E 1 244 ? -23.337 54.046 106.677 1.00 30.72 244 SER E O 1
ATOM 11322 N N . PHE E 1 245 ? -23.743 54.511 104.510 1.00 28.97 245 PHE E N 1
ATOM 11323 C CA . PHE E 1 245 ? -22.751 53.562 103.955 1.00 26.29 245 PHE E CA 1
ATOM 11324 C C . PHE E 1 245 ? -22.121 54.223 102.734 1.00 22.46 245 PHE E C 1
ATOM 11325 O O . PHE E 1 245 ? -22.841 54.746 101.893 1.00 19.41 245 PHE E O 1
ATOM 11333 N N . MET E 1 246 ? -20.793 54.207 102.687 1.00 23.85 246 MET E N 1
ATOM 11334 C CA . MET E 1 246 ? -20.011 54.844 101.641 1.00 22.17 246 MET E CA 1
ATOM 11335 C C . MET E 1 246 ? -19.240 53.801 100.873 1.00 24.39 246 MET E C 1
ATOM 11336 O O . MET E 1 246 ? -18.585 52.945 101.496 1.00 24.82 246 MET E O 1
ATOM 11341 N N . ALA E 1 247 ? -19.322 53.857 99.537 1.00 22.17 247 ALA E N 1
ATOM 11342 C CA . ALA E 1 247 ? -18.494 52.987 98.646 1.00 21.29 247 ALA E CA 1
ATOM 11343 C C . ALA E 1 247 ? -17.710 53.880 97.693 1.00 22.59 247 ALA E C 1
ATOM 11344 O O . ALA E 1 247 ? -18.301 54.750 97.041 1.00 27.51 247 ALA E O 1
ATOM 11346 N N . ILE E 1 248 ? -16.394 53.719 97.629 1.00 18.79 248 ILE E N 1
ATOM 11347 C CA . ILE E 1 248 ? -15.514 54.568 96.883 1.00 23.15 248 ILE E CA 1
ATOM 11348 C C . ILE E 1 248 ? -14.933 53.775 95.695 1.00 22.00 248 ILE E C 1
ATOM 11349 O O . ILE E 1 248 ? -14.323 52.674 95.886 1.00 22.78 248 ILE E O 1
ATOM 11354 N N . GLY E 1 249 ? -15.179 54.292 94.468 1.00 22.03 249 GLY E N 1
ATOM 11355 C CA . GLY E 1 249 ? -14.442 53.831 93.273 1.00 20.56 249 GLY E CA 1
ATOM 11356 C C . GLY E 1 249 ? -13.115 54.459 93.205 1.00 21.23 249 GLY E C 1
ATOM 11357 O O . GLY E 1 249 ? -12.966 55.685 93.001 1.00 22.88 249 GLY E O 1
ATOM 11358 N N . MET E 1 250 ? -12.062 53.643 93.390 1.00 25.20 250 MET E N 1
ATOM 11359 C CA . MET E 1 250 ? -10.698 54.172 93.569 1.00 23.74 250 MET E CA 1
ATOM 11360 C C . MET E 1 250 ? -10.058 54.784 92.328 1.00 26.98 250 MET E C 1
ATOM 11361 O O . MET E 1 250 ? -9.215 55.706 92.446 1.00 21.19 250 MET E O 1
ATOM 11366 N N . LYS E 1 251 ? -10.465 54.297 91.159 1.00 24.88 251 LYS E N 1
ATOM 11367 C CA . LYS E 1 251 ? -9.898 54.746 89.876 1.00 28.29 251 LYS E CA 1
ATOM 11368 C C . LYS E 1 251 ? -10.646 56.029 89.438 1.00 25.96 251 LYS E C 1
ATOM 11369 O O . LYS E 1 251 ? -11.246 56.073 88.376 1.00 32.93 251 LYS E O 1
ATOM 11375 N N . ASP E 1 252 ? -10.689 57.028 90.306 1.00 25.39 252 ASP E N 1
ATOM 11376 C CA . ASP E 1 252 ? -11.338 58.306 90.015 1.00 25.43 252 ASP E CA 1
ATOM 11377 C C . ASP E 1 252 ? -10.363 59.387 90.448 1.00 30.07 252 ASP E C 1
ATOM 11378 O O . ASP E 1 252 ? -10.067 59.505 91.633 1.00 22.87 252 ASP E O 1
ATOM 11383 N N . ALA E 1 253 ? -9.816 60.133 89.506 1.00 24.24 253 ALA E N 1
ATOM 11384 C CA . ALA E 1 253 ? -8.921 61.253 89.734 1.00 33.52 253 ALA E CA 1
ATOM 11385 C C . ALA E 1 253 ? -9.547 62.554 90.278 1.00 35.10 253 ALA E C 1
ATOM 11386 O O . ALA E 1 253 ? -8.851 63.470 90.764 1.00 32.36 253 ALA E O 1
ATOM 11388 N N . VAL E 1 254 ? -10.869 62.648 90.223 1.00 28.00 254 VAL E N 1
ATOM 11389 C CA . VAL E 1 254 ? -11.570 63.850 90.666 1.00 32.51 254 VAL E CA 1
ATOM 11390 C C . VAL E 1 254 ? -12.338 63.587 92.001 1.00 30.16 254 VAL E C 1
ATOM 11391 O O . VAL E 1 254 ? -12.111 64.253 92.972 1.00 28.45 254 VAL E O 1
ATOM 11395 N N . LEU E 1 255 ? -13.265 62.623 92.006 1.00 27.81 255 LEU E N 1
ATOM 11396 C CA . LEU E 1 255 ? -14.127 62.397 93.139 1.00 28.71 255 LEU E CA 1
ATOM 11397 C C . LEU E 1 255 ? -13.909 61.011 93.779 1.00 27.60 255 LEU E C 1
ATOM 11398 O O . LEU E 1 255 ? -14.830 60.369 94.248 1.00 28.32 255 LEU E O 1
ATOM 11403 N N . GLY E 1 256 ? -12.639 60.598 93.844 1.00 24.57 256 GLY E N 1
ATOM 11404 C CA . GLY E 1 256 ? -12.210 59.354 94.417 1.00 21.78 256 GLY E CA 1
ATOM 11405 C C . GLY E 1 256 ? -11.918 59.412 95.847 1.00 20.31 256 GLY E C 1
ATOM 11406 O O . GLY E 1 256 ? -12.561 60.250 96.542 1.00 21.92 256 GLY E O 1
ATOM 11407 N N . GLU E 1 257 ? -10.909 58.671 96.306 1.00 19.94 257 GLU E N 1
ATOM 11408 C CA . GLU E 1 257 ? -10.637 58.472 97.751 1.00 21.33 257 GLU E CA 1
ATOM 11409 C C . GLU E 1 257 ? -10.473 59.772 98.552 1.00 21.12 257 GLU E C 1
ATOM 11410 O O . GLU E 1 257 ? -11.015 59.879 99.635 1.00 21.23 257 GLU E O 1
ATOM 11416 N N . ALA E 1 258 ? -9.711 60.702 98.029 1.00 27.62 258 ALA E N 1
ATOM 11417 C CA . ALA E 1 258 ? -9.416 61.973 98.737 1.00 25.86 258 ALA E CA 1
ATOM 11418 C C . ALA E 1 258 ? -10.669 62.787 98.977 1.00 23.08 258 ALA E C 1
ATOM 11419 O O . ALA E 1 258 ? -10.952 63.159 100.130 1.00 24.79 258 ALA E O 1
ATOM 11421 N N . ALA E 1 259 ? -11.469 62.965 97.913 1.00 21.52 259 ALA E N 1
ATOM 11422 C CA . ALA E 1 259 ? -12.735 63.731 97.997 1.00 21.00 259 ALA E CA 1
ATOM 11423 C C . ALA E 1 259 ? -13.769 62.992 98.862 1.00 23.35 259 ALA E C 1
ATOM 11424 O O . ALA E 1 259 ? -14.474 63.642 99.640 1.00 20.38 259 ALA E O 1
ATOM 11426 N N . MET E 1 260 ? -13.813 61.661 98.765 1.00 21.87 260 MET E N 1
ATOM 11427 C CA . MET E 1 260 ? -14.784 60.872 99.516 1.00 21.53 260 MET E CA 1
ATOM 11428 C C . MET E 1 260 ? -14.456 60.836 101.036 1.00 21.15 260 MET E C 1
ATOM 11429 O O . MET E 1 260 ? -15.361 60.898 101.845 1.00 25.23 260 MET E O 1
ATOM 11434 N N . MET E 1 261 ? -13.173 60.790 101.371 1.00 21.99 261 MET E N 1
ATOM 11435 C CA . MET E 1 261 ? -12.754 60.781 102.784 1.00 26.14 261 MET E CA 1
ATOM 11436 C C . MET E 1 261 ? -13.081 62.160 103.437 1.00 25.58 261 MET E C 1
ATOM 11437 O O . MET E 1 261 ? -13.500 62.180 104.611 1.00 24.53 261 MET E O 1
ATOM 11442 N N . GLN E 1 262 ? -12.890 63.257 102.685 1.00 22.78 262 GLN E N 1
ATOM 11443 C CA . GLN E 1 262 ? -13.244 64.589 103.135 1.00 27.91 262 GLN E CA 1
ATOM 11444 C C . GLN E 1 262 ? -14.744 64.670 103.405 1.00 28.93 262 GLN E C 1
ATOM 11445 O O . GLN E 1 262 ? -15.179 65.210 104.395 1.00 24.06 262 GLN E O 1
ATOM 11451 N N . LEU E 1 263 ? -15.527 64.100 102.492 1.00 27.65 263 LEU E N 1
ATOM 11452 C CA . LEU E 1 263 ? -16.950 64.000 102.634 1.00 29.04 263 LEU E CA 1
ATOM 11453 C C . LEU E 1 263 ? -17.353 63.188 103.836 1.00 30.42 263 LEU E C 1
ATOM 11454 O O . LEU E 1 263 ? -18.252 63.611 104.583 1.00 31.34 263 LEU E O 1
ATOM 11459 N N . LYS E 1 264 ? -16.697 62.054 104.079 1.00 31.34 264 LYS E N 1
ATOM 11460 C CA . LYS E 1 264 ? -17.000 61.213 105.217 1.00 31.49 264 LYS E CA 1
ATOM 11461 C C . LYS E 1 264 ? -16.931 61.973 106.553 1.00 32.47 264 LYS E C 1
ATOM 11462 O O . LYS E 1 264 ? -17.735 61.725 107.426 1.00 32.51 264 LYS E O 1
ATOM 11468 N N . THR E 1 265 ? -15.997 62.895 106.672 1.00 31.05 265 THR E N 1
ATOM 11469 C CA . THR E 1 265 ? -15.781 63.678 107.904 1.00 36.61 265 THR E CA 1
ATOM 11470 C C . THR E 1 265 ? -17.008 64.501 108.254 1.00 34.92 265 THR E C 1
ATOM 11471 O O . THR E 1 265 ? -17.206 64.810 109.413 1.00 31.27 265 THR E O 1
ATOM 11475 N N . VAL E 1 266 ? -17.848 64.860 107.275 1.00 39.88 266 VAL E N 1
ATOM 11476 C CA . VAL E 1 266 ? -19.012 65.693 107.543 1.00 34.16 266 VAL E CA 1
ATOM 11477 C C . VAL E 1 266 ? -20.318 64.942 107.638 1.00 35.17 266 VAL E C 1
ATOM 11478 O O . VAL E 1 266 ? -21.337 65.573 107.909 1.00 30.56 266 VAL E O 1
ATOM 11482 N N . ILE E 1 267 ? -20.285 63.616 107.436 1.00 37.60 267 ILE E N 1
ATOM 11483 C CA . ILE E 1 267 ? -21.425 62.751 107.634 1.00 37.50 267 ILE E CA 1
ATOM 11484 C C . ILE E 1 267 ? -21.331 62.071 108.995 1.00 39.09 267 ILE E C 1
ATOM 11485 O O . ILE E 1 267 ? -20.579 61.118 109.189 1.00 47.85 267 ILE E O 1
ATOM 11490 N N . LYS E 1 268 ? -22.133 62.537 109.949 1.00 41.28 268 LYS E N 1
ATOM 11491 C CA . LYS E 1 268 ? -22.102 61.995 111.327 1.00 32.61 268 LYS E CA 1
ATOM 11492 C C . LYS E 1 268 ? -22.544 60.544 111.280 1.00 35.25 268 LYS E C 1
ATOM 11493 O O . LYS E 1 268 ? -23.582 60.268 110.739 1.00 29.15 268 LYS E O 1
ATOM 11499 N N . GLY E 1 269 ? -21.772 59.631 111.854 1.00 29.60 269 GLY E N 1
ATOM 11500 C CA . GLY E 1 269 ? -22.128 58.221 111.873 1.00 28.17 269 GLY E CA 1
ATOM 11501 C C . GLY E 1 269 ? -21.649 57.399 110.676 1.00 31.43 269 GLY E C 1
ATOM 11502 O O . GLY E 1 269 ? -21.921 56.203 110.608 1.00 28.94 269 GLY E O 1
ATOM 11503 N N . CYS E 1 270 ? -20.964 58.007 109.727 1.00 30.22 270 CYS E N 1
ATOM 11504 C CA . CYS E 1 270 ? -20.562 57.292 108.515 1.00 30.53 270 CYS E CA 1
ATOM 11505 C C . CYS E 1 270 ? -19.490 56.255 108.833 1.00 28.58 270 CYS E C 1
ATOM 11506 O O . CYS E 1 270 ? -18.419 56.615 109.300 1.00 32.31 270 CYS E O 1
ATOM 11509 N N . PRO E 1 271 ? -19.766 54.944 108.610 1.00 30.46 271 PRO E N 1
ATOM 11510 C CA . PRO E 1 271 ? -18.759 53.927 108.927 1.00 28.42 271 PRO E CA 1
ATOM 11511 C C . PRO E 1 271 ? -17.633 53.943 107.922 1.00 33.67 271 PRO E C 1
ATOM 11512 O O . PRO E 1 271 ? -17.630 54.798 107.007 1.00 31.65 271 PRO E O 1
ATOM 11516 N N . GLU E 1 272 ? -16.637 53.084 108.193 1.00 33.04 272 GLU E N 1
ATOM 11517 C CA . GLU E 1 272 ? -15.557 52.836 107.296 1.00 32.02 272 GLU E CA 1
ATOM 11518 C C . GLU E 1 272 ? -16.007 52.633 105.888 1.00 28.51 272 GLU E C 1
ATOM 11519 O O . GLU E 1 272 ? -16.909 51.830 105.688 1.00 29.87 272 GLU E O 1
ATOM 11525 N N . PRO E 1 273 ? -15.480 53.402 104.915 1.00 31.45 273 PRO E N 1
ATOM 11526 C CA . PRO E 1 273 ? -15.875 53.183 103.509 1.00 27.56 273 PRO E CA 1
ATOM 11527 C C . PRO E 1 273 ? -15.429 51.867 102.905 1.00 25.20 273 PRO E C 1
ATOM 11528 O O . PRO E 1 273 ? -14.351 51.395 103.213 1.00 27.94 273 PRO E O 1
ATOM 11532 N N . MET E 1 274 ? -16.275 51.289 102.092 1.00 29.19 274 MET E N 1
ATOM 11533 C CA . MET E 1 274 ? -15.933 50.197 101.143 1.00 26.36 274 MET E CA 1
ATOM 11534 C C . MET E 1 274 ? -15.134 50.777 100.013 1.00 28.20 274 MET E C 1
ATOM 11535 O O . MET E 1 274 ? -15.641 51.677 99.332 1.00 25.09 274 MET E O 1
ATOM 11540 N N . LYS E 1 275 ? -13.872 50.373 99.844 1.00 25.14 275 LYS E N 1
ATOM 11541 C CA . LYS E 1 275 ? -12.944 50.895 98.789 1.00 26.09 275 LYS E CA 1
ATOM 11542 C C . LYS E 1 275 ? -12.754 49.853 97.667 1.00 25.85 275 LYS E C 1
ATOM 11543 O O . LYS E 1 275 ? -12.222 48.764 97.910 1.00 28.69 275 LYS E O 1
ATOM 11549 N N . ILE E 1 276 ? -13.276 50.143 96.487 1.00 23.20 276 ILE E N 1
ATOM 11550 C CA . ILE E 1 276 ? -13.338 49.157 95.377 1.00 26.16 276 ILE E CA 1
ATOM 11551 C C . ILE E 1 276 ? -12.217 49.552 94.413 1.00 27.90 276 ILE E C 1
ATOM 11552 O O . ILE E 1 276 ? -12.352 50.505 93.637 1.00 23.99 276 ILE E O 1
ATOM 11557 N N . GLU E 1 277 ? -11.115 48.783 94.458 1.00 26.11 277 GLU E N 1
ATOM 11558 C CA . GLU E 1 277 ? -9.927 49.083 93.640 1.00 26.10 277 GLU E CA 1
ATOM 11559 C C . GLU E 1 277 ? -10.196 48.995 92.143 1.00 23.88 277 GLU E C 1
ATOM 11560 O O . GLU E 1 277 ? -9.562 49.744 91.382 1.00 24.34 277 GLU E O 1
ATOM 11566 N N . GLU E 1 278 ? -11.114 48.161 91.736 1.00 22.97 278 GLU E N 1
ATOM 11567 C CA . GLU E 1 278 ? -11.432 47.972 90.255 1.00 28.61 278 GLU E CA 1
ATOM 11568 C C . GLU E 1 278 ? -12.463 48.974 89.710 1.00 23.07 278 GLU E C 1
ATOM 11569 O O . GLU E 1 278 ? -12.608 49.072 88.502 1.00 21.34 278 GLU E O 1
ATOM 11575 N N . ALA E 1 279 ? -13.134 49.690 90.618 1.00 21.30 279 ALA E N 1
ATOM 11576 C CA . ALA E 1 279 ? -14.218 50.608 90.239 1.00 23.84 279 ALA E CA 1
ATOM 11577 C C . ALA E 1 279 ? -13.660 52.012 89.930 1.00 22.97 279 ALA E C 1
ATOM 11578 O O . ALA E 1 279 ? -12.739 52.466 90.592 1.00 22.79 279 ALA E O 1
ATOM 11580 N N . GLY E 1 280 ? -14.309 52.663 88.953 1.00 21.18 280 GLY E N 1
ATOM 11581 C CA . GLY E 1 280 ? -13.984 54.069 88.638 1.00 20.22 280 GLY E CA 1
ATOM 11582 C C . GLY E 1 280 ? -15.060 55.003 89.225 1.00 19.19 280 GLY E C 1
ATOM 11583 O O . GLY E 1 280 ? -15.724 54.636 90.194 1.00 19.07 280 GLY E O 1
ATOM 11584 N N . HIS E 1 281 ? -15.166 56.199 88.671 1.00 21.34 281 HIS E N 1
ATOM 11585 C CA . HIS E 1 281 ? -16.161 57.183 89.042 1.00 19.53 281 HIS E CA 1
ATOM 11586 C C . HIS E 1 281 ? -17.588 56.593 89.085 1.00 22.40 281 HIS E C 1
ATOM 11587 O O . HIS E 1 281 ? -18.325 56.863 90.062 1.00 18.76 281 HIS E O 1
ATOM 11594 N N . PHE E 1 282 ? -17.957 55.803 88.071 1.00 20.28 282 PHE E N 1
ATOM 11595 C CA . PHE E 1 282 ? -19.254 55.158 87.987 1.00 19.12 282 PHE E CA 1
ATOM 11596 C C . PHE E 1 282 ? -19.297 53.888 88.818 1.00 21.37 282 PHE E C 1
ATOM 11597 O O . PHE E 1 282 ? -19.279 52.766 88.302 1.00 21.62 282 PHE E O 1
ATOM 11605 N N . VAL E 1 283 ? -19.373 54.112 90.124 1.00 19.10 283 VAL E N 1
ATOM 11606 C CA . VAL E 1 283 ? -19.306 53.016 91.141 1.00 17.11 283 VAL E CA 1
ATOM 11607 C C . VAL E 1 283 ? -20.398 51.978 90.969 1.00 18.22 283 VAL E C 1
ATOM 11608 O O . VAL E 1 283 ? -20.172 50.782 91.230 1.00 15.95 283 VAL E O 1
ATOM 11612 N N . GLN E 1 284 ? -21.580 52.396 90.462 1.00 17.18 284 GLN E N 1
ATOM 11613 C CA . GLN E 1 284 ? -22.730 51.525 90.289 1.00 17.33 284 GLN E CA 1
ATOM 11614 C C . GLN E 1 284 ? -22.530 50.422 89.268 1.00 15.49 284 GLN E C 1
ATOM 11615 O O . GLN E 1 284 ? -23.269 49.441 89.287 1.00 16.13 284 GLN E O 1
ATOM 11621 N N . GLU E 1 285 ? -21.529 50.586 88.371 1.00 16.49 285 GLU E N 1
ATOM 11622 C CA . GLU E 1 285 ? -21.142 49.502 87.449 1.00 18.14 285 GLU E CA 1
ATOM 11623 C C . GLU E 1 285 ? -20.484 48.350 88.195 1.00 17.93 285 GLU E C 1
ATOM 11624 O O . GLU E 1 285 ? -20.296 47.261 87.628 1.00 20.88 285 GLU E O 1
ATOM 11630 N N . TYR E 1 286 ? -20.123 48.579 89.463 1.00 20.84 286 TYR E N 1
ATOM 11631 C CA . TYR E 1 286 ? -19.524 47.597 90.393 1.00 20.01 286 TYR E CA 1
ATOM 11632 C C . TYR E 1 286 ? -20.416 47.533 91.631 1.00 23.70 286 TYR E C 1
ATOM 11633 O O . TYR E 1 286 ? -19.938 47.285 92.756 1.00 23.68 286 TYR E O 1
ATOM 11642 N N . GLY E 1 287 ? -21.732 47.699 91.408 1.00 22.49 287 GLY E N 1
ATOM 11643 C CA . GLY E 1 287 ? -22.654 48.091 92.449 1.00 20.84 287 GLY E CA 1
ATOM 11644 C C . GLY E 1 287 ? -23.419 46.936 93.122 1.00 27.28 287 GLY E C 1
ATOM 11645 O O . GLY E 1 287 ? -24.123 47.190 94.124 1.00 24.07 287 GLY E O 1
ATOM 11646 N N . VAL E 1 288 ? -23.316 45.700 92.589 1.00 23.13 288 VAL E N 1
ATOM 11647 C CA . VAL E 1 288 ? -23.974 44.553 93.221 1.00 25.88 288 VAL E CA 1
ATOM 11648 C C . VAL E 1 288 ? -23.504 44.395 94.682 1.00 23.64 288 VAL E C 1
ATOM 11649 O O . VAL E 1 288 ? -24.339 44.373 95.618 1.00 21.06 288 VAL E O 1
ATOM 11653 N N . GLU E 1 289 ? -22.188 44.395 94.862 1.00 24.21 289 GLU E N 1
ATOM 11654 C CA . GLU E 1 289 ? -21.548 44.219 96.130 1.00 26.01 289 GLU E CA 1
ATOM 11655 C C . GLU E 1 289 ? -21.774 45.425 97.061 1.00 29.85 289 GLU E C 1
ATOM 11656 O O . GLU E 1 289 ? -21.906 45.243 98.270 1.00 22.81 289 GLU E O 1
ATOM 11662 N N . VAL E 1 290 ? -21.878 46.637 96.471 1.00 25.52 290 VAL E N 1
ATOM 11663 C CA . VAL E 1 290 ? -22.222 47.831 97.222 1.00 26.39 290 VAL E CA 1
ATOM 11664 C C . VAL E 1 290 ? -23.615 47.742 97.812 1.00 26.82 290 VAL E C 1
ATOM 11665 O O . VAL E 1 290 ? -23.760 48.012 99.029 1.00 27.58 290 VAL E O 1
ATOM 11669 N N . ALA E 1 291 ? -24.599 47.336 96.987 1.00 27.04 291 ALA E N 1
ATOM 11670 C CA . ALA E 1 291 ? -25.973 47.167 97.434 1.00 31.42 291 ALA E CA 1
ATOM 11671 C C . ALA E 1 291 ? -26.093 46.056 98.501 1.00 33.12 291 ALA E C 1
ATOM 11672 O O . ALA E 1 291 ? -26.736 46.240 99.551 1.00 33.19 291 ALA E O 1
ATOM 11674 N N . GLU E 1 292 ? -25.417 44.930 98.260 1.00 34.62 292 GLU E N 1
ATOM 11675 C CA . GLU E 1 292 ? -25.382 43.835 99.260 1.00 35.16 292 GLU E CA 1
ATOM 11676 C C . GLU E 1 292 ? -24.791 44.245 100.574 1.00 34.42 292 GLU E C 1
ATOM 11677 O O . GLU E 1 292 ? -25.402 44.005 101.638 1.00 31.40 292 GLU E O 1
ATOM 11683 N N . GLN E 1 293 ? -23.633 44.863 100.557 1.00 30.67 293 GLN E N 1
ATOM 11684 C CA . GLN E 1 293 ? -22.977 45.271 101.800 1.00 31.65 293 GLN E CA 1
ATOM 11685 C C . GLN E 1 293 ? -23.669 46.392 102.539 1.00 26.69 293 GLN E C 1
ATOM 11686 O O . GLN E 1 293 ? -23.619 46.440 103.763 1.00 26.86 293 GLN E O 1
ATOM 11692 N N . ALA E 1 294 ? -24.267 47.336 101.796 1.00 27.60 294 ALA E N 1
ATOM 11693 C CA . ALA E 1 294 ? -25.096 48.415 102.379 1.00 23.90 294 ALA E CA 1
ATOM 11694 C C . ALA E 1 294 ? -26.238 47.818 103.197 1.00 29.04 294 ALA E C 1
ATOM 11695 O O . ALA E 1 294 ? -26.420 48.188 104.385 1.00 29.48 294 ALA E O 1
ATOM 11697 N N . LEU E 1 295 ? -26.994 46.916 102.571 1.00 32.19 295 LEU E N 1
ATOM 11698 C CA . LEU E 1 295 ? -28.124 46.257 103.202 1.00 29.00 295 LEU E CA 1
ATOM 11699 C C . LEU E 1 295 ? -27.735 45.446 104.473 1.00 30.55 295 LEU E C 1
ATOM 11700 O O . LEU E 1 295 ? -28.507 45.444 105.449 1.00 30.12 295 LEU E O 1
ATOM 11705 N N . ALA E 1 296 ? -26.609 44.757 104.429 1.00 26.80 296 ALA E N 1
ATOM 11706 C CA . ALA E 1 296 ? -26.100 43.960 105.542 1.00 29.38 296 ALA E CA 1
ATOM 11707 C C . ALA E 1 296 ? -25.656 44.869 106.707 1.00 31.64 296 ALA E C 1
ATOM 11708 O O . ALA E 1 296 ? -25.894 44.584 107.885 1.00 31.31 296 ALA E O 1
ATOM 11710 N N . SER E 1 297 ? -25.052 46.006 106.345 1.00 34.01 297 SER E N 1
ATOM 11711 C CA . SER E 1 297 ? -24.648 47.038 107.305 1.00 33.35 297 SER E CA 1
ATOM 11712 C C . SER E 1 297 ? -25.829 47.715 107.988 1.00 31.88 297 SER E C 1
ATOM 11713 O O . SER E 1 297 ? -25.713 48.176 109.101 1.00 27.38 297 SER E O 1
ATOM 11716 N N . PHE E 1 298 ? -26.958 47.789 107.296 1.00 33.06 298 PHE E N 1
ATOM 11717 C CA . PHE E 1 298 ? -28.144 48.529 107.750 1.00 30.53 298 PHE E CA 1
ATOM 11718 C C . PHE E 1 298 ? -29.081 47.707 108.648 1.00 30.34 298 PHE E C 1
ATOM 11719 O O . PHE E 1 298 ? -29.251 46.491 108.425 1.00 29.97 298 PHE E O 1
ATOM 11727 N N . THR E 1 299 ? -29.727 48.345 109.584 1.00 31.40 299 THR E N 1
ATOM 11728 C CA . THR E 1 299 ? -30.887 47.795 110.300 1.00 38.97 299 THR E CA 1
ATOM 11729 C C . THR E 1 299 ? -32.152 48.369 109.743 1.00 43.96 299 THR E C 1
ATOM 11730 O O . THR E 1 299 ? -32.435 49.549 109.917 1.00 42.71 299 THR E O 1
ATOM 11734 N N . MET E 1 300 ? -33.029 47.513 109.233 1.00 53.74 300 MET E N 1
ATOM 11735 C CA . MET E 1 300 ? -34.263 47.892 108.577 1.00 53.83 300 MET E CA 1
ATOM 11736 C C . MET E 1 300 ? -35.478 47.202 109.209 1.00 53.72 300 MET E C 1
ATOM 11737 O O . MET E 1 300 ? -35.868 46.101 108.770 1.00 49.48 300 MET E O 1
ATOM 11742 N N . THR F 1 2 ? 5.642 1.185 101.358 1.00 62.28 2 THR F N 1
ATOM 11743 C CA . THR F 1 2 ? 4.895 2.477 101.591 1.00 58.75 2 THR F CA 1
ATOM 11744 C C . THR F 1 2 ? 5.536 3.579 100.721 1.00 56.33 2 THR F C 1
ATOM 11745 O O . THR F 1 2 ? 6.750 3.581 100.587 1.00 51.01 2 THR F O 1
ATOM 11749 N N . ILE F 1 3 ? 4.720 4.347 99.984 1.00 45.62 3 ILE F N 1
ATOM 11750 C CA . ILE F 1 3 ? 5.240 5.447 99.101 1.00 39.79 3 ILE F CA 1
ATOM 11751 C C . ILE F 1 3 ? 5.741 6.596 99.982 1.00 34.78 3 ILE F C 1
ATOM 11752 O O . ILE F 1 3 ? 5.005 7.149 100.750 1.00 35.98 3 ILE F O 1
ATOM 11757 N N . LYS F 1 4 ? 7.023 6.944 99.871 1.00 30.53 4 LYS F N 1
ATOM 11758 C CA . LYS F 1 4 ? 7.608 8.082 100.607 1.00 31.34 4 LYS F CA 1
ATOM 11759 C C . LYS F 1 4 ? 6.887 9.374 100.155 1.00 28.62 4 LYS F C 1
ATOM 11760 O O . LYS F 1 4 ? 6.822 9.643 98.962 1.00 28.75 4 LYS F O 1
ATOM 11766 N N . ALA F 1 5 ? 6.394 10.134 101.118 1.00 30.04 5 ALA F N 1
ATOM 11767 C CA . ALA F 1 5 ? 5.551 11.334 100.854 1.00 29.64 5 ALA F CA 1
ATOM 11768 C C . ALA F 1 5 ? 5.551 12.266 102.052 1.00 29.23 5 ALA F C 1
ATOM 11769 O O . ALA F 1 5 ? 5.809 11.835 103.177 1.00 31.08 5 ALA F O 1
ATOM 11771 N N . LEU F 1 6 ? 5.239 13.533 101.785 1.00 29.76 6 LEU F N 1
ATOM 11772 C CA . LEU F 1 6 ? 5.042 14.553 102.789 1.00 27.90 6 LEU F CA 1
ATOM 11773 C C . LEU F 1 6 ? 3.555 14.877 102.882 1.00 27.61 6 LEU F C 1
ATOM 11774 O O . LEU F 1 6 ? 2.806 14.750 101.898 1.00 33.47 6 LEU F O 1
ATOM 11779 N N . ARG F 1 7 ? 3.124 15.232 104.071 1.00 28.75 7 ARG F N 1
ATOM 11780 C CA . ARG F 1 7 ? 1.785 15.673 104.362 1.00 28.29 7 ARG F CA 1
ATOM 11781 C C . ARG F 1 7 ? 1.906 17.133 104.720 1.00 27.50 7 ARG F C 1
ATOM 11782 O O . ARG F 1 7 ? 2.642 17.476 105.684 1.00 23.36 7 ARG F O 1
ATOM 11790 N N . THR F 1 8 ? 1.200 18.003 103.985 1.00 26.47 8 THR F N 1
ATOM 11791 C CA . THR F 1 8 ? 1.184 19.410 104.339 1.00 25.41 8 THR F CA 1
ATOM 11792 C C . THR F 1 8 ? 0.593 19.631 105.730 1.00 27.54 8 THR F C 1
ATOM 11793 O O . THR F 1 8 ? -0.466 19.165 106.002 1.00 27.27 8 THR F O 1
ATOM 11797 N N . PRO F 1 9 ? 1.312 20.327 106.628 1.00 29.77 9 PRO F N 1
ATOM 11798 C CA . PRO F 1 9 ? 0.778 20.640 107.951 1.00 30.77 9 PRO F CA 1
ATOM 11799 C C . PRO F 1 9 ? -0.567 21.316 107.849 1.00 34.64 9 PRO F C 1
ATOM 11800 O O . PRO F 1 9 ? -0.765 22.208 106.997 1.00 22.63 9 PRO F O 1
ATOM 11804 N N . GLU F 1 10 ? -1.485 20.891 108.737 1.00 27.37 10 GLU F N 1
ATOM 11805 C CA . GLU F 1 10 ? -2.897 21.335 108.743 1.00 30.89 10 GLU F CA 1
ATOM 11806 C C . GLU F 1 10 ? -3.003 22.847 108.915 1.00 31.68 10 GLU F C 1
ATOM 11807 O O . GLU F 1 10 ? -3.950 23.441 108.355 1.00 31.66 10 GLU F O 1
ATOM 11813 N N . GLU F 1 11 ? -2.069 23.468 109.702 1.00 29.34 11 GLU F N 1
ATOM 11814 C CA . GLU F 1 11 ? -2.115 24.889 109.947 1.00 30.47 11 GLU F CA 1
ATOM 11815 C C . GLU F 1 11 ? -2.046 25.723 108.628 1.00 25.28 11 GLU F C 1
ATOM 11816 O O . GLU F 1 11 ? -2.533 26.836 108.570 1.00 25.31 11 GLU F O 1
ATOM 11822 N N . ARG F 1 12 ? -1.480 25.144 107.583 1.00 23.99 12 ARG F N 1
ATOM 11823 C CA . ARG F 1 12 ? -1.476 25.767 106.234 1.00 26.05 12 ARG F CA 1
ATOM 11824 C C . ARG F 1 12 ? -2.849 26.096 105.711 1.00 26.37 12 ARG F C 1
ATOM 11825 O O . ARG F 1 12 ? -2.981 26.983 104.862 1.00 21.80 12 ARG F O 1
ATOM 11833 N N . PHE F 1 13 ? -3.861 25.331 106.154 1.00 23.10 13 PHE F N 1
ATOM 11834 C CA . PHE F 1 13 ? -5.243 25.429 105.636 1.00 24.53 13 PHE F CA 1
ATOM 11835 C C . PHE F 1 13 ? -6.201 26.129 106.580 1.00 26.30 13 PHE F C 1
ATOM 11836 O O . PHE F 1 13 ? -7.392 26.085 106.329 1.00 29.28 13 PHE F O 1
ATOM 11844 N N . SER F 1 14 ? -5.683 26.774 107.634 1.00 27.42 14 SER F N 1
ATOM 11845 C CA . SER F 1 14 ? -6.520 27.329 108.701 1.00 33.04 14 SER F CA 1
ATOM 11846 C C . SER F 1 14 ? -7.221 28.642 108.273 1.00 28.71 14 SER F C 1
ATOM 11847 O O . SER F 1 14 ? -8.167 29.035 108.907 1.00 28.99 14 SER F O 1
ATOM 11850 N N . VAL F 1 15 ? -6.768 29.310 107.215 1.00 26.63 15 VAL F N 1
ATOM 11851 C CA . VAL F 1 15 ? -7.366 30.537 106.713 1.00 25.45 15 VAL F CA 1
ATOM 11852 C C . VAL F 1 15 ? -7.808 30.308 105.242 1.00 21.27 15 VAL F C 1
ATOM 11853 O O . VAL F 1 15 ? -6.974 30.477 104.342 1.00 26.95 15 VAL F O 1
ATOM 11857 N N . LEU F 1 16 ? -9.043 29.867 105.063 1.00 26.48 16 LEU F N 1
ATOM 11858 C CA . LEU F 1 16 ? -9.719 29.574 103.815 1.00 24.63 16 LEU F CA 1
ATOM 11859 C C . LEU F 1 16 ? -11.191 30.051 103.807 1.00 24.80 16 LEU F C 1
ATOM 11860 O O . LEU F 1 16 ? -12.082 29.273 103.558 1.00 22.66 16 LEU F O 1
ATOM 11865 N N . PRO F 1 17 ? -11.413 31.350 103.965 1.00 23.30 17 PRO F N 1
ATOM 11866 C CA . PRO F 1 17 ? -12.824 31.775 104.143 1.00 23.98 17 PRO F CA 1
ATOM 11867 C C . PRO F 1 17 ? -13.612 31.585 102.875 1.00 21.81 17 PRO F C 1
ATOM 11868 O O . PRO F 1 17 ? -14.805 31.381 102.958 1.00 23.21 17 PRO F O 1
ATOM 11872 N N . ALA F 1 18 ? -12.986 31.595 101.657 1.00 20.44 18 ALA F N 1
ATOM 11873 C CA . ALA F 1 18 ? -13.699 31.366 100.434 1.00 20.26 18 ALA F CA 1
ATOM 11874 C C . ALA F 1 18 ? -13.968 29.847 100.090 1.00 25.12 18 ALA F C 1
ATOM 11875 O O . ALA F 1 18 ? -14.517 29.556 99.000 1.00 22.53 18 ALA F O 1
ATOM 11877 N N . PHE F 1 19 ? -13.585 28.927 100.969 1.00 26.31 19 PHE F N 1
ATOM 11878 C CA . PHE F 1 19 ? -13.643 27.503 100.700 1.00 25.91 19 PHE F CA 1
ATOM 11879 C C . PHE F 1 19 ? -13.954 26.781 101.995 1.00 26.11 19 PHE F C 1
ATOM 11880 O O . PHE F 1 19 ? -13.160 26.043 102.509 1.00 29.64 19 PHE F O 1
ATOM 11888 N N . PRO F 1 20 ? -15.167 26.993 102.518 1.00 27.86 20 PRO F N 1
ATOM 11889 C CA . PRO F 1 20 ? -15.493 26.542 103.891 1.00 29.31 20 PRO F CA 1
ATOM 11890 C C . PRO F 1 20 ? -16.093 25.129 103.884 1.00 34.03 20 PRO F C 1
ATOM 11891 O O . PRO F 1 20 ? -17.104 24.879 104.494 1.00 40.98 20 PRO F O 1
ATOM 11895 N N . TYR F 1 21 ? -15.500 24.199 103.149 1.00 29.65 21 TYR F N 1
ATOM 11896 C CA . TYR F 1 21 ? -15.929 22.800 103.184 1.00 25.32 21 TYR F CA 1
ATOM 11897 C C . TYR F 1 21 ? -14.983 22.040 104.098 1.00 31.94 21 TYR F C 1
ATOM 11898 O O . TYR F 1 21 ? -13.753 22.347 104.105 1.00 37.59 21 TYR F O 1
ATOM 11907 N N . GLN F 1 22 ? -15.493 21.128 104.900 1.00 28.16 22 GLN F N 1
ATOM 11908 C CA . GLN F 1 22 ? -14.665 20.152 105.633 1.00 26.00 22 GLN F CA 1
ATOM 11909 C C . GLN F 1 22 ? -14.180 19.084 104.647 1.00 27.49 22 GLN F C 1
ATOM 11910 O O . GLN F 1 22 ? -15.022 18.437 103.980 1.00 27.02 22 GLN F O 1
ATOM 11916 N N . PRO F 1 23 ? -12.844 18.904 104.482 1.00 24.51 23 PRO F N 1
ATOM 11917 C CA . PRO F 1 23 ? -12.382 17.923 103.523 1.00 30.60 23 PRO F CA 1
ATOM 11918 C C . PRO F 1 23 ? -12.590 16.484 103.958 1.00 32.18 23 PRO F C 1
ATOM 11919 O O . PRO F 1 23 ? -12.565 16.212 105.160 1.00 34.24 23 PRO F O 1
ATOM 11923 N N . ASN F 1 24 ? -12.803 15.599 102.983 1.00 30.95 24 ASN F N 1
ATOM 11924 C CA . ASN F 1 24 ? -12.858 14.157 103.224 1.00 33.69 24 ASN F CA 1
ATOM 11925 C C . ASN F 1 24 ? -11.561 13.545 102.767 1.00 31.63 24 ASN F C 1
ATOM 11926 O O . ASN F 1 24 ? -10.830 14.158 101.993 1.00 25.12 24 ASN F O 1
ATOM 11931 N N . TYR F 1 25 ? -11.264 12.378 103.297 1.00 36.19 25 TYR F N 1
ATOM 11932 C CA . TYR F 1 25 ? -9.985 11.691 103.049 1.00 36.22 25 TYR F CA 1
ATOM 11933 C C . TYR F 1 25 ? -10.235 10.224 102.758 1.00 38.12 25 TYR F C 1
ATOM 11934 O O . TYR F 1 25 ? -11.136 9.611 103.365 1.00 36.40 25 TYR F O 1
ATOM 11943 N N . VAL F 1 26 ? -9.414 9.677 101.866 1.00 36.03 26 VAL F N 1
ATOM 11944 C CA . VAL F 1 26 ? -9.354 8.227 101.614 1.00 41.42 26 VAL F CA 1
ATOM 11945 C C . VAL F 1 26 ? -7.885 7.828 101.556 1.00 42.04 26 VAL F C 1
ATOM 11946 O O . VAL F 1 26 ? -7.133 8.424 100.827 1.00 34.84 26 VAL F O 1
ATOM 11950 N N . ASP F 1 27 ? -7.490 6.822 102.360 1.00 50.37 27 ASP F N 1
ATOM 11951 C CA . ASP F 1 27 ? -6.097 6.343 102.369 1.00 48.65 27 ASP F CA 1
ATOM 11952 C C . ASP F 1 27 ? -5.899 4.826 102.100 1.00 44.12 27 ASP F C 1
ATOM 11953 O O . ASP F 1 27 ? -4.851 4.318 102.414 1.00 50.90 27 ASP F O 1
ATOM 11958 N N . ASP F 1 28 ? -6.905 4.202 101.501 1.00 36.56 28 ASP F N 1
ATOM 11959 C CA . ASP F 1 28 ? -6.848 2.803 101.173 1.00 40.86 28 ASP F CA 1
ATOM 11960 C C . ASP F 1 28 ? -7.361 2.595 99.733 1.00 48.52 28 ASP F C 1
ATOM 11961 O O . ASP F 1 28 ? -8.071 1.602 99.434 1.00 47.49 28 ASP F O 1
ATOM 11966 N N . LEU F 1 29 ? -7.019 3.520 98.843 1.00 36.20 29 LEU F N 1
ATOM 11967 C CA . LEU F 1 29 ? -7.229 3.270 97.426 1.00 38.35 29 LEU F CA 1
ATOM 11968 C C . LEU F 1 29 ? -6.307 2.150 96.999 1.00 36.76 29 LEU F C 1
ATOM 11969 O O . LEU F 1 29 ? -5.132 2.152 97.346 1.00 34.19 29 LEU F O 1
ATOM 11974 N N . GLY F 1 30 ? -6.855 1.182 96.259 1.00 37.69 30 GLY F N 1
ATOM 11975 C CA . GLY F 1 30 ? -6.084 0.046 95.733 1.00 40.44 30 GLY F CA 1
ATOM 11976 C C . GLY F 1 30 ? -4.843 0.439 94.955 1.00 40.09 30 GLY F C 1
ATOM 11977 O O . GLY F 1 30 ? -4.939 1.091 93.934 1.00 38.98 30 GLY F O 1
ATOM 11978 N N . GLY F 1 31 ? -3.679 0.036 95.451 1.00 40.20 31 GLY F N 1
ATOM 11979 C CA . GLY F 1 31 ? -2.399 0.403 94.867 1.00 35.36 31 GLY F CA 1
ATOM 11980 C C . GLY F 1 31 ? -1.696 1.577 95.547 1.00 34.07 31 GLY F C 1
ATOM 11981 O O . GLY F 1 31 ? -0.486 1.727 95.431 1.00 40.48 31 GLY F O 1
ATOM 11982 N N . TYR F 1 32 ? -2.425 2.379 96.315 1.00 36.64 32 TYR F N 1
ATOM 11983 C CA . TYR F 1 32 ? -1.929 3.655 96.888 1.00 41.21 32 TYR F CA 1
ATOM 11984 C C . TYR F 1 32 ? -1.978 3.579 98.414 1.00 44.94 32 TYR F C 1
ATOM 11985 O O . TYR F 1 32 ? -2.010 4.611 99.094 1.00 50.74 32 TYR F O 1
ATOM 11994 N N . GLU F 1 33 ? -1.942 2.353 98.963 1.00 40.92 33 GLU F N 1
ATOM 11995 C CA . GLU F 1 33 ? -2.244 2.104 100.356 1.00 38.78 33 GLU F CA 1
ATOM 11996 C C . GLU F 1 33 ? -1.448 3.104 101.235 1.00 38.36 33 GLU F C 1
ATOM 11997 O O . GLU F 1 33 ? -0.267 3.293 101.066 1.00 39.77 33 GLU F O 1
ATOM 12003 N N . SER F 1 34 ? -2.169 3.756 102.147 1.00 46.34 34 SER F N 1
ATOM 12004 C CA . SER F 1 34 ? -1.665 4.700 103.105 1.00 39.69 34 SER F CA 1
ATOM 12005 C C . SER F 1 34 ? -1.399 6.102 102.560 1.00 38.28 34 SER F C 1
ATOM 12006 O O . SER F 1 34 ? -1.202 6.994 103.339 1.00 39.11 34 SER F O 1
ATOM 12008 N N . LEU F 1 35 ? -1.331 6.284 101.241 1.00 32.98 35 LEU F N 1
ATOM 12009 C CA . LEU F 1 35 ? -1.293 7.651 100.643 1.00 31.18 35 LEU F CA 1
ATOM 12010 C C . LEU F 1 35 ? -2.683 8.188 100.751 1.00 28.27 35 LEU F C 1
ATOM 12011 O O . LEU F 1 35 ? -3.589 7.601 100.205 1.00 34.10 35 LEU F O 1
ATOM 12016 N N . ARG F 1 36 ? -2.846 9.305 101.437 1.00 28.52 36 ARG F N 1
ATOM 12017 C CA . ARG F 1 36 ? -4.179 9.887 101.725 1.00 29.50 36 ARG F CA 1
ATOM 12018 C C . ARG F 1 36 ? -4.561 10.945 100.660 1.00 30.35 36 ARG F C 1
ATOM 12019 O O . ARG F 1 36 ? -3.805 11.907 100.430 1.00 26.04 36 ARG F O 1
ATOM 12027 N N . MET F 1 37 ? -5.709 10.736 100.012 1.00 31.47 37 MET F N 1
ATOM 12028 C CA . MET F 1 37 ? -6.239 11.661 99.041 1.00 30.36 37 MET F CA 1
ATOM 12029 C C . MET F 1 37 ? -7.329 12.456 99.719 1.00 31.84 37 MET F C 1
ATOM 12030 O O . MET F 1 37 ? -8.199 11.879 100.364 1.00 29.58 37 MET F O 1
ATOM 12035 N N . ALA F 1 38 ? -7.262 13.780 99.605 1.00 29.38 38 ALA F N 1
ATOM 12036 C CA . ALA F 1 38 ? -8.305 14.714 100.078 1.00 27.04 38 ALA F CA 1
ATOM 12037 C C . ALA F 1 38 ? -9.316 14.985 98.972 1.00 31.56 38 ALA F C 1
ATOM 12038 O O . ALA F 1 38 ? -8.960 15.062 97.801 1.00 24.00 38 ALA F O 1
ATOM 12040 N N . TYR F 1 39 ? -10.596 15.108 99.323 1.00 29.49 39 TYR F N 1
ATOM 12041 C CA . TYR F 1 39 ? -11.622 15.456 98.342 1.00 28.88 39 TYR F CA 1
ATOM 12042 C C . TYR F 1 39 ? -12.765 16.180 99.021 1.00 30.53 39 TYR F C 1
ATOM 12043 O O . TYR F 1 39 ? -13.095 15.907 100.204 1.00 33.03 39 TYR F O 1
ATOM 12052 N N . ILE F 1 40 ? -13.332 17.145 98.306 1.00 26.20 40 ILE F N 1
ATOM 12053 C CA . ILE F 1 40 ? -14.589 17.800 98.699 1.00 24.66 40 ILE F CA 1
ATOM 12054 C C . ILE F 1 40 ? -15.721 16.884 98.287 1.00 24.90 40 ILE F C 1
ATOM 12055 O O . ILE F 1 40 ? -15.692 16.364 97.163 1.00 24.46 40 ILE F O 1
ATOM 12060 N N . ASP F 1 41 ? -16.736 16.736 99.124 1.00 30.27 41 ASP F N 1
ATOM 12061 C CA . ASP F 1 41 ? -17.998 15.980 98.827 1.00 28.98 41 ASP F CA 1
ATOM 12062 C C . ASP F 1 41 ? -19.173 16.739 99.447 1.00 31.36 41 ASP F C 1
ATOM 12063 O O . ASP F 1 41 ? -19.271 16.729 100.630 1.00 28.18 41 ASP F O 1
ATOM 12068 N N . GLU F 1 42 ? -19.975 17.431 98.631 1.00 30.93 42 GLU F N 1
ATOM 12069 C CA . GLU F 1 42 ? -21.039 18.341 99.084 1.00 32.42 42 GLU F CA 1
ATOM 12070 C C . GLU F 1 42 ? -22.285 18.074 98.283 1.00 35.96 42 GLU F C 1
ATOM 12071 O O . GLU F 1 42 ? -22.205 17.556 97.174 1.00 33.05 42 GLU F O 1
ATOM 12077 N N . GLY F 1 43 ? -23.456 18.421 98.838 1.00 36.87 43 GLY F N 1
ATOM 12078 C CA . GLY F 1 43 ? -24.757 18.082 98.284 1.00 39.98 43 GLY F CA 1
ATOM 12079 C C . GLY F 1 43 ? -25.224 16.733 98.863 1.00 46.67 43 GLY F C 1
ATOM 12080 O O . GLY F 1 43 ? -24.459 15.985 99.490 1.00 45.26 43 GLY F O 1
ATOM 12081 N N . ASP F 1 44 ? -26.501 16.423 98.645 1.00 49.83 44 ASP F N 1
ATOM 12082 C CA . ASP F 1 44 ? -27.086 15.180 99.121 1.00 48.59 44 ASP F CA 1
ATOM 12083 C C . ASP F 1 44 ? -26.469 14.015 98.375 1.00 44.63 44 ASP F C 1
ATOM 12084 O O . ASP F 1 44 ? -26.406 14.031 97.165 1.00 43.59 44 ASP F O 1
ATOM 12089 N N . LYS F 1 45 ? -26.055 12.979 99.096 1.00 35.15 45 LYS F N 1
ATOM 12090 C CA . LYS F 1 45 ? -25.465 11.807 98.455 1.00 41.78 45 LYS F CA 1
ATOM 12091 C C . LYS F 1 45 ? -26.409 11.217 97.404 1.00 49.99 45 LYS F C 1
ATOM 12092 O O . LYS F 1 45 ? -25.977 10.807 96.326 1.00 42.95 45 LYS F O 1
ATOM 12098 N N . ASP F 1 46 ? -27.697 11.181 97.731 1.00 54.98 46 ASP F N 1
ATOM 12099 C CA . ASP F 1 46 ? -28.737 10.648 96.840 1.00 52.74 46 ASP F CA 1
ATOM 12100 C C . ASP F 1 46 ? -29.194 11.629 95.754 1.00 52.59 46 ASP F C 1
ATOM 12101 O O . ASP F 1 46 ? -30.245 11.467 95.156 1.00 38.69 46 ASP F O 1
ATOM 12106 N N . SER F 1 47 ? -28.396 12.679 95.492 1.00 47.99 47 SER F N 1
ATOM 12107 C CA . SER F 1 47 ? -28.651 13.589 94.357 1.00 42.27 47 SER F CA 1
ATOM 12108 C C . SER F 1 47 ? -28.689 12.800 93.075 1.00 40.06 47 SER F C 1
ATOM 12109 O O . SER F 1 47 ? -28.055 11.795 92.950 1.00 41.97 47 SER F O 1
ATOM 12112 N N . GLU F 1 48 ? -29.470 13.264 92.106 1.00 39.43 48 GLU F N 1
ATOM 12113 C CA . GLU F 1 48 ? -29.580 12.624 90.770 1.00 49.68 48 GLU F CA 1
ATOM 12114 C C . GLU F 1 48 ? -28.152 12.487 90.142 1.00 49.97 48 GLU F C 1
ATOM 12115 O O . GLU F 1 48 ? -27.731 11.417 89.784 1.00 40.21 48 GLU F O 1
ATOM 12121 N N . TYR F 1 49 ? -27.441 13.623 90.098 1.00 41.71 49 TYR F N 1
ATOM 12122 C CA . TYR F 1 49 ? -26.196 13.773 89.365 1.00 38.37 49 TYR F CA 1
ATOM 12123 C C . TYR F 1 49 ? -25.056 14.156 90.292 1.00 36.45 49 TYR F C 1
ATOM 12124 O O . TYR F 1 49 ? -25.314 14.823 91.318 1.00 34.95 49 TYR F O 1
ATOM 12133 N N . THR F 1 50 ? -23.823 13.727 89.989 1.00 32.22 50 THR F N 1
ATOM 12134 C CA . THR F 1 50 ? -22.600 14.115 90.725 1.00 30.16 50 THR F CA 1
ATOM 12135 C C . THR F 1 50 ? -21.665 14.828 89.774 1.00 26.71 50 THR F C 1
ATOM 12136 O O . THR F 1 50 ? -21.300 14.270 88.744 1.00 31.17 50 THR F O 1
ATOM 12140 N N . PHE F 1 51 ? -21.297 16.073 90.096 1.00 24.57 51 PHE F N 1
ATOM 12141 C CA . PHE F 1 51 ? -20.304 16.836 89.315 1.00 28.05 51 PHE F CA 1
ATOM 12142 C C . PHE F 1 51 ? -18.895 16.510 89.847 1.00 25.57 51 PHE F C 1
ATOM 12143 O O . PHE F 1 51 ? -18.549 16.868 90.988 1.00 24.92 51 PHE F O 1
ATOM 12151 N N . LEU F 1 52 ? -18.121 15.781 89.053 1.00 23.48 52 LEU F N 1
ATOM 12152 C CA . LEU F 1 52 ? -16.764 15.356 89.430 1.00 25.60 52 LEU F CA 1
ATOM 12153 C C . LEU F 1 52 ? -15.814 16.402 88.831 1.00 26.44 52 LEU F C 1
ATOM 12154 O O . LEU F 1 52 ? -15.735 16.504 87.607 1.00 20.37 52 LEU F O 1
ATOM 12159 N N . CYS F 1 53 ? -15.243 17.249 89.700 1.00 26.30 53 CYS F N 1
ATOM 12160 C CA . CYS F 1 53 ? -14.513 18.471 89.286 1.00 22.50 53 CYS F CA 1
ATOM 12161 C C . CYS F 1 53 ? -13.031 18.192 89.513 1.00 22.46 53 CYS F C 1
ATOM 12162 O O . CYS F 1 53 ? -12.627 18.049 90.634 1.00 24.26 53 CYS F O 1
ATOM 12165 N N . LEU F 1 54 ? -12.283 18.082 88.406 1.00 21.63 54 LEU F N 1
ATOM 12166 C CA . LEU F 1 54 ? -10.841 17.713 88.369 1.00 18.23 54 LEU F CA 1
ATOM 12167 C C . LEU F 1 54 ? -9.995 18.922 88.038 1.00 17.21 54 LEU F C 1
ATOM 12168 O O . LEU F 1 54 ? -10.158 19.526 86.965 1.00 18.69 54 LEU F O 1
ATOM 12173 N N . HIS F 1 55 ? -9.067 19.250 88.937 1.00 18.23 55 HIS F N 1
ATOM 12174 C CA . HIS F 1 55 ? -8.057 20.292 88.751 1.00 17.90 55 HIS F CA 1
ATOM 12175 C C . HIS F 1 55 ? -6.841 19.732 88.017 1.00 19.61 55 HIS F C 1
ATOM 12176 O O . HIS F 1 55 ? -6.722 18.484 87.894 1.00 22.21 55 HIS F O 1
ATOM 12183 N N . GLY F 1 56 ? -5.921 20.606 87.595 1.00 20.77 56 GLY F N 1
ATOM 12184 C CA . GLY F 1 56 ? -4.623 20.282 87.024 1.00 17.33 56 GLY F CA 1
ATOM 12185 C C . GLY F 1 56 ? -3.482 20.995 87.709 1.00 18.28 56 GLY F C 1
ATOM 12186 O O . GLY F 1 56 ? -3.482 21.185 88.966 1.00 14.48 56 GLY F O 1
ATOM 12187 N N . GLU F 1 57 ? -2.503 21.362 86.882 1.00 17.53 57 GLU F N 1
ATOM 12188 C CA . GLU F 1 57 ? -1.259 22.098 87.327 1.00 16.16 57 GLU F CA 1
ATOM 12189 C C . GLU F 1 57 ? -1.516 23.585 87.548 1.00 17.90 57 GLU F C 1
ATOM 12190 O O . GLU F 1 57 ? -2.181 24.157 86.711 1.00 16.95 57 GLU F O 1
ATOM 12196 N N . PRO F 1 58 ? -0.992 24.237 88.593 1.00 16.34 58 PRO F N 1
ATOM 12197 C CA . PRO F 1 58 ? -0.508 23.708 89.884 1.00 16.45 58 PRO F CA 1
ATOM 12198 C C . PRO F 1 58 ? -1.512 24.001 90.982 1.00 16.39 58 PRO F C 1
ATOM 12199 O O . PRO F 1 58 ? -1.185 24.649 91.961 1.00 18.68 58 PRO F O 1
ATOM 12203 N N . THR F 1 59 ? -2.751 23.531 90.774 1.00 16.51 59 THR F N 1
ATOM 12204 C CA . THR F 1 59 ? -3.913 23.979 91.569 1.00 18.99 59 THR F CA 1
ATOM 12205 C C . THR F 1 59 ? -4.383 22.845 92.493 1.00 18.08 59 THR F C 1
ATOM 12206 O O . THR F 1 59 ? -3.629 21.899 92.742 1.00 25.30 59 THR F O 1
ATOM 12210 N N . TRP F 1 60 ? -5.606 22.965 93.047 1.00 20.85 60 TRP F N 1
ATOM 12211 C CA . TRP F 1 60 ? -6.269 21.965 93.834 1.00 21.68 60 TRP F CA 1
ATOM 12212 C C . TRP F 1 60 ? -7.772 22.304 93.804 1.00 21.40 60 TRP F C 1
ATOM 12213 O O . TRP F 1 60 ? -8.139 23.216 93.069 1.00 28.08 60 TRP F O 1
ATOM 12224 N N . SER F 1 61 ? -8.592 21.609 94.623 1.00 22.92 61 SER F N 1
ATOM 12225 C CA . SER F 1 61 ? -10.062 21.735 94.618 1.00 25.62 61 SER F CA 1
ATOM 12226 C C . SER F 1 61 ? -10.525 23.172 94.911 1.00 25.77 61 SER F C 1
ATOM 12227 O O . SER F 1 61 ? -11.613 23.550 94.498 1.00 32.60 61 SER F O 1
ATOM 12230 N N . TYR F 1 62 ? -9.667 23.957 95.609 1.00 21.27 62 TYR F N 1
ATOM 12231 C CA . TYR F 1 62 ? -9.905 25.382 95.839 1.00 21.97 62 TYR F CA 1
ATOM 12232 C C . TYR F 1 62 ? -10.263 26.145 94.564 1.00 17.02 62 TYR F C 1
ATOM 12233 O O . TYR F 1 62 ? -11.064 27.087 94.598 1.00 18.04 62 TYR F O 1
ATOM 12242 N N . LEU F 1 63 ? -9.671 25.707 93.436 1.00 19.56 63 LEU F N 1
ATOM 12243 C CA . LEU F 1 63 ? -9.919 26.301 92.141 1.00 19.50 63 LEU F CA 1
ATOM 12244 C C . LEU F 1 63 ? -11.438 26.292 91.749 1.00 20.98 63 LEU F C 1
ATOM 12245 O O . LEU F 1 63 ? -11.879 27.170 90.954 1.00 22.46 63 LEU F O 1
ATOM 12250 N N . TYR F 1 64 ? -12.153 25.288 92.265 1.00 18.24 64 TYR F N 1
ATOM 12251 C CA . TYR F 1 64 ? -13.570 25.055 91.989 1.00 16.35 64 TYR F CA 1
ATOM 12252 C C . TYR F 1 64 ? -14.540 25.739 92.951 1.00 16.42 64 TYR F C 1
ATOM 12253 O O . TYR F 1 64 ? -15.724 25.554 92.819 1.00 20.59 64 TYR F O 1
ATOM 12262 N N . ARG F 1 65 ? -14.010 26.510 93.894 1.00 17.03 65 ARG F N 1
ATOM 12263 C CA . ARG F 1 65 ? -14.812 27.187 94.914 1.00 18.06 65 ARG F CA 1
ATOM 12264 C C . ARG F 1 65 ? -15.957 28.083 94.430 1.00 18.28 65 ARG F C 1
ATOM 12265 O O . ARG F 1 65 ? -16.949 28.247 95.140 1.00 16.90 65 ARG F O 1
ATOM 12273 N N . LYS F 1 66 ? -15.835 28.661 93.239 1.00 20.90 66 LYS F N 1
ATOM 12274 C CA . LYS F 1 66 ? -16.872 29.542 92.755 1.00 20.17 66 LYS F CA 1
ATOM 12275 C C . LYS F 1 66 ? -17.987 28.694 92.043 1.00 27.36 66 LYS F C 1
ATOM 12276 O O . LYS F 1 66 ? -19.135 29.126 92.029 1.00 20.81 66 LYS F O 1
ATOM 12282 N N . MET F 1 67 ? -17.620 27.496 91.513 1.00 27.35 67 MET F N 1
ATOM 12283 C CA . MET F 1 67 ? -18.497 26.623 90.726 1.00 24.71 67 MET F CA 1
ATOM 12284 C C . MET F 1 67 ? -19.320 25.701 91.617 1.00 23.97 67 MET F C 1
ATOM 12285 O O . MET F 1 67 ? -20.539 25.527 91.380 1.00 23.43 67 MET F O 1
ATOM 12290 N N . ILE F 1 68 ? -18.685 25.157 92.636 1.00 26.15 68 ILE F N 1
ATOM 12291 C CA . ILE F 1 68 ? -19.310 24.230 93.577 1.00 32.49 68 ILE F CA 1
ATOM 12292 C C . ILE F 1 68 ? -20.682 24.715 94.111 1.00 29.23 68 ILE F C 1
ATOM 12293 O O . ILE F 1 68 ? -21.666 23.956 93.997 1.00 29.43 68 ILE F O 1
ATOM 12298 N N . PRO F 1 69 ? -20.767 25.940 94.645 1.00 36.42 69 PRO F N 1
ATOM 12299 C CA . PRO F 1 69 ? -22.077 26.401 95.166 1.00 35.15 69 PRO F CA 1
ATOM 12300 C C . PRO F 1 69 ? -23.192 26.496 94.117 1.00 33.90 69 PRO F C 1
ATOM 12301 O O . PRO F 1 69 ? -24.372 26.316 94.476 1.00 44.04 69 PRO F O 1
ATOM 12305 N N . VAL F 1 70 ? -22.832 26.759 92.869 1.00 30.69 70 VAL F N 1
ATOM 12306 C CA . VAL F 1 70 ? -23.833 26.786 91.789 1.00 31.89 70 VAL F CA 1
ATOM 12307 C C . VAL F 1 70 ? -24.440 25.402 91.569 1.00 26.89 70 VAL F C 1
ATOM 12308 O O . VAL F 1 70 ? -25.643 25.273 91.422 1.00 22.49 70 VAL F O 1
ATOM 12312 N N . PHE F 1 71 ? -23.588 24.372 91.540 1.00 29.05 71 PHE F N 1
ATOM 12313 C CA . PHE F 1 71 ? -24.035 22.977 91.404 1.00 28.27 71 PHE F CA 1
ATOM 12314 C C . PHE F 1 71 ? -24.847 22.460 92.607 1.00 30.76 71 PHE F C 1
ATOM 12315 O O . PHE F 1 71 ? -25.892 21.796 92.445 1.00 27.34 71 PHE F O 1
ATOM 12323 N N . THR F 1 72 ? -24.389 22.749 93.823 1.00 24.80 72 THR F N 1
ATOM 12324 C CA . THR F 1 72 ? -25.083 22.315 95.025 1.00 26.49 72 THR F CA 1
ATOM 12325 C C . THR F 1 72 ? -26.405 23.076 95.245 1.00 32.45 72 THR F C 1
ATOM 12326 O O . THR F 1 72 ? -27.352 22.495 95.732 1.00 35.64 72 THR F O 1
ATOM 12330 N N . ASP F 1 73 ? -26.457 24.353 94.848 1.00 36.75 73 ASP F N 1
ATOM 12331 C CA . ASP F 1 73 ? -27.685 25.142 94.912 1.00 38.22 73 ASP F CA 1
ATOM 12332 C C . ASP F 1 73 ? -28.763 24.573 93.995 1.00 39.05 73 ASP F C 1
ATOM 12333 O O . ASP F 1 73 ? -29.928 24.748 94.250 1.00 36.51 73 ASP F O 1
ATOM 12338 N N . ALA F 1 74 ? -28.373 23.850 92.945 1.00 33.88 74 ALA F N 1
ATOM 12339 C CA . ALA F 1 74 ? -29.282 23.298 91.965 1.00 34.75 74 ALA F CA 1
ATOM 12340 C C . ALA F 1 74 ? -29.719 21.890 92.266 1.00 33.31 74 ALA F C 1
ATOM 12341 O O . ALA F 1 74 ? -30.375 21.253 91.438 1.00 30.52 74 ALA F O 1
ATOM 12343 N N . GLY F 1 75 ? -29.302 21.390 93.439 1.00 32.69 75 GLY F N 1
ATOM 12344 C CA . GLY F 1 75 ? -29.740 20.120 93.973 1.00 37.07 75 GLY F CA 1
ATOM 12345 C C . GLY F 1 75 ? -28.827 18.938 93.663 1.00 35.90 75 GLY F C 1
ATOM 12346 O O . GLY F 1 75 ? -29.247 17.795 93.832 1.00 32.23 75 GLY F O 1
ATOM 12347 N N . HIS F 1 76 ? -27.584 19.206 93.198 1.00 31.85 76 HIS F N 1
ATOM 12348 C CA . HIS F 1 76 ? -26.665 18.161 92.837 1.00 31.61 76 HIS F CA 1
ATOM 12349 C C . HIS F 1 76 ? -25.564 17.950 93.867 1.00 30.81 76 HIS F C 1
ATOM 12350 O O . HIS F 1 76 ? -25.417 18.746 94.799 1.00 23.47 76 HIS F O 1
ATOM 12357 N N . ARG F 1 77 ? -24.866 16.818 93.712 1.00 27.83 77 ARG F N 1
ATOM 12358 C CA . ARG F 1 77 ? -23.703 16.472 94.517 1.00 27.51 77 ARG F CA 1
ATOM 12359 C C . ARG F 1 77 ? -22.441 16.917 93.751 1.00 28.23 77 ARG F C 1
ATOM 12360 O O . ARG F 1 77 ? -22.437 16.931 92.513 1.00 39.63 77 ARG F O 1
ATOM 12368 N N . VAL F 1 78 ? -21.389 17.276 94.469 1.00 34.53 78 VAL F N 1
ATOM 12369 C CA . VAL F 1 78 ? -20.093 17.658 93.872 1.00 30.71 78 VAL F CA 1
ATOM 12370 C C . VAL F 1 78 ? -18.998 16.891 94.583 1.00 29.91 78 VAL F C 1
ATOM 12371 O O . VAL F 1 78 ? -18.966 16.827 95.800 1.00 31.67 78 VAL F O 1
ATOM 12375 N N . VAL F 1 79 ? -18.108 16.270 93.795 1.00 28.37 79 VAL F N 1
ATOM 12376 C CA . VAL F 1 79 ? -16.901 15.610 94.319 1.00 21.87 79 VAL F CA 1
ATOM 12377 C C . VAL F 1 79 ? -15.722 16.315 93.615 1.00 23.49 79 VAL F C 1
ATOM 12378 O O . VAL F 1 79 ? -15.684 16.340 92.383 1.00 23.08 79 VAL F O 1
ATOM 12382 N N . ALA F 1 80 ? -14.801 16.888 94.396 1.00 24.88 80 ALA F N 1
ATOM 12383 C CA . ALA F 1 80 ? -13.639 17.621 93.865 1.00 24.57 80 ALA F CA 1
ATOM 12384 C C . ALA F 1 80 ? -12.388 17.131 94.583 1.00 25.51 80 ALA F C 1
ATOM 12385 O O . ALA F 1 80 ? -12.133 17.576 95.702 1.00 28.24 80 ALA F O 1
ATOM 12387 N N . PRO F 1 81 ? -11.657 16.189 94.004 1.00 26.25 81 PRO F N 1
ATOM 12388 C CA . PRO F 1 81 ? -10.460 15.641 94.679 1.00 26.41 81 PRO F CA 1
ATOM 12389 C C . PRO F 1 81 ? -9.254 16.521 94.440 1.00 27.36 81 PRO F C 1
ATOM 12390 O O . PRO F 1 81 ? -9.172 17.220 93.414 1.00 28.84 81 PRO F O 1
ATOM 12394 N N . ASP F 1 82 ? -8.335 16.480 95.409 1.00 27.20 82 ASP F N 1
ATOM 12395 C CA . ASP F 1 82 ? -7.000 16.963 95.270 1.00 25.25 82 ASP F CA 1
ATOM 12396 C C . ASP F 1 82 ? -6.139 15.781 94.800 1.00 26.16 82 ASP F C 1
ATOM 12397 O O . ASP F 1 82 ? -6.022 14.741 95.499 1.00 27.97 82 ASP F O 1
ATOM 12402 N N . LEU F 1 83 ? -5.520 15.915 93.621 1.00 22.91 83 LEU F N 1
ATOM 12403 C CA . LEU F 1 83 ? -4.595 14.907 93.111 1.00 25.90 83 LEU F CA 1
ATOM 12404 C C . LEU F 1 83 ? -3.453 14.728 94.111 1.00 23.12 83 LEU F C 1
ATOM 12405 O O . LEU F 1 83 ? -3.084 15.704 94.852 1.00 21.54 83 LEU F O 1
ATOM 12410 N N . PHE F 1 84 ? -2.883 13.515 94.159 1.00 26.51 84 PHE F N 1
ATOM 12411 C CA . PHE F 1 84 ? -1.682 13.302 94.923 1.00 26.81 84 PHE F CA 1
ATOM 12412 C C . PHE F 1 84 ? -0.587 14.296 94.400 1.00 31.36 84 PHE F C 1
ATOM 12413 O O . PHE F 1 84 ? -0.425 14.440 93.192 1.00 29.95 84 PHE F O 1
ATOM 12421 N N . GLY F 1 85 ? 0.142 14.936 95.334 1.00 27.04 85 GLY F N 1
ATOM 12422 C CA . GLY F 1 85 ? 1.057 16.011 95.060 1.00 28.56 85 GLY F CA 1
ATOM 12423 C C . GLY F 1 85 ? 0.452 17.406 95.175 1.00 24.23 85 GLY F C 1
ATOM 12424 O O . GLY F 1 85 ? 1.191 18.397 95.089 1.00 21.40 85 GLY F O 1
ATOM 12425 N N . PHE F 1 86 ? -0.880 17.494 95.392 1.00 27.34 86 PHE F N 1
ATOM 12426 C CA . PHE F 1 86 ? -1.588 18.791 95.361 1.00 27.97 86 PHE F CA 1
ATOM 12427 C C . PHE F 1 86 ? -2.568 18.933 96.533 1.00 25.60 86 PHE F C 1
ATOM 12428 O O . PHE F 1 86 ? -2.966 17.922 97.179 1.00 26.15 86 PHE F O 1
ATOM 12436 N N . GLY F 1 87 ? -2.900 20.190 96.827 1.00 24.04 87 GLY F N 1
ATOM 12437 C CA . GLY F 1 87 ? -3.904 20.548 97.805 1.00 23.16 87 GLY F CA 1
ATOM 12438 C C . GLY F 1 87 ? -3.623 19.977 99.181 1.00 23.67 87 GLY F C 1
ATOM 12439 O O . GLY F 1 87 ? -2.481 20.122 99.692 1.00 26.28 87 GLY F O 1
ATOM 12440 N N . ARG F 1 88 ? -4.599 19.306 99.711 1.00 20.65 88 ARG F N 1
ATOM 12441 C CA . ARG F 1 88 ? -4.530 18.674 100.972 1.00 25.17 88 ARG F CA 1
ATOM 12442 C C . ARG F 1 88 ? -4.145 17.175 100.936 1.00 22.87 88 ARG F C 1
ATOM 12443 O O . ARG F 1 88 ? -4.083 16.571 101.947 1.00 25.39 88 ARG F O 1
ATOM 12451 N N . SER F 1 89 ? -3.889 16.624 99.757 1.00 26.16 89 SER F N 1
ATOM 12452 C CA . SER F 1 89 ? -3.525 15.204 99.587 1.00 26.17 89 SER F CA 1
ATOM 12453 C C . SER F 1 89 ? -2.081 15.038 99.952 1.00 24.86 89 SER F C 1
ATOM 12454 O O . SER F 1 89 ? -1.327 16.019 99.979 1.00 29.81 89 SER F O 1
ATOM 12457 N N . ASP F 1 90 ? -1.673 13.800 100.191 1.00 25.03 90 ASP F N 1
ATOM 12458 C CA . ASP F 1 90 ? -0.256 13.507 100.415 1.00 28.13 90 ASP F CA 1
ATOM 12459 C C . ASP F 1 90 ? 0.546 13.690 99.160 1.00 23.29 90 ASP F C 1
ATOM 12460 O O . ASP F 1 90 ? 0.009 13.573 98.034 1.00 23.49 90 ASP F O 1
ATOM 12465 N N . LYS F 1 91 ? 1.839 13.971 99.351 1.00 24.13 91 LYS F N 1
ATOM 12466 C CA . LYS F 1 91 ? 2.736 14.407 98.247 1.00 23.95 91 LYS F CA 1
ATOM 12467 C C . LYS F 1 91 ? 3.985 13.511 98.160 1.00 24.35 91 LYS F C 1
ATOM 12468 O O . LYS F 1 91 ? 4.957 13.734 98.901 1.00 23.23 91 LYS F O 1
ATOM 12474 N N . PRO F 1 92 ? 3.979 12.504 97.273 1.00 24.11 92 PRO F N 1
ATOM 12475 C CA . PRO F 1 92 ? 5.213 11.750 96.992 1.00 27.58 92 PRO F CA 1
ATOM 12476 C C . PRO F 1 92 ? 6.416 12.623 96.710 1.00 29.35 92 PRO F C 1
ATOM 12477 O O . PRO F 1 92 ? 6.256 13.697 96.131 1.00 28.34 92 PRO F O 1
ATOM 12481 N N . ILE F 1 93 ? 7.601 12.203 97.203 1.00 32.81 93 ILE F N 1
ATOM 12482 C CA . ILE F 1 93 ? 8.805 12.952 97.095 1.00 31.11 93 ILE F CA 1
ATOM 12483 C C . ILE F 1 93 ? 9.733 12.464 96.004 1.00 32.57 93 ILE F C 1
ATOM 12484 O O . ILE F 1 93 ? 10.713 13.118 95.729 1.00 25.71 93 ILE F O 1
ATOM 12489 N N . GLU F 1 94 ? 9.420 11.330 95.377 1.00 34.36 94 GLU F N 1
ATOM 12490 C CA . GLU F 1 94 ? 10.231 10.796 94.264 1.00 31.97 94 GLU F CA 1
ATOM 12491 C C . GLU F 1 94 ? 9.600 11.133 92.908 1.00 30.11 94 GLU F C 1
ATOM 12492 O O . GLU F 1 94 ? 8.421 10.835 92.708 1.00 28.88 94 GLU F O 1
ATOM 12498 N N . ASP F 1 95 ? 10.368 11.759 92.023 1.00 31.64 95 ASP F N 1
ATOM 12499 C CA . ASP F 1 95 ? 9.881 12.183 90.712 1.00 33.28 95 ASP F CA 1
ATOM 12500 C C . ASP F 1 95 ? 9.281 11.088 89.829 1.00 35.09 95 ASP F C 1
ATOM 12501 O O . ASP F 1 95 ? 8.342 11.345 89.075 1.00 35.97 95 ASP F O 1
ATOM 12506 N N . SER F 1 96 ? 9.814 9.875 89.916 1.00 31.69 96 SER F N 1
ATOM 12507 C CA . SER F 1 96 ? 9.320 8.783 89.079 1.00 32.23 96 SER F CA 1
ATOM 12508 C C . SER F 1 96 ? 7.953 8.257 89.435 1.00 35.88 96 SER F C 1
ATOM 12509 O O . SER F 1 96 ? 7.343 7.553 88.626 1.00 34.77 96 SER F O 1
ATOM 12512 N N . VAL F 1 97 ? 7.502 8.507 90.662 1.00 31.41 97 VAL F N 1
ATOM 12513 C CA . VAL F 1 97 ? 6.180 8.044 91.107 1.00 35.27 97 VAL F CA 1
ATOM 12514 C C . VAL F 1 97 ? 5.096 8.762 90.323 1.00 27.27 97 VAL F C 1
ATOM 12515 O O . VAL F 1 97 ? 4.053 8.195 90.029 1.00 24.75 97 VAL F O 1
ATOM 12519 N N . TYR F 1 98 ? 5.289 10.044 90.049 1.00 28.02 98 TYR F N 1
ATOM 12520 C CA . TYR F 1 98 ? 4.326 10.814 89.257 1.00 30.23 98 TYR F CA 1
ATOM 12521 C C . TYR F 1 98 ? 4.484 10.479 87.794 1.00 34.05 98 TYR F C 1
ATOM 12522 O O . TYR F 1 98 ? 5.584 10.584 87.261 1.00 36.35 98 TYR F O 1
ATOM 12531 N N . ASN F 1 99 ? 3.373 10.084 87.165 1.00 33.22 99 ASN F N 1
ATOM 12532 C CA . ASN F 1 99 ? 3.299 9.844 85.710 1.00 30.37 99 ASN F CA 1
ATOM 12533 C C . ASN F 1 99 ? 1.791 9.783 85.385 1.00 29.36 99 ASN F C 1
ATOM 12534 O O . ASN F 1 99 ? 0.940 9.831 86.306 1.00 27.64 99 ASN F O 1
ATOM 12539 N N . PHE F 1 100 ? 1.464 9.650 84.097 1.00 27.63 100 PHE F N 1
ATOM 12540 C CA . PHE F 1 100 ? 0.083 9.647 83.622 1.00 29.49 100 PHE F CA 1
ATOM 12541 C C . PHE F 1 100 ? -0.716 8.519 84.227 1.00 30.64 100 PHE F C 1
ATOM 12542 O O . PHE F 1 100 ? -1.800 8.752 84.735 1.00 30.35 100 PHE F O 1
ATOM 12550 N N . GLU F 1 101 ? -0.164 7.310 84.258 1.00 26.28 101 GLU F N 1
ATOM 12551 C CA . GLU F 1 101 ? -0.841 6.181 84.891 1.00 27.27 101 GLU F CA 1
ATOM 12552 C C . GLU F 1 101 ? -1.125 6.331 86.372 1.00 26.65 101 GLU F C 1
ATOM 12553 O O . GLU F 1 101 ? -2.231 6.004 86.810 1.00 28.14 101 GLU F O 1
ATOM 12559 N N . PHE F 1 102 ? -0.130 6.793 87.138 1.00 29.65 102 PHE F N 1
ATOM 12560 C CA . PHE F 1 102 ? -0.244 7.054 88.575 1.00 26.09 102 PHE F CA 1
ATOM 12561 C C . PHE F 1 102 ? -1.475 7.913 88.869 1.00 27.78 102 PHE F C 1
ATOM 12562 O O . PHE F 1 102 ? -2.291 7.548 89.751 1.00 23.14 102 PHE F O 1
ATOM 12570 N N . HIS F 1 103 ? -1.596 9.037 88.135 1.00 27.05 103 HIS F N 1
ATOM 12571 C CA . HIS F 1 103 ? -2.701 10.002 88.362 1.00 24.97 103 HIS F CA 1
ATOM 12572 C C . HIS F 1 103 ? -4.045 9.462 87.904 1.00 25.99 103 HIS F C 1
ATOM 12573 O O . HIS F 1 103 ? -5.024 9.526 88.666 1.00 28.89 103 HIS F O 1
ATOM 12580 N N . ARG F 1 104 ? -4.082 8.943 86.670 1.00 27.78 104 ARG F N 1
ATOM 12581 C CA . ARG F 1 104 ? -5.301 8.431 86.065 1.00 25.80 104 ARG F CA 1
ATOM 12582 C C . ARG F 1 104 ? -5.909 7.330 86.953 1.00 26.12 104 ARG F C 1
ATOM 12583 O O . ARG F 1 104 ? -7.083 7.391 87.272 1.00 27.16 104 ARG F O 1
ATOM 12591 N N . ASN F 1 105 ? -5.065 6.380 87.378 1.00 25.94 105 ASN F N 1
ATOM 12592 C CA . ASN F 1 105 ? -5.532 5.269 88.209 1.00 31.52 105 ASN F CA 1
ATOM 12593 C C . ASN F 1 105 ? -6.041 5.713 89.547 1.00 30.24 105 ASN F C 1
ATOM 12594 O O . ASN F 1 105 ? -7.015 5.162 90.019 1.00 37.31 105 ASN F O 1
ATOM 12599 N N . SER F 1 106 ? -5.404 6.731 90.141 1.00 32.57 106 SER F N 1
ATOM 12600 C CA . SER F 1 106 ? -5.909 7.293 91.431 1.00 30.47 106 SER F CA 1
ATOM 12601 C C . SER F 1 106 ? -7.337 7.768 91.295 1.00 27.01 106 SER F C 1
ATOM 12602 O O . SER F 1 106 ? -8.147 7.582 92.230 1.00 23.14 106 SER F O 1
ATOM 12605 N N . LEU F 1 107 ? -7.640 8.385 90.157 1.00 26.27 107 LEU F N 1
ATOM 12606 C CA . LEU F 1 107 ? -8.992 8.904 89.912 1.00 25.02 107 LEU F CA 1
ATOM 12607 C C . LEU F 1 107 ? -9.990 7.782 89.656 1.00 21.96 107 LEU F C 1
ATOM 12608 O O . LEU F 1 107 ? -11.100 7.802 90.168 1.00 26.35 107 LEU F O 1
ATOM 12613 N N . ILE F 1 108 ? -9.586 6.833 88.835 1.00 27.96 108 ILE F N 1
ATOM 12614 C CA . ILE F 1 108 ? -10.362 5.578 88.630 1.00 31.17 108 ILE F CA 1
ATOM 12615 C C . ILE F 1 108 ? -10.717 4.900 89.958 1.00 33.10 108 ILE F C 1
ATOM 12616 O O . ILE F 1 108 ? -11.875 4.583 90.153 1.00 35.60 108 ILE F O 1
ATOM 12621 N N . GLN F 1 109 ? -9.735 4.740 90.847 1.00 29.63 109 GLN F N 1
ATOM 12622 C CA . GLN F 1 109 ? -9.930 4.136 92.206 1.00 32.93 109 GLN F CA 1
ATOM 12623 C C . GLN F 1 109 ? -10.866 4.921 93.085 1.00 32.93 109 GLN F C 1
ATOM 12624 O O . GLN F 1 109 ? -11.701 4.340 93.775 1.00 36.85 109 GLN F O 1
ATOM 12630 N N . LEU F 1 110 ? -10.752 6.262 93.024 1.00 33.24 110 LEU F N 1
ATOM 12631 C CA . LEU F 1 110 ? -11.617 7.160 93.803 1.00 33.34 110 LEU F CA 1
ATOM 12632 C C . LEU F 1 110 ? -13.051 7.000 93.315 1.00 27.13 110 LEU F C 1
ATOM 12633 O O . LEU F 1 110 ? -13.998 6.871 94.149 1.00 31.73 110 LEU F O 1
ATOM 12638 N N . ILE F 1 111 ? -13.220 7.011 92.000 1.00 34.12 111 ILE F N 1
ATOM 12639 C CA . ILE F 1 111 ? -14.548 6.856 91.393 1.00 34.67 111 ILE F CA 1
ATOM 12640 C C . ILE F 1 111 ? -15.231 5.530 91.871 1.00 36.05 111 ILE F C 1
ATOM 12641 O O . ILE F 1 111 ? -16.399 5.533 92.242 1.00 34.79 111 ILE F O 1
ATOM 12646 N N . GLU F 1 112 ? -14.470 4.438 91.840 1.00 32.64 112 GLU F N 1
ATOM 12647 C CA . GLU F 1 112 ? -14.964 3.116 92.222 1.00 38.87 112 GLU F CA 1
ATOM 12648 C C . GLU F 1 112 ? -15.160 3.010 93.733 1.00 36.79 112 GLU F C 1
ATOM 12649 O O . GLU F 1 112 ? -16.107 2.366 94.169 1.00 37.90 112 GLU F O 1
ATOM 12655 N N . HIS F 1 113 ? -14.328 3.703 94.508 1.00 34.60 113 HIS F N 1
ATOM 12656 C CA . HIS F 1 113 ? -14.458 3.768 95.968 1.00 32.14 113 HIS F CA 1
ATOM 12657 C C . HIS F 1 113 ? -15.731 4.438 96.466 1.00 36.49 113 HIS F C 1
ATOM 12658 O O . HIS F 1 113 ? -16.382 3.943 97.405 1.00 34.64 113 HIS F O 1
ATOM 12665 N N . LEU F 1 114 ? -16.092 5.566 95.845 1.00 36.08 114 LEU F N 1
ATOM 12666 C CA . LEU F 1 114 ? -17.355 6.275 96.142 1.00 32.49 114 LEU F CA 1
ATOM 12667 C C . LEU F 1 114 ? -18.534 5.752 95.315 1.00 33.57 114 LEU F C 1
ATOM 12668 O O . LEU F 1 114 ? -19.629 6.191 95.512 1.00 33.53 114 LEU F O 1
ATOM 12673 N N . ASP F 1 115 ? -18.263 4.842 94.376 1.00 33.20 115 ASP F N 1
ATOM 12674 C CA . ASP F 1 115 ? -19.245 4.258 93.480 1.00 33.36 115 ASP F CA 1
ATOM 12675 C C . ASP F 1 115 ? -20.031 5.357 92.811 1.00 28.98 115 ASP F C 1
ATOM 12676 O O . ASP F 1 115 ? -21.264 5.311 92.788 1.00 22.95 115 ASP F O 1
ATOM 12681 N N . LEU F 1 116 ? -19.308 6.337 92.246 1.00 27.50 116 LEU F N 1
ATOM 12682 C CA . LEU F 1 116 ? -19.940 7.471 91.577 1.00 31.15 116 LEU F CA 1
ATOM 12683 C C . LEU F 1 116 ? -20.672 7.078 90.335 1.00 30.81 116 LEU F C 1
ATOM 12684 O O . LEU F 1 116 ? -20.134 6.361 89.528 1.00 32.90 116 LEU F O 1
ATOM 12689 N N . LYS F 1 117 ? -21.902 7.578 90.172 1.00 32.70 117 LYS F N 1
ATOM 12690 C CA . LYS F 1 117 ? -22.742 7.314 88.987 1.00 32.43 117 LYS F CA 1
ATOM 12691 C C . LYS F 1 117 ? -23.415 8.603 88.598 1.00 30.36 117 LYS F C 1
ATOM 12692 O O . LYS F 1 117 ? -23.411 9.569 89.362 1.00 35.87 117 LYS F O 1
ATOM 12698 N N . ASN F 1 118 ? -23.964 8.643 87.395 1.00 31.83 118 ASN F N 1
ATOM 12699 C CA . ASN F 1 118 ? -24.578 9.878 86.854 1.00 33.85 118 ASN F CA 1
ATOM 12700 C C . ASN F 1 118 ? -23.599 11.068 86.974 1.00 30.56 118 ASN F C 1
ATOM 12701 O O . ASN F 1 118 ? -23.944 12.129 87.509 1.00 31.38 118 ASN F O 1
ATOM 12706 N N . ILE F 1 119 ? -22.404 10.857 86.431 1.00 25.12 119 ILE F N 1
ATOM 12707 C CA . ILE F 1 119 ? -21.290 11.815 86.620 1.00 22.14 119 ILE F CA 1
ATOM 12708 C C . ILE F 1 119 ? -21.362 12.876 85.534 1.00 22.13 119 ILE F C 1
ATOM 12709 O O . ILE F 1 119 ? -21.511 12.530 84.327 1.00 18.86 119 ILE F O 1
ATOM 12714 N N . VAL F 1 120 ? -21.298 14.141 85.951 1.00 18.95 120 VAL F N 1
ATOM 12715 C CA . VAL F 1 120 ? -20.941 15.234 85.048 1.00 19.24 120 VAL F CA 1
ATOM 12716 C C . VAL F 1 120 ? -19.439 15.529 85.280 1.00 22.07 120 VAL F C 1
ATOM 12717 O O . VAL F 1 120 ? -19.039 15.983 86.376 1.00 19.55 120 VAL F O 1
ATOM 12721 N N . LEU F 1 121 ? -18.625 15.199 84.263 1.00 19.19 121 LEU F N 1
ATOM 12722 C CA . LEU F 1 121 ? -17.191 15.410 84.343 1.00 20.60 121 LEU F CA 1
ATOM 12723 C C . LEU F 1 121 ? -16.966 16.905 84.091 1.00 22.55 121 LEU F C 1
ATOM 12724 O O . LEU F 1 121 ? -17.366 17.431 83.020 1.00 24.21 121 LEU F O 1
ATOM 12729 N N . VAL F 1 122 ? -16.343 17.563 85.085 1.00 21.31 122 VAL F N 1
ATOM 12730 C CA . VAL F 1 122 ? -15.896 18.958 84.943 1.00 24.17 122 VAL F CA 1
ATOM 12731 C C . VAL F 1 122 ? -14.357 18.945 85.007 1.00 25.60 122 VAL F C 1
ATOM 12732 O O . VAL F 1 122 ? -13.801 18.461 85.993 1.00 28.85 122 VAL F O 1
ATOM 12736 N N . CYS F 1 123 ? -13.680 19.419 83.974 1.00 24.74 123 CYS F N 1
ATOM 12737 C CA . CYS F 1 123 ? -12.239 19.363 83.885 1.00 26.85 123 CYS F CA 1
ATOM 12738 C C . CYS F 1 123 ? -11.640 20.541 83.176 1.00 23.98 123 CYS F C 1
ATOM 12739 O O . CYS F 1 123 ? -12.355 21.289 82.457 1.00 20.61 123 CYS F O 1
ATOM 12742 N N . GLN F 1 124 ? -10.299 20.661 83.335 1.00 20.85 124 GLN F N 1
ATOM 12743 C CA . GLN F 1 124 ? -9.471 21.773 82.800 1.00 21.11 124 GLN F CA 1
ATOM 12744 C C . GLN F 1 124 ? -8.018 21.339 83.019 1.00 21.27 124 GLN F C 1
ATOM 12745 O O . GLN F 1 124 ? -7.746 20.611 84.006 1.00 19.54 124 GLN F O 1
ATOM 12751 N N . ASP F 1 125 ? -7.119 21.819 82.155 1.00 22.13 125 ASP F N 1
ATOM 12752 C CA . ASP F 1 125 ? -5.689 21.541 82.235 1.00 23.72 125 ASP F CA 1
ATOM 12753 C C . ASP F 1 125 ? -5.493 20.001 82.240 1.00 24.29 125 ASP F C 1
ATOM 12754 O O . ASP F 1 125 ? -6.206 19.281 81.501 1.00 22.95 125 ASP F O 1
ATOM 12759 N N . TRP F 1 126 ? -4.580 19.492 83.065 1.00 25.18 126 TRP F N 1
ATOM 12760 C CA . TRP F 1 126 ? -4.363 18.019 83.280 1.00 23.25 126 TRP F CA 1
ATOM 12761 C C . TRP F 1 126 ? -5.587 17.335 83.860 1.00 19.82 126 TRP F C 1
ATOM 12762 O O . TRP F 1 126 ? -5.759 16.153 83.659 1.00 19.82 126 TRP F O 1
ATOM 12773 N N . GLY F 1 127 ? -6.448 18.062 84.551 1.00 19.09 127 GLY F N 1
ATOM 12774 C CA . GLY F 1 127 ? -7.776 17.556 84.885 1.00 20.34 127 GLY F CA 1
ATOM 12775 C C . GLY F 1 127 ? -8.455 16.944 83.701 1.00 19.15 127 GLY F C 1
ATOM 12776 O O . GLY F 1 127 ? -9.020 15.860 83.820 1.00 23.62 127 GLY F O 1
ATOM 12777 N N . GLY F 1 128 ? -8.390 17.622 82.561 1.00 23.95 128 GLY F N 1
ATOM 12778 C CA . GLY F 1 128 ? -8.912 17.117 81.295 1.00 24.02 128 GLY F CA 1
ATOM 12779 C C . GLY F 1 128 ? -7.965 16.124 80.608 1.00 24.16 128 GLY F C 1
ATOM 12780 O O . GLY F 1 128 ? -8.425 15.086 80.158 1.00 26.57 128 GLY F O 1
ATOM 12781 N N . GLY F 1 129 ? -6.682 16.451 80.530 1.00 23.33 129 GLY F N 1
ATOM 12782 C CA . GLY F 1 129 ? -5.659 15.565 79.973 1.00 22.42 129 GLY F CA 1
ATOM 12783 C C . GLY F 1 129 ? -5.731 14.146 80.497 1.00 22.91 129 GLY F C 1
ATOM 12784 O O . GLY F 1 129 ? -5.660 13.191 79.707 1.00 23.07 129 GLY F O 1
ATOM 12785 N N . LEU F 1 130 ? -5.863 14.012 81.812 1.00 25.03 130 LEU F N 1
ATOM 12786 C CA . LEU F 1 130 ? -6.183 12.782 82.499 1.00 25.80 130 LEU F CA 1
ATOM 12787 C C . LEU F 1 130 ? -7.656 12.359 82.363 1.00 29.95 130 LEU F C 1
ATOM 12788 O O . LEU F 1 130 ? -7.977 11.278 81.789 1.00 28.45 130 LEU F O 1
ATOM 12793 N N . GLY F 1 131 ? -8.551 13.211 82.918 1.00 23.82 131 GLY F N 1
ATOM 12794 C CA . GLY F 1 131 ? -9.961 12.908 83.089 1.00 25.64 131 GLY F CA 1
ATOM 12795 C C . GLY F 1 131 ? -10.730 12.551 81.823 1.00 24.16 131 GLY F C 1
ATOM 12796 O O . GLY F 1 131 ? -11.612 11.662 81.861 1.00 23.21 131 GLY F O 1
ATOM 12797 N N . LEU F 1 132 ? -10.441 13.250 80.712 1.00 27.05 132 LEU F N 1
ATOM 12798 C CA . LEU F 1 132 ? -11.107 12.965 79.442 1.00 23.60 132 LEU F CA 1
ATOM 12799 C C . LEU F 1 132 ? -10.769 11.567 78.916 1.00 25.25 132 LEU F C 1
ATOM 12800 O O . LEU F 1 132 ? -11.450 11.093 77.984 1.00 26.08 132 LEU F O 1
ATOM 12805 N N . THR F 1 133 ? -9.727 10.921 79.459 1.00 23.64 133 THR F N 1
ATOM 12806 C CA . THR F 1 133 ? -9.367 9.546 79.047 1.00 29.67 133 THR F CA 1
ATOM 12807 C C . THR F 1 133 ? -10.017 8.479 79.897 1.00 27.26 133 THR F C 1
ATOM 12808 O O . THR F 1 133 ? -9.736 7.285 79.687 1.00 26.28 133 THR F O 1
ATOM 12812 N N . ILE F 1 134 ? -10.833 8.869 80.895 1.00 25.97 134 ILE F N 1
ATOM 12813 C CA . ILE F 1 134 ? -11.442 7.914 81.844 1.00 29.09 134 ILE F CA 1
ATOM 12814 C C . ILE F 1 134 ? -12.794 7.327 81.385 1.00 30.22 134 ILE F C 1
ATOM 12815 O O . ILE F 1 134 ? -12.972 6.100 81.479 1.00 22.58 134 ILE F O 1
ATOM 12820 N N . PRO F 1 135 ? -13.710 8.172 80.865 1.00 31.84 135 PRO F N 1
ATOM 12821 C CA . PRO F 1 135 ? -15.019 7.676 80.488 1.00 32.50 135 PRO F CA 1
ATOM 12822 C C . PRO F 1 135 ? -15.076 6.487 79.508 1.00 29.89 135 PRO F C 1
ATOM 12823 O O . PRO F 1 135 ? -15.957 5.642 79.673 1.00 28.32 135 PRO F O 1
ATOM 12827 N N . MET F 1 136 ? -14.118 6.418 78.583 1.00 32.23 136 MET F N 1
ATOM 12828 C CA . MET F 1 136 ? -14.047 5.294 77.628 1.00 35.17 136 MET F CA 1
ATOM 12829 C C . MET F 1 136 ? -13.891 3.923 78.300 1.00 30.84 136 MET F C 1
ATOM 12830 O O . MET F 1 136 ? -14.283 2.914 77.715 1.00 37.55 136 MET F O 1
ATOM 12835 N N . ASP F 1 137 ? -13.368 3.897 79.514 1.00 33.00 137 ASP F N 1
ATOM 12836 C CA . ASP F 1 137 ? -13.206 2.672 80.269 1.00 36.91 137 ASP F CA 1
ATOM 12837 C C . ASP F 1 137 ? -14.186 2.557 81.429 1.00 39.81 137 ASP F C 1
ATOM 12838 O O . ASP F 1 137 ? -14.115 1.606 82.218 1.00 35.34 137 ASP F O 1
ATOM 12843 N N . MET F 1 138 ? -15.147 3.488 81.512 1.00 44.90 138 MET F N 1
ATOM 12844 C CA . MET F 1 138 ? -16.223 3.503 82.532 1.00 42.15 138 MET F CA 1
ATOM 12845 C C . MET F 1 138 ? -17.472 4.191 81.963 1.00 44.24 138 MET F C 1
ATOM 12846 O O . MET F 1 138 ? -18.051 5.051 82.595 1.00 35.75 138 MET F O 1
ATOM 12851 N N . GLN F 1 139 ? -17.867 3.776 80.769 1.00 40.60 139 GLN F N 1
ATOM 12852 C CA . GLN F 1 139 ? -18.855 4.441 79.947 1.00 42.07 139 GLN F CA 1
ATOM 12853 C C . GLN F 1 139 ? -20.166 4.713 80.580 1.00 40.85 139 GLN F C 1
ATOM 12854 O O . GLN F 1 139 ? -20.746 5.777 80.333 1.00 37.40 139 GLN F O 1
ATOM 12860 N N . ASP F 1 140 ? -20.676 3.746 81.338 1.00 39.23 140 ASP F N 1
ATOM 12861 C CA . ASP F 1 140 ? -22.022 3.877 81.953 1.00 50.37 140 ASP F CA 1
ATOM 12862 C C . ASP F 1 140 ? -22.093 4.847 83.116 1.00 49.40 140 ASP F C 1
ATOM 12863 O O . ASP F 1 140 ? -23.201 5.297 83.451 1.00 49.94 140 ASP F O 1
ATOM 12868 N N . ARG F 1 141 ? -20.941 5.196 83.712 1.00 40.76 141 ARG F N 1
ATOM 12869 C CA . ARG F 1 141 ? -20.887 6.130 84.848 1.00 37.34 141 ARG F CA 1
ATOM 12870 C C . ARG F 1 141 ? -21.031 7.626 84.493 1.00 31.67 141 ARG F C 1
ATOM 12871 O O . ARG F 1 141 ? -21.533 8.390 85.316 1.00 28.39 141 ARG F O 1
ATOM 12879 N N . PHE F 1 142 ? -20.656 7.985 83.256 1.00 29.26 142 PHE F N 1
ATOM 12880 C CA . PHE F 1 142 ? -20.608 9.370 82.785 1.00 30.79 142 PHE F CA 1
ATOM 12881 C C . PHE F 1 142 ? -21.756 9.753 81.869 1.00 32.27 142 PHE F C 1
ATOM 12882 O O . PHE F 1 142 ? -21.961 9.065 80.859 1.00 34.96 142 PHE F O 1
ATOM 12890 N N . LYS F 1 143 ? -22.454 10.844 82.225 1.00 29.80 143 LYS F N 1
ATOM 12891 C CA . LYS F 1 143 ? -23.654 11.365 81.494 1.00 33.53 143 LYS F CA 1
ATOM 12892 C C . LYS F 1 143 ? -23.392 12.665 80.730 1.00 29.04 143 LYS F C 1
ATOM 12893 O O . LYS F 1 143 ? -23.852 12.807 79.614 1.00 28.82 143 LYS F O 1
ATOM 12899 N N . LYS F 1 144 ? -22.643 13.606 81.329 1.00 24.37 144 LYS F N 1
ATOM 12900 C CA . LYS F 1 144 ? -22.402 14.921 80.683 1.00 21.04 144 LYS F CA 1
ATOM 12901 C C . LYS F 1 144 ? -20.939 15.413 80.966 1.00 23.65 144 LYS F C 1
ATOM 12902 O O . LYS F 1 144 ? -20.204 14.814 81.762 1.00 21.86 144 LYS F O 1
ATOM 12908 N N . LEU F 1 145 ? -20.559 16.468 80.256 1.00 21.92 145 LEU F N 1
ATOM 12909 C CA . LEU F 1 145 ? -19.204 17.025 80.291 1.00 21.37 145 LEU F CA 1
ATOM 12910 C C . LEU F 1 145 ? -19.252 18.561 80.261 1.00 19.32 145 LEU F C 1
ATOM 12911 O O . LEU F 1 145 ? -19.877 19.148 79.366 1.00 19.35 145 LEU F O 1
ATOM 12916 N N . ILE F 1 146 ? -18.568 19.191 81.214 1.00 21.42 146 ILE F N 1
ATOM 12917 C CA . ILE F 1 146 ? -18.248 20.605 81.144 1.00 19.72 146 ILE F CA 1
ATOM 12918 C C . ILE F 1 146 ? -16.719 20.680 81.013 1.00 20.35 146 ILE F C 1
ATOM 12919 O O . ILE F 1 146 ? -15.997 20.155 81.895 1.00 24.30 146 ILE F O 1
ATOM 12924 N N . VAL F 1 147 ? -16.271 21.278 79.913 1.00 19.95 147 VAL F N 1
ATOM 12925 C CA . VAL F 1 147 ? -14.828 21.257 79.562 1.00 19.82 147 VAL F CA 1
ATOM 12926 C C . VAL F 1 147 ? -14.375 22.719 79.389 1.00 18.50 147 VAL F C 1
ATOM 12927 O O . VAL F 1 147 ? -15.017 23.562 78.721 1.00 21.27 147 VAL F O 1
ATOM 12931 N N . MET F 1 148 ? -13.265 22.999 80.037 1.00 20.58 148 MET F N 1
ATOM 12932 C CA . MET F 1 148 ? -12.580 24.294 80.027 1.00 22.82 148 MET F CA 1
ATOM 12933 C C . MET F 1 148 ? -11.096 24.045 79.665 1.00 23.33 148 MET F C 1
ATOM 12934 O O . MET F 1 148 ? -10.649 22.930 79.683 1.00 27.01 148 MET F O 1
ATOM 12939 N N . ASN F 1 149 ? -10.401 25.107 79.262 1.00 21.08 149 ASN F N 1
ATOM 12940 C CA . ASN F 1 149 ? -9.069 25.131 78.745 1.00 17.33 149 ASN F CA 1
ATOM 12941 C C . ASN F 1 149 ? -8.241 23.865 79.090 1.00 19.53 149 ASN F C 1
ATOM 12942 O O . ASN F 1 149 ? -7.742 23.739 80.217 1.00 19.41 149 ASN F O 1
ATOM 12947 N N . THR F 1 150 ? -8.183 22.960 78.117 1.00 20.95 150 THR F N 1
ATOM 12948 C CA . THR F 1 150 ? -7.629 21.648 78.262 1.00 22.10 150 THR F CA 1
ATOM 12949 C C . THR F 1 150 ? -7.347 21.066 76.844 1.00 24.25 150 THR F C 1
ATOM 12950 O O . THR F 1 150 ? -7.568 21.742 75.842 1.00 19.76 150 THR F O 1
ATOM 12954 N N . THR F 1 151 ? -6.858 19.823 76.796 1.00 23.68 151 THR F N 1
ATOM 12955 C CA . THR F 1 151 ? -6.550 19.154 75.583 1.00 27.22 151 THR F CA 1
ATOM 12956 C C . THR F 1 151 ? -6.441 17.633 75.835 1.00 26.54 151 THR F C 1
ATOM 12957 O O . THR F 1 151 ? -6.358 17.228 76.989 1.00 25.75 151 THR F O 1
ATOM 12961 N N . ILE F 1 152 ? -6.574 16.835 74.756 1.00 25.30 152 ILE F N 1
ATOM 12962 C CA . ILE F 1 152 ? -6.298 15.383 74.834 1.00 25.31 152 ILE F CA 1
ATOM 12963 C C . ILE F 1 152 ? -5.057 15.220 73.982 1.00 25.42 152 ILE F C 1
ATOM 12964 O O . ILE F 1 152 ? -5.000 15.768 72.858 1.00 28.64 152 ILE F O 1
ATOM 12969 N N . SER F 1 153 ? -4.072 14.512 74.477 1.00 23.14 153 SER F N 1
ATOM 12970 C CA . SER F 1 153 ? -2.803 14.293 73.809 1.00 25.30 153 SER F CA 1
ATOM 12971 C C . SER F 1 153 ? -3.025 13.453 72.544 1.00 24.92 153 SER F C 1
ATOM 12972 O O . SER F 1 153 ? -3.723 12.388 72.644 1.00 26.42 153 SER F O 1
ATOM 12975 N N . ASN F 1 154 ? -2.446 13.904 71.428 1.00 22.73 154 ASN F N 1
ATOM 12976 C CA . ASN F 1 154 ? -2.563 13.190 70.135 1.00 29.07 154 ASN F CA 1
ATOM 12977 C C . ASN F 1 154 ? -1.251 12.775 69.506 1.00 30.09 154 ASN F C 1
ATOM 12978 O O . ASN F 1 154 ? -1.248 12.208 68.408 1.00 26.15 154 ASN F O 1
ATOM 12983 N N . GLY F 1 155 ? -0.135 13.083 70.163 1.00 24.71 155 GLY F N 1
ATOM 12984 C CA . GLY F 1 155 ? 1.190 12.775 69.634 1.00 27.27 155 GLY F CA 1
ATOM 12985 C C . GLY F 1 155 ? 1.756 13.791 68.585 1.00 25.81 155 GLY F C 1
ATOM 12986 O O . GLY F 1 155 ? 2.858 13.692 68.230 1.00 20.84 155 GLY F O 1
ATOM 12987 N N . GLU F 1 156 ? 0.956 14.796 68.191 1.00 25.17 156 GLU F N 1
ATOM 12988 C CA . GLU F 1 156 ? 1.364 15.743 67.183 1.00 28.29 156 GLU F CA 1
ATOM 12989 C C . GLU F 1 156 ? 2.485 16.652 67.769 1.00 27.75 156 GLU F C 1
ATOM 12990 O O . GLU F 1 156 ? 2.566 16.801 68.993 1.00 26.65 156 GLU F O 1
ATOM 12996 N N . PRO F 1 157 ? 3.337 17.230 66.895 1.00 25.36 157 PRO F N 1
ATOM 12997 C CA . PRO F 1 157 ? 4.409 18.100 67.416 1.00 27.37 157 PRO F CA 1
ATOM 12998 C C . PRO F 1 157 ? 3.874 19.131 68.420 1.00 27.32 157 PRO F C 1
ATOM 12999 O O . PRO F 1 157 ? 2.729 19.661 68.228 1.00 24.81 157 PRO F O 1
ATOM 13003 N N . LEU F 1 158 ? 4.647 19.377 69.494 1.00 25.05 158 LEU F N 1
ATOM 13004 C CA . LEU F 1 158 ? 4.236 20.387 70.490 1.00 27.07 158 LEU F CA 1
ATOM 13005 C C . LEU F 1 158 ? 4.349 21.758 69.887 1.00 25.73 158 LEU F C 1
ATOM 13006 O O . LEU F 1 158 ? 5.255 22.042 69.129 1.00 26.63 158 LEU F O 1
ATOM 13011 N N . ALA F 1 159 ? 3.332 22.620 70.141 1.00 28.45 159 ALA F N 1
ATOM 13012 C CA . ALA F 1 159 ? 3.400 24.026 69.790 1.00 35.02 159 ALA F CA 1
ATOM 13013 C C . ALA F 1 159 ? 4.540 24.721 70.581 1.00 27.79 159 ALA F C 1
ATOM 13014 O O . ALA F 1 159 ? 4.952 24.222 71.643 1.00 25.45 159 ALA F O 1
ATOM 13016 N N . GLU F 1 160 ? 5.072 25.794 70.035 1.00 30.93 160 GLU F N 1
ATOM 13017 C CA . GLU F 1 160 ? 6.240 26.452 70.634 1.00 34.15 160 GLU F CA 1
ATOM 13018 C C . GLU F 1 160 ? 5.973 26.894 72.111 1.00 31.24 160 GLU F C 1
ATOM 13019 O O . GLU F 1 160 ? 6.841 26.800 72.972 1.00 27.93 160 GLU F O 1
ATOM 13025 N N . ALA F 1 161 ? 4.774 27.369 72.371 1.00 32.91 161 ALA F N 1
ATOM 13026 C CA . ALA F 1 161 ? 4.342 27.828 73.684 1.00 28.72 161 ALA F CA 1
ATOM 13027 C C . ALA F 1 161 ? 4.483 26.759 74.773 1.00 32.25 161 ALA F C 1
ATOM 13028 O O . ALA F 1 161 ? 4.987 27.027 75.863 1.00 25.04 161 ALA F O 1
ATOM 13030 N N . ALA F 1 162 ? 4.115 25.511 74.402 1.00 27.21 162 ALA F N 1
ATOM 13031 C CA . ALA F 1 162 ? 4.243 24.376 75.288 1.00 26.43 162 ALA F CA 1
ATOM 13032 C C . ALA F 1 162 ? 5.657 23.975 75.534 1.00 25.35 162 ALA F C 1
ATOM 13033 O O . ALA F 1 162 ? 6.024 23.704 76.660 1.00 27.94 162 ALA F O 1
ATOM 13035 N N . VAL F 1 163 ? 6.481 23.950 74.475 1.00 27.84 163 VAL F N 1
ATOM 13036 C CA . VAL F 1 163 ? 7.914 23.679 74.615 1.00 26.47 163 VAL F CA 1
ATOM 13037 C C . VAL F 1 163 ? 8.567 24.727 75.557 1.00 20.91 163 VAL F C 1
ATOM 13038 O O . VAL F 1 163 ? 9.363 24.351 76.402 1.00 17.69 163 VAL F O 1
ATOM 13042 N N . GLN F 1 164 ? 8.229 26.021 75.357 1.00 21.52 164 GLN F N 1
ATOM 13043 C CA . GLN F 1 164 ? 8.733 27.130 76.187 1.00 23.82 164 GLN F CA 1
ATOM 13044 C C . GLN F 1 164 ? 8.347 26.962 77.663 1.00 21.85 164 GLN F C 1
ATOM 13045 O O . GLN F 1 164 ? 9.219 27.142 78.576 1.00 16.30 164 GLN F O 1
ATOM 13051 N N . TRP F 1 165 ? 7.070 26.557 77.871 1.00 21.18 165 TRP F N 1
ATOM 13052 C CA . TRP F 1 165 ? 6.585 26.226 79.199 1.00 23.33 165 TRP F CA 1
ATOM 13053 C C . TRP F 1 165 ? 7.391 25.112 79.868 1.00 17.79 165 TRP F C 1
ATOM 13054 O O . TRP F 1 165 ? 7.754 25.248 81.051 1.00 19.27 165 TRP F O 1
ATOM 13065 N N . MET F 1 166 ? 7.704 24.028 79.131 1.00 19.26 166 MET F N 1
ATOM 13066 C CA . MET F 1 166 ? 8.462 22.947 79.680 1.00 21.12 166 MET F CA 1
ATOM 13067 C C . MET F 1 166 ? 9.884 23.420 80.042 1.00 19.05 166 MET F C 1
ATOM 13068 O O . MET F 1 166 ? 10.361 23.090 81.159 1.00 18.72 166 MET F O 1
ATOM 13073 N N . ALA F 1 167 ? 10.522 24.162 79.141 1.00 19.19 167 ALA F N 1
ATOM 13074 C CA . ALA F 1 167 ? 11.926 24.619 79.408 1.00 23.50 167 ALA F CA 1
ATOM 13075 C C . ALA F 1 167 ? 11.994 25.584 80.604 1.00 25.11 167 ALA F C 1
ATOM 13076 O O . ALA F 1 167 ? 12.961 25.515 81.400 1.00 27.70 167 ALA F O 1
ATOM 13078 N N . PHE F 1 168 ? 10.989 26.471 80.706 1.00 24.31 168 PHE F N 1
ATOM 13079 C CA . PHE F 1 168 ? 10.824 27.371 81.902 1.00 23.79 168 PHE F CA 1
ATOM 13080 C C . PHE F 1 168 ? 10.830 26.583 83.219 1.00 22.24 168 PHE F C 1
ATOM 13081 O O . PHE F 1 168 ? 11.654 26.838 84.114 1.00 20.17 168 PHE F O 1
ATOM 13089 N N . ASN F 1 169 ? 9.971 25.583 83.318 1.00 21.30 169 ASN F N 1
ATOM 13090 C CA . ASN F 1 169 ? 9.858 24.766 84.512 1.00 23.73 169 ASN F CA 1
ATOM 13091 C C . ASN F 1 169 ? 11.090 23.958 84.807 1.00 25.87 169 ASN F C 1
ATOM 13092 O O . ASN F 1 169 ? 11.373 23.694 85.969 1.00 32.03 169 ASN F O 1
ATOM 13097 N N . GLU F 1 170 ? 11.853 23.621 83.774 1.00 29.67 170 GLU F N 1
ATOM 13098 C CA . GLU F 1 170 ? 13.163 22.967 83.944 1.00 34.02 170 GLU F CA 1
ATOM 13099 C C . GLU F 1 170 ? 14.238 23.899 84.488 1.00 28.93 170 GLU F C 1
ATOM 13100 O O . GLU F 1 170 ? 15.061 23.477 85.262 1.00 31.59 170 GLU F O 1
ATOM 13106 N N . THR F 1 171 ? 14.240 25.122 84.012 1.00 28.48 171 THR F N 1
ATOM 13107 C CA . THR F 1 171 ? 15.285 26.136 84.299 1.00 27.21 171 THR F CA 1
ATOM 13108 C C . THR F 1 171 ? 15.160 26.793 85.671 1.00 23.08 171 THR F C 1
ATOM 13109 O O . THR F 1 171 ? 16.165 27.046 86.328 1.00 26.67 171 THR F O 1
ATOM 13113 N N . ILE F 1 172 ? 13.915 27.026 86.125 1.00 20.79 172 ILE F N 1
ATOM 13114 C CA . ILE F 1 172 ? 13.671 27.677 87.402 1.00 20.59 172 ILE F CA 1
ATOM 13115 C C . ILE F 1 172 ? 13.938 26.827 88.650 1.00 25.95 172 ILE F C 1
ATOM 13116 O O . ILE F 1 172 ? 13.877 25.600 88.609 1.00 27.06 172 ILE F O 1
ATOM 13121 N N . SER F 1 173 ? 14.152 27.525 89.786 1.00 23.43 173 SER F N 1
ATOM 13122 C CA . SER F 1 173 ? 14.339 26.832 91.079 1.00 23.78 173 SER F CA 1
ATOM 13123 C C . SER F 1 173 ? 13.063 26.062 91.462 1.00 27.48 173 SER F C 1
ATOM 13124 O O . SER F 1 173 ? 13.131 24.929 91.875 1.00 26.81 173 SER F O 1
ATOM 13127 N N . GLU F 1 174 ? 11.911 26.735 91.319 1.00 22.04 174 GLU F N 1
ATOM 13128 C CA . GLU F 1 174 ? 10.623 26.136 91.593 1.00 22.09 174 GLU F CA 1
ATOM 13129 C C . GLU F 1 174 ? 9.596 27.092 91.007 1.00 23.15 174 GLU F C 1
ATOM 13130 O O . GLU F 1 174 ? 9.883 28.296 90.824 1.00 22.92 174 GLU F O 1
ATOM 13136 N N . LEU F 1 175 ? 8.407 26.570 90.712 1.00 25.12 175 LEU F N 1
ATOM 13137 C CA . LEU F 1 175 ? 7.346 27.377 90.109 1.00 23.78 175 LEU F CA 1
ATOM 13138 C C . LEU F 1 175 ? 6.664 28.255 91.188 1.00 23.04 175 LEU F C 1
ATOM 13139 O O . LEU F 1 175 ? 6.318 27.726 92.242 1.00 20.96 175 LEU F O 1
ATOM 13144 N N . PRO F 1 176 ? 6.478 29.571 90.946 1.00 21.05 176 PRO F N 1
ATOM 13145 C CA . PRO F 1 176 ? 5.773 30.415 91.910 1.00 20.59 176 PRO F CA 1
ATOM 13146 C C . PRO F 1 176 ? 4.273 30.201 91.759 1.00 21.78 176 PRO F C 1
ATOM 13147 O O . PRO F 1 176 ? 3.691 30.746 90.785 1.00 20.14 176 PRO F O 1
ATOM 13151 N N . VAL F 1 177 ? 3.667 29.350 92.591 1.00 18.44 177 VAL F N 1
ATOM 13152 C CA . VAL F 1 177 ? 2.327 28.823 92.338 1.00 20.86 177 VAL F CA 1
ATOM 13153 C C . VAL F 1 177 ? 1.241 29.915 92.374 1.00 15.27 177 VAL F C 1
ATOM 13154 O O . VAL F 1 177 ? 0.580 30.136 91.380 1.00 20.05 177 VAL F O 1
ATOM 13158 N N . ALA F 1 178 ? 1.194 30.660 93.466 1.00 14.79 178 ALA F N 1
ATOM 13159 C CA . ALA F 1 178 ? 0.247 31.779 93.621 1.00 15.25 178 ALA F CA 1
ATOM 13160 C C . ALA F 1 178 ? 0.470 32.846 92.575 1.00 15.91 178 ALA F C 1
ATOM 13161 O O . ALA F 1 178 ? -0.475 33.370 92.009 1.00 16.38 178 ALA F O 1
ATOM 13163 N N . GLY F 1 179 ? 1.736 33.161 92.338 1.00 16.55 179 GLY F N 1
ATOM 13164 C CA . GLY F 1 179 ? 2.135 34.113 91.283 1.00 15.73 179 GLY F CA 1
ATOM 13165 C C . GLY F 1 179 ? 1.594 33.769 89.948 1.00 16.76 179 GLY F C 1
ATOM 13166 O O . GLY F 1 179 ? 1.072 34.657 89.268 1.00 14.44 179 GLY F O 1
ATOM 13167 N N . LEU F 1 180 ? 1.750 32.504 89.534 1.00 18.66 180 LEU F N 1
ATOM 13168 C CA . LEU F 1 180 ? 1.297 32.041 88.204 1.00 22.27 180 LEU F CA 1
ATOM 13169 C C . LEU F 1 180 ? -0.212 32.214 88.107 1.00 22.10 180 LEU F C 1
ATOM 13170 O O . LEU F 1 180 ? -0.698 32.788 87.105 1.00 19.32 180 LEU F O 1
ATOM 13175 N N . VAL F 1 181 ? -0.958 31.750 89.116 1.00 24.39 181 VAL F N 1
ATOM 13176 C CA . VAL F 1 181 ? -2.417 31.809 89.073 1.00 25.49 181 VAL F CA 1
ATOM 13177 C C . VAL F 1 181 ? -2.888 33.256 89.083 1.00 24.37 181 VAL F C 1
ATOM 13178 O O . VAL F 1 181 ? -3.835 33.591 88.295 1.00 19.03 181 VAL F O 1
ATOM 13182 N N . ALA F 1 182 ? -2.294 34.086 89.948 1.00 24.51 182 ALA F N 1
ATOM 13183 C CA . ALA F 1 182 ? -2.681 35.522 90.018 1.00 23.65 182 ALA F CA 1
ATOM 13184 C C . ALA F 1 182 ? -2.377 36.272 88.697 1.00 24.19 182 ALA F C 1
ATOM 13185 O O . ALA F 1 182 ? -3.194 37.038 88.242 1.00 21.00 182 ALA F O 1
ATOM 13187 N N . CYS F 1 183 ? -1.235 35.972 88.049 1.00 24.76 183 CYS F N 1
ATOM 13188 C CA . CYS F 1 183 ? -0.900 36.550 86.768 1.00 21.42 183 CYS F CA 1
ATOM 13189 C C . CYS F 1 183 ? -1.915 36.176 85.726 1.00 20.59 183 CYS F C 1
ATOM 13190 O O . CYS F 1 183 ? -2.304 37.013 84.896 1.00 19.94 183 CYS F O 1
ATOM 13193 N N . ASP F 1 184 ? -2.392 34.938 85.760 1.00 18.63 184 ASP F N 1
ATOM 13194 C CA . ASP F 1 184 ? -3.395 34.455 84.794 1.00 19.97 184 ASP F CA 1
ATOM 13195 C C . ASP F 1 184 ? -4.799 34.993 84.959 1.00 23.92 184 ASP F C 1
ATOM 13196 O O . ASP F 1 184 ? -5.445 35.350 83.951 1.00 22.84 184 ASP F O 1
ATOM 13201 N N . ALA F 1 185 ? -5.245 35.069 86.209 1.00 22.43 185 ALA F N 1
ATOM 13202 C CA . ALA F 1 185 ? -6.637 35.337 86.545 1.00 21.21 185 ALA F CA 1
ATOM 13203 C C . ALA F 1 185 ? -6.943 36.788 86.898 1.00 22.96 185 ALA F C 1
ATOM 13204 O O . ALA F 1 185 ? -8.073 37.160 86.983 1.00 24.12 185 ALA F O 1
ATOM 13206 N N . GLY F 1 186 ? -5.911 37.611 87.046 1.00 27.09 186 GLY F N 1
ATOM 13207 C CA . GLY F 1 186 ? -6.063 39.091 87.280 1.00 24.35 186 GLY F CA 1
ATOM 13208 C C . GLY F 1 186 ? -6.927 39.387 88.471 1.00 27.11 186 GLY F C 1
ATOM 13209 O O . GLY F 1 186 ? -6.730 38.823 89.560 1.00 20.15 186 GLY F O 1
ATOM 13210 N N . ALA F 1 187 ? -7.947 40.236 88.236 1.00 30.76 187 ALA F N 1
ATOM 13211 C CA . ALA F 1 187 ? -8.781 40.760 89.279 1.00 26.90 187 ALA F CA 1
ATOM 13212 C C . ALA F 1 187 ? -9.666 39.679 89.939 1.00 25.88 187 ALA F C 1
ATOM 13213 O O . ALA F 1 187 ? -10.221 39.928 91.028 1.00 25.17 187 ALA F O 1
ATOM 13215 N N . ALA F 1 188 ? -9.778 38.493 89.307 1.00 19.23 188 ALA F N 1
ATOM 13216 C CA . ALA F 1 188 ? -10.578 37.425 89.838 1.00 18.78 188 ALA F CA 1
ATOM 13217 C C . ALA F 1 188 ? -9.930 36.716 91.034 1.00 20.40 188 ALA F C 1
ATOM 13218 O O . ALA F 1 188 ? -10.583 35.940 91.708 1.00 22.66 188 ALA F O 1
ATOM 13220 N N . VAL F 1 189 ? -8.677 36.995 91.282 1.00 20.11 189 VAL F N 1
ATOM 13221 C CA . VAL F 1 189 ? -7.895 36.433 92.396 1.00 19.45 189 VAL F CA 1
ATOM 13222 C C . VAL F 1 189 ? -7.351 37.564 93.269 1.00 21.69 189 VAL F C 1
ATOM 13223 O O . VAL F 1 189 ? -6.701 38.473 92.715 1.00 19.67 189 VAL F O 1
ATOM 13227 N N . ASN F 1 190 ? -7.562 37.452 94.584 1.00 19.54 190 ASN F N 1
ATOM 13228 C CA . ASN F 1 190 ? -7.030 38.358 95.586 1.00 21.42 190 ASN F CA 1
ATOM 13229 C C . ASN F 1 190 ? -5.951 37.658 96.429 1.00 22.57 190 ASN F C 1
ATOM 13230 O O . ASN F 1 190 ? -5.646 36.504 96.175 1.00 21.44 190 ASN F O 1
ATOM 13235 N N . VAL F 1 191 ? -5.402 38.343 97.445 1.00 22.89 191 VAL F N 1
ATOM 13236 C CA . VAL F 1 191 ? -4.282 37.843 98.225 1.00 23.32 191 VAL F CA 1
ATOM 13237 C C . VAL F 1 191 ? -4.702 36.662 99.117 1.00 18.80 191 VAL F C 1
ATOM 13238 O O . VAL F 1 191 ? -3.839 35.785 99.366 1.00 18.59 191 VAL F O 1
ATOM 13242 N N . MET F 1 192 ? -5.964 36.617 99.533 1.00 19.48 192 MET F N 1
ATOM 13243 C CA . MET F 1 192 ? -6.508 35.477 100.282 1.00 20.80 192 MET F CA 1
ATOM 13244 C C . MET F 1 192 ? -6.490 34.210 99.366 1.00 19.94 192 MET F C 1
ATOM 13245 O O . MET F 1 192 ? -6.172 33.135 99.843 1.00 20.48 192 MET F O 1
ATOM 13250 N N . ASP F 1 193 ? -6.749 34.415 98.051 1.00 21.41 193 ASP F N 1
ATOM 13251 C CA . ASP F 1 193 ? -6.668 33.332 97.095 1.00 19.15 193 ASP F CA 1
ATOM 13252 C C . ASP F 1 193 ? -5.245 32.877 96.879 1.00 16.63 193 ASP F C 1
ATOM 13253 O O . ASP F 1 193 ? -4.978 31.652 96.781 1.00 14.56 193 ASP F O 1
ATOM 13258 N N . ALA F 1 194 ? -4.306 33.846 96.794 1.00 16.54 194 ALA F N 1
ATOM 13259 C CA . ALA F 1 194 ? -2.889 33.582 96.657 1.00 14.56 194 ALA F CA 1
ATOM 13260 C C . ALA F 1 194 ? -2.377 32.741 97.815 1.00 18.68 194 ALA F C 1
ATOM 13261 O O . ALA F 1 194 ? -1.597 31.800 97.598 1.00 17.13 194 ALA F O 1
ATOM 13263 N N . LEU F 1 195 ? -2.843 33.041 99.033 1.00 20.71 195 LEU F N 1
ATOM 13264 C CA . LEU F 1 195 ? -2.516 32.289 100.234 1.00 21.51 195 LEU F CA 1
ATOM 13265 C C . LEU F 1 195 ? -2.966 30.822 100.095 1.00 19.68 195 LEU F C 1
ATOM 13266 O O . LEU F 1 195 ? -2.183 29.924 100.413 1.00 19.00 195 LEU F O 1
ATOM 13271 N N . ALA F 1 196 ? -4.184 30.619 99.603 1.00 16.17 196 ALA F N 1
ATOM 13272 C CA . ALA F 1 196 ? -4.729 29.305 99.353 1.00 17.76 196 ALA F CA 1
ATOM 13273 C C . ALA F 1 196 ? -3.963 28.518 98.343 1.00 18.75 196 ALA F C 1
ATOM 13274 O O . ALA F 1 196 ? -3.770 27.324 98.550 1.00 20.75 196 ALA F O 1
ATOM 13276 N N . TYR F 1 197 ? -3.513 29.166 97.251 1.00 18.63 197 TYR F N 1
ATOM 13277 C CA . TYR F 1 197 ? -2.768 28.491 96.218 1.00 17.21 197 TYR F CA 1
ATOM 13278 C C . TYR F 1 197 ? -1.346 28.132 96.651 1.00 17.94 197 TYR F C 1
ATOM 13279 O O . TYR F 1 197 ? -0.851 27.081 96.303 1.00 17.03 197 TYR F O 1
ATOM 13288 N N . ASP F 1 198 ? -0.723 28.969 97.479 1.00 16.90 198 ASP F N 1
ATOM 13289 C CA . ASP F 1 198 ? 0.624 28.668 98.074 1.00 17.94 198 ASP F CA 1
ATOM 13290 C C . ASP F 1 198 ? 0.520 27.698 99.253 1.00 14.70 198 ASP F C 1
ATOM 13291 O O . ASP F 1 198 ? 1.556 27.083 99.570 1.00 13.84 198 ASP F O 1
ATOM 13296 N N . ALA F 1 199 ? -0.678 27.533 99.842 1.00 18.52 199 ALA F N 1
ATOM 13297 C CA . ALA F 1 199 ? -0.863 26.752 101.101 1.00 21.39 199 ALA F CA 1
ATOM 13298 C C . ALA F 1 199 ? -0.360 25.317 101.048 1.00 25.08 199 ALA F C 1
ATOM 13299 O O . ALA F 1 199 ? 0.261 24.855 102.010 1.00 29.89 199 ALA F O 1
ATOM 13301 N N . PRO F 1 200 ? -0.561 24.592 99.930 1.00 24.61 200 PRO F N 1
ATOM 13302 C CA . PRO F 1 200 ? -0.051 23.183 99.916 1.00 21.57 200 PRO F CA 1
ATOM 13303 C C . PRO F 1 200 ? 1.436 23.014 100.044 1.00 24.07 200 PRO F C 1
ATOM 13304 O O . PRO F 1 200 ? 1.873 21.924 100.385 1.00 26.11 200 PRO F O 1
ATOM 13308 N N . PHE F 1 201 ? 2.228 24.079 99.806 1.00 23.92 201 PHE F N 1
ATOM 13309 C CA . PHE F 1 201 ? 3.671 23.972 99.481 1.00 21.92 201 PHE F CA 1
ATOM 13310 C C . PHE F 1 201 ? 4.522 24.893 100.378 1.00 21.55 201 PHE F C 1
ATOM 13311 O O . PHE F 1 201 ? 4.963 25.992 99.936 1.00 20.35 201 PHE F O 1
ATOM 13319 N N . PRO F 1 202 ? 4.771 24.489 101.644 1.00 21.63 202 PRO F N 1
ATOM 13320 C CA . PRO F 1 202 ? 5.715 25.278 102.465 1.00 19.69 202 PRO F CA 1
ATOM 13321 C C . PRO F 1 202 ? 7.095 25.502 101.839 1.00 19.95 202 PRO F C 1
ATOM 13322 O O . PRO F 1 202 ? 7.769 26.488 102.158 1.00 22.48 202 PRO F O 1
ATOM 13326 N N . ASN F 1 203 ? 7.550 24.571 100.959 1.00 19.60 203 ASN F N 1
ATOM 13327 C CA . ASN F 1 203 ? 8.818 24.667 100.255 1.00 20.93 203 ASN F CA 1
ATOM 13328 C C . ASN F 1 203 ? 8.840 23.692 99.113 1.00 19.85 203 ASN F C 1
ATOM 13329 O O . ASN F 1 203 ? 7.859 22.906 98.939 1.00 22.76 203 ASN F O 1
ATOM 13334 N N . LYS F 1 204 ? 9.924 23.726 98.313 1.00 21.63 204 LYS F N 1
ATOM 13335 C CA . LYS F 1 204 ? 9.993 22.948 97.092 1.00 26.40 204 LYS F CA 1
ATOM 13336 C C . LYS F 1 204 ? 9.978 21.439 97.289 1.00 26.52 204 LYS F C 1
ATOM 13337 O O . LYS F 1 204 ? 9.434 20.733 96.444 1.00 27.58 204 LYS F O 1
ATOM 13343 N N . ASN F 1 205 ? 10.327 20.973 98.472 1.00 27.04 205 ASN F N 1
ATOM 13344 C CA . ASN F 1 205 ? 10.261 19.523 98.763 1.00 27.27 205 ASN F CA 1
ATOM 13345 C C . ASN F 1 205 ? 8.840 18.974 98.624 1.00 25.92 205 ASN F C 1
ATOM 13346 O O . ASN F 1 205 ? 8.691 17.758 98.319 1.00 24.43 205 ASN F O 1
ATOM 13351 N N . TYR F 1 206 ? 7.834 19.840 98.804 1.00 27.05 206 TYR F N 1
ATOM 13352 C CA . TYR F 1 206 ? 6.427 19.493 98.635 1.00 25.04 206 TYR F CA 1
ATOM 13353 C C . TYR F 1 206 ? 5.905 19.607 97.169 1.00 26.17 206 TYR F C 1
ATOM 13354 O O . TYR F 1 206 ? 4.734 19.279 96.920 1.00 23.23 206 TYR F O 1
ATOM 13363 N N . LYS F 1 207 ? 6.771 20.080 96.252 1.00 26.29 207 LYS F N 1
ATOM 13364 C CA . LYS F 1 207 ? 6.354 20.446 94.882 1.00 26.80 207 LYS F CA 1
ATOM 13365 C C . LYS F 1 207 ? 6.796 19.450 93.816 1.00 26.91 207 LYS F C 1
ATOM 13366 O O . LYS F 1 207 ? 6.780 19.795 92.628 1.00 20.83 207 LYS F O 1
ATOM 13372 N N . VAL F 1 208 ? 7.183 18.230 94.197 1.00 23.68 208 VAL F N 1
ATOM 13373 C CA . VAL F 1 208 ? 7.679 17.271 93.186 1.00 23.07 208 VAL F CA 1
ATOM 13374 C C . VAL F 1 208 ? 6.580 16.981 92.150 1.00 28.42 208 VAL F C 1
ATOM 13375 O O . VAL F 1 208 ? 6.899 16.896 90.968 1.00 27.21 208 VAL F O 1
ATOM 13379 N N . GLY F 1 209 ? 5.312 16.852 92.573 1.00 23.88 209 GLY F N 1
ATOM 13380 C CA . GLY F 1 209 ? 4.194 16.714 91.624 1.00 26.39 209 GLY F CA 1
ATOM 13381 C C . GLY F 1 209 ? 4.010 17.925 90.696 1.00 28.80 209 GLY F C 1
ATOM 13382 O O . GLY F 1 209 ? 3.717 17.764 89.490 1.00 23.85 209 GLY F O 1
ATOM 13383 N N . VAL F 1 210 ? 4.171 19.140 91.275 1.00 24.25 210 VAL F N 1
ATOM 13384 C CA . VAL F 1 210 ? 4.140 20.395 90.544 1.00 22.41 210 VAL F CA 1
ATOM 13385 C C . VAL F 1 210 ? 5.253 20.448 89.485 1.00 23.64 210 VAL F C 1
ATOM 13386 O O . VAL F 1 210 ? 5.035 20.945 88.371 1.00 23.96 210 VAL F O 1
ATOM 13390 N N A LYS F 1 211 ? 6.470 20.028 89.873 0.50 21.40 211 LYS F N 1
ATOM 13391 N N B LYS F 1 211 ? 6.470 20.026 89.867 0.50 22.02 211 LYS F N 1
ATOM 13392 C CA A LYS F 1 211 ? 7.612 19.909 88.956 0.50 21.01 211 LYS F CA 1
ATOM 13393 C CA B LYS F 1 211 ? 7.586 19.933 88.946 0.50 22.07 211 LYS F CA 1
ATOM 13394 C C A LYS F 1 211 ? 7.358 18.920 87.868 0.50 20.61 211 LYS F C 1
ATOM 13395 C C B LYS F 1 211 ? 7.360 18.910 87.864 0.50 21.66 211 LYS F C 1
ATOM 13396 O O A LYS F 1 211 ? 7.726 19.189 86.707 0.50 21.08 211 LYS F O 1
ATOM 13397 O O B LYS F 1 211 ? 7.851 19.073 86.749 0.50 23.55 211 LYS F O 1
ATOM 13408 N N . ARG F 1 212 ? 6.710 17.802 88.189 1.00 18.51 212 ARG F N 1
ATOM 13409 C CA . ARG F 1 212 ? 6.547 16.714 87.201 1.00 20.81 212 ARG F CA 1
ATOM 13410 C C . ARG F 1 212 ? 5.551 16.965 86.122 1.00 17.80 212 ARG F C 1
ATOM 13411 O O . ARG F 1 212 ? 5.762 16.482 84.988 1.00 20.26 212 ARG F O 1
ATOM 13419 N N . PHE F 1 213 ? 4.486 17.713 86.384 1.00 15.56 213 PHE F N 1
ATOM 13420 C CA . PHE F 1 213 ? 3.431 17.917 85.370 1.00 16.84 213 PHE F CA 1
ATOM 13421 C C . PHE F 1 213 ? 3.928 18.489 84.060 1.00 15.75 213 PHE F C 1
ATOM 13422 O O . PHE F 1 213 ? 3.648 17.931 83.015 1.00 14.08 213 PHE F O 1
ATOM 13430 N N . PRO F 1 214 ? 4.705 19.608 84.086 1.00 18.39 214 PRO F N 1
ATOM 13431 C CA . PRO F 1 214 ? 5.284 20.117 82.834 1.00 21.87 214 PRO F CA 1
ATOM 13432 C C . PRO F 1 214 ? 6.176 19.084 82.130 1.00 21.57 214 PRO F C 1
ATOM 13433 O O . PRO F 1 214 ? 6.130 18.947 80.877 1.00 25.44 214 PRO F O 1
ATOM 13437 N N . GLN F 1 215 ? 6.950 18.326 82.895 1.00 19.50 215 GLN F N 1
ATOM 13438 C CA . GLN F 1 215 ? 7.773 17.260 82.312 1.00 19.89 215 GLN F CA 1
ATOM 13439 C C . GLN F 1 215 ? 6.998 16.153 81.652 1.00 20.36 215 GLN F C 1
ATOM 13440 O O . GLN F 1 215 ? 7.510 15.475 80.733 1.00 23.22 215 GLN F O 1
ATOM 13446 N N . MET F 1 216 ? 5.768 15.980 82.065 1.00 20.12 216 MET F N 1
ATOM 13447 C CA . MET F 1 216 ? 4.857 14.875 81.605 1.00 22.06 216 MET F CA 1
ATOM 13448 C C . MET F 1 216 ? 4.212 15.210 80.274 1.00 20.88 216 MET F C 1
ATOM 13449 O O . MET F 1 216 ? 3.637 14.312 79.666 1.00 23.89 216 MET F O 1
ATOM 13454 N N . ILE F 1 217 ? 4.248 16.481 79.822 1.00 20.89 217 ILE F N 1
ATOM 13455 C CA . ILE F 1 217 ? 3.665 16.854 78.546 1.00 19.38 217 ILE F CA 1
ATOM 13456 C C . ILE F 1 217 ? 4.365 15.976 77.479 1.00 23.00 217 ILE F C 1
ATOM 13457 O O . ILE F 1 217 ? 5.581 15.985 77.403 1.00 22.16 217 ILE F O 1
ATOM 13462 N N . PRO F 1 218 ? 3.596 15.204 76.686 1.00 23.26 218 PRO F N 1
ATOM 13463 C CA . PRO F 1 218 ? 4.183 14.202 75.838 1.00 23.18 218 PRO F CA 1
ATOM 13464 C C . PRO F 1 218 ? 4.936 14.742 74.644 1.00 20.12 218 PRO F C 1
ATOM 13465 O O . PRO F 1 218 ? 4.420 15.607 73.958 1.00 16.42 218 PRO F O 1
ATOM 13469 N N . THR F 1 219 ? 6.167 14.240 74.470 1.00 19.79 219 THR F N 1
ATOM 13470 C CA . THR F 1 219 ? 7.090 14.521 73.368 1.00 22.30 219 THR F CA 1
ATOM 13471 C C . THR F 1 219 ? 7.266 13.281 72.446 1.00 21.21 219 THR F C 1
ATOM 13472 O O . THR F 1 219 ? 7.940 13.364 71.413 1.00 20.69 219 THR F O 1
ATOM 13476 N N . ASN F 1 220 ? 6.646 12.139 72.806 1.00 23.36 220 ASN F N 1
ATOM 13477 C CA . ASN F 1 220 ? 6.743 10.875 72.080 1.00 27.04 220 ASN F CA 1
ATOM 13478 C C . ASN F 1 220 ? 5.410 10.152 71.995 1.00 30.07 220 ASN F C 1
ATOM 13479 O O . ASN F 1 220 ? 4.695 10.151 72.939 1.00 23.86 220 ASN F O 1
ATOM 13484 N N . ALA F 1 221 ? 4.971 9.653 70.817 1.00 30.20 221 ALA F N 1
ATOM 13485 C CA . ALA F 1 221 ? 3.638 9.050 70.644 1.00 33.54 221 ALA F CA 1
ATOM 13486 C C . ALA F 1 221 ? 3.453 7.706 71.367 1.00 31.48 221 ALA F C 1
ATOM 13487 O O . ALA F 1 221 ? 2.357 7.173 71.431 1.00 43.45 221 ALA F O 1
ATOM 13489 N N . ASP F 1 222 ? 4.544 7.163 71.917 1.00 31.85 222 ASP F N 1
ATOM 13490 C CA . ASP F 1 222 ? 4.482 6.033 72.794 1.00 33.12 222 ASP F CA 1
ATOM 13491 C C . ASP F 1 222 ? 4.242 6.393 74.241 1.00 36.87 222 ASP F C 1
ATOM 13492 O O . ASP F 1 222 ? 4.134 5.499 75.037 1.00 29.53 222 ASP F O 1
ATOM 13497 N N . ASP F 1 223 ? 4.150 7.678 74.593 1.00 29.27 223 ASP F N 1
ATOM 13498 C CA . ASP F 1 223 ? 3.798 8.101 75.964 1.00 30.34 223 ASP F CA 1
ATOM 13499 C C . ASP F 1 223 ? 2.385 7.630 76.272 1.00 26.12 223 ASP F C 1
ATOM 13500 O O . ASP F 1 223 ? 1.504 7.664 75.387 1.00 25.04 223 ASP F O 1
ATOM 13505 N N . ASP F 1 224 ? 2.162 7.173 77.536 1.00 30.80 224 ASP F N 1
ATOM 13506 C CA . ASP F 1 2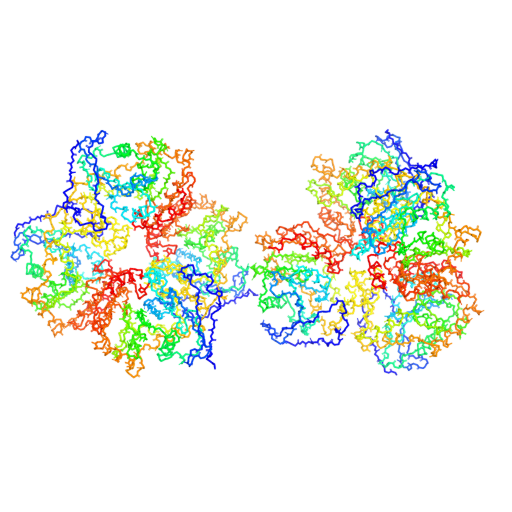24 ? 0.846 6.810 77.981 1.00 27.73 224 ASP F CA 1
ATOM 13507 C C . ASP F 1 224 ? -0.234 7.882 77.692 1.00 32.05 224 ASP F C 1
ATOM 13508 O O . ASP F 1 224 ? -1.395 7.532 77.353 1.00 29.79 224 ASP F O 1
ATOM 13513 N N . ALA F 1 225 ? 0.151 9.158 77.840 1.00 24.94 225 ALA F N 1
ATOM 13514 C CA . ALA F 1 225 ? -0.786 10.283 77.653 1.00 27.51 225 ALA F CA 1
ATOM 13515 C C . ALA F 1 225 ? -1.406 10.208 76.251 1.00 27.52 225 ALA F C 1
ATOM 13516 O O . ALA F 1 225 ? -2.624 10.413 76.118 1.00 28.40 225 ALA F O 1
ATOM 13518 N N . VAL F 1 226 ? -0.593 9.838 75.268 1.00 24.97 226 VAL F N 1
ATOM 13519 C CA . VAL F 1 226 ? -1.000 9.789 73.863 1.00 26.40 226 VAL F CA 1
ATOM 13520 C C . VAL F 1 226 ? -1.723 8.457 73.543 1.00 31.40 226 VAL F C 1
ATOM 13521 O O . VAL F 1 226 ? -2.709 8.458 72.766 1.00 26.36 226 VAL F O 1
ATOM 13525 N N . LYS F 1 227 ? -1.208 7.334 74.092 1.00 30.47 227 LYS F N 1
ATOM 13526 C CA . LYS F 1 227 ? -1.887 6.042 73.959 1.00 30.91 227 LYS F CA 1
ATOM 13527 C C . LYS F 1 227 ? -3.353 6.138 74.438 1.00 28.27 227 LYS F C 1
ATOM 13528 O O . LYS F 1 227 ? -4.276 5.869 73.686 1.00 30.99 227 LYS F O 1
ATOM 13534 N N . TYR F 1 228 ? -3.562 6.548 75.673 1.00 23.42 228 TYR F N 1
ATOM 13535 C CA . TYR F 1 228 ? -4.895 6.828 76.203 1.00 27.03 228 TYR F CA 1
ATOM 13536 C C . TYR F 1 228 ? -5.601 7.915 75.435 1.00 25.75 228 TYR F C 1
ATOM 13537 O O . TYR F 1 228 ? -6.827 7.784 75.145 1.00 24.09 228 TYR F O 1
ATOM 13546 N N . GLY F 1 229 ? -4.835 8.950 75.096 1.00 28.29 229 GLY F N 1
ATOM 13547 C CA . GLY F 1 229 ? -5.351 10.110 74.381 1.00 26.85 229 GLY F CA 1
ATOM 13548 C C . GLY F 1 229 ? -6.056 9.794 73.090 1.00 25.34 229 GLY F C 1
ATOM 13549 O O . GLY F 1 229 ? -7.214 10.204 72.877 1.00 27.08 229 GLY F O 1
ATOM 13550 N N . LEU F 1 230 ? -5.384 9.020 72.245 1.00 30.66 230 LEU F N 1
ATOM 13551 C CA . LEU F 1 230 ? -5.937 8.684 70.913 1.00 30.50 230 LEU F CA 1
ATOM 13552 C C . LEU F 1 230 ? -7.209 7.808 70.997 1.00 30.07 230 LEU F C 1
ATOM 13553 O O . LEU F 1 230 ? -8.130 7.965 70.184 1.00 24.47 230 LEU F O 1
ATOM 13558 N N . ARG F 1 231 ? -7.287 6.985 72.037 1.00 30.42 231 ARG F N 1
ATOM 13559 C CA . ARG F 1 231 ? -8.456 6.148 72.263 1.00 32.07 231 ARG F CA 1
ATOM 13560 C C . ARG F 1 231 ? -9.609 7.009 72.787 1.00 31.16 231 ARG F C 1
ATOM 13561 O O . ARG F 1 231 ? -10.777 6.716 72.530 1.00 29.72 231 ARG F O 1
ATOM 13569 N N . ALA F 1 232 ? -9.275 8.070 73.521 1.00 31.15 232 ALA F N 1
ATOM 13570 C CA . ALA F 1 232 ? -10.294 8.991 74.079 1.00 26.93 232 ALA F CA 1
ATOM 13571 C C . ALA F 1 232 ? -10.939 9.791 72.985 1.00 28.10 232 ALA F C 1
ATOM 13572 O O . ALA F 1 232 ? -12.182 9.973 73.011 1.00 29.37 232 ALA F O 1
ATOM 13574 N N . ILE F 1 233 ? -10.128 10.285 72.090 1.00 26.12 233 ILE F N 1
ATOM 13575 C CA . ILE F 1 233 ? -10.532 11.044 70.891 1.00 30.20 233 ILE F CA 1
ATOM 13576 C C . ILE F 1 233 ? -11.547 10.201 70.081 1.00 27.32 233 ILE F C 1
ATOM 13577 O O . ILE F 1 233 ? -12.601 10.690 69.736 1.00 23.10 233 ILE F O 1
ATOM 13582 N N . GLU F 1 234 ? -11.237 8.906 69.892 1.00 31.59 234 GLU F N 1
ATOM 13583 C CA . GLU F 1 234 ? -12.184 7.972 69.271 1.00 31.46 234 GLU F CA 1
ATOM 13584 C C . GLU F 1 234 ? -13.514 7.891 70.074 1.00 28.04 234 GLU F C 1
ATOM 13585 O O . GLU F 1 234 ? -14.580 7.923 69.449 1.00 33.60 234 GLU F O 1
ATOM 13591 N N . PHE F 1 235 ? -13.426 7.800 71.394 1.00 24.81 235 PHE F N 1
ATOM 13592 C CA . PHE F 1 235 ? -14.576 7.675 72.267 1.00 31.24 235 PHE F CA 1
ATOM 13593 C C . PHE F 1 235 ? -15.508 8.916 72.153 1.00 31.21 235 PHE F C 1
ATOM 13594 O O . PHE F 1 235 ? -16.723 8.762 72.007 1.00 29.94 235 PHE F O 1
ATOM 13602 N N . TRP F 1 236 ? -14.932 10.140 72.257 1.00 34.87 236 TRP F N 1
ATOM 13603 C CA . TRP F 1 236 ? -15.727 11.383 72.248 1.00 34.72 236 TRP F CA 1
ATOM 13604 C C . TRP F 1 236 ? -16.318 11.649 70.864 1.00 37.91 236 TRP F C 1
ATOM 13605 O O . TRP F 1 236 ? -17.393 12.268 70.743 1.00 35.88 236 TRP F O 1
ATOM 13616 N N . SER F 1 237 ? -15.578 11.226 69.834 1.00 34.48 237 SER F N 1
ATOM 13617 C CA . SER F 1 237 ? -16.032 11.393 68.454 1.00 37.04 237 SER F CA 1
ATOM 13618 C C . SER F 1 237 ? -17.111 10.392 67.984 1.00 35.25 237 SER F C 1
ATOM 13619 O O . SER F 1 237 ? -17.963 10.776 67.156 1.00 40.80 237 SER F O 1
ATOM 13622 N N . ASN F 1 238 ? -17.067 9.151 68.475 1.00 29.74 238 ASN F N 1
ATOM 13623 C CA . ASN F 1 238 ? -17.933 8.089 67.929 1.00 33.82 238 ASN F CA 1
ATOM 13624 C C . ASN F 1 238 ? -18.894 7.405 68.924 1.00 35.90 238 ASN F C 1
ATOM 13625 O O . ASN F 1 238 ? -20.023 7.074 68.571 1.00 27.06 238 ASN F O 1
ATOM 13630 N N . GLU F 1 239 ? -18.473 7.261 70.170 1.00 37.61 239 GLU F N 1
ATOM 13631 C CA . GLU F 1 239 ? -19.210 6.457 71.134 1.00 34.30 239 GLU F CA 1
ATOM 13632 C C . GLU F 1 239 ? -19.961 7.310 72.142 1.00 37.42 239 GLU F C 1
ATOM 13633 O O . GLU F 1 239 ? -21.083 6.982 72.505 1.00 44.07 239 GLU F O 1
ATOM 13639 N N . TRP F 1 240 ? -19.377 8.416 72.579 1.00 31.50 240 TRP F N 1
ATOM 13640 C CA . TRP F 1 240 ? -20.052 9.382 73.444 1.00 32.37 240 TRP F CA 1
ATOM 13641 C C . TRP F 1 240 ? -21.448 9.801 72.899 1.00 31.87 240 TRP F C 1
ATOM 13642 O O . TRP F 1 240 ? -21.568 10.250 71.763 1.00 28.43 240 TRP F O 1
ATOM 13653 N N . SER F 1 241 ? -22.454 9.725 73.765 1.00 30.44 241 SER F N 1
ATOM 13654 C CA . SER F 1 241 ? -23.830 10.060 73.420 1.00 30.68 241 SER F CA 1
ATOM 13655 C C . SER F 1 241 ? -24.444 11.082 74.412 1.00 42.48 241 SER F C 1
ATOM 13656 O O . SER F 1 241 ? -25.634 11.359 74.346 1.00 42.55 241 SER F O 1
ATOM 13659 N N . GLY F 1 242 ? -23.608 11.671 75.275 1.00 36.36 242 GLY F N 1
ATOM 13660 C CA . GLY F 1 242 ? -24.078 12.618 76.315 1.00 34.12 242 GLY F CA 1
ATOM 13661 C C . GLY F 1 242 ? -24.122 14.067 75.870 1.00 29.86 242 GLY F C 1
ATOM 13662 O O . GLY F 1 242 ? -23.844 14.373 74.708 1.00 31.74 242 GLY F O 1
ATOM 13663 N N . GLU F 1 243 ? -24.502 14.956 76.794 1.00 30.19 243 GLU F N 1
ATOM 13664 C CA . GLU F 1 243 ? -24.528 16.375 76.544 1.00 28.69 243 GLU F CA 1
ATOM 13665 C C . GLU F 1 243 ? -23.193 16.972 76.985 1.00 30.38 243 GLU F C 1
ATOM 13666 O O . GLU F 1 243 ? -22.579 16.506 77.968 1.00 30.65 243 GLU F O 1
ATOM 13672 N N . SER F 1 244 ? -22.759 18.008 76.253 1.00 27.86 244 SER F N 1
ATOM 13673 C CA . SER F 1 244 ? -21.474 18.698 76.611 1.00 33.24 244 SER F CA 1
ATOM 13674 C C . SER F 1 244 ? -21.660 20.192 76.588 1.00 31.48 244 SER F C 1
ATOM 13675 O O . SER F 1 244 ? -22.663 20.678 76.002 1.00 30.42 244 SER F O 1
ATOM 13678 N N . PHE F 1 245 ? -20.754 20.889 77.276 1.00 29.02 245 PHE F N 1
ATOM 13679 C CA . PHE F 1 245 ? -20.708 22.363 77.263 1.00 26.40 245 PHE F CA 1
ATOM 13680 C C . PHE F 1 245 ? -19.232 22.765 77.414 1.00 27.47 245 PHE F C 1
ATOM 13681 O O . PHE F 1 245 ? -18.544 22.244 78.349 1.00 22.26 245 PHE F O 1
ATOM 13689 N N . MET F 1 246 ? -18.795 23.687 76.541 1.00 21.26 246 MET F N 1
ATOM 13690 C CA . MET F 1 246 ? -17.398 24.140 76.554 1.00 24.61 246 MET F CA 1
ATOM 13691 C C . MET F 1 246 ? -17.315 25.631 76.904 1.00 23.71 246 MET F C 1
ATOM 13692 O O . MET F 1 246 ? -18.107 26.428 76.380 1.00 27.08 246 MET F O 1
ATOM 13697 N N . ALA F 1 247 ? -16.410 25.993 77.808 1.00 25.21 247 ALA F N 1
ATOM 13698 C CA . ALA F 1 247 ? -16.100 27.420 78.118 1.00 20.66 247 ALA F CA 1
ATOM 13699 C C . ALA F 1 247 ? -14.608 27.668 77.914 1.00 19.07 247 ALA F C 1
ATOM 13700 O O . ALA F 1 247 ? -13.787 26.906 78.440 1.00 20.79 247 ALA F O 1
ATOM 13702 N N . ILE F 1 248 ? -14.249 28.698 77.165 1.00 19.38 248 ILE F N 1
ATOM 13703 C CA . ILE F 1 248 ? -12.896 28.982 76.785 1.00 19.86 248 ILE F CA 1
ATOM 13704 C C . ILE F 1 248 ? -12.445 30.282 77.434 1.00 22.58 248 ILE F C 1
ATOM 13705 O O . ILE F 1 248 ? -13.116 31.370 77.247 1.00 18.82 248 ILE F O 1
ATOM 13710 N N . GLY F 1 249 ? -11.360 30.187 78.226 1.00 24.98 249 GLY F N 1
ATOM 13711 C CA . GLY F 1 249 ? -10.645 31.395 78.701 1.00 23.02 249 GLY F CA 1
ATOM 13712 C C . GLY F 1 249 ? -9.729 31.894 77.598 1.00 23.34 249 GLY F C 1
ATOM 13713 O O . GLY F 1 249 ? -8.724 31.253 77.247 1.00 17.88 249 GLY F O 1
ATOM 13714 N N . MET F 1 250 ? -10.070 33.053 77.037 1.00 22.77 250 MET F N 1
ATOM 13715 C CA . MET F 1 250 ? -9.413 33.546 75.840 1.00 23.69 250 MET F CA 1
ATOM 13716 C C . MET F 1 250 ? -7.960 34.031 76.009 1.00 20.32 250 MET F C 1
ATOM 13717 O O . MET F 1 250 ? -7.147 33.954 75.061 1.00 17.57 250 MET F O 1
ATOM 13722 N N . LYS F 1 251 ? -7.615 34.481 77.225 1.00 20.42 251 LYS F N 1
ATOM 13723 C CA . LYS F 1 251 ? -6.301 34.973 77.535 1.00 25.76 251 LYS F CA 1
ATOM 13724 C C . LYS F 1 251 ? -5.382 33.771 77.892 1.00 32.38 251 LYS F C 1
ATOM 13725 O O . LYS F 1 251 ? -4.812 33.706 78.998 1.00 43.27 251 LYS F O 1
ATOM 13731 N N . ASP F 1 252 ? -5.280 32.823 76.984 1.00 30.88 252 ASP F N 1
ATOM 13732 C CA . ASP F 1 252 ? -4.448 31.620 77.212 1.00 28.03 252 ASP F CA 1
ATOM 13733 C C . ASP F 1 252 ? -3.748 31.367 75.898 1.00 32.02 252 ASP F C 1
ATOM 13734 O O . ASP F 1 252 ? -4.365 31.076 74.899 1.00 34.55 252 ASP F O 1
ATOM 13739 N N . ALA F 1 253 ? -2.427 31.556 75.881 1.00 31.92 253 ALA F N 1
ATOM 13740 C CA . ALA F 1 253 ? -1.577 31.335 74.717 1.00 31.08 253 ALA F CA 1
ATOM 13741 C C . ALA F 1 253 ? -1.275 29.869 74.359 1.00 29.87 253 ALA F C 1
ATOM 13742 O O . ALA F 1 253 ? -0.756 29.555 73.284 1.00 41.16 253 ALA F O 1
ATOM 13744 N N . VAL F 1 254 ? -1.594 28.951 75.256 1.00 27.18 254 VAL F N 1
ATOM 13745 C CA . VAL F 1 254 ? -1.289 27.528 75.041 1.00 24.65 254 VAL F CA 1
ATOM 13746 C C . VAL F 1 254 ? -2.580 26.732 74.854 1.00 22.92 254 VAL F C 1
ATOM 13747 O O . VAL F 1 254 ? -2.710 26.075 73.808 1.00 24.28 254 VAL F O 1
ATOM 13751 N N . LEU F 1 255 ? -3.523 26.768 75.813 1.00 21.05 255 LEU F N 1
ATOM 13752 C CA . LEU F 1 255 ? -4.750 25.983 75.680 1.00 20.14 255 LEU F CA 1
ATOM 13753 C C . LEU F 1 255 ? -6.012 26.813 75.575 1.00 20.18 255 LEU F C 1
ATOM 13754 O O . LEU F 1 255 ? -7.058 26.478 76.104 1.00 20.03 255 LEU F O 1
ATOM 13759 N N . GLY F 1 256 ? -5.904 27.898 74.813 1.00 24.95 256 GLY F N 1
ATOM 13760 C CA . GLY F 1 256 ? -7.029 28.843 74.587 1.00 22.74 256 GLY F CA 1
ATOM 13761 C C . GLY F 1 256 ? -7.824 28.504 73.398 1.00 22.63 256 GLY F C 1
ATOM 13762 O O . GLY F 1 256 ? -7.947 27.302 73.093 1.00 27.50 256 GLY F O 1
ATOM 13763 N N . GLU F 1 257 ? -8.280 29.536 72.661 1.00 22.09 257 GLU F N 1
ATOM 13764 C CA . GLU F 1 257 ? -9.306 29.354 71.596 1.00 27.07 257 GLU F CA 1
ATOM 13765 C C . GLU F 1 257 ? -8.906 28.320 70.520 1.00 26.67 257 GLU F C 1
ATOM 13766 O O . GLU F 1 257 ? -9.748 27.512 70.137 1.00 23.35 257 GLU F O 1
ATOM 13772 N N . ALA F 1 258 ? -7.666 28.388 70.039 1.00 24.71 258 ALA F N 1
ATOM 13773 C CA . ALA F 1 258 ? -7.206 27.514 68.967 1.00 27.74 258 ALA F CA 1
ATOM 13774 C C . ALA F 1 258 ? -7.248 26.032 69.380 1.00 27.04 258 ALA F C 1
ATOM 13775 O O . ALA F 1 258 ? -7.848 25.201 68.675 1.00 24.28 258 ALA F O 1
ATOM 13777 N N . ALA F 1 259 ? -6.672 25.740 70.556 1.00 23.82 259 ALA F N 1
ATOM 13778 C CA . ALA F 1 259 ? -6.670 24.378 71.103 1.00 24.69 259 ALA F CA 1
ATOM 13779 C C . ALA F 1 259 ? -8.050 23.890 71.470 1.00 22.43 259 ALA F C 1
ATOM 13780 O O . ALA F 1 259 ? -8.369 22.715 71.237 1.00 24.76 259 ALA F O 1
ATOM 13782 N N . MET F 1 260 ? -8.902 24.770 71.990 1.00 20.52 260 MET F N 1
ATOM 13783 C CA . MET F 1 260 ? -10.245 24.389 72.415 1.00 21.86 260 MET F CA 1
ATOM 13784 C C . MET F 1 260 ? -11.175 24.118 71.224 1.00 21.29 260 MET F C 1
ATOM 13785 O O . MET F 1 260 ? -11.974 23.192 71.282 1.00 20.61 260 MET F O 1
ATOM 13790 N N . MET F 1 261 ? -11.007 24.899 70.140 1.00 25.85 261 MET F N 1
ATOM 13791 C CA . MET F 1 261 ? -11.799 24.664 68.912 1.00 27.03 261 MET F CA 1
ATOM 13792 C C . MET F 1 261 ? -11.427 23.323 68.263 1.00 25.97 261 MET F C 1
ATOM 13793 O O . MET F 1 261 ? -12.338 22.610 67.783 1.00 28.02 261 MET F O 1
ATOM 13798 N N . GLN F 1 262 ? -10.120 22.974 68.282 1.00 29.85 262 GLN F N 1
ATOM 13799 C CA . GLN F 1 262 ? -9.659 21.673 67.791 1.00 37.45 262 GLN F CA 1
ATOM 13800 C C . GLN F 1 262 ? -10.278 20.559 68.618 1.00 33.67 262 GLN F C 1
ATOM 13801 O O . GLN F 1 262 ? -10.707 19.575 68.065 1.00 41.94 262 GLN F O 1
ATOM 13807 N N . LEU F 1 263 ? -10.318 20.745 69.940 1.00 32.76 263 LEU F N 1
ATOM 13808 C CA . LEU F 1 263 ? -10.936 19.814 70.834 1.00 27.64 263 LEU F CA 1
ATOM 13809 C C . LEU F 1 263 ? -12.409 19.641 70.560 1.00 26.55 263 LEU F C 1
ATOM 13810 O O . LEU F 1 263 ? -12.873 18.505 70.500 1.00 28.22 263 LEU F O 1
ATOM 13815 N N . LYS F 1 264 ? -13.122 20.753 70.338 1.00 23.85 264 LYS F N 1
ATOM 13816 C CA . LYS F 1 264 ? -14.531 20.715 70.059 1.00 27.17 264 LYS F CA 1
ATOM 13817 C C . LYS F 1 264 ? -14.881 19.791 68.860 1.00 22.72 264 LYS F C 1
ATOM 13818 O O . LYS F 1 264 ? -15.889 19.129 68.909 1.00 29.50 264 LYS F O 1
ATOM 13824 N N . THR F 1 265 ? -14.039 19.776 67.853 1.00 25.51 265 THR F N 1
ATOM 13825 C CA . THR F 1 265 ? -14.244 18.963 66.642 1.00 25.75 265 THR F CA 1
ATOM 13826 C C . THR F 1 265 ? -14.339 17.461 66.967 1.00 27.74 265 THR F C 1
ATOM 13827 O O . THR F 1 265 ? -14.929 16.741 66.246 1.00 27.15 265 THR F O 1
ATOM 13831 N N . VAL F 1 266 ? -13.727 17.021 68.062 1.00 27.83 266 VAL F N 1
ATOM 13832 C CA . VAL F 1 266 ? -13.712 15.614 68.410 1.00 26.79 266 VAL F CA 1
ATOM 13833 C C . VAL F 1 266 ? -14.709 15.218 69.473 1.00 30.03 266 VAL F C 1
ATOM 13834 O O . VAL F 1 266 ? -14.808 14.039 69.771 1.00 26.90 266 VAL F O 1
ATOM 13838 N N . ILE F 1 267 ? -15.427 16.192 70.037 1.00 29.24 267 ILE F N 1
ATOM 13839 C CA . ILE F 1 267 ? -16.522 15.951 70.976 1.00 31.89 267 ILE F CA 1
ATOM 13840 C C . ILE F 1 267 ? -17.860 16.004 70.218 1.00 31.41 267 ILE F C 1
ATOM 13841 O O . ILE F 1 267 ? -18.354 17.078 69.895 1.00 38.23 267 ILE F O 1
ATOM 13846 N N . LYS F 1 268 ? -18.452 14.849 69.964 1.00 39.00 268 LYS F N 1
ATOM 13847 C CA . LYS F 1 268 ? -19.631 14.759 69.069 1.00 36.16 268 LYS F CA 1
ATOM 13848 C C . LYS F 1 268 ? -20.809 15.724 69.185 1.00 40.91 268 LYS F C 1
ATOM 13849 O O . LYS F 1 268 ? -21.229 16.249 68.130 1.00 49.95 268 LYS F O 1
ATOM 13855 N N . GLY F 1 269 ? -21.385 15.921 70.351 1.00 42.03 269 GLY F N 1
ATOM 13856 C CA . GLY F 1 269 ? -22.546 16.816 70.465 1.00 41.72 269 GLY F CA 1
ATOM 13857 C C . GLY F 1 269 ? -22.224 18.274 70.795 1.00 42.66 269 GLY F C 1
ATOM 13858 O O . GLY F 1 269 ? -23.090 18.920 71.379 1.00 31.87 269 GLY F O 1
ATOM 13859 N N . CYS F 1 270 ? -20.964 18.682 70.759 1.00 38.22 270 CYS F N 1
ATOM 13860 C CA . CYS F 1 270 ? -20.528 19.845 71.543 1.00 39.86 270 CYS F CA 1
ATOM 13861 C C . CYS F 1 270 ? -21.098 21.138 70.959 1.00 32.53 270 CYS F C 1
ATOM 13862 O O . CYS F 1 270 ? -20.781 21.454 69.855 1.00 36.60 270 CYS F O 1
ATOM 13865 N N . PRO F 1 271 ? -21.909 21.875 71.713 1.00 30.30 271 PRO F N 1
ATOM 13866 C CA . PRO F 1 271 ? -22.496 23.138 71.159 1.00 34.68 271 PRO F CA 1
ATOM 13867 C C . PRO F 1 271 ? -21.452 24.215 71.121 1.00 34.69 271 PRO F C 1
ATOM 13868 O O . PRO F 1 271 ? -20.280 23.966 71.456 1.00 32.73 271 PRO F O 1
ATOM 13872 N N . GLU F 1 272 ? -21.873 25.363 70.583 1.00 28.03 272 GLU F N 1
ATOM 13873 C CA . GLU F 1 272 ? -21.066 26.564 70.466 1.00 30.25 272 GLU F CA 1
ATOM 13874 C C . GLU F 1 272 ? -20.437 26.836 71.862 1.00 28.17 272 GLU F C 1
ATOM 13875 O O . GLU F 1 272 ? -21.173 26.832 72.885 1.00 23.64 272 GLU F O 1
ATOM 13881 N N . PRO F 1 273 ? -19.103 27.017 71.917 1.00 25.40 273 PRO F N 1
ATOM 13882 C CA . PRO F 1 273 ? -18.473 27.374 73.153 1.00 30.41 273 PRO F CA 1
ATOM 13883 C C . PRO F 1 273 ? -18.815 28.771 73.697 1.00 25.47 273 PRO F C 1
ATOM 13884 O O . PRO F 1 273 ? -18.961 29.693 72.923 1.00 23.18 273 PRO F O 1
ATOM 13888 N N . MET F 1 274 ? -18.906 28.865 74.998 1.00 24.74 274 MET F N 1
ATOM 13889 C CA . MET F 1 274 ? -18.863 30.143 75.735 1.00 23.80 274 MET F CA 1
ATOM 13890 C C . MET F 1 274 ? -17.409 30.654 75.700 1.00 25.91 274 MET F C 1
ATOM 13891 O O . MET F 1 274 ? -16.515 29.940 76.183 1.00 22.75 274 MET F O 1
ATOM 13896 N N . LYS F 1 275 ? -17.178 31.829 75.083 1.00 21.35 275 LYS F N 1
ATOM 13897 C CA . LYS F 1 275 ? -15.806 32.421 74.987 1.00 26.20 275 LYS F CA 1
ATOM 13898 C C . LYS F 1 275 ? -15.703 33.659 75.966 1.00 31.60 275 LYS F C 1
ATOM 13899 O O . LYS F 1 275 ? -16.412 34.660 75.791 1.00 30.09 275 LYS F O 1
ATOM 13905 N N . ILE F 1 276 ? -14.886 33.527 76.992 1.00 31.61 276 ILE F N 1
ATOM 13906 C CA . ILE F 1 276 ? -14.829 34.528 78.079 1.00 28.14 276 ILE F CA 1
ATOM 13907 C C . ILE F 1 276 ? -13.571 35.342 77.848 1.00 29.04 276 ILE F C 1
ATOM 13908 O O . ILE F 1 276 ? -12.435 34.867 78.136 1.00 26.72 276 ILE F O 1
ATOM 13913 N N . GLU F 1 277 ? -13.749 36.566 77.343 1.00 24.21 277 GLU F N 1
ATOM 13914 C CA . GLU F 1 277 ? -12.651 37.418 76.944 1.00 26.66 277 GLU F CA 1
ATOM 13915 C C . GLU F 1 277 ? -11.725 37.805 78.109 1.00 23.54 277 GLU F C 1
ATOM 13916 O O . GLU F 1 277 ? -10.500 37.926 77.892 1.00 24.48 277 GLU F O 1
ATOM 13922 N N . GLU F 1 278 ? -12.298 37.912 79.315 1.00 28.71 278 GLU F N 1
ATOM 13923 C CA . GLU F 1 278 ? -11.524 38.349 80.495 1.00 30.56 278 GLU F CA 1
ATOM 13924 C C . GLU F 1 278 ? -10.837 37.201 81.241 1.00 28.32 278 GLU F C 1
ATOM 13925 O O . GLU F 1 278 ? -9.984 37.448 82.132 1.00 27.56 278 GLU F O 1
ATOM 13931 N N . ALA F 1 279 ? -11.194 35.956 80.887 1.00 28.88 279 ALA F N 1
ATOM 13932 C CA . ALA F 1 279 ? -10.670 34.779 81.572 1.00 26.28 279 ALA F CA 1
ATOM 13933 C C . ALA F 1 279 ? -9.394 34.274 80.949 1.00 25.45 279 ALA F C 1
ATOM 13934 O O . ALA F 1 279 ? -9.204 34.369 79.724 1.00 22.62 279 ALA F O 1
ATOM 13936 N N . GLY F 1 280 ? -8.490 33.757 81.796 1.00 23.28 280 GLY F N 1
ATOM 13937 C CA . GLY F 1 280 ? -7.246 33.116 81.340 1.00 19.56 280 GLY F CA 1
ATOM 13938 C C . GLY F 1 280 ? -7.353 31.600 81.367 1.00 19.48 280 GLY F C 1
ATOM 13939 O O . GLY F 1 280 ? -8.480 31.078 81.322 1.00 25.73 280 GLY F O 1
ATOM 13940 N N . HIS F 1 281 ? -6.221 30.926 81.393 1.00 19.13 281 HIS F N 1
ATOM 13941 C CA . HIS F 1 281 ? -6.155 29.464 81.499 1.00 22.11 281 HIS F CA 1
ATOM 13942 C C . HIS F 1 281 ? -7.038 28.888 82.612 1.00 22.32 281 HIS F C 1
ATOM 13943 O O . HIS F 1 281 ? -7.735 27.908 82.382 1.00 18.85 281 HIS F O 1
ATOM 13950 N N . PHE F 1 282 ? -6.990 29.520 83.807 1.00 20.28 282 PHE F N 1
ATOM 13951 C CA . PHE F 1 282 ? -7.775 29.102 84.965 1.00 19.15 282 PHE F CA 1
ATOM 13952 C C . PHE F 1 282 ? -9.201 29.637 84.860 1.00 19.99 282 PHE F C 1
ATOM 13953 O O . PHE F 1 282 ? -9.584 30.554 85.575 1.00 19.40 282 PHE F O 1
ATOM 13961 N N . VAL F 1 283 ? -9.950 28.993 83.988 1.00 23.02 283 VAL F N 1
ATOM 13962 C CA . VAL F 1 283 ? -11.330 29.423 83.627 1.00 19.50 283 VAL F CA 1
ATOM 13963 C C . VAL F 1 283 ? -12.268 29.441 84.826 1.00 23.49 283 VAL F C 1
ATOM 13964 O O . VAL F 1 283 ? -13.163 30.305 84.901 1.00 28.71 283 VAL F O 1
ATOM 13968 N N . GLN F 1 284 ? -12.028 28.554 85.804 1.00 21.39 284 GLN F N 1
ATOM 13969 C CA . GLN F 1 284 ? -12.886 28.415 86.987 1.00 25.70 284 GLN F CA 1
ATOM 13970 C C . GLN F 1 284 ? -12.875 29.653 87.905 1.00 23.66 284 GLN F C 1
ATOM 13971 O O . GLN F 1 284 ? -13.795 29.816 88.701 1.00 17.98 284 GLN F O 1
ATOM 13977 N N . GLU F 1 285 ? -11.837 30.509 87.771 1.00 19.87 285 GLU F N 1
ATOM 13978 C CA . GLU F 1 285 ? -11.819 31.776 88.484 1.00 19.78 285 GLU F CA 1
ATOM 13979 C C . GLU F 1 285 ? -12.901 32.761 87.910 1.00 19.52 285 GLU F C 1
ATOM 13980 O O . GLU F 1 285 ? -13.188 33.808 88.513 1.00 18.66 285 GLU F O 1
ATOM 13986 N N . TYR F 1 286 ? -13.445 32.403 86.757 1.00 16.15 286 TYR F N 1
ATOM 13987 C CA . TYR F 1 286 ? -14.503 33.141 86.027 1.00 19.09 286 TYR F CA 1
ATOM 13988 C C . TYR F 1 286 ? -15.678 32.188 85.831 1.00 20.33 286 TYR F C 1
ATOM 13989 O O . TYR F 1 286 ? -16.442 32.328 84.873 1.00 24.86 286 TYR F O 1
ATOM 13998 N N . GLY F 1 287 ? -15.852 31.252 86.802 1.00 17.08 287 GLY F N 1
ATOM 13999 C CA . GLY F 1 287 ? -16.576 30.055 86.617 1.00 16.56 287 GLY F CA 1
ATOM 14000 C C . GLY F 1 287 ? -18.035 30.088 87.075 1.00 18.51 287 GLY F C 1
ATOM 14001 O O . GLY F 1 287 ? -18.745 29.085 86.817 1.00 16.91 287 GLY F O 1
ATOM 14002 N N . VAL F 1 288 ? -18.461 31.143 87.757 1.00 18.35 288 VAL F N 1
ATOM 14003 C CA . VAL F 1 288 ? -19.911 31.211 88.203 1.00 19.08 288 VAL F CA 1
ATOM 14004 C C . VAL F 1 288 ? -20.807 31.139 86.992 1.00 20.02 288 VAL F C 1
ATOM 14005 O O . VAL F 1 288 ? -21.735 30.326 86.956 1.00 21.02 288 VAL F O 1
ATOM 14009 N N . GLU F 1 289 ? -20.546 31.983 85.988 1.00 20.51 289 GLU F N 1
ATOM 14010 C CA . GLU F 1 289 ? -21.345 32.081 84.773 1.00 20.23 289 GLU F CA 1
ATOM 14011 C C . GLU F 1 289 ? -21.173 30.807 83.912 1.00 22.38 289 GLU F C 1
ATOM 14012 O O . GLU F 1 289 ? -22.113 30.403 83.261 1.00 21.56 289 GLU F O 1
ATOM 14018 N N . VAL F 1 290 ? -19.988 30.157 83.976 1.00 21.11 290 VAL F N 1
ATOM 14019 C CA . VAL F 1 290 ? -19.774 28.866 83.315 1.00 20.68 290 VAL F CA 1
ATOM 14020 C C . VAL F 1 290 ? -20.697 27.783 83.880 1.00 20.63 290 VAL F C 1
ATOM 14021 O O . VAL F 1 290 ? -21.369 27.100 83.087 1.00 23.08 290 VAL F O 1
ATOM 14025 N N . ALA F 1 291 ? -20.736 27.690 85.230 1.00 18.46 291 ALA F N 1
ATOM 14026 C CA . ALA F 1 291 ? -21.575 26.728 85.919 1.00 19.76 291 ALA F CA 1
ATOM 14027 C C . ALA F 1 291 ? -23.063 27.026 85.685 1.00 20.72 291 ALA F C 1
ATOM 14028 O O . ALA F 1 291 ? -23.858 26.107 85.360 1.00 19.72 291 ALA F O 1
ATOM 14030 N N . GLU F 1 292 ? -23.451 28.300 85.759 1.00 19.13 292 GLU F N 1
ATOM 14031 C CA . GLU F 1 292 ? -24.841 28.705 85.442 1.00 22.11 292 GLU F CA 1
ATOM 14032 C C . GLU F 1 292 ? -25.250 28.364 84.028 1.00 18.84 292 GLU F C 1
ATOM 14033 O O . GLU F 1 292 ? -26.298 27.745 83.840 1.00 25.90 292 GLU F O 1
ATOM 14039 N N . GLN F 1 293 ? -24.459 28.736 83.053 1.00 22.16 293 GLN F N 1
ATOM 14040 C CA . GLN F 1 293 ? -24.811 28.465 81.655 1.00 22.88 293 GLN F CA 1
ATOM 14041 C C . GLN F 1 293 ? -24.771 27.015 81.253 1.00 25.24 293 GLN F C 1
ATOM 14042 O O . GLN F 1 293 ? -25.572 26.581 80.396 1.00 22.19 293 GLN F O 1
ATOM 14048 N N . ALA F 1 294 ? -23.833 26.243 81.841 1.00 21.35 294 ALA F N 1
ATOM 14049 C CA . ALA F 1 294 ? -23.762 24.789 81.643 1.00 24.25 294 ALA F CA 1
ATOM 14050 C C . ALA F 1 294 ? -25.074 24.122 82.083 1.00 29.11 294 ALA F C 1
ATOM 14051 O O . ALA F 1 294 ? -25.685 23.351 81.319 1.00 23.93 294 ALA F O 1
ATOM 14053 N N . LEU F 1 295 ? -25.490 24.445 83.324 1.00 29.24 295 LEU F N 1
ATOM 14054 C CA . LEU F 1 295 ? -26.710 23.899 83.893 1.00 31.05 295 LEU F CA 1
ATOM 14055 C C . LEU F 1 295 ? -27.976 24.248 83.103 1.00 34.38 295 LEU F C 1
ATOM 14056 O O . LEU F 1 295 ? -28.885 23.419 83.006 1.00 34.11 295 LEU F O 1
ATOM 14061 N N . ALA F 1 296 ? -28.048 25.489 82.597 1.00 32.99 296 ALA F N 1
ATOM 14062 C CA . ALA F 1 296 ? -29.194 25.978 81.804 1.00 34.58 296 ALA F CA 1
ATOM 14063 C C . ALA F 1 296 ? -29.240 25.248 80.454 1.00 37.54 296 ALA F C 1
ATOM 14064 O O . ALA F 1 296 ? -30.339 24.845 79.980 1.00 32.23 296 ALA F O 1
ATOM 14066 N N . SER F 1 297 ? -28.059 25.023 79.876 1.00 32.18 297 SER F N 1
ATOM 14067 C CA . SER F 1 297 ? -27.922 24.284 78.629 1.00 33.93 297 SER F CA 1
ATOM 14068 C C . SER F 1 297 ? -28.294 22.817 78.763 1.00 31.76 297 SER F C 1
ATOM 14069 O O . SER F 1 297 ? -28.704 22.200 77.797 1.00 38.90 297 SER F O 1
ATOM 14072 N N . PHE F 1 298 ? -28.113 22.252 79.940 1.00 28.69 298 PHE F N 1
ATOM 14073 C CA . PHE F 1 298 ? -28.293 20.820 80.189 1.00 30.10 298 PHE F CA 1
ATOM 14074 C C . PHE F 1 298 ? -29.753 20.437 80.537 1.00 30.95 298 PHE F C 1
ATOM 14075 O O . PHE F 1 298 ? -30.454 21.193 81.221 1.00 34.52 298 PHE F O 1
ATOM 14083 N N . THR F 1 299 ? -30.177 19.271 80.079 1.00 29.27 299 THR F N 1
ATOM 14084 C CA . THR F 1 299 ? -31.554 18.785 80.354 1.00 35.18 299 THR F CA 1
ATOM 14085 C C . THR F 1 299 ? -31.538 17.851 81.495 1.00 36.03 299 THR F C 1
ATOM 14086 O O . THR F 1 299 ? -30.485 17.182 81.721 1.00 27.44 299 THR F O 1
ATOM 14090 N N . THR G 1 2 ? 28.315 37.788 115.582 1.00 44.67 2 THR G N 1
ATOM 14091 C CA . THR G 1 2 ? 27.624 37.840 114.286 1.00 47.36 2 THR G CA 1
ATOM 14092 C C . THR G 1 2 ? 26.100 37.725 114.566 1.00 41.21 2 THR G C 1
ATOM 14093 O O . THR G 1 2 ? 25.671 36.945 115.407 1.00 54.80 2 THR G O 1
ATOM 14097 N N . ILE G 1 3 ? 25.303 38.563 113.925 1.00 42.91 3 ILE G N 1
ATOM 14098 C CA . ILE G 1 3 ? 23.787 38.412 113.880 1.00 35.37 3 ILE G CA 1
ATOM 14099 C C . ILE G 1 3 ? 23.442 37.161 113.075 1.00 28.14 3 ILE G C 1
ATOM 14100 O O . ILE G 1 3 ? 23.858 37.051 111.921 1.00 28.93 3 ILE G O 1
ATOM 14105 N N . LYS G 1 4 ? 22.723 36.230 113.676 1.00 24.86 4 LYS G N 1
ATOM 14106 C CA . LYS G 1 4 ? 22.319 34.981 112.972 1.00 27.53 4 LYS G CA 1
ATOM 14107 C C . LYS G 1 4 ? 21.435 35.345 111.770 1.00 22.86 4 LYS G C 1
ATOM 14108 O O . LYS G 1 4 ? 20.439 36.100 111.930 1.00 22.19 4 LYS G O 1
ATOM 14114 N N . ALA G 1 5 ? 21.807 34.829 110.595 1.00 26.45 5 ALA G N 1
ATOM 14115 C CA . ALA G 1 5 ? 21.087 35.189 109.319 1.00 22.78 5 ALA G CA 1
ATOM 14116 C C . ALA G 1 5 ? 21.297 34.102 108.284 1.00 27.36 5 ALA G C 1
ATOM 14117 O O . ALA G 1 5 ? 22.282 33.321 108.374 1.00 26.40 5 ALA G O 1
ATOM 14119 N N . LEU G 1 6 ? 20.446 34.099 107.263 1.00 20.56 6 LEU G N 1
ATOM 14120 C CA . LEU G 1 6 ? 20.537 33.255 106.125 1.00 21.60 6 LEU G CA 1
ATOM 14121 C C . LEU G 1 6 ? 20.901 34.113 104.916 1.00 22.28 6 LEU G C 1
ATOM 14122 O O . LEU G 1 6 ? 20.583 35.298 104.837 1.00 16.93 6 LEU G O 1
ATOM 14127 N N . ARG G 1 7 ? 21.634 33.493 103.972 1.00 21.40 7 ARG G N 1
ATOM 14128 C CA . ARG G 1 7 ? 21.909 34.071 102.690 1.00 18.74 7 ARG G CA 1
ATOM 14129 C C . ARG G 1 7 ? 21.129 33.239 101.703 1.00 18.13 7 ARG G C 1
ATOM 14130 O O . ARG G 1 7 ? 21.329 32.005 101.655 1.00 18.29 7 ARG G O 1
ATOM 14138 N N . THR G 1 8 ? 20.288 33.886 100.900 1.00 17.28 8 THR G N 1
ATOM 14139 C CA . THR G 1 8 ? 19.610 33.189 99.824 1.00 22.29 8 THR G CA 1
ATOM 14140 C C . THR G 1 8 ? 20.593 32.562 98.823 1.00 16.56 8 THR G C 1
ATOM 14141 O O . THR G 1 8 ? 21.438 33.234 98.336 1.00 16.58 8 THR G O 1
ATOM 14145 N N . PRO G 1 9 ? 20.467 31.265 98.564 1.00 22.48 9 PRO G N 1
ATOM 14146 C CA . PRO G 1 9 ? 21.325 30.610 97.557 1.00 24.26 9 PRO G CA 1
ATOM 14147 C C . PRO G 1 9 ? 21.290 31.322 96.246 1.00 22.04 9 PRO G C 1
ATOM 14148 O O . PRO G 1 9 ? 20.189 31.743 95.771 1.00 17.13 9 PRO G O 1
ATOM 14152 N N . GLU G 1 10 ? 22.501 31.506 95.652 1.00 23.25 10 GLU G N 1
ATOM 14153 C CA . GLU G 1 10 ? 22.677 32.226 94.390 1.00 25.21 10 GLU G CA 1
ATOM 14154 C C . GLU G 1 10 ? 21.830 31.670 93.236 1.00 20.72 10 GLU G C 1
ATOM 14155 O O . GLU G 1 10 ? 21.410 32.489 92.380 1.00 18.72 10 GLU G O 1
ATOM 14161 N N . GLU G 1 11 ? 21.605 30.355 93.206 1.00 24.27 11 GLU G N 1
ATOM 14162 C CA . GLU G 1 11 ? 20.837 29.760 92.089 1.00 25.98 11 GLU G CA 1
ATOM 14163 C C . GLU G 1 11 ? 19.389 30.319 92.011 1.00 22.38 11 GLU G C 1
ATOM 14164 O O . GLU G 1 11 ? 18.787 30.340 90.948 1.00 27.82 11 GLU G O 1
ATOM 14170 N N . ARG G 1 12 ? 18.899 30.844 93.129 1.00 23.54 12 ARG G N 1
ATOM 14171 C CA . ARG G 1 12 ? 17.595 31.549 93.126 1.00 18.91 12 ARG G CA 1
ATOM 14172 C C . ARG G 1 12 ? 17.530 32.723 92.188 1.00 20.94 12 ARG G C 1
ATOM 14173 O O . ARG G 1 12 ? 16.412 33.096 91.788 1.00 21.66 12 ARG G O 1
ATOM 14181 N N . PHE G 1 13 ? 18.677 33.337 91.896 1.00 19.70 13 PHE G N 1
ATOM 14182 C CA . PHE G 1 13 ? 18.760 34.562 91.096 1.00 23.19 13 PHE G CA 1
ATOM 14183 C C . PHE G 1 13 ? 19.286 34.338 89.681 1.00 24.59 13 PHE G C 1
ATOM 14184 O O . PHE G 1 13 ? 19.582 35.328 89.018 1.00 20.92 13 PHE G O 1
ATOM 14192 N N . SER G 1 14 ? 19.343 33.083 89.235 1.00 23.91 14 SER G N 1
ATOM 14193 C CA . SER G 1 14 ? 19.905 32.754 87.925 1.00 23.53 14 SER G CA 1
ATOM 14194 C C . SER G 1 14 ? 18.963 33.131 86.748 1.00 24.33 14 SER G C 1
ATOM 14195 O O . SER G 1 14 ? 19.420 33.225 85.651 1.00 28.73 14 SER G O 1
ATOM 14198 N N . VAL G 1 15 ? 17.653 33.339 87.012 1.00 27.08 15 VAL G N 1
ATOM 14199 C CA . VAL G 1 15 ? 16.702 33.730 86.003 1.00 23.40 15 VAL G CA 1
ATOM 14200 C C . VAL G 1 15 ? 16.065 35.085 86.353 1.00 21.91 15 VAL G C 1
ATOM 14201 O O . VAL G 1 15 ? 15.082 35.081 87.103 1.00 19.52 15 VAL G O 1
ATOM 14205 N N . LEU G 1 16 ? 16.692 36.169 85.891 1.00 21.68 16 LEU G N 1
ATOM 14206 C CA . LEU G 1 16 ? 16.244 37.565 86.079 1.00 26.05 16 LEU G CA 1
ATOM 14207 C C . LEU G 1 16 ? 16.398 38.421 84.808 1.00 26.87 16 LEU G C 1
ATOM 14208 O O . LEU G 1 16 ? 17.044 39.446 84.829 1.00 32.72 16 LEU G O 1
ATOM 14213 N N . PRO G 1 17 ? 15.832 38.000 83.683 1.00 29.43 17 PRO G N 1
ATOM 14214 C CA . PRO G 1 17 ? 16.085 38.696 82.428 1.00 26.19 17 PRO G CA 1
ATOM 14215 C C . PRO G 1 17 ? 15.656 40.138 82.438 1.00 29.46 17 PRO G C 1
ATOM 14216 O O . PRO G 1 17 ? 16.320 40.921 81.769 1.00 22.62 17 PRO G O 1
ATOM 14220 N N . ALA G 1 18 ? 14.600 40.512 83.215 1.00 24.06 18 ALA G N 1
ATOM 14221 C CA . ALA G 1 18 ? 14.228 41.951 83.241 1.00 25.60 18 ALA G CA 1
ATOM 14222 C C . ALA G 1 18 ? 15.072 42.856 84.219 1.00 27.07 18 ALA G C 1
ATOM 14223 O O . ALA G 1 18 ? 14.769 44.036 84.351 1.00 27.94 18 ALA G O 1
ATOM 14225 N N . PHE G 1 19 ? 16.110 42.297 84.843 1.00 26.22 19 PHE G N 1
ATOM 14226 C CA . PHE G 1 19 ? 16.917 43.012 85.855 1.00 24.12 19 PHE G CA 1
ATOM 14227 C C . PHE G 1 19 ? 18.359 42.559 85.698 1.00 27.89 19 PHE G C 1
ATOM 14228 O O . PHE G 1 19 ? 18.905 41.888 86.534 1.00 26.32 19 PHE G O 1
ATOM 14236 N N . PRO G 1 20 ? 18.989 42.924 84.575 1.00 35.31 20 PRO G N 1
ATOM 14237 C CA . PRO G 1 20 ? 20.316 42.431 84.229 1.00 33.32 20 PRO G CA 1
ATOM 14238 C C . PRO G 1 20 ? 21.452 43.265 84.821 1.00 37.70 20 PRO G C 1
ATOM 14239 O O . PRO G 1 20 ? 22.379 43.587 84.123 1.00 40.75 20 PRO G O 1
ATOM 14243 N N . TYR G 1 21 ? 21.352 43.664 86.083 1.00 31.13 21 TYR G N 1
ATOM 14244 C CA . TYR G 1 21 ? 22.497 44.370 86.730 1.00 28.71 21 TYR G CA 1
ATOM 14245 C C . TYR G 1 21 ? 23.184 43.338 87.622 1.00 27.45 21 TYR G C 1
ATOM 14246 O O . TYR G 1 21 ? 22.521 42.502 88.268 1.00 24.63 21 TYR G O 1
ATOM 14255 N N . GLN G 1 22 ? 24.527 43.340 87.608 1.00 29.28 22 GLN G N 1
ATOM 14256 C CA A GLN G 1 22 ? 25.324 42.586 88.582 0.60 32.73 22 GLN G CA 1
ATOM 14257 C CA B GLN G 1 22 ? 25.332 42.576 88.572 0.40 29.84 22 GLN G CA 1
ATOM 14258 C C . GLN G 1 22 ? 25.291 43.362 89.929 1.00 29.43 22 GLN G C 1
ATOM 14259 O O . GLN G 1 22 ? 25.629 44.532 89.988 1.00 30.60 22 GLN G O 1
ATOM 14270 N N . PRO G 1 23 ? 24.875 42.689 90.996 1.00 27.55 23 PRO G N 1
ATOM 14271 C CA . PRO G 1 23 ? 24.789 43.351 92.289 1.00 30.22 23 PRO G CA 1
ATOM 14272 C C . PRO G 1 23 ? 26.121 43.646 92.939 1.00 21.68 23 PRO G C 1
ATOM 14273 O O . PRO G 1 23 ? 27.038 42.911 92.742 1.00 24.79 23 PRO G O 1
ATOM 14277 N N . ASN G 1 24 ? 26.184 44.743 93.690 1.00 20.94 24 ASN G N 1
ATOM 14278 C CA . ASN G 1 24 ? 27.311 45.101 94.540 1.00 20.93 24 ASN G CA 1
ATOM 14279 C C . ASN G 1 24 ? 26.939 44.748 95.971 1.00 21.31 24 ASN G C 1
ATOM 14280 O O . ASN G 1 24 ? 25.772 44.588 96.303 1.00 19.30 24 ASN G O 1
ATOM 14285 N N . TYR G 1 25 ? 27.949 44.604 96.824 1.00 19.46 25 TYR G N 1
ATOM 14286 C CA . TYR G 1 25 ? 27.760 44.166 98.217 1.00 20.11 25 TYR G CA 1
ATOM 14287 C C . TYR G 1 25 ? 28.598 45.005 99.175 1.00 20.58 25 TYR G C 1
ATOM 14288 O O . TYR G 1 25 ? 29.670 45.467 98.800 1.00 21.35 25 TYR G O 1
ATOM 14297 N N . VAL G 1 26 ? 28.093 45.177 100.371 1.00 20.26 26 VAL G N 1
ATOM 14298 C CA . VAL G 1 26 ? 28.829 45.816 101.499 1.00 20.94 26 VAL G CA 1
ATOM 14299 C C . VAL G 1 26 ? 28.505 45.007 102.769 1.00 19.70 26 VAL G C 1
ATOM 14300 O O . VAL G 1 26 ? 27.384 44.751 103.056 1.00 17.72 26 VAL G O 1
ATOM 14304 N N . ASP G 1 27 ? 29.532 44.568 103.496 1.00 21.81 27 ASP G N 1
ATOM 14305 C CA . ASP G 1 27 ? 29.308 43.744 104.692 1.00 24.19 27 ASP G CA 1
ATOM 14306 C C . ASP G 1 27 ? 30.028 44.207 105.961 1.00 28.44 27 ASP G C 1
ATOM 14307 O O . ASP G 1 27 ? 30.155 43.453 106.926 1.00 31.73 27 ASP G O 1
ATOM 14312 N N . ASP G 1 28 ? 30.492 45.448 105.947 1.00 31.05 28 ASP G N 1
ATOM 14313 C CA . ASP G 1 28 ? 31.186 46.059 107.072 1.00 29.44 28 ASP G CA 1
ATOM 14314 C C . ASP G 1 28 ? 30.510 47.370 107.463 1.00 28.67 28 ASP G C 1
ATOM 14315 O O . ASP G 1 28 ? 31.160 48.312 107.809 1.00 32.35 28 ASP G O 1
ATOM 14320 N N . LEU G 1 29 ? 29.182 47.396 107.374 1.00 24.95 29 LEU G N 1
ATOM 14321 C CA . LEU G 1 29 ? 28.437 48.570 107.868 1.00 24.61 29 LEU G CA 1
ATOM 14322 C C . LEU G 1 29 ? 28.546 48.470 109.395 1.00 27.46 29 LEU G C 1
ATOM 14323 O O . LEU G 1 29 ? 28.358 47.402 110.021 1.00 29.80 29 LEU G O 1
ATOM 14328 N N . GLY G 1 30 ? 28.905 49.611 110.015 1.00 27.65 30 GLY G N 1
ATOM 14329 C CA . GLY G 1 30 ? 29.162 49.647 111.460 1.00 23.97 30 GLY G CA 1
ATOM 14330 C C . GLY G 1 30 ? 27.897 49.321 112.232 1.00 24.75 30 GLY G C 1
ATOM 14331 O O . GLY G 1 30 ? 26.781 49.930 112.049 1.00 30.63 30 GLY G O 1
ATOM 14332 N N . GLY G 1 31 ? 28.052 48.313 113.085 1.00 29.44 31 GLY G N 1
ATOM 14333 C CA . GLY G 1 31 ? 26.894 47.778 113.836 1.00 37.58 31 GLY G CA 1
ATOM 14334 C C . GLY G 1 31 ? 26.311 46.504 113.257 1.00 34.87 31 GLY G C 1
ATOM 14335 O O . GLY G 1 31 ? 25.692 45.751 113.973 1.00 40.57 31 GLY G O 1
ATOM 14336 N N . TYR G 1 32 ? 26.586 46.212 112.000 1.00 34.30 32 TYR G N 1
ATOM 14337 C CA . TYR G 1 32 ? 25.947 45.075 111.271 1.00 37.89 32 TYR G CA 1
ATOM 14338 C C . TYR G 1 32 ? 27.033 44.109 110.812 1.00 43.65 32 TYR G C 1
ATOM 14339 O O . TYR G 1 32 ? 26.839 43.418 109.780 1.00 50.64 32 TYR G O 1
ATOM 14348 N N . GLU G 1 33 ? 28.192 44.112 111.495 1.00 43.94 33 GLU G N 1
ATOM 14349 C CA . GLU G 1 33 ? 29.420 43.529 110.938 1.00 34.98 33 GLU G CA 1
ATOM 14350 C C . GLU G 1 33 ? 29.136 42.183 110.321 1.00 25.29 33 GLU G C 1
ATOM 14351 O O . GLU G 1 33 ? 28.514 41.323 110.924 1.00 23.63 33 GLU G O 1
ATOM 14357 N N . SER G 1 34 ? 29.585 42.018 109.076 1.00 31.29 34 SER G N 1
ATOM 14358 C CA . SER G 1 34 ? 29.496 40.790 108.288 1.00 25.01 34 SER G CA 1
ATOM 14359 C C . SER G 1 34 ? 28.126 40.489 107.701 1.00 23.86 34 SER G C 1
ATOM 14360 O O . SER G 1 34 ? 28.053 39.683 106.847 1.00 23.74 34 SER G O 1
ATOM 14363 N N . LEU G 1 35 ? 27.063 41.222 108.110 1.00 27.90 35 LEU G N 1
ATOM 14364 C CA . LEU G 1 35 ? 25.756 41.155 107.406 1.00 24.71 35 LEU G CA 1
ATOM 14365 C C . LEU G 1 35 ? 25.953 41.887 106.132 1.00 17.92 35 LEU G C 1
ATOM 14366 O O . LEU G 1 35 ? 26.258 43.037 106.131 1.00 18.55 35 LEU G O 1
ATOM 14371 N N . ARG G 1 36 ? 25.733 41.194 105.000 1.00 23.08 36 ARG G N 1
ATOM 14372 C CA . ARG G 1 36 ? 26.019 41.709 103.661 1.00 19.43 36 ARG G CA 1
ATOM 14373 C C . ARG G 1 36 ? 24.758 42.323 103.037 1.00 19.54 36 ARG G C 1
ATOM 14374 O O . ARG G 1 36 ? 23.720 41.657 102.945 1.00 16.64 36 ARG G O 1
ATOM 14382 N N . MET G 1 37 ? 24.855 43.594 102.633 1.00 17.68 37 MET G N 1
ATOM 14383 C CA . MET G 1 37 ? 23.774 44.279 101.966 1.00 18.83 37 MET G CA 1
ATOM 14384 C C . MET G 1 37 ? 24.108 44.310 100.494 1.00 24.28 37 MET G C 1
ATOM 14385 O O . MET G 1 37 ? 25.216 44.676 100.125 1.00 20.25 37 MET G O 1
ATOM 14390 N N . ALA G 1 38 ? 23.130 43.890 99.665 1.00 19.36 38 ALA G N 1
ATOM 14391 C CA . ALA G 1 38 ? 23.227 43.977 98.189 1.00 19.14 38 ALA G CA 1
ATOM 14392 C C . ALA G 1 38 ? 22.661 45.316 97.697 1.00 17.13 38 ALA G C 1
ATOM 14393 O O . ALA G 1 38 ? 21.696 45.823 98.256 1.00 18.74 38 ALA G O 1
ATOM 14395 N N . TYR G 1 39 ? 23.265 45.891 96.664 1.00 21.94 39 TYR G N 1
ATOM 14396 C CA . TYR G 1 39 ? 22.743 47.117 96.073 1.00 20.62 39 TYR G CA 1
ATOM 14397 C C . TYR G 1 39 ? 23.120 47.180 94.592 1.00 21.90 39 TYR G C 1
ATOM 14398 O O . TYR G 1 39 ? 24.209 46.706 94.186 1.00 23.57 39 TYR G O 1
ATOM 14407 N N . ILE G 1 40 ? 22.197 47.722 93.803 1.00 19.86 40 ILE G N 1
ATOM 14408 C CA . ILE G 1 40 ? 22.461 48.079 92.422 1.00 20.43 40 ILE G CA 1
ATOM 14409 C C . ILE G 1 40 ? 23.174 49.420 92.410 1.00 22.21 40 ILE G C 1
ATOM 14410 O O . ILE G 1 40 ? 22.745 50.318 93.163 1.00 24.62 40 ILE G O 1
ATOM 14415 N N . ASP G 1 41 ? 24.187 49.575 91.538 1.00 21.44 41 ASP G N 1
ATOM 14416 C CA . ASP G 1 41 ? 24.913 50.859 91.341 1.00 22.15 41 ASP G CA 1
ATOM 14417 C C . ASP G 1 41 ? 25.236 51.003 89.847 1.00 25.82 41 ASP G C 1
ATOM 14418 O O . ASP G 1 41 ? 26.114 50.307 89.352 1.00 26.89 41 ASP G O 1
ATOM 14423 N N . GLU G 1 42 ? 24.497 51.852 89.136 1.00 27.19 42 GLU G N 1
ATOM 14424 C CA . GLU G 1 42 ? 24.553 51.978 87.649 1.00 30.32 42 GLU G CA 1
ATOM 14425 C C . GLU G 1 42 ? 24.680 53.442 87.291 1.00 31.67 42 GLU G C 1
ATOM 14426 O O . GLU G 1 42 ? 24.259 54.309 88.085 1.00 36.09 42 GLU G O 1
ATOM 14432 N N . GLY G 1 43 ? 25.263 53.720 86.130 1.00 32.21 43 GLY G N 1
ATOM 14433 C CA . GLY G 1 43 ? 25.518 55.100 85.673 1.00 32.58 43 GLY G CA 1
ATOM 14434 C C . GLY G 1 43 ? 26.911 55.552 86.071 1.00 37.01 43 GLY G C 1
ATOM 14435 O O . GLY G 1 43 ? 27.595 54.863 86.860 1.00 32.05 43 GLY G O 1
ATOM 14436 N N . ASP G 1 44 ? 27.318 56.688 85.547 1.00 35.75 44 ASP G N 1
ATOM 14437 C CA . ASP G 1 44 ? 28.628 57.213 85.803 1.00 43.00 44 ASP G CA 1
ATOM 14438 C C . ASP G 1 44 ? 28.885 57.608 87.232 1.00 46.38 44 ASP G C 1
ATOM 14439 O O . ASP G 1 44 ? 28.106 58.330 87.795 1.00 37.08 44 ASP G O 1
ATOM 14444 N N . LYS G 1 45 ? 29.957 57.094 87.835 1.00 45.18 45 LYS G N 1
ATOM 14445 C CA . LYS G 1 45 ? 30.242 57.478 89.245 1.00 47.60 45 LYS G CA 1
ATOM 14446 C C . LYS G 1 45 ? 30.404 58.990 89.488 1.00 47.96 45 LYS G C 1
ATOM 14447 O O . LYS G 1 45 ? 30.116 59.501 90.591 1.00 38.77 45 LYS G O 1
ATOM 14453 N N . ASP G 1 46 ? 30.857 59.683 88.449 1.00 48.23 46 ASP G N 1
ATOM 14454 C CA . ASP G 1 46 ? 30.961 61.160 88.454 1.00 52.43 46 ASP G CA 1
ATOM 14455 C C . ASP G 1 46 ? 29.727 61.888 87.927 1.00 42.24 46 ASP G C 1
ATOM 14456 O O . ASP G 1 46 ? 29.806 63.058 87.610 1.00 45.55 46 ASP G O 1
ATOM 14461 N N . SER G 1 47 ? 28.588 61.200 87.859 1.00 38.83 47 SER G N 1
ATOM 14462 C CA . SER G 1 47 ? 27.305 61.840 87.497 1.00 37.46 47 SER G CA 1
ATOM 14463 C C . SER G 1 47 ? 27.028 62.974 88.455 1.00 40.62 47 SER G C 1
ATOM 14464 O O . SER G 1 47 ? 27.400 62.871 89.628 1.00 44.19 47 SER G O 1
ATOM 14467 N N . GLU G 1 48 ? 26.333 64.007 87.994 1.00 40.70 48 GLU G N 1
ATOM 14468 C CA . GLU G 1 48 ? 25.956 65.122 88.886 1.00 39.21 48 GLU G CA 1
ATOM 14469 C C . GLU G 1 48 ? 25.103 64.592 90.069 1.00 37.00 48 GLU G C 1
ATOM 14470 O O . GLU G 1 48 ? 25.428 64.818 91.208 1.00 38.28 48 GLU G O 1
ATOM 14476 N N . TYR G 1 49 ? 24.072 63.844 89.745 1.00 39.26 49 TYR G N 1
ATOM 14477 C CA . TYR G 1 49 ? 23.005 63.433 90.676 1.00 38.90 49 TYR G CA 1
ATOM 14478 C C . TYR G 1 49 ? 22.939 61.910 90.845 1.00 32.70 49 TYR G C 1
ATOM 14479 O O . TYR G 1 49 ? 23.250 61.201 89.890 1.00 35.55 49 TYR G O 1
ATOM 14488 N N . THR G 1 50 ? 22.617 61.436 92.053 1.00 33.00 50 THR G N 1
ATOM 14489 C CA . THR G 1 50 ? 22.426 59.993 92.353 1.00 30.33 50 THR G CA 1
ATOM 14490 C C . THR G 1 50 ? 21.012 59.765 92.809 1.00 30.09 50 THR G C 1
ATOM 14491 O O . THR G 1 50 ? 20.601 60.386 93.785 1.00 28.42 50 THR G O 1
ATOM 14495 N N . PHE G 1 51 ? 20.259 58.917 92.098 1.00 26.61 51 PHE G N 1
ATOM 14496 C CA . PHE G 1 51 ? 18.897 58.550 92.480 1.00 25.77 51 PHE G CA 1
ATOM 14497 C C . PHE G 1 51 ? 18.970 57.347 93.448 1.00 23.22 51 PHE G C 1
ATOM 14498 O O . PHE G 1 51 ? 19.341 56.226 93.031 1.00 20.06 51 PHE G O 1
ATOM 14506 N N . LEU G 1 52 ? 18.653 57.581 94.706 1.00 19.98 52 LEU G N 1
ATOM 14507 C CA . LEU G 1 52 ? 18.701 56.550 95.745 1.00 19.93 52 LEU G CA 1
ATOM 14508 C C . LEU G 1 52 ? 17.288 55.988 95.865 1.00 17.85 52 LEU G C 1
ATOM 14509 O O . LEU G 1 52 ? 16.396 56.710 96.289 1.00 18.07 52 LEU G O 1
ATOM 14514 N N . CYS G 1 53 ? 17.105 54.746 95.370 1.00 21.89 53 CYS G N 1
ATOM 14515 C CA . CYS G 1 53 ? 15.763 54.158 95.154 1.00 20.73 53 CYS G CA 1
ATOM 14516 C C . CYS G 1 53 ? 15.560 53.096 96.248 1.00 19.61 53 CYS G C 1
ATOM 14517 O O . CYS G 1 53 ? 16.255 52.110 96.257 1.00 21.03 53 CYS G O 1
ATOM 14520 N N . LEU G 1 54 ? 14.644 53.371 97.163 1.00 20.98 54 LEU G N 1
ATOM 14521 C CA . LEU G 1 54 ? 14.339 52.563 98.367 1.00 20.22 54 LEU G CA 1
ATOM 14522 C C . LEU G 1 54 ? 13.009 51.828 98.212 1.00 21.45 54 LEU G C 1
ATOM 14523 O O . LEU G 1 54 ? 11.992 52.434 98.043 1.00 21.98 54 LEU G O 1
ATOM 14528 N N . HIS G 1 55 ? 13.083 50.485 98.311 1.00 18.95 55 HIS G N 1
ATOM 14529 C CA . HIS G 1 55 ? 11.950 49.601 98.322 1.00 15.99 55 HIS G CA 1
ATOM 14530 C C . HIS G 1 55 ? 11.412 49.458 99.759 1.00 18.17 55 HIS G C 1
ATOM 14531 O O . HIS G 1 55 ? 12.097 49.851 100.698 1.00 17.72 55 HIS G O 1
ATOM 14538 N N . GLY G 1 56 ? 10.225 48.853 99.872 1.00 15.91 56 GLY G N 1
ATOM 14539 C CA . GLY G 1 56 ? 9.602 48.443 101.174 1.00 14.94 56 GLY G CA 1
ATOM 14540 C C . GLY G 1 56 ? 9.170 47.011 101.157 1.00 14.65 56 GLY G C 1
ATOM 14541 O O . GLY G 1 56 ? 9.892 46.128 100.609 1.00 13.13 56 GLY G O 1
ATOM 14542 N N . GLU G 1 57 ? 8.074 46.738 101.808 1.00 14.67 57 GLU G N 1
ATOM 14543 C CA . GLU G 1 57 ? 7.448 45.410 102.033 1.00 18.08 57 GLU G CA 1
ATOM 14544 C C . GLU G 1 57 ? 6.666 44.967 100.792 1.00 21.32 57 GLU G C 1
ATOM 14545 O O . GLU G 1 57 ? 5.915 45.762 100.302 1.00 20.34 57 GLU G O 1
ATOM 14551 N N . PRO G 1 58 ? 6.754 43.727 100.306 1.00 18.48 58 PRO G N 1
ATOM 14552 C CA . PRO G 1 58 ? 7.794 42.712 100.542 1.00 18.41 58 PRO G CA 1
ATOM 14553 C C . PRO G 1 58 ? 8.687 42.557 99.337 1.00 14.07 58 PRO G C 1
ATOM 14554 O O . PRO G 1 58 ? 8.798 41.482 98.762 1.00 15.14 58 PRO G O 1
ATOM 14558 N N . THR G 1 59 ? 9.282 43.672 98.920 1.00 16.84 59 THR G N 1
ATOM 14559 C CA . THR G 1 59 ? 9.964 43.797 97.612 1.00 16.12 59 THR G CA 1
ATOM 14560 C C . THR G 1 59 ? 11.483 43.806 97.770 1.00 13.81 59 THR G C 1
ATOM 14561 O O . THR G 1 59 ? 11.987 43.442 98.799 1.00 18.11 59 THR G O 1
ATOM 14565 N N . TRP G 1 60 ? 12.194 44.200 96.686 1.00 14.48 60 TRP G N 1
ATOM 14566 C CA . TRP G 1 60 ? 13.624 44.455 96.676 1.00 14.34 60 TRP G CA 1
ATOM 14567 C C . TRP G 1 60 ? 13.892 45.368 95.473 1.00 16.31 60 TRP G C 1
ATOM 14568 O O . TRP G 1 60 ? 12.907 45.802 94.853 1.00 14.55 60 TRP G O 1
ATOM 14579 N N . SER G 1 61 ? 15.160 45.615 95.160 1.00 17.14 61 SER G N 1
ATOM 14580 C CA . SER G 1 61 ? 15.595 46.578 94.079 1.00 15.19 61 SER G CA 1
ATOM 14581 C C . SER G 1 61 ? 14.997 46.200 92.717 1.00 18.87 61 SER G C 1
ATOM 14582 O O . SER G 1 61 ? 14.859 47.108 91.879 1.00 16.83 61 SER G O 1
ATOM 14585 N N . TYR G 1 62 ? 14.635 44.922 92.516 1.00 19.86 62 TYR G N 1
ATOM 14586 C CA . TYR G 1 62 ? 13.931 44.467 91.324 1.00 22.36 62 TYR G CA 1
ATOM 14587 C C . TYR G 1 62 ? 12.713 45.313 90.987 1.00 23.36 62 TYR G C 1
ATOM 14588 O O . TYR G 1 62 ? 12.380 45.534 89.813 1.00 21.43 62 TYR G O 1
ATOM 14597 N N . LEU G 1 63 ? 12.049 45.811 92.029 1.00 22.61 63 LEU G N 1
ATOM 14598 C CA . LEU G 1 63 ? 10.886 46.668 91.899 1.00 21.54 63 LEU G CA 1
ATOM 14599 C C . LEU G 1 63 ? 11.172 47.954 91.071 1.00 21.86 63 LEU G C 1
ATOM 14600 O O . LEU G 1 63 ? 10.229 48.515 90.459 1.00 21.45 63 LEU G O 1
ATOM 14605 N N . TYR G 1 64 ? 12.429 48.400 91.094 1.00 20.57 64 TYR G N 1
ATOM 14606 C CA . TYR G 1 64 ? 12.876 49.622 90.407 1.00 24.21 64 TYR G CA 1
ATOM 14607 C C . TYR G 1 64 ? 13.430 49.379 88.991 1.00 20.97 64 TYR G C 1
ATOM 14608 O O . TYR G 1 64 ? 13.913 50.332 88.369 1.00 20.61 64 TYR G O 1
ATOM 14617 N N . ARG G 1 65 ? 13.357 48.146 88.503 1.00 19.99 65 ARG G N 1
ATOM 14618 C CA . ARG G 1 65 ? 13.893 47.783 87.187 1.00 21.69 65 ARG G CA 1
ATOM 14619 C C . ARG G 1 65 ? 13.402 48.590 85.977 1.00 21.70 65 ARG G C 1
ATOM 14620 O O . ARG G 1 65 ? 14.116 48.707 84.982 1.00 21.58 65 ARG G O 1
ATOM 14628 N N . LYS G 1 66 ? 12.196 49.141 86.057 1.00 22.77 66 LYS G N 1
ATOM 14629 C CA . LYS G 1 66 ? 11.626 49.896 84.936 1.00 23.03 66 LYS G CA 1
ATOM 14630 C C . LYS G 1 66 ? 12.103 51.380 85.024 1.00 25.06 66 LYS G C 1
ATOM 14631 O O . LYS G 1 66 ? 12.207 52.017 83.990 1.00 22.64 66 LYS G O 1
ATOM 14637 N N . MET G 1 67 ? 12.442 51.864 86.244 1.00 20.30 67 MET G N 1
ATOM 14638 C CA . MET G 1 67 ? 12.820 53.275 86.499 1.00 22.61 67 MET G CA 1
ATOM 14639 C C . MET G 1 67 ? 14.289 53.502 86.301 1.00 23.39 67 MET G C 1
ATOM 14640 O O . MET G 1 67 ? 14.694 54.525 85.719 1.00 25.86 67 MET G O 1
ATOM 14645 N N . ILE G 1 68 ? 15.106 52.551 86.734 1.00 22.03 68 ILE G N 1
ATOM 14646 C CA . ILE G 1 68 ? 16.569 52.638 86.651 1.00 23.60 68 ILE G CA 1
ATOM 14647 C C . ILE G 1 68 ? 17.087 53.052 85.232 1.00 25.43 68 ILE G C 1
ATOM 14648 O O . ILE G 1 68 ? 17.844 54.020 85.123 1.00 19.39 68 ILE G O 1
ATOM 14653 N N . PRO G 1 69 ? 16.630 52.371 84.166 1.00 27.77 69 PRO G N 1
ATOM 14654 C CA . PRO G 1 69 ? 17.127 52.752 82.823 1.00 28.94 69 PRO G CA 1
ATOM 14655 C C . PRO G 1 69 ? 16.737 54.175 82.387 1.00 29.11 69 PRO G C 1
ATOM 14656 O O . PRO G 1 69 ? 17.478 54.792 81.602 1.00 28.36 69 PRO G O 1
ATOM 14660 N N . VAL G 1 70 ? 15.624 54.682 82.874 1.00 27.96 70 VAL G N 1
ATOM 14661 C CA . VAL G 1 70 ? 15.206 56.059 82.584 1.00 31.81 70 VAL G CA 1
ATOM 14662 C C . VAL G 1 70 ? 16.214 57.066 83.179 1.00 27.85 70 VAL G C 1
ATOM 14663 O O . VAL G 1 70 ? 16.614 58.029 82.514 1.00 28.31 70 VAL G O 1
ATOM 14667 N N . PHE G 1 71 ? 16.612 56.837 84.434 1.00 28.01 71 PHE G N 1
ATOM 14668 C CA . PHE G 1 71 ? 17.583 57.672 85.112 1.00 25.81 71 PHE G CA 1
ATOM 14669 C C . PHE G 1 71 ? 19.011 57.590 84.506 1.00 28.56 71 PHE G C 1
ATOM 14670 O O . PHE G 1 71 ? 19.690 58.623 84.314 1.00 26.82 71 PHE G O 1
ATOM 14678 N N . THR G 1 72 ? 19.470 56.378 84.199 1.00 25.67 72 THR G N 1
ATOM 14679 C CA . THR G 1 72 ? 20.762 56.185 83.634 1.00 24.09 72 THR G CA 1
ATOM 14680 C C . THR G 1 72 ? 20.845 56.659 82.155 1.00 24.55 72 THR G C 1
ATOM 14681 O O . THR G 1 72 ? 21.911 57.148 81.758 1.00 23.49 72 THR G O 1
ATOM 14685 N N . ASP G 1 73 ? 19.732 56.641 81.430 1.00 28.03 73 ASP G N 1
ATOM 14686 C CA . ASP G 1 73 ? 19.720 57.123 80.054 1.00 28.55 73 ASP G CA 1
ATOM 14687 C C . ASP G 1 73 ? 19.817 58.656 80.013 1.00 27.70 73 ASP G C 1
ATOM 14688 O O . ASP G 1 73 ? 20.139 59.236 78.977 1.00 27.70 73 ASP G O 1
ATOM 14693 N N . ALA G 1 74 ? 19.535 59.301 81.145 1.00 24.67 74 ALA G N 1
ATOM 14694 C CA . ALA G 1 74 ? 19.585 60.757 81.258 1.00 28.62 74 ALA G CA 1
ATOM 14695 C C . ALA G 1 74 ? 20.904 61.260 81.793 1.00 37.26 74 ALA G C 1
ATOM 14696 O O . ALA G 1 74 ? 21.077 62.446 81.926 1.00 45.92 74 ALA G O 1
ATOM 14698 N N . GLY G 1 75 ? 21.839 60.338 82.046 1.00 32.12 75 GLY G N 1
ATOM 14699 C CA . GLY G 1 75 ? 23.176 60.642 82.500 1.00 34.78 75 GLY G CA 1
ATOM 14700 C C . GLY G 1 75 ? 23.385 60.695 84.009 1.00 31.50 75 GLY G C 1
ATOM 14701 O O . GLY G 1 75 ? 24.384 61.230 84.448 1.00 32.76 75 GLY G O 1
ATOM 14702 N N . HIS G 1 76 ? 22.440 60.118 84.769 1.00 29.65 76 HIS G N 1
ATOM 14703 C CA . HIS G 1 76 ? 22.563 60.049 86.223 1.00 32.29 76 HIS G CA 1
ATOM 14704 C C . HIS G 1 76 ? 23.001 58.675 86.741 1.00 31.63 76 HIS G C 1
ATOM 14705 O O . HIS G 1 76 ? 23.040 57.704 85.985 1.00 31.67 76 HIS G O 1
ATOM 14712 N N . ARG G 1 77 ? 23.372 58.666 88.020 1.00 27.45 77 ARG G N 1
ATOM 14713 C CA . ARG G 1 77 ? 23.737 57.450 88.741 1.00 28.05 77 ARG G CA 1
ATOM 14714 C C . ARG G 1 77 ? 22.498 56.970 89.521 1.00 29.43 77 ARG G C 1
ATOM 14715 O O . ARG G 1 77 ? 21.667 57.791 89.936 1.00 27.86 77 ARG G O 1
ATOM 14723 N N . VAL G 1 78 ? 22.378 55.666 89.708 1.00 27.79 78 VAL G N 1
ATOM 14724 C CA . VAL G 1 78 ? 21.268 55.081 90.510 1.00 24.67 78 VAL G CA 1
ATOM 14725 C C . VAL G 1 78 ? 21.880 54.119 91.523 1.00 23.46 78 VAL G C 1
ATOM 14726 O O . VAL G 1 78 ? 22.717 53.300 91.171 1.00 27.69 78 VAL G O 1
ATOM 14730 N N . VAL G 1 79 ? 21.444 54.227 92.773 1.00 21.76 79 VAL G N 1
ATOM 14731 C CA . VAL G 1 79 ? 21.769 53.267 93.829 1.00 28.23 79 VAL G CA 1
ATOM 14732 C C . VAL G 1 79 ? 20.464 52.743 94.364 1.00 24.23 79 VAL G C 1
ATOM 14733 O O . VAL G 1 79 ? 19.628 53.538 94.794 1.00 30.08 79 VAL G O 1
ATOM 14737 N N . ALA G 1 80 ? 20.288 51.411 94.346 1.00 28.74 80 ALA G N 1
ATOM 14738 C CA . ALA G 1 80 ? 19.018 50.778 94.786 1.00 25.76 80 ALA G CA 1
ATOM 14739 C C . ALA G 1 80 ? 19.398 49.599 95.685 1.00 24.52 80 ALA G C 1
ATOM 14740 O O . ALA G 1 80 ? 19.762 48.536 95.178 1.00 23.64 80 ALA G O 1
ATOM 14742 N N . PRO G 1 81 ? 19.415 49.818 97.016 1.00 20.96 81 PRO G N 1
ATOM 14743 C CA . PRO G 1 81 ? 19.774 48.737 97.924 1.00 21.92 81 PRO G CA 1
ATOM 14744 C C . PRO G 1 81 ? 18.621 47.806 98.219 1.00 21.47 81 PRO G C 1
ATOM 14745 O O . PRO G 1 81 ? 17.471 48.200 98.133 1.00 24.46 81 PRO G O 1
ATOM 14749 N N . ASP G 1 82 ? 18.962 46.563 98.523 1.00 20.71 82 ASP G N 1
ATOM 14750 C CA . ASP G 1 82 ? 18.091 45.597 99.123 1.00 17.16 82 ASP G CA 1
ATOM 14751 C C . ASP G 1 82 ? 18.264 45.697 100.642 1.00 18.81 82 ASP G C 1
ATOM 14752 O O . ASP G 1 82 ? 19.385 45.471 101.187 1.00 15.70 82 ASP G O 1
ATOM 14757 N N . LEU G 1 83 ? 17.188 46.012 101.349 1.00 17.47 83 LEU G N 1
ATOM 14758 C CA . LEU G 1 83 ? 17.183 46.045 102.801 1.00 17.44 83 LEU G CA 1
ATOM 14759 C C . LEU G 1 83 ? 17.560 44.671 103.354 1.00 14.94 83 LEU G C 1
ATOM 14760 O O . LEU G 1 83 ? 17.276 43.641 102.677 1.00 14.87 83 LEU G O 1
ATOM 14765 N N . PHE G 1 84 ? 18.178 44.623 104.511 1.00 13.42 84 PHE G N 1
ATOM 14766 C CA . PHE G 1 84 ? 18.385 43.366 105.215 1.00 12.19 84 PHE G CA 1
ATOM 14767 C C . PHE G 1 84 ? 17.030 42.680 105.427 1.00 12.21 84 PHE G C 1
ATOM 14768 O O . PHE G 1 84 ? 16.078 43.308 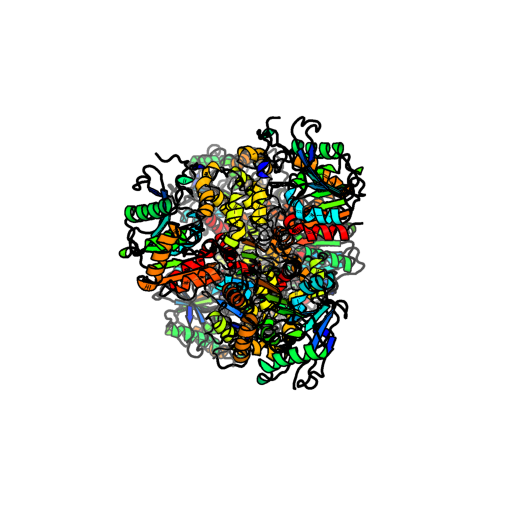105.830 1.00 12.77 84 PHE G O 1
ATOM 14776 N N . GLY G 1 85 ? 16.967 41.364 105.144 1.00 14.52 85 GLY G N 1
ATOM 14777 C CA . GLY G 1 85 ? 15.762 40.575 105.070 1.00 12.05 85 GLY G CA 1
ATOM 14778 C C . GLY G 1 85 ? 15.168 40.484 103.702 1.00 14.54 85 GLY G C 1
ATOM 14779 O O . GLY G 1 85 ? 14.161 39.714 103.515 1.00 16.56 85 GLY G O 1
ATOM 14780 N N . PHE G 1 86 ? 15.735 41.215 102.700 1.00 13.74 86 PHE G N 1
ATOM 14781 C CA . PHE G 1 86 ? 15.099 41.308 101.354 1.00 14.28 86 PHE G CA 1
ATOM 14782 C C . PHE G 1 86 ? 16.099 41.114 100.235 1.00 14.03 86 PHE G C 1
ATOM 14783 O O . PHE G 1 86 ? 17.334 41.274 100.450 1.00 12.92 86 PHE G O 1
ATOM 14791 N N . GLY G 1 87 ? 15.593 40.707 99.083 1.00 12.46 87 GLY G N 1
ATOM 14792 C CA . GLY G 1 87 ? 16.359 40.615 97.843 1.00 16.09 87 GLY G CA 1
ATOM 14793 C C . GLY G 1 87 ? 17.531 39.698 97.948 1.00 15.84 87 GLY G C 1
ATOM 14794 O O . GLY G 1 87 ? 17.388 38.538 98.433 1.00 14.22 87 GLY G O 1
ATOM 14795 N N . ARG G 1 88 ? 18.715 40.220 97.643 1.00 15.89 88 ARG G N 1
ATOM 14796 C CA . ARG G 1 88 ? 19.949 39.446 97.735 1.00 16.08 88 ARG G CA 1
ATOM 14797 C C . ARG G 1 88 ? 20.727 39.711 99.034 1.00 16.93 88 ARG G C 1
ATOM 14798 O O . ARG G 1 88 ? 21.776 39.107 99.261 1.00 18.20 88 ARG G O 1
ATOM 14806 N N . SER G 1 89 ? 20.220 40.606 99.882 1.00 15.84 89 SER G N 1
ATOM 14807 C CA . SER G 1 89 ? 20.889 40.929 101.153 1.00 15.04 89 SER G CA 1
ATOM 14808 C C . SER G 1 89 ? 20.765 39.768 102.082 1.00 14.00 89 SER G C 1
ATOM 14809 O O . SER G 1 89 ? 19.930 38.883 101.884 1.00 11.86 89 SER G O 1
ATOM 14812 N N . ASP G 1 90 ? 21.592 39.766 103.123 1.00 14.79 90 ASP G N 1
ATOM 14813 C CA . ASP G 1 90 ? 21.434 38.761 104.190 1.00 15.59 90 ASP G CA 1
ATOM 14814 C C . ASP G 1 90 ? 20.198 38.961 104.989 1.00 13.45 90 ASP G C 1
ATOM 14815 O O . ASP G 1 90 ? 19.717 40.094 105.083 1.00 15.22 90 ASP G O 1
ATOM 14820 N N . LYS G 1 91 ? 19.700 37.886 105.587 1.00 15.98 91 LYS G N 1
ATOM 14821 C CA . LYS G 1 91 ? 18.359 37.850 106.227 1.00 17.21 91 LYS G CA 1
ATOM 14822 C C . LYS G 1 91 ? 18.421 37.337 107.664 1.00 16.78 91 LYS G C 1
ATOM 14823 O O . LYS G 1 91 ? 18.422 36.120 107.877 1.00 13.80 91 LYS G O 1
ATOM 14829 N N . PRO G 1 92 ? 18.484 38.244 108.657 1.00 19.28 92 PRO G N 1
ATOM 14830 C CA . PRO G 1 92 ? 18.339 37.832 110.058 1.00 18.86 92 PRO G CA 1
ATOM 14831 C C . PRO G 1 92 ? 17.158 36.918 110.316 1.00 22.19 92 PRO G C 1
ATOM 14832 O O . PRO G 1 92 ? 16.132 37.078 109.654 1.00 20.74 92 PRO G O 1
ATOM 14836 N N . ILE G 1 93 ? 17.346 35.910 111.188 1.00 16.24 93 ILE G N 1
ATOM 14837 C CA . ILE G 1 93 ? 16.388 34.919 111.464 1.00 24.22 93 ILE G CA 1
ATOM 14838 C C . ILE G 1 93 ? 15.623 35.164 112.795 1.00 21.99 93 ILE G C 1
ATOM 14839 O O . ILE G 1 93 ? 14.704 34.451 113.067 1.00 21.83 93 ILE G O 1
ATOM 14844 N N . GLU G 1 94 ? 16.034 36.148 113.570 1.00 21.96 94 GLU G N 1
ATOM 14845 C CA . GLU G 1 94 ? 15.362 36.491 114.821 1.00 21.53 94 GLU G CA 1
ATOM 14846 C C . GLU G 1 94 ? 14.503 37.740 114.649 1.00 20.87 94 GLU G C 1
ATOM 14847 O O . GLU G 1 94 ? 14.988 38.775 114.154 1.00 23.13 94 GLU G O 1
ATOM 14853 N N . ASP G 1 95 ? 13.226 37.615 115.067 1.00 19.78 95 ASP G N 1
ATOM 14854 C CA . ASP G 1 95 ? 12.204 38.631 115.023 1.00 20.74 95 ASP G CA 1
ATOM 14855 C C . ASP G 1 95 ? 12.715 39.982 115.504 1.00 20.64 95 ASP G C 1
ATOM 14856 O O . ASP G 1 95 ? 12.538 40.997 114.808 1.00 21.66 95 ASP G O 1
ATOM 14861 N N . SER G 1 96 ? 13.370 39.989 116.708 1.00 19.96 96 SER G N 1
ATOM 14862 C CA . SER G 1 96 ? 13.644 41.261 117.391 1.00 18.72 96 SER G CA 1
ATOM 14863 C C . SER G 1 96 ? 14.734 42.107 116.728 1.00 16.93 96 SER G C 1
ATOM 14864 O O . SER G 1 96 ? 14.874 43.296 117.077 1.00 15.63 96 SER G O 1
ATOM 14867 N N . VAL G 1 97 ? 15.526 41.498 115.858 1.00 16.72 97 VAL G N 1
ATOM 14868 C CA . VAL G 1 97 ? 16.561 42.225 115.137 1.00 18.93 97 VAL G CA 1
ATOM 14869 C C . VAL G 1 97 ? 15.984 43.267 114.222 1.00 16.71 97 VAL G C 1
ATOM 14870 O O . VAL G 1 97 ? 16.556 44.372 114.055 1.00 19.12 97 VAL G O 1
ATOM 14874 N N . TYR G 1 98 ? 14.894 42.911 113.557 1.00 17.25 98 TYR G N 1
ATOM 14875 C CA . TYR G 1 98 ? 14.176 43.883 112.690 1.00 16.48 98 TYR G CA 1
ATOM 14876 C C . TYR G 1 98 ? 13.402 44.885 113.525 1.00 19.14 98 TYR G C 1
ATOM 14877 O O . TYR G 1 98 ? 12.607 44.468 114.359 1.00 20.51 98 TYR G O 1
ATOM 14886 N N . ASN G 1 99 ? 13.674 46.180 113.309 1.00 15.22 99 ASN G N 1
ATOM 14887 C CA . ASN G 1 99 ? 12.943 47.290 113.854 1.00 16.65 99 ASN G CA 1
ATOM 14888 C C . ASN G 1 99 ? 13.255 48.546 113.074 1.00 17.88 99 ASN G C 1
ATOM 14889 O O . ASN G 1 99 ? 14.137 48.475 112.166 1.00 21.08 99 ASN G O 1
ATOM 14894 N N . PHE G 1 100 ? 12.599 49.666 113.386 1.00 17.71 100 PHE G N 1
ATOM 14895 C CA . PHE G 1 100 ? 12.775 50.937 112.677 1.00 20.27 100 PHE G CA 1
ATOM 14896 C C . PHE G 1 100 ? 14.211 51.401 112.674 1.00 23.27 100 PHE G C 1
ATOM 14897 O O . PHE G 1 100 ? 14.772 51.720 111.623 1.00 21.83 100 PHE G O 1
ATOM 14905 N N . GLU G 1 101 ? 14.839 51.385 113.857 1.00 23.34 101 GLU G N 1
ATOM 14906 C CA . GLU G 1 101 ? 16.224 51.793 113.974 1.00 21.39 101 GLU G CA 1
ATOM 14907 C C . GLU G 1 101 ? 17.221 50.929 113.157 1.00 19.02 101 GLU G C 1
ATOM 14908 O O . GLU G 1 101 ? 18.094 51.501 112.496 1.00 23.09 101 GLU G O 1
ATOM 14914 N N . PHE G 1 102 ? 17.084 49.615 113.251 1.00 17.02 102 PHE G N 1
ATOM 14915 C CA . PHE G 1 102 ? 17.884 48.656 112.506 1.00 16.26 102 PHE G CA 1
ATOM 14916 C C . PHE G 1 102 ? 17.944 48.994 111.009 1.00 18.10 102 PHE G C 1
ATOM 14917 O O . PHE G 1 102 ? 19.037 49.067 110.445 1.00 15.38 102 PHE G O 1
ATOM 14925 N N . HIS G 1 103 ? 16.761 49.215 110.421 1.00 16.98 103 HIS G N 1
ATOM 14926 C CA . HIS G 1 103 ? 16.652 49.506 108.968 1.00 16.89 103 HIS G CA 1
ATOM 14927 C C . HIS G 1 103 ? 17.168 50.900 108.604 1.00 17.79 103 HIS G C 1
ATOM 14928 O O . HIS G 1 103 ? 17.986 51.026 107.673 1.00 16.58 103 HIS G O 1
ATOM 14935 N N . ARG G 1 104 ? 16.724 51.900 109.339 1.00 17.02 104 ARG G N 1
ATOM 14936 C CA . ARG G 1 104 ? 17.096 53.291 109.108 1.00 19.83 104 ARG G CA 1
ATOM 14937 C C . ARG G 1 104 ? 18.612 53.448 109.144 1.00 20.77 104 ARG G C 1
ATOM 14938 O O . ARG G 1 104 ? 19.199 54.030 108.229 1.00 18.42 104 ARG G O 1
ATOM 14946 N N . ASN G 1 105 ? 19.229 52.889 110.202 1.00 20.39 105 ASN G N 1
ATOM 14947 C CA . ASN G 1 105 ? 20.680 53.054 110.410 1.00 22.10 105 ASN G CA 1
ATOM 14948 C C . ASN G 1 105 ? 21.452 52.345 109.316 1.00 19.78 105 ASN G C 1
ATOM 14949 O O . ASN G 1 105 ? 22.463 52.854 108.895 1.00 18.54 105 ASN G O 1
ATOM 14954 N N . SER G 1 106 ? 20.953 51.181 108.841 1.00 20.29 106 SER G N 1
ATOM 14955 C CA . SER G 1 106 ? 21.602 50.498 107.714 1.00 20.65 106 SER G CA 1
ATOM 14956 C C . SER G 1 106 ? 21.713 51.377 106.498 1.00 22.24 106 SER G C 1
ATOM 14957 O O . SER G 1 106 ? 22.735 51.349 105.799 1.00 19.79 106 SER G O 1
ATOM 14960 N N . LEU G 1 107 ? 20.654 52.160 106.242 1.00 19.25 107 LEU G N 1
ATOM 14961 C CA . LEU G 1 107 ? 20.616 53.054 105.077 1.00 23.25 107 LEU G CA 1
ATOM 14962 C C . LEU G 1 107 ? 21.559 54.246 105.289 1.00 21.88 107 LEU G C 1
ATOM 14963 O O . LEU G 1 107 ? 22.261 54.639 104.373 1.00 21.91 107 LEU G O 1
ATOM 14968 N N . ILE G 1 108 ? 21.503 54.844 106.476 1.00 21.50 108 ILE G N 1
ATOM 14969 C CA . ILE G 1 108 ? 22.452 55.895 106.863 1.00 23.37 108 ILE G CA 1
ATOM 14970 C C . ILE G 1 108 ? 23.914 55.450 106.653 1.00 20.94 108 ILE G C 1
ATOM 14971 O O . ILE G 1 108 ? 24.670 56.202 106.041 1.00 21.62 108 ILE G O 1
ATOM 14976 N N . GLN G 1 109 ? 24.281 54.225 107.138 1.00 23.35 109 GLN G N 1
ATOM 14977 C CA . GLN G 1 109 ? 25.638 53.666 106.997 1.00 26.04 109 GLN G CA 1
ATOM 14978 C C . GLN G 1 109 ? 26.010 53.434 105.520 1.00 24.72 109 GLN G C 1
ATOM 14979 O O . GLN G 1 109 ? 27.160 53.709 105.130 1.00 27.06 109 GLN G O 1
ATOM 14985 N N . LEU G 1 110 ? 25.053 52.974 104.711 1.00 21.95 110 LEU G N 1
ATOM 14986 C CA . LEU G 1 110 ? 25.273 52.724 103.291 1.00 21.71 110 LEU G CA 1
ATOM 14987 C C . LEU G 1 110 ? 25.542 54.049 102.591 1.00 19.05 110 LEU G C 1
ATOM 14988 O O . LEU G 1 110 ? 26.489 54.148 101.784 1.00 18.10 110 LEU G O 1
ATOM 14993 N N . ILE G 1 111 ? 24.741 55.059 102.906 1.00 17.41 111 ILE G N 1
ATOM 14994 C CA . ILE G 1 111 ? 24.900 56.392 102.330 1.00 17.63 111 ILE G CA 1
ATOM 14995 C C . ILE G 1 111 ? 26.330 56.958 102.598 1.00 18.57 111 ILE G C 1
ATOM 14996 O O . ILE G 1 111 ? 26.968 57.477 101.667 1.00 18.06 111 ILE G O 1
ATOM 15001 N N . GLU G 1 112 ? 26.781 56.816 103.839 1.00 21.75 112 GLU G N 1
ATOM 15002 C CA . GLU G 1 112 ? 28.091 57.313 104.260 1.00 21.32 112 GLU G CA 1
ATOM 15003 C C . GLU G 1 112 ? 29.206 56.446 103.700 1.00 26.28 112 GLU G C 1
ATOM 15004 O O . GLU G 1 112 ? 30.259 56.966 103.358 1.00 30.25 112 GLU G O 1
ATOM 15010 N N . HIS G 1 113 ? 28.959 55.154 103.542 1.00 26.29 113 HIS G N 1
ATOM 15011 C CA . HIS G 1 113 ? 29.918 54.203 102.924 1.00 29.06 113 HIS G CA 1
ATOM 15012 C C . HIS G 1 113 ? 30.223 54.497 101.455 1.00 28.06 113 HIS G C 1
ATOM 15013 O O . HIS G 1 113 ? 31.371 54.421 101.043 1.00 31.02 113 HIS G O 1
ATOM 15020 N N . LEU G 1 114 ? 29.197 54.817 100.686 1.00 31.50 114 LEU G N 1
ATOM 15021 C CA . LEU G 1 114 ? 29.341 55.236 99.262 1.00 29.36 114 LEU G CA 1
ATOM 15022 C C . LEU G 1 114 ? 29.580 56.727 99.102 1.00 27.49 114 LEU G C 1
ATOM 15023 O O . LEU G 1 114 ? 29.826 57.193 97.991 1.00 26.66 114 LEU G O 1
ATOM 15028 N N . ASP G 1 115 ? 29.490 57.478 100.197 1.00 27.04 115 ASP G N 1
ATOM 15029 C CA . ASP G 1 115 ? 29.661 58.910 100.231 1.00 27.51 115 ASP G CA 1
ATOM 15030 C C . ASP G 1 115 ? 28.777 59.561 99.187 1.00 30.49 115 ASP G C 1
ATOM 15031 O O . ASP G 1 115 ? 29.246 60.415 98.402 1.00 26.91 115 ASP G O 1
ATOM 15036 N N . LEU G 1 116 ? 27.500 59.171 99.201 1.00 26.23 116 LEU G N 1
ATOM 15037 C CA . LEU G 1 116 ? 26.526 59.703 98.245 1.00 22.15 116 LEU G CA 1
ATOM 15038 C C . LEU G 1 116 ? 26.251 61.185 98.455 1.00 26.80 116 LEU G C 1
ATOM 15039 O O . LEU G 1 116 ? 26.031 61.594 99.554 1.00 26.22 116 LEU G O 1
ATOM 15044 N N . LYS G 1 117 ? 26.241 61.944 97.351 1.00 28.24 117 LYS G N 1
ATOM 15045 C CA . LYS G 1 117 ? 25.949 63.376 97.353 1.00 31.35 117 LYS G CA 1
ATOM 15046 C C . LYS G 1 117 ? 25.022 63.681 96.193 1.00 28.12 117 LYS G C 1
ATOM 15047 O O . LYS G 1 117 ? 24.859 62.880 95.292 1.00 28.12 117 LYS G O 1
ATOM 15053 N N . ASN G 1 118 ? 24.402 64.846 96.218 1.00 24.35 118 ASN G N 1
ATOM 15054 C CA . ASN G 1 118 ? 23.439 65.270 95.220 1.00 24.46 118 ASN G CA 1
ATOM 15055 C C . ASN G 1 118 ? 22.355 64.163 95.004 1.00 23.87 118 ASN G C 1
ATOM 15056 O O . ASN G 1 118 ? 22.126 63.682 93.887 1.00 20.96 118 ASN G O 1
ATOM 15061 N N . ILE G 1 119 ? 21.729 63.773 96.115 1.00 24.72 119 ILE G N 1
ATOM 15062 C CA . ILE G 1 119 ? 20.821 62.627 96.147 1.00 23.47 119 ILE G CA 1
ATOM 15063 C C . ILE G 1 119 ? 19.437 63.043 95.757 1.00 21.26 119 ILE G C 1
ATOM 15064 O O . ILE G 1 119 ? 18.933 64.044 96.298 1.00 22.12 119 ILE G O 1
ATOM 15069 N N . VAL G 1 120 ? 18.845 62.328 94.793 1.00 20.72 120 VAL G N 1
ATOM 15070 C CA . VAL G 1 120 ? 17.408 62.334 94.578 1.00 20.45 120 VAL G CA 1
ATOM 15071 C C . VAL G 1 120 ? 16.833 61.091 95.284 1.00 19.43 120 VAL G C 1
ATOM 15072 O O . VAL G 1 120 ? 17.118 59.961 94.870 1.00 19.89 120 VAL G O 1
ATOM 15076 N N . LEU G 1 121 ? 16.114 61.316 96.380 1.00 21.55 121 LEU G N 1
ATOM 15077 C CA . LEU G 1 121 ? 15.508 60.231 97.164 1.00 21.69 121 LEU G CA 1
ATOM 15078 C C . LEU G 1 121 ? 14.275 59.787 96.383 1.00 23.62 121 LEU G C 1
ATOM 15079 O O . LEU G 1 121 ? 13.368 60.604 96.140 1.00 24.52 121 LEU G O 1
ATOM 15084 N N . VAL G 1 122 ? 14.251 58.514 96.007 1.00 27.06 122 VAL G N 1
ATOM 15085 C CA . VAL G 1 122 ? 13.077 57.876 95.379 1.00 25.63 122 VAL G CA 1
ATOM 15086 C C . VAL G 1 122 ? 12.586 56.783 96.360 1.00 25.83 122 VAL G C 1
ATOM 15087 O O . VAL G 1 122 ? 13.343 55.893 96.716 1.00 22.02 122 VAL G O 1
ATOM 15091 N N . CYS G 1 123 ? 11.355 56.876 96.835 1.00 24.21 123 CYS G N 1
ATOM 15092 C CA . CYS G 1 123 ? 10.857 55.980 97.883 1.00 23.96 123 CYS G CA 1
ATOM 15093 C C . CYS G 1 123 ? 9.379 55.698 97.761 1.00 22.47 123 CYS G C 1
ATOM 15094 O O . CYS G 1 123 ? 8.660 56.417 97.022 1.00 20.96 123 CYS G O 1
ATOM 15097 N N . GLN G 1 124 ? 8.948 54.651 98.470 1.00 18.60 124 GLN G N 1
ATOM 15098 C CA . GLN G 1 124 ? 7.570 54.072 98.414 1.00 19.43 124 GLN G CA 1
ATOM 15099 C C . GLN G 1 124 ? 7.491 53.073 99.606 1.00 18.32 124 GLN G C 1
ATOM 15100 O O . GLN G 1 124 ? 8.510 52.490 99.959 1.00 17.88 124 GLN G O 1
ATOM 15106 N N . ASP G 1 125 ? 6.318 52.897 100.166 1.00 17.83 125 ASP G N 1
ATOM 15107 C CA . ASP G 1 125 ? 6.021 51.996 101.263 1.00 17.47 125 ASP G CA 1
ATOM 15108 C C . ASP G 1 125 ? 6.984 52.332 102.430 1.00 18.18 125 ASP G C 1
ATOM 15109 O O . ASP G 1 125 ? 7.268 53.539 102.672 1.00 15.18 125 ASP G O 1
ATOM 15114 N N . TRP G 1 126 ? 7.534 51.308 103.090 1.00 16.22 126 TRP G N 1
ATOM 15115 C CA . TRP G 1 126 ? 8.593 51.495 104.160 1.00 15.82 126 TRP G CA 1
ATOM 15116 C C . TRP G 1 126 ? 9.863 52.171 103.642 1.00 17.87 126 TRP G C 1
ATOM 15117 O O . TRP G 1 126 ? 10.569 52.795 104.380 1.00 14.99 126 TRP G O 1
ATOM 15128 N N . GLY G 1 127 ? 10.141 52.036 102.329 1.00 18.78 127 GLY G N 1
ATOM 15129 C CA . GLY G 1 127 ? 11.133 52.874 101.678 1.00 18.36 127 GLY G CA 1
ATOM 15130 C C . GLY G 1 127 ? 11.008 54.320 102.059 1.00 19.45 127 GLY G C 1
ATOM 15131 O O . GLY G 1 127 ? 11.997 54.961 102.377 1.00 16.92 127 GLY G O 1
ATOM 15132 N N . GLY G 1 128 ? 9.775 54.826 102.029 1.00 18.60 128 GLY G N 1
ATOM 15133 C CA . GLY G 1 128 ? 9.458 56.193 102.428 1.00 18.61 128 GLY G CA 1
ATOM 15134 C C . GLY G 1 128 ? 9.348 56.345 103.974 1.00 17.70 128 GLY G C 1
ATOM 15135 O O . GLY G 1 128 ? 9.924 57.284 104.507 1.00 19.72 128 GLY G O 1
ATOM 15136 N N . GLY G 1 129 ? 8.644 55.426 104.621 1.00 18.15 129 GLY G N 1
ATOM 15137 C CA . GLY G 1 129 ? 8.515 55.406 106.074 1.00 20.63 129 GLY G CA 1
ATOM 15138 C C . GLY G 1 129 ? 9.842 55.559 106.814 1.00 17.54 129 GLY G C 1
ATOM 15139 O O . GLY G 1 129 ? 9.940 56.295 107.752 1.00 27.82 129 GLY G O 1
ATOM 15140 N N . LEU G 1 130 ? 10.849 54.805 106.353 1.00 17.47 130 LEU G N 1
ATOM 15141 C CA . LEU G 1 130 ? 12.231 54.939 106.755 1.00 18.71 130 LEU G CA 1
ATOM 15142 C C . LEU G 1 130 ? 12.934 56.131 106.093 1.00 19.49 130 LEU G C 1
ATOM 15143 O O . LEU G 1 130 ? 13.391 57.063 106.785 1.00 18.78 130 LEU G O 1
ATOM 15148 N N . GLY G 1 131 ? 13.037 56.090 104.751 1.00 18.18 131 GLY G N 1
ATOM 15149 C CA . GLY G 1 131 ? 13.826 57.019 103.958 1.00 19.50 131 GLY G CA 1
ATOM 15150 C C . GLY G 1 131 ? 13.513 58.519 104.110 1.00 21.24 131 GLY G C 1
ATOM 15151 O O . GLY G 1 131 ? 14.436 59.354 104.152 1.00 20.67 131 GLY G O 1
ATOM 15152 N N . LEU G 1 132 ? 12.228 58.839 104.198 1.00 19.93 132 LEU G N 1
ATOM 15153 C CA . LEU G 1 132 ? 11.801 60.219 104.407 1.00 21.21 132 LEU G CA 1
ATOM 15154 C C . LEU G 1 132 ? 12.272 60.777 105.779 1.00 22.31 132 LEU G C 1
ATOM 15155 O O . LEU G 1 132 ? 12.235 62.000 105.978 1.00 22.16 132 LEU G O 1
ATOM 15160 N N . THR G 1 133 ? 12.691 59.902 106.713 1.00 21.81 133 THR G N 1
ATOM 15161 C CA . THR G 1 133 ? 13.218 60.360 107.998 1.00 22.40 133 THR G CA 1
ATOM 15162 C C . THR G 1 133 ? 14.731 60.560 108.014 1.00 24.50 133 THR G C 1
ATOM 15163 O O . THR G 1 133 ? 15.287 60.872 109.080 1.00 34.43 133 THR G O 1
ATOM 15167 N N . ILE G 1 134 ? 15.398 60.342 106.877 1.00 25.02 134 ILE G N 1
ATOM 15168 C CA . ILE G 1 134 ? 16.885 60.417 106.817 1.00 27.00 134 ILE G CA 1
ATOM 15169 C C . ILE G 1 134 ? 17.466 61.803 106.496 1.00 25.28 134 ILE G C 1
ATOM 15170 O O . ILE G 1 134 ? 18.396 62.234 107.162 1.00 23.58 134 ILE G O 1
ATOM 15175 N N . PRO G 1 135 ? 16.892 62.507 105.490 1.00 28.55 135 PRO G N 1
ATOM 15176 C CA . PRO G 1 135 ? 17.454 63.786 105.092 1.00 28.12 135 PRO G CA 1
ATOM 15177 C C . PRO G 1 135 ? 17.616 64.858 106.200 1.00 32.97 135 PRO G C 1
ATOM 15178 O O . PRO G 1 135 ? 18.587 65.624 106.128 1.00 33.87 135 PRO G O 1
ATOM 15182 N N . MET G 1 136 ? 16.730 64.862 107.204 1.00 28.67 136 MET G N 1
ATOM 15183 C CA . MET G 1 136 ? 16.812 65.788 108.322 1.00 30.45 136 MET G CA 1
ATOM 15184 C C . MET G 1 136 ? 18.129 65.646 109.129 1.00 34.61 136 MET G C 1
ATOM 15185 O O . MET G 1 136 ? 18.554 66.609 109.771 1.00 29.73 136 MET G O 1
ATOM 15190 N N . ASP G 1 137 ? 18.779 64.501 109.053 1.00 32.12 137 ASP G N 1
ATOM 15191 C CA . ASP G 1 137 ? 20.041 64.258 109.690 1.00 30.82 137 ASP G CA 1
ATOM 15192 C C . ASP G 1 137 ? 21.205 64.185 108.721 1.00 30.28 137 ASP G C 1
ATOM 15193 O O . ASP G 1 137 ? 22.338 63.872 109.121 1.00 42.33 137 ASP G O 1
ATOM 15198 N N . MET G 1 138 ? 20.964 64.523 107.456 1.00 33.16 138 MET G N 1
ATOM 15199 C CA . MET G 1 138 ? 21.980 64.561 106.368 1.00 30.18 138 MET G CA 1
ATOM 15200 C C . MET G 1 138 ? 21.579 65.590 105.317 1.00 27.76 138 MET G C 1
ATOM 15201 O O . MET G 1 138 ? 21.628 65.280 104.152 1.00 27.58 138 MET G O 1
ATOM 15206 N N . GLN G 1 139 ? 21.206 66.778 105.717 1.00 29.77 139 GLN G N 1
ATOM 15207 C CA . GLN G 1 139 ? 20.585 67.763 104.823 1.00 36.05 139 GLN G CA 1
ATOM 15208 C C . GLN G 1 139 ? 21.372 68.140 103.610 1.00 33.83 139 GLN G C 1
ATOM 15209 O O . GLN G 1 139 ? 20.780 68.387 102.566 1.00 35.89 139 GLN G O 1
ATOM 15215 N N . ASP G 1 140 ? 22.696 68.255 103.743 1.00 33.14 140 ASP G N 1
ATOM 15216 C CA . ASP G 1 140 ? 23.567 68.599 102.572 1.00 36.81 140 ASP G CA 1
ATOM 15217 C C . ASP G 1 140 ? 23.673 67.562 101.477 1.00 32.37 140 ASP G C 1
ATOM 15218 O O . ASP G 1 140 ? 24.071 67.856 100.402 1.00 33.22 140 ASP G O 1
ATOM 15223 N N . ARG G 1 141 ? 23.352 66.314 101.798 1.00 30.68 141 ARG G N 1
ATOM 15224 C CA . ARG G 1 141 ? 23.391 65.179 100.812 1.00 37.27 141 ARG G CA 1
ATOM 15225 C C . ARG G 1 141 ? 22.209 65.123 99.856 1.00 39.53 141 ARG G C 1
ATOM 15226 O O . ARG G 1 141 ? 22.394 64.675 98.727 1.00 37.26 141 ARG G O 1
ATOM 15234 N N . PHE G 1 142 ? 21.044 65.605 100.277 1.00 36.74 142 PHE G N 1
ATOM 15235 C CA . PHE G 1 142 ? 19.760 65.407 99.558 1.00 30.88 142 PHE G CA 1
ATOM 15236 C C . PHE G 1 142 ? 19.278 66.694 98.885 1.00 30.82 142 PHE G C 1
ATOM 15237 O O . PHE G 1 142 ? 19.144 67.724 99.572 1.00 33.56 142 PHE G O 1
ATOM 15245 N N . LYS G 1 143 ? 19.011 66.621 97.576 1.00 28.46 143 LYS G N 1
ATOM 15246 C CA . LYS G 1 143 ? 18.598 67.750 96.717 1.00 32.30 143 LYS G CA 1
ATOM 15247 C C . LYS G 1 143 ? 17.150 67.680 96.238 1.00 30.45 143 LYS G C 1
ATOM 15248 O O . LYS G 1 143 ? 16.474 68.702 96.187 1.00 36.15 143 LYS G O 1
ATOM 15254 N N . LYS G 1 144 ? 16.656 66.490 95.882 1.00 30.66 144 LYS G N 1
ATOM 15255 C CA . LYS G 1 144 ? 15.298 66.305 95.368 1.00 28.16 144 LYS G CA 1
ATOM 15256 C C . LYS G 1 144 ? 14.626 65.006 95.872 1.00 28.72 144 LYS G C 1
ATOM 15257 O O . LYS G 1 144 ? 15.271 64.178 96.470 1.00 21.92 144 LYS G O 1
ATOM 15263 N N . LEU G 1 145 ? 13.331 64.865 95.553 1.00 30.18 145 LEU G N 1
ATOM 15264 C CA . LEU G 1 145 ? 12.481 63.775 96.082 1.00 28.16 145 LEU G CA 1
ATOM 15265 C C . LEU G 1 145 ? 11.482 63.332 94.999 1.00 32.64 145 LEU G C 1
ATOM 15266 O O . LEU G 1 145 ? 10.736 64.147 94.445 1.00 28.88 145 LEU G O 1
ATOM 15271 N N . ILE G 1 146 ? 11.434 62.031 94.729 1.00 31.15 146 ILE G N 1
ATOM 15272 C CA . ILE G 1 146 ? 10.343 61.378 94.002 1.00 28.13 146 ILE G CA 1
ATOM 15273 C C . ILE G 1 146 ? 9.649 60.477 95.047 1.00 27.97 146 ILE G C 1
ATOM 15274 O O . ILE G 1 146 ? 10.310 59.605 95.611 1.00 23.41 146 ILE G O 1
ATOM 15279 N N . VAL G 1 147 ? 8.380 60.733 95.313 1.00 24.32 147 VAL G N 1
ATOM 15280 C CA . VAL G 1 147 ? 7.615 60.017 96.326 1.00 27.33 147 VAL G CA 1
ATOM 15281 C C . VAL G 1 147 ? 6.383 59.330 95.685 1.00 30.22 147 VAL G C 1
ATOM 15282 O O . VAL G 1 147 ? 5.630 59.917 94.911 1.00 23.64 147 VAL G O 1
ATOM 15286 N N . MET G 1 148 ? 6.234 58.053 96.023 1.00 23.41 148 MET G N 1
ATOM 15287 C CA . MET G 1 148 ? 5.154 57.191 95.604 1.00 23.95 148 MET G CA 1
ATOM 15288 C C . MET G 1 148 ? 4.554 56.531 96.876 1.00 20.78 148 MET G C 1
ATOM 15289 O O . MET G 1 148 ? 5.142 56.592 97.945 1.00 24.02 148 MET G O 1
ATOM 15294 N N . ASN G 1 149 ? 3.351 55.972 96.725 1.00 21.34 149 ASN G N 1
ATOM 15295 C CA . ASN G 1 149 ? 2.490 55.445 97.785 1.00 18.99 149 ASN G CA 1
ATOM 15296 C C . ASN G 1 149 ? 3.280 55.035 99.041 1.00 21.02 149 ASN G C 1
ATOM 15297 O O . ASN G 1 149 ? 3.953 53.999 99.084 1.00 21.30 149 ASN G O 1
ATOM 15302 N N . THR G 1 150 ? 3.216 55.914 100.030 1.00 21.97 150 THR G N 1
ATOM 15303 C CA . THR G 1 150 ? 3.976 55.835 101.277 1.00 24.65 150 THR G CA 1
ATOM 15304 C C . THR G 1 150 ? 3.315 56.752 102.330 1.00 26.59 150 THR G C 1
ATOM 15305 O O . THR G 1 150 ? 2.261 57.324 102.053 1.00 37.84 150 THR G O 1
ATOM 15309 N N . THR G 1 151 ? 3.910 56.864 103.502 1.00 25.45 151 THR G N 1
ATOM 15310 C CA . THR G 1 151 ? 3.440 57.722 104.560 1.00 25.63 151 THR G CA 1
ATOM 15311 C C . THR G 1 151 ? 4.602 58.011 105.531 1.00 23.67 151 THR G C 1
ATOM 15312 O O . THR G 1 151 ? 5.635 57.266 105.523 1.00 19.78 151 THR G O 1
ATOM 15316 N N . ILE G 1 152 ? 4.486 59.076 106.316 1.00 21.10 152 ILE G N 1
ATOM 15317 C CA . ILE G 1 152 ? 5.426 59.315 107.470 1.00 23.72 152 ILE G CA 1
ATOM 15318 C C . ILE G 1 152 ? 4.566 59.106 108.681 1.00 25.50 152 ILE G C 1
ATOM 15319 O O . ILE G 1 152 ? 3.446 59.663 108.725 1.00 21.45 152 ILE G O 1
ATOM 15324 N N . SER G 1 153 ? 5.028 58.301 109.624 1.00 26.30 153 SER G N 1
ATOM 15325 C CA . SER G 1 153 ? 4.289 58.038 110.853 1.00 28.45 153 SER G CA 1
ATOM 15326 C C . SER G 1 153 ? 4.172 59.335 111.670 1.00 36.42 153 SER G C 1
ATOM 15327 O O . SER G 1 153 ? 5.138 59.977 111.914 1.00 28.51 153 SER G O 1
ATOM 15330 N N . ASN G 1 154 ? 2.931 59.628 112.089 1.00 33.09 154 ASN G N 1
ATOM 15331 C CA . ASN G 1 154 ? 2.548 60.575 113.146 1.00 39.43 154 ASN G CA 1
ATOM 15332 C C . ASN G 1 154 ? 1.739 59.636 114.025 1.00 33.35 154 ASN G C 1
ATOM 15333 O O . ASN G 1 154 ? 0.849 58.997 113.421 1.00 63.30 154 ASN G O 1
ATOM 15338 N N . GLY G 1 155 ? 1.819 59.578 115.324 1.00 38.80 155 GLY G N 1
ATOM 15339 C CA . GLY G 1 155 ? 1.124 58.554 116.103 1.00 36.58 155 GLY G CA 1
ATOM 15340 C C . GLY G 1 155 ? -0.390 58.521 116.210 1.00 35.66 155 GLY G C 1
ATOM 15341 O O . GLY G 1 155 ? -0.879 58.016 117.169 1.00 37.45 155 GLY G O 1
ATOM 15342 N N . GLU G 1 156 ? -1.108 58.945 115.177 1.00 34.07 156 GLU G N 1
ATOM 15343 C CA . GLU G 1 156 ? -2.553 58.920 115.171 1.00 33.37 156 GLU G CA 1
ATOM 15344 C C . GLU G 1 156 ? -3.084 57.509 115.179 1.00 37.69 156 GLU G C 1
ATOM 15345 O O . GLU G 1 156 ? -2.418 56.618 114.721 1.00 36.50 156 GLU G O 1
ATOM 15351 N N . PRO G 1 157 ? -4.299 57.266 115.763 1.00 33.91 157 PRO G N 1
ATOM 15352 C CA . PRO G 1 157 ? -4.881 55.923 115.656 1.00 37.15 157 PRO G CA 1
ATOM 15353 C C . PRO G 1 157 ? -4.821 55.388 114.202 1.00 38.22 157 PRO G C 1
ATOM 15354 O O . PRO G 1 157 ? -4.985 56.158 113.253 1.00 45.62 157 PRO G O 1
ATOM 15358 N N . LEU G 1 158 ? -4.513 54.094 114.058 1.00 36.03 158 LEU G N 1
ATOM 15359 C CA . LEU G 1 158 ? -4.432 53.466 112.752 1.00 38.04 158 LEU G CA 1
ATOM 15360 C C . LEU G 1 158 ? -5.799 53.384 112.119 1.00 29.61 158 LEU G C 1
ATOM 15361 O O . LEU G 1 158 ? -6.743 53.078 112.785 1.00 26.14 158 LEU G O 1
ATOM 15366 N N . ALA G 1 159 ? -5.852 53.679 110.802 1.00 31.80 159 ALA G N 1
ATOM 15367 C CA . ALA G 1 159 ? -7.084 53.444 110.022 1.00 32.10 159 ALA G CA 1
ATOM 15368 C C . ALA G 1 159 ? -7.389 51.948 109.958 1.00 31.05 159 ALA G C 1
ATOM 15369 O O . ALA G 1 159 ? -6.476 51.117 110.134 1.00 32.05 159 ALA G O 1
ATOM 15371 N N . GLU G 1 160 ? -8.658 51.618 109.732 1.00 28.10 160 GLU G N 1
ATOM 15372 C CA . GLU G 1 160 ? -9.098 50.209 109.686 1.00 32.44 160 GLU G CA 1
ATOM 15373 C C . GLU G 1 160 ? -8.286 49.354 108.723 1.00 28.12 160 GLU G C 1
ATOM 15374 O O . GLU G 1 160 ? -7.971 48.205 109.024 1.00 20.88 160 GLU G O 1
ATOM 15380 N N . ALA G 1 161 ? -7.962 49.921 107.545 1.00 30.67 161 ALA G N 1
ATOM 15381 C CA . ALA G 1 161 ? -7.235 49.135 106.503 1.00 31.45 161 ALA G CA 1
ATOM 15382 C C . ALA G 1 161 ? -5.875 48.663 106.970 1.00 27.20 161 ALA G C 1
ATOM 15383 O O . ALA G 1 161 ? -5.521 47.505 106.728 1.00 26.30 161 ALA G O 1
ATOM 15385 N N . ALA G 1 162 ? -5.189 49.532 107.746 1.00 26.65 162 ALA G N 1
ATOM 15386 C CA . ALA G 1 162 ? -3.860 49.196 108.301 1.00 28.12 162 ALA G CA 1
ATOM 15387 C C . ALA G 1 162 ? -3.970 48.156 109.381 1.00 29.84 162 ALA G C 1
ATOM 15388 O O . ALA G 1 162 ? -3.176 47.242 109.412 1.00 23.03 162 ALA G O 1
ATOM 15390 N N . VAL G 1 163 ? -4.964 48.299 110.286 1.00 27.07 163 VAL G N 1
ATOM 15391 C CA . VAL G 1 163 ? -5.210 47.320 111.310 1.00 24.27 163 VAL G CA 1
ATOM 15392 C C . VAL G 1 163 ? -5.505 45.941 110.699 1.00 22.74 163 VAL G C 1
ATOM 15393 O O . VAL G 1 163 ? -4.962 44.960 111.182 1.00 23.03 163 VAL G O 1
ATOM 15397 N N . GLN G 1 164 ? -6.353 45.917 109.649 1.00 22.14 164 GLN G N 1
ATOM 15398 C CA . GLN G 1 164 ? -6.711 44.677 108.910 1.00 21.83 164 GLN G CA 1
ATOM 15399 C C . GLN G 1 164 ? -5.494 44.026 108.293 1.00 20.90 164 GLN G C 1
ATOM 15400 O O . GLN G 1 164 ? -5.319 42.770 108.414 1.00 13.95 164 GLN G O 1
ATOM 15406 N N . TRP G 1 165 ? -4.640 44.870 107.680 1.00 18.96 165 TRP G N 1
ATOM 15407 C CA . TRP G 1 165 ? -3.357 44.421 107.135 1.00 21.02 165 TRP G CA 1
ATOM 15408 C C . TRP G 1 165 ? -2.466 43.745 108.199 1.00 21.38 165 TRP G C 1
ATOM 15409 O O . TRP G 1 165 ? -1.912 42.677 107.946 1.00 21.27 165 TRP G O 1
ATOM 15420 N N . MET G 1 166 ? -2.359 44.358 109.377 1.00 21.16 166 MET G N 1
ATOM 15421 C CA . MET G 1 166 ? -1.559 43.783 110.453 1.00 24.15 166 MET G CA 1
ATOM 15422 C C . MET G 1 166 ? -2.149 42.466 110.912 1.00 19.09 166 MET G C 1
ATOM 15423 O O . MET G 1 166 ? -1.373 41.489 111.091 1.00 26.10 166 MET G O 1
ATOM 15428 N N . ALA G 1 167 ? -3.462 42.409 111.106 1.00 19.12 167 ALA G N 1
ATOM 15429 C CA . ALA G 1 167 ? -4.105 41.156 111.595 1.00 20.49 167 ALA G CA 1
ATOM 15430 C C . ALA G 1 167 ? -3.984 40.004 110.585 1.00 21.09 167 ALA G C 1
ATOM 15431 O O . ALA G 1 167 ? -3.789 38.847 110.966 1.00 19.00 167 ALA G O 1
ATOM 15433 N N . PHE G 1 168 ? -4.124 40.351 109.287 1.00 26.24 168 PHE G N 1
ATOM 15434 C CA . PHE G 1 168 ? -3.865 39.392 108.160 1.00 23.47 168 PHE G CA 1
ATOM 15435 C C . PHE G 1 168 ? -2.486 38.752 108.281 1.00 22.05 168 PHE G C 1
ATOM 15436 O O . PHE G 1 168 ? -2.353 37.483 108.320 1.00 27.04 168 PHE G O 1
ATOM 15444 N N . ASN G 1 169 ? -1.447 39.580 108.379 1.00 17.69 169 ASN G N 1
ATOM 15445 C CA . ASN G 1 169 ? -0.068 39.079 108.460 1.00 20.49 169 ASN G CA 1
ATOM 15446 C C . ASN G 1 169 ? 0.195 38.293 109.742 1.00 21.88 169 ASN G C 1
ATOM 15447 O O . ASN G 1 169 ? 1.031 37.391 109.724 1.00 20.60 169 ASN G O 1
ATOM 15452 N N . GLU G 1 170 ? -0.568 38.548 110.791 1.00 21.48 170 GLU G N 1
ATOM 15453 C CA . GLU G 1 170 ? -0.540 37.742 112.015 1.00 26.42 170 GLU G CA 1
ATOM 15454 C C . GLU G 1 170 ? -1.151 36.372 111.877 1.00 27.91 170 GLU G C 1
ATOM 15455 O O . GLU G 1 170 ? -0.638 35.420 112.442 1.00 23.45 170 GLU G O 1
ATOM 15461 N N . THR G 1 171 ? -2.291 36.318 111.175 1.00 28.30 171 THR G N 1
ATOM 15462 C CA . THR G 1 171 ? -3.118 35.105 111.064 1.00 28.67 171 THR G CA 1
ATOM 15463 C C . THR G 1 171 ? -2.596 34.071 110.090 1.00 32.27 171 THR G C 1
ATOM 15464 O O . THR G 1 171 ? -2.683 32.850 110.346 1.00 21.67 171 THR G O 1
ATOM 15468 N N . ILE G 1 172 ? -2.005 34.534 108.970 1.00 25.30 172 ILE G N 1
ATOM 15469 C CA . ILE G 1 172 ? -1.484 33.622 107.943 1.00 27.33 172 ILE G CA 1
ATOM 15470 C C . ILE G 1 172 ? -0.172 32.882 108.348 1.00 21.56 172 ILE G C 1
ATOM 15471 O O . ILE G 1 172 ? 0.610 33.370 109.199 1.00 24.21 172 ILE G O 1
ATOM 15476 N N . SER G 1 173 ? 0.118 31.783 107.660 1.00 23.50 173 SER G N 1
ATOM 15477 C CA . SER G 1 173 ? 1.349 31.041 107.907 1.00 28.55 173 SER G CA 1
ATOM 15478 C C . SER G 1 173 ? 2.551 31.900 107.497 1.00 24.84 173 SER G C 1
ATOM 15479 O O . SER G 1 173 ? 3.536 31.995 108.229 1.00 22.09 173 SER G O 1
ATOM 15482 N N . GLU G 1 174 ? 2.443 32.480 106.308 1.00 20.99 174 GLU G N 1
ATOM 15483 C CA . GLU G 1 174 ? 3.468 33.335 105.735 1.00 18.56 174 GLU G CA 1
ATOM 15484 C C . GLU G 1 174 ? 2.810 34.149 104.630 1.00 18.14 174 GLU G C 1
ATOM 15485 O O . GLU G 1 174 ? 1.766 33.762 104.103 1.00 18.96 174 GLU G O 1
ATOM 15491 N N . LEU G 1 175 ? 3.417 35.273 104.275 1.00 18.73 175 LEU G N 1
ATOM 15492 C CA . LEU G 1 175 ? 2.841 36.147 103.222 1.00 15.41 175 LEU G CA 1
ATOM 15493 C C . LEU G 1 175 ? 3.241 35.579 101.810 1.00 16.80 175 LEU G C 1
ATOM 15494 O O . LEU G 1 175 ? 4.401 35.294 101.618 1.00 17.80 175 LEU G O 1
ATOM 15499 N N . PRO G 1 176 ? 2.313 35.372 100.899 1.00 17.75 176 PRO G N 1
ATOM 15500 C CA . PRO G 1 176 ? 2.640 34.945 99.534 1.00 19.13 176 PRO G CA 1
ATOM 15501 C C . PRO G 1 176 ? 3.132 36.178 98.756 1.00 18.55 176 PRO G C 1
ATOM 15502 O O . PRO G 1 176 ? 2.329 37.001 98.333 1.00 22.38 176 PRO G O 1
ATOM 15506 N N . VAL G 1 177 ? 4.460 36.332 98.662 1.00 17.47 177 VAL G N 1
ATOM 15507 C CA . VAL G 1 177 ? 5.110 37.560 98.220 1.00 18.38 177 VAL G CA 1
ATOM 15508 C C . VAL G 1 177 ? 4.782 37.859 96.734 1.00 18.72 177 VAL G C 1
ATOM 15509 O O . VAL G 1 177 ? 4.217 38.898 96.464 1.00 17.44 177 VAL G O 1
ATOM 15513 N N . ALA G 1 178 ? 5.046 36.936 95.844 1.00 16.57 178 ALA G N 1
ATOM 15514 C CA . ALA G 1 178 ? 4.733 37.083 94.407 1.00 16.82 178 ALA G CA 1
ATOM 15515 C C . ALA G 1 178 ? 3.257 37.310 94.164 1.00 19.80 178 ALA G C 1
ATOM 15516 O O . ALA G 1 178 ? 2.871 38.171 93.382 1.00 17.43 178 ALA G O 1
ATOM 15518 N N . GLY G 1 179 ? 2.438 36.504 94.887 1.00 17.35 179 GLY G N 1
ATOM 15519 C CA . GLY G 1 179 ? 0.985 36.632 94.857 1.00 19.49 179 GLY G CA 1
ATOM 15520 C C . GLY G 1 179 ? 0.519 38.031 95.170 1.00 19.80 179 GLY G C 1
ATOM 15521 O O . GLY G 1 179 ? -0.317 38.570 94.453 1.00 19.41 179 GLY G O 1
ATOM 15522 N N . LEU G 1 180 ? 1.032 38.601 96.259 1.00 18.40 180 LEU G N 1
ATOM 15523 C CA . LEU G 1 180 ? 0.637 39.946 96.720 1.00 18.68 180 LEU G CA 1
ATOM 15524 C C . LEU G 1 180 ? 0.963 40.990 95.636 1.00 15.06 180 LEU G C 1
ATOM 15525 O O . LEU G 1 180 ? 0.095 41.775 95.260 1.00 15.16 180 LEU G O 1
ATOM 15530 N N . VAL G 1 181 ? 2.195 40.946 95.118 1.00 16.55 181 VAL G N 1
ATOM 15531 C CA . VAL G 1 181 ? 2.631 41.939 94.133 1.00 16.29 181 VAL G CA 1
ATOM 15532 C C . VAL G 1 181 ? 1.850 41.789 92.836 1.00 16.27 181 VAL G C 1
ATOM 15533 O O . VAL G 1 181 ? 1.436 42.809 92.242 1.00 15.02 181 VAL G O 1
ATOM 15537 N N . ALA G 1 182 ? 1.655 40.559 92.386 1.00 15.72 182 ALA G N 1
ATOM 15538 C CA . ALA G 1 182 ? 0.884 40.285 91.112 1.00 16.78 182 ALA G CA 1
ATOM 15539 C C . ALA G 1 182 ? -0.589 40.710 91.266 1.00 16.84 182 ALA G C 1
ATOM 15540 O O . ALA G 1 182 ? -1.122 41.340 90.353 1.00 21.20 182 ALA G O 1
ATOM 15542 N N . CYS G 1 183 ? -1.211 40.467 92.445 1.00 15.64 183 CYS G N 1
ATOM 15543 C CA . CYS G 1 183 ? -2.551 40.904 92.713 1.00 17.76 183 CYS G CA 1
ATOM 15544 C C . CYS G 1 183 ? -2.654 42.424 92.634 1.00 22.70 183 CYS G C 1
ATOM 15545 O O . CYS G 1 183 ? -3.627 42.954 92.080 1.00 19.92 183 CYS G O 1
ATOM 15548 N N . ASP G 1 184 ? -1.639 43.114 93.148 1.00 17.84 184 ASP G N 1
ATOM 15549 C CA . ASP G 1 184 ? -1.621 44.585 93.142 1.00 18.64 184 ASP G CA 1
ATOM 15550 C C . ASP G 1 184 ? -1.391 45.237 91.775 1.00 17.61 184 ASP G C 1
ATOM 15551 O O . ASP G 1 184 ? -2.042 46.231 91.458 1.00 19.56 184 ASP G O 1
ATOM 15556 N N . ALA G 1 185 ? -0.463 44.678 90.999 1.00 16.45 185 ALA G N 1
ATOM 15557 C CA . ALA G 1 185 ? 0.070 45.296 89.807 1.00 18.39 185 ALA G CA 1
ATOM 15558 C C . ALA G 1 185 ? -0.614 44.842 88.500 1.00 18.40 185 ALA G C 1
ATOM 15559 O O . ALA G 1 185 ? -0.379 45.437 87.469 1.00 25.19 185 ALA G O 1
ATOM 15561 N N . GLY G 1 186 ? -1.406 43.790 88.568 1.00 18.30 186 GLY G N 1
ATOM 15562 C CA . GLY G 1 186 ? -2.085 43.227 87.369 1.00 18.47 186 GLY G CA 1
ATOM 15563 C C . GLY G 1 186 ? -1.175 42.899 86.234 1.00 20.44 186 GLY G C 1
ATOM 15564 O O . GLY G 1 186 ? -0.176 42.303 86.415 1.00 17.15 186 GLY G O 1
ATOM 15565 N N . ALA G 1 187 ? -1.520 43.391 85.060 1.00 21.42 187 ALA G N 1
ATOM 15566 C CA . ALA G 1 187 ? -0.828 43.142 83.809 1.00 25.90 187 ALA G CA 1
ATOM 15567 C C . ALA G 1 187 ? 0.573 43.703 83.761 1.00 22.19 187 ALA G C 1
ATOM 15568 O O . ALA G 1 187 ? 1.372 43.283 82.878 1.00 18.10 187 ALA G O 1
ATOM 15570 N N . ALA G 1 188 ? 0.937 44.591 84.690 1.00 19.57 188 ALA G N 1
ATOM 15571 C CA . ALA G 1 188 ? 2.294 45.125 84.743 1.00 20.85 188 ALA G CA 1
ATOM 15572 C C . ALA G 1 188 ? 3.313 44.140 85.293 1.00 19.36 188 ALA G C 1
ATOM 15573 O O . ALA G 1 188 ? 4.500 44.357 85.117 1.00 18.68 188 ALA G O 1
ATOM 15575 N N . VAL G 1 189 ? 2.846 43.041 85.858 1.00 19.51 189 VAL G N 1
ATOM 15576 C CA . VAL G 1 189 ? 3.692 41.950 86.349 1.00 23.16 189 VAL G CA 1
ATOM 15577 C C . VAL G 1 189 ? 3.316 40.636 85.671 1.00 19.42 189 VAL G C 1
ATOM 15578 O O . VAL G 1 189 ? 2.148 40.310 85.650 1.00 21.14 189 VAL G O 1
ATOM 15582 N N . ASN G 1 190 ? 4.320 39.938 85.130 1.00 24.28 190 ASN G N 1
ATOM 15583 C CA . ASN G 1 190 ? 4.165 38.617 84.524 1.00 25.97 190 ASN G CA 1
ATOM 15584 C C . ASN G 1 190 ? 4.791 37.540 85.393 1.00 22.24 190 ASN G C 1
ATOM 15585 O O . ASN G 1 190 ? 5.318 37.870 86.452 1.00 21.56 190 ASN G O 1
ATOM 15590 N N . VAL G 1 191 ? 4.798 36.284 84.924 1.00 21.91 191 VAL G N 1
ATOM 15591 C CA . VAL G 1 191 ? 5.264 35.161 85.729 1.00 20.82 191 VAL G CA 1
ATOM 15592 C C . VAL G 1 191 ? 6.762 35.196 85.979 1.00 21.73 191 VAL G C 1
ATOM 15593 O O . VAL G 1 191 ? 7.211 34.737 87.053 1.00 21.75 191 VAL G O 1
ATOM 15597 N N . MET G 1 192 ? 7.516 35.775 85.043 1.00 21.55 192 MET G N 1
ATOM 15598 C CA . MET G 1 192 ? 8.968 36.005 85.214 1.00 25.01 192 MET G CA 1
ATOM 15599 C C . MET G 1 192 ? 9.208 36.976 86.383 1.00 21.81 192 MET G C 1
ATOM 15600 O O . MET G 1 192 ? 10.119 36.783 87.166 1.00 23.53 192 MET G O 1
ATOM 15605 N N . ASP G 1 193 ? 8.323 37.983 86.502 1.00 22.92 193 ASP G N 1
ATOM 15606 C CA . ASP G 1 193 ? 8.390 38.935 87.619 1.00 20.54 193 ASP G CA 1
ATOM 15607 C C . ASP G 1 193 ? 8.031 38.255 88.945 1.00 19.58 193 ASP G C 1
ATOM 15608 O O . ASP G 1 193 ? 8.704 38.525 89.984 1.00 19.63 193 ASP G O 1
ATOM 15613 N N . ALA G 1 194 ? 7.006 37.407 88.926 1.00 16.72 194 ALA G N 1
ATOM 15614 C CA . ALA G 1 194 ? 6.573 36.627 90.081 1.00 15.73 194 ALA G CA 1
ATOM 15615 C C . ALA G 1 194 ? 7.712 35.750 90.597 1.00 14.77 194 ALA G C 1
ATOM 15616 O O . ALA G 1 194 ? 7.931 35.683 91.828 1.00 13.18 194 ALA G O 1
ATOM 15618 N N . LEU G 1 195 ? 8.462 35.145 89.686 1.00 15.89 195 LEU G N 1
ATOM 15619 C CA . LEU G 1 195 ? 9.629 34.332 90.015 1.00 15.39 195 LEU G CA 1
ATOM 15620 C C . LEU G 1 195 ? 10.686 35.189 90.742 1.00 15.69 195 LEU G C 1
ATOM 15621 O O . LEU G 1 195 ? 11.241 34.727 91.756 1.00 19.90 195 LEU G O 1
ATOM 15626 N N . ALA G 1 196 ? 10.932 36.382 90.242 1.00 14.37 196 ALA G N 1
ATOM 15627 C CA . ALA G 1 196 ? 11.866 37.337 90.855 1.00 15.77 196 ALA G CA 1
ATOM 15628 C C . ALA G 1 196 ? 11.466 37.760 92.239 1.00 15.71 196 ALA G C 1
ATOM 15629 O O . ALA G 1 196 ? 12.323 37.859 93.087 1.00 15.68 196 ALA G O 1
ATOM 15631 N N . TYR G 1 197 ? 10.166 37.989 92.451 1.00 19.25 197 TYR G N 1
ATOM 15632 C CA . TYR G 1 197 ? 9.662 38.416 93.751 1.00 18.37 197 TYR G CA 1
ATOM 15633 C C . TYR G 1 197 ? 9.697 37.271 94.787 1.00 14.86 197 TYR G C 1
ATOM 15634 O O . TYR G 1 197 ? 9.994 37.513 95.922 1.00 12.45 197 TYR G O 1
ATOM 15643 N N . ASP G 1 198 ? 9.444 36.023 94.354 1.00 18.06 198 ASP G N 1
ATOM 15644 C CA . ASP G 1 198 ? 9.567 34.851 95.226 1.00 16.11 198 ASP G CA 1
ATOM 15645 C C . ASP G 1 198 ? 11.031 34.422 95.428 1.00 17.81 198 ASP G C 1
ATOM 15646 O O . ASP G 1 198 ? 11.294 33.695 96.415 1.00 14.30 198 ASP G O 1
ATOM 15651 N N . ALA G 1 199 ? 11.951 34.878 94.543 1.00 13.85 199 ALA G N 1
ATOM 15652 C CA . ALA G 1 199 ? 13.372 34.370 94.493 1.00 15.60 199 ALA G CA 1
ATOM 15653 C C . ALA G 1 199 ? 14.115 34.522 95.860 1.00 14.86 199 ALA G C 1
ATOM 15654 O O . ALA G 1 199 ? 14.820 33.622 96.244 1.00 13.95 199 ALA G O 1
ATOM 15656 N N . PRO G 1 200 ? 13.896 35.663 96.621 1.00 14.47 200 PRO G N 1
ATOM 15657 C CA . PRO G 1 200 ? 14.647 35.778 97.852 1.00 13.00 200 PRO G CA 1
ATOM 15658 C C . PRO G 1 200 ? 14.327 34.744 98.929 1.00 15.72 200 PRO G C 1
ATOM 15659 O O . PRO G 1 200 ? 15.110 34.591 99.845 1.00 22.89 200 PRO G O 1
ATOM 15663 N N . PHE G 1 201 ? 13.201 34.033 98.805 1.00 14.55 201 PHE G N 1
ATOM 15664 C CA . PHE G 1 201 ? 12.532 33.320 99.935 1.00 19.20 201 PHE G CA 1
ATOM 15665 C C . PHE G 1 201 ? 12.238 31.847 99.607 1.00 17.79 201 PHE G C 1
ATOM 15666 O O . PHE G 1 201 ? 11.113 31.492 99.282 1.00 18.77 201 PHE G O 1
ATOM 15674 N N . PRO G 1 202 ? 13.294 30.968 99.610 1.00 18.90 202 PRO G N 1
ATOM 15675 C CA . PRO G 1 202 ? 13.012 29.533 99.425 1.00 19.71 202 PRO G CA 1
ATOM 15676 C C . PRO G 1 202 ? 11.959 28.935 100.382 1.00 18.54 202 PRO G C 1
ATOM 15677 O O . PRO G 1 202 ? 11.289 27.956 100.025 1.00 23.35 202 PRO G O 1
ATOM 15681 N N . ASN G 1 203 ? 11.821 29.486 101.591 1.00 19.09 203 ASN G N 1
ATOM 15682 C CA . ASN G 1 203 ? 10.819 29.073 102.590 1.00 18.02 203 ASN G CA 1
ATOM 15683 C C . ASN G 1 203 ? 10.700 30.148 103.671 1.00 20.31 203 ASN G C 1
ATOM 15684 O O . ASN G 1 203 ? 11.448 31.142 103.606 1.00 21.47 203 ASN G O 1
ATOM 15689 N N . LYS G 1 204 ? 9.812 29.966 104.626 1.00 18.10 204 LYS G N 1
ATOM 15690 C CA . LYS G 1 204 ? 9.486 30.951 105.619 1.00 19.62 204 LYS G CA 1
ATOM 15691 C C . LYS G 1 204 ? 10.618 31.329 106.556 1.00 19.07 204 LYS G C 1
ATOM 15692 O O . LYS G 1 204 ? 10.726 32.495 106.948 1.00 21.30 204 LYS G O 1
ATOM 15698 N N . ASN G 1 205 ? 11.624 30.443 106.680 1.00 20.25 205 ASN G N 1
ATOM 15699 C CA . ASN G 1 205 ? 12.790 30.750 107.501 1.00 21.83 205 ASN G CA 1
ATOM 15700 C C . ASN G 1 205 ? 13.527 31.997 106.995 1.00 24.47 205 ASN G C 1
ATOM 15701 O O . ASN G 1 205 ? 14.196 32.693 107.791 1.00 20.80 205 ASN G O 1
ATOM 15706 N N . TYR G 1 206 ? 13.407 32.277 105.664 1.00 23.75 206 TYR G N 1
ATOM 15707 C CA . TYR G 1 206 ? 14.001 33.428 105.028 1.00 23.42 206 TYR G CA 1
ATOM 15708 C C . TYR G 1 206 ? 13.101 34.725 105.105 1.00 19.71 206 TYR G C 1
ATOM 15709 O O . TYR G 1 206 ? 13.560 35.811 104.647 1.00 19.81 206 TYR G O 1
ATOM 15718 N N . LYS G 1 207 ? 11.896 34.595 105.660 1.00 18.13 207 LYS G N 1
ATOM 15719 C CA . LYS G 1 207 ? 10.851 35.666 105.537 1.00 18.39 207 LYS G CA 1
ATOM 15720 C C . LYS G 1 207 ? 10.628 36.417 106.883 1.00 15.85 207 LYS G C 1
ATOM 15721 O O . LYS G 1 207 ? 9.625 37.103 107.030 1.00 17.04 207 LYS G O 1
ATOM 15727 N N . VAL G 1 208 ? 11.580 36.306 107.831 1.00 18.57 208 VAL G N 1
ATOM 15728 C CA . VAL G 1 208 ? 11.381 36.934 109.137 1.00 17.07 208 VAL G CA 1
ATOM 15729 C C . VAL G 1 208 ? 11.249 38.445 108.973 1.00 16.95 208 VAL G C 1
ATOM 15730 O O . VAL G 1 208 ? 10.399 39.034 109.636 1.00 16.26 208 VAL G O 1
ATOM 15734 N N . GLY G 1 209 ? 12.048 39.058 108.092 1.00 18.62 209 GLY G N 1
ATOM 15735 C CA . GLY G 1 209 ? 11.878 40.511 107.766 1.00 14.63 209 GLY G CA 1
ATOM 15736 C C . GLY G 1 209 ? 10.546 40.850 107.155 1.00 14.73 209 GLY G C 1
ATOM 15737 O O . GLY G 1 209 ? 9.967 41.884 107.457 1.00 15.26 209 GLY G O 1
ATOM 15738 N N . VAL G 1 210 ? 10.054 39.977 106.256 1.00 14.99 210 VAL G N 1
ATOM 15739 C CA . VAL G 1 210 ? 8.739 40.102 105.606 1.00 15.43 210 VAL G CA 1
ATOM 15740 C C . VAL G 1 210 ? 7.616 40.050 106.672 1.00 17.02 210 VAL G C 1
ATOM 15741 O O . VAL G 1 210 ? 6.634 40.812 106.570 1.00 16.37 210 VAL G O 1
ATOM 15745 N N . LYS G 1 211 ? 7.753 39.097 107.625 1.00 15.23 211 LYS G N 1
ATOM 15746 C CA . LYS G 1 211 ? 6.811 38.995 108.746 1.00 20.04 211 LYS G CA 1
ATOM 15747 C C . LYS G 1 211 ? 6.862 40.219 109.642 1.00 21.34 211 LYS G C 1
ATOM 15748 O O . LYS G 1 211 ? 5.835 40.672 110.131 1.00 23.22 211 LYS G O 1
ATOM 15754 N N . ARG G 1 212 ? 8.046 40.762 109.859 1.00 20.07 212 ARG G N 1
ATOM 15755 C CA . ARG G 1 212 ? 8.220 41.856 110.816 1.00 20.54 212 ARG G CA 1
ATOM 15756 C C . ARG G 1 212 ? 7.750 43.205 110.388 1.00 18.43 212 ARG G C 1
ATOM 15757 O O . ARG G 1 212 ? 7.294 43.987 111.260 1.00 19.69 212 ARG G O 1
ATOM 15765 N N . PHE G 1 213 ? 7.812 43.516 109.084 1.00 19.26 213 PHE G N 1
ATOM 15766 C CA . PHE G 1 213 ? 7.383 44.854 108.620 1.00 20.26 213 PHE G CA 1
ATOM 15767 C C . PHE G 1 213 ? 5.959 45.218 109.018 1.00 20.23 213 PHE G C 1
ATOM 15768 O O . PHE G 1 213 ? 5.769 46.296 109.571 1.00 24.16 213 PHE G O 1
ATOM 15776 N N . PRO G 1 214 ? 4.959 44.343 108.762 1.00 20.54 214 PRO G N 1
ATOM 15777 C CA . PRO G 1 214 ? 3.601 44.651 109.245 1.00 21.48 214 PRO G CA 1
ATOM 15778 C C . PRO G 1 214 ? 3.531 44.855 110.783 1.00 24.02 214 PRO G C 1
ATOM 15779 O O . PRO G 1 214 ? 2.830 45.754 111.258 1.00 19.92 214 PRO G O 1
ATOM 15783 N N . GLN G 1 215 ? 4.262 44.066 111.521 1.00 20.87 215 GLN G N 1
ATOM 15784 C CA . GLN G 1 215 ? 4.321 44.209 113.000 1.00 22.97 215 GLN G CA 1
ATOM 15785 C C . GLN G 1 215 ? 4.921 45.532 113.451 1.00 20.95 215 GLN G C 1
ATOM 15786 O O . GLN G 1 215 ? 4.636 46.026 114.547 1.00 21.76 215 GLN G O 1
ATOM 15792 N N . MET G 1 216 ? 5.755 46.134 112.596 1.00 21.61 216 MET G N 1
ATOM 15793 C CA . MET G 1 216 ? 6.472 47.401 112.896 1.00 21.05 216 MET G CA 1
ATOM 15794 C C . MET G 1 216 ? 5.590 48.625 112.708 1.00 20.56 216 MET G C 1
ATOM 15795 O O . MET G 1 216 ? 5.976 49.715 113.105 1.00 19.40 216 MET G O 1
ATOM 15800 N N . ILE G 1 217 ? 4.430 48.499 112.034 1.00 19.47 217 ILE G N 1
ATOM 15801 C CA . ILE G 1 217 ? 3.509 49.641 111.838 1.00 18.26 217 ILE G CA 1
ATOM 15802 C C . ILE G 1 217 ? 3.176 50.157 113.216 1.00 24.35 217 ILE G C 1
ATOM 15803 O O . ILE G 1 217 ? 2.715 49.353 114.063 1.00 22.50 217 ILE G O 1
ATOM 15808 N N . PRO G 1 218 ? 3.410 51.454 113.499 1.00 25.19 218 PRO G N 1
ATOM 15809 C CA . PRO G 1 218 ? 3.287 51.930 114.902 1.00 24.27 218 PRO G CA 1
ATOM 15810 C C . PRO G 1 218 ? 1.820 52.014 115.324 1.00 26.42 218 PRO G C 1
ATOM 15811 O O . PRO G 1 218 ? 0.997 52.568 114.582 1.00 21.13 218 PRO G O 1
ATOM 15815 N N . THR G 1 219 ? 1.518 51.518 116.523 1.00 29.91 219 THR G N 1
ATOM 15816 C CA . THR G 1 219 ? 0.140 51.557 117.093 1.00 33.62 219 THR G CA 1
ATOM 15817 C C . THR G 1 219 ? -0.099 52.705 118.160 1.00 33.43 219 THR G C 1
ATOM 15818 O O . THR G 1 219 ? -1.213 53.005 118.458 1.00 33.11 219 THR G O 1
ATOM 15822 N N . ASN G 1 220 ? 1.000 53.361 118.560 1.00 39.21 220 ASN G N 1
ATOM 15823 C CA . ASN G 1 220 ? 1.019 54.431 119.536 1.00 45.49 220 ASN G CA 1
ATOM 15824 C C . ASN G 1 220 ? 2.135 55.434 119.168 1.00 45.12 220 ASN G C 1
ATOM 15825 O O . ASN G 1 220 ? 3.132 55.104 118.516 1.00 45.20 220 ASN G O 1
ATOM 15830 N N . ALA G 1 221 ? 2.012 56.617 119.741 1.00 38.73 221 ALA G N 1
ATOM 15831 C CA . ALA G 1 221 ? 2.922 57.754 119.444 1.00 40.83 221 ALA G CA 1
ATOM 15832 C C . ALA G 1 221 ? 4.336 57.592 120.021 1.00 35.50 221 ALA G C 1
ATOM 15833 O O . ALA G 1 221 ? 5.153 58.453 119.741 1.00 38.18 221 ALA G O 1
ATOM 15835 N N . ASP G 1 222 ? 4.581 56.579 120.796 1.00 36.98 222 ASP G N 1
ATOM 15836 C CA . ASP G 1 222 ? 5.888 56.436 121.460 1.00 36.70 222 ASP G CA 1
ATOM 15837 C C . ASP G 1 222 ? 6.889 55.623 120.622 1.00 40.12 222 ASP G C 1
ATOM 15838 O O . ASP G 1 222 ? 8.044 55.568 120.998 1.00 38.08 222 ASP G O 1
ATOM 15843 N N . ASP G 1 223 ? 6.449 55.062 119.498 1.00 36.57 223 ASP G N 1
ATOM 15844 C CA . ASP G 1 223 ? 7.317 54.201 118.686 1.00 32.84 223 ASP G CA 1
ATOM 15845 C C . ASP G 1 223 ? 8.374 55.054 118.016 1.00 32.56 223 ASP G C 1
ATOM 15846 O O . ASP G 1 223 ? 8.114 56.206 117.671 1.00 31.78 223 ASP G O 1
ATOM 15851 N N . ASP G 1 224 ? 9.577 54.499 117.825 1.00 26.83 224 ASP G N 1
ATOM 15852 C CA . ASP G 1 224 ? 10.632 55.124 117.044 1.00 29.48 224 ASP G CA 1
ATOM 15853 C C . ASP G 1 224 ? 10.156 55.687 115.672 1.00 30.53 224 ASP G C 1
ATOM 15854 O O . ASP G 1 224 ? 10.597 56.785 115.244 1.00 27.92 224 ASP G O 1
ATOM 15859 N N . ALA G 1 225 ? 9.283 54.938 115.003 1.00 26.81 225 ALA G N 1
ATOM 15860 C CA . ALA G 1 225 ? 8.754 55.321 113.660 1.00 25.59 225 ALA G CA 1
ATOM 15861 C C . ALA G 1 225 ? 8.125 56.696 113.726 1.00 25.58 225 ALA G C 1
ATOM 15862 O O . ALA G 1 225 ? 8.338 57.530 112.831 1.00 27.62 225 ALA G O 1
ATOM 15864 N N . VAL G 1 226 ? 7.426 56.955 114.825 1.00 24.92 226 VAL G N 1
ATOM 15865 C CA . VAL G 1 226 ? 6.680 58.212 115.056 1.00 28.75 226 VAL G CA 1
ATOM 15866 C C . VAL G 1 226 ? 7.595 59.317 115.576 1.00 29.65 226 VAL G C 1
ATOM 15867 O O . VAL G 1 226 ? 7.455 60.484 115.199 1.00 31.49 226 VAL G O 1
ATOM 15871 N N . LYS G 1 227 ? 8.491 58.957 116.517 1.00 30.40 227 LYS G N 1
ATOM 15872 C CA . LYS G 1 227 ? 9.534 59.901 117.016 1.00 30.06 227 LYS G CA 1
ATOM 15873 C C . LYS G 1 227 ? 10.307 60.519 115.825 1.00 28.03 227 LYS G C 1
ATOM 15874 O O . LYS G 1 227 ? 10.323 61.720 115.669 1.00 27.52 227 LYS G O 1
ATOM 15880 N N . TYR G 1 228 ? 10.912 59.668 114.991 1.00 23.87 228 TYR G N 1
ATOM 15881 C CA . TYR G 1 228 ? 11.538 60.111 113.773 1.00 24.18 228 TYR G CA 1
ATOM 15882 C C . TYR G 1 228 ? 10.572 60.776 112.813 1.00 20.55 228 TYR G C 1
ATOM 15883 O O . TYR G 1 228 ? 10.899 61.812 112.178 1.00 17.64 228 TYR G O 1
ATOM 15892 N N . GLY G 1 229 ? 9.409 60.176 112.711 1.00 21.93 229 GLY G N 1
ATOM 15893 C CA . GLY G 1 229 ? 8.350 60.614 111.788 1.00 25.37 229 GLY G CA 1
ATOM 15894 C C . GLY G 1 229 ? 7.942 62.085 112.000 1.00 27.96 229 GLY G C 1
ATOM 15895 O O . GLY G 1 229 ? 7.925 62.862 111.044 1.00 22.59 229 GLY G O 1
ATOM 15896 N N . LEU G 1 230 ? 7.672 62.446 113.242 1.00 26.97 230 LEU G N 1
ATOM 15897 C CA . LEU G 1 230 ? 7.241 63.814 113.558 1.00 28.04 230 LEU G CA 1
ATOM 15898 C C . LEU G 1 230 ? 8.319 64.876 113.323 1.00 23.34 230 LEU G C 1
ATOM 15899 O O . LEU G 1 230 ? 8.008 65.987 112.878 1.00 26.63 230 LEU G O 1
ATOM 15904 N N . ARG G 1 231 ? 9.568 64.515 113.577 1.00 28.90 231 ARG G N 1
ATOM 15905 C CA . ARG G 1 231 ? 10.715 65.348 113.196 1.00 29.33 231 ARG G CA 1
ATOM 15906 C C . ARG G 1 231 ? 10.834 65.521 111.676 1.00 27.39 231 ARG G C 1
ATOM 15907 O O . ARG G 1 231 ? 11.109 66.629 111.195 1.00 25.01 231 ARG G O 1
ATOM 15915 N N . ALA G 1 232 ? 10.526 64.445 110.917 1.00 24.87 232 ALA G N 1
ATOM 15916 C CA . ALA G 1 232 ? 10.627 64.476 109.473 1.00 22.18 232 ALA G CA 1
ATOM 15917 C C . ALA G 1 232 ? 9.598 65.393 108.856 1.00 21.32 232 ALA G C 1
ATOM 15918 O O . ALA G 1 232 ? 9.910 66.136 107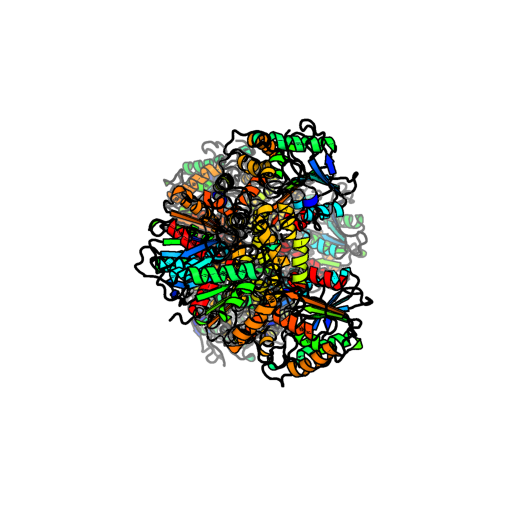.920 1.00 23.05 232 ALA G O 1
ATOM 15920 N N . ILE G 1 233 ? 8.374 65.299 109.384 1.00 21.64 233 ILE G N 1
ATOM 15921 C CA . ILE G 1 233 ? 7.243 66.154 109.001 1.00 25.95 233 ILE G CA 1
ATOM 15922 C C . ILE G 1 233 ? 7.630 67.627 109.175 1.00 27.04 233 ILE G C 1
ATOM 15923 O O . ILE G 1 233 ? 7.439 68.424 108.258 1.00 30.24 233 ILE G O 1
ATOM 15928 N N . GLU G 1 234 ? 8.260 67.948 110.299 1.00 31.14 234 GLU G N 1
ATOM 15929 C CA . GLU G 1 234 ? 8.818 69.302 110.522 1.00 33.44 234 GLU G CA 1
ATOM 15930 C C . GLU G 1 234 ? 9.845 69.676 109.458 1.00 30.94 234 GLU G C 1
ATOM 15931 O O . GLU G 1 234 ? 9.775 70.802 108.945 1.00 34.83 234 GLU G O 1
ATOM 15937 N N . PHE G 1 235 ? 10.750 68.741 109.113 1.00 26.15 235 PHE G N 1
ATOM 15938 C CA . PHE G 1 235 ? 11.782 68.975 108.131 1.00 27.21 235 PHE G CA 1
ATOM 15939 C C . PHE G 1 235 ? 11.224 69.285 106.746 1.00 25.57 235 PHE G C 1
ATOM 15940 O O . PHE G 1 235 ? 11.652 70.237 106.123 1.00 25.18 235 PHE G O 1
ATOM 15948 N N . TRP G 1 236 ? 10.279 68.454 106.259 1.00 27.96 236 TRP G N 1
ATOM 15949 C CA . TRP G 1 236 ? 9.707 68.601 104.909 1.00 22.92 236 TRP G CA 1
ATOM 15950 C C . TRP G 1 236 ? 8.816 69.843 104.805 1.00 26.72 236 TRP G C 1
ATOM 15951 O O . TRP G 1 236 ? 8.696 70.445 103.730 1.00 23.91 236 TRP G O 1
ATOM 15962 N N . SER G 1 237 ? 8.172 70.168 105.916 1.00 30.77 237 SER G N 1
ATOM 15963 C CA . SER G 1 237 ? 7.299 71.348 105.985 1.00 33.44 237 SER G CA 1
ATOM 15964 C C . SER G 1 237 ? 8.043 72.702 106.107 1.00 37.22 237 SER G C 1
ATOM 15965 O O . SER G 1 237 ? 7.559 73.712 105.548 1.00 37.87 237 SER G O 1
ATOM 15968 N N . ASN G 1 238 ? 9.182 72.729 106.813 1.00 41.60 238 ASN G N 1
ATOM 15969 C CA . ASN G 1 238 ? 9.835 74.015 107.148 1.00 37.08 238 ASN G CA 1
ATOM 15970 C C . ASN G 1 238 ? 11.277 74.198 106.688 1.00 38.40 238 ASN G C 1
ATOM 15971 O O . ASN G 1 238 ? 11.671 75.313 106.352 1.00 42.50 238 ASN G O 1
ATOM 15976 N N . GLU G 1 239 ? 12.054 73.124 106.649 1.00 35.55 239 GLU G N 1
ATOM 15977 C CA . GLU G 1 239 ? 13.486 73.233 106.371 1.00 32.84 239 GLU G CA 1
ATOM 15978 C C . GLU G 1 239 ? 13.834 72.802 104.972 1.00 26.51 239 GLU G C 1
ATOM 15979 O O . GLU G 1 239 ? 14.642 73.398 104.332 1.00 36.05 239 GLU G O 1
ATOM 15985 N N . TRP G 1 240 ? 13.188 71.763 104.448 1.00 30.73 240 TRP G N 1
ATOM 15986 C CA . TRP G 1 240 ? 13.281 71.370 103.044 1.00 28.15 240 TRP G CA 1
ATOM 15987 C C . TRP G 1 240 ? 13.096 72.506 102.080 1.00 33.77 240 TRP G C 1
ATOM 15988 O O . TRP G 1 240 ? 12.067 73.199 102.123 1.00 32.33 240 TRP G O 1
ATOM 15999 N N . SER G 1 241 ? 14.041 72.668 101.136 1.00 36.86 241 SER G N 1
ATOM 16000 C CA . SER G 1 241 ? 13.949 73.692 100.095 1.00 36.74 241 SER G CA 1
ATOM 16001 C C . SER G 1 241 ? 14.212 73.124 98.719 1.00 42.02 241 SER G C 1
ATOM 16002 O O . SER G 1 241 ? 14.461 73.878 97.742 1.00 45.32 241 SER G O 1
ATOM 16005 N N . GLY G 1 242 ? 14.186 71.797 98.568 1.00 38.88 242 GLY G N 1
ATOM 16006 C CA . GLY G 1 242 ? 14.441 71.105 97.271 1.00 40.47 242 GLY G CA 1
ATOM 16007 C C . GLY G 1 242 ? 13.195 70.938 96.399 1.00 35.05 242 GLY G C 1
ATOM 16008 O O . GLY G 1 242 ? 12.146 71.402 96.738 1.00 29.11 242 GLY G O 1
ATOM 16009 N N . GLU G 1 243 ? 13.376 70.315 95.238 1.00 25.81 243 GLU G N 1
ATOM 16010 C CA . GLU G 1 243 ? 12.341 70.017 94.311 1.00 30.74 243 GLU G CA 1
ATOM 16011 C C . GLU G 1 243 ? 11.745 68.627 94.625 1.00 30.12 243 GLU G C 1
ATOM 16012 O O . GLU G 1 243 ? 12.505 67.731 95.020 1.00 31.78 243 GLU G O 1
ATOM 16018 N N . SER G 1 244 ? 10.438 68.477 94.446 1.00 28.68 244 SER G N 1
ATOM 16019 C CA . SER G 1 244 ? 9.767 67.190 94.660 1.00 25.68 244 SER G CA 1
ATOM 16020 C C . SER G 1 244 ? 8.824 66.853 93.532 1.00 26.51 244 SER G C 1
ATOM 16021 O O . SER G 1 244 ? 8.465 67.753 92.733 1.00 28.55 244 SER G O 1
ATOM 16024 N N . PHE G 1 245 ? 8.472 65.572 93.427 1.00 24.39 245 PHE G N 1
ATOM 16025 C CA . PHE G 1 245 ? 7.503 65.057 92.455 1.00 25.00 245 PHE G CA 1
ATOM 16026 C C . PHE G 1 245 ? 6.818 63.844 93.076 1.00 25.78 245 PHE G C 1
ATOM 16027 O O . PHE G 1 245 ? 7.523 62.935 93.563 1.00 24.04 245 PHE G O 1
ATOM 16035 N N . MET G 1 246 ? 5.492 63.808 93.029 1.00 21.91 246 MET G N 1
ATOM 16036 C CA . MET G 1 246 ? 4.680 62.766 93.638 1.00 22.86 246 MET G CA 1
ATOM 16037 C C . MET G 1 246 ? 3.913 62.001 92.555 1.00 22.39 246 MET G C 1
ATOM 16038 O O . MET G 1 246 ? 3.295 62.623 91.698 1.00 21.42 246 MET G O 1
ATOM 16043 N N . ALA G 1 247 ? 3.940 60.673 92.619 1.00 21.38 247 ALA G N 1
ATOM 16044 C CA . ALA G 1 247 ? 3.101 59.807 91.741 1.00 19.98 247 ALA G CA 1
ATOM 16045 C C . ALA G 1 247 ? 2.274 58.870 92.639 1.00 17.86 247 ALA G C 1
ATOM 16046 O O . ALA G 1 247 ? 2.822 58.221 93.520 1.00 20.36 247 ALA G O 1
ATOM 16048 N N . ILE G 1 248 ? 0.958 58.845 92.437 1.00 16.91 248 ILE G N 1
ATOM 16049 C CA . ILE G 1 248 ? 0.048 58.092 93.226 1.00 20.76 248 ILE G CA 1
ATOM 16050 C C . ILE G 1 248 ? -0.533 56.935 92.429 1.00 22.72 248 ILE G C 1
ATOM 16051 O O . ILE G 1 248 ? -1.120 57.160 91.329 1.00 23.25 248 ILE G O 1
ATOM 16056 N N . GLY G 1 249 ? -0.341 55.717 92.941 1.00 20.75 249 GLY G N 1
ATOM 16057 C CA . GLY G 1 249 ? -1.100 54.522 92.465 1.00 19.77 249 GLY G CA 1
ATOM 16058 C C . GLY G 1 249 ? -2.428 54.477 93.061 1.00 16.15 249 GLY G C 1
ATOM 16059 O O . GLY G 1 249 ? -2.582 54.247 94.262 1.00 21.62 249 GLY G O 1
ATOM 16060 N N . MET G 1 250 ? -3.471 54.751 92.252 1.00 21.77 250 MET G N 1
ATOM 16061 C CA . MET G 1 250 ? -4.829 54.933 92.779 1.00 21.39 250 MET G CA 1
ATOM 16062 C C . MET G 1 250 ? -5.524 53.688 93.348 1.00 22.15 250 MET G C 1
ATOM 16063 O O . MET G 1 250 ? -6.348 53.795 94.269 1.00 24.87 250 MET G O 1
ATOM 16068 N N . LYS G 1 251 ? -5.168 52.508 92.838 1.00 23.21 251 LYS G N 1
ATOM 16069 C CA . LYS G 1 251 ? -5.759 51.258 93.274 1.00 23.77 251 LYS G CA 1
ATOM 16070 C C . LYS G 1 251 ? -5.036 50.752 94.524 1.00 25.74 251 LYS G C 1
ATOM 16071 O O . LYS G 1 251 ? -4.511 49.639 94.552 1.00 33.87 251 LYS G O 1
ATOM 16077 N N . ASP G 1 252 ? -5.001 51.584 95.545 1.00 24.53 252 ASP G N 1
ATOM 16078 C CA . ASP G 1 252 ? -4.353 51.241 96.836 1.00 23.36 252 ASP G CA 1
ATOM 16079 C C . ASP G 1 252 ? -5.350 51.626 97.912 1.00 22.15 252 ASP G C 1
ATOM 16080 O O . ASP G 1 252 ? -5.656 52.812 98.077 1.00 21.52 252 ASP G O 1
ATOM 16085 N N . ALA G 1 253 ? -5.864 50.612 98.587 1.00 22.29 253 ALA G N 1
ATOM 16086 C CA . ALA G 1 253 ? -6.786 50.758 99.729 1.00 25.45 253 ALA G CA 1
ATOM 16087 C C . ALA G 1 253 ? -6.194 51.345 101.043 1.00 25.23 253 ALA G C 1
ATOM 16088 O O . ALA G 1 253 ? -6.935 51.813 101.880 1.00 21.04 253 ALA G O 1
ATOM 16090 N N . VAL G 1 254 ? -4.870 51.346 101.167 1.00 30.68 254 VAL G N 1
ATOM 16091 C CA . VAL G 1 254 ? -4.223 51.849 102.368 1.00 26.16 254 VAL G CA 1
ATOM 16092 C C . VAL G 1 254 ? -3.473 53.152 102.116 1.00 22.15 254 VAL G C 1
ATOM 16093 O O . VAL G 1 254 ? -3.746 54.159 102.781 1.00 24.77 254 VAL G O 1
ATOM 16097 N N . LEU G 1 255 ? -2.505 53.177 101.205 1.00 24.24 255 LEU G N 1
ATOM 16098 C CA . LEU G 1 255 ? -1.648 54.348 101.004 1.00 23.46 255 LEU G CA 1
ATOM 16099 C C . LEU G 1 255 ? -1.833 54.985 99.612 1.00 20.19 255 LEU G C 1
ATOM 16100 O O . LEU G 1 255 ? -0.889 55.437 98.995 1.00 22.73 255 LEU G O 1
ATOM 16105 N N . GLY G 1 256 ? -3.097 55.061 99.184 1.00 22.44 256 GLY G N 1
ATOM 16106 C CA . GLY G 1 256 ? -3.528 55.623 97.914 1.00 24.91 256 GLY G CA 1
ATOM 16107 C C . GLY G 1 256 ? -3.730 57.150 98.022 1.00 26.56 256 GLY G C 1
ATOM 16108 O O . GLY G 1 256 ? -3.086 57.817 98.872 1.00 21.62 256 GLY G O 1
ATOM 16109 N N . GLU G 1 257 ? -4.585 57.674 97.151 1.00 21.74 257 GLU G N 1
ATOM 16110 C CA . GLU G 1 257 ? -4.879 59.101 97.050 1.00 22.83 257 GLU G CA 1
ATOM 16111 C C . GLU G 1 257 ? -5.080 59.882 98.348 1.00 27.29 257 GLU G C 1
ATOM 16112 O O . GLU G 1 257 ? -4.473 60.937 98.532 1.00 30.48 257 GLU G O 1
ATOM 16118 N N . ALA G 1 258 ? -5.921 59.381 99.246 1.00 28.72 258 ALA G N 1
ATOM 16119 C CA . ALA G 1 258 ? -6.199 60.132 100.483 1.00 30.47 258 ALA G CA 1
ATOM 16120 C C . ALA G 1 258 ? -4.943 60.336 101.346 1.00 28.30 258 ALA G C 1
ATOM 16121 O O . ALA G 1 258 ? -4.637 61.455 101.725 1.00 27.99 258 ALA G O 1
ATOM 16123 N N . ALA G 1 259 ? -4.207 59.242 101.562 1.00 25.25 259 ALA G N 1
ATOM 16124 C CA . ALA G 1 259 ? -2.957 59.263 102.341 1.00 24.86 259 ALA G CA 1
ATOM 16125 C C . ALA G 1 259 ? -1.872 60.074 101.655 1.00 26.17 259 ALA G C 1
ATOM 16126 O O . ALA G 1 259 ? -1.142 60.821 102.346 1.00 23.83 259 ALA G O 1
ATOM 16128 N N . MET G 1 260 ? -1.789 59.984 100.330 1.00 27.52 260 MET G N 1
ATOM 16129 C CA . MET G 1 260 ? -0.744 60.709 99.581 1.00 25.89 260 MET G CA 1
ATOM 16130 C C . MET G 1 260 ? -1.004 62.215 99.535 1.00 24.62 260 MET G C 1
ATOM 16131 O O . MET G 1 260 ? -0.059 62.994 99.626 1.00 22.66 260 MET G O 1
ATOM 16136 N N . MET G 1 261 ? -2.281 62.597 99.433 1.00 27.94 261 MET G N 1
ATOM 16137 C CA . MET G 1 261 ? -2.633 64.045 99.438 1.00 26.10 261 MET G CA 1
ATOM 16138 C C . MET G 1 261 ? -2.336 64.674 100.807 1.00 33.63 261 MET G C 1
ATOM 16139 O O . MET G 1 261 ? -1.884 65.821 100.855 1.00 29.94 261 MET G O 1
ATOM 16144 N N . GLN G 1 262 ? -2.590 63.917 101.899 1.00 31.26 262 GLN G N 1
ATOM 16145 C CA . GLN G 1 262 ? -2.258 64.356 103.255 1.00 28.97 262 GLN G CA 1
ATOM 16146 C C . GLN G 1 262 ? -0.743 64.554 103.375 1.00 35.51 262 GLN G C 1
ATOM 16147 O O . GLN G 1 262 ? -0.309 65.527 103.930 1.00 33.68 262 GLN G O 1
ATOM 16153 N N . LEU G 1 263 ? 0.027 63.616 102.808 1.00 34.44 263 LEU G N 1
ATOM 16154 C CA . LEU G 1 263 ? 1.445 63.708 102.760 1.00 29.81 263 LEU G CA 1
ATOM 16155 C C . LEU G 1 263 ? 1.933 64.929 101.983 1.00 32.08 263 LEU G C 1
ATOM 16156 O O . LEU G 1 263 ? 2.808 65.644 102.476 1.00 39.90 263 LEU G O 1
ATOM 16161 N N . LYS G 1 264 ? 1.327 65.179 100.826 1.00 29.53 264 LYS G N 1
ATOM 16162 C CA . LYS G 1 264 ? 1.670 66.326 100.008 1.00 34.52 264 LYS G CA 1
ATOM 16163 C C . LYS G 1 264 ? 1.617 67.652 100.787 1.00 32.93 264 LYS G C 1
ATOM 16164 O O . LYS G 1 264 ? 2.435 68.507 100.574 1.00 39.54 264 LYS G O 1
ATOM 16170 N N . THR G 1 265 ? 0.635 67.793 101.679 1.00 32.57 265 THR G N 1
ATOM 16171 C CA . THR G 1 265 ? 0.427 69.023 102.450 1.00 35.59 265 THR G CA 1
ATOM 16172 C C . THR G 1 265 ? 1.656 69.343 103.328 1.00 41.91 265 THR G C 1
ATOM 16173 O O . THR G 1 265 ? 1.872 70.488 103.643 1.00 41.59 265 THR G O 1
ATOM 16177 N N . VAL G 1 266 ? 2.454 68.345 103.707 1.00 33.57 266 VAL G N 1
ATOM 16178 C CA . VAL G 1 266 ? 3.582 68.572 104.580 1.00 32.42 266 VAL G CA 1
ATOM 16179 C C . VAL G 1 266 ? 4.928 68.632 103.869 1.00 27.01 266 VAL G C 1
ATOM 16180 O O . VAL G 1 266 ? 5.964 68.825 104.535 1.00 35.72 266 VAL G O 1
ATOM 16184 N N . ILE G 1 267 ? 4.938 68.419 102.544 1.00 24.08 267 ILE G N 1
ATOM 16185 C CA . ILE G 1 267 ? 6.097 68.567 101.706 1.00 26.59 267 ILE G CA 1
ATOM 16186 C C . ILE G 1 267 ? 6.045 69.954 101.028 1.00 33.53 267 ILE G C 1
ATOM 16187 O O . ILE G 1 267 ? 5.300 70.171 100.052 1.00 32.73 267 ILE G O 1
ATOM 16192 N N . LYS G 1 268 ? 6.863 70.881 101.516 1.00 35.83 268 LYS G N 1
ATOM 16193 C CA . LYS G 1 268 ? 6.886 72.249 100.983 1.00 33.27 268 LYS G CA 1
ATOM 16194 C C . LYS G 1 268 ? 7.296 72.236 99.545 1.00 30.57 268 LYS G C 1
ATOM 16195 O O . LYS G 1 268 ? 8.333 71.675 99.240 1.00 29.61 268 LYS G O 1
ATOM 16201 N N . GLY G 1 269 ? 6.489 72.854 98.649 1.00 31.00 269 GLY G N 1
ATOM 16202 C CA . GLY G 1 269 ? 6.794 72.916 97.240 1.00 26.31 269 GLY G CA 1
ATOM 16203 C C . GLY G 1 269 ? 6.410 71.734 96.382 1.00 29.89 269 GLY G C 1
ATOM 16204 O O . GLY G 1 269 ? 6.715 71.695 95.209 1.00 30.29 269 GLY G O 1
ATOM 16205 N N . CYS G 1 270 ? 5.708 70.759 96.961 1.00 28.23 270 CYS G N 1
ATOM 16206 C CA . CYS G 1 270 ? 5.301 69.581 96.185 1.00 28.90 270 CYS G CA 1
ATOM 16207 C C . CYS G 1 270 ? 4.256 69.956 95.126 1.00 26.02 270 CYS G C 1
ATOM 16208 O O . CYS G 1 270 ? 3.205 70.387 95.469 1.00 27.06 270 CYS G O 1
ATOM 16211 N N . PRO G 1 271 ? 4.569 69.768 93.825 1.00 28.10 271 PRO G N 1
ATOM 16212 C CA . PRO G 1 271 ? 3.579 70.141 92.787 1.00 30.97 271 PRO G CA 1
ATOM 16213 C C . PRO G 1 271 ? 2.474 69.109 92.715 1.00 30.73 271 PRO G C 1
ATOM 16214 O O . PRO G 1 271 ? 2.435 68.209 93.525 1.00 33.57 271 PRO G O 1
ATOM 16218 N N . GLU G 1 272 ? 1.531 69.382 91.826 1.00 29.64 272 GLU G N 1
ATOM 16219 C CA . GLU G 1 272 ? 0.383 68.541 91.550 1.00 31.55 272 GLU G CA 1
ATOM 16220 C C . GLU G 1 272 ? 0.873 67.087 91.353 1.00 28.46 272 GLU G C 1
ATOM 16221 O O . GLU G 1 272 ? 1.810 66.856 90.570 1.00 21.49 272 GLU G O 1
ATOM 16227 N N . PRO G 1 273 ? 0.288 66.124 92.102 1.00 26.61 273 PRO G N 1
ATOM 16228 C CA . PRO G 1 273 ? 0.635 64.725 91.888 1.00 27.86 273 PRO G CA 1
ATOM 16229 C C . PRO G 1 273 ? 0.198 64.148 90.530 1.00 29.34 273 PRO G C 1
ATOM 16230 O O . PRO G 1 273 ? -0.838 64.491 90.045 1.00 29.76 273 PRO G O 1
ATOM 16234 N N . MET G 1 274 ? 1.043 63.304 89.974 1.00 27.97 274 MET G N 1
ATOM 16235 C CA . MET G 1 274 ? 0.698 62.382 88.878 1.00 30.78 274 MET G CA 1
ATOM 16236 C C . MET G 1 274 ? -0.173 61.266 89.469 1.00 25.18 274 MET G C 1
ATOM 16237 O O . MET G 1 274 ? 0.296 60.576 90.386 1.00 35.12 274 MET G O 1
ATOM 16242 N N . LYS G 1 275 ? -1.455 61.157 89.040 1.00 23.52 275 LYS G N 1
ATOM 16243 C CA . LYS G 1 275 ? -2.365 60.116 89.512 1.00 26.10 275 LYS G CA 1
ATOM 16244 C C . LYS G 1 275 ? -2.588 59.005 88.479 1.00 28.60 275 LYS G C 1
ATOM 16245 O O . LYS G 1 275 ? -3.123 59.249 87.399 1.00 21.71 275 LYS G O 1
ATOM 16251 N N . ILE G 1 276 ? -2.093 57.792 88.778 1.00 28.58 276 ILE G N 1
ATOM 16252 C CA . ILE G 1 276 ? -2.052 56.697 87.795 1.00 27.97 276 ILE G CA 1
ATOM 16253 C C . ILE G 1 276 ? -3.181 55.774 88.172 1.00 29.47 276 ILE G C 1
ATOM 16254 O O . ILE G 1 276 ? -3.097 54.986 89.123 1.00 23.88 276 ILE G O 1
ATOM 16259 N N . GLU G 1 277 ? -4.261 55.828 87.387 1.00 26.16 277 GLU G N 1
ATOM 16260 C CA . GLU G 1 277 ? -5.506 55.116 87.666 1.00 24.60 277 GLU G CA 1
ATOM 16261 C C . GLU G 1 277 ? -5.311 53.619 87.595 1.00 21.05 277 GLU G C 1
ATOM 16262 O O . GLU G 1 277 ? -5.992 52.870 88.319 1.00 21.26 277 GLU G O 1
ATOM 16268 N N . GLU G 1 278 ? -4.370 53.170 86.726 1.00 24.40 278 GLU G N 1
ATOM 16269 C CA . GLU G 1 278 ? -4.140 51.719 86.529 1.00 29.67 278 GLU G CA 1
ATOM 16270 C C . GLU G 1 278 ? -3.167 51.097 87.524 1.00 23.06 278 GLU G C 1
ATOM 16271 O O . GLU G 1 278 ? -3.071 49.862 87.622 1.00 23.42 278 GLU G O 1
ATOM 16277 N N . ALA G 1 279 ? -2.463 51.947 88.249 1.00 23.47 279 ALA G N 1
ATOM 16278 C CA . ALA G 1 279 ? -1.398 51.506 89.194 1.00 20.43 279 ALA G CA 1
ATOM 16279 C C . ALA G 1 279 ? -1.956 51.237 90.578 1.00 22.24 279 ALA G C 1
ATOM 16280 O O . ALA G 1 279 ? -2.873 51.910 91.034 1.00 21.90 279 ALA G O 1
ATOM 16282 N N . GLY G 1 280 ? -1.400 50.207 91.233 1.00 20.99 280 GLY G N 1
ATOM 16283 C CA . GLY G 1 280 ? -1.686 49.912 92.637 1.00 17.29 280 GLY G CA 1
ATOM 16284 C C . GLY G 1 280 ? -0.597 50.461 93.576 1.00 20.51 280 GLY G C 1
ATOM 16285 O O . GLY G 1 280 ? 0.092 51.380 93.219 1.00 16.88 280 GLY G O 1
ATOM 16286 N N . HIS G 1 281 ? -0.548 49.897 94.777 1.00 23.67 281 HIS G N 1
ATOM 16287 C CA . HIS G 1 281 ? 0.468 50.262 95.781 1.00 21.31 281 HIS G CA 1
ATOM 16288 C C . HIS G 1 281 ? 1.883 50.286 95.239 1.00 19.64 281 HIS G C 1
ATOM 16289 O O . HIS G 1 281 ? 2.628 51.235 95.520 1.00 16.33 281 HIS G O 1
ATOM 16296 N N . PHE G 1 282 ? 2.259 49.260 94.458 1.00 19.30 282 PHE G N 1
ATOM 16297 C CA . PHE G 1 282 ? 3.585 49.147 93.851 1.00 19.88 282 PHE G CA 1
ATOM 16298 C C . PHE G 1 282 ? 3.651 49.988 92.576 1.00 20.46 282 PHE G C 1
ATOM 16299 O O . PHE G 1 282 ? 3.628 49.469 91.460 1.00 21.43 282 PHE G O 1
ATOM 16307 N N . VAL G 1 283 ? 3.766 51.296 92.810 1.00 19.62 283 VAL G N 1
ATOM 16308 C CA . VAL G 1 283 ? 3.715 52.321 91.720 1.00 23.57 283 VAL G CA 1
ATOM 16309 C C . VAL G 1 283 ? 4.796 52.130 90.708 1.00 22.79 283 VAL G C 1
ATOM 16310 O O . VAL G 1 283 ? 4.585 52.419 89.492 1.00 31.57 283 VAL G O 1
ATOM 16314 N N . GLN G 1 284 ? 5.964 51.591 91.143 1.00 22.74 284 GLN G N 1
ATOM 16315 C CA . GLN G 1 284 ? 7.135 51.421 90.277 1.00 19.36 284 GLN G CA 1
ATOM 16316 C C . GLN G 1 284 ? 6.915 50.426 89.150 1.00 18.46 284 GLN G C 1
ATOM 16317 O O . GLN G 1 284 ? 7.652 50.457 88.166 1.00 16.78 284 GLN G O 1
ATOM 16323 N N . GLU G 1 285 ? 5.909 49.546 89.286 1.00 20.79 285 GLU G N 1
ATOM 16324 C CA . GLU G 1 285 ? 5.509 48.655 88.177 1.00 20.11 285 GLU G CA 1
ATOM 16325 C C . GLU G 1 285 ? 4.872 49.443 87.007 1.00 21.10 285 GLU G C 1
ATOM 16326 O O . GLU G 1 285 ? 4.690 48.887 85.923 1.00 21.54 285 GLU G O 1
ATOM 16332 N N . TYR G 1 286 ? 4.543 50.706 87.269 1.00 20.85 286 TYR G N 1
ATOM 16333 C CA . TYR G 1 286 ? 3.985 51.658 86.299 1.00 18.44 286 TYR G CA 1
ATOM 16334 C C . TYR G 1 286 ? 4.894 52.885 86.255 1.00 17.40 286 TYR G C 1
ATOM 16335 O O . TYR G 1 286 ? 4.430 54.004 85.989 1.00 15.54 286 TYR G O 1
ATOM 16344 N N . GLY G 1 287 ? 6.190 52.652 86.489 1.00 17.93 287 GLY G N 1
ATOM 16345 C CA . GLY G 1 287 ? 7.134 53.655 86.889 1.00 19.21 287 GLY G CA 1
ATOM 16346 C C . GLY G 1 287 ? 7.943 54.323 85.762 1.00 19.52 287 GLY G C 1
ATOM 16347 O O . GLY G 1 287 ? 8.676 55.297 86.036 1.00 22.05 287 GLY G O 1
ATOM 16348 N N . VAL G 1 288 ? 7.901 53.776 84.551 1.00 20.16 288 VAL G N 1
ATOM 16349 C CA . VAL G 1 288 ? 8.635 54.414 83.396 1.00 20.86 288 VAL G CA 1
ATOM 16350 C C . VAL G 1 288 ? 8.202 55.888 83.248 1.00 22.40 288 VAL G C 1
ATOM 16351 O O . VAL G 1 288 ? 9.030 56.802 83.246 1.00 27.69 288 VAL G O 1
ATOM 16355 N N . GLU G 1 289 ? 6.898 56.097 83.198 1.00 24.64 289 GLU G N 1
ATOM 16356 C CA . GLU G 1 289 ? 6.281 57.408 83.005 1.00 23.47 289 GLU G CA 1
ATOM 16357 C C . GLU G 1 289 ? 6.487 58.312 84.236 1.00 28.30 289 GLU G C 1
ATOM 16358 O O . GLU G 1 289 ? 6.650 59.522 84.095 1.00 22.81 289 GLU G O 1
ATOM 16364 N N . VAL G 1 290 ? 6.543 57.722 85.422 1.00 24.80 290 VAL G N 1
ATOM 16365 C CA . VAL G 1 290 ? 6.886 58.423 86.657 1.00 25.30 290 VAL G CA 1
ATOM 16366 C C . VAL G 1 290 ? 8.284 59.001 86.612 1.00 22.61 290 VAL G C 1
ATOM 16367 O O . VAL G 1 290 ? 8.447 60.207 86.898 1.00 20.97 290 VAL G O 1
ATOM 16371 N N . ALA G 1 291 ? 9.254 58.150 86.221 1.00 19.34 291 ALA G N 1
ATOM 16372 C CA . ALA G 1 291 ? 10.636 58.551 86.064 1.00 20.93 291 ALA G CA 1
ATOM 16373 C C . ALA G 1 291 ? 10.804 59.647 84.972 1.00 19.44 291 ALA G C 1
ATOM 16374 O O . ALA G 1 291 ? 11.479 60.659 85.166 1.00 22.46 291 ALA G O 1
ATOM 16376 N N . GLU G 1 292 ? 10.152 59.434 83.842 1.00 23.07 292 GLU G N 1
ATOM 16377 C CA . GLU G 1 292 ? 10.166 60.432 82.737 1.00 25.01 292 GLU G CA 1
ATOM 16378 C C . GLU G 1 292 ? 9.603 61.785 83.158 1.00 28.10 292 GLU G C 1
ATOM 16379 O O . GLU G 1 292 ? 10.235 62.821 82.951 1.00 27.96 292 GLU G O 1
ATOM 16385 N N . GLN G 1 293 ? 8.430 61.779 83.762 1.00 27.51 293 GLN G N 1
ATOM 16386 C CA . GLN G 1 293 ? 7.793 63.020 84.166 1.00 29.99 293 GLN G CA 1
ATOM 16387 C C . GLN G 1 293 ? 8.495 63.753 85.314 1.00 35.67 293 GLN G C 1
ATOM 16388 O O . GLN G 1 293 ? 8.499 64.993 85.367 1.00 33.23 293 GLN G O 1
ATOM 16394 N N . ALA G 1 294 ? 9.055 62.977 86.256 1.00 28.12 294 ALA G N 1
ATOM 16395 C CA . ALA G 1 294 ? 9.877 63.513 87.338 1.00 30.64 294 ALA G CA 1
ATOM 16396 C C . ALA G 1 294 ? 11.074 64.306 86.788 1.00 33.86 294 ALA G C 1
ATOM 16397 O O . ALA G 1 294 ? 11.309 65.471 87.185 1.00 27.86 294 ALA G O 1
ATOM 16399 N N . LEU G 1 295 ? 11.811 63.667 85.882 1.00 30.03 295 LEU G N 1
ATOM 16400 C CA . LEU G 1 295 ? 12.972 64.260 85.253 1.00 35.97 295 LEU G CA 1
ATOM 16401 C C . LEU G 1 295 ? 12.675 65.544 84.467 1.00 37.21 295 LEU G C 1
ATOM 16402 O O . LEU G 1 295 ? 13.490 66.497 84.511 1.00 31.44 295 LEU G O 1
ATOM 16407 N N . ALA G 1 296 ? 11.535 65.552 83.753 1.00 34.31 296 ALA G N 1
ATOM 16408 C CA . ALA G 1 296 ? 11.086 66.705 82.973 1.00 37.37 296 ALA G CA 1
ATOM 16409 C C . ALA G 1 296 ? 10.701 67.866 83.902 1.00 44.66 296 ALA G C 1
ATOM 16410 O O . ALA G 1 296 ? 11.037 69.053 83.638 1.00 45.93 296 ALA G O 1
ATOM 16412 N N . SER G 1 297 ? 10.058 67.519 85.011 1.00 42.13 297 SER G N 1
ATOM 16413 C CA . SER G 1 297 ? 9.688 68.488 86.045 1.00 39.89 297 SER G CA 1
ATOM 16414 C C . SER G 1 297 ? 10.889 69.110 86.756 1.00 40.61 297 SER G C 1
ATOM 16415 O O . SER G 1 297 ? 10.805 70.220 87.241 1.00 40.86 297 SER G O 1
ATOM 16418 N N . PHE G 1 298 ? 11.982 68.367 86.849 1.00 44.42 298 PHE G N 1
ATOM 16419 C CA . PHE G 1 298 ? 13.159 68.769 87.639 1.00 35.20 298 PHE G CA 1
ATOM 16420 C C . PHE G 1 298 ? 14.158 69.643 86.830 1.00 47.04 298 PHE G C 1
ATOM 16421 O O . PHE G 1 298 ? 14.347 69.444 85.638 1.00 46.20 298 PHE G O 1
ATOM 16429 N N . THR G 1 299 ? 14.818 70.536 87.555 1.00 43.58 299 THR G N 1
ATOM 16430 C CA . THR G 1 299 ? 15.931 71.311 87.037 1.00 46.77 299 THR G CA 1
ATOM 16431 C C . THR G 1 299 ? 17.227 70.651 87.568 1.00 42.59 299 THR G C 1
ATOM 16432 O O . THR G 1 299 ? 17.548 70.752 88.754 1.00 43.80 299 THR G O 1
ATOM 16436 N N . MET G 1 300 ? 17.988 70.068 86.648 1.00 46.38 300 MET G N 1
ATOM 16437 C CA . MET G 1 300 ? 19.322 69.471 86.881 1.00 46.40 300 MET G CA 1
ATOM 16438 C C . MET G 1 300 ? 20.436 70.350 86.321 1.00 47.61 300 MET G C 1
ATOM 16439 O O . MET G 1 300 ? 21.445 70.692 87.000 1.00 45.63 300 MET G O 1
ATOM 16444 N N . ILE H 1 3 ? -21.692 59.138 44.510 1.00 63.09 3 ILE H N 1
ATOM 16445 C CA . ILE H 1 3 ? -21.482 60.616 44.338 1.00 57.56 3 ILE H CA 1
ATOM 16446 C C . ILE H 1 3 ? -22.044 61.400 45.529 1.00 49.28 3 ILE H C 1
ATOM 16447 O O . ILE H 1 3 ? -21.305 62.138 46.136 1.00 56.35 3 ILE H O 1
ATOM 16452 N N . LYS H 1 4 ? -23.307 61.252 45.823 1.00 41.66 4 LYS H N 1
ATOM 16453 C CA . LYS H 1 4 ? -23.950 61.983 46.941 1.00 40.16 4 LYS H CA 1
ATOM 16454 C C . LYS H 1 4 ? -23.303 61.541 48.270 1.00 37.02 4 LYS H C 1
ATOM 16455 O O . LYS H 1 4 ? -23.253 60.361 48.531 1.00 31.83 4 LYS H O 1
ATOM 16461 N N . ALA H 1 5 ? -22.822 62.501 49.054 1.00 31.59 5 ALA H N 1
ATOM 16462 C CA . ALA H 1 5 ? -22.050 62.286 50.262 1.00 30.65 5 ALA H CA 1
ATOM 16463 C C . ALA H 1 5 ? -22.131 63.490 51.229 1.00 32.91 5 ALA H C 1
ATOM 16464 O O . ALA H 1 5 ? -22.475 64.563 50.811 1.00 30.94 5 ALA H O 1
ATOM 16466 N N . LEU H 1 6 ? -21.776 63.248 52.481 1.00 28.05 6 LEU H N 1
ATOM 16467 C CA . LEU H 1 6 ? -21.561 64.245 53.488 1.00 31.92 6 LEU H CA 1
ATOM 16468 C C . LEU H 1 6 ? -20.089 64.351 53.793 1.00 29.01 6 LEU H C 1
ATOM 16469 O O . LEU H 1 6 ? -19.329 63.363 53.680 1.00 26.58 6 LEU H O 1
ATOM 16474 N N . ARG H 1 7 ? -19.676 65.544 54.201 1.00 27.82 7 ARG H N 1
ATOM 16475 C CA . ARG H 1 7 ? -18.335 65.847 54.614 1.00 29.46 7 ARG H CA 1
ATOM 16476 C C . ARG H 1 7 ? -18.467 66.197 56.075 1.00 37.90 7 ARG H C 1
ATOM 16477 O O . ARG H 1 7 ? -19.217 67.146 56.424 1.00 31.99 7 ARG H O 1
ATOM 16485 N N . THR H 1 8 ? -17.729 65.486 56.943 1.00 37.19 8 THR H N 1
ATOM 16486 C CA . THR H 1 8 ? -17.719 65.830 58.350 1.00 30.95 8 THR H CA 1
ATOM 16487 C C . THR H 1 8 ? -17.175 67.249 58.579 1.00 33.59 8 THR H C 1
ATOM 16488 O O . THR H 1 8 ? -16.128 67.553 58.087 1.00 30.44 8 THR H O 1
ATOM 16492 N N . PRO H 1 9 ? -17.895 68.110 59.279 1.00 34.87 9 PRO H N 1
ATOM 16493 C CA . PRO H 1 9 ? -17.394 69.451 59.587 1.00 41.91 9 PRO H CA 1
ATOM 16494 C C . PRO H 1 9 ? -16.025 69.386 60.259 1.00 42.80 9 PRO H C 1
ATOM 16495 O O . PRO H 1 9 ? -15.792 68.514 61.157 1.00 40.81 9 PRO H O 1
ATOM 16499 N N . GLU H 1 10 ? -15.118 70.266 59.814 1.00 38.79 10 GLU H N 1
ATOM 16500 C CA . GLU H 1 10 ? -13.737 70.278 60.253 1.00 36.59 10 GLU H CA 1
ATOM 16501 C C . GLU H 1 10 ? -13.551 70.460 61.746 1.00 37.81 10 GLU H C 1
ATOM 16502 O O . GLU H 1 10 ? -12.600 69.923 62.326 1.00 36.79 10 GLU H O 1
ATOM 16508 N N . GLU H 1 11 ? -14.453 71.222 62.378 1.00 37.86 11 GLU H N 1
ATOM 16509 C CA . GLU H 1 11 ? -14.443 71.460 63.824 1.00 38.52 11 GLU H CA 1
ATOM 16510 C C . GLU H 1 11 ? -14.449 70.151 64.644 1.00 40.95 11 GLU H C 1
ATOM 16511 O O . GLU H 1 11 ? -13.934 70.103 65.746 1.00 36.78 11 GLU H O 1
ATOM 16517 N N . ARG H 1 12 ? -14.986 69.080 64.061 1.00 35.28 12 ARG H N 1
ATOM 16518 C CA . ARG H 1 12 ? -14.973 67.746 64.695 1.00 33.65 12 ARG H CA 1
ATOM 16519 C C . ARG H 1 12 ? -13.564 67.243 64.988 1.00 35.56 12 ARG H C 1
ATOM 16520 O O . ARG H 1 12 ? -13.402 66.400 65.852 1.00 30.27 12 ARG H O 1
ATOM 16528 N N . PHE H 1 13 ? -12.583 67.706 64.203 1.00 31.16 13 PHE H N 1
ATOM 16529 C CA . PHE H 1 13 ? -11.203 67.233 64.269 1.00 30.80 13 PHE H CA 1
ATOM 16530 C C . PHE H 1 13 ? -10.236 68.194 64.929 1.00 31.94 13 PHE H C 1
ATOM 16531 O O . PHE H 1 13 ? -9.054 67.933 64.904 1.00 36.97 13 PHE H O 1
ATOM 16539 N N . SER H 1 14 ? -10.762 69.255 65.575 1.00 28.60 14 SER H N 1
ATOM 16540 C CA . SER H 1 14 ? -9.943 70.295 66.166 1.00 31.14 14 SER H CA 1
ATOM 16541 C C . SER H 1 14 ? -9.267 69.853 67.474 1.00 33.52 14 SER H C 1
ATOM 16542 O O . SER H 1 14 ? -8.318 70.473 67.893 1.00 37.62 14 SER H O 1
ATOM 16545 N N . VAL H 1 15 ? -9.761 68.775 68.124 1.00 31.71 15 VAL H N 1
ATOM 16546 C CA . VAL H 1 15 ? -9.135 68.211 69.311 1.00 29.97 15 VAL H CA 1
ATOM 16547 C C . VAL H 1 15 ? -8.692 66.777 69.071 1.00 29.57 15 VAL H C 1
ATOM 16548 O O . VAL H 1 15 ? -9.493 65.883 69.262 1.00 30.00 15 VAL H O 1
ATOM 16552 N N . LEU H 1 16 ? -7.466 66.605 68.590 1.00 31.67 16 LEU H N 1
ATOM 16553 C CA . LEU H 1 16 ? -6.791 65.304 68.340 1.00 30.48 16 LEU H CA 1
ATOM 16554 C C . LEU H 1 16 ? -5.298 65.365 68.767 1.00 33.37 16 LEU H C 1
ATOM 16555 O O . LEU H 1 16 ? -4.404 65.145 67.962 1.00 30.72 16 LEU H O 1
ATOM 16560 N N . PRO H 1 17 ? -5.028 65.616 70.028 1.00 30.24 17 PRO H N 1
ATOM 16561 C CA . PRO H 1 17 ? -3.636 65.801 70.451 1.00 34.51 17 PRO H CA 1
ATOM 16562 C C . PRO H 1 17 ? -2.785 64.575 70.246 1.00 32.38 17 PRO H C 1
ATOM 16563 O O . PRO H 1 17 ? -1.621 64.724 70.001 1.00 33.18 17 PRO H O 1
ATOM 16567 N N . ALA H 1 18 ? -3.343 63.366 70.303 1.00 31.56 18 ALA H N 1
ATOM 16568 C CA . ALA H 1 18 ? -2.597 62.141 70.077 1.00 29.59 18 ALA H CA 1
ATOM 16569 C C . ALA H 1 18 ? -2.368 61.771 68.558 1.00 32.00 18 ALA H C 1
ATOM 16570 O O . ALA H 1 18 ? -1.784 60.715 68.285 1.00 28.07 18 ALA H O 1
ATOM 16572 N N . PHE H 1 19 ? -2.818 62.621 67.616 1.00 30.43 19 PHE H N 1
ATOM 16573 C CA . PHE H 1 19 ? -2.760 62.321 66.191 1.00 32.17 19 PHE H CA 1
ATOM 16574 C C . PHE H 1 19 ? -2.496 63.635 65.470 1.00 34.14 19 PHE H C 1
ATOM 16575 O O . PHE H 1 19 ? -3.351 64.157 64.725 1.00 33.18 19 PHE H O 1
ATOM 16583 N N . PRO H 1 20 ? -1.300 64.200 65.660 1.00 37.39 20 PRO H N 1
ATOM 16584 C CA . PRO H 1 20 ? -1.037 65.568 65.181 1.00 43.74 20 PRO H CA 1
ATOM 16585 C C . PRO H 1 20 ? -0.448 65.560 63.754 1.00 44.39 20 PRO H C 1
ATOM 16586 O O . PRO H 1 20 ? 0.545 66.220 63.505 1.00 59.33 20 PRO H O 1
ATOM 16590 N N . TYR H 1 21 ? -1.015 64.790 62.847 1.00 39.23 21 TYR H N 1
ATOM 16591 C CA . TYR H 1 21 ? -0.578 64.859 61.439 1.00 35.10 21 TYR H CA 1
ATOM 16592 C C . TYR H 1 21 ? -1.588 65.709 60.674 1.00 39.78 21 TYR H C 1
ATOM 16593 O O . TYR H 1 21 ? -2.796 65.648 60.953 1.00 36.84 21 TYR H O 1
ATOM 16602 N N . GLN H 1 22 ? -1.065 66.550 59.770 1.00 37.87 22 GLN H N 1
ATOM 16603 C CA A GLN H 1 22 ? -1.914 67.321 58.840 0.50 36.17 22 GLN H CA 1
ATOM 16604 C CA B GLN H 1 22 ? -1.875 67.325 58.840 0.50 36.54 22 GLN H CA 1
ATOM 16605 C C . GLN H 1 22 ? -2.333 66.343 57.713 1.00 36.82 22 GLN H C 1
ATOM 16606 O O . GLN H 1 22 ? -1.489 65.703 57.072 1.00 35.29 22 GLN H O 1
ATOM 16617 N N . PRO H 1 23 ? -3.660 66.211 57.500 1.00 35.43 23 PRO H N 1
ATOM 16618 C CA . PRO H 1 23 ? -4.100 65.172 56.553 1.00 34.90 23 PRO H CA 1
ATOM 16619 C C . PRO H 1 23 ? -3.907 65.618 55.105 1.00 37.66 23 PRO H C 1
ATOM 16620 O O . PRO H 1 23 ? -3.954 66.830 54.819 1.00 30.33 23 PRO H O 1
ATOM 16624 N N . ASN H 1 24 ? -3.690 64.643 54.221 1.00 39.73 24 ASN H N 1
ATOM 16625 C CA . ASN H 1 24 ? -3.679 64.865 52.785 1.00 42.02 24 ASN H CA 1
ATOM 16626 C C . ASN H 1 24 ? -5.002 64.378 52.221 1.00 42.81 24 ASN H C 1
ATOM 16627 O O . ASN H 1 24 ? -5.716 63.598 52.856 1.00 40.13 24 ASN H O 1
ATOM 16632 N N . TYR H 1 25 ? -5.330 64.878 51.041 1.00 37.87 25 TYR H N 1
ATOM 16633 C CA . TYR H 1 25 ? -6.617 64.598 50.392 1.00 39.55 25 TYR H CA 1
ATOM 16634 C C . TYR H 1 25 ? -6.399 64.294 48.917 1.00 42.09 25 TYR H C 1
ATOM 16635 O O . TYR H 1 25 ? -5.484 64.861 48.276 1.00 41.18 25 TYR H O 1
ATOM 16644 N N . VAL H 1 26 ? -7.235 63.417 48.390 1.00 45.24 26 VAL H N 1
ATOM 16645 C CA . VAL H 1 26 ? -7.295 63.123 46.947 1.00 41.33 26 VAL H CA 1
ATOM 16646 C C . VAL H 1 26 ? -8.767 63.045 46.562 1.00 45.42 26 VAL H C 1
ATOM 16647 O O . VAL H 1 26 ? -9.525 62.339 47.211 1.00 37.59 26 VAL H O 1
ATOM 16651 N N . ASP H 1 27 ? -9.157 63.788 45.525 1.00 37.65 27 ASP H N 1
ATOM 16652 C CA . ASP H 1 27 ? -10.593 63.839 45.114 1.00 44.47 27 ASP H CA 1
ATOM 16653 C C . ASP H 1 27 ? -10.828 63.566 43.605 1.00 39.13 27 ASP H C 1
ATOM 16654 O O . ASP H 1 27 ? -11.875 63.909 43.096 1.00 36.41 27 ASP H O 1
ATOM 16659 N N . ASP H 1 28 ? -9.859 62.930 42.965 1.00 36.99 28 ASP H N 1
ATOM 16660 C CA . ASP H 1 28 ? -9.945 62.575 41.565 1.00 44.07 28 ASP H CA 1
ATOM 16661 C C . ASP H 1 28 ? -9.416 61.156 41.375 1.00 48.91 28 ASP H C 1
ATOM 16662 O O . ASP H 1 28 ? -8.722 60.838 40.376 1.00 45.05 28 ASP H O 1
ATOM 16667 N N . LEU H 1 29 ? -9.701 60.275 42.332 1.00 44.95 29 LEU H N 1
ATOM 16668 C CA . LEU H 1 29 ? -9.475 58.844 42.116 1.00 42.90 29 LEU H CA 1
ATOM 16669 C C . LEU H 1 29 ? -10.438 58.395 41.020 1.00 38.40 29 LEU H C 1
ATOM 16670 O O . LEU H 1 29 ? -11.625 58.741 41.044 1.00 35.69 29 LEU H O 1
ATOM 16675 N N . GLY H 1 30 ? -9.923 57.650 40.053 1.00 45.06 30 GLY H N 1
ATOM 16676 C CA . GLY H 1 30 ? -10.706 57.098 38.957 1.00 43.62 30 GLY H CA 1
ATOM 16677 C C . GLY H 1 30 ? -11.942 56.327 39.363 1.00 44.08 30 GLY H C 1
ATOM 16678 O O . GLY H 1 30 ? -11.831 55.318 40.004 1.00 41.25 30 GLY H O 1
ATOM 16679 N N . GLY H 1 31 ? -13.110 56.822 38.976 1.00 36.97 31 GLY H N 1
ATOM 16680 C CA . GLY H 1 31 ? -14.385 56.251 39.369 1.00 44.71 31 GLY H CA 1
ATOM 16681 C C . GLY H 1 31 ? -15.067 56.940 40.554 1.00 43.08 31 GLY H C 1
ATOM 16682 O O . GLY H 1 31 ? -16.268 56.831 40.722 1.00 53.27 31 GLY H O 1
ATOM 16683 N N . TYR H 1 32 ? -14.326 57.729 41.319 1.00 42.14 32 TYR H N 1
ATOM 16684 C CA . TYR H 1 32 ? -14.804 58.324 42.589 1.00 41.68 32 TYR H CA 1
ATOM 16685 C C . TYR H 1 32 ? -14.754 59.845 42.487 1.00 46.20 32 TYR H C 1
ATOM 16686 O O . TYR H 1 32 ? -14.731 60.527 43.519 1.00 43.47 32 TYR H O 1
ATOM 16695 N N . GLU H 1 33 ? -14.803 60.374 41.265 1.00 45.05 33 GLU H N 1
ATOM 16696 C CA . GLU H 1 33 ? -14.537 61.778 41.007 1.00 46.98 33 GLU H CA 1
ATOM 16697 C C . GLU H 1 33 ? -15.302 62.654 41.997 1.00 41.79 33 GLU H C 1
ATOM 16698 O O . GLU H 1 33 ? -16.452 62.488 42.191 1.00 44.91 33 GLU H O 1
ATOM 16704 N N . SER H 1 34 ? -14.577 63.571 42.640 1.00 46.74 34 SER H N 1
ATOM 16705 C CA . SER H 1 34 ? -15.054 64.548 43.575 1.00 49.56 34 SER H CA 1
ATOM 16706 C C . SER H 1 34 ? -15.298 64.010 44.981 1.00 45.81 34 SER H C 1
ATOM 16707 O O . SER H 1 34 ? -15.517 64.801 45.878 1.00 55.57 34 SER H O 1
ATOM 16710 N N . LEU H 1 35 ? -15.329 62.683 45.189 1.00 45.88 35 LEU H N 1
ATOM 16711 C CA . LEU H 1 35 ? -15.362 62.112 46.549 1.00 46.98 35 LEU H CA 1
ATOM 16712 C C . LEU H 1 35 ? -13.959 62.226 47.067 1.00 38.71 35 LEU H C 1
ATOM 16713 O O . LEU H 1 35 ? -13.050 61.681 46.458 1.00 36.40 35 LEU H O 1
ATOM 16718 N N . ARG H 1 36 ? -13.778 62.915 48.177 1.00 40.49 36 ARG H N 1
ATOM 16719 C CA . ARG H 1 36 ? -12.447 63.216 48.726 1.00 30.75 36 ARG H CA 1
ATOM 16720 C C . ARG H 1 36 ? -12.030 62.180 49.788 1.00 32.28 36 ARG H C 1
ATOM 16721 O O . ARG H 1 36 ? -12.751 61.953 50.761 1.00 27.42 36 ARG H O 1
ATOM 16729 N N . MET H 1 37 ? -10.877 61.544 49.565 1.00 31.71 37 MET H N 1
ATOM 16730 C CA . MET H 1 37 ? -10.319 60.583 50.475 1.00 32.22 37 MET H CA 1
ATOM 16731 C C . MET H 1 37 ? -9.221 61.274 51.246 1.00 32.08 37 MET H C 1
ATOM 16732 O O . MET H 1 37 ? -8.372 61.909 50.643 1.00 30.51 37 MET H O 1
ATOM 16737 N N . ALA H 1 38 ? -9.270 61.154 52.574 1.00 29.89 38 ALA H N 1
ATOM 16738 C CA . ALA H 1 38 ? -8.209 61.653 53.488 1.00 30.09 38 ALA H CA 1
ATOM 16739 C C . ALA H 1 38 ? -7.179 60.560 53.743 1.00 31.40 38 ALA H C 1
ATOM 16740 O O . ALA H 1 38 ? -7.524 59.369 53.815 1.00 35.05 38 ALA H O 1
ATOM 16742 N N . TYR H 1 39 ? -5.911 60.928 53.850 1.00 29.19 39 TYR H N 1
ATOM 16743 C CA . TYR H 1 39 ? -4.870 59.963 54.165 1.00 33.54 39 TYR H CA 1
ATOM 16744 C C . TYR H 1 39 ? -3.709 60.674 54.866 1.00 35.18 39 TYR H C 1
ATOM 16745 O O . TYR H 1 39 ? -3.397 61.854 54.572 1.00 34.87 39 TYR H O 1
ATOM 16754 N N . ILE H 1 40 ? -3.121 59.957 55.835 1.00 31.36 40 ILE H N 1
ATOM 16755 C CA . ILE H 1 40 ? -1.878 60.364 56.455 1.00 32.17 40 ILE H CA 1
ATOM 16756 C C . ILE H 1 40 ? -0.739 59.961 55.545 1.00 29.76 40 ILE H C 1
ATOM 16757 O O . ILE H 1 40 ? -0.759 58.829 55.041 1.00 27.92 40 ILE H O 1
ATOM 16762 N N . ASP H 1 41 ? 0.280 60.839 55.401 1.00 31.06 41 ASP H N 1
ATOM 16763 C CA . ASP H 1 41 ? 1.516 60.531 54.602 1.00 33.75 41 ASP H CA 1
ATOM 16764 C C . ASP H 1 41 ? 2.694 61.167 55.318 1.00 27.70 41 ASP H C 1
ATOM 16765 O O . ASP H 1 41 ? 2.840 62.385 55.270 1.00 28.54 41 ASP H O 1
ATOM 16770 N N . GLU H 1 42 ? 3.525 60.371 56.001 1.00 33.78 42 GLU H N 1
ATOM 16771 C CA . GLU H 1 42 ? 4.598 60.850 56.900 1.00 39.63 42 GLU H CA 1
ATOM 16772 C C . GLU H 1 42 ? 5.855 60.060 56.598 1.00 38.92 42 GLU H C 1
ATOM 16773 O O . GLU H 1 42 ? 5.778 58.934 56.066 1.00 36.07 42 GLU H O 1
ATOM 16779 N N . GLY H 1 43 ? 7.004 60.648 56.895 1.00 36.36 43 GLY H N 1
ATOM 16780 C CA . GLY H 1 43 ? 8.316 60.084 56.541 1.00 40.32 43 GLY H CA 1
ATOM 16781 C C . GLY H 1 43 ? 8.789 60.604 55.213 1.00 44.42 43 GLY H C 1
ATOM 16782 O O . GLY H 1 43 ? 8.025 61.201 54.449 1.00 44.56 43 GLY H O 1
ATOM 16783 N N . ASP H 1 44 ? 10.078 60.372 54.917 1.00 42.83 44 ASP H N 1
ATOM 16784 C CA . ASP H 1 44 ? 10.673 60.857 53.655 1.00 39.82 44 ASP H CA 1
ATOM 16785 C C . ASP H 1 44 ? 10.043 60.111 52.483 1.00 43.70 44 ASP H C 1
ATOM 16786 O O . ASP H 1 44 ? 9.913 58.901 52.516 1.00 44.95 44 ASP H O 1
ATOM 16791 N N . LYS H 1 45 ? 9.632 60.846 51.485 1.00 44.14 45 LYS H N 1
ATOM 16792 C CA . LYS H 1 45 ? 8.960 60.266 50.275 1.00 50.44 45 LYS H CA 1
ATOM 16793 C C . LYS H 1 45 ? 9.851 59.283 49.493 1.00 52.50 45 LYS H C 1
ATOM 16794 O O . LYS H 1 45 ? 9.369 58.370 48.827 1.00 63.14 45 LYS H O 1
ATOM 16800 N N . ASP H 1 46 ? 11.144 59.426 49.712 1.00 60.12 46 ASP H N 1
ATOM 16801 C CA . ASP H 1 46 ? 12.176 58.620 49.106 1.00 59.70 46 ASP H CA 1
ATOM 16802 C C . ASP H 1 46 ? 12.611 57.463 49.975 1.00 53.33 46 ASP H C 1
ATOM 16803 O O . ASP H 1 46 ? 13.599 56.812 49.683 1.00 49.86 46 ASP H O 1
ATOM 16805 N N . SER H 1 47 ? 11.892 57.228 51.060 1.00 45.36 47 SER H N 1
ATOM 16806 C CA . SER H 1 47 ? 12.210 56.119 51.955 1.00 45.88 47 SER H CA 1
ATOM 16807 C C . SER H 1 47 ? 12.227 54.828 51.164 1.00 40.76 47 SER H C 1
ATOM 16808 O O . SER H 1 47 ? 11.520 54.699 50.202 1.00 47.41 47 SER H O 1
ATOM 16811 N N . GLU H 1 48 ? 13.026 53.857 51.605 1.00 40.99 48 GLU H N 1
ATOM 16812 C CA . GLU H 1 48 ? 13.096 52.548 50.933 1.00 44.38 48 GLU H CA 1
ATOM 16813 C C . GLU H 1 48 ? 11.684 51.895 50.913 1.00 37.68 48 GLU H C 1
ATOM 16814 O O . GLU H 1 48 ? 11.206 51.525 49.851 1.00 51.03 48 GLU H O 1
ATOM 16820 N N . TYR H 1 49 ? 11.040 51.852 52.078 1.00 39.61 49 TYR H N 1
ATOM 16821 C CA . TYR H 1 49 ? 9.797 51.113 52.284 1.00 36.86 49 TYR H CA 1
ATOM 16822 C C . TYR H 1 49 ? 8.664 52.052 52.707 1.00 35.67 49 TYR H C 1
ATOM 16823 O O . TYR H 1 49 ? 8.914 53.057 53.354 1.00 23.50 49 TYR H O 1
ATOM 16832 N N . THR H 1 50 ? 7.419 51.731 52.301 1.00 37.01 50 THR H N 1
ATOM 16833 C CA . THR H 1 50 ? 6.199 52.473 52.678 1.00 33.94 50 THR H CA 1
ATOM 16834 C C . THR H 1 50 ? 5.278 51.517 53.406 1.00 26.14 50 THR H C 1
ATOM 16835 O O . THR H 1 50 ? 4.916 50.490 52.854 1.00 26.80 50 THR H O 1
ATOM 16839 N N . PHE H 1 51 ? 4.913 51.838 54.655 1.00 27.54 51 PHE H N 1
ATOM 16840 C CA . PHE H 1 51 ? 3.962 51.063 55.438 1.00 26.67 51 PHE H CA 1
ATOM 16841 C C . PHE H 1 51 ? 2.540 51.566 55.114 1.00 25.43 51 PHE H C 1
ATOM 16842 O O . PHE H 1 51 ? 2.177 52.689 55.484 1.00 23.83 51 PHE H O 1
ATOM 16850 N N . LEU H 1 52 ? 1.762 50.733 54.411 1.00 25.13 52 LEU H N 1
ATOM 16851 C CA . LEU H 1 52 ? 0.399 51.072 54.032 1.00 23.77 52 LEU H CA 1
ATOM 16852 C C . LEU H 1 52 ? -0.518 50.489 55.084 1.00 23.02 52 LEU H C 1
ATOM 16853 O O . LEU H 1 52 ? -0.581 49.267 55.190 1.00 23.52 52 LEU H O 1
ATOM 16858 N N . CYS H 1 53 ? -1.106 51.373 55.932 1.00 25.72 53 CYS H N 1
ATOM 16859 C CA . CYS H 1 53 ? -1.818 50.952 57.149 1.00 24.27 53 CYS H CA 1
ATOM 16860 C C . CYS H 1 53 ? -3.299 51.131 56.904 1.00 23.44 53 CYS H C 1
ATOM 16861 O O . CYS H 1 53 ? -3.748 52.253 56.744 1.00 23.60 53 CYS H O 1
ATOM 16864 N N . LEU H 1 54 ? -4.026 50.002 56.826 1.00 21.08 54 LEU H N 1
ATOM 16865 C CA . LEU H 1 54 ? -5.465 49.956 56.472 1.00 23.85 54 LEU H CA 1
ATOM 16866 C C . LEU H 1 54 ? -6.308 49.628 57.698 1.00 21.14 54 LEU H C 1
ATOM 16867 O O . LEU H 1 54 ? -6.124 48.558 58.305 1.00 24.58 54 LEU H O 1
ATOM 16872 N N . HIS H 1 55 ? -7.233 50.518 58.021 1.00 21.81 55 HIS H N 1
ATOM 16873 C CA . HIS H 1 55 ? -8.216 50.324 59.095 1.00 25.92 55 HIS H CA 1
ATOM 16874 C C . HIS H 1 55 ? -9.441 49.564 58.529 1.00 25.60 55 HIS H C 1
ATOM 16875 O O . HIS H 1 55 ? -9.576 49.442 57.289 1.00 23.47 55 HIS H O 1
ATOM 16882 N N . GLY H 1 56 ? -10.316 49.135 59.446 1.00 23.03 56 GLY H N 1
ATOM 16883 C CA . GLY H 1 56 ? -11.624 48.550 59.144 1.00 22.22 56 GLY H CA 1
ATOM 16884 C C . GLY H 1 56 ? -12.758 49.215 59.875 1.00 21.96 56 GLY H C 1
ATOM 16885 O O . GLY H 1 56 ? -12.760 50.450 60.055 1.00 22.99 56 GLY H O 1
ATOM 16886 N N . GLU H 1 57 ? -13.720 48.377 60.299 1.00 22.28 57 GLU H N 1
ATOM 16887 C CA . GLU H 1 57 ? -14.985 48.829 60.971 1.00 24.22 57 GLU H CA 1
ATOM 16888 C C . GLU H 1 57 ? -14.715 49.042 62.473 1.00 24.59 57 GLU H C 1
ATOM 16889 O O . GLU H 1 57 ? -14.041 48.197 63.063 1.00 32.34 57 GLU H O 1
ATOM 16895 N N . PRO H 1 58 ? -15.229 50.086 63.134 1.00 22.74 58 PRO H N 1
ATOM 16896 C CA . PRO H 1 58 ? -15.719 51.365 62.611 1.00 21.31 58 PRO H CA 1
ATOM 16897 C C . PRO H 1 58 ? -14.699 52.471 62.912 1.00 23.39 58 PRO H C 1
ATOM 16898 O O . PRO H 1 58 ? -14.985 53.445 63.612 1.00 18.90 58 PRO H O 1
ATOM 16902 N N . THR H 1 59 ? -13.509 52.283 62.370 1.00 20.98 59 THR H N 1
ATOM 16903 C CA . THR H 1 59 ? -12.325 53.084 62.756 1.00 26.66 59 THR H CA 1
ATOM 16904 C C . THR H 1 59 ? -11.924 54.031 61.634 1.00 25.94 59 THR H C 1
ATOM 16905 O O . THR H 1 59 ? -12.671 54.244 60.734 1.00 21.08 59 THR H O 1
ATOM 16909 N N . TRP H 1 60 ? -10.713 54.604 61.773 1.00 29.31 60 TRP H N 1
ATOM 16910 C CA . TRP H 1 60 ? -10.071 55.416 60.728 1.00 28.46 60 TRP H CA 1
ATOM 16911 C C . TRP H 1 60 ? -8.581 55.410 61.042 1.00 24.02 60 TRP H C 1
ATOM 16912 O O . TRP H 1 60 ? -8.183 54.669 61.966 1.00 25.03 60 TRP H O 1
ATOM 16923 N N . SER H 1 61 ? -7.787 56.204 60.314 1.00 25.00 61 SER H N 1
ATOM 16924 C CA . SER H 1 61 ? -6.302 56.229 60.434 1.00 22.48 61 SER H CA 1
ATOM 16925 C C . SER H 1 61 ? -5.829 56.534 61.874 1.00 24.92 61 SER H C 1
ATOM 16926 O O . SER H 1 61 ? -4.723 56.152 62.227 1.00 23.54 61 SER H O 1
ATOM 16929 N N . TYR H 1 62 ? -6.678 57.210 62.662 1.00 20.87 62 TYR H N 1
ATOM 16930 C CA . TYR H 1 62 ? -6.437 57.460 64.082 1.00 23.36 62 TYR H CA 1
ATOM 16931 C C . TYR H 1 62 ? -6.027 56.193 64.844 1.00 24.30 62 TYR H C 1
ATOM 16932 O O . TYR H 1 62 ? -5.216 56.236 65.779 1.00 23.84 62 TYR H O 1
ATOM 16941 N N . LEU H 1 63 ? -6.595 55.057 64.420 1.00 24.58 63 LEU H N 1
ATOM 16942 C CA . LEU H 1 63 ? -6.295 53.765 64.995 1.00 22.24 63 LEU H CA 1
ATOM 16943 C C . LEU H 1 63 ? -4.791 53.399 64.959 1.00 25.42 63 LEU H C 1
ATOM 16944 O O . LEU H 1 63 ? -4.306 52.603 65.797 1.00 23.37 63 LEU H O 1
ATOM 16949 N N . TYR H 1 64 ? -4.099 53.951 63.951 1.00 21.59 64 TYR H N 1
ATOM 16950 C CA . TYR H 1 64 ? -2.659 53.675 63.706 1.00 22.13 64 TYR H CA 1
ATOM 16951 C C . TYR H 1 64 ? -1.726 54.703 64.346 1.00 23.80 64 TYR H C 1
ATOM 16952 O O . TYR H 1 64 ? -0.529 54.615 64.128 1.00 22.84 64 TYR H O 1
ATOM 16961 N N . ARG H 1 65 ? -2.268 55.610 65.189 1.00 26.93 65 ARG H N 1
ATOM 16962 C CA . ARG H 1 65 ? -1.492 56.693 65.796 1.00 25.18 65 ARG H CA 1
ATOM 16963 C C . ARG H 1 65 ? -0.300 56.241 66.645 1.00 25.95 65 ARG H C 1
ATOM 16964 O O . ARG H 1 65 ? 0.660 57.018 66.787 1.00 21.53 65 ARG H O 1
ATOM 16972 N N . LYS H 1 66 ? -0.375 55.030 67.226 1.00 23.08 66 LYS H N 1
ATOM 16973 C CA . LYS H 1 66 ? 0.669 54.540 68.086 1.00 25.03 66 LYS H CA 1
ATOM 16974 C C . LYS H 1 66 ? 1.770 53.848 67.240 1.00 27.39 66 LYS H C 1
ATOM 16975 O O . LYS H 1 66 ? 2.907 53.823 67.663 1.00 30.40 66 LYS H O 1
ATOM 16981 N N . MET H 1 67 ? 1.397 53.320 66.033 1.00 27.60 67 MET H N 1
ATOM 16982 C CA . MET H 1 67 ? 2.297 52.548 65.155 1.00 23.66 67 MET H CA 1
ATOM 16983 C C . MET H 1 67 ? 3.078 53.446 64.239 1.00 24.35 67 MET H C 1
ATOM 16984 O O . MET H 1 67 ? 4.306 53.231 64.051 1.00 28.72 67 MET H O 1
ATOM 16989 N N . ILE H 1 68 ? 2.442 54.459 63.706 1.00 22.87 68 ILE H N 1
ATOM 16990 C CA . ILE H 1 68 ? 3.042 55.401 62.739 1.00 25.17 68 ILE H CA 1
ATOM 16991 C C . ILE H 1 68 ? 4.417 55.952 63.210 1.00 28.35 68 ILE H C 1
ATOM 16992 O O . ILE H 1 68 ? 5.387 55.857 62.468 1.00 28.13 68 ILE H O 1
ATOM 16997 N N . PRO H 1 69 ? 4.505 56.479 64.454 1.00 27.61 69 PRO H N 1
ATOM 16998 C CA . PRO H 1 69 ? 5.811 57.017 64.914 1.00 27.14 69 PRO H CA 1
ATOM 16999 C C . PRO H 1 69 ? 6.934 55.982 64.996 1.00 32.06 69 PRO H C 1
ATOM 17000 O O . PRO H 1 69 ? 8.104 56.335 64.820 1.00 33.56 69 PRO H O 1
ATOM 17004 N N . VAL H 1 70 ? 6.591 54.730 65.259 1.00 34.45 70 VAL H N 1
ATOM 17005 C CA . VAL H 1 70 ? 7.595 53.653 65.298 1.00 34.76 70 VAL H CA 1
ATOM 17006 C C . VAL H 1 70 ? 8.195 53.439 63.900 1.00 33.63 70 VAL H C 1
ATOM 17007 O O . VAL H 1 70 ? 9.388 53.285 63.750 1.00 31.85 70 VAL H O 1
ATOM 17011 N N . PHE H 1 71 ? 7.338 53.406 62.884 1.00 30.96 71 PHE H N 1
ATOM 17012 C CA . PHE H 1 71 ? 7.764 53.264 61.482 1.00 29.30 71 PHE H CA 1
ATOM 17013 C C . PHE H 1 71 ? 8.576 54.475 60.957 1.00 31.02 71 PHE H C 1
ATOM 17014 O O . PHE H 1 71 ? 9.633 54.294 60.287 1.00 30.65 71 PHE H O 1
ATOM 17022 N N . THR H 1 72 ? 8.117 55.691 61.250 1.00 30.38 72 THR H N 1
ATOM 17023 C CA . THR H 1 72 ? 8.800 56.873 60.807 1.00 32.40 72 THR H CA 1
ATOM 17024 C C . THR H 1 72 ? 10.118 57.113 61.568 1.00 35.77 72 THR H C 1
ATOM 17025 O O . THR H 1 72 ? 11.060 57.622 60.984 1.00 41.88 72 THR H O 1
ATOM 17029 N N . ASP H 1 73 ? 10.182 56.717 62.841 1.00 42.78 73 ASP H N 1
ATOM 17030 C CA . ASP H 1 73 ? 11.413 56.770 63.624 1.00 41.19 73 ASP H CA 1
ATOM 17031 C C . ASP H 1 73 ? 12.487 55.873 63.048 1.00 46.35 73 ASP H C 1
ATOM 17032 O O . ASP H 1 73 ? 13.664 56.179 63.201 1.00 70.18 73 ASP H O 1
ATOM 17037 N N . ALA H 1 74 ? 12.109 54.832 62.324 1.00 38.05 74 ALA H N 1
ATOM 17038 C CA . ALA H 1 74 ? 13.041 53.867 61.750 1.00 31.18 74 ALA H CA 1
ATOM 17039 C C . ALA H 1 74 ? 13.476 54.228 60.339 1.00 35.64 74 ALA H C 1
ATOM 17040 O O . ALA H 1 74 ? 14.238 53.500 59.740 1.00 35.26 74 ALA H O 1
ATOM 17042 N N . GLY H 1 75 ? 13.028 55.368 59.851 1.00 30.99 75 GLY H N 1
ATOM 17043 C CA . GLY H 1 75 ? 13.396 55.903 58.558 1.00 33.60 75 GLY H CA 1
ATOM 17044 C C . GLY H 1 75 ? 12.459 55.554 57.409 1.00 36.06 75 GLY H C 1
ATOM 17045 O O . GLY H 1 75 ? 12.852 55.758 56.258 1.00 37.44 75 GLY H O 1
ATOM 17046 N N . HIS H 1 76 ? 11.254 55.042 57.696 1.00 36.31 76 HIS H N 1
ATOM 17047 C CA . HIS H 1 76 ? 10.297 54.684 56.651 1.00 35.39 76 HIS H CA 1
ATOM 17048 C C . HIS H 1 76 ? 9.174 55.685 56.436 1.00 40.90 76 HIS H C 1
ATOM 17049 O O . HIS H 1 76 ? 9.023 56.612 57.222 1.00 47.97 76 HIS H O 1
ATOM 17056 N N . ARG H 1 77 ? 8.459 55.495 55.312 1.00 32.23 77 ARG H N 1
ATOM 17057 C CA . ARG H 1 77 ? 7.285 56.273 54.975 1.00 35.25 77 ARG H CA 1
ATOM 17058 C C . ARG H 1 77 ? 6.032 55.505 55.470 1.00 27.99 77 ARG H C 1
ATOM 17059 O O . ARG H 1 77 ? 6.045 54.276 55.497 1.00 32.52 77 ARG H O 1
ATOM 17067 N N . VAL H 1 78 ? 4.992 56.220 55.840 1.00 28.87 78 VAL H N 1
ATOM 17068 C CA . VAL H 1 78 ? 3.701 55.611 56.248 1.00 30.08 78 VAL H CA 1
ATOM 17069 C C . VAL H 1 78 ? 2.585 56.291 55.471 1.00 27.88 78 VAL H C 1
ATOM 17070 O O . VAL H 1 78 ? 2.541 57.526 55.411 1.00 25.63 78 VAL H O 1
ATOM 17074 N N . VAL H 1 79 ? 1.698 55.493 54.882 1.00 28.50 79 VAL H N 1
ATOM 17075 C CA . VAL H 1 79 ? 0.458 56.003 54.265 1.00 27.47 79 VAL H CA 1
ATOM 17076 C C . VAL H 1 79 ? -0.691 55.279 54.961 1.00 25.47 79 VAL H C 1
ATOM 17077 O O . VAL H 1 79 ? -0.704 54.046 54.991 1.00 25.69 79 VAL H O 1
ATOM 17081 N N . ALA H 1 80 ? -1.632 56.052 55.536 1.00 25.90 80 ALA H N 1
ATOM 17082 C CA . ALA H 1 80 ? -2.750 55.494 56.314 1.00 24.79 80 ALA H CA 1
ATOM 17083 C C . ALA H 1 80 ? -4.025 56.216 55.839 1.00 21.64 80 ALA H C 1
ATOM 17084 O O . ALA H 1 80 ? -4.292 57.341 56.275 1.00 25.98 80 ALA H O 1
ATOM 17086 N N . PRO H 1 81 ? -4.765 55.618 54.893 1.00 25.22 81 PRO H N 1
ATOM 17087 C CA . PRO H 1 81 ? -5.974 56.265 54.372 1.00 25.99 81 PRO H CA 1
ATOM 17088 C C . PRO H 1 81 ? -7.168 56.030 55.296 1.00 22.42 81 PRO H C 1
ATOM 17089 O O . PRO H 1 81 ? -7.224 55.007 55.994 1.00 24.89 81 PRO H O 1
ATOM 17093 N N . ASP H 1 82 ? -8.092 56.980 55.265 1.00 24.09 82 ASP H N 1
ATOM 17094 C CA . ASP H 1 82 ? -9.431 56.812 55.747 1.00 22.69 82 ASP H CA 1
ATOM 17095 C C . ASP H 1 82 ? -10.300 56.338 54.590 1.00 24.99 82 ASP H C 1
ATOM 17096 O O . ASP H 1 82 ? -10.452 57.055 53.573 1.00 25.50 82 ASP H O 1
ATOM 17101 N N . LEU H 1 83 ? -10.906 55.165 54.734 1.00 23.12 83 LEU H N 1
ATOM 17102 C CA . LEU H 1 83 ? -11.870 54.666 53.754 1.00 24.43 83 LEU H CA 1
ATOM 17103 C C . LEU H 1 83 ? -13.019 55.632 53.615 1.00 24.94 83 LEU H C 1
ATOM 17104 O O . LEU H 1 83 ? -13.373 56.347 54.580 1.00 25.13 83 LEU H O 1
ATOM 17109 N N . PHE H 1 84 ? -13.610 55.680 52.431 1.00 21.20 84 PHE H N 1
ATOM 17110 C CA . PHE H 1 84 ? -14.846 56.430 52.221 1.00 20.94 84 PHE H CA 1
ATOM 17111 C C . PHE H 1 84 ? -15.910 55.893 53.223 1.00 20.02 84 PHE H C 1
ATOM 17112 O O . PHE H 1 84 ? -16.046 54.662 53.372 1.00 23.97 84 PHE H O 1
ATOM 17120 N N . GLY H 1 85 ? -16.630 56.789 53.868 1.00 21.47 85 GLY H N 1
ATOM 17121 C CA . GLY H 1 85 ? -17.518 56.537 54.976 1.00 24.88 85 GLY H CA 1
ATOM 17122 C C . GLY H 1 85 ? -16.880 56.653 56.338 1.00 25.49 85 GLY H C 1
ATOM 17123 O O . GLY H 1 85 ? -17.599 56.564 57.352 1.00 24.22 85 GLY H O 1
ATOM 17124 N N . PHE H 1 86 ? -15.551 56.885 56.389 1.00 25.43 86 PHE H N 1
ATOM 17125 C CA . PHE H 1 86 ? -14.808 56.859 57.689 1.00 26.42 86 PHE H CA 1
ATOM 17126 C C . PHE H 1 86 ? -13.862 58.072 57.799 1.00 27.73 86 PHE H C 1
ATOM 17127 O O . PHE H 1 86 ? -13.488 58.710 56.787 1.00 31.66 86 PHE H O 1
ATOM 17135 N N . GLY H 1 87 ? -13.517 58.388 59.036 1.00 25.44 87 GLY H N 1
ATOM 17136 C CA . GLY H 1 87 ? -12.526 59.376 59.382 1.00 30.69 87 GLY H CA 1
ATOM 17137 C C . GLY H 1 87 ? -12.827 60.739 58.822 1.00 30.75 87 GLY H C 1
ATOM 17138 O O . GLY H 1 87 ? -13.967 61.250 58.981 1.00 29.69 87 GLY H O 1
ATOM 17139 N N . ARG H 1 88 ? -11.865 61.282 58.091 1.00 34.91 88 ARG H N 1
ATOM 17140 C CA . ARG H 1 88 ? -11.974 62.576 57.462 1.00 37.60 88 ARG H CA 1
ATOM 17141 C C . ARG H 1 88 ? -12.343 62.501 55.983 1.00 38.14 88 ARG H C 1
ATOM 17142 O O . ARG H 1 88 ? -12.450 63.570 55.311 1.00 39.89 88 ARG H O 1
ATOM 17150 N N . SER H 1 89 ? -12.590 61.290 55.464 1.00 33.40 89 SER H N 1
ATOM 17151 C CA . SER H 1 89 ? -12.966 61.106 54.066 1.00 31.47 89 SER H CA 1
ATOM 17152 C C . SER H 1 89 ? -14.425 61.460 53.928 1.00 42.43 89 SER H C 1
ATOM 17153 O O . SER H 1 89 ? -15.178 61.509 54.933 1.00 32.83 89 SER H O 1
ATOM 17156 N N . ASP H 1 90 ? -14.857 61.666 52.681 1.00 36.10 90 ASP H N 1
ATOM 17157 C CA . ASP H 1 90 ? -16.262 61.875 52.423 1.00 32.50 90 ASP H CA 1
ATOM 17158 C C . ASP H 1 90 ? -17.053 60.621 52.634 1.00 28.09 90 ASP H C 1
ATOM 17159 O O . ASP H 1 90 ? -16.526 59.524 52.519 1.00 29.52 90 ASP H O 1
ATOM 17164 N N . LYS H 1 91 ? -18.353 60.806 52.924 1.00 28.22 91 LYS H N 1
ATOM 17165 C CA . LYS H 1 91 ? -19.240 59.710 53.366 1.00 24.98 91 LYS H CA 1
ATOM 17166 C C . LYS H 1 91 ? -20.496 59.619 52.482 1.00 25.28 91 LYS H C 1
ATOM 17167 O O . LYS H 1 91 ? -21.457 60.359 52.680 1.00 18.51 91 LYS H O 1
ATOM 17173 N N . PRO H 1 92 ? -20.490 58.721 51.477 1.00 28.50 92 PRO H N 1
ATOM 17174 C CA . PRO H 1 92 ? -21.694 58.446 50.712 1.00 31.38 92 PRO H CA 1
ATOM 17175 C C . PRO H 1 92 ? -22.914 58.160 51.606 1.00 37.08 92 PRO H C 1
ATOM 17176 O O . PRO H 1 92 ? -22.749 57.581 52.681 1.00 37.75 92 PRO H O 1
ATOM 17180 N N . ILE H 1 93 ? -24.079 58.649 51.155 1.00 30.29 93 ILE H N 1
ATOM 17181 C CA . ILE H 1 93 ? -25.302 58.559 51.928 1.00 32.11 93 ILE H CA 1
ATOM 17182 C C . ILE H 1 93 ? -26.221 57.440 51.450 1.00 26.30 93 ILE H C 1
ATOM 17183 O O . ILE H 1 93 ? -27.167 57.181 52.116 1.00 38.62 93 ILE H O 1
ATOM 17188 N N . GLU H 1 94 ? -25.854 56.764 50.364 1.00 24.39 94 GLU H N 1
ATOM 17189 C CA . GLU H 1 94 ? -26.633 55.650 49.836 1.00 27.87 94 GLU H CA 1
ATOM 17190 C C . GLU H 1 94 ? -26.015 54.311 50.252 1.00 27.76 94 GLU H C 1
ATOM 17191 O O . GLU H 1 94 ? -24.817 54.086 50.080 1.00 27.71 94 GLU H O 1
ATOM 17197 N N . ASP H 1 95 ? -26.851 53.435 50.766 1.00 32.27 95 ASP H N 1
ATOM 17198 C CA . ASP H 1 95 ? -26.453 52.131 51.214 1.00 32.23 95 ASP H CA 1
ATOM 17199 C C . ASP H 1 95 ? -25.689 51.326 50.156 1.00 34.31 95 ASP H C 1
ATOM 17200 O O . ASP H 1 95 ? -24.724 50.749 50.412 1.00 26.28 95 ASP H O 1
ATOM 17205 N N . SER H 1 96 ? -26.220 51.333 48.954 1.00 32.43 96 SER H N 1
ATOM 17206 C CA . SER H 1 96 ? -25.756 50.509 47.839 1.00 28.85 96 SER H CA 1
ATOM 17207 C C . SER H 1 96 ? -24.399 50.906 47.285 1.00 26.98 96 SER H C 1
ATOM 17208 O O . SER H 1 96 ? -23.806 50.127 46.551 1.00 27.94 96 SER H O 1
ATOM 17211 N N . VAL H 1 97 ? -23.948 52.129 47.551 1.00 26.98 97 VAL H N 1
ATOM 17212 C CA . VAL H 1 97 ? -22.660 52.604 47.074 1.00 24.22 97 VAL H CA 1
ATOM 17213 C C . VAL H 1 97 ? -21.551 51.814 47.749 1.00 28.79 97 VAL H C 1
ATOM 17214 O O . VAL H 1 97 ? -20.525 51.474 47.103 1.00 29.68 97 VAL H O 1
ATOM 17218 N N . TYR H 1 98 ? -21.720 51.522 49.047 1.00 23.90 98 TYR H N 1
ATOM 17219 C CA . TYR H 1 98 ? -20.735 50.731 49.778 1.00 25.02 98 TYR H CA 1
ATOM 17220 C C . TYR H 1 98 ? -20.887 49.278 49.410 1.00 22.16 98 TYR H C 1
ATOM 17221 O O . TYR H 1 98 ? -21.961 48.733 49.541 1.00 24.87 98 TYR H O 1
ATOM 17230 N N . ASN H 1 99 ? -19.765 48.654 48.990 1.00 22.28 99 ASN H N 1
ATOM 17231 C CA . ASN H 1 99 ? -19.660 47.213 48.736 1.00 19.50 99 ASN H CA 1
ATOM 17232 C C . ASN H 1 99 ? -18.175 46.878 48.665 1.00 17.57 99 ASN H C 1
ATOM 17233 O O . ASN H 1 99 ? -17.338 47.805 48.733 1.00 21.09 99 ASN H O 1
ATOM 17238 N N . PHE H 1 100 ? -17.840 45.583 48.557 1.00 16.13 100 PHE H N 1
ATOM 17239 C CA . PHE H 1 100 ? -16.444 45.105 48.569 1.00 19.18 100 PHE H CA 1
ATOM 17240 C C . PHE H 1 100 ? -15.654 45.741 47.427 1.00 21.51 100 PHE H C 1
ATOM 17241 O O . PHE H 1 100 ? -14.573 46.251 47.654 1.00 22.84 100 PHE H O 1
ATOM 17249 N N . GLU H 1 101 ? -16.232 45.778 46.217 1.00 24.76 101 GLU H N 1
ATOM 17250 C CA . GLU H 1 101 ? -15.549 46.400 45.087 1.00 21.84 101 GLU H CA 1
ATOM 17251 C C . GLU H 1 101 ? -15.276 47.881 45.231 1.00 25.94 101 GLU H C 1
ATOM 17252 O O . GLU H 1 101 ? -14.175 48.323 44.917 1.00 23.42 101 GLU H O 1
ATOM 17258 N N . PHE H 1 102 ? -16.282 48.641 45.682 1.00 24.49 102 PHE H N 1
ATOM 17259 C CA . PHE H 1 102 ? -16.170 50.079 45.965 1.00 26.57 102 PHE H CA 1
ATOM 17260 C C . PHE H 1 102 ? -14.942 50.384 46.819 1.00 27.78 102 PHE H C 1
ATOM 17261 O O . PHE H 1 102 ? -14.145 51.270 46.452 1.00 26.71 102 PHE H O 1
ATOM 17269 N N . HIS H 1 103 ? -14.800 49.658 47.927 1.00 23.05 103 HIS H N 1
ATOM 17270 C CA . HIS H 1 103 ? -13.698 49.874 48.884 1.00 19.17 103 HIS H CA 1
ATOM 17271 C C . HIS H 1 103 ? -12.350 49.429 48.352 1.00 19.22 103 HIS H C 1
ATOM 17272 O O . HIS H 1 103 ? -11.369 50.216 48.409 1.00 18.53 103 HIS H O 1
ATOM 17279 N N . ARG H 1 104 ? -12.298 48.210 47.835 1.00 20.92 104 ARG H N 1
ATOM 17280 C CA . ARG H 1 104 ? -11.079 47.615 47.296 1.00 23.96 104 ARG H CA 1
ATOM 17281 C C . ARG H 1 104 ? -10.494 48.505 46.210 1.00 27.73 104 ARG H C 1
ATOM 17282 O O . ARG H 1 104 ? -9.326 48.832 46.251 1.00 27.93 104 ARG H O 1
ATOM 17290 N N . ASN H 1 105 ? -11.342 48.933 45.281 1.00 23.91 105 ASN H N 1
ATOM 17291 C CA . ASN H 1 105 ? -10.900 49.751 44.117 1.00 26.74 105 ASN H CA 1
ATOM 17292 C C . ASN H 1 105 ? -10.420 51.088 44.580 1.00 25.93 105 ASN H C 1
ATOM 17293 O O . ASN H 1 105 ? -9.467 51.564 44.008 1.00 23.09 105 ASN H O 1
ATOM 17298 N N . SER H 1 106 ? -11.047 51.686 45.618 1.00 23.14 106 SER H N 1
ATOM 17299 C CA . SER H 1 106 ? -10.543 52.967 46.164 1.00 26.95 106 SER H CA 1
ATOM 17300 C C . SER H 1 106 ? -9.111 52.861 46.615 1.00 27.25 106 SER H C 1
ATOM 17301 O O . SER H 1 106 ? -8.323 53.797 46.400 1.00 24.89 106 SER H O 1
ATOM 17304 N N . LEU H 1 107 ? -8.784 51.725 47.224 1.00 27.95 107 LEU H N 1
ATOM 17305 C CA . LEU H 1 107 ? -7.424 51.476 47.721 1.00 28.70 107 LEU H CA 1
ATOM 17306 C C . LEU H 1 107 ? -6.438 51.240 46.562 1.00 29.49 107 LEU H C 1
ATOM 17307 O O . LEU H 1 107 ? -5.329 51.761 46.549 1.00 29.02 107 LEU H O 1
ATOM 17312 N N . ILE H 1 108 ? -6.852 50.419 45.619 1.00 31.67 108 ILE H N 1
ATOM 17313 C CA . ILE H 1 108 ? -6.095 50.196 44.366 1.00 25.29 108 ILE H CA 1
ATOM 17314 C C . ILE H 1 108 ? -5.768 51.538 43.659 1.00 24.88 108 ILE H C 1
ATOM 17315 O O . ILE H 1 108 ? -4.629 51.744 43.330 1.00 23.57 108 ILE H O 1
ATOM 17320 N N . GLN H 1 109 ? -6.771 52.432 43.530 1.00 24.99 109 GLN H N 1
ATOM 17321 C CA . GLN H 1 109 ? -6.611 53.764 42.906 1.00 25.34 109 GLN H CA 1
ATOM 17322 C C . GLN H 1 109 ? -5.685 54.663 43.674 1.00 28.80 109 GLN H C 1
ATOM 17323 O O . GLN H 1 109 ? -4.872 55.375 43.075 1.00 25.26 109 GLN H O 1
ATOM 17329 N N . LEU H 1 110 ? -5.752 54.606 45.024 1.00 22.79 110 LEU H N 1
ATOM 17330 C CA . LEU H 1 110 ? -4.877 55.406 45.891 1.00 27.29 110 LEU H CA 1
ATOM 17331 C C . LEU H 1 110 ? -3.460 54.945 45.711 1.00 25.06 110 LEU H C 1
ATOM 17332 O O . LEU H 1 110 ? -2.538 55.789 45.574 1.00 25.40 110 LEU H O 1
ATOM 17337 N N . ILE H 1 111 ? -3.261 53.638 45.706 1.00 25.20 111 ILE H N 1
ATOM 17338 C CA . ILE H 1 111 ? -1.922 53.053 45.518 1.00 27.35 111 ILE H CA 1
ATOM 17339 C C . ILE H 1 111 ? -1.296 53.521 44.198 1.00 29.64 111 ILE H C 1
ATOM 17340 O O . ILE H 1 111 ? -0.124 53.908 44.179 1.00 26.93 111 ILE H O 1
ATOM 17345 N N . GLU H 1 112 ? -2.073 53.482 43.124 1.00 32.47 112 GLU H N 1
ATOM 17346 C CA . GLU H 1 112 ? -1.620 53.863 41.780 1.00 34.01 112 GLU H CA 1
ATOM 17347 C C . GLU H 1 112 ? -1.448 55.368 41.672 1.00 36.23 112 GLU H C 1
ATOM 17348 O O . GLU H 1 112 ? -0.523 55.814 41.020 1.00 43.83 112 GLU H O 1
ATOM 17354 N N . HIS H 1 113 ? -2.270 56.132 42.379 1.00 38.47 113 HIS H N 1
ATOM 17355 C CA . HIS H 1 113 ? -2.172 57.595 42.444 1.00 38.68 113 HIS H CA 1
ATOM 17356 C C . HIS H 1 113 ? -0.890 58.112 43.092 1.00 42.48 113 HIS H C 1
ATOM 17357 O O . HIS H 1 113 ? -0.273 59.049 42.580 1.00 34.88 113 HIS H O 1
ATOM 17364 N N . LEU H 1 114 ? -0.500 57.500 44.209 1.00 37.30 114 LEU H N 1
ATOM 17365 C CA . LEU H 1 114 ? 0.776 57.816 44.901 1.00 34.44 114 LEU H CA 1
ATOM 17366 C C . LEU H 1 114 ? 1.967 57.004 44.345 1.00 32.20 114 LEU H C 1
ATOM 17367 O O . LEU H 1 114 ? 3.074 57.204 44.776 1.00 34.49 114 LEU H O 1
ATOM 17372 N N . ASP H 1 115 ? 1.692 56.054 43.449 1.00 31.15 115 ASP H N 1
ATOM 17373 C CA . ASP H 1 115 ? 2.665 55.165 42.880 1.00 35.11 115 ASP H CA 1
ATOM 17374 C C . ASP H 1 115 ? 3.491 54.503 43.984 1.00 41.33 115 ASP H C 1
ATOM 17375 O O . ASP H 1 115 ? 4.720 54.457 43.904 1.00 38.83 115 ASP H O 1
ATOM 17380 N N . LEU H 1 116 ? 2.786 53.960 44.983 1.00 33.64 116 LEU H N 1
ATOM 17381 C CA . LEU H 1 116 ? 3.433 53.287 46.103 1.00 35.66 116 LEU H CA 1
ATOM 17382 C C . LEU H 1 116 ? 4.138 52.010 45.690 1.00 32.23 116 LEU H C 1
ATOM 17383 O O . LEU H 1 116 ? 3.570 51.209 44.978 1.00 32.53 116 LEU H O 1
ATOM 17388 N N . LYS H 1 117 ? 5.362 51.838 46.181 1.00 36.62 117 LYS H N 1
ATOM 17389 C CA . LYS H 1 117 ? 6.242 50.724 45.687 1.00 45.06 117 LYS H CA 1
ATOM 17390 C C . LYS H 1 117 ? 6.720 49.592 46.559 1.00 38.40 117 LYS H C 1
ATOM 17391 O O . LYS H 1 117 ? 6.436 48.470 46.170 1.00 49.41 117 LYS H O 1
ATOM 17397 N N . ASN H 1 118 ? 7.509 49.834 47.576 1.00 34.69 118 ASN H N 1
ATOM 17398 C CA . ASN H 1 118 ? 8.078 48.779 48.395 1.00 33.81 118 ASN H CA 1
ATOM 17399 C C . ASN H 1 118 ? 7.168 48.772 49.614 1.00 32.19 118 ASN H C 1
ATOM 17400 O O . ASN H 1 118 ? 7.546 49.278 50.674 1.00 32.48 118 ASN H O 1
ATOM 17405 N N . ILE H 1 119 ? 5.978 48.222 49.451 1.00 33.96 119 ILE H N 1
ATOM 17406 C CA . ILE H 1 119 ? 4.891 48.360 50.424 1.00 30.26 119 ILE H CA 1
ATOM 17407 C C . ILE H 1 119 ? 5.003 47.268 51.456 1.00 30.84 119 ILE H C 1
ATOM 17408 O O . ILE H 1 119 ? 5.180 46.078 51.118 1.00 30.95 119 ILE H O 1
ATOM 17413 N N . VAL H 1 120 ? 4.964 47.704 52.740 1.00 23.61 120 VAL H N 1
ATOM 17414 C CA . VAL H 1 120 ? 4.669 46.793 53.840 1.00 24.64 120 VAL H CA 1
ATOM 17415 C C . VAL H 1 120 ? 3.175 47.000 54.174 1.00 23.15 120 VAL H C 1
ATOM 17416 O O . VAL H 1 120 ? 2.766 48.093 54.628 1.00 20.73 120 VAL H O 1
ATOM 17420 N N . LEU H 1 121 ? 2.365 45.963 53.852 1.00 22.26 121 LEU H N 1
ATOM 17421 C CA . LEU H 1 121 ? 0.936 46.018 54.117 1.00 20.11 121 LEU H CA 1
ATOM 17422 C C . LEU H 1 121 ? 0.736 45.790 55.595 1.00 19.74 121 LEU H C 1
ATOM 17423 O O . LEU H 1 121 ? 1.150 44.751 56.106 1.00 19.92 121 LEU H O 1
ATOM 17428 N N . VAL H 1 122 ? 0.099 46.758 56.263 1.00 24.46 122 VAL H N 1
ATOM 17429 C CA . VAL H 1 122 ? -0.337 46.620 57.660 1.00 22.90 122 VAL H CA 1
ATOM 17430 C C . VAL H 1 122 ? -1.875 46.656 57.660 1.00 22.38 122 VAL H C 1
ATOM 17431 O O . VAL H 1 122 ? -2.462 47.636 57.180 1.00 26.54 122 VAL H O 1
ATOM 17435 N N . CYS H 1 123 ? -2.531 45.609 58.141 1.00 20.81 123 CYS H N 1
ATOM 17436 C CA . CYS H 1 123 ? -3.998 45.525 58.069 1.00 18.42 123 CYS H CA 1
ATOM 17437 C C . CYS H 1 123 ? -4.583 44.788 59.263 1.00 18.98 123 CYS H C 1
ATOM 17438 O O . CYS H 1 123 ? -3.829 44.084 60.015 1.00 17.92 123 CYS H O 1
ATOM 17441 N N . GLN H 1 124 ? -5.929 44.921 59.404 1.00 18.67 124 GLN H N 1
ATOM 17442 C CA . GLN H 1 124 ? -6.719 44.379 60.516 1.00 19.76 124 GLN H CA 1
ATOM 17443 C C . GLN H 1 124 ? -8.199 44.571 60.119 1.00 17.34 124 GLN H C 1
ATOM 17444 O O . GLN H 1 124 ? -8.501 45.539 59.397 1.00 22.73 124 GLN H O 1
ATOM 17450 N N . ASP H 1 125 ? -9.074 43.705 60.620 1.00 19.54 125 ASP H N 1
ATOM 17451 C CA . ASP H 1 125 ? -10.509 43.747 60.364 1.00 20.31 125 ASP H CA 1
ATOM 17452 C C . ASP H 1 125 ? -10.733 43.781 58.825 1.00 18.16 125 ASP H C 1
ATOM 17453 O O . ASP H 1 125 ? -9.993 43.090 58.091 1.00 17.83 125 ASP H O 1
ATOM 17458 N N . TRP H 1 126 ? -11.658 44.612 58.344 1.00 23.25 126 TRP H N 1
ATOM 17459 C CA . TRP H 1 126 ? -11.907 44.837 56.877 1.00 23.59 126 TRP H CA 1
ATOM 17460 C C . TRP H 1 126 ? -10.676 45.419 56.141 1.00 23.53 126 TRP H C 1
ATOM 17461 O O . TRP H 1 126 ? -10.520 45.213 54.975 1.00 22.08 126 TRP H O 1
ATOM 17472 N N . GLY H 1 127 ? -9.810 46.104 56.865 1.00 20.18 127 GLY H N 1
ATOM 17473 C CA . GLY H 1 127 ? -8.497 46.445 56.352 1.00 21.32 127 GLY H CA 1
ATOM 17474 C C . GLY H 1 127 ? -7.812 45.267 55.723 1.00 21.15 127 GLY H C 1
ATOM 17475 O O . GLY H 1 127 ? -7.255 45.394 54.628 1.00 21.79 127 GLY H O 1
ATOM 17476 N N . GLY H 1 128 ? -7.863 44.108 56.391 1.00 19.48 128 GLY H N 1
ATOM 17477 C CA . GLY H 1 128 ? -7.353 42.876 55.891 1.00 19.81 128 GLY H CA 1
ATOM 17478 C C . GLY H 1 128 ? -8.294 42.184 54.914 1.00 20.39 128 GLY H C 1
ATOM 17479 O O . GLY H 1 128 ? -7.840 41.726 53.850 1.00 21.32 128 GLY H O 1
ATOM 17480 N N . GLY H 1 129 ? -9.596 42.092 55.261 1.00 18.79 129 GLY H N 1
ATOM 17481 C CA . GLY H 1 129 ? -10.609 41.519 54.379 1.00 18.22 129 GLY H CA 1
ATOM 17482 C C . GLY H 1 129 ? -10.555 42.055 52.944 1.00 15.18 129 GLY H C 1
ATOM 17483 O O . GLY H 1 129 ? -10.606 41.283 51.987 1.00 14.36 129 GLY H O 1
ATOM 17484 N N . LEU H 1 130 ? -10.430 43.360 52.829 1.00 15.71 130 LEU H N 1
ATOM 17485 C CA . LEU H 1 130 ? -10.103 44.058 51.582 1.00 18.24 130 LEU H CA 1
ATOM 17486 C C . LEU H 1 130 ? -8.638 43.952 51.153 1.00 20.60 130 LEU H C 1
ATOM 17487 O O . LEU H 1 130 ? -8.306 43.392 50.053 1.00 16.81 130 LEU H O 1
ATOM 17492 N N . GLY H 1 131 ? -7.748 44.490 51.993 1.00 18.70 131 GLY H N 1
ATOM 17493 C CA . GLY H 1 131 ? -6.323 44.687 51.686 1.00 17.69 131 GLY H CA 1
ATOM 17494 C C . GLY H 1 131 ? -5.528 43.436 51.340 1.00 18.52 131 GLY H C 1
ATOM 17495 O O . GLY H 1 131 ? -4.677 43.486 50.408 1.00 15.82 131 GLY H O 1
ATOM 17496 N N . LEU H 1 132 ? -5.820 42.329 52.031 1.00 17.12 132 LEU H N 1
ATOM 17497 C CA . LEU H 1 132 ? -5.134 41.077 51.724 1.00 17.32 132 LEU H CA 1
ATOM 17498 C C . LEU H 1 132 ? -5.499 40.529 50.336 1.00 16.02 132 LEU H C 1
ATOM 17499 O O . LEU H 1 132 ? -4.825 39.593 49.879 1.00 16.96 132 LEU H O 1
ATOM 17504 N N . THR H 1 133 ? -6.551 41.059 49.703 1.00 17.13 133 THR H N 1
ATOM 17505 C CA . THR H 1 133 ? -6.902 40.656 48.324 1.00 18.18 133 THR H CA 1
ATOM 17506 C C . THR H 1 133 ? -6.260 41.508 47.261 1.00 21.71 133 THR H C 1
ATOM 17507 O O . THR H 1 133 ? -6.559 41.318 46.061 1.00 19.51 133 THR H O 1
ATOM 17511 N N . ILE H 1 134 ? -5.431 42.494 47.642 1.00 20.64 134 ILE H N 1
ATOM 17512 C CA . ILE H 1 134 ? -4.834 43.443 46.674 1.00 24.77 134 ILE H CA 1
ATOM 17513 C C . ILE H 1 134 ? -3.498 43.016 46.064 1.00 23.78 134 ILE H C 1
ATOM 17514 O O . ILE H 1 134 ? -3.324 43.094 44.830 1.00 21.60 134 ILE H O 1
ATOM 17519 N N . PRO H 1 135 ? -2.559 42.515 46.907 1.00 28.72 135 PRO H N 1
ATOM 17520 C CA . PRO H 1 135 ? -1.250 42.144 46.394 1.00 22.77 135 PRO H CA 1
ATOM 17521 C C . PRO H 1 135 ? -1.222 41.165 45.197 1.00 29.38 135 PRO H C 1
ATOM 17522 O O . PRO H 1 135 ? -0.334 41.298 44.347 1.00 34.89 135 PRO H O 1
ATOM 17526 N N . MET H 1 136 ? -2.150 40.232 45.134 1.00 26.31 136 MET H N 1
ATOM 17527 C CA . MET H 1 136 ? -2.218 39.242 44.068 1.00 24.16 136 MET H CA 1
ATOM 17528 C C . MET H 1 136 ? -2.438 39.915 42.655 1.00 21.85 136 MET H C 1
ATOM 17529 O O . MET H 1 136 ? -2.059 39.311 41.666 1.00 24.68 136 MET H O 1
ATOM 17534 N N . ASP H 1 137 ? -2.961 41.117 42.645 1.00 20.51 137 ASP H N 1
ATOM 17535 C CA . ASP H 1 137 ? -3.203 41.897 41.456 1.00 24.56 137 ASP H CA 1
ATOM 17536 C C . ASP H 1 137 ? -2.149 42.984 41.186 1.00 31.30 137 ASP H C 1
ATOM 17537 O O . ASP H 1 137 ? -2.232 43.719 40.255 1.00 34.05 137 ASP H O 1
ATOM 17542 N N . MET H 1 138 ? -1.237 43.139 42.111 1.00 30.05 138 MET H N 1
ATOM 17543 C CA . MET H 1 138 ? -0.026 43.952 41.949 1.00 28.48 138 MET H CA 1
ATOM 17544 C C . MET H 1 138 ? 1.161 43.504 42.784 1.00 28.87 138 MET H C 1
ATOM 17545 O O . MET H 1 138 ? 1.639 44.193 43.696 1.00 30.68 138 MET H O 1
ATOM 17550 N N . GLN H 1 139 ? 1.584 42.269 42.483 1.00 25.35 139 GLN H N 1
ATOM 17551 C CA . GLN H 1 139 ? 2.627 41.532 43.185 1.00 29.76 139 GLN H CA 1
ATOM 17552 C C . GLN H 1 139 ? 3.899 42.301 43.421 1.00 31.45 139 GLN H C 1
ATOM 17553 O O . GLN H 1 139 ? 4.484 42.130 44.453 1.00 33.04 139 GLN H O 1
ATOM 17559 N N . ASP H 1 140 ? 4.362 43.055 42.454 1.00 27.35 140 ASP H N 1
ATOM 17560 C CA . ASP H 1 140 ? 5.670 43.762 42.514 1.00 29.77 140 ASP H CA 1
ATOM 17561 C C . ASP H 1 140 ? 5.692 44.935 43.474 1.00 27.82 140 ASP H C 1
ATOM 17562 O O . ASP H 1 140 ? 6.807 45.295 43.951 1.00 30.23 140 ASP H O 1
ATOM 17567 N N . ARG H 1 141 ? 4.534 45.459 43.869 1.00 29.01 141 ARG H N 1
ATOM 17568 C CA . ARG H 1 141 ? 4.484 46.595 44.798 1.00 28.96 141 ARG H CA 1
ATOM 17569 C C . ARG H 1 141 ? 4.487 46.244 46.300 1.00 24.58 141 ARG H C 1
ATOM 17570 O O . ARG H 1 141 ? 4.705 47.116 47.141 1.00 32.24 141 ARG H O 1
ATOM 17578 N N . PHE H 1 142 ? 4.248 44.977 46.630 1.00 24.64 142 PHE H N 1
ATOM 17579 C CA . PHE H 1 142 ? 4.203 44.508 48.015 1.00 27.96 142 PHE H CA 1
ATOM 17580 C C . PHE H 1 142 ? 5.378 43.591 48.366 1.00 25.46 142 PHE H C 1
ATOM 17581 O O . PHE H 1 142 ? 5.575 42.596 47.688 1.00 24.33 142 PHE H O 1
ATOM 17589 N N . LYS H 1 143 ? 6.129 43.957 49.411 1.00 23.27 143 LYS H N 1
ATOM 17590 C CA . LYS H 1 143 ? 7.323 43.253 49.921 1.00 25.91 143 LYS H CA 1
ATOM 17591 C C . LYS H 1 143 ? 7.125 42.519 51.230 1.00 25.48 143 LYS H C 1
ATOM 17592 O O . LYS H 1 143 ? 7.603 41.419 51.367 1.00 23.06 143 LYS H O 1
ATOM 17598 N N . LYS H 1 144 ? 6.384 43.115 52.181 1.00 26.71 144 LYS H N 1
ATOM 17599 C CA . LYS H 1 144 ? 6.160 42.486 53.500 1.00 24.59 144 LYS H CA 1
ATOM 17600 C C . LYS H 1 144 ? 4.728 42.734 54.033 1.00 21.01 144 LYS H C 1
ATOM 17601 O O . LYS H 1 144 ? 3.972 43.503 53.446 1.00 21.92 144 LYS H O 1
ATOM 17607 N N . LEU H 1 145 ? 4.379 42.049 55.104 1.00 20.26 145 LEU H N 1
ATOM 17608 C CA . LEU H 1 145 ? 3.000 42.035 55.678 1.00 19.83 145 LEU H CA 1
ATOM 17609 C C . LEU H 1 145 ? 3.093 42.034 57.221 1.00 20.39 145 LEU H C 1
ATOM 17610 O O . LEU H 1 145 ? 3.763 41.169 57.800 1.00 24.42 145 LEU H O 1
ATOM 17615 N N . ILE H 1 146 ? 2.391 42.971 57.858 1.00 22.82 146 ILE H N 1
ATOM 17616 C CA . ILE H 1 146 ? 2.081 42.912 59.283 1.00 23.48 146 ILE H CA 1
ATOM 17617 C C . ILE H 1 146 ? 0.561 42.730 59.365 1.00 20.34 146 ILE H C 1
ATOM 17618 O O . ILE H 1 146 ? -0.185 43.578 58.838 1.00 20.83 146 ILE H O 1
ATOM 17623 N N . VAL H 1 147 ? 0.129 41.628 59.945 1.00 21.31 147 VAL H N 1
ATOM 17624 C CA . VAL H 1 147 ? -1.293 41.245 59.976 1.00 19.76 147 VAL H CA 1
ATOM 17625 C C . VAL H 1 147 ? -1.746 41.051 61.406 1.00 21.38 147 VAL H C 1
ATOM 17626 O O . VAL H 1 147 ? -1.093 40.407 62.222 1.00 24.88 147 VAL H O 1
ATOM 17630 N N . MET H 1 148 ? -2.878 41.672 61.696 1.00 21.13 148 MET H N 1
ATOM 17631 C CA . MET H 1 148 ? -3.550 41.646 63.023 1.00 20.47 148 MET H CA 1
ATOM 17632 C C . MET H 1 148 ? -5.018 41.271 62.785 1.00 21.61 148 MET H C 1
ATOM 17633 O O . MET H 1 148 ? -5.479 41.259 61.643 1.00 19.54 148 MET H O 1
ATOM 17638 N N . ASN H 1 149 ? -5.705 40.872 63.853 1.00 16.89 149 ASN H N 1
ATOM 17639 C CA . ASN H 1 149 ? -7.026 40.283 63.898 1.00 18.67 149 ASN H CA 1
ATOM 17640 C C . ASN H 1 149 ? -7.856 40.640 62.670 1.00 19.94 149 ASN H C 1
ATOM 17641 O O . ASN H 1 149 ? -8.370 41.782 62.534 1.00 15.75 149 ASN H O 1
ATOM 17646 N N . THR H 1 150 ? -7.932 39.653 61.776 1.00 17.89 150 THR H N 1
ATOM 17647 C CA . THR H 1 150 ? -8.550 39.818 60.460 1.00 21.54 150 THR H CA 1
ATOM 17648 C C . THR H 1 150 ? -8.826 38.390 59.907 1.00 26.06 150 THR H C 1
ATOM 17649 O O . THR H 1 150 ? -8.619 37.407 60.597 1.00 22.25 150 THR H O 1
ATOM 17653 N N . THR H 1 151 ? -9.366 38.341 58.706 1.00 22.96 151 THR H N 1
ATOM 17654 C CA . THR H 1 151 ? -9.736 37.134 58.037 1.00 24.71 151 THR H CA 1
ATOM 17655 C C . THR H 1 151 ? -9.791 37.406 56.515 1.00 23.27 151 THR H C 1
ATOM 17656 O O . THR H 1 151 ? -9.913 38.578 56.091 1.00 28.42 151 THR H O 1
ATOM 17660 N N . ILE H 1 152 ? -9.621 36.336 55.720 1.00 20.57 152 ILE H N 1
ATOM 17661 C CA . ILE H 1 152 ? -9.856 36.417 54.256 1.00 22.17 152 ILE H CA 1
ATOM 17662 C C . ILE H 1 152 ? -11.080 35.555 54.053 1.00 20.29 152 ILE H C 1
ATOM 17663 O O . ILE H 1 152 ? -11.128 34.443 54.598 1.00 23.79 152 ILE H O 1
ATOM 17668 N N . SER H 1 153 ? -12.081 36.066 53.350 1.00 23.09 153 SER H N 1
ATOM 17669 C CA . SER H 1 153 ? -13.305 35.317 53.063 1.00 21.66 153 SER H CA 1
ATOM 17670 C C . SER H 1 153 ? -13.024 34.097 52.234 1.00 22.92 153 SER H C 1
ATOM 17671 O O . SER H 1 153 ? -12.410 34.241 51.211 1.00 22.47 153 SER H O 1
ATOM 17674 N N . ASN H 1 154 ? -13.456 32.936 52.676 1.00 19.86 154 ASN H N 1
ATOM 17675 C CA . ASN H 1 154 ? -13.334 31.624 51.996 1.00 21.96 154 ASN H CA 1
ATOM 17676 C C . ASN H 1 154 ? -14.671 30.972 51.645 1.00 22.84 154 ASN H C 1
ATOM 17677 O O . ASN H 1 154 ? -14.658 29.880 51.072 1.00 21.02 154 ASN H O 1
ATOM 17682 N N . GLY H 1 155 ? -15.794 31.652 51.938 1.00 19.79 155 GLY H N 1
ATOM 17683 C CA . GLY H 1 155 ? -17.097 31.100 51.624 1.00 23.83 155 GLY H CA 1
ATOM 17684 C C . GLY H 1 155 ? -17.686 30.076 52.598 1.00 27.61 155 GLY H C 1
ATOM 17685 O O . GLY H 1 155 ? -18.795 29.734 52.433 1.00 26.39 155 GLY H O 1
ATOM 17686 N N . GLU H 1 156 ? -16.967 29.726 53.662 1.00 30.01 156 GLU H N 1
ATOM 17687 C CA . GLU H 1 156 ? -17.488 28.783 54.648 1.00 34.36 156 GLU H CA 1
ATOM 17688 C C . GLU H 1 156 ? -18.681 29.394 55.416 1.00 28.12 156 GLU H C 1
ATOM 17689 O O . GLU H 1 156 ? -18.798 30.606 55.505 1.00 29.69 156 GLU H O 1
ATOM 17695 N N . PRO H 1 157 ? -19.567 28.551 55.961 1.00 29.54 157 PRO H N 1
ATOM 17696 C CA . PRO H 1 157 ? -20.615 29.067 56.870 1.00 25.73 157 PRO H CA 1
ATOM 17697 C C . PRO H 1 157 ? -20.017 30.045 57.920 1.00 20.76 157 PRO H C 1
ATOM 17698 O O . PRO H 1 157 ? -18.920 29.839 58.399 1.00 18.27 157 PRO H O 1
ATOM 17702 N N . LEU H 1 158 ? -20.736 31.102 58.213 1.00 22.52 158 LEU H N 1
ATOM 17703 C CA . LEU H 1 158 ? -20.318 32.050 59.171 1.00 22.84 158 LEU H CA 1
ATOM 17704 C C . LEU H 1 158 ? -20.388 31.446 60.579 1.00 25.83 158 LEU H C 1
ATOM 17705 O O . LEU H 1 158 ? -21.281 30.710 60.865 1.00 23.19 158 LEU H O 1
ATOM 17710 N N . ALA H 1 159 ? -19.408 31.715 61.424 1.00 30.66 159 ALA H N 1
ATOM 17711 C CA . ALA H 1 159 ? -19.484 31.342 62.845 1.00 29.34 159 ALA H CA 1
ATOM 17712 C C . ALA H 1 159 ? -20.623 32.108 63.551 1.00 32.77 159 ALA H C 1
ATOM 17713 O O . ALA H 1 159 ? -21.030 33.159 63.088 1.00 32.28 159 ALA H O 1
ATOM 17715 N N . GLU H 1 160 ? -21.144 31.545 64.636 1.00 28.93 160 GLU H N 1
ATOM 17716 C CA . GLU H 1 160 ? -22.254 32.153 65.369 1.00 27.95 160 GLU H CA 1
ATOM 17717 C C . GLU H 1 160 ? -22.010 33.601 65.791 1.00 23.93 160 GLU H C 1
ATOM 17718 O O . GLU H 1 160 ? -22.913 34.436 65.728 1.00 21.83 160 GLU H O 1
ATOM 17724 N N . ALA H 1 161 ? -20.788 33.890 66.220 1.00 20.96 161 ALA H N 1
ATOM 17725 C CA . ALA H 1 161 ? -20.417 35.233 66.683 1.00 20.14 161 ALA H CA 1
ATOM 17726 C C . ALA H 1 161 ? -20.555 36.278 65.623 1.00 20.82 161 ALA H C 1
ATOM 17727 O O . ALA H 1 161 ? -21.083 37.362 65.894 1.00 22.97 161 ALA H O 1
ATOM 17729 N N . ALA H 1 162 ? -20.206 35.926 64.384 1.00 21.10 162 ALA H N 1
ATOM 17730 C CA . ALA H 1 162 ? -20.298 36.822 63.237 1.00 21.69 162 ALA H CA 1
AT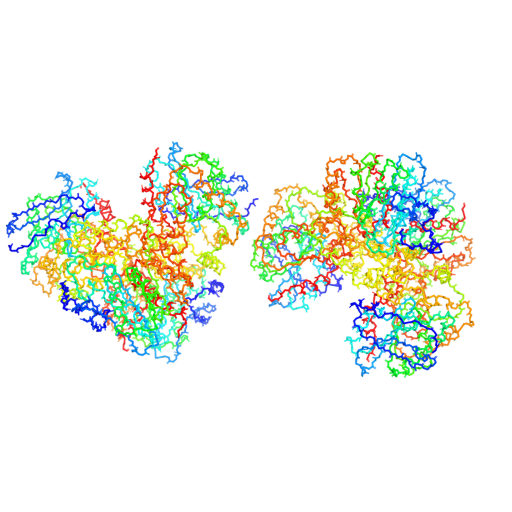OM 17731 C C . ALA H 1 162 ? -21.728 37.041 62.832 1.00 20.45 162 ALA H C 1
ATOM 17732 O O . ALA H 1 162 ? -22.096 38.146 62.549 1.00 18.44 162 ALA H O 1
ATOM 17734 N N . VAL H 1 163 ? -22.542 35.991 62.805 1.00 21.80 163 VAL H N 1
ATOM 17735 C CA . VAL H 1 163 ? -23.950 36.108 62.517 1.00 19.77 163 VAL H CA 1
ATOM 17736 C C . VAL H 1 163 ? -24.637 37.034 63.553 1.00 26.27 163 VAL H C 1
ATOM 17737 O O . VAL H 1 163 ? -25.432 37.900 63.163 1.00 27.55 163 VAL H O 1
ATOM 17741 N N . GLN H 1 164 ? -24.317 36.826 64.832 1.00 22.83 164 GLN H N 1
ATOM 17742 C CA . GLN H 1 164 ? -24.824 37.682 65.954 1.00 26.75 164 GLN H CA 1
ATOM 17743 C C . GLN H 1 164 ? -24.429 39.133 65.790 1.00 24.05 164 GLN H C 1
ATOM 17744 O O . GLN H 1 164 ? -25.243 40.028 65.987 1.00 22.28 164 GLN H O 1
ATOM 17750 N N . TRP H 1 165 ? -23.160 39.356 65.400 1.00 22.07 165 TRP H N 1
ATOM 17751 C CA . TRP H 1 165 ? -22.656 40.682 65.052 1.00 19.98 165 TRP H CA 1
ATOM 17752 C C . TRP H 1 165 ? -23.455 41.355 63.956 1.00 21.01 165 TRP H C 1
ATOM 17753 O O . TRP H 1 165 ? -23.819 42.532 64.105 1.00 24.42 165 TRP H O 1
ATOM 17764 N N . MET H 1 166 ? -23.754 40.625 62.874 1.00 19.59 166 MET H N 1
ATOM 17765 C CA . MET H 1 166 ? -24.557 41.179 61.799 1.00 23.45 166 MET H CA 1
ATOM 17766 C C . MET H 1 166 ? -25.969 41.533 62.301 1.00 16.64 166 MET H C 1
ATOM 17767 O O . MET H 1 166 ? -26.481 42.620 62.000 1.00 20.08 166 MET H O 1
ATOM 17772 N N . ALA H 1 167 ? -26.593 40.617 63.015 1.00 18.37 167 ALA H N 1
ATOM 17773 C CA . ALA H 1 167 ? -27.980 40.856 63.550 1.00 21.56 167 ALA H CA 1
ATOM 17774 C C . ALA H 1 167 ? -28.010 42.057 64.463 1.00 24.45 167 ALA H C 1
ATOM 17775 O O . ALA H 1 167 ? -28.792 42.974 64.257 1.00 22.22 167 ALA H O 1
ATOM 17777 N N . PHE H 1 168 ? -27.021 42.149 65.374 1.00 20.65 168 PHE H N 1
ATOM 17778 C CA . PHE H 1 168 ? -26.850 43.325 66.311 1.00 20.38 168 PHE H CA 1
ATOM 17779 C C . PHE H 1 168 ? -26.894 44.632 65.531 1.00 19.83 168 PHE H C 1
ATOM 17780 O O . PHE H 1 168 ? -27.740 45.500 65.818 1.00 20.57 168 PHE H O 1
ATOM 17788 N N . ASN H 1 169 ? -26.054 44.760 64.514 1.00 17.10 169 ASN H N 1
ATOM 17789 C CA . ASN H 1 169 ? -25.986 45.970 63.705 1.00 18.19 169 ASN H CA 1
ATOM 17790 C C . ASN H 1 169 ? -27.211 46.264 62.935 1.00 18.91 169 ASN H C 1
ATOM 17791 O O . ASN H 1 169 ? -27.541 47.456 62.735 1.00 21.17 169 ASN H O 1
ATOM 17796 N N . GLU H 1 170 ? -28.020 45.244 62.659 1.00 23.36 170 GLU H N 1
ATOM 17797 C CA . GLU H 1 170 ? -29.286 45.441 61.946 1.00 24.99 170 GLU H CA 1
ATOM 17798 C C . GLU H 1 170 ? -30.489 45.737 62.872 1.00 28.72 170 GLU H C 1
ATOM 17799 O O . GLU H 1 170 ? -31.516 46.241 62.417 1.00 21.85 170 GLU H O 1
ATOM 17805 N N . THR H 1 171 ? -30.351 45.423 64.160 1.00 23.70 171 THR H N 1
ATOM 17806 C CA . THR H 1 171 ? -31.389 45.625 65.167 1.00 25.23 171 THR H CA 1
ATOM 17807 C C . THR H 1 171 ? -31.268 46.965 65.911 1.00 26.53 171 THR H C 1
ATOM 17808 O O . THR H 1 171 ? -32.290 47.605 66.224 1.00 24.08 171 THR H O 1
ATOM 17812 N N . ILE H 1 172 ? -30.024 47.432 66.141 1.00 17.84 172 ILE H N 1
ATOM 17813 C CA . ILE H 1 172 ? -29.804 48.694 66.830 1.00 22.99 172 ILE H CA 1
ATOM 17814 C C . ILE H 1 172 ? -30.118 49.961 65.998 1.00 26.03 172 ILE H C 1
ATOM 17815 O O . ILE H 1 172 ? -30.054 49.944 64.776 1.00 23.27 172 ILE H O 1
ATOM 17820 N N . SER H 1 173 ? -30.333 51.070 66.703 1.00 28.78 173 SER H N 1
ATOM 17821 C CA . SER H 1 173 ? -30.529 52.379 66.078 1.00 32.81 173 SER H CA 1
ATOM 17822 C C . SER H 1 173 ? -29.290 52.776 65.255 1.00 38.58 173 SER H C 1
ATOM 17823 O O . SER H 1 173 ? -29.430 53.245 64.135 1.00 32.67 173 SER H O 1
ATOM 17826 N N . GLU H 1 174 ? -28.118 52.652 65.899 1.00 32.47 174 GLU H N 1
ATOM 17827 C CA . GLU H 1 174 ? -26.859 52.954 65.273 1.00 29.87 174 GLU H CA 1
ATOM 17828 C C . GLU H 1 174 ? -25.780 52.377 66.155 1.00 30.94 174 GLU H C 1
ATOM 17829 O O . GLU H 1 174 ? -26.029 52.217 67.379 1.00 21.33 174 GLU H O 1
ATOM 17835 N N . LEU H 1 175 ? -24.603 52.101 65.582 1.00 25.72 175 LEU H N 1
ATOM 17836 C CA . LEU H 1 175 ? -23.524 51.487 66.381 1.00 27.62 175 LEU H CA 1
ATOM 17837 C C . LEU H 1 175 ? -22.816 52.583 67.222 1.00 26.50 175 LEU H C 1
ATOM 17838 O O . LEU H 1 175 ? -22.494 53.626 66.686 1.00 21.61 175 LEU H O 1
ATOM 17843 N N . PRO H 1 176 ? -22.638 52.350 68.567 1.00 23.08 176 PRO H N 1
ATOM 17844 C CA . PRO H 1 176 ? -21.899 53.293 69.382 1.00 25.45 176 PRO H CA 1
ATOM 17845 C C . PRO H 1 176 ? -20.402 53.104 69.115 1.00 25.15 176 PRO H C 1
ATOM 17846 O O . PRO H 1 176 ? -19.812 52.147 69.639 1.00 24.43 176 PRO H O 1
ATOM 17850 N N . VAL H 1 177 ? -19.823 53.967 68.280 1.00 22.36 177 VAL H N 1
ATOM 17851 C CA . VAL H 1 177 ? -18.480 53.737 67.714 1.00 21.74 177 VAL H CA 1
ATOM 17852 C C . VAL H 1 177 ? -17.401 53.813 68.795 1.00 22.73 177 VAL H C 1
ATOM 17853 O O . VAL H 1 177 ? -16.700 52.831 69.015 1.00 23.32 177 VAL H O 1
ATOM 17857 N N . ALA H 1 178 ? -17.362 54.920 69.535 1.00 25.01 178 ALA H N 1
ATOM 17858 C CA . ALA H 1 178 ? -16.390 55.093 70.632 1.00 23.60 178 ALA H CA 1
ATOM 17859 C C . ALA H 1 178 ? -16.591 54.039 71.721 1.00 25.97 178 ALA H C 1
ATOM 17860 O O . ALA H 1 178 ? -15.623 53.483 72.240 1.00 25.16 178 ALA H O 1
ATOM 17862 N N . GLY H 1 179 ? -17.891 53.770 72.047 1.00 24.90 179 GLY H N 1
ATOM 17863 C CA . GLY H 1 179 ? -18.262 52.755 72.979 1.00 24.96 179 GLY H CA 1
ATOM 17864 C C . GLY H 1 179 ? -17.649 51.398 72.663 1.00 26.67 179 GLY H C 1
ATOM 17865 O O . GLY H 1 179 ? -17.076 50.720 73.580 1.00 21.71 179 GLY H O 1
ATOM 17866 N N . LEU H 1 180 ? -17.805 50.978 71.424 1.00 22.16 180 LEU H N 1
ATOM 17867 C CA . LEU H 1 180 ? -17.334 49.657 70.974 1.00 26.10 180 LEU H CA 1
ATOM 17868 C C . LEU H 1 180 ? -15.820 49.565 71.106 1.00 25.05 180 LEU H C 1
ATOM 17869 O O . LEU H 1 180 ? -15.314 48.603 71.669 1.00 26.27 180 LEU H O 1
ATOM 17874 N N . VAL H 1 181 ? -15.109 50.586 70.625 1.00 20.01 181 VAL H N 1
ATOM 17875 C CA . VAL H 1 181 ? -13.638 50.579 70.678 1.00 22.52 181 VAL H CA 1
ATOM 17876 C C . VAL H 1 181 ? -13.140 50.595 72.101 1.00 19.78 181 VAL H C 1
ATOM 17877 O O . VAL H 1 181 ? -12.199 49.837 72.436 1.00 18.09 181 VAL H O 1
ATOM 17881 N N . ALA H 1 182 ? -13.745 51.461 72.941 1.00 18.79 182 ALA H N 1
ATOM 17882 C CA . ALA H 1 182 ? -13.348 51.544 74.395 1.00 16.98 182 ALA H CA 1
ATOM 17883 C C . ALA H 1 182 ? -13.611 50.228 75.140 1.00 17.93 182 ALA H C 1
ATOM 17884 O O . ALA H 1 182 ? -12.761 49.779 75.891 1.00 21.69 182 ALA H O 1
ATOM 17886 N N . CYS H 1 183 ? -14.754 49.571 74.863 1.00 17.41 183 CYS H N 1
ATOM 17887 C CA . CYS H 1 183 ? -15.071 48.274 75.443 1.00 17.75 183 CYS H CA 1
ATOM 17888 C C . CYS H 1 183 ? -14.039 47.243 75.053 1.00 20.66 183 CYS H C 1
ATOM 17889 O O . CYS H 1 183 ? -13.611 46.447 75.891 1.00 20.21 183 CYS H O 1
ATOM 17892 N N . ASP H 1 184 ? -13.594 47.283 73.793 1.00 18.99 184 ASP H N 1
ATOM 17893 C CA . ASP H 1 184 ? -12.581 46.312 73.311 1.00 17.28 184 ASP H CA 1
ATOM 17894 C C . ASP H 1 184 ? -11.171 46.511 73.827 1.00 17.21 184 ASP H C 1
ATOM 17895 O O . ASP H 1 184 ? -10.493 45.530 74.180 1.00 16.77 184 ASP H O 1
ATOM 17900 N N . ALA H 1 185 ? -10.736 47.761 73.900 1.00 18.39 185 ALA H N 1
ATOM 17901 C CA . ALA H 1 185 ? -9.335 48.119 74.121 1.00 19.85 185 ALA H CA 1
ATOM 17902 C C . ALA H 1 185 ? -8.998 48.460 75.576 1.00 21.70 185 ALA H C 1
ATOM 17903 O O . ALA H 1 185 ? -7.836 48.596 75.893 1.00 20.68 185 ALA H O 1
ATOM 17905 N N . GLY H 1 186 ? -10.018 48.587 76.432 1.00 22.27 186 GLY H N 1
ATOM 17906 C CA . GLY H 1 186 ? -9.807 48.856 77.868 1.00 18.44 186 GLY H CA 1
ATOM 17907 C C . GLY H 1 186 ? -8.972 50.095 78.143 1.00 18.00 186 GLY H C 1
ATOM 17908 O O . GLY H 1 186 ? -9.211 51.144 77.588 1.00 17.80 186 GLY H O 1
ATOM 17909 N N . ALA H 1 187 ? -7.958 49.926 78.962 1.00 20.24 187 ALA H N 1
ATOM 17910 C CA . ALA H 1 187 ? -7.114 51.003 79.469 1.00 21.22 187 ALA H CA 1
ATOM 17911 C C . ALA H 1 187 ? -6.256 51.634 78.371 1.00 24.21 187 ALA H C 1
ATOM 17912 O O . ALA H 1 187 ? -5.686 52.709 78.578 1.00 27.62 187 ALA H O 1
ATOM 17914 N N . ALA H 1 188 ? -6.159 50.978 77.190 1.00 22.07 188 ALA H N 1
ATOM 17915 C CA . ALA H 1 188 ? -5.398 51.518 76.084 1.00 23.43 188 ALA H CA 1
ATOM 17916 C C . ALA H 1 188 ? -6.080 52.667 75.381 1.00 22.85 188 ALA H C 1
ATOM 17917 O O . ALA H 1 188 ? -5.468 53.342 74.597 1.00 24.45 188 ALA H O 1
ATOM 17919 N N . VAL H 1 189 ? -7.358 52.885 75.677 1.00 19.63 189 VAL H N 1
ATOM 17920 C CA . VAL H 1 189 ? -8.162 53.999 75.146 1.00 23.39 189 VAL H CA 1
ATOM 17921 C C . VAL H 1 189 ? -8.691 54.851 76.292 1.00 24.98 189 VAL H C 1
ATOM 17922 O O . VAL H 1 189 ? -9.262 54.306 77.219 1.00 18.15 189 VAL H O 1
ATOM 17926 N N . ASN H 1 190 ? -8.499 56.181 76.184 1.00 24.32 190 ASN H N 1
ATOM 17927 C CA . ASN H 1 190 ? -9.031 57.166 77.095 1.00 25.04 190 ASN H CA 1
ATOM 17928 C C . ASN H 1 190 ? -10.124 57.975 76.454 1.00 26.39 190 ASN H C 1
ATOM 17929 O O . ASN H 1 190 ? -10.458 57.715 75.286 1.00 23.95 190 ASN H O 1
ATOM 17934 N N . VAL H 1 191 ? -10.677 58.978 77.172 1.00 24.92 191 VAL H N 1
ATOM 17935 C CA . VAL H 1 191 ? -11.854 59.709 76.673 1.00 24.46 191 VAL H CA 1
ATOM 17936 C C . VAL H 1 191 ? -11.502 60.605 75.496 1.00 23.16 191 VAL H C 1
ATOM 17937 O O . VAL H 1 191 ? -12.367 60.831 74.641 1.00 24.16 191 VAL H O 1
ATOM 17941 N N . MET H 1 192 ? -10.242 61.079 75.434 1.00 24.19 192 MET H N 1
ATOM 17942 C CA . MET H 1 192 ? -9.731 61.831 74.276 1.00 26.49 192 MET H CA 1
ATOM 17943 C C . MET H 1 192 ? -9.765 60.933 73.013 1.00 21.93 192 MET H C 1
ATOM 17944 O O . MET H 1 192 ? -10.117 61.391 71.961 1.00 20.83 192 MET H O 1
ATOM 17949 N N . ASP H 1 193 ? -9.448 59.639 73.193 1.00 21.52 193 ASP H N 1
ATOM 17950 C CA . ASP H 1 193 ? -9.537 58.677 72.099 1.00 23.74 193 ASP H CA 1
ATOM 17951 C C . ASP H 1 193 ? -10.959 58.415 71.679 1.00 22.77 193 ASP H C 1
ATOM 17952 O O . ASP H 1 193 ? -11.248 58.306 70.447 1.00 22.02 193 ASP H O 1
ATOM 17957 N N . ALA H 1 194 ? -11.862 58.290 72.664 1.00 25.06 194 ALA H N 1
ATOM 17958 C CA . ALA H 1 194 ? -13.295 58.115 72.436 1.00 26.16 194 ALA H CA 1
ATOM 17959 C C . ALA H 1 194 ? -13.846 59.268 71.594 1.00 27.87 194 ALA H C 1
ATOM 17960 O O . ALA H 1 194 ? -14.620 59.032 70.655 1.00 25.65 194 ALA H O 1
ATOM 17962 N N . LEU H 1 195 ? -13.415 60.495 71.906 1.00 28.98 195 LEU H N 1
ATOM 17963 C CA . LEU H 1 195 ? -13.783 61.687 71.173 1.00 29.24 195 LEU H CA 1
ATOM 17964 C C . LEU H 1 195 ? -13.348 61.586 69.703 1.00 29.95 195 LEU H C 1
ATOM 17965 O O . LEU H 1 195 ? -14.143 61.905 68.810 1.00 25.49 195 LEU H O 1
ATOM 17970 N N . ALA H 1 196 ? -12.107 61.123 69.472 1.00 20.63 196 ALA H N 1
ATOM 17971 C CA . ALA H 1 196 ? -11.587 60.902 68.153 1.00 25.76 196 ALA H CA 1
ATOM 17972 C C . ALA H 1 196 ? -12.334 59.891 67.341 1.00 24.99 196 ALA H C 1
ATOM 17973 O O . ALA H 1 196 ? -12.548 60.109 66.181 1.00 21.20 196 ALA H O 1
ATOM 17975 N N . TYR H 1 197 ? -12.748 58.797 67.986 1.00 23.96 197 TYR H N 1
ATOM 17976 C CA . TYR H 1 197 ? -13.498 57.725 67.294 1.00 20.53 197 TYR H CA 1
ATOM 17977 C C . TYR H 1 197 ? -14.922 58.152 66.980 1.00 25.44 197 TYR H C 1
ATOM 17978 O O . TYR H 1 197 ? -15.415 57.803 65.928 1.00 23.70 197 TYR H O 1
ATOM 17987 N N . ASP H 1 198 ? -15.565 58.960 67.849 1.00 24.14 198 ASP H N 1
ATOM 17988 C CA . ASP H 1 198 ? -16.900 59.511 67.545 1.00 26.23 198 ASP H CA 1
ATOM 17989 C C . ASP H 1 198 ? -16.834 60.707 66.587 1.00 27.23 198 ASP H C 1
ATOM 17990 O O . ASP H 1 198 ? -17.883 61.044 66.005 1.00 30.25 198 ASP H O 1
ATOM 17995 N N . ALA H 1 199 ? -15.651 61.327 66.431 1.00 24.81 199 ALA H N 1
ATOM 17996 C CA . ALA H 1 199 ? -15.478 62.611 65.652 1.00 26.51 199 ALA H CA 1
ATOM 17997 C C . ALA H 1 199 ? -16.014 62.566 64.224 1.00 29.20 199 ALA H C 1
ATOM 17998 O O . ALA H 1 199 ? -16.663 63.513 63.791 1.00 34.35 199 ALA H O 1
ATOM 18000 N N . PRO H 1 200 ? -15.818 61.435 63.479 1.00 26.01 200 PRO H N 1
ATOM 18001 C CA . PRO H 1 200 ? -16.326 61.444 62.099 1.00 26.79 200 PRO H CA 1
ATOM 18002 C C . PRO H 1 200 ? -17.839 61.549 61.952 1.00 26.04 200 PRO H C 1
ATOM 18003 O O . PRO H 1 200 ? -18.295 61.876 60.865 1.00 22.71 200 PRO H O 1
ATOM 18007 N N . PHE H 1 201 ? -18.600 61.303 63.019 1.00 23.24 201 PHE H N 1
ATOM 18008 C CA . PHE H 1 201 ? -20.043 60.959 62.943 1.00 24.44 201 PHE H CA 1
ATOM 18009 C C . PHE H 1 201 ? -20.909 61.837 63.877 1.00 26.97 201 PHE H C 1
ATOM 18010 O O . PHE H 1 201 ? -21.330 61.405 64.943 1.00 21.43 201 PHE H O 1
ATOM 18018 N N . PRO H 1 202 ? -21.166 63.107 63.474 1.00 26.93 202 PRO H N 1
ATOM 18019 C CA . PRO H 1 202 ? -22.073 63.938 64.253 1.00 27.40 202 PRO H CA 1
ATOM 18020 C C . PRO H 1 202 ? -23.477 63.321 64.500 1.00 28.54 202 PRO H C 1
ATOM 18021 O O . PRO H 1 202 ? -24.120 63.662 65.503 1.00 25.26 202 PRO H O 1
ATOM 18025 N N . ASN H 1 203 ? -23.948 62.448 63.592 1.00 27.46 203 ASN H N 1
ATOM 18026 C CA . ASN H 1 203 ? -25.216 61.722 63.741 1.00 26.54 203 ASN H CA 1
ATOM 18027 C C . ASN H 1 203 ? -25.236 60.546 62.748 1.00 22.36 203 ASN H C 1
ATOM 18028 O O . ASN H 1 203 ? -24.273 60.366 61.975 1.00 24.61 203 ASN H O 1
ATOM 18033 N N . LYS H 1 204 ? -26.273 59.743 62.822 1.00 21.88 204 LYS H N 1
ATOM 18034 C CA . LYS H 1 204 ? -26.380 58.516 62.047 1.00 23.65 204 LYS H CA 1
ATOM 18035 C C . LYS H 1 204 ? -26.425 58.699 60.547 1.00 23.08 204 LYS H C 1
ATOM 18036 O O . LYS H 1 204 ? -26.074 57.745 59.800 1.00 23.10 204 LYS H O 1
ATOM 18042 N N . ASN H 1 205 ? -26.769 59.880 60.076 1.00 23.51 205 ASN H N 1
ATOM 18043 C CA . ASN H 1 205 ? -26.710 60.165 58.611 1.00 24.83 205 ASN H CA 1
ATOM 18044 C C . ASN H 1 205 ? -25.286 60.008 58.058 1.00 24.89 205 ASN H C 1
ATOM 18045 O O . ASN H 1 205 ? -25.124 59.726 56.878 1.00 27.64 205 ASN H O 1
ATOM 18050 N N . TYR H 1 206 ? -24.273 60.203 58.916 1.00 20.80 206 TYR H N 1
ATOM 18051 C CA . TYR H 1 206 ? -22.859 60.042 58.577 1.00 23.26 206 TYR H CA 1
ATOM 18052 C C . TYR H 1 206 ? -22.332 58.585 58.693 1.00 24.19 206 TYR H C 1
ATOM 18053 O O . TYR H 1 206 ? -21.166 58.331 58.325 1.00 23.97 206 TYR H O 1
ATOM 18062 N N . LYS H 1 207 ? -23.192 57.668 59.167 1.00 21.11 207 LYS H N 1
ATOM 18063 C CA . LYS H 1 207 ? -22.802 56.303 59.530 1.00 22.91 207 LYS H CA 1
ATOM 18064 C C . LYS H 1 207 ? -23.210 55.229 58.529 1.00 21.44 207 LYS H C 1
ATOM 18065 O O . LYS H 1 207 ? -23.135 54.068 58.840 1.00 20.26 207 LYS H O 1
ATOM 18071 N N . VAL H 1 208 ? -23.656 55.620 57.311 1.00 24.46 208 VAL H N 1
ATOM 18072 C CA . VAL H 1 208 ? -24.110 54.645 56.335 1.00 21.39 208 VAL H CA 1
ATOM 18073 C C . VAL H 1 208 ? -22.996 53.612 56.019 1.00 22.01 208 VAL H C 1
ATOM 18074 O O . VAL H 1 208 ? -23.309 52.419 55.933 1.00 20.73 208 VAL H O 1
ATOM 18078 N N . GLY H 1 209 ? -21.736 54.057 55.875 1.00 25.98 209 GLY H N 1
ATOM 18079 C CA . GLY H 1 209 ? -20.613 53.091 55.726 1.00 23.42 209 GLY H CA 1
ATOM 18080 C C . GLY H 1 209 ? -20.393 52.160 56.937 1.00 18.95 209 GLY H C 1
ATOM 18081 O O . GLY H 1 209 ? -20.083 50.995 56.791 1.00 23.52 209 GLY H O 1
ATOM 18082 N N . VAL H 1 210 ? -20.555 52.733 58.128 1.00 22.56 210 VAL H N 1
ATOM 18083 C CA . VAL H 1 210 ? -20.488 51.991 59.425 1.00 20.07 210 VAL H CA 1
ATOM 18084 C C . VAL H 1 210 ? -21.595 50.920 59.480 1.00 19.75 210 VAL H C 1
ATOM 18085 O O . VAL H 1 210 ? -21.346 49.803 59.968 1.00 19.87 210 VAL H O 1
ATOM 18089 N N . LYS H 1 211 ? -22.819 51.308 59.062 1.00 21.47 211 LYS H N 1
ATOM 18090 C CA . LYS H 1 211 ? -23.938 50.364 58.940 1.00 22.98 211 LYS H CA 1
ATOM 18091 C C . LYS H 1 211 ? -23.677 49.295 57.922 1.00 18.55 211 LYS H C 1
ATOM 18092 O O . LYS H 1 211 ? -24.034 48.137 58.160 1.00 19.51 211 LYS H O 1
ATOM 18098 N N . ARG H 1 212 ? -23.056 49.630 56.817 1.00 19.86 212 ARG H N 1
ATOM 18099 C CA . ARG H 1 212 ? -22.892 48.674 55.716 1.00 19.10 212 ARG H CA 1
ATOM 18100 C C . ARG H 1 212 ? -21.853 47.609 55.922 1.00 22.23 212 ARG H C 1
ATOM 18101 O O . ARG H 1 212 ? -22.046 46.471 55.413 1.00 15.92 212 ARG H O 1
ATOM 18109 N N . PHE H 1 213 ? -20.761 47.909 56.685 1.00 19.22 213 PHE H N 1
ATOM 18110 C CA . PHE H 1 213 ? -19.731 46.889 56.869 1.00 25.26 213 PHE H CA 1
ATOM 18111 C C . PHE H 1 213 ? -20.205 45.556 57.413 1.00 20.17 213 PHE H C 1
ATOM 18112 O O . PHE H 1 213 ? -19.898 44.515 56.849 1.00 22.07 213 PHE H O 1
ATOM 18120 N N . PRO H 1 214 ? -20.982 45.562 58.539 1.00 20.70 214 PRO H N 1
ATOM 18121 C CA . PRO H 1 214 ? -21.503 44.280 59.052 1.00 17.89 214 PRO H CA 1
ATOM 18122 C C . PRO H 1 214 ? -22.419 43.581 58.001 1.00 18.29 214 PRO H C 1
ATOM 18123 O O . PRO H 1 214 ? -22.363 42.338 57.869 1.00 19.74 214 PRO H O 1
ATOM 18127 N N . GLN H 1 215 ? -23.205 44.334 57.266 1.00 19.14 215 GLN H N 1
ATOM 18128 C CA . GLN H 1 215 ? -24.059 43.750 56.214 1.00 23.39 215 GLN H CA 1
ATOM 18129 C C . GLN H 1 215 ? -23.257 43.102 55.079 1.00 22.45 215 GLN H C 1
ATOM 18130 O O . GLN H 1 215 ? -23.747 42.201 54.393 1.00 33.67 215 GLN H O 1
ATOM 18136 N N . MET H 1 216 ? -22.008 43.560 54.893 1.00 26.18 216 MET H N 1
ATOM 18137 C CA . MET H 1 216 ? -21.127 43.055 53.827 1.00 27.01 216 MET H CA 1
ATOM 18138 C C . MET H 1 216 ? -20.460 41.746 54.131 1.00 25.97 216 MET H C 1
ATOM 18139 O O . MET H 1 216 ? -19.907 41.135 53.232 1.00 30.39 216 MET H O 1
ATOM 18144 N N . ILE H 1 217 ? -20.489 41.297 55.389 1.00 25.09 217 ILE H N 1
ATOM 18145 C CA . ILE H 1 217 ? -19.863 40.006 55.783 1.00 27.92 217 ILE H CA 1
ATOM 18146 C C . ILE H 1 217 ? -20.512 38.935 54.886 1.00 28.82 217 ILE H C 1
ATOM 18147 O O . ILE H 1 217 ? -21.772 38.872 54.871 1.00 33.16 217 ILE H O 1
ATOM 18152 N N . PRO H 1 218 ? -19.719 38.170 54.132 1.00 27.49 218 PRO H N 1
ATOM 18153 C CA . PRO H 1 218 ? -20.332 37.377 53.026 1.00 29.76 218 PRO H CA 1
ATOM 18154 C C . PRO H 1 218 ? -21.099 36.161 53.510 1.00 23.50 218 PRO H C 1
ATOM 18155 O O . PRO H 1 218 ? -20.574 35.449 54.335 1.00 25.03 218 PRO H O 1
ATOM 18159 N N . THR H 1 219 ? -22.341 35.997 53.033 1.00 24.29 219 THR H N 1
ATOM 18160 C CA . THR H 1 219 ? -23.246 34.925 53.308 1.00 25.75 219 THR H CA 1
ATOM 18161 C C . THR H 1 219 ? -23.493 33.997 52.064 1.00 29.97 219 THR H C 1
ATOM 18162 O O . THR H 1 219 ? -24.116 32.905 52.249 1.00 27.58 219 THR H O 1
ATOM 18166 N N . ASN H 1 220 ? -22.890 34.311 50.932 1.00 29.66 220 ASN H N 1
ATOM 18167 C CA . ASN H 1 220 ? -22.890 33.388 49.744 1.00 28.59 220 ASN H CA 1
ATOM 18168 C C . ASN H 1 220 ? -21.544 33.388 49.035 1.00 28.69 220 ASN H C 1
ATOM 18169 O O . ASN H 1 220 ? -20.808 34.400 49.020 1.00 25.01 220 ASN H O 1
ATOM 18174 N N . ALA H 1 221 ? -21.135 32.229 48.539 1.00 27.30 221 ALA H N 1
ATOM 18175 C CA . ALA H 1 221 ? -19.777 32.039 47.911 1.00 35.66 221 ALA H CA 1
ATOM 18176 C C . ALA H 1 221 ? -19.594 32.773 46.592 1.00 32.40 221 ALA H C 1
ATOM 18177 O O . ALA H 1 221 ? -18.508 32.839 46.062 1.00 40.84 221 ALA H O 1
ATOM 18179 N N . ASP H 1 222 ? -20.638 33.355 46.079 1.00 32.45 222 ASP H N 1
ATOM 18180 C CA . ASP H 1 222 ? -20.615 34.144 44.861 1.00 32.35 222 ASP H CA 1
ATOM 18181 C C . ASP H 1 222 ? -20.429 35.610 45.215 1.00 27.72 222 ASP H C 1
ATOM 18182 O O . ASP H 1 222 ? -20.350 36.436 44.290 1.00 28.64 222 ASP H O 1
ATOM 18187 N N . ASP H 1 223 ? -20.296 35.994 46.502 1.00 23.83 223 ASP H N 1
ATOM 18188 C CA . ASP H 1 223 ? -20.010 37.371 46.885 1.00 27.75 223 ASP H CA 1
ATOM 18189 C C . ASP H 1 223 ? -18.593 37.682 46.413 1.00 22.38 223 ASP H C 1
ATOM 18190 O O . ASP H 1 223 ? -17.715 36.814 46.464 1.00 23.41 223 ASP H O 1
ATOM 18195 N N . ASP H 1 224 ? -18.395 38.951 45.956 1.00 23.64 224 ASP H N 1
ATOM 18196 C CA . ASP H 1 224 ? -17.054 39.406 45.584 1.00 23.47 224 ASP H CA 1
ATOM 18197 C C . ASP H 1 224 ? -15.996 39.135 46.672 1.00 24.01 224 ASP H C 1
ATOM 18198 O O . ASP H 1 224 ? -14.848 38.814 46.325 1.00 29.71 224 ASP H O 1
ATOM 18203 N N . ALA H 1 225 ? -16.379 39.287 47.947 1.00 23.40 225 ALA H N 1
ATOM 18204 C CA . ALA H 1 225 ? -15.454 39.137 49.089 1.00 24.91 225 ALA H CA 1
ATOM 18205 C C . ALA H 1 225 ? -14.817 37.756 49.023 1.00 21.05 225 ALA H C 1
ATOM 18206 O O . ALA H 1 225 ? -13.595 37.647 49.232 1.00 20.94 225 ALA H O 1
ATOM 18208 N N . VAL H 1 226 ? -15.628 36.746 48.662 1.00 28.98 226 VAL H N 1
ATOM 18209 C CA . VAL H 1 226 ? -15.184 35.346 48.617 1.00 23.97 226 VAL H CA 1
ATOM 18210 C C . VAL H 1 226 ? -14.460 35.024 47.312 1.00 23.26 226 VAL H C 1
ATOM 18211 O O . VAL H 1 226 ? -13.464 34.278 47.329 1.00 22.24 226 VAL H O 1
ATOM 18215 N N . LYS H 1 227 ? -14.992 35.547 46.174 1.00 26.69 227 LYS H N 1
ATOM 18216 C CA . LYS H 1 227 ? -14.313 35.379 44.877 1.00 25.92 227 LYS H CA 1
ATOM 18217 C C . LYS H 1 227 ? -12.851 35.888 44.958 1.00 19.73 227 LYS H C 1
ATOM 18218 O O . LYS H 1 227 ? -11.948 35.144 44.702 1.00 20.87 227 LYS H O 1
ATOM 18224 N N . TYR H 1 228 ? -12.656 37.151 45.364 1.00 19.44 228 TYR H N 1
ATOM 18225 C CA . TYR H 1 228 ? -11.352 37.699 45.597 1.00 19.73 228 TYR H CA 1
ATOM 18226 C C . TYR H 1 228 ? -10.624 36.965 46.705 1.00 19.60 228 TYR H C 1
ATOM 18227 O O . TYR H 1 228 ? -9.395 36.712 46.593 1.00 18.29 228 TYR H O 1
ATOM 18236 N N . GLY H 1 229 ? -11.376 36.628 47.776 1.00 21.59 229 GLY H N 1
ATOM 18237 C CA . GLY H 1 229 ? -10.825 35.958 48.924 1.00 24.16 229 GLY H CA 1
ATOM 18238 C C . GLY H 1 229 ? -10.110 34.655 48.619 1.00 21.88 229 GLY H C 1
ATOM 18239 O O . GLY H 1 229 ? -8.955 34.454 49.031 1.00 25.41 229 GLY H O 1
ATOM 18240 N N . LEU H 1 230 ? -10.772 33.792 47.856 1.00 26.44 230 LEU H N 1
ATOM 18241 C CA . LEU H 1 230 ? -10.197 32.490 47.483 1.00 26.82 230 LEU H CA 1
ATOM 18242 C C . LEU H 1 230 ? -8.945 32.574 46.615 1.00 25.26 230 LEU H C 1
ATOM 18243 O O . LEU H 1 230 ? -8.012 31.785 46.770 1.00 20.57 230 LEU H O 1
ATOM 18248 N N . ARG H 1 231 ? -8.882 33.623 45.802 1.00 22.81 231 ARG H N 1
ATOM 18249 C CA . ARG H 1 231 ? -7.721 33.872 44.963 1.00 22.75 231 ARG H CA 1
ATOM 18250 C C . ARG H 1 231 ? -6.576 34.416 45.825 1.00 24.50 231 ARG H C 1
ATOM 18251 O O . ARG H 1 231 ? -5.405 34.180 45.530 1.00 21.76 231 ARG H O 1
ATOM 18259 N N . ALA H 1 232 ? -6.919 35.143 46.890 1.00 26.84 232 ALA H N 1
ATOM 18260 C CA . ALA H 1 232 ? -5.917 35.700 47.788 1.00 25.69 232 ALA H CA 1
ATOM 18261 C C . ALA H 1 232 ? -5.237 34.610 48.580 1.00 27.30 232 ALA H C 1
ATOM 18262 O O . ALA H 1 232 ? -4.000 34.645 48.764 1.00 28.83 232 ALA H O 1
ATOM 18264 N N . ILE H 1 233 ? -6.044 33.697 49.095 1.00 22.45 233 ILE H N 1
ATOM 18265 C CA . ILE H 1 233 ? -5.613 32.516 49.828 1.00 25.77 233 ILE H CA 1
ATOM 18266 C C . ILE H 1 233 ? -4.610 31.717 49.006 1.00 28.06 233 ILE H C 1
ATOM 18267 O O . ILE H 1 233 ? -3.537 31.376 49.505 1.00 28.03 233 ILE H O 1
ATOM 18272 N N . GLU H 1 234 ? -4.918 31.521 47.725 1.00 26.68 234 GLU H N 1
ATOM 18273 C CA . GLU H 1 234 ? -3.969 30.920 46.779 1.00 26.47 234 GLU H CA 1
ATOM 18274 C C . GLU H 1 234 ? -2.656 31.693 46.686 1.00 21.84 234 GLU H C 1
ATOM 18275 O O . GLU H 1 234 ? -1.609 31.086 46.727 1.00 25.48 234 GLU H O 1
ATOM 18281 N N . PHE H 1 235 ? -2.748 33.027 46.581 1.00 21.43 235 PHE H N 1
ATOM 18282 C CA . PHE H 1 235 ? -1.595 33.907 46.475 1.00 21.27 235 PHE H CA 1
ATOM 18283 C C . PHE H 1 235 ? -0.680 33.816 47.687 1.00 21.60 235 PHE H C 1
ATOM 18284 O O . PHE H 1 235 ? 0.540 33.668 47.522 1.00 22.45 235 PHE H O 1
ATOM 18292 N N . TRP H 1 236 ? -1.244 33.927 48.917 1.00 19.12 236 TRP H N 1
ATOM 18293 C CA . TRP H 1 236 ? -0.438 33.926 50.159 1.00 20.66 236 TRP H CA 1
ATOM 18294 C C . TRP H 1 236 ? 0.172 32.555 50.429 1.00 20.09 236 TRP H C 1
ATOM 18295 O O . TRP H 1 236 ? 1.250 32.459 51.023 1.00 24.79 236 TRP H O 1
ATOM 18306 N N . SER H 1 237 ? -0.568 31.515 50.010 1.00 24.62 237 SER H N 1
ATOM 18307 C CA . SER H 1 237 ? -0.091 30.143 50.171 1.00 25.89 237 SER H CA 1
ATOM 18308 C C . SER H 1 237 ? 0.952 29.668 49.186 1.00 30.18 237 SER H C 1
ATOM 18309 O O . SER H 1 237 ? 1.809 28.843 49.565 1.00 29.15 237 SER H O 1
ATOM 18312 N N . ASN H 1 238 ? 0.900 30.137 47.939 1.00 29.18 238 ASN H N 1
ATOM 18313 C CA . ASN H 1 238 ? 1.739 29.568 46.855 1.00 31.52 238 ASN H CA 1
ATOM 18314 C C . ASN H 1 238 ? 2.625 30.538 46.110 1.00 36.08 238 ASN H C 1
ATOM 18315 O O . ASN H 1 238 ? 3.744 30.149 45.702 1.00 42.03 238 ASN H O 1
ATOM 18320 N N . GLU H 1 239 ? 2.226 31.799 45.973 1.00 36.81 239 GLU H N 1
ATOM 18321 C CA . GLU H 1 239 ? 2.986 32.755 45.170 1.00 36.17 239 GLU H CA 1
ATOM 18322 C C . GLU H 1 239 ? 3.774 33.726 46.032 1.00 34.62 239 GLU H C 1
ATOM 18323 O O . GLU H 1 239 ? 4.881 34.070 45.693 1.00 24.54 239 GLU H O 1
ATOM 18329 N N . TRP H 1 240 ? 3.198 34.177 47.140 1.00 26.72 240 TRP H N 1
ATOM 18330 C CA . TRP H 1 240 ? 3.863 35.114 48.071 1.00 27.79 240 TRP H CA 1
ATOM 18331 C C . TRP H 1 240 ? 5.283 34.651 48.466 1.00 23.10 240 TRP H C 1
ATOM 18332 O O . TRP H 1 240 ? 5.481 33.532 48.929 1.00 21.90 240 TRP H O 1
ATOM 18343 N N . SER H 1 241 ? 6.236 35.554 48.344 1.00 22.41 241 SER H N 1
ATOM 18344 C CA . SER H 1 241 ? 7.645 35.293 48.638 1.00 26.93 241 SER H CA 1
ATOM 18345 C C . SER H 1 241 ? 8.240 36.350 49.629 1.00 24.70 241 SER H C 1
ATOM 18346 O O . SER H 1 241 ? 9.440 36.338 49.870 1.00 27.87 241 SER H O 1
ATOM 18349 N N . GLY H 1 242 ? 7.390 37.137 50.261 1.00 23.16 242 GLY H N 1
ATOM 18350 C CA . GLY H 1 242 ? 7.838 38.144 51.229 1.00 20.35 242 GLY H CA 1
ATOM 18351 C C . GLY H 1 242 ? 7.922 37.704 52.657 1.00 23.31 242 GLY H C 1
ATOM 18352 O O . GLY H 1 242 ? 7.697 36.567 52.940 1.00 21.37 242 GLY H O 1
ATOM 18353 N N . GLU H 1 243 ? 8.325 38.641 53.534 1.00 23.76 243 GLU H N 1
ATOM 18354 C CA . GLU H 1 243 ? 8.368 38.417 54.949 1.00 26.33 243 GLU H CA 1
ATOM 18355 C C . GLU H 1 243 ? 7.012 38.824 55.563 1.00 24.70 243 GLU H C 1
ATOM 18356 O O . GLU H 1 243 ? 6.410 39.791 55.103 1.00 25.45 243 GLU H O 1
ATOM 18362 N N . SER H 1 244 ? 6.590 38.124 56.595 1.00 23.31 244 SER H N 1
ATOM 18363 C CA . SER H 1 244 ? 5.377 38.423 57.326 1.00 26.09 244 SER H CA 1
ATOM 18364 C C . SER H 1 244 ? 5.568 38.381 58.805 1.00 24.72 244 SER H C 1
ATOM 18365 O O . SER H 1 244 ? 6.581 37.802 59.298 1.00 32.95 244 SER H O 1
ATOM 18368 N N . PHE H 1 245 ? 4.651 39.042 59.507 1.00 25.25 245 PHE H N 1
ATOM 18369 C CA . PHE H 1 245 ? 4.608 39.045 60.984 1.00 24.46 245 PHE H CA 1
ATOM 18370 C C . PHE H 1 245 ? 3.163 39.208 61.403 1.00 25.30 245 PHE H C 1
ATOM 18371 O O . PHE H 1 245 ? 2.453 40.097 60.878 1.00 25.09 245 PHE H O 1
ATOM 18379 N N . MET H 1 246 ? 2.734 38.345 62.328 1.00 24.53 246 MET H N 1
ATOM 18380 C CA . MET H 1 246 ? 1.338 38.298 62.780 1.00 23.14 246 MET H CA 1
ATOM 18381 C C . MET H 1 246 ? 1.286 38.668 64.275 1.00 25.34 246 MET H C 1
ATOM 18382 O O . MET H 1 246 ? 2.086 38.147 65.058 1.00 27.36 246 MET H O 1
ATOM 18387 N N . ALA H 1 247 ? 0.385 39.571 64.643 1.00 22.33 247 ALA H N 1
ATOM 18388 C CA . ALA H 1 247 ? 0.086 39.880 66.064 1.00 22.26 247 ALA H CA 1
ATOM 18389 C C . ALA H 1 247 ? -1.404 39.656 66.350 1.00 24.14 247 ALA H C 1
ATOM 18390 O O . ALA H 1 247 ? -2.236 40.110 65.602 1.00 22.42 247 ALA H O 1
ATOM 18392 N N . ILE H 1 248 ? -1.736 38.860 67.354 1.00 20.35 248 ILE H N 1
ATOM 18393 C CA . ILE H 1 248 ? -3.045 38.461 67.693 1.00 21.21 248 ILE H CA 1
ATOM 18394 C C . ILE H 1 248 ? -3.485 39.123 69.021 1.00 25.33 248 ILE H C 1
ATOM 18395 O O . ILE H 1 248 ? -2.795 38.989 70.056 1.00 22.21 248 ILE H O 1
ATOM 18400 N N . GLY H 1 249 ? -4.576 39.895 68.953 1.00 19.75 249 GLY H N 1
ATOM 18401 C CA . GLY H 1 249 ? -5.305 40.331 70.164 1.00 22.63 249 GLY H CA 1
ATOM 18402 C C . GLY H 1 249 ? -6.171 39.250 70.685 1.00 21.35 249 GLY H C 1
ATOM 18403 O O . GLY H 1 249 ? -7.184 38.884 70.069 1.00 26.36 249 GLY H O 1
ATOM 18404 N N . MET H 1 250 ? -5.809 38.711 71.853 1.00 24.02 250 MET H N 1
ATOM 18405 C CA . MET H 1 250 ? -6.453 37.475 72.355 1.00 22.85 250 MET H CA 1
ATOM 18406 C C . MET H 1 250 ? -7.880 37.630 72.859 1.00 23.15 250 MET H C 1
ATOM 18407 O O . MET H 1 250 ? -8.684 36.684 72.813 1.00 16.56 250 MET H O 1
ATOM 18412 N N . LYS H 1 251 ? -8.213 38.826 73.328 1.00 23.57 251 LYS H N 1
ATOM 18413 C CA . LYS H 1 251 ? -9.551 39.131 73.865 1.00 28.24 251 LYS H CA 1
ATOM 18414 C C . LYS H 1 251 ? -10.492 39.484 72.673 1.00 30.08 251 LYS H C 1
ATOM 18415 O O . LYS H 1 251 ? -11.056 40.573 72.620 1.00 29.07 251 LYS H O 1
ATOM 18421 N N . ASP H 1 252 ? -10.589 38.581 71.714 1.00 27.47 252 ASP H N 1
ATOM 18422 C CA . ASP H 1 252 ? -11.443 38.788 70.526 1.00 25.50 252 ASP H CA 1
ATOM 18423 C C . ASP H 1 252 ? -12.232 37.483 70.352 1.00 21.95 252 ASP H C 1
ATOM 18424 O O . ASP H 1 252 ? -11.640 36.457 70.075 1.00 26.92 252 ASP H O 1
ATOM 18429 N N . ALA H 1 253 ? -13.532 37.538 70.580 1.00 21.25 253 ALA H N 1
ATOM 18430 C CA . ALA H 1 253 ? -14.456 36.441 70.397 1.00 25.63 253 ALA H CA 1
ATOM 18431 C C . ALA H 1 253 ? -14.802 36.041 68.922 1.00 25.60 253 ALA H C 1
ATOM 18432 O O . ALA H 1 253 ? -15.341 34.967 68.663 1.00 26.71 253 ALA H O 1
ATOM 18434 N N . VAL H 1 254 ? -14.444 36.890 67.978 1.00 22.42 254 VAL H N 1
ATOM 18435 C CA . VAL H 1 254 ? -14.712 36.585 66.561 1.00 23.48 254 VAL H CA 1
ATOM 18436 C C . VAL H 1 254 ? -13.410 36.299 65.791 1.00 24.39 254 VAL H C 1
ATOM 18437 O O . VAL H 1 254 ? -13.271 35.241 65.192 1.00 27.59 254 VAL H O 1
ATOM 18441 N N . LEU H 1 255 ? -12.455 37.245 65.758 1.00 23.44 255 LEU H N 1
ATOM 18442 C CA . LEU H 1 255 ? -11.274 37.108 64.946 1.00 20.89 255 LEU H CA 1
ATOM 18443 C C . LEU H 1 255 ? -9.965 37.037 65.786 1.00 20.19 255 LEU H C 1
ATOM 18444 O O . LEU H 1 255 ? -8.928 37.605 65.425 1.00 23.16 255 LEU H O 1
ATOM 18449 N N . GLY H 1 256 ? -10.049 36.297 66.882 1.00 21.52 256 GLY H N 1
ATOM 18450 C CA . GLY H 1 256 ? -8.941 36.082 67.826 1.00 21.94 256 GLY H CA 1
ATOM 18451 C C . GLY H 1 256 ? -8.070 34.889 67.409 1.00 23.12 256 GLY H C 1
ATOM 18452 O O . GLY H 1 256 ? -7.982 34.588 66.195 1.00 24.02 256 GLY H O 1
ATOM 18453 N N . GLU H 1 257 ? -7.401 34.283 68.383 1.00 20.45 257 GLU H N 1
ATOM 18454 C CA . GLU H 1 257 ? -6.465 33.177 68.174 1.00 20.37 257 GLU H CA 1
ATOM 18455 C C . GLU H 1 257 ? -6.823 32.065 67.185 1.00 22.46 257 GLU H C 1
ATOM 18456 O O . GLU H 1 257 ? -6.004 31.703 66.340 1.00 21.55 257 GLU H O 1
ATOM 18462 N N . ALA H 1 258 ? -8.030 31.522 67.283 1.00 20.57 258 ALA H N 1
ATOM 18463 C CA . ALA H 1 258 ? -8.419 30.371 66.407 1.00 21.31 258 ALA H CA 1
ATOM 18464 C C . ALA H 1 258 ? -8.513 30.838 64.956 1.00 22.89 258 ALA H C 1
ATOM 18465 O O . ALA H 1 258 ? -7.898 30.143 64.094 1.00 20.81 258 ALA H O 1
ATOM 18467 N N . ALA H 1 259 ? -9.161 31.970 64.685 1.00 18.20 259 ALA H N 1
ATOM 18468 C CA . ALA H 1 259 ? -9.252 32.505 63.315 1.00 18.06 259 ALA H CA 1
ATOM 18469 C C . ALA H 1 259 ? -7.885 32.922 62.773 1.00 18.73 259 ALA H C 1
ATOM 18470 O O . ALA H 1 259 ? -7.602 32.702 61.574 1.00 18.57 259 ALA H O 1
ATOM 18472 N N . MET H 1 260 ? -7.038 33.524 63.643 1.00 18.31 260 MET H N 1
ATOM 18473 C CA . MET H 1 260 ? -5.736 33.980 63.211 1.00 22.17 260 MET H CA 1
ATOM 18474 C C . MET H 1 260 ? -4.765 32.837 62.912 1.00 26.21 260 MET H C 1
ATOM 18475 O O . MET H 1 260 ? -3.976 32.910 61.969 1.00 20.91 260 MET H O 1
ATOM 18480 N N . MET H 1 261 ? -4.844 31.774 63.706 1.00 26.81 261 MET H N 1
ATOM 18481 C CA . MET H 1 261 ? -3.989 30.575 63.472 1.00 25.25 261 MET H CA 1
ATOM 18482 C C . MET H 1 261 ? -4.371 29.872 62.153 1.00 31.43 261 MET H C 1
ATOM 18483 O O . MET H 1 261 ? -3.484 29.392 61.458 1.00 25.78 261 MET H O 1
ATOM 18488 N N . GLN H 1 262 ? -5.667 29.831 61.840 1.00 27.72 262 GLN H N 1
ATOM 18489 C CA . GLN H 1 262 ? -6.155 29.290 60.554 1.00 40.42 262 GLN H CA 1
ATOM 18490 C C . GLN H 1 262 ? -5.601 30.121 59.417 1.00 33.77 262 GLN H C 1
ATOM 18491 O O . GLN H 1 262 ? -5.165 29.571 58.433 1.00 36.07 262 GLN H O 1
ATOM 18497 N N . LEU H 1 263 ? -5.610 31.453 59.586 1.00 29.73 263 LEU H N 1
ATOM 18498 C CA . LEU H 1 263 ? -5.035 32.358 58.629 1.00 31.73 263 LEU H CA 1
ATOM 18499 C C . LEU H 1 263 ? -3.543 32.123 58.447 1.00 32.99 263 LEU H C 1
ATOM 18500 O O . LEU H 1 263 ? -3.084 32.062 57.307 1.00 30.02 263 LEU H O 1
ATOM 18505 N N . LYS H 1 264 ? -2.812 31.940 59.547 1.00 25.87 264 LYS H N 1
ATOM 18506 C CA . LYS H 1 264 ? -1.389 31.694 59.497 1.00 27.37 264 LYS H CA 1
ATOM 18507 C C . LYS H 1 264 ? -1.023 30.504 58.585 1.00 28.18 264 LYS H C 1
ATOM 18508 O O . LYS H 1 264 ? -0.022 30.576 57.899 1.00 26.88 264 LYS H O 1
ATOM 18514 N N . THR H 1 265 ? -1.838 29.459 58.590 1.00 27.50 265 THR H N 1
ATOM 18515 C CA . THR H 1 265 ? -1.574 28.249 57.828 1.00 33.56 265 THR H CA 1
ATOM 18516 C C . THR H 1 265 ? -1.540 28.555 56.301 1.00 33.46 265 THR H C 1
ATOM 18517 O O . THR H 1 265 ? -0.896 27.832 55.570 1.00 37.01 265 THR H O 1
ATOM 18521 N N . VAL H 1 266 ? -2.184 29.613 55.845 1.00 29.13 266 VAL H N 1
ATOM 18522 C CA . VAL H 1 266 ? -2.223 29.916 54.425 1.00 29.69 266 VAL H CA 1
ATOM 18523 C C . VAL H 1 266 ? -1.284 31.036 54.017 1.00 29.83 266 VAL H C 1
ATOM 18524 O O . VAL H 1 266 ? -1.275 31.424 52.839 1.00 24.98 266 VAL H O 1
ATOM 18528 N N . ILE H 1 267 ? -0.548 31.619 54.954 1.00 25.26 267 ILE H N 1
ATOM 18529 C CA . ILE H 1 267 ? 0.483 32.612 54.708 1.00 26.44 267 ILE H CA 1
ATOM 18530 C C . ILE H 1 267 ? 1.854 31.908 54.736 1.00 30.12 267 ILE H C 1
ATOM 18531 O O . ILE H 1 267 ? 2.402 31.616 55.809 1.00 29.20 267 ILE H O 1
ATOM 18536 N N . LYS H 1 268 ? 2.421 31.677 53.560 1.00 27.59 268 LYS H N 1
ATOM 18537 C CA . LYS H 1 268 ? 3.693 30.943 53.466 1.00 30.40 268 LYS H CA 1
ATOM 18538 C C . LYS H 1 268 ? 4.803 31.782 54.126 1.00 30.35 268 LYS H C 1
ATOM 18539 O O . LYS H 1 268 ? 4.937 32.962 53.849 1.00 27.57 268 LYS H O 1
ATOM 18545 N N . GLY H 1 269 ? 5.552 31.160 55.021 1.00 24.98 269 GLY H N 1
ATOM 18546 C CA . GLY H 1 269 ? 6.646 31.780 55.723 1.00 29.01 269 GLY H CA 1
ATOM 18547 C C . GLY H 1 269 ? 6.279 32.547 56.996 1.00 25.73 269 GLY H C 1
ATOM 18548 O O . GLY H 1 269 ? 7.122 33.215 57.584 1.00 30.96 269 GLY H O 1
ATOM 18549 N N . CYS H 1 270 ? 5.017 32.500 57.398 1.00 25.13 270 CYS H N 1
ATOM 18550 C CA . CYS H 1 270 ? 4.578 33.309 58.534 1.00 27.43 270 CYS H CA 1
ATOM 18551 C C . CYS H 1 270 ? 5.168 32.739 59.826 1.00 21.64 270 CYS H C 1
ATOM 18552 O O . CYS H 1 270 ? 4.889 31.603 60.150 1.00 24.08 270 CYS H O 1
ATOM 18555 N N . PRO H 1 271 ? 5.956 33.518 60.567 1.00 23.03 271 PRO H N 1
ATOM 18556 C CA . PRO H 1 271 ? 6.549 32.980 61.834 1.00 23.80 271 PRO H CA 1
ATOM 18557 C C . PRO H 1 271 ? 5.522 32.877 62.906 1.00 24.67 271 PRO H C 1
ATOM 18558 O O . PRO H 1 271 ? 4.344 33.175 62.656 1.00 17.87 271 PRO H O 1
ATOM 18562 N N . GLU H 1 272 ? 5.950 32.335 64.044 1.00 25.33 272 GLU H N 1
ATOM 18563 C CA . GLU H 1 272 ? 5.144 32.240 65.260 1.00 28.58 272 GLU H CA 1
ATOM 18564 C C . GLU H 1 272 ? 4.518 33.592 65.534 1.00 26.56 272 GLU H C 1
ATOM 18565 O O . GLU H 1 272 ? 5.225 34.622 65.518 1.00 27.88 272 GLU H O 1
ATOM 18571 N N . PRO H 1 273 ? 3.177 33.635 65.721 1.00 26.06 273 PRO H N 1
ATOM 18572 C CA . PRO H 1 273 ? 2.525 34.914 66.008 1.00 27.15 273 PRO H CA 1
ATOM 18573 C C . PRO H 1 273 ? 2.859 35.482 67.409 1.00 25.57 273 PRO H C 1
ATOM 18574 O O . PRO H 1 273 ? 3.036 34.722 68.345 1.00 22.94 273 PRO H O 1
ATOM 18578 N N . MET H 1 274 ? 2.952 36.784 67.479 1.00 27.43 274 MET H N 1
ATOM 18579 C CA . MET H 1 274 ? 2.941 37.550 68.738 1.00 27.62 274 MET H CA 1
ATOM 18580 C C . MET H 1 274 ? 1.494 37.519 69.280 1.00 33.71 274 MET H C 1
ATOM 18581 O O . MET H 1 274 ? 0.579 37.977 68.586 1.00 28.19 274 MET H O 1
ATOM 18586 N N . LYS H 1 275 ? 1.266 36.904 70.456 1.00 27.95 275 LYS H N 1
ATOM 18587 C CA . LYS H 1 275 ? -0.038 36.797 71.102 1.00 32.06 275 LYS H CA 1
ATOM 18588 C C . LYS H 1 275 ? -0.136 37.768 72.320 1.00 31.68 275 LYS H C 1
ATOM 18589 O O . LYS H 1 275 ? 0.606 37.644 73.290 1.00 30.75 275 LYS H O 1
ATOM 18595 N N . ILE H 1 276 ? -0.985 38.786 72.195 1.00 26.09 276 ILE H N 1
ATOM 18596 C CA . ILE H 1 276 ? -1.071 39.874 73.184 1.00 24.25 276 ILE H CA 1
ATOM 18597 C C . ILE H 1 276 ? -2.302 39.590 74.021 1.00 26.12 276 ILE H C 1
ATOM 18598 O O . ILE H 1 276 ? -3.431 39.847 73.592 1.00 21.74 276 ILE H O 1
ATOM 18603 N N . GLU H 1 277 ? -2.092 39.102 75.239 1.00 25.07 277 GLU H N 1
ATOM 18604 C CA . GLU H 1 277 ? -3.195 38.671 76.125 1.00 26.74 277 GLU H CA 1
ATOM 18605 C C . GLU H 1 277 ? -4.095 39.829 76.530 1.00 22.83 277 GLU H C 1
ATOM 18606 O O . GLU H 1 277 ? -5.281 39.641 76.747 1.00 29.20 277 GLU H O 1
ATOM 18612 N N . GLU H 1 278 ? -3.544 41.036 76.604 1.00 21.57 278 GLU H N 1
ATOM 18613 C CA . GLU H 1 278 ? -4.294 42.246 77.061 1.00 20.02 278 GLU H CA 1
ATOM 18614 C C . GLU H 1 278 ? -5.023 42.962 75.935 1.00 18.99 278 GLU H C 1
ATOM 18615 O O . GLU H 1 278 ? -5.885 43.822 76.199 1.00 19.42 278 GLU H O 1
ATOM 18621 N N . ALA H 1 279 ? -4.671 42.620 74.698 1.00 17.39 279 ALA H N 1
ATOM 18622 C CA . ALA H 1 279 ? -5.248 43.264 73.500 1.00 17.14 279 ALA H CA 1
ATOM 18623 C C . ALA H 1 279 ? -6.546 42.591 73.064 1.00 17.37 279 ALA H C 1
ATOM 18624 O O . ALA H 1 279 ? -6.682 41.384 73.167 1.00 16.00 279 ALA H O 1
ATOM 18626 N N . GLY H 1 280 ? -7.472 43.395 72.553 1.00 19.26 280 GLY H N 1
ATOM 18627 C CA . GLY H 1 280 ? -8.699 42.924 71.938 1.00 18.10 280 GLY H CA 1
ATOM 18628 C C . GLY H 1 280 ? -8.606 42.932 70.392 1.00 17.38 280 GLY H C 1
ATOM 18629 O O . GLY H 1 280 ? -7.546 42.908 69.872 1.00 16.00 280 GLY H O 1
ATOM 18630 N N . HIS H 1 281 ? -9.774 42.932 69.755 1.00 19.95 281 HIS H N 1
ATOM 18631 C CA . HIS H 1 281 ? -9.863 43.029 68.282 1.00 17.96 281 HIS H CA 1
ATOM 18632 C C . HIS H 1 281 ? -9.018 44.157 67.690 1.00 16.04 281 HIS H C 1
ATOM 18633 O O . HIS H 1 281 ? -8.339 43.956 66.701 1.00 20.31 281 HIS H O 1
ATOM 18640 N N . PHE H 1 282 ? -9.068 45.347 68.293 1.00 16.20 282 PHE H N 1
ATOM 18641 C CA . PHE H 1 282 ? -8.327 46.534 67.875 1.00 17.08 282 PHE H CA 1
ATOM 18642 C C . PHE H 1 282 ? -6.884 46.453 68.413 1.00 21.22 282 PHE H C 1
ATOM 18643 O O . PHE H 1 282 ? -6.500 47.173 69.317 1.00 22.62 282 PHE H O 1
ATOM 18651 N N . VAL H 1 283 ? -6.116 45.586 67.756 1.00 21.03 283 VAL H N 1
ATOM 18652 C CA . VAL H 1 283 ? -4.734 45.248 68.158 1.00 20.48 283 VAL H CA 1
ATOM 18653 C C . VAL H 1 283 ? -3.829 46.466 68.153 1.00 20.38 283 VAL H C 1
ATOM 18654 O O . VAL H 1 283 ? -2.904 46.570 69.011 1.00 25.01 283 VAL H O 1
ATOM 18658 N N . GLN H 1 284 ? -4.104 47.428 67.250 1.00 20.78 284 GLN H N 1
ATOM 18659 C CA . GLN H 1 284 ? -3.270 48.624 67.098 1.00 22.63 284 GLN H CA 1
ATOM 18660 C C . GLN H 1 284 ? -3.281 49.550 68.319 1.00 22.41 284 GLN H C 1
ATOM 18661 O O . GLN H 1 284 ? -2.390 50.373 68.440 1.00 24.52 284 GLN H O 1
ATOM 18667 N N . GLU H 1 285 ? -4.296 49.412 69.187 1.00 23.05 285 GLU H N 1
ATOM 18668 C CA . GLU H 1 285 ? -4.298 50.134 70.465 1.00 22.81 285 GLU H CA 1
ATOM 18669 C C . GLU H 1 285 ? -3.210 49.589 71.425 1.00 19.85 285 GLU H C 1
ATOM 18670 O O . GLU H 1 285 ? -2.918 50.217 72.455 1.00 23.32 285 GLU H O 1
ATOM 18676 N N . TYR H 1 286 ? -2.635 48.461 71.075 1.00 18.54 286 TYR H N 1
ATOM 18677 C CA . TYR H 1 286 ? -1.504 47.799 71.776 1.00 19.05 286 TYR H CA 1
ATOM 18678 C C . TYR H 1 286 ? -0.360 47.611 70.786 1.00 16.09 286 TYR H C 1
ATOM 18679 O O . TYR H 1 286 ? 0.406 46.698 70.875 1.00 19.26 286 TYR H O 1
ATOM 18688 N N . GLY H 1 287 ? -0.243 48.580 69.879 1.00 18.53 287 GLY H N 1
ATOM 18689 C CA . GLY H 1 287 ? 0.471 48.424 68.620 1.00 19.86 287 GLY H CA 1
ATOM 18690 C C . GLY H 1 287 ? 1.906 48.937 68.620 1.00 24.75 287 GLY H C 1
ATOM 18691 O O . GLY H 1 287 ? 2.631 48.665 67.637 1.00 27.42 287 GLY H O 1
ATOM 18692 N N . VAL H 1 288 ? 2.319 49.681 69.664 1.00 24.32 288 VAL H N 1
ATOM 18693 C CA . VAL H 1 288 ? 3.748 50.121 69.750 1.00 28.31 288 VAL H CA 1
ATOM 18694 C C . VAL H 1 288 ? 4.681 48.902 69.671 1.00 25.05 288 VAL H C 1
ATOM 18695 O O . VAL H 1 288 ? 5.582 48.860 68.827 1.00 28.07 288 VAL H O 1
ATOM 18699 N N . GLU H 1 289 ? 4.420 47.904 70.493 1.00 23.50 289 GLU H N 1
ATOM 18700 C CA . GLU H 1 289 ? 5.199 46.693 70.598 1.00 28.43 289 GLU H CA 1
ATOM 18701 C C . GLU H 1 289 ? 5.100 45.821 69.356 1.00 27.08 289 GLU H C 1
ATOM 18702 O O . GLU H 1 289 ? 6.079 45.192 68.956 1.00 23.99 289 GLU H O 1
ATOM 18708 N N . VAL H 1 290 ? 3.936 45.840 68.707 1.00 24.40 290 VAL H N 1
ATOM 18709 C CA . VAL H 1 290 ? 3.744 45.147 67.414 1.00 22.77 290 VAL H CA 1
ATOM 18710 C C . VAL H 1 290 ? 4.625 45.745 66.341 1.00 22.25 290 VAL H C 1
ATOM 18711 O O . VAL H 1 290 ? 5.301 44.970 65.656 1.00 22.18 290 VAL H O 1
ATOM 18715 N N . ALA H 1 291 ? 4.634 47.090 66.233 1.00 22.18 291 ALA H N 1
ATOM 18716 C CA . ALA H 1 291 ? 5.477 47.788 65.283 1.00 25.21 291 ALA H CA 1
ATOM 18717 C C . ALA H 1 291 ? 6.974 47.569 65.557 1.00 25.82 291 ALA H C 1
ATOM 18718 O O . ALA H 1 291 ? 7.761 47.254 64.632 1.00 25.61 291 ALA H O 1
ATOM 18720 N N . GLU H 1 292 ? 7.353 47.662 66.840 1.00 25.03 292 GLU H N 1
ATOM 18721 C CA . GLU H 1 292 ? 8.754 47.375 67.243 1.00 26.52 292 GLU H CA 1
ATOM 18722 C C . GLU H 1 292 ? 9.209 45.974 66.894 1.00 31.01 292 GLU H C 1
ATOM 18723 O O . GLU H 1 292 ? 10.249 45.776 66.286 1.00 30.15 292 GLU H O 1
ATOM 18729 N N . GLN H 1 293 ? 8.422 44.990 67.281 1.00 31.18 293 GLN H N 1
ATOM 18730 C CA . GLN H 1 293 ? 8.779 43.599 67.038 1.00 33.78 293 GLN H CA 1
ATOM 18731 C C . GLN H 1 293 ? 8.737 43.182 65.571 1.00 34.83 293 GLN H C 1
ATOM 18732 O O . GLN H 1 293 ? 9.520 42.338 65.142 1.00 32.89 293 GLN H O 1
ATOM 18738 N N . ALA H 1 294 ? 7.797 43.743 64.811 1.00 31.46 294 ALA H N 1
ATOM 18739 C CA . ALA H 1 294 ? 7.706 43.531 63.349 1.00 29.22 294 ALA H CA 1
ATOM 18740 C C . ALA H 1 294 ? 9.008 43.983 62.669 1.00 30.16 294 ALA H C 1
ATOM 18741 O O . ALA H 1 294 ? 9.618 43.217 61.894 1.00 24.88 294 ALA H O 1
ATOM 18743 N N . LEU H 1 295 ? 9.428 45.219 62.978 1.00 33.91 295 LEU H N 1
ATOM 18744 C CA . LEU H 1 295 ? 10.641 45.798 62.443 1.00 41.43 295 LEU H CA 1
ATOM 18745 C C . LEU H 1 295 ? 11.910 45.007 62.779 1.00 39.32 295 LEU H C 1
ATOM 18746 O O . LEU H 1 295 ? 12.810 44.883 61.914 1.00 37.96 295 LEU H O 1
ATOM 18751 N N . ALA H 1 296 ? 11.992 44.511 64.013 1.00 35.77 296 ALA H N 1
ATOM 18752 C CA . ALA H 1 296 ? 13.135 43.707 64.500 1.00 41.47 296 ALA H CA 1
ATOM 18753 C C . ALA H 1 296 ? 13.177 42.357 63.783 1.00 43.62 296 ALA H C 1
ATOM 18754 O O . ALA H 1 296 ? 14.247 41.869 63.390 1.00 33.18 296 ALA H O 1
ATOM 18756 N N . SER H 1 297 ? 11.997 41.783 63.575 1.00 36.97 297 SER H N 1
ATOM 18757 C CA . SER H 1 297 ? 11.839 40.519 62.839 1.00 38.25 297 SER H CA 1
ATOM 18758 C C . SER H 1 297 ? 12.190 40.633 61.377 1.00 35.12 297 SER H C 1
ATOM 18759 O O . SER H 1 297 ? 12.600 39.649 60.780 1.00 39.47 297 SER H O 1
ATOM 18762 N N . PHE H 1 298 ? 12.023 41.822 60.789 1.00 35.32 298 PHE H N 1
ATOM 18763 C CA . PHE H 1 298 ? 12.193 42.023 59.344 1.00 30.56 298 PHE H CA 1
ATOM 18764 C C . PHE H 1 298 ? 13.641 42.373 58.974 1.00 32.27 298 PHE H C 1
ATOM 18765 O O . PHE H 1 298 ? 14.365 43.047 59.707 1.00 30.71 298 PHE H O 1
ATOM 18773 N N . THR H 1 299 ? 14.037 41.938 57.783 1.00 37.09 299 THR H N 1
ATOM 18774 C CA . THR H 1 299 ? 15.263 42.384 57.109 1.00 33.84 299 THR H CA 1
ATOM 18775 C C . THR H 1 299 ? 14.877 43.498 56.155 1.00 36.23 299 THR H C 1
ATOM 18776 O O . THR H 1 299 ? 14.310 43.265 55.085 1.00 27.32 299 THR H O 1
ATOM 18780 N N . MET H 1 300 ? 15.073 44.716 56.695 1.00 35.90 300 MET H N 1
ATOM 18781 C CA . MET H 1 300 ? 14.580 45.918 56.113 1.00 36.76 300 MET H CA 1
ATOM 18782 C C . MET H 1 300 ? 15.553 46.519 55.168 1.00 43.26 300 MET H C 1
ATOM 18783 O O . MET H 1 300 ? 15.720 47.767 55.110 1.00 42.62 300 MET H O 1
ATOM 18788 N N . ILE H 1 301 ? 16.190 45.631 54.392 1.00 45.61 301 ILE H N 1
ATOM 18789 C CA . ILE H 1 301 ? 17.163 45.944 53.381 1.00 46.65 301 ILE H CA 1
ATOM 18790 C C . ILE H 1 301 ? 16.749 45.112 52.210 1.00 44.51 301 ILE H C 1
ATOM 18791 O O . ILE H 1 301 ? 16.064 44.114 52.412 1.00 42.62 301 ILE H O 1
#

B-factor: mean 27.87, std 8.64, range [6.72, 104.36]

Sequence (2387 aa):
IKALRTPEERFSVLPAFPYQPNYVDDLGGYESLRMAYIDEGDKDSEYTFLCLHGEPTWSYLYRKMIPVFTDAGHRVVAPDLFGFGRSDKPIEDSVYNFEFHRNSLIQLIEHLDLKNIVLVCQDWGGGLGLTIPMDMQDRFKKLIVMNTTISNGEPLAEAAVQWMAFNEETISELPVAGLVACDAGAAVNVMDALAYDAPFPNKNYKVGVKRFPQMIPTNADDDAVKYGLRAIEFWSNEWSGESFMAIGMKDAVLGEAAMMQLKTVIKGCPEPMKIEEAGHFVQEYGVEVAEQALASFTMIIKALRTPEERFSVLPAFPYQPNYVDDLGGYESLRMAYIDEGDKDSEYTFLCLHGEPTWSYLYRKMIPVFTDAGHRVVAPDLFGFGRSDKPIEDSVYNFEFHRNSLIQLIEHLDLKNIVLVCQDWGGGLGLTIPMDMQDRFKKLIVMNTTISNGEPLAEAAVQWMAFNETISELPVAGLVACDAGAAVNVMDALAYDAPFPNKNYKVGVKRFPQMIPTNADDDAVKYGLRAIEFWSNEWSGESFMAIGMKDAVLGEAAMMQLKTVIKGCPEPMKIEEAGHFVQEYGVEVAEQALASFTMTIKALRTPEERFSVLPAFPYQPNYVDDLGGYESLRMAYIDEGDKDSEYTFLCLHGEPTWSYLYRKMIPVFTDAGHRVVAPDLFGFGRSDKPIEDSVYNFEFHRNSLIQLIEHLDLKNIVLVCQDWGGGLGLTIPMDMQDRFKKLIVMNTTISNGEPLAEAAVQQWMAFNETISELPVAGLVACDAGAAVNVMDALAYDAPFPNKNYKVGVKRFPQMIPTNADDDAVKYGLRAIEFWSNEWSGESFMAIGMKDAVLGEAAMMQLKTVIKGCPEPMKIEEAGHFVQEYGVEVAEQALASFTMIKALRTPEERFSVLPAFPYQPNYVDDLGGYESLRMAYIDEGDKDSEYTFLCLHGEPTWSYLYRKMIPVFTDAGHRVVAPDLFGFGRSDKPIEDSVYNFEFHRNSLIQLIEHLDLKNIVLVCQDWGGGLGLTIPMDMQDRFKKLIVMNTTISNGEPLAEAAVQWMAFNETISELPVAGLVACDAGAAVNVMDALAYDAPFPNKNYKVGVKRFPQMIPTNADDDAVKYGLRAIEFWSNEWSGESFMAIGMKDAVLGEAAMMQLKTVIKGCPEPMKIEEAGHFVQEYGVEVAEQALASFTIKALRTPEERFSVLPAFPYQPNYVDDLGGYESSLRMAYIDEGDKDSEYTFLCLHGEPTWSYLYRKMIPVFTDAGHRVVAPDLFGFGRSDKPIEDSVYNFEFHRNSLIQLIEHLDLKNIVLVCQDWGGGLGLTIPMDMQDDRFKKLIVMNTTISNGEEPLAEAAVQWMAFNETISELPVAGLVACDAGAAVNVMDALAYDAPFPNKNYKVGVKRFPQMIPTNADDDAVKYGLRAIEFWSNEWSGESFMAIGMKDAVLGEAAMMQLKTVIKGCPEPMKIEEAGHFVQEYGVEVAEQALASFTMTIKALRTPEERFSVLPAFPYQPNYVDDLGGYESLRMAYIDEGDKDSEYTFLCLHGEPTWSYLYRKMIPVFTDAGHRVVAPDLFGFGRSDKPIEDSVYNFEFHRNSLIQLIEHLDLKNIVLVCQDWGGGLGLTIPMDMQDRFKKLIVMNTTISNGEPLAEAAVQWMAFNETISELPVAGLVACDAGAAVNVMDALAYDAPFPNKNYKVGVKKRFPQMIPTNADDDAVKYGLRAIEFWSNEWSGESFMAIGMKDAVLGEAAMMQLKTVIKGCPEPMKIEEAGHFVQEYGVEVAEQALASFTTIKALRTPEERFSVLPAFPYQQPNYVDDLGGYESLRMAYIDEGDKDSEYTFLCLHGEPTWSYLYRKMIPVFTDAGHRVVAPDLFGFGRSDKPIEDSVYNFEFHRNSLIQLIEHLDLKNIVLVCQDWGGGLGLTIPMDMQDRFKKLIVMNTTISNGEPLAEAAVQWMAFNETISELPVAGLVACDAGAAVNVMDALAYDAPFPNKNYKVGVKRFPQMIPTNADDDAVKYGLRAIEFWSNEWSGESFMAIGMKDAVLGEAAMMQLKTVIKGCPEPMKIEEAGHFVQEYGVEVAEQALASFTMIKALRTPEERFSVLPAFPYQQPNYVDDLGGYESLRMAYIDEGDKDSEYTFLCLHGEPTWSYLYRKMIPVFTDAGHRVVAPDLFGFGRSDKPIEDSVYNFEFHRNSLIQLIEHLDLKNIVLVCQDWGGGLGLTIPMDMQDRFKKLIVMNTTISNGEPLAEAAVQWMAFNETISELPVAGLVACDAGAAVNVMDALAYDAPFPNKNYKVGVKRFPQMIPTNADDDAVKYGLRAIEFWSNEWSGESFMAIGMKDAVLGEAAMMQLKTVIKGCPEPMKIEEAGHFVQEYGVEVAEQALASFTMI

Nearest PDB structures (foldseek):
  7avr-assembly1_A  TM=1.003E+00  e=2.721E-65  Paraglaciecola agarilytica NO2
  2xt0-assembly1_A  TM=9.842E-01  e=1.666E-43  Plesiocystis pacifica
  6f9o-assembly1_A  TM=9.170E-01  e=1.500E-30  Psychrobacter cryohalolentis K5
  4mj3-assembly1_A  TM=9.180E-01  e=1.247E-30  Mycolicibacterium rhodesiae JS60
  5esr-assembly1_A-2  TM=8.952E-01  e=1.379E-29  Caulobacter vibrioides CB15

Secondary structure (DSSP, 8-state):
--EE---GGGGS--TT--PPPEEE---TTSTTPPEEEEEES-TT-S-EEEEE--TT--GGGGTTTHHHHHTTT-EEEEEPPTTSTTS-EE--GGG-SHHHHHHHHHHHHHHTT--SEEEEE-THHHHHHTTSGGGSTTTEEEEEE-S------PPPPHHHHHHHHHHTTSSS--HHHHHHHHHGGG--HHHHHHHHTT-SSGGG-HHHHHHHHTS-SSTTSHHHHHHHHHHHIIIII--SEEEEEEEEE-TTTSHHHHHHHHTTSTT--PPEEEEEEES-GGGGHHHHHHHHHHHS---/--EE---GGGGS--TT--PPPEEE---TTSTTPPEEEEEES-TT-S-EEEEE--TT--GGGGTTTHHHHHHTT-EEEEEPPTTSTTS-EE-SGGG-SHHHHHHHHHHHHHHTT--SEEEEE-THHHHHHTTSGGGSGGGEEEEEEES------PPPPHHHHHHHHHHHHSSS--HHHHHHHHHGGG--HHHHHHHHTT-SSGGG-HHHHHHHHHS-SSS-SHHHHHHHHHHHIIIII--SEEEEEEEEE-TTTSHHHHHHHHTTSTT--PPEEEEEEES-GGGGHHHHHHHHHHHS--/---EE---GGGGS--TT--PPPEEE---TTSTTPPEEEEEES-TT-S-EEEEE--TT--GGGGTTTHHHHHHTT-EEEEEPPTTSTTS-EE--GGG-SHHHHHHHHHHHHHHTT--SEEEEE-THHHHHHTTSGGGSTTTEEEEEE-S------PPPPHHHHHHHHHHHHSSS--HHHHHHHHHGGG--HHHHHHHHTT-SSGGG-HHHHHHHHHS-SSTTSHHHHHHHHHHHIIIII--SEEEEEEEEE-TTTSHHHHHHHHTTSTT--PPEEEEEEES-GGGGHHHHHHHHHHHS--/--EE---GGGGS--TT--PPPEEE---TTSTTPPEEEEEES-TT-S-EEEEE--TT--GGGGTTTHHHHHHTT-EEEEEPPTTSTTS-EE--GGG-SHHHHHHHHHHHHHHTT--SEEEEE-THHHHHHTTSGGGSGGGEEEEEEES------PPPPHHHHHHHHHHHHSSS--HHHHHHHHHGGG--HHHHHHHHTT-SSGGG-HHHHHHHHHS--STTSHHHHHHHHHHHIIIII--SEEEEEEEEE-TTTSHHHHHHHHTTSTT--PPEEEEEEES-GGGG-HHHHHHHHHH--/--EE---GGGGS--TT--PPPEEE---TTSTTPPEEEEEES-TT-S-EEEEE--TT--GGGGTTTHHHHHHTT-EEEEEPPTTSTTS-EE--GGG-SHHHHHHHHHHHHHHTT--SEEEEE-THHHHHHTTSGGGSGGGEEEEEEES------PPPPHHHHHHHHHHHHSSS--HHHHHHHHHGGG--HHHHHHHHTT-SSGGG-HHHHHHHHHS-SSS-SHHHHHHHHHHHIIIII--SEEEEEEEEE-TTTSHHHHHHHHTTSTT----EEEEEEES-GGGGHHHHHHHHHHHS--/---EE---GGGGS--TT--PPPEEE---TTSTTPPEEEEEES-TT-S-EEEEE--TT--GGGGTTTHHHHHHTT-EEEEEPPTTSTTS-EE--GGG-SHHHHHHHHHHHHHHHT--SEEEEE-THHHHHHTTSGGGSGGGEEEEEEES------PPPPHHHHHHHHHHHHSSS--HHHHHHHHHGGG--HHHHHHHHTT-SSGGG-HHHHHHHHHS-SSTTSHHHHHHHHHHHIIIII--SEEEEEEEEE-TTTSHHHHHHHHTTSTT--PPEEEEEEES-GGGG-HHHHHHHHHH--/---EE---GGGGS--TT--PPPEEE---TTSTTPPEEEEEES-TT-S-EEEEE--TT--GGGGTTTHHHHHHTT-EEEEEPPTTSTTS-EE-SGGG-SHHHHHHHHHHHHHHHT--SEEEEE-THHHHHHTTSGGGSTTTEEEEEEES------PPPPHHHHHHHHHHHHSSS--HHHHHHHHHGGG--HHHHHHHHTT-SSGGG-HHHHHHHHTS-SSTTSHHHHHHHHHHHIIIII--SEEEEEEEEE-TTTSHHHHHHHHTTSTT----EEEEEEES-GGGG-HHHHHHHHHHS--/--EE---GGGGS--TT--PPPEEE---TT-TTPPEEEEEES-TT-S-EEEEE--TT--GGGGTTTHHHHHHTT-EEEEEPPTTSTTS-EE--GGG-SHHHHHHHHHHHHHHTT--SEEEEE-THHHHHHTTSGGGSGGGEEEEEEES------PPPPHHHHHHHHHHHHSSS--HHHHHHHHHGGG--HHHHHHHHTT-SSGGG-HHHHHHHHHS--STTSHHHHHHHHHHHIIIII--SEEEEEEEEE-TTTSHHHHHHHHTTSTT--PPEEEEEEES-GGGGHHHHHHHHHHHS---